Protein 9FJ2 (pdb70)

Structure (mmCIF, N/CA/C/O backbone):
data_9FJ2
#
_entry.id   9FJ2
#
_cell.length_a   62.767
_cell.length_b   67.674
_cell.length_c   95.325
_cell.angle_alpha   93.290
_cell.angle_beta   98.337
_cell.angle_gamma   106.878
#
_symmetry.space_group_name_H-M   'P 1'
#
loop_
_entity.id
_entity.type
_entity.pdbx_description
1 polymer Rubrerythrin
2 non-polymer 'FE (III) ION'
3 non-polymer 'OXYGEN ATOM'
4 water water
#
loop_
_atom_site.group_PDB
_atom_site.id
_atom_site.type_symbol
_atom_site.label_atom_id
_atom_site.label_alt_id
_atom_site.label_comp_id
_atom_site.label_asym_id
_atom_site.label_entity_id
_atom_site.label_seq_id
_atom_site.pdbx_PDB_ins_code
_atom_site.Cartn_x
_atom_site.Cartn_y
_atom_site.Cartn_z
_atom_site.occupancy
_atom_site.B_iso_or_equiv
_atom_site.auth_seq_id
_atom_site.auth_comp_id
_atom_site.auth_asym_id
_atom_site.auth_atom_id
_atom_site.pdbx_PDB_model_num
ATOM 1 N N . LYS A 1 4 ? -19.02963 -10.66839 17.40830 1.000 55.70468 4 LYS A N 1
ATOM 2 C CA . LYS A 1 4 ? -18.46045 -11.80714 16.69732 1.000 47.37965 4 LYS A CA 1
ATOM 3 C C . LYS A 1 4 ? -19.44848 -12.97002 16.66839 1.000 43.51175 4 LYS A C 1
ATOM 4 O O . LYS A 1 4 ? -20.17843 -13.19902 17.63292 1.000 44.71734 4 LYS A O 1
ATOM 10 N N . GLY A 1 5 ? -19.46773 -13.70140 15.55546 1.000 44.25171 5 GLY A N 1
ATOM 11 C CA . GLY A 1 5 ? -20.38654 -14.80455 15.37926 1.000 38.16711 5 GLY A CA 1
ATOM 12 C C . GLY A 1 5 ? -21.78403 -14.41090 14.95913 1.000 49.25754 5 GLY A C 1
ATOM 13 O O . GLY A 1 5 ? -22.64250 -15.29210 14.82194 1.000 53.63436 5 GLY A O 1
ATOM 14 N N . THR A 1 6 ? -22.04049 -13.12500 14.74872 1.000 52.51000 6 THR A N 1
ATOM 15 C CA . THR A 1 6 ? -23.35168 -12.62585 14.36766 1.000 44.92722 6 THR A CA 1
ATOM 16 C C . THR A 1 6 ? -23.43418 -12.43500 12.85778 1.000 48.04062 6 THR A C 1
ATOM 17 O O . THR A 1 6 ? -22.42319 -12.41167 12.15160 1.000 53.36098 6 THR A O 1
ATOM 21 N N . LYS A 1 7 ? -24.66872 -12.29805 12.36831 1.000 52.78550 7 LYS A N 1
ATOM 22 C CA . LYS A 1 7 ? -24.87665 -12.05023 10.94576 1.000 54.82116 7 LYS A CA 1
ATOM 23 C C . LYS A 1 7 ? -24.33354 -10.68856 10.53008 1.000 55.48793 7 LYS A C 1
ATOM 24 O O . LYS A 1 7 ? -23.90856 -10.51587 9.38132 1.000 50.74407 7 LYS A O 1
ATOM 30 N N . THR A 1 8 ? -24.33178 -9.71725 11.44793 1.000 63.78288 8 THR A N 1
ATOM 31 C CA . THR A 1 8 ? -23.78917 -8.39869 11.13627 1.000 61.24293 8 THR A CA 1
ATOM 32 C C . THR A 1 8 ? -22.29796 -8.46715 10.82926 1.000 52.05481 8 THR A C 1
ATOM 33 O O . THR A 1 8 ? -21.80221 -7.70957 9.98602 1.000 46.00532 8 THR A O 1
ATOM 37 N N . GLU A 1 9 ? -21.57095 -9.36935 11.49370 1.000 55.15012 9 GLU A N 1
ATOM 38 C CA . GLU A 1 9 ? -20.16425 -9.57902 11.16482 1.000 47.73419 9 GLU A CA 1
ATOM 39 C C . GLU A 1 9 ? -20.00319 -9.97897 9.70363 1.000 48.37521 9 GLU A C 1
ATOM 40 O O . GLU A 1 9 ? -19.15457 -9.43642 8.98679 1.000 51.09749 9 GLU A O 1
ATOM 46 N N . LYS A 1 10 ? -20.82185 -10.92667 9.24216 1.000 43.60331 10 LYS A N 1
ATOM 47 C CA . LYS A 1 10 ? -20.77713 -11.32750 7.84119 1.000 37.22775 10 LYS A CA 1
ATOM 48 C C . LYS A 1 10 ? -21.33281 -10.23750 6.93135 1.000 36.65488 10 LYS A C 1
ATOM 49 O O . LYS A 1 10 ? -20.86189 -10.07624 5.79933 1.000 24.49303 10 LYS A O 1
ATOM 55 N N . ASN A 1 11 ? -22.31284 -9.46747 7.41144 1.000 42.55619 11 ASN A N 1
ATOM 56 C CA . ASN A 1 11 ? -22.90810 -8.42331 6.58185 1.000 41.29577 11 ASN A CA 1
ATOM 57 C C . ASN A 1 11 ? -21.94065 -7.26184 6.37425 1.000 40.76475 11 ASN A C 1
ATOM 58 O O . ASN A 1 11 ? -21.71705 -6.82438 5.23786 1.000 30.32495 11 ASN A O 1
ATOM 63 N N . LEU A 1 12 ? -21.36338 -6.74242 7.46344 1.000 40.77742 12 LEU A N 1
ATOM 64 C CA . LEU A 1 12 ? -20.37920 -5.67377 7.34003 1.000 33.83995 12 LEU A CA 1
ATOM 65 C C . LEU A 1 12 ? -19.21885 -6.09765 6.44868 1.000 36.79218 12 LEU A C 1
ATOM 66 O O . LEU A 1 12 ? -18.69950 -5.28382 5.67650 1.000 33.85710 12 LEU A O 1
ATOM 71 N N . ASN A 1 13 ? -18.80466 -7.36776 6.54505 1.000 50.35072 13 ASN A N 1
ATOM 72 C CA . ASN A 1 13 ? -17.73342 -7.94611 5.74551 1.000 44.41714 13 ASN A CA 1
ATOM 73 C C . ASN A 1 13 ? -18.15257 -8.20272 4.31028 1.000 43.86806 13 ASN A C 1
ATOM 74 O O . ASN A 1 13 ? -17.29047 -8.21428 3.42596 1.000 43.08006 13 ASN A O 1
ATOM 79 N N . GLU A 1 14 ? -19.44895 -8.39038 4.05801 1.000 44.40993 14 GLU A N 1
ATOM 80 C CA . GLU A 1 14 ? -19.93373 -8.36608 2.68711 1.000 40.30811 14 GLU A CA 1
ATOM 81 C C . GLU A 1 14 ? -20.15343 -6.94201 2.20028 1.000 44.30235 14 GLU A C 1
ATOM 82 O O . GLU A 1 14 ? -20.10155 -6.68512 0.98920 1.000 37.61723 14 GLU A O 1
ATOM 88 N N . ALA A 1 15 ? -20.37210 -6.01319 3.13011 1.000 45.39992 15 ALA A N 1
ATOM 89 C CA . ALA A 1 15 ? -20.50303 -4.60497 2.78897 1.000 42.94128 15 ALA A CA 1
ATOM 90 C C . ALA A 1 15 ? -19.15186 -3.95380 2.52714 1.000 41.60609 15 ALA A C 1
ATOM 91 O O . ALA A 1 15 ? -19.06887 -3.02053 1.72189 1.000 34.46354 15 ALA A O 1
ATOM 93 N N . PHE A 1 16 ? -18.09045 -4.41759 3.19349 1.000 42.26544 16 PHE A N 1
ATOM 94 C CA . PHE A 1 16 ? -16.75693 -3.91922 2.87305 1.000 33.65738 16 PHE A CA 1
ATOM 95 C C . PHE A 1 16 ? -16.39362 -4.24607 1.43109 1.000 36.55868 16 PHE A C 1
ATOM 96 O O . PHE A 1 16 ? -15.86166 -3.39578 0.70760 1.000 29.63859 16 PHE A O 1
ATOM 104 N N . ALA A 1 17 ? -16.67660 -5.47114 0.99584 1.000 34.52615 17 ALA A N 1
ATOM 105 C CA . ALA A 1 17 ? -16.63906 -5.78395 -0.42198 1.000 28.62071 17 ALA A CA 1
ATOM 106 C C . ALA A 1 17 ? -17.84313 -5.15777 -1.12007 1.000 38.69114 17 ALA A C 1
ATOM 107 O O . ALA A 1 17 ? -18.81811 -4.74554 -0.48640 1.000 40.94212 17 ALA A O 1
ATOM 109 N N . GLY A 1 18 ? -17.76872 -5.08392 -2.44445 1.000 36.00733 18 GLY A N 1
ATOM 110 C CA . GLY A 1 18 ? -18.80627 -4.40738 -3.19797 1.000 31.52682 18 GLY A CA 1
ATOM 111 C C . GLY A 1 18 ? -18.63399 -2.90641 -3.12097 1.000 32.86024 18 GLY A C 1
ATOM 112 O O . GLY A 1 18 ? -18.47181 -2.23777 -4.14574 1.000 39.28454 18 GLY A O 1
ATOM 113 N N . GLU A 1 19 ? -18.67580 -2.36747 -1.89965 1.000 31.96630 19 GLU A N 1
ATOM 114 C CA . GLU A 1 19 ? -18.25983 -0.98662 -1.68352 1.000 32.26858 19 GLU A CA 1
ATOM 115 C C . GLU A 1 19 ? -16.82449 -0.77512 -2.14948 1.000 31.82932 19 GLU A C 1
ATOM 116 O O . GLU A 1 19 ? -16.51644 0.22504 -2.80932 1.000 31.34369 19 GLU A O 1
ATOM 122 N N . SER A 1 20 ? -15.93255 -1.71444 -1.82151 1.000 30.97866 20 SER A N 1
ATOM 123 C CA . SER A 1 20 ? -14.57602 -1.66539 -2.35464 1.000 27.93947 20 SER A CA 1
ATOM 124 C C . SER A 1 20 ? -14.55565 -1.96999 -3.84580 1.000 25.25449 20 SER A C 1
ATOM 125 O O . SER A 1 20 ? -13.73539 -1.40918 -4.58107 1.000 22.26343 20 SER A O 1
ATOM 128 N N . MET A 1 21 ? -15.44885 -2.84911 -4.30821 1.000 27.68483 21 MET A N 1
ATOM 129 C CA . MET A 1 21 ? -15.52669 -3.14885 -5.73355 1.000 27.60585 21 MET A CA 1
ATOM 130 C C . MET A 1 21 ? -16.11152 -1.98400 -6.52320 1.000 31.35348 21 MET A C 1
ATOM 131 O O . MET A 1 21 ? -15.74052 -1.77657 -7.68468 1.000 27.81601 21 MET A O 1
ATOM 136 N N . ALA A 1 22 ? -17.01952 -1.21397 -5.91760 1.000 23.06344 22 ALA A N 1
ATOM 137 C CA . ALA A 1 22 ? -17.57298 -0.05483 -6.60967 1.000 36.37267 22 ALA A CA 1
ATOM 138 C C . ALA A 1 22 ? -16.53703 1.05038 -6.78254 1.000 27.22856 22 ALA A C 1
ATOM 139 O O . ALA A 1 22 ? -16.55161 1.75338 -7.79918 1.000 25.45615 22 ALA A O 1
ATOM 141 N N . ARG A 1 23 ? -15.63800 1.22675 -5.81078 1.000 25.42387 23 ARG A N 1
ATOM 142 C CA . ARG A 1 23 ? -14.59949 2.24337 -5.95306 1.000 25.14291 23 ARG A CA 1
ATOM 143 C C . ARG A 1 23 ? -13.66021 1.91988 -7.10925 1.000 25.81710 23 ARG A C 1
ATOM 144 O O . ARG A 1 23 ? -13.28460 2.81046 -7.88230 1.000 24.22674 23 ARG A O 1
ATOM 152 N N . ASN A 1 24 ? -13.26870 0.65087 -7.24631 1.000 29.07378 24 ASN A N 1
ATOM 153 C CA . ASN A 1 24 ? -12.44026 0.26643 -8.38359 1.000 27.40547 24 ASN A CA 1
ATOM 154 C C . ASN A 1 24 ? -13.20720 0.40302 -9.69170 1.000 28.59563 24 ASN A C 1
ATOM 155 O O . ASN A 1 24 ? -12.64901 0.85350 -10.69899 1.000 29.80805 24 ASN A O 1
ATOM 160 N N . LYS A 1 25 ? -14.49039 0.02974 -9.69185 1.000 30.00143 25 LYS A N 1
ATOM 161 C CA . LYS A 1 25 ? -15.30084 0.15288 -10.89989 1.000 28.42744 25 LYS A CA 1
ATOM 162 C C . LYS A 1 25 ? -15.45498 1.61020 -11.31512 1.000 25.42713 25 LYS A C 1
ATOM 163 O O . LYS A 1 25 ? -15.33312 1.94278 -12.49982 1.000 27.62346 25 LYS A O 1
ATOM 169 N N . TYR A 1 26 ? -15.72323 2.49621 -10.35366 1.000 30.45632 26 TYR A N 1
ATOM 170 C CA . TYR A 1 26 ? -15.87631 3.91021 -10.67380 1.000 30.94594 26 TYR A CA 1
ATOM 171 C C . TYR A 1 26 ? -14.54991 4.56862 -11.02366 1.000 27.90534 26 TYR A C 1
ATOM 172 O O . TYR A 1 26 ? -14.54432 5.59331 -11.71371 1.000 29.67737 26 TYR A O 1
ATOM 181 N N . THR A 1 27 ? -13.42958 4.00850 -10.56390 1.000 29.60586 27 THR A N 1
ATOM 182 C CA . THR A 1 27 ? -12.13051 4.51714 -10.98810 1.000 26.03009 27 THR A CA 1
ATOM 183 C C . THR A 1 27 ? -11.86485 4.17736 -12.44961 1.000 32.73442 27 THR A C 1
ATOM 184 O O . THR A 1 27 ? -11.34348 5.00935 -13.20189 1.000 28.21967 27 THR A O 1
ATOM 188 N N . TYR A 1 28 ? -12.23055 2.96459 -12.87447 1.000 28.31529 28 TYR A N 1
ATOM 189 C CA . TYR A 1 28 ? -12.07773 2.60408 -14.28014 1.000 26.36463 28 TYR A CA 1
ATOM 190 C C . TYR A 1 28 ? -13.04096 3.39656 -15.15385 1.000 30.38860 28 TYR A C 1
ATOM 191 O O . TYR A 1 28 ? -12.67063 3.85245 -16.24239 1.000 24.90723 28 TYR A O 1
ATOM 200 N N . TYR A 1 29 ? -14.28124 3.57488 -14.68944 1.000 35.17773 29 TYR A N 1
ATOM 201 C CA . TYR A 1 29 ? -15.26103 4.33375 -15.45948 1.000 28.08645 29 TYR A CA 1
ATOM 202 C C . TYR A 1 29 ? -14.83201 5.78411 -15.63428 1.000 27.53182 29 TYR A C 1
ATOM 203 O O . TYR A 1 29 ? -15.16533 6.41187 -16.64534 1.000 20.55472 29 TYR A O 1
ATOM 212 N N . ALA A 1 30 ? -14.08886 6.33007 -14.66858 1.000 32.97326 30 ALA A N 1
ATOM 213 C CA . ALA A 1 30 ? -13.61874 7.70651 -14.78725 1.000 30.27134 30 ALA A CA 1
ATOM 214 C C . ALA A 1 30 ? -12.54085 7.83487 -15.85709 1.000 29.01810 30 ALA A C 1
ATOM 215 O O . ALA A 1 30 ? -12.51558 8.82001 -16.60403 1.000 34.68004 30 ALA A O 1
ATOM 217 N N . SER A 1 31 ? -11.64230 6.85131 -15.94916 1.000 25.60591 31 SER A N 1
ATOM 218 C CA . SER A 1 31 ? -10.59984 6.90351 -16.97007 1.000 23.28317 31 SER A CA 1
ATOM 219 C C . SER A 1 31 ? -11.18601 6.74436 -18.36760 1.000 26.16946 31 SER A C 1
ATOM 220 O O . SER A 1 31 ? -10.74616 7.41192 -19.31124 1.000 27.85666 31 SER A O 1
ATOM 223 N N . LYS A 1 32 ? -12.17723 5.86310 -18.52081 1.000 21.01298 32 LYS A N 1
ATOM 224 C CA . LYS A 1 32 ? -12.82366 5.69674 -19.81818 1.000 28.47342 32 LYS A CA 1
ATOM 225 C C . LYS A 1 32 ? -13.66502 6.91330 -20.18744 1.000 23.23658 32 LYS A C 1
ATOM 226 O O . LYS A 1 32 ? -13.75104 7.27053 -21.36782 1.000 24.29445 32 LYS A O 1
ATOM 232 N N . ALA A 1 33 ? -14.28492 7.56293 -19.19920 1.000 20.63903 33 ALA A N 1
ATOM 233 C CA . ALA A 1 33 ? -15.11734 8.72618 -19.48903 1.000 27.27126 33 ALA A CA 1
ATOM 234 C C . ALA A 1 33 ? -14.28135 9.88777 -20.01138 1.000 28.92695 33 ALA A C 1
ATOM 235 O O . ALA A 1 33 ? -14.73403 10.64544 -20.87752 1.000 31.28522 33 ALA A O 1
ATOM 237 N N . LYS A 1 34 ? -13.05842 10.04333 -19.49876 1.000 41.97693 34 LYS A N 1
ATOM 238 C CA . LYS A 1 34 ? -12.17241 11.08347 -20.01085 1.000 39.91273 34 LY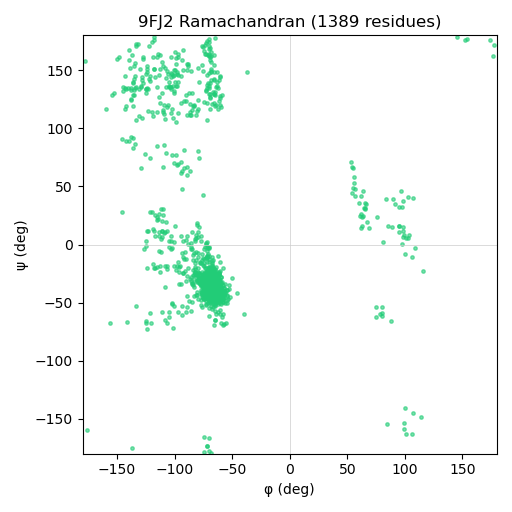S A CA 1
ATOM 239 C C . LYS A 1 34 ? -11.73836 10.78110 -21.43986 1.000 34.38536 34 LYS A C 1
ATOM 240 O O . LYS A 1 34 ? -11.62553 11.69394 -22.26665 1.000 27.75451 34 LYS A O 1
ATOM 246 N N . LYS A 1 35 ? -11.48975 9.50553 -21.74990 1.000 31.69845 35 LYS A N 1
ATOM 247 C CA . LYS A 1 35 ? -11.16847 9.13311 -23.12339 1.000 31.99370 35 LYS A CA 1
ATOM 248 C C . LYS A 1 35 ? -12.37560 9.28234 -24.03902 1.000 31.61207 35 LYS A C 1
ATOM 249 O O . LYS A 1 35 ? -12.22072 9.62993 -25.21529 1.000 35.82799 35 LYS A O 1
ATOM 255 N N . ASP A 1 36 ? -13.57851 9.02754 -23.52239 1.000 32.03303 36 ASP A N 1
ATOM 256 C CA . ASP A 1 36 ? -14.79481 9.13996 -24.31612 1.000 33.98842 36 ASP A CA 1
ATOM 257 C C . ASP A 1 36 ? -15.22570 10.58229 -24.54753 1.000 31.71270 36 ASP A C 1
ATOM 258 O O . ASP A 1 36 ? -16.15208 10.81437 -25.33199 1.000 34.05033 36 ASP A O 1
ATOM 263 N N . GLY A 1 37 ? -14.58907 11.54773 -23.88976 1.000 21.84212 37 GLY A N 1
ATOM 264 C CA . GLY A 1 37 ? -14.91831 12.94162 -24.09887 1.000 26.61602 37 GLY A CA 1
ATOM 265 C C . GLY A 1 37 ? -15.90556 13.52762 -23.11752 1.000 29.69493 37 GLY A C 1
ATOM 266 O O . GLY A 1 37 ? -16.68676 14.40907 -23.49352 1.000 25.12630 37 GLY A O 1
ATOM 267 N N . TYR A 1 38 ? -15.89783 13.07141 -21.86558 1.000 27.20475 38 TYR A N 1
ATOM 268 C CA . TYR A 1 38 ? -16.81012 13.56123 -20.83174 1.000 19.54155 38 TYR A CA 1
ATOM 269 C C . TYR A 1 38 ? -15.98671 13.81612 -19.57313 1.000 21.92791 38 TYR A C 1
ATOM 270 O O . TYR A 1 38 ? -15.88037 12.94604 -18.70513 1.000 30.08938 38 TYR A O 1
ATOM 279 N N . VAL A 1 39 ? -15.40781 15.01528 -19.47753 1.000 15.46778 39 VAL A N 1
ATOM 280 C CA . VAL A 1 39 ? -14.53568 15.33067 -18.35020 1.000 25.00809 39 VAL A CA 1
ATOM 281 C C . VAL A 1 39 ? -15.34354 15.46559 -17.06584 1.000 23.93380 39 VAL A C 1
ATOM 282 O O . VAL A 1 39 ? -14.92338 14.99585 -16.00116 1.000 30.42241 39 VAL A O 1
ATOM 286 N N . GLN A 1 40 ? -16.51557 16.10006 -17.13964 1.000 27.48104 40 GLN A N 1
ATOM 287 C CA . GLN A 1 40 ? -17.34424 16.23303 -15.94582 1.000 30.38658 40 GLN A CA 1
ATOM 288 C C . GLN A 1 40 ? -17.84921 14.87723 -15.46961 1.000 31.21976 40 GLN A C 1
ATOM 289 O O . GLN A 1 40 ? -17.82849 14.58989 -14.26676 1.000 27.07902 40 GLN A O 1
ATOM 295 N N . ILE A 1 41 ? -18.30996 14.03293 -16.39587 1.000 23.95601 41 ILE A N 1
ATOM 296 C CA . ILE A 1 41 ? -18.73918 12.68812 -16.02231 1.000 27.28287 41 ILE A CA 1
ATOM 297 C C . ILE A 1 41 ? -17.57308 11.90962 -15.42708 1.000 29.46065 41 ILE A C 1
ATOM 298 O O . ILE A 1 41 ? -17.73336 11.17309 -14.44540 1.000 28.20441 41 ILE A O 1
ATOM 303 N N . SER A 1 42 ? -16.37746 12.07437 -16.00018 1.000 29.31079 42 SER A N 1
ATOM 304 C CA . SER A 1 42 ? -15.18445 11.47495 -15.41186 1.000 24.97408 42 SER A CA 1
ATOM 305 C C . SER A 1 42 ? -14.92695 12.02545 -14.01509 1.000 30.62057 42 SER A C 1
ATOM 306 O O . SER A 1 42 ? -14.49577 11.29031 -13.11886 1.000 33.56226 42 SER A O 1
ATOM 309 N N . ASN A 1 43 ? -15.18749 13.31891 -13.81006 1.000 26.01121 43 ASN A N 1
ATOM 310 C CA . ASN A 1 43 ? -15.03962 13.89926 -12.47952 1.000 27.77417 43 ASN A CA 1
ATOM 311 C C . ASN A 1 43 ? -16.10469 13.37160 -11.52663 1.000 29.25730 43 ASN A C 1
ATOM 312 O O . ASN A 1 43 ? -15.82493 13.12512 -10.34695 1.000 19.69678 43 ASN A O 1
ATOM 317 N N . ILE A 1 44 ? -17.33141 13.19150 -12.02030 1.000 28.13059 44 ILE A N 1
ATOM 318 C CA . ILE A 1 44 ? -18.40999 12.70286 -11.16832 1.000 25.15773 44 ILE A CA 1
ATOM 319 C C . ILE A 1 44 ? -18.19079 11.23588 -10.81819 1.000 30.70726 44 ILE A C 1
ATOM 320 O O . ILE A 1 44 ? -18.43839 10.81142 -9.68232 1.000 30.69081 44 ILE A O 1
ATOM 325 N N . PHE A 1 45 ? -17.71828 10.43925 -11.78152 1.000 28.27177 45 PHE A N 1
ATOM 326 C CA . PHE A 1 45 ? -17.32935 9.06617 -11.47552 1.000 24.50680 45 PHE A CA 1
ATOM 327 C C . PHE A 1 45 ? -16.23424 9.03358 -10.41774 1.000 24.19328 45 PHE A C 1
ATOM 328 O O . PHE A 1 45 ? -16.28546 8.22621 -9.48233 1.000 25.07878 45 PHE A O 1
ATOM 336 N N . GLU A 1 46 ? -15.23741 9.91271 -10.54810 1.000 26.66125 46 GLU A N 1
ATOM 337 C CA . GLU A 1 46 ? -14.15630 9.96922 -9.56990 1.000 28.73713 46 GLU A CA 1
ATOM 338 C C . GLU A 1 46 ? -14.65589 10.47578 -8.22244 1.000 27.14381 46 GLU A C 1
ATOM 339 O O . GLU A 1 46 ? -14.22458 9.98868 -7.17022 1.000 28.63786 46 GLU A O 1
ATOM 345 N N . GLN A 1 47 ? -15.56555 11.45275 -8.23443 1.000 23.22816 47 GLN A N 1
ATOM 346 C CA . GLN A 1 47 ? -16.11076 11.97292 -6.98484 1.000 25.79964 47 GLN A CA 1
ATOM 347 C C . GLN A 1 47 ? -16.92738 10.91336 -6.25662 1.000 31.43218 47 GLN A C 1
ATOM 348 O O . GLN A 1 47 ? -16.87329 10.81760 -5.02504 1.000 29.34992 47 GLN A O 1
ATOM 354 N N . THR A 1 48 ? -17.69104 10.10932 -7.00059 1.000 29.91972 48 THR A N 1
ATOM 355 C CA . THR A 1 48 ? -18.45425 9.03230 -6.37982 1.000 28.25562 48 THR A CA 1
ATOM 356 C C . THR A 1 48 ? -17.54229 7.92790 -5.86002 1.000 30.45356 48 THR A C 1
ATOM 357 O O . THR A 1 48 ? -17.85090 7.30009 -4.84003 1.000 27.18995 48 THR A O 1
ATOM 361 N N . ALA A 1 49 ? -16.41905 7.68079 -6.54001 1.000 29.21852 49 ALA A N 1
ATOM 362 C CA . ALA A 1 49 ? -15.48906 6.65214 -6.08477 1.000 26.21184 49 ALA A CA 1
ATOM 363 C C . ALA A 1 49 ? -14.91221 6.99629 -4.71744 1.000 26.51321 49 ALA A C 1
ATOM 364 O O . ALA A 1 49 ? -14.73746 6.11350 -3.86953 1.000 32.78832 49 ALA A O 1
ATOM 366 N N . ASN A 1 50 ? -14.61500 8.27687 -4.48119 1.000 29.45789 50 ASN A N 1
ATOM 367 C CA . ASN A 1 50 ? -14.13212 8.68790 -3.16693 1.000 28.87326 50 ASN A CA 1
ATOM 368 C C . ASN A 1 50 ? -15.21447 8.55745 -2.10450 1.000 30.42328 50 ASN A C 1
ATOM 369 O O . ASN A 1 50 ? -14.90300 8.31572 -0.93278 1.000 34.44091 50 ASN A O 1
ATOM 374 N N . ASN A 1 51 ? -16.48317 8.72244 -2.48719 1.000 31.52333 51 ASN A N 1
ATOM 375 C CA . ASN A 1 51 ? -17.57019 8.51099 -1.53806 1.000 29.34336 51 ASN A CA 1
ATOM 376 C C . ASN A 1 51 ? -17.63565 7.05552 -1.09816 1.000 25.51097 51 ASN A C 1
ATOM 377 O O . ASN A 1 51 ? -17.80981 6.76580 0.09198 1.000 28.18069 51 ASN A O 1
ATOM 382 N N . GLU A 1 52 ? -17.49318 6.12600 -2.04439 1.000 24.49905 52 GLU A N 1
ATOM 383 C CA . GLU A 1 52 ? -17.53625 4.71176 -1.69581 1.000 31.52099 52 GLU A CA 1
ATOM 384 C C . GLU A 1 52 ? -16.36622 4.31791 -0.80544 1.000 25.66403 52 GLU A C 1
ATOM 385 O O . GLU A 1 52 ? -16.51133 3.43405 0.04707 1.000 25.75982 52 GLU A O 1
ATOM 391 N N . LYS A 1 53 ? -15.20926 4.96468 -0.97858 1.000 23.75686 53 LYS A N 1
ATOM 392 C CA . LYS A 1 53 ? -14.05516 4.65838 -0.13811 1.000 23.52044 53 LYS A CA 1
ATOM 393 C C . LYS A 1 53 ? -14.34166 4.96071 1.32765 1.000 28.43042 53 LYS A C 1
ATOM 394 O O . LYS A 1 53 ? -13.94462 4.19716 2.21603 1.000 27.52256 53 LYS A O 1
ATOM 400 N N . GLU A 1 54 ? -15.03304 6.06965 1.60093 1.000 29.82564 54 GLU A N 1
ATOM 401 C CA . GLU A 1 54 ? -15.35967 6.42387 2.97774 1.000 23.23650 54 GLU A CA 1
ATOM 402 C C . GLU A 1 54 ? -16.48598 5.56601 3.53971 1.000 25.21731 54 GLU A C 1
ATOM 403 O O . GLU A 1 54 ? -16.56665 5.38319 4.75957 1.000 25.28014 54 GLU A O 1
ATOM 409 N N . HIS A 1 55 ? -17.36440 5.04258 2.67969 1.000 26.55575 55 HIS A N 1
ATOM 410 C CA . HIS A 1 55 ? -18.37729 4.10257 3.15002 1.000 25.03649 55 HIS A CA 1
ATOM 411 C C . HIS A 1 55 ? -17.74268 2.78520 3.57620 1.000 31.20894 55 HIS A C 1
ATOM 412 O O . HIS A 1 55 ? -18.09637 2.22722 4.62195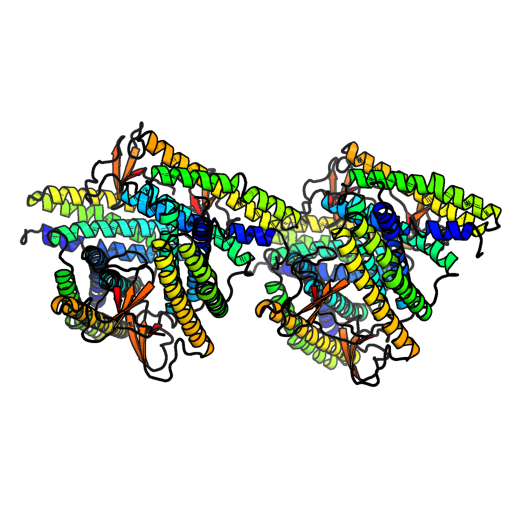 1.000 27.59228 55 HIS A O 1
ATOM 419 N N . ALA A 1 56 ? -16.80900 2.26870 2.77256 1.000 31.04109 56 ALA A N 1
ATOM 420 C CA . ALA A 1 56 ? -16.10975 1.04509 3.14491 1.000 28.46698 56 ALA A CA 1
ATOM 421 C C . ALA A 1 56 ? -15.22323 1.26173 4.36121 1.000 28.56152 56 ALA A C 1
ATOM 422 O O . ALA A 1 56 ? -15.01125 0.32988 5.14510 1.000 26.08938 56 ALA A O 1
ATOM 424 N N . LYS A 1 57 ? -14.69814 2.47745 4.53314 1.000 29.29434 57 LYS A N 1
ATOM 425 C CA . LYS A 1 57 ? -13.91255 2.78000 5.72384 1.000 25.60172 57 LYS A CA 1
ATOM 426 C C . LYS A 1 57 ? -14.74939 2.61632 6.98545 1.000 28.88349 57 LYS A C 1
ATOM 427 O O . LYS A 1 57 ? -14.24662 2.15709 8.01621 1.000 28.64372 57 LYS A O 1
ATOM 433 N N . LEU A 1 58 ? -16.03413 2.97450 6.91961 1.000 23.57146 58 LEU A N 1
ATOM 434 C CA . LEU A 1 58 ? -16.90771 2.80181 8.07549 1.000 30.49198 58 LEU A CA 1
ATOM 435 C C . LEU A 1 58 ? -17.02873 1.33290 8.46423 1.000 30.83641 58 LEU A C 1
ATOM 436 O O . LEU A 1 58 ? -16.94715 0.98780 9.64936 1.000 21.40262 58 LEU A O 1
ATOM 441 N N . TRP A 1 59 ? -17.21814 0.45014 7.47997 1.000 26.99028 59 TRP A N 1
ATOM 442 C CA . TRP A 1 59 ? -17.35552 -0.96802 7.79186 1.000 30.90958 59 TRP A CA 1
ATOM 443 C C . TRP A 1 59 ? -16.02990 -1.58045 8.22565 1.000 28.43401 59 TRP A C 1
ATOM 444 O O . TRP A 1 59 ? -16.01768 -2.51085 9.03994 1.000 37.60399 59 TRP A O 1
ATOM 455 N N . PHE A 1 60 ? -14.91074 -1.07712 7.70024 1.000 32.52344 60 PHE A N 1
ATOM 456 C CA . PHE A 1 60 ? -13.60471 -1.59214 8.10178 1.000 32.44723 60 PHE A CA 1
ATOM 457 C C . PHE A 1 60 ? -13.33175 -1.30135 9.57312 1.000 30.99269 60 PHE A C 1
ATOM 458 O O . PHE A 1 60 ? -12.98804 -2.20466 10.34462 1.000 27.07522 60 PHE A O 1
ATOM 466 N N . LYS A 1 61 ? -13.47673 -0.03806 9.98038 1.000 26.15394 61 LYS A N 1
ATOM 467 C CA . LYS A 1 61 ? -13.18640 0.33857 11.35931 1.000 32.90764 61 LYS A CA 1
ATOM 468 C C . LYS A 1 61 ? -14.17730 -0.25991 12.34934 1.000 38.87402 61 LYS A C 1
ATOM 469 O O . LYS A 1 61 ? -13.84997 -0.37964 13.53479 1.000 44.75941 61 LYS A O 1
ATOM 475 N N . LEU A 1 62 ? -15.37422 -0.64095 11.89610 1.000 32.02500 62 LEU A N 1
ATOM 476 C CA . LEU A 1 62 ? -16.29388 -1.35594 12.77476 1.000 33.19290 62 LEU A CA 1
ATOM 477 C C . LEU A 1 62 ? -15.80957 -2.77692 13.03387 1.000 37.38943 62 LEU A C 1
ATOM 478 O O . LEU A 1 62 ? -15.86025 -3.25949 14.17121 1.000 38.21955 62 LEU A O 1
ATOM 483 N N . LEU A 1 63 ? -15.33128 -3.45924 11.99038 1.000 28.03408 63 LEU A N 1
ATOM 484 C CA . LEU A 1 63 ? -14.85598 -4.82885 12.15118 1.000 41.92718 63 LEU A CA 1
ATOM 485 C C . LEU A 1 63 ? -13.51747 -4.88305 12.87781 1.000 40.19608 63 LEU A C 1
ATOM 486 O O . LEU A 1 63 ? -13.26660 -5.82277 13.64065 1.000 46.04986 63 LEU A O 1
ATOM 491 N N . HIS A 1 64 ? -12.65178 -3.89494 12.65982 1.000 37.05265 64 HIS A N 1
ATOM 492 C CA . HIS A 1 64 ? -11.33199 -3.85986 13.27300 1.000 33.84258 64 HIS A CA 1
ATOM 493 C C . HIS A 1 64 ? -11.29929 -3.04175 14.55716 1.000 39.65246 64 HIS A C 1
ATOM 494 O O . HIS A 1 64 ? -10.21518 -2.81850 15.10639 1.000 37.82415 64 HIS A O 1
ATOM 501 N N . ASP A 1 65 ? -12.45673 -2.59606 15.04463 1.000 36.53539 65 ASP A N 1
ATOM 502 C CA . ASP A 1 65 ? -12.56394 -1.78653 16.25820 1.000 38.49845 65 ASP A CA 1
ATOM 503 C C . ASP A 1 65 ? -11.66683 -0.54833 16.16384 1.000 44.87002 65 ASP A C 1
ATOM 504 O O . ASP A 1 65 ? -10.68101 -0.39124 16.88347 1.000 43.80932 65 ASP A O 1
ATOM 509 N N . GLY A 1 66 ? -12.04350 0.33064 15.23892 1.000 39.02546 66 GLY A N 1
ATOM 510 C CA . GLY A 1 66 ? -11.27845 1.53455 14.98586 1.000 39.27607 66 GLY A CA 1
ATOM 511 C C . GLY A 1 66 ? -10.12868 1.31481 14.02475 1.000 35.57998 66 GLY A C 1
ATOM 512 O O . GLY A 1 66 ? -10.17045 0.39931 13.19673 1.000 28.04409 66 GLY A O 1
ATOM 513 N N . MET A 1 67 ? -9.09562 2.14900 14.12194 1.000 38.22581 67 MET A N 1
ATOM 514 C CA . MET A 1 67 ? -7.92326 2.02995 13.26153 1.000 37.93311 67 MET A CA 1
ATOM 515 C C . MET A 1 67 ? -6.73094 1.56613 14.08442 1.000 39.80450 67 MET A C 1
ATOM 516 O O . MET A 1 67 ? -6.28108 2.30080 14.97851 1.000 41.65207 67 MET A O 1
ATOM 521 N N . PRO A 1 68 ? -6.18191 0.37700 13.82574 1.000 42.43320 68 PRO A N 1
ATOM 522 C CA . PRO A 1 68 ? -5.04399 -0.10140 14.62396 1.000 31.12645 68 PRO A CA 1
ATOM 523 C C . PRO A 1 68 ? -3.75523 0.65084 14.32936 1.000 34.81079 68 PRO A C 1
ATOM 524 O O . PRO A 1 68 ? -3.70860 1.50329 13.43685 1.000 41.58553 68 PRO A O 1
ATOM 528 N N . ASP A 1 69 ? -2.70269 0.33544 15.08050 1.000 40.08811 69 ASP A N 1
ATOM 529 C CA . ASP A 1 69 ? -1.40675 0.96771 14.89392 1.000 47.33392 69 ASP A CA 1
ATOM 530 C C . ASP A 1 69 ? -0.72328 0.42141 13.63973 1.000 40.96294 69 ASP A C 1
ATOM 531 O O . ASP A 1 69 ? -1.13041 -0.59226 13.06489 1.000 37.09551 69 ASP A O 1
ATOM 536 N N . THR A 1 70 ? 0.33605 1.11808 13.21500 1.000 38.76743 70 THR A N 1
ATOM 537 C CA . THR A 1 70 ? 1.08944 0.69131 12.03990 1.000 36.34768 70 THR A CA 1
ATOM 538 C C . THR A 1 70 ? 1.70546 -0.68829 12.23843 1.000 40.45030 70 THR A C 1
ATOM 539 O O . THR A 1 70 ? 1.83568 -1.45335 11.27507 1.000 45.24718 70 THR A O 1
ATOM 543 N N . VAL A 1 71 ? 2.08148 -1.02631 13.47480 1.000 38.69799 71 VAL A N 1
ATOM 544 C CA . VAL A 1 71 ? 2.60915 -2.35962 13.75860 1.000 40.88587 71 VAL A CA 1
ATOM 545 C C . VAL A 1 71 ? 1.57521 -3.42186 13.40690 1.000 40.93715 71 VAL A C 1
ATOM 546 O O . VAL A 1 71 ? 1.86595 -4.38545 12.68700 1.000 31.46369 71 VAL A O 1
ATOM 550 N N . THR A 1 72 ? 0.34834 -3.25756 13.90973 1.000 39.07284 72 THR A N 1
ATOM 551 C CA . THR A 1 72 ? -0.72205 -4.18973 13.57291 1.000 29.66437 72 THR A CA 1
ATOM 552 C C . THR A 1 72 ? -1.06249 -4.11791 12.08970 1.000 30.67265 72 THR A C 1
ATOM 553 O O . THR A 1 72 ? -1.34968 -5.14352 11.46118 1.000 32.51243 72 THR A O 1
ATOM 557 N N . ASN A 1 73 ? -1.01866 -2.91538 11.51083 1.000 33.33706 73 ASN A N 1
ATOM 558 C CA . ASN A 1 73 ? -1.35071 -2.75983 10.09899 1.000 34.63286 73 ASN A CA 1
ATOM 559 C C . ASN A 1 73 ? -0.35940 -3.50196 9.21299 1.000 29.82742 73 ASN A C 1
ATOM 560 O O . ASN A 1 73 ? -0.74401 -4.08690 8.19391 1.000 38.69529 73 ASN A O 1
ATOM 565 N N . LEU A 1 74 ? 0.92184 -3.49312 9.58539 1.000 29.63129 74 LEU A N 1
ATOM 566 C CA . LEU A 1 74 ? 1.91260 -4.24527 8.82260 1.000 36.67754 74 LEU A CA 1
ATOM 567 C C . LEU A 1 74 ? 1.74718 -5.74586 9.03189 1.000 31.58430 74 LEU A C 1
ATOM 568 O O . LEU A 1 74 ? 1.93360 -6.53246 8.09584 1.000 30.06443 74 LEU A O 1
ATOM 573 N N . LYS A 1 75 ? 1.39938 -6.16149 10.25309 1.000 26.92647 75 LYS A N 1
ATOM 574 C CA . LYS A 1 75 ? 1.16409 -7.57853 10.51395 1.000 32.37351 75 LYS A CA 1
ATOM 575 C C . LYS A 1 75 ? -0.07089 -8.07757 9.77568 1.000 37.75574 75 LYS A C 1
ATOM 576 O O . LYS A 1 75 ? -0.06439 -9.18071 9.21688 1.000 37.36461 75 LYS A O 1
ATOM 582 N N . ASP A 1 76 ? -1.14189 -7.28127 9.76766 1.000 35.15771 76 ASP A N 1
ATOM 583 C CA . ASP A 1 76 ? -2.35875 -7.68575 9.07216 1.000 41.85865 76 ASP A CA 1
ATOM 584 C C . ASP A 1 76 ? -2.14886 -7.71074 7.56382 1.000 36.43702 76 ASP A C 1
ATOM 585 O O . ASP A 1 76 ? -2.64566 -8.61094 6.87700 1.000 32.46363 76 ASP A O 1
ATOM 590 N N . ALA A 1 77 ? -1.41117 -6.73396 7.03181 1.000 35.30672 77 ALA A N 1
ATOM 591 C CA . ALA A 1 77 ? -1.20109 -6.66877 5.58963 1.000 41.00600 77 ALA A CA 1
ATOM 592 C C . ALA A 1 77 ? -0.30841 -7.80474 5.10619 1.000 40.72968 77 ALA A C 1
ATOM 593 O O . ALA A 1 77 ? -0.56827 -8.39963 4.05371 1.000 39.97456 77 ALA A O 1
ATOM 595 N N . ALA A 1 78 ? 0.74965 -8.11821 5.85795 1.000 35.29098 78 ALA A N 1
ATOM 596 C CA . ALA A 1 78 ? 1.62691 -9.21919 5.47290 1.000 40.45800 78 ALA A CA 1
ATOM 597 C C . ALA A 1 78 ? 0.89854 -10.55532 5.54275 1.000 41.70188 78 ALA A C 1
ATOM 598 O O . ALA A 1 78 ? 1.12999 -11.43932 4.70953 1.000 42.34268 78 ALA A O 1
ATOM 600 N N . ALA A 1 79 ? 0.01288 -10.72029 6.52842 1.000 41.21079 79 ALA A N 1
ATOM 601 C CA . ALA A 1 79 ? -0.78042 -11.93939 6.62505 1.000 37.73862 79 ALA A CA 1
ATOM 602 C C . ALA A 1 79 ? -1.82007 -12.04191 5.51682 1.000 43.17217 79 ALA A C 1
ATOM 603 O O . ALA A 1 79 ? -2.31073 -13.14252 5.24380 1.000 43.11706 79 ALA A O 1
ATOM 605 N N . GLY A 1 80 ? -2.16644 -10.92747 4.87765 1.000 39.95561 80 GLY A N 1
ATOM 606 C CA . GLY A 1 80 ? -3.11193 -10.94705 3.78073 1.000 31.90247 80 GLY A CA 1
ATOM 607 C C . GLY A 1 80 ? -2.47059 -11.31260 2.45850 1.000 38.11056 80 GLY A C 1
ATOM 608 O O . GLY A 1 80 ? -3.01916 -12.11621 1.69812 1.000 29.57623 80 GLY A O 1
ATOM 609 N N . GLU A 1 81 ? -1.30426 -10.72679 2.17072 1.000 36.79926 81 GLU A N 1
ATOM 610 C CA . GLU A 1 81 ? -0.61665 -11.03739 0.92161 1.000 37.94459 81 GLU A CA 1
ATOM 611 C C . GLU A 1 81 ? -0.11450 -12.47585 0.89988 1.000 33.43672 81 GLU A C 1
ATOM 612 O O . GLU A 1 81 ? -0.05417 -13.08990 -0.17122 1.000 40.69365 81 GLU A O 1
ATOM 618 N N . ASN A 1 82 ? 0.25221 -13.02775 2.06115 1.000 37.30751 82 ASN A N 1
ATOM 619 C CA . ASN A 1 82 ? 0.65988 -14.42952 2.11392 1.000 32.00893 82 ASN A CA 1
ATOM 620 C C . ASN A 1 82 ? -0.48605 -15.34476 1.70414 1.000 32.31972 82 ASN A C 1
ATOM 621 O O . ASN A 1 82 ? -0.28783 -16.29896 0.94437 1.000 28.49988 82 ASN A O 1
ATOM 626 N N . PHE A 1 83 ? -1.69529 -15.06357 2.19662 1.000 36.60612 83 PHE A N 1
ATOM 627 C CA . PHE A 1 83 ? -2.87656 -15.79994 1.75727 1.000 33.03262 83 PHE A CA 1
ATOM 628 C C . PHE A 1 83 ? -3.05017 -15.69810 0.24526 1.000 33.75951 83 PHE A C 1
ATOM 629 O O . PHE A 1 83 ? -3.43862 -16.67184 -0.41098 1.000 33.40533 83 PHE A O 1
ATOM 637 N N . GLU A 1 84 ? -2.74460 -14.53127 -0.32706 1.000 34.46956 84 GLU A N 1
ATOM 638 C CA . GLU A 1 84 ? -2.96363 -14.31992 -1.75487 1.000 34.52665 84 GLU A CA 1
ATOM 639 C C . GLU A 1 84 ? -2.16377 -15.30922 -2.59495 1.000 36.59139 84 GLU A C 1
ATOM 640 O O . GLU A 1 84 ? -2.70032 -15.92727 -3.52151 1.000 34.00320 84 GLU A O 1
ATOM 646 N N . TRP A 1 85 ? -0.87812 -15.48344 -2.28041 1.000 39.77432 85 TRP A N 1
ATOM 647 C CA . TRP A 1 85 ? -0.00081 -16.28071 -3.12857 1.000 34.96476 85 TRP A CA 1
ATOM 648 C C . TRP A 1 85 ? 0.19980 -17.71188 -2.64572 1.000 34.22935 85 TRP A C 1
ATOM 649 O O . TRP A 1 85 ? 0.61375 -18.55951 -3.44417 1.000 39.69250 85 TRP A O 1
ATOM 660 N N . THR A 1 86 ? -0.07997 -18.01059 -1.37749 1.000 33.84988 86 THR A N 1
ATOM 661 C CA . THR A 1 86 ? 0.05496 -19.37871 -0.89256 1.000 34.57960 86 THR A CA 1
ATOM 662 C C . THR A 1 86 ? -1.22297 -20.19120 -1.03291 1.000 39.90375 86 THR A C 1
ATOM 663 O O . THR A 1 86 ? -1.15129 -21.42486 -1.07330 1.000 31.29445 86 THR A O 1
ATOM 667 N N . ASP A 1 87 ? -2.38346 -19.53846 -1.11246 1.000 50.21675 87 ASP A N 1
ATOM 668 C CA . ASP A 1 87 ? -3.64601 -20.26576 -1.14998 1.000 46.96173 87 ASP A CA 1
ATOM 669 C C . ASP A 1 87 ? -4.58939 -19.74944 -2.23145 1.000 44.62819 87 ASP A C 1
ATOM 670 O O . ASP A 1 87 ? -5.08021 -20.53507 -3.04811 1.000 44.15506 87 ASP A O 1
ATOM 675 N N . MET A 1 88 ? -4.85561 -18.44329 -2.25157 1.000 43.67751 88 MET A N 1
ATOM 676 C CA . MET A 1 88 ? -5.89088 -17.90971 -3.12933 1.000 43.27801 88 MET A CA 1
ATOM 677 C C . MET A 1 88 ? -5.51074 -18.08145 -4.59414 1.000 35.69924 88 MET A C 1
ATOM 678 O O . MET A 1 88 ? -6.11287 -18.88522 -5.30938 1.000 39.12799 88 MET A O 1
ATOM 683 N N . TYR A 1 89 ? -4.49711 -17.34381 -5.03927 1.000 40.41259 89 TYR A N 1
ATOM 684 C CA . TYR A 1 89 ? -4.07230 -17.40015 -6.43053 1.000 39.22026 89 TYR A CA 1
ATOM 685 C C . TYR A 1 89 ? -3.43455 -18.73405 -6.79010 1.000 38.67465 89 TYR A C 1
ATOM 686 O O . TYR A 1 89 ? -3.42996 -19.10561 -7.96826 1.000 38.90264 89 TYR A O 1
ATOM 695 N N . ALA A 1 90 ? -2.88098 -19.45311 -5.81199 1.000 38.26280 90 ALA A N 1
ATOM 696 C CA . ALA A 1 90 ? -2.34257 -20.77625 -6.10153 1.000 46.99423 90 ALA A CA 1
ATOM 697 C C . ALA A 1 90 ? -3.44203 -21.73787 -6.52601 1.000 44.27301 90 ALA A C 1
ATOM 698 O O . ALA A 1 90 ? -3.19592 -22.65418 -7.31873 1.000 41.96786 90 ALA A O 1
ATOM 700 N N . ARG A 1 91 ? -4.66062 -21.53733 -6.02242 1.000 42.79574 91 ARG A N 1
ATOM 701 C CA . ARG A 1 91 ? -5.76951 -22.40838 -6.38859 1.000 40.35868 91 ARG A CA 1
ATOM 702 C C . ARG A 1 91 ? -6.35420 -22.02966 -7.74450 1.000 45.22403 91 ARG A C 1
ATOM 703 O O . ARG A 1 91 ? -6.63064 -22.90947 -8.56722 1.000 47.09040 91 ARG A O 1
ATOM 711 N N . MET A 1 92 ? -6.53819 -20.73041 -8.00245 1.000 43.78668 92 MET A N 1
ATOM 712 C CA . MET A 1 92 ? -7.10093 -20.30933 -9.28266 1.000 45.17099 92 MET A CA 1
ATOM 713 C C . MET A 1 92 ? -6.15828 -20.59478 -10.43673 1.000 37.72763 92 MET A C 1
ATOM 714 O O . MET A 1 92 ? -6.61372 -20.85509 -11.55592 1.000 35.55499 92 MET A O 1
ATOM 719 N N . ALA A 1 93 ? -4.84941 -20.51366 -10.19660 1.000 45.15603 93 ALA A N 1
ATOM 720 C CA . ALA A 1 93 ? -3.89316 -20.77500 -11.26526 1.000 41.87404 93 ALA A CA 1
ATOM 721 C C . ALA A 1 93 ? -4.01466 -22.20216 -11.79242 1.000 42.46033 93 ALA A C 1
ATOM 722 O O . ALA A 1 93 ? -3.93106 -22.42354 -13.00505 1.000 42.85353 93 ALA A O 1
ATOM 724 N N . LYS A 1 94 ? -4.20699 -23.18850 -10.90645 1.000 42.21883 94 LYS A N 1
ATOM 725 C CA . LYS A 1 94 ? -4.34344 -24.55934 -11.39262 1.000 39.84688 94 LYS A CA 1
ATOM 726 C C . LYS A 1 94 ? -5.76913 -24.85133 -11.84552 1.000 49.73894 94 LYS A C 1
ATOM 727 O O . LYS A 1 94 ? -5.97708 -25.70764 -12.71207 1.000 53.38302 94 LYS A O 1
ATOM 733 N N . GLU A 1 95 ? -6.75634 -24.14172 -11.29194 1.000 46.12991 95 GLU A N 1
ATOM 734 C CA . GLU A 1 95 ? -8.13129 -24.31527 -11.74895 1.000 51.65407 95 GLU A CA 1
ATOM 735 C C . GLU A 1 95 ? -8.33197 -23.75778 -13.15277 1.000 45.23971 95 GLU A C 1
ATOM 736 O O . GLU A 1 95 ? -9.13713 -24.29424 -13.92129 1.000 47.31706 95 GLU A O 1
ATOM 742 N N . ALA A 1 96 ? -7.60978 -22.69341 -13.50817 1.000 44.76055 96 ALA A N 1
ATOM 743 C CA . ALA A 1 96 ? -7.74870 -22.12528 -14.84366 1.000 40.29568 96 ALA A CA 1
ATOM 744 C C . ALA A 1 96 ? -7.05901 -22.98345 -15.89412 1.000 41.46034 96 ALA A C 1
ATOM 745 O O . ALA A 1 96 ? -7.44488 -22.94991 -17.06731 1.000 43.14810 96 ALA A O 1
ATOM 747 N N . ARG A 1 97 ? -6.04663 -23.75763 -15.49852 1.000 43.01571 97 ARG A N 1
ATOM 748 C CA . ARG A 1 97 ? -5.34160 -24.60135 -16.45620 1.000 49.48416 97 ARG A CA 1
ATOM 749 C C . ARG A 1 97 ? -6.09452 -25.89316 -16.74598 1.000 57.67197 97 ARG A C 1
ATOM 750 O O . ARG A 1 97 ? -5.98763 -26.42974 -17.85436 1.000 70.74540 97 ARG A O 1
ATOM 758 N N . GLU A 1 98 ? -6.85515 -26.40586 -15.77529 1.000 59.08222 98 GLU A N 1
ATOM 759 C CA . GLU A 1 98 ? -7.64226 -27.61081 -16.00960 1.000 57.83233 98 GLU A CA 1
ATOM 760 C C . GLU A 1 98 ? -8.80034 -27.36753 -16.96662 1.000 56.94742 98 GLU A C 1
ATOM 761 O O . GLU A 1 98 ? -9.31720 -28.32646 -17.54982 1.000 61.87599 98 GLU A O 1
ATOM 767 N N . GLU A 1 99 ? -9.21491 -26.11478 -17.14239 1.000 59.16325 99 GLU A N 1
ATOM 768 C CA . GLU A 1 99 ? -10.33842 -25.77241 -18.00223 1.000 57.72570 99 GLU A CA 1
ATOM 769 C C . GLU A 1 99 ? -9.90970 -25.19468 -19.34473 1.000 48.88905 99 GLU A C 1
ATOM 770 O O . GLU A 1 99 ? -10.77194 -24.80972 -20.14055 1.000 52.82238 99 GLU A O 1
ATOM 776 N N . GLY A 1 100 ? -8.60951 -25.12122 -19.61439 1.000 43.47341 100 GLY A N 1
ATOM 777 C CA . GLY A 1 100 ? -8.12784 -24.66359 -20.90222 1.000 48.52208 100 GLY A CA 1
ATOM 778 C C . GLY A 1 100 ? -7.91461 -23.17354 -21.03318 1.000 51.56181 100 GLY A C 1
ATOM 779 O O . GLY A 1 100 ? -7.78439 -22.68039 -22.15968 1.000 50.02300 100 GLY A O 1
ATOM 780 N N . PHE A 1 101 ? -7.87314 -22.43775 -19.92488 1.000 49.61120 101 PHE A N 1
ATOM 781 C CA . PHE A 1 101 ? -7.65719 -20.99207 -19.96210 1.000 46.19360 101 PHE A CA 1
ATOM 782 C C . PHE A 1 101 ? -6.19648 -20.68407 -19.63702 1.000 45.45419 101 PHE A C 1
ATOM 783 O O . PHE A 1 101 ? -5.85475 -20.14374 -18.58560 1.000 46.67642 101 PHE A O 1
ATOM 791 N N . ASP A 1 102 ? -5.32724 -21.03937 -20.58520 1.000 45.94733 102 ASP A N 1
ATOM 792 C CA . ASP A 1 102 ? -3.89202 -20.87652 -20.38320 1.000 49.77280 102 ASP A CA 1
ATOM 793 C C . ASP A 1 102 ? -3.44809 -19.42576 -20.52163 1.000 52.97354 102 ASP A C 1
ATOM 794 O O . ASP A 1 102 ? -2.43684 -19.03488 -19.92762 1.000 52.04322 102 ASP A O 1
ATOM 799 N N . ASP A 1 103 ? -4.17928 -18.62029 -21.29632 1.000 55.43758 103 ASP A N 1
ATOM 800 C CA . ASP A 1 103 ? -3.80021 -17.22223 -21.47625 1.000 43.12590 103 ASP A CA 1
ATOM 801 C C . ASP A 1 103 ? -3.90344 -16.44897 -20.16773 1.000 44.57713 103 ASP A C 1
ATOM 802 O O . ASP A 1 103 ? -3.00424 -15.67282 -19.82303 1.000 43.14576 103 ASP A O 1
ATOM 807 N N . ILE A 1 104 ? -4.99471 -16.64870 -19.42210 1.000 45.80592 104 ILE A N 1
ATOM 808 C CA . ILE A 1 104 ? -5.18942 -15.93868 -18.16092 1.000 48.34496 104 ILE A CA 1
ATOM 809 C C . ILE A 1 104 ? -4.68648 -16.72445 -16.95928 1.000 44.30586 104 ILE A C 1
ATOM 810 O O . ILE A 1 104 ? -4.66868 -16.18313 -15.84228 1.000 41.05412 104 ILE A O 1
ATOM 815 N N . ALA A 1 105 ? -4.28205 -17.98384 -17.14469 1.000 42.92814 105 ALA A N 1
ATOM 816 C CA . ALA A 1 105 ? -3.62946 -18.70669 -16.05930 1.000 41.74686 105 ALA A CA 1
ATOM 817 C C . ALA A 1 105 ? -2.20600 -18.21302 -15.84337 1.000 40.89193 105 ALA A C 1
ATOM 818 O O . ALA A 1 105 ? -1.72930 -18.18069 -14.70383 1.000 37.16978 105 ALA A O 1
ATOM 820 N N . ASP A 1 106 ? -1.51555 -17.82612 -16.91952 1.000 37.08453 106 ASP A N 1
ATOM 821 C CA . ASP A 1 106 ? -0.17912 -17.26008 -16.77706 1.000 45.85531 106 ASP A CA 1
ATOM 822 C C . ASP A 1 106 ? -0.21552 -15.91913 -16.05680 1.000 46.13512 106 ASP A C 1
ATOM 823 O O . ASP A 1 106 ? 0.73152 -15.57545 -15.33969 1.000 42.05627 106 ASP A O 1
ATOM 828 N N . THR A 1 107 ? -1.29345 -15.15156 -16.23570 1.000 46.18433 107 THR A N 1
ATOM 829 C CA . THR A 1 107 ? -1.42234 -13.88016 -15.53205 1.000 38.39396 107 THR A CA 1
ATOM 830 C C . THR A 1 107 ? -1.63936 -14.09937 -14.03993 1.000 33.64402 107 THR A C 1
ATOM 831 O O . THR A 1 107 ? -1.06299 -13.38554 -13.21100 1.000 32.35046 107 THR A O 1
ATOM 835 N N . MET A 1 108 ? -2.46018 -15.08845 -13.67863 1.000 41.77119 108 MET A N 1
ATOM 836 C CA . MET A 1 108 ? -2.68175 -15.38357 -12.26663 1.000 41.13658 108 MET A CA 1
ATOM 837 C C . MET A 1 108 ? -1.39094 -15.82793 -11.58990 1.000 31.63732 108 MET A C 1
ATOM 838 O O . MET A 1 108 ? -1.15371 -15.50935 -10.41848 1.000 26.50914 108 MET A O 1
ATOM 843 N N . GLU A 1 109 ? -0.53939 -16.55964 -12.31360 1.000 37.77428 109 GLU A N 1
ATOM 844 C CA . GLU A 1 109 ? 0.76308 -16.92629 -11.76579 1.000 32.89093 109 GLU A CA 1
ATOM 845 C C . GLU A 1 109 ? 1.68075 -15.71405 -11.66914 1.000 30.99264 109 GLU A C 1
ATOM 846 O O . GLU A 1 109 ? 2.46146 -15.59390 -10.71738 1.000 33.15038 109 GLU A O 1
ATOM 852 N N . GLY A 1 110 ? 1.60658 -14.80924 -12.64725 1.000 29.19720 110 GLY A N 1
ATOM 853 C CA . GLY A 1 110 ? 2.41088 -13.60036 -12.58211 1.000 35.25777 110 GLY A CA 1
ATOM 854 C C . GLY A 1 110 ? 2.00113 -12.69254 -11.43898 1.000 35.23341 110 GLY A C 1
ATOM 855 O O . GLY A 1 110 ? 2.85275 -12.12440 -10.74979 1.000 34.60974 110 GLY A O 1
ATOM 856 N N . VAL A 1 111 ? 0.69247 -12.54173 -11.22233 1.000 29.67469 111 VAL A N 1
ATOM 857 C CA . VAL A 1 111 ? 0.21165 -11.77266 -10.07839 1.000 31.70978 111 VAL A CA 1
ATOM 858 C C . VAL A 1 111 ? 0.60843 -12.46018 -8.77941 1.000 34.93674 111 VAL A C 1
ATOM 859 O O . VAL A 1 111 ? 0.94093 -11.80219 -7.78525 1.000 32.31513 111 VAL A O 1
ATOM 863 N N . LEU A 1 112 ? 0.58973 -13.79622 -8.77303 1.000 33.43878 112 LEU A N 1
ATOM 864 C CA . LEU A 1 112 ? 0.97745 -14.55225 -7.58587 1.000 36.43584 112 LEU A CA 1
ATOM 865 C C . LEU A 1 112 ? 2.38451 -14.18708 -7.13001 1.000 29.85611 112 LEU A C 1
ATOM 866 O O . LEU A 1 112 ? 2.63662 -14.03585 -5.92868 1.000 31.68186 112 LEU A O 1
ATOM 871 N N . ALA A 1 113 ? 3.31555 -14.04118 -8.07517 1.000 32.54629 113 ALA A N 1
ATOM 872 C CA . ALA A 1 113 ? 4.68246 -13.68686 -7.71142 1.000 34.78009 113 ALA A CA 1
ATOM 873 C C . ALA A 1 113 ? 4.76847 -12.26837 -7.16358 1.000 37.19467 113 ALA A C 1
ATOM 874 O O . ALA A 1 113 ? 5.64783 -11.97440 -6.34553 1.000 31.39170 113 ALA A O 1
ATOM 876 N N . ILE A 1 114 ? 3.86538 -11.38318 -7.59190 1.000 34.72208 114 ILE A N 1
ATOM 877 C CA . ILE A 1 114 ? 3.88789 -10.00500 -7.11196 1.000 28.34205 114 ILE A CA 1
ATOM 878 C C . ILE A 1 114 ? 3.42265 -9.93397 -5.66264 1.000 30.45305 114 ILE A C 1
ATOM 879 O O . ILE A 1 114 ? 4.02334 -9.23318 -4.83882 1.000 25.21275 114 ILE A O 1
ATOM 884 N N . GLU A 1 115 ? 2.35042 -10.65767 -5.32465 1.000 30.22496 115 GLU A N 1
ATOM 885 C CA . GLU A 1 115 ? 1.87295 -10.66449 -3.94510 1.000 28.05966 115 GLU A CA 1
ATOM 886 C C . GLU A 1 115 ? 2.91920 -11.22971 -2.99465 1.000 35.40784 115 GLU A C 1
ATOM 887 O O . GLU A 1 115 ? 2.94239 -10.86950 -1.81192 1.000 39.97283 115 GLU A O 1
ATOM 893 N N . LYS A 1 116 ? 3.78957 -12.11308 -3.48716 1.000 39.58418 116 LYS A N 1
ATOM 894 C CA . LYS A 1 116 ? 4.89102 -12.59650 -2.66297 1.000 32.84778 116 LYS A CA 1
ATOM 895 C C . LYS A 1 116 ? 5.85380 -11.46454 -2.32789 1.000 32.87254 116 LYS A C 1
ATOM 896 O O . LYS A 1 116 ? 6.25388 -11.29939 -1.16955 1.000 30.46358 116 LYS A O 1
ATOM 902 N N . THR A 1 117 ? 6.23001 -10.66554 -3.33141 1.000 29.55573 117 THR A N 1
ATOM 903 C CA . THR A 1 117 ? 7.10758 -9.52836 -3.07456 1.000 28.94575 117 THR A CA 1
ATOM 904 C C . THR A 1 117 ? 6.43320 -8.49752 -2.18021 1.000 35.05719 117 THR A C 1
ATOM 905 O O . THR A 1 117 ? 7.10954 -7.81676 -1.40118 1.000 36.03978 117 THR A O 1
ATOM 909 N N . HIS A 1 118 ? 5.10665 -8.36766 -2.27685 1.000 29.11731 118 HIS A N 1
ATOM 910 C CA . HIS A 1 118 ? 4.38474 -7.46624 -1.38489 1.000 37.71457 118 HIS A CA 1
ATOM 911 C C . HIS A 1 118 ? 4.47209 -7.93765 0.06114 1.000 37.61513 118 HIS A C 1
ATOM 912 O O . HIS A 1 118 ? 4.58967 -7.12005 0.98150 1.000 37.27070 118 HIS A O 1
ATOM 919 N N . GLU A 1 119 ? 4.42037 -9.25270 0.28017 1.000 33.94795 119 GLU A N 1
ATOM 920 C CA . GLU A 1 119 ? 4.45210 -9.77805 1.64078 1.000 37.83195 119 GLU A CA 1
ATOM 921 C C . GLU A 1 119 ? 5.81121 -9.54944 2.29030 1.000 39.39999 119 GLU A C 1
ATOM 922 O O . GLU A 1 119 ? 5.89755 -8.98615 3.38798 1.000 39.98917 119 GLU A O 1
ATOM 928 N N . GLN A 1 120 ? 6.88912 -9.97917 1.62926 1.000 36.12810 120 GLN A N 1
ATOM 929 C CA . GLN A 1 120 ? 8.20496 -9.84957 2.24199 1.000 41.82671 120 GLN A CA 1
ATOM 930 C C . GLN A 1 120 ? 8.72411 -8.41881 2.22932 1.000 35.32387 120 GLN A C 1
ATOM 931 O O . GLN A 1 120 ? 9.70852 -8.13226 2.91866 1.000 40.29693 120 GLN A O 1
ATOM 937 N N . ARG A 1 121 ? 8.09404 -7.51667 1.47633 1.000 37.47440 121 ARG A N 1
ATOM 938 C CA . ARG A 1 121 ? 8.40801 -6.10196 1.63434 1.000 37.04145 121 ARG A CA 1
ATOM 939 C C . ARG A 1 121 ? 7.74133 -5.53514 2.87977 1.000 34.25726 121 ARG A C 1
ATOM 940 O O . ARG A 1 121 ? 8.31251 -4.67449 3.55801 1.000 25.19011 121 ARG A O 1
ATOM 948 N N . TYR A 1 122 ? 6.53850 -6.01791 3.19876 1.000 35.56689 122 TYR A N 1
ATOM 949 C CA . TYR A 1 122 ? 5.85096 -5.56197 4.40113 1.000 36.91510 122 TYR A CA 1
ATOM 950 C C . TYR A 1 122 ? 6.56244 -6.03949 5.66158 1.000 29.64641 122 TYR A C 1
ATOM 951 O O . TYR A 1 122 ? 6.65554 -5.29667 6.64592 1.000 33.26315 122 TYR A O 1
ATOM 960 N N . VAL A 1 123 ? 7.07301 -7.27398 5.65493 1.000 36.01621 123 VAL A N 1
ATOM 961 C CA . VAL A 1 123 ? 7.76949 -7.77110 6.83757 1.000 33.20201 123 VAL A CA 1
ATOM 962 C C . VAL A 1 123 ? 9.11396 -7.07404 6.99908 1.000 28.35299 123 VAL A C 1
ATOM 963 O O . VAL A 1 123 ? 9.63240 -6.96354 8.11715 1.000 28.88489 123 VAL A O 1
ATOM 967 N N . ALA A 1 124 ? 9.69826 -6.58710 5.90099 1.000 25.73258 124 ALA A N 1
ATOM 968 C CA . ALA A 1 124 ? 10.94211 -5.83222 6.00680 1.000 28.62695 124 ALA A CA 1
ATOM 969 C C . ALA A 1 124 ? 10.71284 -4.49665 6.70052 1.000 32.82812 124 ALA A C 1
ATOM 970 O O . ALA A 1 124 ? 11.54956 -4.05209 7.49499 1.000 33.86737 124 ALA A O 1
ATOM 972 N N . LEU A 1 125 ? 9.58526 -3.84103 6.41062 1.000 35.78707 125 LEU A N 1
ATOM 973 C CA . LEU A 1 125 ? 9.23304 -2.62342 7.13353 1.000 35.47695 125 LEU A CA 1
ATOM 974 C C . LEU A 1 125 ? 8.87822 -2.93247 8.58151 1.000 31.61768 125 LEU A C 1
ATOM 975 O O . LEU A 1 125 ? 9.21384 -2.16119 9.48850 1.000 25.69705 125 LEU A O 1
ATOM 980 N N . LEU A 1 126 ? 8.19276 -4.05523 8.81339 1.000 30.22475 126 LEU A N 1
ATOM 981 C CA . LEU A 1 126 ? 7.85459 -4.45501 10.17507 1.000 35.33413 126 LEU A CA 1
ATOM 982 C C . LEU A 1 126 ? 9.10735 -4.74991 10.98859 1.000 32.44910 126 LEU A C 1
ATOM 983 O O . LEU A 1 126 ? 9.20141 -4.36262 12.15942 1.000 30.31961 126 LEU A O 1
ATOM 988 N N . ASN A 1 127 ? 10.08194 -5.43578 10.38319 1.000 34.90169 127 ASN A N 1
ATOM 989 C CA . ASN A 1 127 ? 11.34171 -5.69968 11.07064 1.000 37.76614 127 ASN A CA 1
ATOM 990 C C . ASN A 1 127 ? 12.07505 -4.41023 11.40968 1.000 30.40868 127 ASN A C 1
ATOM 991 O O . ASN A 1 127 ? 12.78051 -4.34561 12.42249 1.000 33.92932 127 ASN A O 1
ATOM 996 N N . ASN A 1 128 ? 11.92310 -3.37653 10.57907 1.000 34.70565 128 ASN A N 1
ATOM 997 C CA . ASN A 1 128 ? 12.56923 -2.10018 10.86341 1.000 39.16152 128 ASN A CA 1
ATOM 998 C C . ASN A 1 128 ? 11.94542 -1.41081 12.07048 1.000 34.69595 128 ASN A C 1
ATOM 999 O O . ASN A 1 128 ? 12.63375 -0.67383 12.78551 1.000 35.88267 128 ASN A O 1
ATOM 1004 N N . ILE A 1 129 ? 10.65457 -1.63922 12.31632 1.000 38.84696 129 ILE A N 1
ATOM 1005 C CA . ILE A 1 129 ? 9.99880 -1.03969 13.47389 1.000 39.60745 129 ILE A CA 1
ATOM 1006 C C . ILE A 1 129 ? 10.30973 -1.83062 14.73924 1.000 34.17903 129 ILE A C 1
ATOM 1007 O O . ILE A 1 129 ? 10.56009 -1.24952 15.80150 1.000 39.23472 129 ILE A O 1
ATOM 1012 N N . GLU A 1 130 ? 10.31066 -3.16340 14.64680 1.000 35.67387 130 GLU A N 1
ATOM 1013 C CA . GLU A 1 130 ? 10.59025 -3.98705 15.81984 1.000 42.02778 130 GLU A CA 1
ATOM 1014 C C . GLU A 1 130 ? 12.03397 -3.82744 16.28193 1.000 35.59684 130 GLU A C 1
ATOM 1015 O O . GLU A 1 130 ? 12.30716 -3.81101 17.48793 1.000 38.29363 130 GLU A O 1
ATOM 1021 N N . ASP A 1 131 ? 12.96969 -3.71254 15.34355 1.000 34.89246 131 ASP A N 1
ATOM 1022 C CA . ASP A 1 131 ? 14.37811 -3.53513 15.66946 1.000 36.30865 131 ASP A CA 1
ATOM 1023 C C . ASP A 1 131 ? 14.75539 -2.07875 15.90411 1.000 36.37764 131 ASP A C 1
ATOM 1024 O O . ASP A 1 131 ? 15.90481 -1.80331 16.26339 1.000 34.96623 131 ASP A O 1
ATOM 1029 N N . GLY A 1 132 ? 13.82442 -1.14681 15.71583 1.000 41.35660 132 GLY A N 1
ATOM 1030 C CA . GLY A 1 132 ? 14.14180 0.26135 15.85760 1.000 35.30403 132 GLY A CA 1
ATOM 1031 C C . GLY A 1 132 ? 15.11502 0.78095 14.82433 1.000 37.61174 132 GLY A C 1
ATOM 1032 O O . GLY A 1 132 ? 15.89522 1.69236 15.11914 1.000 35.18774 132 GLY A O 1
ATOM 1033 N N . THR A 1 133 ? 15.09206 0.22311 13.61379 1.000 39.56836 133 THR A N 1
ATOM 1034 C CA . THR A 1 133 ? 16.02106 0.59725 12.55536 1.000 41.12243 133 THR A CA 1
ATOM 1035 C C . THR A 1 133 ? 15.32454 1.32854 11.41092 1.000 38.28377 133 THR A C 1
ATOM 1036 O O . THR A 1 133 ? 15.75183 1.23698 10.25765 1.000 40.93676 133 THR A O 1
ATOM 1040 N N . VAL A 1 134 ? 14.25169 2.05876 11.71507 1.000 39.92535 134 VAL A N 1
ATOM 1041 C CA . VAL A 1 134 ? 13.56262 2.83088 10.68654 1.000 30.56387 134 VAL A CA 1
ATOM 1042 C C . VAL A 1 134 ? 14.33655 4.10256 10.36446 1.000 30.00244 134 VAL A C 1
ATOM 1043 O O . VAL A 1 134 ? 14.64160 4.38490 9.19994 1.000 29.57878 134 VAL A O 1
ATOM 1047 N N . PHE A 1 135 ? 14.66861 4.88554 11.39042 1.000 29.15662 135 PHE A N 1
ATOM 1048 C CA . PHE A 1 135 ? 15.40588 6.13084 11.22628 1.000 30.89049 135 PHE A CA 1
ATOM 1049 C C . PHE A 1 135 ? 16.81985 6.05119 11.78546 1.000 43.83807 135 PHE A C 1
ATOM 1050 O O . PHE A 1 135 ? 17.51915 7.06892 11.82102 1.000 41.00606 135 PHE A O 1
ATOM 1058 N N . GLU A 1 136 ? 17.25785 4.87341 12.22565 1.000 35.40223 136 GLU A N 1
ATOM 1059 C CA . GLU A 1 136 ? 18.54691 4.72552 12.89142 1.000 35.61096 136 GLU A CA 1
ATOM 1060 C C . GLU A 1 136 ? 19.22944 3.47139 12.37017 1.000 43.25536 136 GLU A C 1
ATOM 1061 O O . GLU A 1 136 ? 18.65578 2.38039 12.43128 1.000 42.29082 136 GLU A O 1
ATOM 1067 N N . LYS A 1 137 ? 20.44847 3.62604 11.86072 1.000 40.25912 137 LYS A N 1
ATOM 1068 C CA . LYS A 1 137 ? 21.21190 2.52226 11.30120 1.000 30.94090 137 LYS A CA 1
ATOM 1069 C C . LYS A 1 137 ? 22.55954 2.41153 11.99987 1.000 34.93178 137 LYS A C 1
ATOM 1070 O O . LYS A 1 137 ? 23.13412 3.41191 12.44116 1.000 34.61820 137 LYS A O 1
ATOM 1076 N N . ALA A 1 138 ? 23.05951 1.17906 12.09755 1.000 36.63834 138 ALA A N 1
ATOM 1077 C CA . ALA A 1 138 ? 24.39179 0.93976 12.63557 1.000 34.21786 138 ALA A CA 1
ATOM 1078 C C . ALA A 1 138 ? 25.49372 1.30823 11.65328 1.000 37.16039 138 ALA A C 1
ATOM 1079 O O . ALA A 1 138 ? 26.66403 1.35504 12.04797 1.000 39.99635 138 ALA A O 1
ATOM 1081 N N . GLU A 1 139 ? 25.14967 1.56601 10.39595 1.000 34.37005 139 GLU A N 1
ATOM 1082 C CA . GLU A 1 139 ? 26.09626 1.97695 9.37323 1.000 41.41993 139 GLU A CA 1
ATOM 1083 C C . GLU A 1 139 ? 25.84687 3.42819 8.98512 1.000 41.73698 139 GLU A C 1
ATOM 1084 O O . GLU A 1 139 ? 24.75230 3.96656 9.17090 1.000 38.70104 139 GLU A O 1
ATOM 1090 N N . GLU A 1 140 ? 26.88380 4.05911 8.44067 1.000 39.97407 140 GLU A N 1
ATOM 1091 C CA . GLU A 1 140 ? 26.76865 5.42547 7.94335 1.000 41.96014 140 GLU A CA 1
ATOM 1092 C C . GLU A 1 140 ? 25.93590 5.41960 6.66773 1.000 31.76627 140 GLU A C 1
ATOM 1093 O O . GLU A 1 140 ? 26.39750 4.96348 5.61675 1.000 36.48356 140 GLU A O 1
ATOM 1099 N N . THR A 1 141 ? 24.70659 5.91488 6.75731 1.000 35.74584 141 THR A N 1
ATOM 1100 C CA . THR A 1 141 ? 23.77250 5.90342 5.64367 1.000 42.22994 141 THR A CA 1
ATOM 1101 C C . THR A 1 141 ? 23.45674 7.32401 5.19304 1.000 34.92658 141 THR A C 1
ATOM 1102 O O . THR A 1 141 ? 23.71008 8.30084 5.90393 1.000 29.20859 141 THR A O 1
ATOM 1106 N N . LEU A 1 142 ? 22.89477 7.42139 3.99114 1.000 38.95092 142 LEU A N 1
ATOM 1107 C CA . LEU A 1 142 ? 22.50287 8.68834 3.38620 1.000 34.28007 142 LEU A CA 1
ATOM 1108 C C . LEU A 1 142 ? 20.98476 8.80666 3.44104 1.000 32.91059 142 LEU A C 1
ATOM 1109 O O . LEU A 1 142 ? 20.27324 7.96629 2.88004 1.000 42.76884 142 LEU A O 1
ATOM 1114 N N . TRP A 1 143 ? 20.49464 9.84190 4.11660 1.000 26.90416 143 TRP A N 1
ATOM 1115 C CA . TRP A 1 143 ? 19.06857 10.06349 4.29932 1.000 33.51675 143 TRP A CA 1
ATOM 1116 C C . TRP A 1 143 ? 18.58756 11.20352 3.41020 1.000 32.75030 143 TRP A C 1
ATOM 1117 O O . TRP A 1 143 ? 19.31761 12.16454 3.15159 1.000 31.31987 143 TRP A O 1
ATOM 1128 N N . GLU A 1 144 ? 17.34451 11.08953 2.94920 1.000 32.49503 144 GLU A N 1
ATOM 1129 C CA . GLU A 1 144 ? 16.71991 12.09351 2.09850 1.000 35.96850 144 GLU A CA 1
ATOM 1130 C C . GLU A 1 144 ? 15.41576 12.55332 2.73252 1.000 31.52924 144 GLU A C 1
ATOM 1131 O O . GLU A 1 144 ? 14.61519 11.72663 3.18230 1.000 35.08879 144 GLU A O 1
ATOM 1137 N N . CYS A 1 145 ? 15.20798 13.86862 2.76746 1.000 38.39272 145 CYS A N 1
ATOM 1138 C CA . CYS A 1 145 ? 13.96463 14.44633 3.26839 1.000 28.41450 145 CYS A CA 1
ATOM 1139 C C . CYS A 1 145 ? 12.91605 14.37974 2.16422 1.000 30.93252 145 CYS A C 1
ATOM 1140 O O . CYS A 1 145 ? 13.05318 15.03711 1.12727 1.000 33.97433 145 CYS A O 1
ATOM 1143 N N . LEU A 1 146 ? 11.86282 13.59083 2.38465 1.000 24.26194 146 LEU A N 1
ATOM 1144 C CA . LEU A 1 146 ? 10.84139 13.38015 1.36410 1.000 26.43194 146 LEU A CA 1
ATOM 1145 C C . LEU A 1 146 ? 9.94542 14.59491 1.14846 1.000 35.15466 146 LEU A C 1
ATOM 1146 O O . LEU A 1 146 ? 9.02451 14.52028 0.32666 1.000 30.22694 146 LEU A O 1
ATOM 1151 N N . ASN A 1 147 ? 10.18190 15.70182 1.85065 1.000 30.66475 147 ASN A N 1
ATOM 1152 C CA . ASN A 1 147 ? 9.39136 16.91366 1.67768 1.000 36.03682 147 ASN A CA 1
ATOM 1153 C C . ASN A 1 147 ? 10.11497 17.97032 0.85168 1.000 36.67504 147 ASN A C 1
ATOM 1154 O O . ASN A 1 147 ? 9.54637 18.50448 -0.10490 1.000 35.01121 147 ASN A O 1
ATOM 1159 N N . CYS A 1 148 ? 11.36710 18.27849 1.19700 1.000 28.97613 148 CYS A N 1
ATOM 1160 C CA . CYS A 1 148 ? 12.12176 19.31994 0.51573 1.000 32.81187 148 CYS A CA 1
ATOM 1161 C C . CYS A 1 148 ? 13.29978 18.80208 -0.29447 1.000 33.59748 148 CYS A C 1
ATOM 1162 O O . CYS A 1 148 ? 13.78937 19.52610 -1.16720 1.000 30.78009 148 CYS A O 1
ATOM 1165 N N . GLY A 1 149 ? 13.76623 17.58770 -0.03098 1.000 28.65318 149 GLY A N 1
ATOM 1166 C CA . GLY A 1 149 ? 14.90300 17.03705 -0.73418 1.000 27.34934 149 GLY A CA 1
ATOM 1167 C C . GLY A 1 149 ? 16.24118 17.20799 -0.05001 1.000 34.35714 149 GLY A C 1
ATOM 1168 O O . GLY A 1 149 ? 17.27424 17.03818 -0.70822 1.000 39.81379 149 GLY A O 1
ATOM 1169 N N . HIS A 1 150 ? 16.25855 17.53028 1.24050 1.000 35.00351 150 HIS A N 1
ATOM 1170 C CA . HIS A 1 150 ? 17.51526 17.70662 1.95378 1.000 37.92005 150 HIS A CA 1
ATOM 1171 C C . HIS A 1 150 ? 18.22257 16.36967 2.13279 1.000 30.04695 150 HIS A C 1
ATOM 1172 O O . HIS A 1 150 ? 17.59981 15.35687 2.46616 1.000 29.27709 150 HIS A O 1
ATOM 1179 N N . LEU A 1 151 ? 19.53230 16.37189 1.90502 1.000 37.66006 151 LEU A N 1
ATOM 1180 C CA . LEU A 1 151 ? 20.36281 15.18989 2.07982 1.000 26.07938 151 LEU A CA 1
ATOM 1181 C C . LEU A 1 151 ? 21.16999 15.30683 3.36328 1.000 32.62983 151 LEU A C 1
ATOM 1182 O O . LEU A 1 151 ? 21.74957 16.35802 3.65177 1.000 40.61062 151 LEU A O 1
ATOM 1187 N N . HIS A 1 152 ? 21.20989 14.21859 4.12771 1.000 29.82343 152 HIS A N 1
ATOM 1188 C CA . HIS A 1 152 ? 21.95638 14.17663 5.37884 1.000 33.25077 152 HIS A CA 1
ATOM 1189 C C . HIS A 1 152 ? 22.58837 12.80333 5.52337 1.000 41.01621 152 HIS A C 1
ATOM 1190 O O . HIS A 1 152 ? 21.87814 11.79411 5.56450 1.000 36.52832 152 HIS A O 1
ATOM 1197 N N . THR A 1 153 ? 23.91628 12.76585 5.59076 1.000 41.11821 153 THR A N 1
ATOM 1198 C CA . THR A 1 153 ? 24.63933 11.53470 5.87185 1.000 30.58610 153 THR A CA 1
ATOM 1199 C C . THR A 1 153 ? 24.82006 11.39878 7.37917 1.000 34.13773 153 THR A C 1
ATOM 1200 O O . THR A 1 153 ? 25.26974 12.33572 8.04747 1.000 40.37429 153 THR A O 1
ATOM 1204 N N . GLY A 1 154 ? 24.43941 10.24749 7.91332 1.000 36.01137 154 GLY A N 1
ATOM 1205 C CA . GLY A 1 154 ? 24.50678 10.04119 9.34562 1.000 35.28772 154 GLY A CA 1
ATOM 1206 C C . GLY A 1 154 ? 23.94384 8.68695 9.71451 1.000 35.33666 154 GLY A C 1
ATOM 1207 O O . GLY A 1 154 ? 23.21785 8.05565 8.93861 1.000 42.45868 154 GLY A O 1
ATOM 1208 N N . LYS A 1 155 ? 24.29929 8.24945 10.92443 1.000 33.82402 155 LYS A N 1
ATOM 1209 C CA . LYS A 1 155 ? 23.78776 6.97958 11.42683 1.000 40.49079 155 LYS A CA 1
ATOM 1210 C C . LYS A 1 155 ? 22.31757 7.08092 11.80991 1.000 38.10564 155 LYS A C 1
ATOM 1211 O O . LYS A 1 155 ? 21.58547 6.08867 11.72188 1.000 40.82147 155 LYS A O 1
ATOM 1217 N N . THR A 1 156 ? 21.87146 8.25941 12.23794 1.000 40.08265 156 THR A N 1
ATOM 1218 C CA . THR A 1 156 ? 20.48054 8.50258 12.58549 1.000 40.06682 156 THR A CA 1
ATOM 1219 C C . THR A 1 156 ? 19.95092 9.68429 11.78432 1.000 36.80667 156 THR A C 1
ATOM 1220 O O . THR A 1 156 ? 20.68505 10.62991 11.48156 1.000 29.45467 156 THR A O 1
ATOM 1224 N N . ALA A 1 157 ? 18.66725 9.62095 11.44252 1.000 33.49191 157 ALA A N 1
ATOM 1225 C CA . ALA A 1 157 ? 18.04159 10.70491 10.70610 1.000 36.74757 157 ALA A CA 1
ATOM 1226 C C . ALA A 1 157 ? 17.94217 11.95421 11.58351 1.000 39.14839 157 ALA A C 1
ATOM 1227 O O . ALA A 1 157 ? 17.81254 11.85431 12.80667 1.000 35.52666 157 ALA A O 1
ATOM 1229 N N . PRO A 1 158 ? 18.01242 13.14450 10.98316 1.000 26.02380 158 PRO A N 1
ATOM 1230 C CA . PRO A 1 158 ? 17.98102 14.37863 11.78308 1.000 35.14860 158 PRO A CA 1
ATOM 1231 C C . PRO A 1 158 ? 16.60873 14.59198 12.40258 1.000 42.54413 158 PRO A C 1
ATOM 1232 O O . PRO A 1 158 ? 15.59833 14.61594 11.69777 1.000 46.64481 158 PRO A O 1
ATOM 1236 N N . GLU A 1 159 ? 16.59403 14.78058 13.72847 1.000 48.71653 159 GLU A N 1
ATOM 1237 C CA . GLU A 1 159 ? 15.34648 14.88226 14.48630 1.000 45.09601 159 GLU A CA 1
ATOM 1238 C C . GLU A 1 159 ? 14.34308 15.80596 13.80882 1.000 41.16900 159 GLU A C 1
ATOM 1239 O O . GLU A 1 159 ? 13.14511 15.50471 13.75590 1.000 47.03410 159 GLU A O 1
ATOM 1245 N N . VAL A 1 160 ? 14.81295 16.93408 13.28564 1.000 43.26393 160 VAL A N 1
ATOM 1246 C CA . VAL A 1 160 ? 14.00785 17.81127 12.44483 1.000 35.87171 160 VAL A CA 1
ATOM 1247 C C . VAL A 1 160 ? 14.87183 18.23593 11.26541 1.000 31.65474 160 VAL A C 1
ATOM 1248 O O . VAL A 1 160 ? 16.06810 18.49867 11.42581 1.000 34.79671 160 VAL A O 1
ATOM 1252 N N . CYS A 1 161 ? 14.27375 18.28073 10.08030 1.000 33.42969 161 CYS A N 1
ATOM 1253 C CA . CYS A 1 161 ? 15.01362 18.67251 8.88896 1.000 33.51525 161 CYS A CA 1
ATOM 1254 C C . CYS A 1 161 ? 15.54347 20.09297 9.04871 1.000 33.20154 161 CYS A C 1
ATOM 1255 O O . CYS A 1 161 ? 14.77412 21.00789 9.37111 1.000 32.60421 161 CYS A O 1
ATOM 1258 N N . PRO A 1 162 ? 16.84401 20.32493 8.84116 1.000 27.50049 162 PRO A N 1
ATOM 1259 C CA . PRO A 1 162 ? 17.40963 21.66255 9.03449 1.000 30.32315 162 PRO A CA 1
ATOM 1260 C C . PRO A 1 162 ? 17.20931 22.61248 7.86476 1.000 31.74854 162 PRO A C 1
ATOM 1261 O O . PRO A 1 162 ? 17.77857 23.70737 7.88113 1.000 39.49980 162 PRO A O 1
ATOM 1265 N N . VAL A 1 163 ? 16.42603 22.23293 6.85734 1.000 23.96458 163 VAL A N 1
ATOM 1266 C CA . VAL A 1 163 ? 16.14221 23.08624 5.70621 1.000 26.51812 163 VAL A CA 1
ATOM 1267 C C . VAL A 1 163 ? 14.68651 23.55062 5.71046 1.000 32.74713 163 VAL A C 1
ATOM 1268 O O . VAL A 1 163 ? 14.40967 24.75086 5.73094 1.000 24.45056 163 VAL A O 1
ATOM 1272 N N . CYS A 1 164 ? 13.74365 22.60993 5.69829 1.000 27.93733 164 CYS A N 1
ATOM 1273 C CA . CYS A 1 164 ? 12.32168 22.92206 5.65411 1.000 27.23376 164 CYS A CA 1
ATOM 1274 C C . CYS A 1 164 ? 11.63184 22.76569 7.00311 1.000 31.10560 164 CYS A C 1
ATOM 1275 O O . CYS A 1 164 ? 10.43761 23.06542 7.10851 1.000 33.26497 164 CYS A O 1
ATOM 1278 N N . ASN A 1 165 ? 12.34898 22.29371 8.02537 1.000 32.05460 165 ASN A N 1
ATOM 1279 C CA . ASN A 1 165 ? 11.82231 22.16067 9.38624 1.000 29.20681 165 ASN A CA 1
ATOM 1280 C C . ASN A 1 165 ? 10.66542 21.16051 9.44193 1.000 32.46700 165 ASN A C 1
ATOM 1281 O O . ASN A 1 165 ? 9.61981 21.41265 10.04443 1.000 32.19794 165 ASN A O 1
ATOM 1286 N N . HIS A 1 166 ? 10.86311 20.00760 8.80133 1.000 30.97335 166 HIS A N 1
ATOM 1287 C CA . HIS A 1 166 ? 9.90839 18.91237 8.86843 1.000 32.62980 166 HIS A CA 1
ATOM 1288 C C . HIS A 1 166 ? 10.45176 17.78995 9.75315 1.000 37.98354 166 HIS A C 1
ATOM 1289 O O . HIS A 1 166 ? 11.66863 17.59711 9.83915 1.000 40.23969 166 HIS A O 1
ATOM 1296 N N . PRO A 1 167 ? 9.57825 17.03447 10.43557 1.000 34.20776 167 PRO A N 1
ATOM 1297 C CA . PRO A 1 167 ? 10.06639 16.00642 11.36957 1.000 30.73342 167 PRO A CA 1
ATOM 1298 C C . PRO A 1 167 ? 10.75494 14.83473 10.68475 1.000 32.57602 167 PRO A C 1
ATOM 1299 O O . PRO A 1 167 ? 10.87719 14.80165 9.45589 1.000 29.43871 167 PRO A O 1
ATOM 1303 N N . ARG A 1 168 ? 11.20956 13.86361 11.48438 1.000 38.02128 168 ARG A N 1
ATOM 1304 C CA . ARG A 1 168 ? 11.92697 12.71117 10.94803 1.000 37.11033 168 ARG A CA 1
ATOM 1305 C C . ARG A 1 168 ? 11.05009 11.80647 10.10018 1.000 39.36354 168 ARG A C 1
ATOM 1306 O O . ARG A 1 168 ? 11.58565 10.99699 9.33491 1.000 36.82827 168 ARG A O 1
ATOM 1314 N N . SER A 1 169 ? 9.72569 11.91000 10.23377 1.000 44.05633 169 SER A N 1
ATOM 1315 C CA . SER A 1 169 ? 8.83017 11.06481 9.45248 1.000 38.05211 169 SER A CA 1
ATOM 1316 C C . SER A 1 169 ? 9.14130 11.15310 7.96443 1.000 33.64754 169 SER A C 1
ATOM 1317 O O . SER A 1 169 ? 9.10560 10.14200 7.25451 1.000 32.31749 169 SER A O 1
ATOM 1320 N N . TYR A 1 170 ? 9.48465 12.34734 7.48277 1.000 35.27260 170 TYR A N 1
ATOM 1321 C CA . TYR A 1 170 ? 9.75424 12.58258 6.06957 1.000 29.88290 170 TYR A CA 1
ATOM 1322 C C . TYR A 1 170 ? 11.14942 12.14187 5.63858 1.000 34.07869 170 TYR A C 1
ATOM 1323 O O . TYR A 1 170 ? 11.56138 12.46715 4.52004 1.000 39.34685 170 TYR A O 1
ATOM 1332 N N . PHE A 1 171 ? 11.88296 11.41930 6.47937 1.000 30.38506 171 PHE A N 1
ATOM 1333 C CA . PHE A 1 171 ? 13.23507 10.98776 6.15445 1.000 35.39894 171 PHE A CA 1
ATOM 1334 C C . PHE A 1 171 ? 13.24970 9.50802 5.79574 1.000 31.06426 171 PHE A C 1
ATOM 1335 O O . PHE A 1 171 ? 12.56009 8.69791 6.42182 1.000 31.55573 171 PHE A O 1
ATOM 1343 N N . GLU A 1 172 ? 14.04296 9.16428 4.78302 1.000 34.25750 172 GLU A N 1
ATOM 1344 C CA . GLU A 1 172 ? 14.11875 7.79855 4.28721 1.000 26.84339 172 GLU A CA 1
ATOM 1345 C C . GLU A 1 172 ? 15.52360 7.52930 3.77082 1.000 31.89547 172 GLU A C 1
ATOM 1346 O O . GLU A 1 172 ? 16.28966 8.45228 3.48028 1.000 31.70568 172 GLU A O 1
ATOM 1352 N N . VAL A 1 173 ? 15.85104 6.24207 3.65864 1.000 28.79623 173 VAL A N 1
ATOM 1353 C CA . VAL A 1 173 ? 17.10164 5.83562 3.03210 1.000 27.34391 173 VAL A CA 1
ATOM 1354 C C . VAL A 1 173 ? 17.02439 6.11345 1.53746 1.000 33.63579 173 VAL A C 1
ATOM 1355 O O . VAL A 1 173 ? 16.06195 5.72204 0.86515 1.000 35.98416 173 VAL A O 1
ATOM 1359 N N . ARG A 1 174 ? 18.03630 6.79597 1.00974 1.000 38.78625 174 ARG A N 1
ATOM 1360 C CA . ARG A 1 174 ? 18.06921 7.16568 -0.39892 1.000 41.77429 174 ARG A CA 1
ATOM 1361 C C . ARG A 1 174 ? 18.79206 6.08197 -1.19207 1.000 50.90939 174 ARG A C 1
ATOM 1362 O O . ARG A 1 174 ? 19.93523 5.73451 -0.88149 1.000 58.55907 174 ARG A O 1
ATOM 1370 N N . LYS A 1 175 ? 18.11838 5.53957 -2.20134 1.000 57.57097 175 LYS A N 1
ATOM 1371 C CA . LYS A 1 175 ? 18.71513 4.62102 -3.16292 1.000 70.41277 175 LYS A CA 1
ATOM 1372 C C . LYS A 1 175 ? 18.49128 5.20329 -4.54723 1.000 58.79253 175 LYS A C 1
ATOM 1373 O O . LYS A 1 175 ? 17.38815 5.66170 -4.85547 1.000 53.14206 175 LYS A O 1
ATOM 1379 N N . GLU A 1 176 ? 19.52592 5.20892 -5.37503 1.000 63.29376 176 GLU A N 1
ATOM 1380 C CA . GLU A 1 176 ? 19.49488 6.03516 -6.57471 1.000 46.76010 176 GLU A CA 1
ATOM 1381 C C . GLU A 1 176 ? 19.52636 5.07475 -7.76863 1.000 33.13532 176 GLU A C 1
ATOM 1382 O O . GLU A 1 176 ? 20.58002 4.75712 -8.32928 1.000 38.21760 176 GLU A O 1
ATOM 1388 N N . ASN A 1 177 ? 18.33609 4.60268 -8.13304 1.000 31.34073 177 ASN A N 1
ATOM 1389 C CA . ASN A 1 177 ? 18.15009 3.46554 -9.03149 1.000 28.32794 177 ASN A CA 1
ATOM 1390 C C . ASN A 1 177 ? 18.02444 3.94502 -10.47841 1.000 24.98075 177 ASN A C 1
ATOM 1391 O O . ASN A 1 177 ? 16.98748 3.81560 -11.13201 1.000 34.92279 177 ASN A O 1
ATOM 1396 N N . TYR A 1 178 ? 19.12286 4.49901 -10.97938 1.000 27.13877 178 TYR A N 1
ATOM 1397 C CA . TYR A 1 178 ? 19.18760 4.94025 -12.36794 1.000 30.52039 178 TYR A CA 1
ATOM 1398 C C . TYR A 1 178 ? 20.63485 5.04987 -12.83929 1.000 34.04822 178 TYR A C 1
ATOM 1399 O O . TYR A 1 178 ? 21.56306 4.67722 -12.12117 1.000 35.06159 178 TYR A O 1
ATOM 1408 N N . LYS B 1 4 ? -19.22008 -18.42958 -18.72010 1.000 46.82483 4 LYS B N 1
ATOM 1409 C CA . LYS B 1 4 ? -20.60743 -18.23010 -18.31730 1.000 50.40057 4 LYS B CA 1
ATOM 1410 C C . LYS B 1 4 ? -20.92177 -19.00109 -17.03716 1.000 41.92765 4 LYS B C 1
ATOM 1411 O O . LYS B 1 4 ? -21.70079 -18.54282 -16.20043 1.000 46.43498 4 LYS B O 1
ATOM 1417 N N . GLY B 1 5 ? -20.30817 -20.17192 -16.88658 1.000 41.64649 5 GLY B N 1
ATOM 1418 C CA . GLY B 1 5 ? -20.53614 -20.99218 -15.71273 1.000 39.59361 5 GLY B CA 1
ATOM 1419 C C . GLY B 1 5 ? -19.30749 -21.75674 -15.26657 1.000 57.34527 5 GLY B C 1
ATOM 1420 O O . GLY B 1 5 ? -19.41697 -22.82567 -14.65790 1.000 63.32769 5 GLY B O 1
ATOM 1421 N N . THR B 1 6 ? -18.13134 -21.21718 -15.56319 1.000 57.54066 6 THR B N 1
ATOM 1422 C CA . THR B 1 6 ? -16.87548 -21.85373 -15.20426 1.000 44.64396 6 THR B CA 1
ATOM 1423 C C . THR B 1 6 ? -16.44127 -21.43312 -13.80460 1.000 45.33147 6 THR B C 1
ATOM 1424 O O . THR B 1 6 ? -16.81822 -20.37321 -13.30000 1.000 45.97909 6 THR B O 1
ATOM 1428 N N . LYS B 1 7 ? -15.63528 -22.29003 -13.17436 1.000 47.91878 7 LYS B N 1
ATOM 1429 C CA . LYS B 1 7 ? -15.02761 -21.92563 -11.90102 1.000 41.80353 7 LYS B CA 1
ATOM 1430 C C . LYS B 1 7 ? -14.06500 -20.75557 -12.05769 1.000 42.90705 7 LYS B C 1
ATOM 1431 O O . LYS B 1 7 ? -13.83746 -20.01773 -11.09267 1.000 41.57480 7 LYS B O 1
ATOM 1437 N N . THR B 1 8 ? -13.51198 -20.56265 -13.25861 1.000 39.18213 8 THR B N 1
ATOM 1438 C CA . THR B 1 8 ? -12.67250 -19.39752 -13.51732 1.000 42.80610 8 THR B CA 1
ATOM 1439 C C . THR B 1 8 ? -13.47790 -18.10565 -13.42651 1.000 41.28245 8 THR B C 1
ATOM 1440 O O . THR B 1 8 ? -12.99757 -17.10854 -12.87415 1.000 37.97082 8 THR B O 1
ATOM 1444 N N . GLU B 1 9 ? -14.70682 -18.10603 -13.95336 1.000 38.00147 9 GLU B N 1
ATOM 1445 C CA . GLU B 1 9 ? -15.54857 -16.91434 -13.87539 1.000 43.17421 9 GLU B CA 1
ATOM 1446 C C . GLU B 1 9 ? -15.77768 -16.50127 -12.42691 1.000 37.51038 9 GLU B C 1
ATOM 1447 O O . GLU B 1 9 ? -15.64705 -15.32219 -12.07792 1.000 36.58487 9 GLU B O 1
ATOM 1453 N N . LYS B 1 10 ? -16.12267 -17.46234 -11.56625 1.000 33.91867 10 LYS B N 1
ATOM 1454 C CA . LYS B 1 10 ? -16.21231 -17.17119 -10.13934 1.000 33.28809 10 LYS B CA 1
ATOM 1455 C C . LYS B 1 10 ? -14.86004 -16.74697 -9.58779 1.000 37.07722 10 LYS B C 1
ATOM 1456 O O . LYS B 1 10 ? -14.76085 -15.77046 -8.83645 1.000 37.78183 10 LYS B O 1
ATOM 1462 N N . ASN B 1 11 ? -13.80619 -17.48827 -9.94075 1.000 40.45465 11 ASN B N 1
ATOM 1463 C CA . ASN B 1 11 ? -12.46078 -17.13614 -9.49849 1.000 36.81380 11 ASN B CA 1
ATOM 1464 C C . ASN B 1 11 ? -12.10672 -15.72383 -9.93542 1.000 32.30354 11 ASN B C 1
ATOM 1465 O O . ASN B 1 11 ? -11.58555 -14.92444 -9.14784 1.000 24.52156 11 ASN B O 1
ATOM 1470 N N . LEU B 1 12 ? -12.38975 -15.39926 -11.19644 1.000 36.38521 12 LEU B N 1
ATOM 1471 C CA . LEU B 1 12 ? -12.20752 -14.03187 -11.65318 1.000 33.71699 12 LEU B CA 1
ATOM 1472 C C . LEU B 1 12 ? -13.12378 -13.08752 -10.89378 1.000 39.57916 12 LEU B C 1
ATOM 1473 O O . LEU B 1 12 ? -12.70662 -11.99823 -10.49937 1.000 46.61270 12 LEU B O 1
ATOM 1478 N N . ASN B 1 13 ? -14.36934 -13.48899 -10.64536 1.000 41.07374 13 ASN B N 1
ATOM 1479 C CA . ASN B 1 13 ? -15.24879 -12.55362 -9.95404 1.000 40.94139 13 ASN B CA 1
ATOM 1480 C C . ASN B 1 13 ? -14.78175 -12.32556 -8.54066 1.000 36.16476 13 ASN B C 1
ATOM 1481 O O . ASN B 1 13 ? -14.84571 -11.19772 -8.04438 1.000 35.67914 13 ASN B O 1
ATOM 1486 N N . GLU B 1 14 ? -14.27171 -13.38203 -7.92252 1.000 36.32029 14 GLU B N 1
ATOM 1487 C CA . GLU B 1 14 ? -13.81729 -13.35643 -6.54400 1.000 38.71735 14 GLU B CA 1
ATOM 1488 C C . GLU B 1 14 ? -12.47020 -12.66567 -6.40335 1.000 41.45919 14 GLU B C 1
ATOM 1489 O O . GLU B 1 14 ? -12.21878 -11.98902 -5.39437 1.000 37.71600 14 GLU B O 1
ATOM 1495 N N . ALA B 1 15 ? -11.60631 -12.80413 -7.41061 1.000 39.21498 15 ALA B N 1
ATOM 1496 C CA . ALA B 1 15 ? -10.33420 -12.09336 -7.38735 1.000 34.40657 15 ALA B CA 1
ATOM 1497 C C . ALA B 1 15 ? -10.53579 -10.58585 -7.47956 1.000 32.79619 15 ALA B C 1
ATOM 1498 O O . ALA B 1 15 ? -9.77315 -9.82037 -6.87602 1.000 23.18588 15 ALA B O 1
ATOM 1500 N N . PHE B 1 16 ? -11.55688 -10.14137 -8.21725 1.000 34.67478 16 PHE B N 1
ATOM 1501 C CA . PHE B 1 16 ? -11.83873 -8.71223 -8.28811 1.000 27.08354 16 PHE B CA 1
ATOM 1502 C C . PHE B 1 16 ? -12.25821 -8.16200 -6.93227 1.000 34.29633 16 PHE B C 1
ATOM 1503 O O . PHE B 1 16 ? -11.92453 -7.01949 -6.59984 1.000 31.76006 16 PHE B O 1
ATOM 1511 N N . ALA B 1 17 ? -12.97090 -8.96087 -6.13447 1.000 32.85310 17 ALA B N 1
ATOM 1512 C CA . ALA B 1 17 ? -13.38940 -8.51317 -4.81009 1.000 31.97902 17 ALA B CA 1
ATOM 1513 C C . ALA B 1 17 ? -12.20044 -8.39980 -3.86502 1.000 29.34084 17 ALA B C 1
ATOM 1514 O O . ALA B 1 17 ? -12.05108 -7.39749 -3.15609 1.000 27.45275 17 ALA B O 1
ATOM 1516 N N . GLY B 1 18 ? -11.34419 -9.42313 -3.84001 1.000 27.32043 18 GLY B N 1
ATOM 1517 C CA . GLY B 1 18 ? -10.22594 -9.41805 -2.91100 1.000 23.80850 18 GLY B CA 1
ATOM 1518 C C . GLY B 1 18 ? -9.21537 -8.32630 -3.20541 1.000 24.90052 18 GLY B C 1
ATOM 1519 O O . GLY B 1 18 ? -8.71998 -7.66487 -2.28869 1.000 25.74252 18 GLY B O 1
ATOM 1520 N N . GLU B 1 19 ? -8.89180 -8.12333 -4.48459 1.000 19.75366 19 GLU B N 1
ATOM 1521 C CA . GLU B 1 19 ? -7.96322 -7.05847 -4.84472 1.000 22.51336 19 GLU B CA 1
ATOM 1522 C C . GLU B 1 19 ? -8.54575 -5.68298 -4.54665 1.000 29.72812 19 GLU B C 1
ATOM 1523 O O . GLU B 1 19 ? -7.80207 -4.76355 -4.18458 1.000 21.31473 19 GLU B O 1
ATOM 1529 N N . SER B 1 20 ? -9.86580 -5.52482 -4.68689 1.000 30.15114 20 SER B N 1
ATOM 1530 C CA . SER B 1 20 ? -10.50184 -4.25527 -4.34854 1.000 28.23941 20 SER B CA 1
ATOM 1531 C C . SER B 1 20 ? -10.45402 -3.99484 -2.84862 1.000 26.53119 20 SER B C 1
ATOM 1532 O O . SER B 1 20 ? -10.25001 -2.85338 -2.41873 1.000 29.27899 20 SER B O 1
ATOM 1535 N N . MET B 1 21 ? -10.64792 -5.03772 -2.03645 1.000 22.74136 21 MET B N 1
ATOM 1536 C CA . MET B 1 21 ? -10.55616 -4.86992 -0.58985 1.000 24.40577 21 MET B CA 1
ATOM 1537 C C . MET B 1 21 ? -9.14028 -4.49658 -0.16972 1.000 31.85656 21 MET B C 1
ATOM 1538 O O . MET B 1 21 ? -8.95106 -3.64930 0.71096 1.000 25.07349 21 MET B O 1
ATOM 1543 N N . ALA B 1 22 ? -8.13254 -5.11587 -0.79122 1.000 31.13910 22 ALA B N 1
ATOM 1544 C CA . ALA B 1 22 ? -6.75006 -4.78531 -0.46449 1.000 30.15390 22 ALA B CA 1
ATOM 1545 C C . ALA B 1 22 ? -6.39831 -3.36581 -0.88835 1.000 36.50832 22 ALA B C 1
ATOM 1546 O O . ALA B 1 22 ? -5.59797 -2.70230 -0.21852 1.000 42.95560 22 ALA B O 1
ATOM 1548 N N . ARG B 1 23 ? -6.97968 -2.88400 -1.99061 1.000 29.96603 23 ARG B N 1
ATOM 1549 C CA . ARG B 1 23 ? -6.76192 -1.49696 -2.38830 1.000 34.99030 23 ARG B CA 1
ATOM 1550 C C . ARG B 1 23 ? -7.31330 -0.53578 -1.34382 1.000 38.79073 23 ARG B C 1
ATOM 1551 O O . ARG B 1 23 ? -6.70623 0.50438 -1.06282 1.000 41.15438 23 ARG B O 1
ATOM 1559 N N . ASN B 1 24 ? -8.46546 -0.86625 -0.75750 1.000 30.54662 24 ASN B N 1
ATOM 1560 C CA . ASN B 1 24 ? -9.00382 -0.03958 0.31621 1.000 36.42377 24 ASN B CA 1
ATOM 1561 C C . ASN B 1 24 ? -8.20880 -0.22625 1.60149 1.000 34.08150 24 ASN B C 1
ATOM 1562 O O . ASN B 1 24 ? -7.99638 0.73426 2.35078 1.000 31.84512 24 ASN B O 1
ATOM 1567 N N . LYS B 1 25 ? -7.75551 -1.45522 1.86622 1.000 31.07935 25 LYS B N 1
ATOM 1568 C CA . LYS B 1 25 ? -6.98380 -1.72558 3.07559 1.000 35.29728 25 LYS B CA 1
ATOM 1569 C C . LYS B 1 25 ? -5.71092 -0.88980 3.12215 1.000 28.36919 25 LYS B C 1
ATOM 1570 O O . LYS B 1 25 ? -5.37073 -0.31880 4.16479 1.000 28.75337 25 LYS B O 1
ATOM 1576 N N . TYR B 1 26 ? -4.99996 -0.79686 1.99876 1.000 23.61967 26 TYR B N 1
ATOM 1577 C CA . TYR B 1 26 ? -3.70534 -0.13020 1.98288 1.000 27.67794 26 TYR B CA 1
ATOM 1578 C C . TYR B 1 26 ? -3.81668 1.38246 1.85390 1.000 29.96997 26 TYR B C 1
ATOM 1579 O O . TYR B 1 26 ? -2.83439 2.08509 2.11742 1.000 20.36917 26 TYR B O 1
ATOM 1588 N N . THR B 1 27 ? -4.98165 1.90089 1.46001 1.000 34.81845 27 THR B N 1
ATOM 1589 C CA . THR B 1 27 ? -5.17670 3.34528 1.46848 1.000 27.96954 27 THR B CA 1
ATOM 1590 C C . THR B 1 27 ? -5.44835 3.86391 2.87402 1.000 31.43924 27 THR B C 1
ATOM 1591 O O . THR B 1 27 ? -5.04668 4.98543 3.20478 1.000 36.87065 27 THR B O 1
ATOM 1595 N N . TYR B 1 28 ? -6.12007 3.06884 3.71061 1.000 29.77883 28 TYR B N 1
ATOM 1596 C CA . TYR B 1 28 ? -6.27111 3.44213 5.11252 1.000 26.98396 28 TYR B CA 1
ATOM 1597 C C . TYR B 1 28 ? -4.96560 3.24222 5.87011 1.000 27.62783 28 TYR B C 1
ATOM 1598 O O . TYR B 1 28 ? -4.62943 4.03343 6.75871 1.000 27.83947 28 TYR B O 1
ATOM 1607 N N . TYR B 1 29 ? -4.22148 2.18287 5.53651 1.000 27.95244 29 TYR B N 1
ATOM 1608 C CA . TYR B 1 29 ? -2.93316 1.94860 6.18093 1.000 32.26567 29 TYR B CA 1
ATOM 1609 C C . TYR B 1 29 ? -1.94662 3.06173 5.85492 1.000 27.70032 29 TYR B C 1
ATOM 1610 O O . TYR B 1 29 ? -1.13761 3.45404 6.70430 1.000 27.63522 29 TYR B O 1
ATOM 1619 N N . ALA B 1 30 ? -1.99802 3.58147 4.62587 1.000 27.32142 30 ALA B N 1
ATOM 1620 C CA . ALA B 1 30 ? -1.12195 4.68641 4.25131 1.000 29.27504 30 ALA B CA 1
ATOM 1621 C C . ALA B 1 30 ? -1.42504 5.93320 5.07216 1.000 30.77225 30 ALA B C 1
ATOM 1622 O O . ALA B 1 30 ? -0.50657 6.62993 5.51989 1.000 40.80560 30 ALA B O 1
ATOM 1624 N N . SER B 1 31 ? -2.70885 6.23062 5.28287 1.000 28.35984 31 SER B N 1
ATOM 1625 C CA . SER B 1 31 ? -3.07033 7.39255 6.08800 1.000 31.62827 31 SER B CA 1
ATOM 1626 C C . SER B 1 31 ? -2.68782 7.19246 7.54909 1.000 36.03296 31 SER B C 1
ATOM 1627 O O . SER B 1 31 ? -2.23553 8.13306 8.21266 1.000 31.13275 31 SER B O 1
ATOM 1630 N N . LYS B 1 32 ? -2.86197 5.97387 8.06686 1.000 33.37268 32 LYS B N 1
ATOM 1631 C CA . LYS B 1 32 ? -2.49737 5.69792 9.45271 1.000 30.20093 32 LYS B CA 1
ATOM 1632 C C . LYS B 1 32 ? -0.98847 5.77072 9.65191 1.000 30.60791 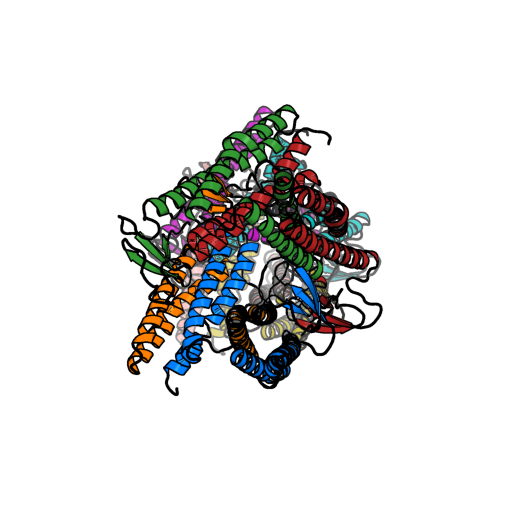32 LYS B C 1
ATOM 1633 O O . LYS B 1 32 ? -0.51592 6.23007 10.69849 1.000 33.52287 32 LYS B O 1
ATOM 1639 N N . ALA B 1 33 ? -0.21578 5.32358 8.65910 1.000 26.32778 33 ALA B N 1
ATOM 1640 C CA . ALA B 1 33 ? 1.23693 5.40420 8.76584 1.000 32.42056 33 ALA B CA 1
ATOM 1641 C C . ALA B 1 33 ? 1.71605 6.84628 8.67321 1.000 36.75890 33 ALA B C 1
ATOM 1642 O O . ALA B 1 33 ? 2.65443 7.24113 9.37419 1.000 33.62540 33 ALA B O 1
ATOM 1644 N N . LYS B 1 34 ? 1.08886 7.65110 7.81379 1.000 37.39226 34 LYS B N 1
ATOM 1645 C CA . LYS B 1 34 ? 1.51331 9.04120 7.69079 1.000 39.07332 34 LYS B CA 1
ATOM 1646 C C . LYS B 1 34 ? 1.22955 9.80556 8.97864 1.000 36.80735 34 LYS B C 1
ATOM 1647 O O . LYS B 1 34 ? 1.93400 10.76921 9.30219 1.000 44.28169 34 LYS B O 1
ATOM 1653 N N . LYS B 1 35 ? 0.20676 9.38063 9.72525 1.000 33.76473 35 LYS B N 1
ATOM 1654 C CA . LYS B 1 35 ? -0.09579 9.96629 11.02593 1.000 35.95248 35 LYS B CA 1
ATOM 1655 C C . LYS B 1 35 ? 0.78820 9.39716 12.12790 1.000 40.87228 35 LYS B C 1
ATOM 1656 O O . LYS B 1 35 ? 1.00872 10.06541 13.14408 1.000 36.20471 35 LYS B O 1
ATOM 1662 N N . ASP B 1 36 ? 1.29002 8.17159 11.95649 1.000 39.78274 36 ASP B N 1
ATOM 1663 C CA . ASP B 1 36 ? 2.13783 7.54267 12.96273 1.000 34.19871 36 ASP B CA 1
ATOM 1664 C C . ASP B 1 36 ? 3.59062 7.99294 12.88366 1.000 38.42046 36 ASP B C 1
ATOM 1665 O O . ASP B 1 36 ? 4.38532 7.62500 13.75702 1.000 30.14360 36 ASP B O 1
ATOM 1670 N N . GLY B 1 37 ? 3.95527 8.76483 11.86813 1.000 34.72386 37 GLY B N 1
ATOM 1671 C CA . GLY B 1 37 ? 5.31000 9.23284 11.70402 1.000 32.58437 37 GLY B CA 1
ATOM 1672 C C . GLY B 1 37 ? 6.16781 8.43045 10.75221 1.000 32.10432 37 GLY B C 1
ATOM 1673 O O . GLY B 1 37 ? 7.38052 8.33741 10.97216 1.000 36.46308 37 GLY B O 1
ATOM 1674 N N . TYR B 1 38 ? 5.58396 7.85397 9.69982 1.000 34.57163 38 TYR B N 1
ATOM 1675 C CA . TYR B 1 38 ? 6.31966 7.03230 8.73344 1.000 26.53322 38 TYR B CA 1
ATOM 1676 C C . TYR B 1 38 ? 5.85257 7.43209 7.33522 1.000 27.96763 38 TYR B C 1
ATOM 1677 O O . TYR B 1 38 ? 4.88459 6.87379 6.81252 1.000 32.91245 38 TYR B O 1
ATOM 1686 N N . VAL B 1 39 ? 6.55150 8.39494 6.73085 1.000 33.41399 39 VAL B N 1
ATOM 1687 C CA . VAL B 1 39 ? 6.16553 8.85991 5.40164 1.000 24.97265 39 VAL B CA 1
ATOM 1688 C C . VAL B 1 39 ? 6.52449 7.82283 4.34524 1.000 22.14307 39 VAL B C 1
ATOM 1689 O O . VAL B 1 39 ? 5.75195 7.57839 3.41111 1.000 19.61087 39 VAL B O 1
ATOM 1693 N N . GLN B 1 40 ? 7.69825 7.19578 4.47182 1.000 24.46412 40 GLN B N 1
ATOM 1694 C CA . GLN B 1 40 ? 8.09235 6.17652 3.50375 1.000 21.39815 40 GLN B CA 1
ATOM 1695 C C . GLN B 1 40 ? 7.18508 4.95574 3.58351 1.000 26.90570 40 GLN B C 1
ATOM 1696 O O . GLN B 1 40 ? 6.76302 4.42206 2.55057 1.000 29.30264 40 GLN B O 1
ATOM 1702 N N . ILE B 1 41 ? 6.88107 4.49456 4.79929 1.000 26.54083 41 ILE B N 1
ATOM 1703 C CA . ILE B 1 41 ? 5.97098 3.36350 4.95613 1.000 32.05004 41 ILE B CA 1
ATOM 1704 C C . ILE B 1 41 ? 4.58597 3.72380 4.43406 1.000 27.74951 41 ILE B C 1
ATOM 1705 O O . ILE B 1 41 ? 3.90099 2.89535 3.82134 1.000 27.49126 41 ILE B O 1
ATOM 1710 N N . SER B 1 42 ? 4.15897 4.97063 4.65194 1.000 27.96952 42 SER B N 1
ATOM 1711 C CA . SER B 1 42 ? 2.89213 5.42622 4.08806 1.000 31.50853 42 SER B CA 1
ATOM 1712 C C . SER B 1 42 ? 2.93946 5.43656 2.56571 1.000 26.40533 42 SER B C 1
ATOM 1713 O O . SER B 1 42 ? 1.93950 5.13459 1.90421 1.000 25.79367 42 SER B O 1
ATOM 1716 N N . ASN B 1 43 ? 4.09402 5.78345 1.99092 1.000 22.42203 43 ASN B N 1
ATOM 1717 C CA . ASN B 1 43 ? 4.22188 5.77909 0.53754 1.000 26.34188 43 ASN B CA 1
ATOM 1718 C C . ASN B 1 43 ? 4.23224 4.35750 -0.00915 1.000 31.09979 43 ASN B C 1
ATOM 1719 O O . ASN B 1 43 ? 3.69749 4.09922 -1.09385 1.000 29.49395 43 ASN B O 1
ATOM 1724 N N . ILE B 1 44 ? 4.83881 3.42341 0.72596 1.000 30.86282 44 ILE B N 1
ATOM 1725 C CA . ILE B 1 44 ? 4.85781 2.03194 0.28760 1.000 26.36230 44 ILE B CA 1
ATOM 1726 C C . ILE B 1 44 ? 3.44920 1.45151 0.30652 1.000 27.52245 44 ILE B C 1
ATOM 1727 O O . ILE B 1 44 ? 3.05666 0.70572 -0.59947 1.000 36.54896 44 ILE B O 1
ATOM 1732 N N . PHE B 1 45 ? 2.66124 1.79538 1.32804 1.000 25.02009 45 PHE B N 1
ATOM 1733 C CA . PHE B 1 45 ? 1.26473 1.37469 1.35800 1.000 26.29449 45 PHE B CA 1
ATOM 1734 C C . PHE B 1 45 ? 0.48422 1.93244 0.17496 1.000 33.74206 45 PHE B C 1
ATOM 1735 O O . PHE B 1 45 ? -0.42711 1.26982 -0.33360 1.000 34.05034 45 PHE B O 1
ATOM 1743 N N . GLU B 1 46 ? 0.83051 3.13810 -0.28383 1.000 26.96043 46 GLU B N 1
ATOM 1744 C CA . GLU B 1 46 ? 0.05453 3.77863 -1.34125 1.000 32.31011 46 GLU B CA 1
ATOM 1745 C C . GLU B 1 46 ? 0.28289 3.10384 -2.68988 1.000 32.25846 46 GLU B C 1
ATOM 1746 O O . GLU B 1 46 ? -0.67642 2.72379 -3.37174 1.000 32.69185 46 GLU B O 1
ATOM 1752 N N . GLN B 1 47 ? 1.54507 2.94631 -3.09944 1.000 29.16431 47 GLN B N 1
ATOM 1753 C CA . GLN B 1 47 ? 1.79890 2.34030 -4.40205 1.000 38.50124 47 GLN B CA 1
ATOM 1754 C C . GLN B 1 47 ? 1.42664 0.86399 -4.43094 1.000 31.03692 47 GLN B C 1
ATOM 1755 O O . GLN B 1 47 ? 1.13133 0.33448 -5.50778 1.000 33.06136 47 GLN B O 1
ATOM 1761 N N . THR B 1 48 ? 1.43076 0.18961 -3.27831 1.000 37.40841 48 THR B N 1
ATOM 1762 C CA . THR B 1 48 ? 0.92985 -1.17961 -3.23191 1.000 31.78421 48 THR B CA 1
ATOM 1763 C C . THR B 1 48 ? -0.56291 -1.22142 -3.53130 1.000 33.98851 48 THR B C 1
ATOM 1764 O O . THR B 1 48 ? -1.03106 -2.10288 -4.26099 1.000 29.86440 48 THR B O 1
ATOM 1768 N N . ALA B 1 49 ? -1.32399 -0.27037 -2.98332 1.000 28.81115 49 ALA B N 1
ATOM 1769 C CA . ALA B 1 49 ? -2.74651 -0.19168 -3.29732 1.000 29.24950 49 ALA B CA 1
ATOM 1770 C C . ALA B 1 49 ? -2.96412 0.07609 -4.77978 1.000 28.33512 49 ALA B C 1
ATOM 1771 O O . ALA B 1 49 ? -3.91063 -0.44560 -5.38062 1.000 32.70522 49 ALA B O 1
ATOM 1773 N N . ASN B 1 50 ? -2.09057 0.88193 -5.38954 1.000 29.84977 50 ASN B N 1
ATOM 1774 C CA . ASN B 1 50 ? -2.18073 1.11362 -6.82641 1.000 30.64713 50 ASN B CA 1
ATOM 1775 C C . ASN B 1 50 ? -1.86775 -0.15016 -7.61697 1.000 37.58506 50 ASN B C 1
ATOM 1776 O O . ASN B 1 50 ? -2.45983 -0.37641 -8.67863 1.000 38.65438 50 ASN B O 1
ATOM 1781 N N . ASN B 1 51 ? -0.94639 -0.98098 -7.12090 1.000 28.60395 51 ASN B N 1
ATOM 1782 C CA . ASN B 1 51 ? -0.69652 -2.27005 -7.75810 1.000 27.97492 51 ASN B CA 1
ATOM 1783 C C . ASN B 1 51 ? -1.92354 -3.16801 -7.67420 1.000 31.48373 51 ASN B C 1
ATOM 1784 O O . ASN B 1 51 ? -2.28608 -3.83231 -8.65296 1.000 28.68871 51 ASN B O 1
ATOM 1789 N N . GLU B 1 52 ? -2.57448 -3.20523 -6.50814 1.000 31.83095 52 GLU B N 1
ATOM 1790 C CA . GLU B 1 52 ? -3.79608 -3.98982 -6.37672 1.000 27.92571 52 GLU B CA 1
ATOM 1791 C C . GLU B 1 52 ? -4.92632 -3.39657 -7.20764 1.000 31.25979 52 GLU B C 1
ATOM 1792 O O . GLU B 1 52 ? -5.81155 -4.13019 -7.66205 1.000 32.12281 52 GLU B O 1
ATOM 1798 N N . LYS B 1 53 ? -4.91557 -2.07744 -7.41557 1.000 29.32590 53 LYS B N 1
ATOM 1799 C CA . LYS B 1 53 ? -5.89531 -1.46500 -8.30645 1.000 32.34439 53 LYS B CA 1
ATOM 1800 C C . LYS B 1 53 ? -5.69065 -1.92935 -9.74318 1.000 30.46136 53 LYS B C 1
ATOM 1801 O O . LYS B 1 53 ? -6.66164 -2.14493 -10.47781 1.000 25.46933 53 LYS B O 1
ATOM 1807 N N . GLU B 1 54 ? -4.43331 -2.10028 -10.15743 1.000 29.52982 54 GLU B N 1
ATOM 1808 C CA . GLU B 1 54 ? -4.15098 -2.59278 -11.49998 1.000 30.44385 54 GLU B CA 1
ATOM 1809 C C . GLU B 1 54 ? -4.39035 -4.09200 -11.62191 1.000 25.75091 54 GLU B C 1
ATOM 1810 O O . GLU B 1 54 ? -4.75872 -4.56768 -12.70164 1.000 23.68773 54 GLU B O 1
ATOM 1816 N N . HIS B 1 55 ? -4.17834 -4.84783 -10.54038 1.000 28.70560 55 HIS B N 1
ATOM 1817 C CA . HIS B 1 55 ? -4.50322 -6.27046 -10.55700 1.000 23.60848 55 HIS B CA 1
ATOM 1818 C C . HIS B 1 55 ? -6.00127 -6.48500 -10.71821 1.000 29.75443 55 HIS B C 1
ATOM 1819 O O . HIS B 1 55 ? -6.43329 -7.35538 -11.48325 1.000 28.48633 55 HIS B O 1
ATOM 1826 N N . ALA B 1 56 ? -6.80831 -5.70487 -9.99660 1.000 22.72299 56 ALA B N 1
ATOM 1827 C CA . ALA B 1 56 ? -8.25456 -5.78997 -10.15568 1.000 33.32953 56 ALA B CA 1
ATOM 1828 C C . ALA B 1 56 ? -8.68879 -5.35329 -11.54800 1.000 31.80369 56 ALA B C 1
ATOM 1829 O O . ALA B 1 56 ? -9.69540 -5.84996 -12.06556 1.000 36.56936 56 ALA B O 1
ATOM 1831 N N . LYS B 1 57 ? -7.94328 -4.43565 -12.16978 1.000 28.26101 57 LYS B N 1
ATOM 1832 C CA . LYS B 1 57 ? -8.26863 -4.01355 -13.52760 1.000 26.68415 57 LYS B CA 1
ATOM 1833 C C . LYS B 1 57 ? -8.08657 -5.14876 -14.52682 1.000 30.70696 57 LYS B C 1
ATOM 1834 O O . LYS B 1 57 ? -8.83063 -5.23114 -15.51051 1.000 25.71293 57 LYS B O 1
ATOM 1840 N N . LEU B 1 58 ? -7.11180 -6.03059 -14.29324 1.000 33.00900 58 LEU B N 1
ATOM 1841 C CA . LEU B 1 58 ? -6.90645 -7.16297 -15.19038 1.000 33.93988 58 LEU B CA 1
ATOM 1842 C C . LEU B 1 58 ? -8.09446 -8.11697 -15.14881 1.000 31.98896 58 LEU B C 1
ATOM 1843 O O . LEU B 1 58 ? -8.59017 -8.55280 -16.19483 1.000 23.42770 58 LEU B O 1
ATOM 1848 N N . TRP B 1 59 ? -8.56741 -8.45294 -13.94489 1.000 25.59004 59 TRP B N 1
ATOM 1849 C CA . TRP B 1 59 ? -9.71504 -9.34700 -13.83449 1.000 27.18158 59 TRP B CA 1
ATOM 1850 C C . TRP B 1 59 ? -11.00309 -8.66874 -14.28405 1.000 33.29044 59 TRP B C 1
ATOM 1851 O O . TRP B 1 59 ? -11.90704 -9.33987 -14.79596 1.000 37.60400 59 TRP B O 1
ATOM 1862 N N . PHE B 1 60 ? -11.10779 -7.34956 -14.10137 1.000 29.08332 60 PHE B N 1
ATOM 1863 C CA . PHE B 1 60 ? -12.30985 -6.63418 -14.51902 1.000 29.31266 60 PHE B CA 1
ATOM 1864 C C . PHE B 1 60 ? -12.45790 -6.64732 -16.03515 1.000 28.42407 60 PHE B C 1
ATOM 1865 O O . PHE B 1 60 ? -13.55143 -6.88795 -16.55975 1.000 33.05879 60 PHE B O 1
ATOM 1873 N N . LYS B 1 61 ? -11.36652 -6.38432 -16.75834 1.000 28.73190 61 LYS B N 1
ATOM 1874 C CA . LYS B 1 61 ? -11.43219 -6.36407 -18.21458 1.000 30.84087 61 LYS B CA 1
ATOM 1875 C C . LYS B 1 61 ? -11.69421 -7.74396 -18.80063 1.000 29.56440 61 LYS B C 1
ATOM 1876 O O . LYS B 1 61 ? -12.16188 -7.84030 -19.93979 1.000 42.25998 61 LYS B O 1
ATOM 1882 N N . LEU B 1 62 ? -11.40753 -8.80972 -18.05195 1.000 30.64434 62 LEU B N 1
ATOM 1883 C CA . LEU B 1 62 ? -11.71901 -10.15276 -18.52570 1.000 28.07957 62 LEU B CA 1
ATOM 1884 C C . LEU B 1 62 ? -13.20319 -10.46366 -18.37822 1.000 31.16797 62 LEU B C 1
ATOM 1885 O O . LEU B 1 62 ? -13.80447 -11.07302 -19.26981 1.000 33.05009 62 LEU B O 1
ATOM 1890 N N . LEU B 1 63 ? -13.80863 -10.05163 -17.26314 1.000 24.95580 63 LEU B N 1
ATOM 1891 C CA . LEU B 1 63 ? -15.22128 -10.31794 -17.02784 1.000 41.55904 63 LEU B CA 1
ATOM 1892 C C . LEU B 1 63 ? -16.13614 -9.42875 -17.85654 1.000 32.77371 63 LEU B C 1
ATOM 1893 O O . LEU B 1 63 ? -17.32058 -9.74828 -18.00338 1.000 39.81317 63 LEU B O 1
ATOM 1898 N N . HIS B 1 64 ? -15.62072 -8.32617 -18.39522 1.000 33.95326 64 HIS B N 1
ATOM 1899 C CA . HIS B 1 64 ? -16.41611 -7.39563 -19.18328 1.000 39.85899 64 HIS B CA 1
ATOM 1900 C C . HIS B 1 64 ? -15.98935 -7.35762 -20.64453 1.000 48.45662 64 HIS B C 1
ATOM 1901 O O . HIS B 1 64 ? -16.48428 -6.51531 -21.40214 1.000 41.54027 64 HIS B O 1
ATOM 1908 N N . ASP B 1 65 ? -15.08888 -8.25295 -21.05568 1.000 40.29028 65 ASP B N 1
ATOM 1909 C CA . ASP B 1 65 ? -14.61423 -8.33995 -22.43630 1.000 47.32606 65 ASP B CA 1
ATOM 1910 C C . ASP B 1 65 ? -14.05216 -6.99541 -22.90344 1.000 48.05289 65 ASP B C 1
ATOM 1911 O O . ASP B 1 65 ? -14.50791 -6.39892 -23.88093 1.000 50.79396 65 ASP B O 1
ATOM 1916 N N . GLY B 1 66 ? -13.04457 -6.52509 -22.17387 1.000 49.40150 66 GLY B N 1
ATOM 1917 C CA . GLY B 1 66 ? -12.44769 -5.23518 -22.45296 1.000 44.34712 66 GLY B CA 1
ATOM 1918 C C . GLY B 1 66 ? -12.95860 -4.15125 -21.52748 1.000 44.05429 66 GLY B C 1
ATOM 1919 O O . GLY B 1 66 ? -13.15318 -4.38832 -20.33157 1.000 45.09904 66 GLY B O 1
ATOM 1920 N N . MET B 1 67 ? -13.18403 -2.95959 -22.06737 1.000 47.27412 67 MET B N 1
ATOM 1921 C CA . MET B 1 67 ? -13.67987 -1.82537 -21.29016 1.000 41.63555 67 MET B CA 1
ATOM 1922 C C . MET B 1 67 ? -14.88951 -1.23047 -21.99509 1.000 36.60943 67 MET B C 1
ATOM 1923 O O . MET B 1 67 ? -14.73081 -0.60420 -23.06482 1.000 47.71317 67 MET B O 1
ATOM 1928 N N . PRO B 1 68 ? -16.09521 -1.39825 -21.45672 1.000 37.77604 68 PRO B N 1
ATOM 1929 C CA . PRO B 1 68 ? -17.28055 -0.82879 -22.10678 1.000 33.28501 68 PRO B CA 1
ATOM 1930 C C . PRO B 1 68 ? -17.25179 0.69106 -22.09221 1.000 34.69523 68 PRO B C 1
ATOM 1931 O O . PRO B 1 68 ? -16.62966 1.31674 -21.23077 1.000 27.84074 68 PRO B O 1
ATOM 1935 N N . ASP B 1 69 ? -17.94779 1.28292 -23.06169 1.000 39.48418 69 ASP B N 1
ATOM 1936 C CA . ASP B 1 69 ? -17.97541 2.73164 -23.19172 1.000 37.10732 69 ASP B CA 1
ATOM 1937 C C . ASP B 1 69 ? -18.77443 3.36134 -22.04956 1.000 31.36376 69 ASP B C 1
ATOM 1938 O O . ASP B 1 69 ? -19.39128 2.67688 -21.22850 1.000 34.44145 69 ASP B O 1
ATOM 1943 N N . THR B 1 70 ? -18.75958 4.69664 -22.01358 1.000 31.62956 70 THR B N 1
ATOM 1944 C CA . THR B 1 70 ? -19.36536 5.42164 -20.89962 1.000 36.33626 70 THR B CA 1
ATOM 1945 C C . THR B 1 70 ? -20.86554 5.16259 -20.81226 1.000 30.07386 70 THR B C 1
ATOM 1946 O O . THR B 1 70 ? -21.42356 5.07611 -19.71142 1.000 32.03066 70 THR B O 1
ATOM 1950 N N . VAL B 1 71 ? -21.53387 5.02139 -21.95996 1.000 30.88116 71 VAL B N 1
ATOM 1951 C CA . VAL B 1 71 ? -22.97038 4.75195 -21.95224 1.000 40.41742 71 VAL B CA 1
ATOM 1952 C C . VAL B 1 71 ? -23.25721 3.41136 -21.28686 1.000 30.53167 71 VAL B C 1
ATOM 1953 O O . VAL B 1 71 ? -24.18946 3.28674 -20.48284 1.000 37.66821 71 VAL B O 1
ATOM 1957 N N . THR B 1 72 ? -22.45690 2.38985 -21.60042 1.000 35.06475 72 THR B N 1
ATOM 1958 C CA . THR B 1 72 ? -22.62181 1.10243 -20.93397 1.000 30.99973 72 THR B CA 1
ATOM 1959 C C . THR B 1 72 ? -22.17510 1.16721 -19.47945 1.000 23.32002 72 THR B C 1
ATOM 1960 O O . THR B 1 72 ? -22.76598 0.50460 -18.62006 1.000 30.52990 72 THR B O 1
ATOM 1964 N N . ASN B 1 73 ? -21.14421 1.96189 -19.18412 1.000 30.99471 73 ASN B N 1
ATOM 1965 C CA . ASN B 1 73 ? -20.67043 2.08067 -17.81015 1.000 26.46414 73 ASN B CA 1
ATOM 1966 C C . ASN B 1 73 ? -21.66953 2.82084 -16.92999 1.000 26.40147 73 ASN B C 1
ATOM 1967 O O . ASN B 1 73 ? -21.77306 2.52796 -15.73383 1.000 21.78362 73 ASN B O 1
ATOM 1972 N N . LEU B 1 74 ? -22.40766 3.77853 -17.49660 1.000 28.73821 74 LEU B N 1
ATOM 1973 C CA . LEU B 1 74 ? -23.39836 4.50910 -16.71193 1.000 29.62761 74 LEU B CA 1
ATOM 1974 C C . LEU B 1 74 ? -24.60603 3.63593 -16.39232 1.000 23.78898 74 LEU B C 1
ATOM 1975 O O . LEU B 1 74 ? -25.12983 3.67801 -15.27280 1.000 15.72618 74 LEU B O 1
ATOM 1980 N N . LYS B 1 75 ? -25.06516 2.84282 -17.36400 1.000 28.91459 75 LYS B N 1
ATOM 1981 C CA . LYS B 1 75 ? -26.16088 1.91390 -17.10460 1.000 26.02472 75 LYS B CA 1
ATOM 1982 C C . LYS B 1 75 ? -25.76592 0.87883 -16.06012 1.000 29.16848 75 LYS B C 1
ATOM 1983 O O . LYS B 1 75 ? -26.58448 0.48780 -15.21933 1.000 30.06870 75 LYS B O 1
ATOM 1989 N N . ASP B 1 76 ? -24.51367 0.41871 -16.10227 1.000 29.79016 76 ASP B N 1
ATOM 1990 C CA . ASP B 1 76 ? -24.04317 -0.53975 -15.10891 1.000 25.16489 76 ASP B CA 1
ATOM 1991 C C . ASP B 1 76 ? -23.86434 0.12188 -13.74885 1.000 29.47684 76 ASP B C 1
ATOM 1992 O O . ASP B 1 76 ? -24.14370 -0.49142 -12.71215 1.000 36.76189 76 ASP B O 1
ATOM 1997 N N . ALA B 1 77 ? -23.40065 1.37398 -13.73279 1.000 24.15517 77 ALA B N 1
ATOM 1998 C CA . ALA B 1 77 ? -23.21640 2.07755 -12.46808 1.000 26.39656 77 ALA B CA 1
ATOM 1999 C C . ALA B 1 77 ? -24.55263 2.36951 -11.79689 1.000 32.16014 77 ALA B C 1
ATOM 2000 O O . ALA B 1 77 ? -24.67183 2.26960 -10.57071 1.000 31.07937 77 ALA B O 1
ATOM 2002 N N . ALA B 1 78 ? -25.57024 2.73130 -12.58158 1.000 33.91225 78 ALA B N 1
ATOM 2003 C CA . ALA B 1 78 ? -26.88829 2.97526 -12.00621 1.000 34.63846 78 ALA B CA 1
ATOM 2004 C C . ALA B 1 78 ? -27.55312 1.68109 -11.55697 1.000 36.61411 78 ALA B C 1
ATOM 2005 O O . ALA B 1 78 ? -28.33146 1.68752 -10.59630 1.000 42.83897 78 ALA B O 1
ATOM 2007 N N . ALA B 1 79 ? -27.25872 0.56754 -12.23248 1.000 34.77646 79 ALA B N 1
ATOM 2008 C CA . ALA B 1 79 ? -27.87564 -0.70654 -11.87773 1.000 36.89991 79 ALA B CA 1
ATOM 2009 C C . ALA B 1 79 ? -27.39809 -1.18840 -10.51402 1.000 34.23143 79 ALA B C 1
ATOM 2010 O O . ALA B 1 79 ? -28.20970 -1.45292 -9.61894 1.000 33.87866 79 ALA B O 1
ATOM 2012 N N . GLY B 1 80 ? -26.07953 -1.31222 -10.33903 1.000 32.56756 80 GLY B N 1
ATOM 2013 C CA . GLY B 1 80 ? -25.54758 -1.73968 -9.05651 1.000 38.28385 80 GLY B CA 1
ATOM 2014 C C . GLY B 1 80 ? -25.88231 -0.78400 -7.93055 1.000 42.03107 80 GLY B C 1
ATOM 2015 O O . GLY B 1 80 ? -25.94164 -1.18501 -6.76519 1.000 37.04255 80 GLY B O 1
ATOM 2016 N N . GLU B 1 81 ? -26.10954 0.48731 -8.25878 1.000 39.62937 81 GLU B N 1
ATOM 2017 C CA . GLU B 1 81 ? -26.50867 1.45860 -7.24933 1.000 38.00134 81 GLU B CA 1
ATOM 2018 C C . GLU B 1 81 ? -27.96158 1.26397 -6.83257 1.000 47.07441 81 GLU B C 1
ATOM 2019 O O . GLU B 1 81 ? -28.29875 1.42868 -5.65468 1.000 42.64699 81 GLU B O 1
ATOM 2025 N N . ASN B 1 82 ? -28.83251 0.91217 -7.78197 1.000 43.06132 82 ASN B N 1
ATOM 2026 C CA . ASN B 1 82 ? -30.21381 0.59599 -7.43456 1.000 33.17395 82 ASN B CA 1
ATOM 2027 C C . ASN B 1 82 ? -30.28850 -0.65674 -6.57152 1.000 40.13778 82 ASN B C 1
ATOM 2028 O O . ASN B 1 82 ? -31.11919 -0.74076 -5.66016 1.000 40.54775 82 ASN B O 1
ATOM 2033 N N . PHE B 1 83 ? -29.42518 -1.63960 -6.84263 1.000 38.29095 83 PHE B N 1
ATOM 2034 C CA . PHE B 1 83 ? -29.39142 -2.84928 -6.02732 1.000 36.85474 83 PHE B CA 1
ATOM 2035 C C . PHE B 1 83 ? -28.90867 -2.55722 -4.61199 1.000 38.72615 83 PHE B C 1
ATOM 2036 O O . PHE B 1 83 ? -29.27901 -3.27021 -3.67139 1.000 29.94464 83 PHE B O 1
ATOM 2044 N N . GLU B 1 84 ? -28.08739 -1.51950 -4.44305 1.000 33.26453 84 GLU B N 1
ATOM 2045 C CA . GLU B 1 84 ? -27.55028 -1.19029 -3.12705 1.000 28.73982 84 GLU B CA 1
ATOM 2046 C C . GLU B 1 84 ? -28.65631 -0.76543 -2.16684 1.000 26.72411 84 GLU B C 1
ATOM 2047 O O . GLU B 1 84 ? -28.82535 -1.35556 -1.09356 1.000 25.54904 84 GLU B O 1
ATOM 2053 N N . TRP B 1 85 ? -29.42145 0.26309 -2.53790 1.000 34.26017 85 TRP B N 1
ATOM 2054 C CA . TRP B 1 85 ? -30.35685 0.90353 -1.62084 1.000 33.91555 85 TRP B CA 1
ATOM 2055 C C . TRP B 1 85 ? -31.75138 0.28984 -1.63524 1.000 22.58891 85 TRP B C 1
ATOM 2056 O O . TRP B 1 85 ? -32.54800 0.59413 -0.74163 1.000 29.97213 85 TRP B O 1
ATOM 2067 N N . THR B 1 86 ? -32.06919 -0.56241 -2.60964 1.000 21.84975 86 THR B N 1
ATOM 2068 C CA . THR B 1 86 ? -33.35818 -1.24127 -2.63224 1.000 26.66998 86 THR B CA 1
ATOM 2069 C C . THR B 1 86 ? -33.30095 -2.66333 -2.09152 1.000 30.59794 86 THR B C 1
ATOM 2070 O O . THR B 1 86 ? -34.33871 -3.19333 -1.68030 1.000 28.74820 86 THR B O 1
ATOM 2074 N N . ASP B 1 87 ? -32.12150 -3.29015 -2.07812 1.000 31.60046 87 ASP B N 1
ATOM 2075 C CA . ASP B 1 87 ? -31.98886 -4.68484 -1.66880 1.000 30.40019 87 ASP B CA 1
ATOM 2076 C C . ASP B 1 87 ? -30.98655 -4.82029 -0.52720 1.000 35.97747 87 ASP B C 1
ATOM 2077 O O . ASP B 1 87 ? -31.39550 -5.06770 0.60865 1.000 34.91319 87 ASP B O 1
ATOM 2082 N N . MET B 1 88 ? -29.68989 -4.66307 -0.79649 1.000 38.97628 88 MET B N 1
ATOM 2083 C CA . MET B 1 88 ? -28.63598 -4.99095 0.15665 1.000 26.65382 88 MET B CA 1
ATOM 2084 C C . MET B 1 88 ? -28.74401 -4.19021 1.44807 1.000 27.62382 88 MET B C 1
ATOM 2085 O O . MET B 1 88 ? -29.03492 -4.75379 2.50830 1.000 32.59627 88 MET B O 1
ATOM 2090 N N . TYR B 1 89 ? -28.51505 -2.87713 1.37095 1.000 27.51630 89 TYR B N 1
ATOM 2091 C CA . TYR B 1 89 ? -28.48709 -2.05657 2.57679 1.000 22.68004 89 TYR B CA 1
ATOM 2092 C C . TYR B 1 89 ? -29.82439 -2.04697 3.30743 1.000 32.75555 89 TYR B C 1
ATOM 2093 O O . TYR B 1 89 ? -29.85080 -1.81999 4.52189 1.000 32.80393 89 TYR B O 1
ATOM 2102 N N . ALA B 1 90 ? -30.93202 -2.29181 2.60311 1.000 29.14100 90 ALA B N 1
ATOM 2103 C CA . ALA B 1 90 ? -32.21710 -2.41891 3.28268 1.000 27.08067 90 ALA B CA 1
ATOM 2104 C C . ALA B 1 90 ? -32.30212 -3.73092 4.05274 1.000 24.12769 90 ALA B C 1
ATOM 2105 O O . ALA B 1 90 ? -32.76545 -3.75724 5.19887 1.000 27.49613 90 ALA B O 1
ATOM 2107 N N . ARG B 1 91 ? -31.85632 -4.82974 3.44036 1.000 33.52610 91 ARG B N 1
ATOM 2108 C CA . ARG B 1 91 ? -31.84534 -6.11249 4.13564 1.000 29.99697 91 ARG B CA 1
ATOM 2109 C C . ARG B 1 91 ? -30.81127 -6.12320 5.25531 1.000 29.25348 91 ARG B C 1
ATOM 2110 O O . ARG B 1 91 ? -31.06065 -6.67412 6.33427 1.000 38.70564 91 ARG B O 1
ATOM 2118 N N . MET B 1 92 ? -29.64838 -5.50986 5.02042 1.000 28.84632 92 MET B N 1
ATOM 2119 C CA . MET B 1 92 ? -28.60533 -5.47130 6.04016 1.000 31.62745 92 MET B CA 1
ATOM 2120 C C . MET B 1 92 ? -29.02402 -4.64777 7.25098 1.000 34.42138 92 MET B C 1
ATOM 2121 O O . MET B 1 92 ? -28.58049 -4.92588 8.37082 1.000 34.43691 92 MET B O 1
ATOM 2126 N N . ALA B 1 93 ? -29.87043 -3.63626 7.05178 1.000 34.56024 93 ALA B N 1
ATOM 2127 C CA . ALA B 1 93 ? -30.27068 -2.78352 8.16552 1.000 36.29601 93 ALA B CA 1
ATOM 2128 C C . ALA B 1 93 ? -31.24870 -3.49759 9.09109 1.000 39.53238 93 ALA B C 1
ATOM 2129 O O . ALA B 1 93 ? -31.12919 -3.40405 10.31860 1.000 32.47762 93 ALA B O 1
ATOM 2131 N N . LYS B 1 94 ? -32.22235 -4.21698 8.52569 1.000 28.40006 94 LYS B N 1
ATOM 2132 C CA . LYS B 1 94 ? -33.21769 -4.87833 9.36275 1.000 38.30296 94 LYS B CA 1
ATOM 2133 C C . LYS B 1 94 ? -32.62147 -6.05383 10.12694 1.000 43.13472 94 LYS B C 1
ATOM 2134 O O . LYS B 1 94 ? -33.11294 -6.39922 11.20708 1.000 48.57119 94 LYS B O 1
ATOM 2140 N N . GLU B 1 95 ? -31.56643 -6.67465 9.59470 1.000 43.32374 95 GLU B N 1
ATOM 2141 C CA . GLU B 1 95 ? -30.90457 -7.75410 10.31810 1.000 34.31826 95 GLU B CA 1
ATOM 2142 C C . GLU B 1 95 ? -30.02120 -7.22664 11.44035 1.000 36.62510 95 GLU B C 1
ATOM 2143 O O . GLU B 1 95 ? -29.83284 -7.91502 12.44965 1.000 29.26434 95 GLU B O 1
ATOM 2149 N N . ALA B 1 96 ? -29.47380 -6.01828 11.28675 1.000 28.52919 96 ALA B N 1
ATOM 2150 C CA . ALA B 1 96 ? -28.71224 -5.41473 12.37436 1.000 28.92168 96 ALA B CA 1
ATOM 2151 C C . ALA B 1 96 ? -29.61695 -5.00933 13.53015 1.000 40.31136 96 ALA B C 1
ATOM 2152 O O . ALA B 1 96 ? -29.19950 -5.06607 14.69249 1.000 34.92747 96 ALA B O 1
ATOM 2154 N N . ARG B 1 97 ? -30.85351 -4.60061 13.23500 1.000 37.32938 97 ARG B N 1
ATOM 2155 C CA . ARG B 1 97 ? -31.78500 -4.25072 14.30044 1.000 38.73634 97 ARG B CA 1
ATOM 2156 C C . ARG B 1 97 ? -32.28694 -5.48720 15.03258 1.000 38.21793 97 ARG B C 1
ATOM 2157 O O . ARG B 1 97 ? -32.64011 -5.40490 16.21419 1.000 45.15730 97 ARG B O 1
ATOM 2165 N N . GLU B 1 98 ? -32.32277 -6.63654 14.35573 1.000 43.67895 98 GLU B N 1
ATOM 2166 C CA . GLU B 1 98 ? -32.73891 -7.87635 14.99808 1.000 51.56383 98 GLU B CA 1
ATOM 2167 C C . GLU B 1 98 ? -31.70354 -8.40637 15.98141 1.000 45.78665 98 GLU B C 1
ATOM 2168 O O . GLU B 1 98 ? -32.01198 -9.33644 16.73431 1.000 53.22889 98 GLU B O 1
ATOM 2174 N N . GLU B 1 99 ? -30.49301 -7.84507 15.99480 1.000 46.60451 99 GLU B N 1
ATOM 2175 C CA . GLU B 1 99 ? -29.46386 -8.22096 16.95519 1.000 42.40199 99 GLU B CA 1
ATOM 2176 C C . GLU B 1 99 ? -29.09628 -7.07746 17.89304 1.000 36.29868 99 GLU B C 1
ATOM 2177 O O . GLU B 1 99 ? -27.99764 -7.07166 18.45716 1.000 38.28087 99 GLU B O 1
ATOM 2183 N N . GLY B 1 100 ? -29.99566 -6.11470 18.07804 1.000 42.52582 100 GLY B N 1
ATOM 2184 C CA . GLY B 1 100 ? -29.73007 -5.00887 18.97371 1.000 39.57650 100 GLY B CA 1
ATOM 2185 C C . GLY B 1 100 ? -28.66652 -4.04383 18.50862 1.000 30.90675 100 GLY B C 1
ATOM 2186 O O . GLY B 1 100 ? -28.19290 -3.23500 19.31191 1.000 36.11487 100 GLY B O 1
ATOM 2187 N N . PHE B 1 101 ? -28.26823 -4.10481 17.23859 1.000 33.30519 101 PHE B N 1
ATOM 2188 C CA . PHE B 1 101 ? -27.29032 -3.16687 16.68707 1.000 36.92704 101 PHE B CA 1
ATOM 2189 C C . PHE B 1 101 ? -28.02738 -2.00414 16.02296 1.000 40.11713 101 PHE B C 1
ATOM 2190 O O . PHE B 1 101 ? -28.05956 -1.85052 14.80083 1.000 39.98099 101 PHE B O 1
ATOM 2198 N N . ASP B 1 102 ? -28.63490 -1.17302 16.86997 1.000 45.13397 102 ASP B N 1
ATOM 2199 C CA . ASP B 1 102 ? -29.37416 -0.01773 16.37985 1.000 44.45008 102 ASP B CA 1
ATOM 2200 C C . ASP B 1 102 ? -28.46684 1.15204 16.02800 1.000 40.46021 102 ASP B C 1
ATOM 2201 O O . ASP B 1 102 ? -28.85765 1.99780 15.21659 1.000 40.13595 102 ASP B O 1
ATOM 2206 N N . ASP B 1 103 ? -27.26845 1.21690 16.61287 1.000 45.08618 103 ASP B N 1
ATOM 2207 C CA . ASP B 1 103 ? -26.35884 2.31666 16.31028 1.000 39.69607 103 ASP B CA 1
ATOM 2208 C C . ASP B 1 103 ? -25.81870 2.21452 14.88884 1.000 41.30591 103 ASP B C 1
ATOM 2209 O O . ASP B 1 103 ? -25.72479 3.22431 14.18067 1.000 42.58214 103 ASP B O 1
ATOM 2214 N N . ILE B 1 104 ? -25.46241 1.00642 14.45032 1.000 35.66719 104 ILE B N 1
ATOM 2215 C CA . ILE B 1 104 ? -24.91552 0.83435 13.10922 1.000 38.68779 104 ILE B CA 1
ATOM 2216 C C . ILE B 1 104 ? -25.99604 0.59351 12.06092 1.000 30.23849 104 ILE B C 1
ATOM 2217 O O . ILE B 1 104 ? -25.74092 0.80109 10.86573 1.000 26.42924 104 ILE B O 1
ATOM 2222 N N . ALA B 1 105 ? -27.19224 0.15989 12.46845 1.000 26.00682 105 ALA B N 1
ATOM 2223 C CA . ALA B 1 105 ? -28.29820 0.07257 11.52129 1.000 35.72646 105 ALA B CA 1
ATOM 2224 C C . ALA B 1 105 ? -28.68090 1.44816 10.99606 1.000 33.68997 105 ALA B C 1
ATOM 2225 O O . ALA B 1 105 ? -29.07211 1.58305 9.83063 1.000 33.44933 105 ALA B O 1
ATOM 2227 N N . ASP B 1 106 ? -28.57124 2.47884 11.83800 1.000 27.10465 106 ASP B N 1
ATOM 2228 C CA . ASP B 1 106 ? -28.80949 3.84039 11.37574 1.000 32.30516 106 ASP B CA 1
ATOM 2229 C C . ASP B 1 106 ? -27.72956 4.29618 10.40365 1.000 26.17406 106 ASP B C 1
ATOM 2230 O O . ASP B 1 106 ? -28.01251 5.07717 9.48794 1.000 30.45463 106 ASP B O 1
ATOM 2235 N N . THR B 1 107 ? -26.49355 3.82075 10.58220 1.000 32.73296 107 THR B N 1
ATOM 2236 C CA . THR B 1 107 ? -25.42954 4.15355 9.64013 1.000 25.21433 107 THR B CA 1
ATOM 2237 C C . THR B 1 107 ? -25.65795 3.47965 8.29266 1.000 21.81421 107 THR B C 1
ATOM 2238 O O . THR B 1 107 ? -25.44586 4.09470 7.24086 1.000 21.64077 107 THR B O 1
ATOM 2242 N N . MET B 1 108 ? -26.08875 2.21500 8.30448 1.000 25.80491 108 MET B N 1
ATOM 2243 C CA . MET B 1 108 ? -26.36609 1.51581 7.05353 1.000 22.66035 108 MET B CA 1
ATOM 2244 C C . MET B 1 108 ? -27.48610 2.19934 6.27995 1.000 26.61696 108 MET B C 1
ATOM 2245 O O . MET B 1 108 ? -27.44377 2.27619 5.04655 1.000 31.37670 108 MET B O 1
ATOM 2250 N N . GLU B 1 109 ? -28.49659 2.70704 6.98712 1.000 19.61492 109 GLU B N 1
ATOM 2251 C CA . GLU B 1 109 ? -29.55827 3.44542 6.31382 1.000 31.88158 109 GLU B CA 1
ATOM 2252 C C . GLU B 1 109 ? -29.09015 4.83051 5.88782 1.000 35.50855 109 GLU B C 1
ATOM 2253 O O . GLU B 1 109 ? -29.57644 5.36543 4.88444 1.000 30.63281 109 GLU B O 1
ATOM 2259 N N . GLY B 1 110 ? -28.15303 5.42373 6.63082 1.000 29.89025 110 GLY B N 1
ATOM 2260 C CA . GLY B 1 110 ? -27.56631 6.67921 6.19317 1.000 28.36795 110 GLY B CA 1
ATOM 2261 C C . GLY B 1 110 ? -26.77607 6.52576 4.90835 1.000 27.51270 110 GLY B C 1
ATOM 2262 O O . GLY B 1 110 ? -26.83476 7.38605 4.02517 1.000 23.13226 110 GLY B O 1
ATOM 2263 N N . VAL B 1 111 ? -26.02744 5.42700 4.78474 1.000 26.53277 111 VAL B N 1
ATOM 2264 C CA . VAL B 1 111 ? -25.34222 5.13389 3.53103 1.000 27.66350 111 VAL B CA 1
ATOM 2265 C C . VAL B 1 111 ? -26.34729 4.72834 2.45899 1.000 28.95334 111 VAL B C 1
ATOM 2266 O O . VAL B 1 111 ? -26.14003 4.99832 1.26833 1.000 29.74672 111 VAL B O 1
ATOM 2270 N N . LEU B 1 112 ? -27.45607 4.09575 2.85927 1.000 30.91033 112 LEU B N 1
ATOM 2271 C CA . LEU B 1 112 ? -28.49156 3.71555 1.90072 1.000 30.31253 112 LEU B CA 1
ATOM 2272 C C . LEU B 1 112 ? -29.03971 4.93243 1.16545 1.000 27.97174 112 LEU B C 1
ATOM 2273 O O . LEU B 1 112 ? -29.24888 4.88939 -0.05333 1.000 17.90186 112 LEU B O 1
ATOM 2278 N N . ALA B 1 113 ? -29.27955 6.02808 1.89079 1.000 26.26226 113 ALA B N 1
ATOM 2279 C CA . ALA B 1 113 ? -29.79196 7.23738 1.25611 1.000 25.61068 113 ALA B CA 1
ATOM 2280 C C . ALA B 1 113 ? -28.76345 7.86493 0.32567 1.000 27.66151 113 ALA B C 1
ATOM 2281 O O . ALA B 1 113 ? -29.13652 8.49436 -0.67081 1.000 22.30687 113 ALA B O 1
ATOM 2283 N N . ILE B 1 114 ? -27.47302 7.70877 0.63015 1.000 31.23292 114 ILE B N 1
ATOM 2284 C CA . ILE B 1 114 ? -26.43488 8.25916 -0.23658 1.000 28.74309 114 ILE B CA 1
ATOM 2285 C C . ILE B 1 114 ? -26.39221 7.50193 -1.55680 1.000 27.12082 114 ILE B C 1
ATOM 2286 O O . ILE B 1 114 ? -26.31748 8.10381 -2.63512 1.000 27.78757 114 ILE B O 1
ATOM 2291 N N . GLU B 1 115 ? -26.44096 6.16845 -1.49403 1.000 32.10923 115 GLU B N 1
ATOM 2292 C CA . GLU B 1 115 ? -26.46708 5.38057 -2.72124 1.000 29.73502 115 GLU B CA 1
ATOM 2293 C C . GLU B 1 115 ? -27.70179 5.68901 -3.55864 1.000 30.98451 115 GLU B C 1
ATOM 2294 O O . GLU B 1 115 ? -27.65472 5.59242 -4.79003 1.000 26.84163 115 GLU B O 1
ATOM 2300 N N . LYS B 1 116 ? -28.81198 6.06067 -2.91466 1.000 25.89701 116 LYS B N 1
ATOM 2301 C CA . LYS B 1 116 ? -29.98880 6.48969 -3.66359 1.000 17.42251 116 LYS B CA 1
ATOM 2302 C C . LYS B 1 116 ? -29.69874 7.75713 -4.45920 1.000 22.92498 116 LYS B C 1
ATOM 2303 O O . LYS B 1 116 ? -30.07675 7.86542 -5.63185 1.000 22.34052 116 LYS B O 1
ATOM 2309 N N . THR B 1 117 ? -29.01556 8.72362 -3.84181 1.000 17.32617 117 THR B N 1
ATOM 2310 C CA . THR B 1 117 ? -28.64922 9.93962 -4.55973 1.000 17.22039 117 THR B CA 1
ATOM 2311 C C . THR B 1 117 ? -27.65696 9.64554 -5.67864 1.000 24.48537 117 THR B C 1
ATOM 2312 O O . THR B 1 117 ? -27.70935 10.27749 -6.74122 1.000 22.76093 117 THR B O 1
ATOM 2316 N N . HIS B 1 118 ? -26.74204 8.69316 -5.45878 1.000 19.86756 118 HIS B N 1
ATOM 2317 C CA . HIS B 1 118 ? -25.78058 8.33582 -6.49849 1.000 21.71412 118 HIS B CA 1
ATOM 2318 C C . HIS B 1 118 ? -26.46669 7.73584 -7.71802 1.000 18.63278 118 HIS B C 1
ATOM 2319 O O . HIS B 1 118 ? -26.00727 7.93883 -8.84773 1.000 20.68423 118 HIS B O 1
ATOM 2326 N N . GLU B 1 119 ? -27.55707 6.99474 -7.51514 1.000 21.60315 119 GLU B N 1
ATOM 2327 C CA . GLU B 1 119 ? -28.32708 6.49623 -8.64909 1.000 29.54467 119 GLU B CA 1
ATOM 2328 C C . GLU B 1 119 ? -28.92640 7.64817 -9.44662 1.000 26.12995 119 GLU B C 1
ATOM 2329 O O . GLU B 1 119 ? -28.84066 7.67631 -10.67972 1.000 24.08976 119 GLU B O 1
ATOM 2335 N N . GLN B 1 120 ? -29.53059 8.61786 -8.75362 1.000 22.13358 120 GLN B N 1
ATOM 2336 C CA . GLN B 1 120 ? -30.14235 9.74889 -9.44476 1.000 31.88874 120 GLN B CA 1
ATOM 2337 C C . GLN B 1 120 ? -29.10976 10.56198 -10.21257 1.000 27.67435 120 GLN B C 1
ATOM 2338 O O . GLN B 1 120 ? -29.40787 11.07932 -11.29536 1.000 28.71840 120 GLN B O 1
ATOM 2344 N N . ARG B 1 121 ? -27.89476 10.68368 -9.67342 1.000 27.43573 121 ARG B N 1
ATOM 2345 C CA . ARG B 1 121 ? -26.83285 11.37351 -10.39673 1.000 31.88541 121 ARG B CA 1
ATOM 2346 C C . ARG B 1 121 ? -26.44248 10.60874 -11.65497 1.000 24.80822 121 ARG B C 1
ATOM 2347 O O . ARG B 1 121 ? -26.19294 11.21299 -12.70419 1.000 23.54024 121 ARG B O 1
ATOM 2355 N N . TYR B 1 122 ? -26.40338 9.27735 -11.57281 1.000 24.82139 122 TYR B N 1
ATOM 2356 C CA . TYR B 1 122 ? -25.97155 8.46497 -12.70495 1.000 28.58897 122 TYR B CA 1
ATOM 2357 C C . TYR B 1 122 ? -27.03355 8.40135 -13.79801 1.000 22.78431 122 TYR B C 1
ATOM 2358 O O . TYR B 1 122 ? -26.69954 8.40864 -14.98808 1.000 22.87849 122 TYR B O 1
ATOM 2367 N N . VAL B 1 123 ? -28.31257 8.33317 -13.42040 1.000 22.97767 123 VAL B N 1
ATOM 2368 C CA . VAL B 1 123 ? -29.37492 8.33721 -14.42262 1.000 24.58452 123 VAL B CA 1
ATOM 2369 C C . VAL B 1 123 ? -29.46593 9.69960 -15.09987 1.000 24.94568 123 VAL B C 1
ATOM 2370 O O . VAL B 1 123 ? -29.73497 9.79299 -16.30427 1.000 24.21331 123 VAL B O 1
ATOM 2374 N N . ALA B 1 124 ? -29.23725 10.77637 -14.34392 1.000 21.30427 124 ALA B N 1
ATOM 2375 C CA . ALA B 1 124 ? -29.30223 12.11302 -14.92624 1.000 22.41857 124 ALA B CA 1
ATOM 2376 C C . ALA B 1 124 ? -28.20462 12.32092 -15.96244 1.000 27.05367 124 ALA B C 1
ATOM 2377 O O . ALA B 1 124 ? -28.43240 12.96066 -16.99600 1.000 26.79835 124 ALA B O 1
ATOM 2379 N N . LEU B 1 125 ? -27.00791 11.78648 -15.70723 1.000 26.86032 125 LEU B N 1
ATOM 2380 C CA . LEU B 1 125 ? -25.92607 11.91544 -16.67801 1.000 24.89883 125 LEU B CA 1
ATOM 2381 C C . LEU B 1 125 ? -26.18650 11.05726 -17.91054 1.000 32.06589 125 LEU B C 1
ATOM 2382 O O . LEU B 1 125 ? -25.95142 11.49915 -19.04163 1.000 33.03267 125 LEU B O 1
ATOM 2387 N N . LEU B 1 126 ? -26.67107 9.82782 -17.71159 1.000 26.08390 126 LEU B N 1
ATOM 2388 C CA . LEU B 1 126 ? -26.99996 8.96672 -18.84413 1.000 31.03605 126 LEU B CA 1
ATOM 2389 C C . LEU B 1 126 ? -28.14948 9.54620 -19.65945 1.000 30.80775 126 LEU B C 1
ATOM 2390 O O . LEU B 1 126 ? -28.16905 9.42936 -20.89072 1.000 34.65487 126 LEU B O 1
ATOM 2395 N N . ASN B 1 127 ? -29.12200 10.17005 -18.98959 1.000 26.35011 127 ASN B N 1
ATOM 2396 C CA . ASN B 1 127 ? -30.18013 10.86499 -19.71395 1.000 39.36902 127 ASN B CA 1
ATOM 2397 C C . ASN B 1 127 ? -29.62177 12.01707 -20.53735 1.000 41.24367 127 ASN B C 1
ATOM 2398 O O . ASN B 1 127 ? -30.13737 12.31304 -21.62137 1.000 38.40804 127 ASN B O 1
ATOM 2403 N N . ASN B 1 128 ? -28.56664 12.67213 -20.04541 1.000 39.12741 128 ASN B N 1
ATOM 2404 C CA . ASN B 1 128 ? -27.96161 13.76551 -20.79633 1.000 31.97636 128 ASN B CA 1
ATOM 2405 C C . ASN B 1 128 ? -27.29897 13.27078 -22.07656 1.000 40.77322 128 ASN B C 1
ATOM 2406 O O . ASN B 1 128 ? -27.31936 13.97463 -23.09329 1.000 32.94208 128 ASN B O 1
ATOM 2411 N N . ILE B 1 129 ? -26.71683 12.07126 -22.05440 1.000 37.75412 129 ILE B N 1
ATOM 2412 C CA . ILE B 1 129 ? -26.10067 11.52898 -23.26095 1.000 39.48058 129 ILE B CA 1
ATOM 2413 C C . ILE B 1 129 ? -27.16391 11.04496 -24.23987 1.000 37.88800 129 ILE B C 1
ATOM 2414 O O . ILE B 1 129 ? -27.04932 11.25830 -25.45238 1.000 34.08524 129 ILE B O 1
ATOM 2419 N N . GLU B 1 130 ? -28.21409 10.39509 -23.73240 1.000 41.54017 130 GLU B N 1
ATOM 2420 C CA . GLU B 1 130 ? -29.25737 9.85687 -24.60050 1.000 48.37136 130 GLU B CA 1
ATOM 2421 C C . GLU B 1 130 ? -29.98489 10.97080 -25.34464 1.000 45.73300 130 GLU B C 1
ATOM 2422 O O . GLU B 1 130 ? -29.99009 11.01293 -26.58035 1.000 32.01800 130 GLU B O 1
ATOM 2428 N N . ASP B 1 131 ? -30.60797 11.88855 -24.60126 1.000 48.02143 131 ASP B N 1
ATOM 2429 C CA . ASP B 1 131 ? -31.38511 12.95346 -25.22462 1.000 44.83646 131 ASP B CA 1
ATOM 2430 C C . ASP B 1 131 ? -30.50719 13.96470 -25.95338 1.000 46.24836 131 ASP B C 1
ATOM 2431 O O . ASP B 1 131 ? -31.02553 14.75829 -26.74629 1.000 47.80057 131 ASP B O 1
ATOM 2436 N N . GLY B 1 132 ? -29.20208 13.96058 -25.69944 1.000 46.56404 132 GLY B N 1
ATOM 2437 C CA . GLY B 1 132 ? -28.29834 14.86734 -26.38268 1.000 50.40730 132 GLY B CA 1
ATOM 2438 C C . GLY B 1 132 ? -28.20229 16.25032 -25.77747 1.000 42.68706 132 GLY B C 1
ATOM 2439 O O . GLY B 1 132 ? -28.11576 17.24015 -26.51557 1.000 45.74023 132 GLY B O 1
ATOM 2440 N N . THR B 1 133 ? -28.20819 16.35098 -24.44745 1.000 38.27286 133 THR B N 1
ATOM 2441 C CA . THR B 1 133 ? -28.15292 17.63526 -23.75872 1.000 38.31595 133 THR B CA 1
ATOM 2442 C C . THR B 1 133 ? -26.94072 17.73496 -22.83774 1.000 37.19602 133 THR B C 1
ATOM 2443 O O . THR B 1 133 ? -26.97755 18.44497 -21.83035 1.000 36.10878 133 THR B O 1
ATOM 2447 N N . VAL B 1 134 ? -25.85842 17.02708 -23.16712 1.000 37.85084 134 VAL B N 1
ATOM 2448 C CA . VAL B 1 134 ? -24.63495 17.14269 -22.37888 1.000 29.05671 134 VAL B CA 1
ATOM 2449 C C . VAL B 1 134 ? -23.99592 18.50798 -22.59760 1.000 33.25829 134 VAL B C 1
ATOM 2450 O O . VAL B 1 134 ? -23.72976 19.24873 -21.64382 1.000 29.75201 134 VAL B O 1
ATOM 2454 N N . PHE B 1 135 ? -23.74656 18.86285 -23.85804 1.000 32.97791 135 PHE B N 1
ATOM 2455 C CA . PHE B 1 135 ? -23.16861 20.15201 -24.21245 1.000 29.12865 135 PHE B CA 1
ATOM 2456 C C . PHE B 1 135 ? -24.16075 21.05981 -24.92928 1.000 34.86143 135 PHE B C 1
ATOM 2457 O O . PHE B 1 135 ? -23.75885 22.08887 -25.48312 1.000 25.06587 135 PHE B O 1
ATOM 2465 N N . GLU B 1 136 ? -25.44346 20.70366 -24.93601 1.000 32.55817 136 GLU B N 1
ATOM 2466 C CA . GLU B 1 136 ? -26.49483 21.54428 -25.48980 1.000 37.37478 136 GLU B CA 1
ATOM 2467 C C . GLU B 1 136 ? -27.60219 21.70159 -24.45977 1.000 36.35844 136 GLU B C 1
ATOM 2468 O O . GLU B 1 136 ? -27.93425 20.75220 -23.74572 1.000 37.29908 136 GLU B O 1
ATOM 2474 N N . LYS B 1 137 ? -28.17022 22.90123 -24.38394 1.000 40.89878 137 LYS B N 1
ATOM 2475 C CA . LYS B 1 137 ? -29.28197 23.17776 -23.48888 1.000 41.03735 137 LYS B CA 1
ATOM 2476 C C . LYS B 1 137 ? -30.34730 23.96851 -24.23547 1.000 37.28721 137 LYS B C 1
ATOM 2477 O O . LYS B 1 137 ? -30.06956 24.64086 -25.23262 1.000 35.63969 137 LYS B O 1
ATOM 2483 N N . ALA B 1 138 ? -31.58281 23.87410 -23.73644 1.000 39.69628 138 ALA B N 1
ATOM 2484 C CA . ALA B 1 138 ? -32.68918 24.58683 -24.36470 1.000 37.69781 138 ALA B CA 1
ATOM 2485 C C . ALA B 1 138 ? -32.61933 26.08657 -24.09172 1.000 40.38428 138 ALA B C 1
ATOM 2486 O O . ALA B 1 138 ? -33.06284 26.88502 -24.92748 1.000 31.74584 138 ALA B O 1
ATOM 2488 N N . GLU B 1 139 ? -32.06053 26.48807 -22.94824 1.000 41.44103 139 GLU B N 1
ATOM 2489 C CA . GLU B 1 139 ? -31.83427 27.88847 -22.61961 1.000 42.47866 139 GLU B CA 1
ATOM 2490 C C . GLU B 1 139 ? -30.36354 28.23954 -22.81527 1.000 47.59915 139 GLU B C 1
ATOM 2491 O O . GLU B 1 139 ? -29.48974 27.36804 -22.83812 1.000 48.75281 139 GLU B O 1
ATOM 2497 N N . GLU B 1 140 ? -30.10151 29.54015 -22.93011 1.000 47.86583 140 GLU B N 1
ATOM 2498 C CA . GLU B 1 140 ? -28.75097 30.07123 -22.80935 1.000 48.92324 140 GLU B CA 1
ATOM 2499 C C . GLU B 1 140 ? -28.21981 29.81919 -21.40069 1.000 45.17217 140 GLU B C 1
ATOM 2500 O O . GLU B 1 140 ? -28.80338 30.28546 -20.41622 1.000 43.44535 140 GLU B O 1
ATOM 2506 N N . THR B 1 141 ? -27.11960 29.07591 -21.30352 1.000 49.48504 141 THR B N 1
ATOM 2507 C CA . THR B 1 141 ? -26.49188 28.73671 -20.03342 1.000 47.84927 141 THR B CA 1
ATOM 2508 C C . THR B 1 141 ? -25.06741 29.27513 -19.98596 1.000 46.36694 141 THR B C 1
ATOM 2509 O O . THR B 1 141 ? -24.53845 29.80373 -20.96784 1.000 44.09419 141 THR B O 1
ATOM 2513 N N . LEU B 1 142 ? -24.45050 29.12600 -18.81739 1.000 36.93716 142 LEU B N 1
ATOM 2514 C CA . LEU B 1 142 ? -23.08035 29.55497 -18.57076 1.000 35.97454 142 LEU B CA 1
ATOM 2515 C C . LEU B 1 142 ? -22.18886 28.32175 -18.50989 1.000 27.60652 142 LEU B C 1
ATOM 2516 O O . LEU B 1 142 ? -22.37327 27.46217 -17.64183 1.000 35.63286 142 LEU B O 1
ATOM 2521 N N . TRP B 1 143 ? -21.23221 28.23524 -19.42919 1.000 25.02163 143 TRP B N 1
ATOM 2522 C CA . TRP B 1 143 ? -20.32601 27.09909 -19.51269 1.000 26.55055 143 TRP B CA 1
ATOM 2523 C C . TRP B 1 143 ? -18.97651 27.45857 -18.90631 1.000 28.54708 143 TRP B C 1
ATOM 2524 O O . TRP B 1 143 ? -18.51479 28.59761 -19.02104 1.000 31.98415 143 TRP B O 1
ATOM 2535 N N . GLU B 1 144 ? -18.34729 26.47921 -18.26301 1.000 28.19943 144 GLU B N 1
ATOM 2536 C CA . GLU B 1 144 ? -17.04331 26.65046 -17.63788 1.000 31.28921 144 GLU B CA 1
ATOM 2537 C C . GLU B 1 144 ? -16.07295 25.63167 -18.21614 1.000 26.63333 144 GLU B C 1
ATOM 2538 O O . GLU B 1 144 ? -16.41094 24.45071 -18.34479 1.000 23.47435 144 GLU B O 1
ATOM 2544 N N . CYS B 1 145 ? -14.87520 26.09021 -18.56934 1.000 29.27305 145 CYS B N 1
ATOM 2545 C CA . CYS B 1 145 ? -13.82007 25.21170 -19.06318 1.000 28.74502 145 CYS B CA 1
ATOM 2546 C C . CYS B 1 145 ? -13.05592 24.66444 -17.86416 1.000 25.59200 145 CYS B C 1
ATOM 2547 O O . CYS B 1 145 ? -12.39540 25.41818 -17.14330 1.000 26.58099 145 CYS B O 1
ATOM 2550 N N . LEU B 1 146 ? -13.14367 23.35216 -17.65106 1.000 23.58836 146 LEU B N 1
ATOM 2551 C CA . LEU B 1 146 ? -12.51709 22.73283 -16.48989 1.000 30.20046 146 LEU B CA 1
ATOM 2552 C C . LEU B 1 146 ? -10.99675 22.71377 -16.56686 1.000 27.59643 146 LEU B C 1
ATOM 2553 O O . LEU B 1 146 ? -10.35824 22.25133 -15.61517 1.000 25.78515 146 LEU B O 1
ATOM 2558 N N . ASN B 1 147 ? -10.40207 23.20021 -17.65672 1.000 26.62406 147 ASN B N 1
ATOM 2559 C CA . ASN B 1 147 ? -8.95074 23.24068 -17.80132 1.000 26.72345 147 ASN B CA 1
ATOM 2560 C C . ASN B 1 147 ? -8.38031 24.60761 -17.43743 1.000 37.13140 147 ASN B C 1
ATOM 2561 O O . ASN B 1 147 ? -7.52978 24.71248 -16.54865 1.000 40.65232 147 ASN B O 1
ATOM 2566 N N . CYS B 1 148 ? -8.83793 25.66442 -18.11388 1.000 29.02435 148 CYS B N 1
ATOM 2567 C CA . CYS B 1 148 ? -8.32733 27.00893 -17.89023 1.000 23.40111 148 CYS B CA 1
ATOM 2568 C C . CYS B 1 148 ? -9.28864 27.91816 -17.13940 1.000 28.20694 148 CYS B C 1
ATOM 2569 O O . CYS B 1 148 ? -8.84175 28.91389 -16.56129 1.000 29.43230 148 CYS B O 1
ATOM 2572 N N . GLY B 1 149 ? -10.58194 27.61256 -17.13703 1.000 26.56358 149 GLY B N 1
ATOM 2573 C CA . GLY B 1 149 ? -11.56065 28.41718 -16.43719 1.000 24.39465 149 GLY B CA 1
ATOM 2574 C C . GLY B 1 149 ? -12.34286 29.38937 -17.29143 1.000 31.17166 149 GLY B C 1
ATOM 2575 O O . GLY B 1 149 ? -13.08423 30.21038 -16.73773 1.000 27.83881 149 GLY B O 1
ATOM 2576 N N . HIS B 1 150 ? -12.20629 29.32420 -18.61466 1.000 25.46584 150 HIS B N 1
ATOM 2577 C CA . HIS B 1 150 ? -12.90908 30.25276 -19.48874 1.000 21.29945 150 HIS B CA 1
ATOM 2578 C C . HIS B 1 150 ? -14.41734 30.06834 -19.37375 1.000 28.28268 150 HIS B C 1
ATOM 2579 O O . HIS B 1 150 ? -14.92538 28.94345 -19.36363 1.000 24.81202 150 HIS B O 1
ATOM 2586 N N . LEU B 1 151 ? -15.13467 31.18539 -19.29086 1.000 24.36633 151 LEU B N 1
ATOM 2587 C CA . LEU B 1 151 ? -16.58616 31.17792 -19.17276 1.000 22.07828 151 LEU B CA 1
ATOM 2588 C C . LEU B 1 151 ? -17.20993 31.53960 -20.51379 1.000 26.17317 151 LEU B C 1
ATOM 2589 O O . LEU B 1 151 ? -16.78095 32.49680 -21.16622 1.000 29.13589 151 LEU B O 1
ATOM 2594 N N . HIS B 1 152 ? -18.21881 30.77205 -20.91983 1.000 25.06789 152 HIS B N 1
ATOM 2595 C CA . HIS B 1 152 ? -18.90244 30.97315 -22.18961 1.000 25.87045 152 HIS B CA 1
ATOM 2596 C C . HIS B 1 152 ? -20.40421 30.97217 -21.95367 1.000 28.95471 152 HIS B C 1
ATOM 2597 O O . HIS B 1 152 ? -20.92232 30.10876 -21.23857 1.000 31.70035 152 HIS B O 1
ATOM 2604 N N . THR B 1 153 ? -21.09697 31.93744 -22.55042 1.000 32.49692 153 THR B N 1
ATOM 2605 C CA . THR B 1 153 ? -22.54521 32.04227 -22.45441 1.000 35.56732 153 THR B CA 1
ATOM 2606 C C . THR B 1 153 ? -23.17997 31.64095 -23.77960 1.000 42.82942 153 THR B C 1
ATOM 2607 O O . THR B 1 153 ? -22.63409 31.91953 -24.85259 1.000 36.78571 153 THR B O 1
ATOM 2611 N N . GLY B 1 154 ? -24.32003 30.97967 -23.69992 1.000 41.06098 154 GLY B N 1
ATOM 2612 C CA . GLY B 1 154 ? -25.01590 30.52913 -24.88848 1.000 39.00122 154 GLY B CA 1
ATOM 2613 C C . GLY B 1 154 ? -25.70899 29.20718 -24.63244 1.000 41.86747 154 GLY B C 1
ATOM 2614 O O . GLY B 1 154 ? -25.63237 28.63304 -23.54927 1.000 42.45118 154 GLY B O 1
ATOM 2615 N N . LYS B 1 155 ? -26.39554 28.73267 -25.67358 1.000 37.84440 155 LYS B N 1
ATOM 2616 C CA . LYS B 1 155 ? -27.14120 27.48376 -25.56035 1.000 43.76924 155 LYS B CA 1
ATOM 2617 C C . LYS B 1 155 ? -26.20989 26.27793 -25.56968 1.000 37.06425 155 LYS B C 1
ATOM 2618 O O . LYS B 1 155 ? -26.43957 25.30325 -24.84395 1.000 28.94838 155 LYS B O 1
ATOM 2624 N N . THR B 1 156 ? -25.15615 26.32460 -26.38025 1.000 31.92996 156 THR B N 1
ATOM 2625 C CA . THR B 1 156 ? -24.24032 25.20733 -26.54443 1.000 33.28795 156 THR B CA 1
ATOM 2626 C C . THR B 1 156 ? -22.84107 25.59683 -26.08596 1.000 31.02597 156 THR B C 1
ATOM 2627 O O . THR B 1 156 ? -22.44950 26.76602 -26.14951 1.000 30.67822 156 THR B O 1
ATOM 2631 N N . ALA B 1 157 ? -22.09016 24.59902 -25.62521 1.000 31.52058 157 ALA B N 1
ATOM 2632 C CA . ALA B 1 157 ? -20.69894 24.80236 -25.26611 1.000 27.87101 157 ALA B CA 1
ATOM 2633 C C . ALA B 1 157 ? -19.86882 25.06767 -26.52034 1.000 28.37658 157 ALA B C 1
ATOM 2634 O O . ALA B 1 157 ? -20.28201 24.72889 -27.63061 1.000 38.31129 157 ALA B O 1
ATOM 2636 N N . PRO B 1 158 ? -18.69957 25.69015 -26.37483 1.000 24.32175 158 PRO B N 1
ATOM 2637 C CA . PRO B 1 158 ? -17.84085 25.90032 -27.54643 1.000 25.97574 158 PRO B CA 1
ATOM 2638 C C . PRO B 1 158 ? -17.27948 24.58317 -28.05713 1.000 36.47527 158 PRO B C 1
ATOM 2639 O O . PRO B 1 158 ? -16.93831 23.69022 -27.27822 1.000 29.54861 158 PRO B O 1
ATOM 2643 N N . GLU B 1 159 ? -17.19750 24.46492 -29.38565 1.000 39.47228 159 GLU B N 1
ATOM 2644 C CA . GLU B 1 159 ? -16.58400 23.28180 -29.98215 1.000 38.34906 159 GLU B CA 1
ATOM 2645 C C . GLU B 1 159 ? -15.14307 23.12284 -29.51484 1.000 36.62125 159 GLU B C 1
ATOM 2646 O O . GLU B 1 159 ? -14.70126 22.01256 -29.19565 1.000 33.32793 159 GLU B O 1
ATOM 2652 N N . VAL B 1 160 ? -14.39877 24.22396 -29.46528 1.000 31.59805 160 VAL B N 1
ATOM 2653 C CA . VAL B 1 160 ? -13.04366 24.25318 -28.93176 1.000 38.24455 160 VAL B CA 1
ATOM 2654 C C . VAL B 1 160 ? -12.92894 25.47326 -28.03184 1.000 31.91480 160 VAL B C 1
ATOM 2655 O O . VAL B 1 160 ? -13.36919 26.56566 -28.40644 1.000 36.87161 160 VAL B O 1
ATOM 2659 N N . CYS B 1 161 ? -12.36358 25.28506 -26.84555 1.000 29.53758 161 CYS B N 1
ATOM 2660 C CA . CYS B 1 161 ? -12.12504 26.41057 -25.95573 1.000 37.05101 161 CYS B CA 1
ATOM 2661 C C . CYS B 1 161 ? -11.21861 27.42350 -26.64964 1.000 30.04811 161 CYS B C 1
ATOM 2662 O O . CYS B 1 161 ? -10.15868 27.04655 -27.16527 1.000 39.04512 161 CYS B O 1
ATOM 2665 N N . PRO B 1 162 ? -11.59585 28.70067 -26.69927 1.000 33.50306 162 PRO B N 1
ATOM 2666 C CA . PRO B 1 162 ? -10.77766 29.69761 -27.39686 1.000 39.34007 162 PRO B CA 1
ATOM 2667 C C . PRO B 1 162 ? -9.61480 30.24196 -26.58315 1.000 32.52583 162 PRO B C 1
ATOM 2668 O O . PRO B 1 162 ? -8.92646 31.14896 -27.05855 1.000 33.23452 162 PRO B O 1
ATOM 2672 N N . VAL B 1 163 ? -9.37326 29.71644 -25.38366 1.000 34.75518 163 VAL B N 1
ATOM 2673 C CA . VAL B 1 163 ? -8.27761 30.18692 -24.54491 1.000 31.32198 163 VAL B CA 1
ATOM 2674 C C . VAL B 1 163 ? -7.17876 29.13241 -24.50517 1.000 35.66320 163 VAL B C 1
ATOM 2675 O O . VAL B 1 163 ? -6.06503 29.36370 -24.98877 1.000 31.74116 163 VAL B O 1
ATOM 2679 N N . CYS B 1 164 ? -7.48134 27.96748 -23.93365 1.000 39.13097 164 CYS B N 1
ATOM 2680 C CA . CYS B 1 164 ? -6.50131 26.89470 -23.82405 1.000 33.74312 164 CYS B CA 1
ATOM 2681 C C . CYS B 1 164 ? -6.52880 25.93375 -25.00628 1.000 29.84009 164 CYS B C 1
ATOM 2682 O O . CYS B 1 164 ? -5.66810 25.05038 -25.08257 1.000 37.95285 164 CYS B O 1
ATOM 2685 N N . ASN B 1 165 ? -7.49140 26.08366 -25.91801 1.000 37.66782 165 ASN B N 1
ATOM 2686 C CA . ASN B 1 165 ? -7.58545 25.26446 -27.12966 1.000 34.13760 165 ASN B CA 1
ATOM 2687 C C . ASN B 1 165 ? -7.77938 23.78553 -26.79733 1.000 33.14654 165 ASN B C 1
ATOM 2688 O O . ASN B 1 165 ? -7.18914 22.90439 -27.42511 1.000 31.40557 165 ASN B O 1
ATOM 2693 N N . HIS B 1 166 ? -8.62439 23.51045 -25.80076 1.000 32.41109 166 HIS B N 1
ATOM 2694 C CA . HIS B 1 166 ? -9.03268 22.16182 -25.44563 1.000 28.64333 166 HIS B CA 1
ATOM 2695 C C . HIS B 1 166 ? -10.43673 21.88031 -25.97207 1.000 34.12539 166 HIS B C 1
ATOM 2696 O O . HIS B 1 166 ? -11.27557 22.78429 -26.03284 1.000 31.47173 166 HIS B O 1
ATOM 2703 N N . PRO B 1 167 ? -10.72744 20.63306 -26.36318 1.000 33.50158 167 PRO B N 1
ATOM 2704 C CA . PRO B 1 167 ? -12.01512 20.34301 -27.01415 1.000 34.44747 167 PRO B CA 1
ATOM 2705 C C . PRO B 1 167 ? -13.22953 20.54374 -26.11765 1.000 32.62056 167 PRO B C 1
ATOM 2706 O O . PRO B 1 167 ? -13.10467 20.86312 -24.93034 1.000 27.20701 167 PRO B O 1
ATOM 2710 N N . ARG B 1 168 ? -14.41770 20.34258 -26.69718 1.000 30.13921 168 ARG B N 1
ATOM 2711 C CA . ARG B 1 168 ? -15.67551 20.54983 -25.98512 1.000 29.40784 168 ARG B CA 1
ATOM 2712 C C . ARG B 1 168 ? -15.82139 19.64566 -24.76698 1.000 33.50972 168 ARG B C 1
ATOM 2713 O O . ARG B 1 168 ? -16.67839 19.90634 -23.91535 1.000 28.30085 168 ARG B O 1
ATOM 2721 N N . SER B 1 169 ? -15.00081 18.59821 -24.65961 1.000 27.84470 169 SER B N 1
ATOM 2722 C CA . SER B 1 169 ? -15.13692 17.63697 -23.57103 1.000 27.50050 169 SER B CA 1
ATOM 2723 C C . SER B 1 169 ? -14.86555 18.24830 -22.20253 1.000 25.88785 169 SER B C 1
ATOM 2724 O O . SER B 1 169 ? -15.31312 17.69503 -21.19193 1.000 27.62009 169 SER B O 1
ATOM 2727 N N . TYR B 1 170 ? -14.14886 19.36825 -22.14350 1.000 27.97814 170 TYR B N 1
ATOM 2728 C CA . TYR B 1 170 ? -13.74859 19.98190 -20.88429 1.000 21.13136 170 TYR B CA 1
ATOM 2729 C C . TYR B 1 170 ? -14.76800 20.98232 -20.35002 1.000 23.83189 170 TYR B C 1
ATOM 2730 O O . TYR B 1 170 ? -14.48264 21.66474 -19.36132 1.000 29.88536 170 TYR B O 1
ATOM 2739 N N . PHE B 1 171 ? -15.94072 21.08662 -20.96774 1.000 30.06169 171 PHE B N 1
ATOM 2740 C CA . PHE B 1 171 ? -16.90602 22.12163 -20.62393 1.000 29.47082 171 PHE B CA 1
ATOM 2741 C C . PHE B 1 171 ? -18.04219 21.55787 -19.77954 1.000 26.79608 171 PHE B C 1
ATOM 2742 O O . PHE B 1 171 ? -18.48003 20.42123 -19.97955 1.000 25.59961 171 PHE B O 1
ATOM 2750 N N . GLU B 1 172 ? -18.51341 22.36789 -18.83358 1.000 30.54947 172 GLU B N 1
ATOM 2751 C CA . GLU B 1 172 ? -19.59668 21.98720 -17.94034 1.000 32.31742 172 GLU B CA 1
ATOM 2752 C C . GLU B 1 172 ? -20.36775 23.23887 -17.54923 1.000 21.85947 172 GLU B C 1
ATOM 2753 O O . GLU B 1 172 ? -19.86294 24.35907 -17.65538 1.000 29.62826 172 GLU B O 1
ATOM 2759 N N . VAL B 1 173 ? -21.60351 23.03610 -17.09248 1.000 22.57406 173 VAL B N 1
ATOM 2760 C CA . VAL B 1 173 ? -22.41112 24.14747 -16.60361 1.000 29.16009 173 VAL B CA 1
ATOM 2761 C C . VAL B 1 173 ? -21.81255 24.66232 -15.30189 1.000 28.66507 173 VAL B C 1
ATOM 2762 O O . VAL B 1 173 ? -21.52805 23.88571 -14.38075 1.000 33.75854 173 VAL B O 1
ATOM 2766 N N . ARG B 1 174 ? -21.60526 25.97452 -15.22322 1.000 23.57245 174 ARG B N 1
ATOM 2767 C CA . ARG B 1 174 ? -21.01149 26.56392 -14.03014 1.000 35.22533 174 ARG B CA 1
ATOM 2768 C C . ARG B 1 174 ? -22.01329 26.54647 -12.88136 1.000 34.57760 174 ARG B C 1
ATOM 2769 O O . ARG B 1 174 ? -23.17239 26.93831 -13.04821 1.000 26.47262 174 ARG B O 1
ATOM 2777 N N . LYS B 1 175 ? -21.56421 26.09424 -11.70995 1.000 32.86982 175 LYS B N 1
ATOM 2778 C CA . LYS B 1 175 ? -22.46489 25.91667 -10.57605 1.000 44.72845 175 LYS B CA 1
ATOM 2779 C C . LYS B 1 175 ? -22.49926 27.13201 -9.65060 1.000 44.34385 175 LYS B C 1
ATOM 2780 O O . LYS B 1 175 ? -23.58081 27.65094 -9.35651 1.000 51.78661 175 LYS B O 1
ATOM 2786 N N . GLU B 1 176 ? -21.33659 27.59371 -9.18908 1.000 40.58060 176 GLU B N 1
ATOM 2787 C CA . GLU B 1 176 ? -21.22715 28.69295 -8.22662 1.000 43.27844 176 GLU B CA 1
ATOM 2788 C C . GLU B 1 176 ? -22.05572 28.40185 -6.97130 1.000 40.43310 176 GLU B C 1
ATOM 2789 O O . GLU B 1 176 ? -23.03454 29.07874 -6.65709 1.000 35.66610 176 GLU B O 1
ATOM 2795 N N . ASN B 1 177 ? -21.62336 27.36673 -6.25351 1.000 33.81648 177 ASN B N 1
ATOM 2796 C CA . ASN B 1 177 ? -22.36117 26.87151 -5.09194 1.000 31.01516 177 ASN B CA 1
ATOM 2797 C C . ASN B 1 177 ? -21.75957 27.43661 -3.80470 1.000 36.98300 177 ASN B C 1
ATOM 2798 O O . ASN B 1 177 ? -21.17232 26.73192 -2.98174 1.000 33.20406 177 ASN B O 1
ATOM 2803 N N . TYR B 1 178 ? -21.93326 28.74445 -3.63907 1.000 36.69042 178 TYR B N 1
ATOM 2804 C CA . TYR B 1 178 ? -21.49479 29.43075 -2.42723 1.000 35.37437 178 TYR B CA 1
ATOM 2805 C C . TYR B 1 178 ? -22.22251 30.76246 -2.26358 1.000 35.21474 178 TYR B C 1
ATOM 2806 O O . TYR B 1 178 ? -21.80456 31.61826 -1.48326 1.000 34.96305 178 TYR B O 1
ATOM 2815 N N . LEU C 1 3 ? 13.38749 44.13187 8.03601 1.000 42.28291 3 LEU C N 1
ATOM 2816 C CA . LEU C 1 3 ? 13.46164 43.27160 6.86757 1.000 42.22606 3 LEU C CA 1
ATOM 2817 C C . LEU C 1 3 ? 13.17003 44.02780 5.57655 1.000 43.21695 3 LEU C C 1
ATOM 2818 O O . LEU C 1 3 ? 13.88106 43.89154 4.59703 1.000 41.21122 3 LEU C O 1
ATOM 2823 N N . LYS C 1 4 ? 12.11638 44.82918 5.59729 1.000 49.21408 4 LYS C N 1
ATOM 2824 C CA . LYS C 1 4 ? 11.59986 45.44980 4.39066 1.000 41.61197 4 LYS C CA 1
ATOM 2825 C C . LYS C 1 4 ? 12.42117 46.66363 3.97982 1.000 37.81251 4 LYS C C 1
ATOM 2826 O O . LYS C 1 4 ? 12.87630 47.44622 4.81823 1.000 40.64965 4 LYS C O 1
ATOM 2832 N N . GLY C 1 5 ? 12.63502 46.78855 2.67106 1.000 30.71125 5 GLY C N 1
ATOM 2833 C CA . GLY C 1 5 ? 13.50932 47.79705 2.11603 1.000 39.09003 5 GLY C CA 1
ATOM 2834 C C . GLY C 1 5 ? 14.91032 47.32282 1.80410 1.000 42.50780 5 GLY C C 1
ATOM 2835 O O . GLY C 1 5 ? 15.71665 48.12446 1.32451 1.000 31.54871 5 GLY C O 1
ATOM 2836 N N . THR C 1 6 ? 15.22239 46.05235 2.04601 1.000 38.21082 6 THR C N 1
ATOM 2837 C CA . THR C 1 6 ? 16.56439 45.52291 1.85882 1.000 41.89005 6 THR C CA 1
ATOM 2838 C C . THR C 1 6 ? 16.66845 44.77442 0.53358 1.000 42.70925 6 THR C C 1
ATOM 2839 O O . THR C 1 6 ? 15.66916 44.44353 -0.10841 1.000 47.68298 6 THR C O 1
ATOM 2843 N N . LYS C 1 7 ? 17.91266 44.51598 0.12359 1.000 40.17177 7 LYS C N 1
ATOM 2844 C CA . LYS C 1 7 ? 18.14296 43.69189 -1.05663 1.000 46.52203 7 LYS C CA 1
ATOM 2845 C C . LYS C 1 7 ? 17.75433 42.24203 -0.80164 1.000 44.57989 7 LYS C C 1
ATOM 2846 O O . LYS C 1 7 ? 17.40333 41.52055 -1.74308 1.000 33.99193 7 LYS C O 1
ATOM 2852 N N . THR C 1 8 ? 17.80544 41.80077 0.45900 1.000 40.23453 8 THR C N 1
ATOM 2853 C CA . THR C 1 8 ? 17.34798 40.45458 0.78586 1.000 46.91391 8 THR C CA 1
ATOM 2854 C C . THR C 1 8 ? 15.89112 40.25954 0.38030 1.000 45.10570 8 THR C C 1
ATOM 2855 O O . THR C 1 8 ? 15.52887 39.20129 -0.14291 1.000 37.67587 8 THR C O 1
ATOM 2859 N N . GLU C 1 9 ? 15.04527 41.27656 0.59169 1.000 41.50329 9 GLU C N 1
ATOM 2860 C CA . GLU C 1 9 ? 13.68101 41.22610 0.06452 1.000 41.35859 9 GLU C CA 1
ATOM 2861 C C . GLU C 1 9 ? 13.66315 41.05441 -1.44742 1.000 39.43101 9 GLU C C 1
ATOM 2862 O O . GLU C 1 9 ? 12.91250 40.22587 -1.97529 1.000 34.90920 9 GLU C O 1
ATOM 2868 N N . LYS C 1 10 ? 14.43686 41.87208 -2.16738 1.000 41.01913 10 LYS C N 1
ATOM 2869 C CA . LYS C 1 10 ? 14.56412 41.67967 -3.60852 1.000 34.11223 10 LYS C CA 1
ATOM 2870 C C . LYS C 1 10 ? 14.94236 40.23942 -3.91813 1.000 39.22413 10 LYS C C 1
ATOM 2871 O O . LYS C 1 10 ? 14.35597 39.59740 -4.79660 1.000 35.30059 10 LYS C O 1
ATOM 2877 N N . ASN C 1 11 ? 15.91273 39.70972 -3.17541 1.000 43.51312 11 ASN C N 1
ATOM 2878 C CA . ASN C 1 11 ? 16.36488 38.34134 -3.39003 1.000 34.87890 11 ASN C CA 1
ATOM 2879 C C . ASN C 1 11 ? 15.35390 37.34201 -2.84105 1.000 37.39760 11 ASN C C 1
ATOM 2880 O O . ASN C 1 11 ? 15.00926 36.35999 -3.50965 1.000 20.56796 11 ASN C O 1
ATOM 2885 N N . LEU C 1 12 ? 14.85243 37.58375 -1.62646 1.000 37.20327 12 LEU C N 1
ATOM 2886 C CA . LEU C 1 12 ? 13.80764 36.71892 -1.09214 1.000 35.74436 12 LEU C CA 1
ATOM 2887 C C . LEU C 1 12 ? 12.55993 36.75949 -1.95526 1.000 34.17501 12 LEU C C 1
ATOM 2888 O O . LEU C 1 12 ? 11.78876 35.80598 -1.96754 1.000 36.36240 12 LEU C O 1
ATOM 2893 N N . ASN C 1 13 ? 12.32333 37.83298 -2.68853 1.000 39.87528 13 ASN C N 1
ATOM 2894 C CA . ASN C 1 13 ? 11.09733 37.80217 -3.46622 1.000 38.45489 13 ASN C CA 1
ATOM 2895 C C . ASN C 1 13 ? 11.37106 37.10006 -4.78029 1.000 35.03904 13 ASN C C 1
ATOM 2896 O O . ASN C 1 13 ? 10.47886 36.46821 -5.34678 1.000 37.99217 13 ASN C O 1
ATOM 2901 N N . GLU C 1 14 ? 12.62483 37.16932 -5.23263 1.000 29.69666 14 GLU C N 1
ATOM 2902 C CA . GLU C 1 14 ? 13.01757 36.69716 -6.55456 1.000 29.80933 14 GLU C CA 1
ATOM 2903 C C . GLU C 1 14 ? 13.01375 35.18050 -6.59248 1.000 36.15981 14 GLU C C 1
ATOM 2904 O O . GLU C 1 14 ? 12.44843 34.58390 -7.51051 1.000 34.38060 14 GLU C O 1
ATOM 2910 N N . ALA C 1 15 ? 13.68418 34.55448 -5.61282 1.000 29.37199 15 ALA C N 1
ATOM 2911 C CA . ALA C 1 15 ? 13.77212 33.10376 -5.50409 1.000 33.11073 15 ALA C CA 1
ATOM 2912 C C . ALA C 1 15 ? 12.41141 32.45842 -5.31273 1.000 28.17807 15 ALA C C 1
ATOM 2913 O O . ALA C 1 15 ? 12.25275 31.27188 -5.61585 1.000 30.52189 15 ALA C O 1
ATOM 2915 N N . PHE C 1 16 ? 11.43730 33.20332 -4.79036 1.000 27.44116 16 PHE C N 1
ATOM 2916 C CA . PHE C 1 16 ? 10.06022 32.73287 -4.83094 1.000 28.36383 16 PHE C CA 1
ATOM 2917 C C . PHE C 1 16 ? 9.63719 32.47140 -6.27166 1.000 32.79525 16 PHE C C 1
ATOM 2918 O O . PHE C 1 16 ? 9.11392 31.39856 -6.59519 1.000 28.92504 16 PHE C O 1
ATOM 2926 N N . ALA C 1 17 ? 9.87662 33.43695 -7.15672 1.000 23.46760 17 ALA C N 1
ATOM 2927 C CA . ALA C 1 17 ? 9.80920 33.16200 -8.58092 1.000 27.51519 17 ALA C CA 1
ATOM 2928 C C . ALA C 1 17 ? 10.98617 32.27455 -8.98540 1.000 39.45398 17 ALA C C 1
ATOM 2929 O O . ALA C 1 17 ? 11.90938 32.02196 -8.20778 1.000 37.16785 17 ALA C O 1
ATOM 2931 N N . GLY C 1 18 ? 10.95152 31.78522 -10.21656 1.000 43.62816 18 GLY C N 1
ATOM 2932 C CA . GLY C 1 18 ? 11.96065 30.82569 -10.61787 1.000 33.04557 18 GLY C CA 1
ATOM 2933 C C . GLY C 1 18 ? 11.70066 29.46345 -10.00809 1.000 23.57715 18 GLY C C 1
ATOM 2934 O O . GLY C 1 18 ? 11.47212 28.49225 -10.73354 1.000 24.81046 18 GLY C O 1
ATOM 2935 N N . GLU C 1 19 ? 11.73043 29.37663 -8.67396 1.000 26.18090 19 GLU C N 1
ATOM 2936 C CA . GLU C 1 19 ? 11.34212 28.13550 -8.00999 1.000 29.00350 19 GLU C CA 1
ATOM 2937 C C . GLU C 1 19 ? 9.88460 27.80092 -8.29841 1.000 35.23337 19 GLU C C 1
ATOM 2938 O O . GLU C 1 19 ? 9.54717 26.64338 -8.57595 1.000 33.33795 19 GLU C O 1
ATOM 2944 N N . SER C 1 20 ? 9.00407 28.80388 -8.23441 1.000 27.47137 20 SER C N 1
ATOM 2945 C CA . SER C 1 20 ? 7.63489 28.61259 -8.69978 1.000 29.79072 20 SER C CA 1
ATOM 2946 C C . SER C 1 20 ? 7.60609 28.34134 -10.19821 1.000 37.68066 20 SER C C 1
ATOM 2947 O O . SER C 1 20 ? 6.78218 27.55520 -10.68161 1.000 31.36268 20 SER C O 1
ATOM 2950 N N . MET C 1 21 ? 8.50237 28.98640 -10.94942 1.000 34.56519 21 MET C N 1
ATOM 2951 C CA . MET C 1 21 ? 8.60934 28.71472 -12.37846 1.000 31.77262 21 MET C CA 1
ATOM 2952 C C . MET C 1 21 ? 9.16972 27.32189 -12.63466 1.000 30.89877 21 MET C C 1
ATOM 2953 O O . MET C 1 21 ? 8.76450 26.65145 -13.59176 1.000 31.87557 21 MET C O 1
ATOM 2958 N N . ALA C 1 22 ? 10.10202 26.86936 -11.79035 1.000 22.27256 22 ALA C N 1
ATOM 2959 C CA . ALA C 1 22 ? 10.66177 25.53144 -11.95543 1.000 38.30703 22 ALA C CA 1
ATOM 2960 C C . ALA C 1 22 ? 9.62941 24.44924 -11.66998 1.000 29.93928 22 ALA C C 1
ATOM 2961 O O . ALA C 1 22 ? 9.68593 23.36985 -12.26960 1.000 36.59171 22 ALA C O 1
ATOM 2963 N N . ARG C 1 23 ? 8.68268 24.71622 -10.76740 1.000 28.45018 23 ARG C N 1
ATOM 2964 C CA . ARG C 1 23 ? 7.66541 23.71963 -10.44723 1.000 34.81453 23 ARG C CA 1
ATOM 2965 C C . ARG C 1 23 ? 6.78014 23.41846 -11.65043 1.000 30.06068 23 ARG C C 1
ATOM 2966 O O . ARG C 1 23 ? 6.39034 22.26501 -11.86632 1.000 30.17478 23 ARG C O 1
ATOM 2974 N N . ASN C 1 24 ? 6.45124 24.43818 -12.44553 1.000 31.41998 24 ASN C N 1
ATOM 2975 C CA . ASN C 1 24 ? 5.57745 24.21852 -13.59282 1.000 30.09445 24 ASN C CA 1
ATOM 2976 C C . ASN C 1 24 ? 6.30696 23.51921 -14.73218 1.000 26.29499 24 ASN C C 1
ATOM 2977 O O . ASN C 1 24 ? 5.74083 22.62685 -15.37353 1.000 24.64244 24 ASN C O 1
ATOM 2982 N N . LYS C 1 25 ? 7.55436 23.91512 -15.00175 1.000 31.59979 25 LYS C N 1
ATOM 2983 C CA . LYS C 1 25 ? 8.35131 23.23582 -16.01924 1.000 30.54094 25 LYS C CA 1
ATOM 2984 C C . LYS C 1 25 ? 8.43382 21.74281 -15.74111 1.000 34.90210 25 LYS C C 1
ATOM 2985 O O . LYS C 1 25 ? 8.17460 20.91607 -16.62278 1.000 44.54932 25 LYS C O 1
ATOM 2991 N N . TYR C 1 26 ? 8.78796 21.38169 -14.50604 1.000 27.28407 26 TYR C N 1
ATOM 2992 C CA . TYR C 1 26 ? 8.92655 19.97367 -14.15759 1.000 24.99050 26 TYR C CA 1
ATOM 2993 C C . TYR C 1 26 ? 7.58929 19.24920 -14.21447 1.000 24.65101 26 TYR C C 1
ATOM 2994 O O . TYR C 1 26 ? 7.55698 18.03615 -14.44094 1.000 22.73101 26 TYR C O 1
ATOM 3003 N N . THR C 1 27 ? 6.48086 19.96845 -14.01884 1.000 22.17142 27 THR C N 1
ATOM 3004 C CA . THR C 1 27 ? 5.16980 19.37283 -14.25576 1.000 24.72800 27 THR C CA 1
ATOM 3005 C C . THR C 1 27 ? 4.92670 19.16448 -15.74574 1.000 26.67423 27 THR C C 1
ATOM 3006 O O . THR C 1 27 ? 4.41234 18.11727 -16.15617 1.000 29.43439 27 THR C O 1
ATOM 3010 N N . TYR C 1 28 ? 5.29380 20.14798 -16.57243 1.000 22.08937 28 TYR C N 1
ATOM 3011 C CA . TYR C 1 28 ? 5.20097 19.96143 -18.01716 1.000 31.80282 28 TYR C CA 1
ATOM 3012 C C . TYR C 1 28 ? 6.24334 18.96338 -18.50465 1.000 29.83778 28 TYR C C 1
ATOM 3013 O O . TYR C 1 28 ? 5.98340 18.18713 -19.43156 1.000 32.93418 28 TYR C O 1
ATOM 3022 N N . TYR C 1 29 ? 7.43014 18.97022 -17.89263 1.000 20.39493 29 TYR C N 1
ATOM 3023 C CA . TYR C 1 29 ? 8.46523 18.01694 -18.28042 1.000 34.99834 29 TYR C CA 1
ATOM 3024 C C . TYR C 1 29 ? 8.08155 16.59712 -17.88130 1.000 27.52916 29 TYR C C 1
ATOM 3025 O O . TYR C 1 29 ? 8.35228 15.64453 -18.62186 1.000 28.13810 29 TYR C O 1
ATOM 3034 N N . ALA C 1 30 ? 7.45119 16.43510 -16.71411 1.000 27.26715 30 ALA C N 1
ATOM 3035 C CA . ALA C 1 30 ? 6.97049 15.11627 -16.31403 1.000 25.86110 30 ALA C CA 1
ATOM 3036 C C . ALA C 1 30 ? 5.87788 14.62401 -17.25105 1.000 24.32455 30 ALA C C 1
ATOM 3037 O O . ALA C 1 30 ? 5.82051 13.43191 -17.57536 1.000 25.82405 30 ALA C O 1
ATOM 3039 N N . SER C 1 31 ? 4.99703 15.52493 -17.68923 1.000 41.62053 31 SER C N 1
ATOM 3040 C CA . SER C 1 31 ? 3.97613 15.15122 -18.66075 1.000 36.71042 31 SER C CA 1
ATOM 3041 C C . SER C 1 31 ? 4.61808 14.66317 -19.95297 1.000 32.27137 31 SER C C 1
ATOM 3042 O O . SER C 1 31 ? 4.38473 13.53194 -20.38822 1.000 34.55045 31 SER C O 1
ATOM 3045 N N . LYS C 1 32 ? 5.46773 15.49729 -20.55889 1.000 29.34845 32 LYS C N 1
ATOM 3046 C CA . LYS C 1 32 ? 6.13956 15.13257 -21.80301 1.000 33.09344 32 LYS C CA 1
ATOM 3047 C C . LYS C 1 32 ? 6.96715 13.85693 -21.67808 1.000 26.95442 32 LYS C C 1
ATOM 3048 O O . LYS C 1 32 ? 7.26575 13.22472 -22.69728 1.000 24.97089 32 LYS C O 1
ATOM 3054 N N . ALA C 1 33 ? 7.33533 13.45734 -20.45860 1.000 27.34817 33 ALA C N 1
ATOM 3055 C CA . ALA C 1 33 ? 8.17294 12.27464 -20.28541 1.000 34.13939 33 ALA C CA 1
ATOM 3056 C C . ALA C 1 33 ? 7.38384 10.98326 -20.47584 1.000 37.19727 33 ALA C C 1
ATOM 3057 O O . ALA C 1 33 ? 7.89062 10.03281 -21.08274 1.000 32.73444 33 ALA C O 1
ATOM 3059 N N . LYS C 1 34 ? 6.15218 10.92322 -19.95728 1.000 36.07384 34 LYS C N 1
ATOM 3060 C CA . LYS C 1 34 ? 5.31494 9.74614 -20.17780 1.000 34.80858 34 LYS C CA 1
ATOM 3061 C C . LYS C 1 34 ? 5.01794 9.55200 -21.65817 1.000 34.02139 34 LYS C C 1
ATOM 3062 O O . LYS C 1 34 ? 5.03264 8.42261 -22.16136 1.000 39.77320 34 LYS C O 1
ATOM 3068 N N . LYS C 1 35 ? 4.74476 10.64546 -22.37122 1.000 37.48824 35 LYS C N 1
ATOM 3069 C CA . LYS C 1 35 ? 4.42610 10.54873 -23.79069 1.000 31.06154 35 LYS C CA 1
ATOM 3070 C C . LYS C 1 35 ? 5.64834 10.14644 -24.60439 1.000 31.92616 35 LYS C C 1
ATOM 3071 O O . LYS C 1 35 ? 5.51220 9.50024 -25.64945 1.000 33.95969 35 LYS C O 1
ATOM 3077 N N . ASP C 1 36 ? 6.84378 10.51661 -24.14419 1.000 29.58460 36 ASP C N 1
ATOM 3078 C CA . ASP C 1 36 ? 8.07971 10.08847 -24.78496 1.000 36.96700 36 ASP C CA 1
ATOM 3079 C C . ASP C 1 36 ? 8.45636 8.65603 -24.43483 1.000 32.73446 36 ASP C C 1
ATOM 3080 O O . ASP C 1 36 ? 9.31528 8.07671 -25.10739 1.000 38.33927 36 ASP C O 1
ATOM 3085 N N . GLY C 1 37 ? 7.84087 8.07646 -23.40733 1.000 36.41527 37 GLY C N 1
ATOM 3086 C CA . GLY C 1 37 ? 8.13054 6.71138 -23.01896 1.000 32.95185 37 GLY C CA 1
ATOM 3087 C C . GLY C 1 37 ? 9.14079 6.60523 -21.89622 1.000 35.99101 37 GLY C C 1
ATOM 3088 O O . GLY C 1 37 ? 10.07056 5.79681 -21.96835 1.000 43.01858 37 GLY C O 1
ATOM 3089 N N . TYR C 1 38 ? 8.96413 7.40865 -20.84453 1.000 38.25714 38 TYR C N 1
ATOM 3090 C CA . TYR C 1 38 ? 9.88850 7.41151 -19.70662 1.000 29.44969 38 TYR C CA 1
ATOM 3091 C C . TYR C 1 38 ? 9.06628 7.68109 -18.44449 1.000 28.47606 38 TYR C C 1
ATOM 3092 O O . TYR C 1 38 ? 8.87316 8.83337 -18.05174 1.000 42.18040 38 TYR C O 1
ATOM 3101 N N . VAL C 1 39 ? 8.59618 6.60517 -17.81211 1.000 33.21688 39 VAL C N 1
ATOM 3102 C CA . VAL C 1 39 ? 7.74931 6.75890 -16.63290 1.000 33.26453 39 VAL C CA 1
ATOM 3103 C C . VAL C 1 39 ? 8.57415 7.15336 -15.41225 1.000 29.42307 39 VAL C C 1
ATOM 3104 O O . VAL C 1 39 ? 8.14039 7.97879 -14.60130 1.000 28.12441 39 VAL C O 1
ATOM 3108 N N . GLN C 1 40 ? 9.76977 6.57847 -15.25333 1.000 28.78669 40 GLN C N 1
ATOM 3109 C CA . GLN C 1 40 ? 10.59748 6.93958 -14.10575 1.000 35.93219 40 GLN C CA 1
ATOM 3110 C C . GLN C 1 40 ? 11.08856 8.37761 -14.20955 1.000 30.13215 40 GLN C C 1
ATOM 3111 O O . GLN C 1 40 ? 11.06336 9.11970 -13.22078 1.000 29.94473 40 GLN C O 1
ATOM 3117 N N . ILE C 1 41 ? 11.54396 8.78814 -15.39596 1.000 31.39964 41 ILE C N 1
ATOM 3118 C CA . ILE C 1 41 ? 11.93973 10.17908 -15.59166 1.000 30.44754 41 ILE C CA 1
ATOM 3119 C C . ILE C 1 41 ? 10.74748 11.10327 -15.38597 1.000 30.37665 41 ILE C C 1
ATOM 3120 O O . ILE C 1 41 ? 10.89889 12.22770 -14.89215 1.000 28.28577 41 ILE C O 1
ATOM 3125 N N . SER C 1 42 ? 9.54435 10.64209 -15.73648 1.000 33.93049 42 SER C N 1
ATOM 3126 C CA . SER C 1 42 ? 8.33752 11.40801 -15.43995 1.000 30.89198 42 SER C CA 1
ATOM 3127 C C . SER C 1 42 ? 8.14009 11.55038 -13.93569 1.000 36.35549 42 SER C C 1
ATOM 3128 O O . SER C 1 42 ? 7.88341 12.64996 -13.43074 1.000 32.36284 42 SER C O 1
ATOM 3131 N N . ASN C 1 43 ? 8.26735 10.44191 -13.20085 1.000 26.50712 43 ASN C N 1
ATOM 3132 C CA . ASN C 1 43 ? 8.09882 10.48368 -11.75244 1.000 25.63152 43 ASN C CA 1
ATOM 3133 C C . ASN C 1 43 ? 9.20922 11.27694 -11.07596 1.000 30.79654 43 ASN C C 1
ATOM 3134 O O . ASN C 1 43 ? 8.98108 11.88190 -10.02226 1.000 26.18037 43 ASN C O 1
ATOM 3139 N N . ILE C 1 44 ? 10.41176 11.28448 -11.65558 1.000 30.80355 44 ILE C N 1
ATOM 3140 C CA . ILE C 1 44 ? 11.50701 12.04773 -11.06604 1.000 30.47934 44 ILE C CA 1
ATOM 3141 C C . ILE C 1 44 ? 11.29508 13.54045 -11.29043 1.000 26.42853 44 ILE C C 1
ATOM 3142 O O . ILE C 1 44 ? 11.54034 14.35713 -10.39344 1.000 25.71015 44 ILE C O 1
ATOM 3147 N N . PHE C 1 45 ? 10.82984 13.92010 -12.48450 1.000 24.51607 45 PHE C N 1
ATOM 3148 C CA . PHE C 1 45 ? 10.50480 15.31972 -12.74784 1.000 24.78602 45 PHE C CA 1
ATOM 3149 C C . PHE C 1 45 ? 9.43935 15.82314 -11.78232 1.000 26.40812 45 PHE C C 1
ATOM 3150 O O . PHE C 1 45 ? 9.56848 16.91025 -11.20757 1.000 24.14324 45 PHE C O 1
ATOM 3158 N N . GLU C 1 46 ? 8.37472 15.03810 -11.59057 1.000 28.55366 46 GLU C N 1
ATOM 3159 C CA . GLU C 1 46 ? 7.32700 15.42352 -10.65006 1.000 26.95517 46 GLU C CA 1
ATOM 3160 C C . GLU C 1 46 ? 7.84610 15.42981 -9.21766 1.000 32.78764 46 GLU C C 1
ATOM 3161 O O . GLU C 1 46 ? 7.43433 16.26824 -8.40610 1.000 29.10349 46 GLU C O 1
ATOM 3167 N N . GLN C 1 47 ? 8.74518 14.49854 -8.88660 1.000 28.38164 47 GLN C N 1
ATOM 3168 C CA . GLN C 1 47 ? 9.35427 14.49946 -7.56010 1.000 32.10402 47 GLN C CA 1
ATOM 3169 C C . GLN C 1 47 ? 10.14892 15.77736 -7.32633 1.000 25.62069 47 GLN C C 1
ATOM 3170 O O . GLN C 1 47 ? 10.08164 16.37346 -6.24471 1.000 21.22845 47 GLN C O 1
ATOM 3176 N N . THR C 1 48 ? 10.90266 16.21789 -8.33503 1.000 33.35138 48 THR C N 1
ATOM 3177 C CA . THR C 1 48 ? 11.65880 17.45751 -8.20511 1.000 28.55508 48 THR C CA 1
ATOM 3178 C C . THR C 1 48 ? 10.73848 18.66763 -8.13228 1.000 24.45319 48 THR C C 1
ATOM 3179 O O . THR C 1 48 ? 11.04788 19.63625 -7.42994 1.000 19.50832 48 THR C O 1
ATOM 3183 N N . ALA C 1 49 ? 9.60648 18.62759 -8.83914 1.000 27.44927 49 ALA C N 1
ATOM 3184 C CA . ALA C 1 49 ? 8.67519 19.75212 -8.82059 1.000 25.38143 49 ALA C CA 1
ATOM 3185 C C . ALA C 1 49 ? 8.15359 20.00935 -7.41291 1.000 22.31268 49 ALA C C 1
ATOM 3186 O O . ALA C 1 49 ? 8.12928 21.15377 -6.94577 1.000 23.91285 49 ALA C O 1
ATOM 3188 N N . ASN C 1 50 ? 7.73794 18.94975 -6.71585 1.000 25.46899 50 ASN C N 1
ATOM 3189 C CA . ASN C 1 50 ? 7.25360 19.11235 -5.34958 1.000 23.95315 50 ASN C CA 1
ATOM 3190 C C . ASN C 1 50 ? 8.36839 19.54409 -4.40631 1.000 28.45833 50 ASN C C 1
ATOM 3191 O O . ASN C 1 50 ? 8.09971 20.19623 -3.39093 1.000 32.27792 50 ASN C O 1
ATOM 3196 N N . ASN C 1 51 ? 9.61797 19.19276 -4.71868 1.000 29.28834 51 ASN C N 1
ATOM 3197 C CA . ASN C 1 51 ? 10.74447 19.71345 -3.95092 1.000 17.76776 51 ASN C CA 1
ATOM 3198 C C . ASN C 1 51 ? 10.85785 21.22447 -4.11343 1.000 27.35244 51 ASN C C 1
ATOM 3199 O O . ASN C 1 51 ? 11.03435 21.95412 -3.13075 1.000 29.32226 51 ASN C O 1
ATOM 3204 N N . GLU C 1 52 ? 10.75509 21.71407 -5.35315 1.000 24.02345 52 GLU C N 1
ATOM 3205 C CA . GLU C 1 52 ? 10.77601 23.15528 -5.58136 1.000 29.20390 52 GLU C CA 1
ATOM 3206 C C . GLU C 1 52 ? 9.52922 23.82959 -5.02189 1.000 33.47036 52 GLU C C 1
ATOM 3207 O O . GLU C 1 52 ? 9.56480 25.02182 -4.69418 1.000 29.64791 52 GLU C O 1
ATOM 3213 N N . LYS C 1 53 ? 8.42284 23.08951 -4.90881 1.000 26.63148 53 LYS C N 1
ATOM 3214 C CA . LYS C 1 53 ? 7.21373 23.64947 -4.31340 1.000 28.63109 53 LYS C CA 1
ATOM 3215 C C . LYS C 1 53 ? 7.42899 23.98754 -2.84339 1.000 34.55661 53 LYS C C 1
ATOM 3216 O O . LYS C 1 53 ? 6.91261 24.99771 -2.35025 1.000 36.67191 53 LYS C O 1
ATOM 3222 N N . GLU C 1 54 ? 8.19571 23.16007 -2.12954 1.000 27.68646 54 GLU C N 1
ATOM 3223 C CA . GLU C 1 54 ? 8.46228 23.42357 -0.72040 1.000 32.29604 54 GLU C CA 1
ATOM 3224 C C . GLU C 1 54 ? 9.55119 24.47153 -0.52755 1.000 26.37469 54 GLU C C 1
ATOM 3225 O O . GLU C 1 54 ? 9.53946 25.18801 0.47967 1.000 29.43783 54 GLU C O 1
ATOM 3231 N N . HIS C 1 55 ? 10.49861 24.57119 -1.46497 1.000 25.75825 55 HIS C N 1
ATOM 3232 C CA . HIS C 1 55 ? 11.51060 25.61940 -1.37799 1.000 27.38966 55 HIS C CA 1
ATOM 3233 C C . HIS C 1 55 ? 10.87799 26.99945 -1.49720 1.000 31.00979 55 HIS C C 1
ATOM 3234 O O . HIS C 1 55 ? 11.27819 27.93862 -0.79909 1.000 28.06250 55 HIS C O 1
ATOM 3241 N N . ALA C 1 56 ? 9.89034 27.14198 -2.38365 1.000 26.39315 56 ALA C N 1
ATOM 3242 C CA . ALA C 1 56 ? 9.20258 28.41983 -2.52455 1.000 36.64063 56 ALA C CA 1
ATOM 3243 C C . ALA C 1 56 ? 8.35085 28.73620 -1.30293 1.000 37.24280 56 ALA C C 1
ATOM 3244 O O . ALA C 1 56 ? 8.14528 29.91234 -0.98237 1.000 33.41900 56 ALA C O 1
ATOM 3246 N N . LYS C 1 57 ? 7.84829 27.70774 -0.61345 1.000 29.56666 57 LYS C N 1
ATOM 3247 C CA . LYS C 1 57 ? 7.08690 27.93831 0.60944 1.000 26.92304 57 LYS C CA 1
ATOM 3248 C C . LYS C 1 57 ? 7.95591 28.54989 1.70021 1.000 29.06797 57 LYS C C 1
ATOM 3249 O O . LYS C 1 57 ? 7.46880 29.35902 2.49775 1.000 33.29392 57 LYS C O 1
ATOM 3255 N N . LEU C 1 58 ? 9.23798 28.18128 1.74862 1.000 27.28563 58 LEU C N 1
ATOM 3256 C CA . LEU C 1 58 ? 10.14550 28.77241 2.72653 1.000 30.23889 58 LEU C CA 1
ATOM 3257 C C . LEU C 1 58 ? 10.29234 30.27114 2.49685 1.000 31.75205 58 LEU C C 1
ATOM 3258 O O . LEU C 1 58 ? 10.16605 31.07118 3.43114 1.000 31.12548 58 LEU C O 1
ATOM 3263 N N . TRP C 1 59 ? 10.55727 30.67169 1.25131 1.000 20.86034 59 TRP C N 1
ATOM 3264 C CA . TRP C 1 59 ? 10.70103 32.09175 0.95816 1.000 31.08896 59 TRP C CA 1
ATOM 3265 C C . TRP C 1 59 ? 9.36811 32.82333 1.05317 1.000 31.08796 59 TRP C C 1
ATOM 3266 O O . TRP C 1 59 ? 9.33974 34.00884 1.40273 1.000 26.34004 59 TRP C O 1
ATOM 3277 N N . PHE C 1 60 ? 8.26080 32.13977 0.74703 1.000 30.41138 60 PHE C N 1
ATOM 3278 C CA . PHE C 1 60 ? 6.94618 32.76817 0.84585 1.000 24.80481 60 PHE C CA 1
ATOM 3279 C C . PHE C 1 60 ? 6.58527 33.06773 2.29453 1.000 28.62727 60 PHE C C 1
ATOM 3280 O O . PHE C 1 60 ? 6.01351 34.12299 2.59142 1.000 33.27406 60 PHE C O 1
ATOM 3288 N N . LYS C 1 61 ? 6.90543 32.14910 3.21021 1.000 31.95225 61 LYS C N 1
ATOM 3289 C CA . LYS C 1 61 ? 6.60000 32.37667 4.61815 1.000 29.42505 61 LYS C CA 1
ATOM 3290 C C . LYS C 1 61 ? 7.49752 33.44978 5.22055 1.000 33.43870 61 LYS C C 1
ATOM 3291 O O . LYS C 1 61 ? 7.08589 34.14573 6.15569 1.000 37.56883 61 LYS C O 1
ATOM 3297 N N . LEU C 1 62 ? 8.71895 33.60060 4.70258 1.000 31.93793 62 LEU C N 1
ATOM 3298 C CA . LEU C 1 62 ? 9.59424 34.66668 5.17854 1.000 30.10396 62 LEU C CA 1
ATOM 3299 C C . LEU C 1 62 ? 9.07064 36.03379 4.75808 1.000 38.86059 62 LEU C C 1
ATOM 3300 O O . LEU C 1 62 ? 9.16508 37.00394 5.51925 1.000 39.56906 62 LEU C O 1
ATOM 3305 N N . LEU C 1 63 ? 8.51449 36.12831 3.54952 1.000 35.09579 63 LEU C N 1
ATOM 3306 C CA . LEU C 1 63 ? 7.96730 37.38477 3.05593 1.000 36.07785 63 LEU C CA 1
ATOM 3307 C C . LEU C 1 63 ? 6.60071 37.70175 3.64506 1.000 37.70783 63 LEU C C 1
ATOM 3308 O O . LEU C 1 63 ? 6.14884 38.84754 3.54689 1.000 47.63693 63 LEU C O 1
ATOM 3313 N N . HIS C 1 64 ? 5.93461 36.71761 4.24783 1.000 36.93524 64 HIS C N 1
ATOM 3314 C CA . HIS C 1 64 ? 4.61723 36.91200 4.83886 1.000 40.39891 64 HIS C CA 1
ATOM 3315 C C . HIS C 1 64 ? 4.61041 36.64377 6.33826 1.000 43.75693 64 HIS C C 1
ATOM 3316 O O . HIS C 1 64 ? 3.53026 36.52905 6.92994 1.000 47.76709 64 HIS C O 1
ATOM 3323 N N . ASP C 1 65 ? 5.78600 36.54183 6.96391 1.000 43.21076 65 ASP C N 1
ATOM 3324 C CA . ASP C 1 65 ? 5.90997 36.26275 8.39628 1.000 50.18973 65 ASP C CA 1
ATOM 3325 C C . ASP C 1 65 ? 5.16594 34.98166 8.77261 1.000 51.97926 65 ASP C C 1
ATOM 3326 O O . ASP C 1 65 ? 4.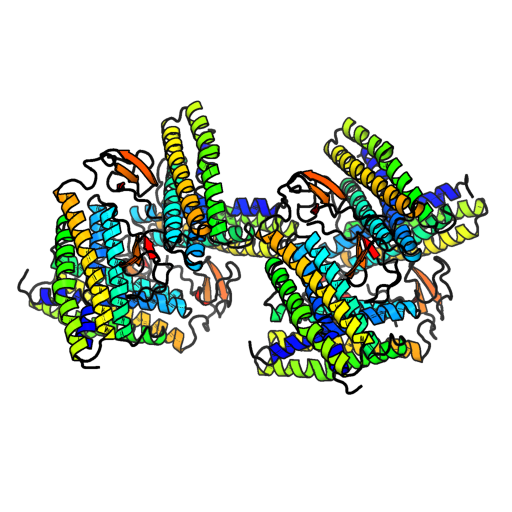39673 34.93799 9.73516 1.000 57.09493 65 ASP C O 1
ATOM 3331 N N . GLY C 1 66 ? 5.40375 33.92792 7.99565 1.000 47.77263 66 GLY C N 1
ATOM 3332 C CA . GLY C 1 66 ? 4.73655 32.65996 8.21478 1.000 47.00342 66 GLY C CA 1
ATOM 3333 C C . GLY C 1 66 ? 3.56245 32.44820 7.28144 1.000 44.66675 66 GLY C C 1
ATOM 3334 O O . GLY C 1 66 ? 3.53358 33.00090 6.17772 1.000 43.68888 66 GLY C O 1
ATOM 3335 N N . MET C 1 67 ? 2.58475 31.64988 7.71226 1.000 38.28704 67 MET C N 1
ATOM 3336 C CA . MET C 1 67 ? 1.40690 31.37632 6.90352 1.000 40.97949 67 MET C CA 1
ATOM 3337 C C . MET C 1 67 ? 0.23572 32.18667 7.43466 1.000 38.24088 67 MET C C 1
ATOM 3338 O O . MET C 1 67 ? -0.21697 31.93379 8.56234 1.000 41.52165 67 MET C O 1
ATOM 3343 N N . PRO C 1 68 ? -0.27924 33.15922 6.68748 1.000 20.01706 68 PRO C N 1
ATOM 3344 C CA . PRO C 1 68 ? -1.40489 33.95461 7.18749 1.000 32.33824 68 PRO C CA 1
ATOM 3345 C C . PRO C 1 68 ? -2.67621 33.12576 7.29226 1.000 34.19610 68 PRO C C 1
ATOM 3346 O O . PRO C 1 68 ? -2.81029 32.05614 6.69586 1.000 36.84748 68 PRO C O 1
ATOM 3350 N N . ASP C 1 69 ? -3.62385 33.64238 8.07064 1.000 43.60477 69 ASP C N 1
ATOM 3351 C CA . ASP C 1 69 ? -4.90477 32.96984 8.22187 1.000 39.03487 69 ASP C CA 1
ATOM 3352 C C . ASP C 1 69 ? -5.72589 33.08616 6.94027 1.000 34.53734 69 ASP C C 1
ATOM 3353 O O . ASP C 1 69 ? -5.46013 33.91998 6.06825 1.000 26.72312 69 ASP C O 1
ATOM 3358 N N . THR C 1 70 ? -6.74105 32.22453 6.83771 1.000 33.02429 70 THR C N 1
ATOM 3359 C CA . THR C 1 70 ? -7.52848 32.13769 5.61076 1.000 33.78760 70 THR C CA 1
ATOM 3360 C C . THR C 1 70 ? -8.22723 33.45574 5.29765 1.000 29.75282 70 THR C C 1
ATOM 3361 O O . THR C 1 70 ? -8.36366 33.83223 4.12639 1.000 27.05480 70 THR C O 1
ATOM 3365 N N . VAL C 1 71 ? -8.64906 34.18520 6.33138 1.000 25.71259 71 VAL C N 1
ATOM 3366 C CA . VAL C 1 71 ? -9.41535 35.40799 6.11153 1.000 32.61504 71 VAL C CA 1
ATOM 3367 C C . VAL C 1 71 ? -8.55160 36.44535 5.40035 1.000 35.31176 71 VAL C C 1
ATOM 3368 O O . VAL C 1 71 ? -9.03796 37.22848 4.57357 1.000 36.50021 71 VAL C O 1
ATOM 3372 N N . THR C 1 72 ? -7.25170 36.46400 5.71328 1.000 41.43312 72 THR C N 1
ATOM 3373 C CA . THR C 1 72 ? -6.29628 37.31542 5.01215 1.000 31.74060 72 THR C CA 1
ATOM 3374 C C . THR C 1 72 ? -5.86621 36.70990 3.68167 1.000 33.45629 72 THR C C 1
ATOM 3375 O O . THR C 1 72 ? -5.56298 37.44734 2.73577 1.000 28.77429 72 THR C O 1
ATOM 3379 N N . ASN C 1 73 ? -5.81938 35.37762 3.59680 1.000 32.08700 73 ASN C N 1
ATOM 3380 C CA . ASN C 1 73 ? -5.42104 34.72699 2.35313 1.000 33.47030 73 ASN C CA 1
ATOM 3381 C C . ASN C 1 73 ? -6.40417 35.03240 1.23116 1.000 28.02645 73 ASN C C 1
ATOM 3382 O O . ASN C 1 73 ? -6.00066 35.23006 0.07915 1.000 26.85376 73 ASN C O 1
ATOM 3387 N N . LEU C 1 74 ? -7.70071 35.07531 1.54762 1.000 33.46496 74 LEU C N 1
ATOM 3388 C CA . LEU C 1 74 ? -8.69434 35.41060 0.53384 1.000 30.56048 74 LEU C CA 1
ATOM 3389 C C . LEU C 1 74 ? -8.60127 36.87345 0.11930 1.000 31.87984 74 LEU C C 1
ATOM 3390 O O . LEU C 1 74 ? -8.89822 37.20874 -1.03306 1.000 29.74558 74 LEU C O 1
ATOM 3395 N N . LYS C 1 75 ? -8.19283 37.75334 1.03696 1.000 36.95123 75 LYS C N 1
ATOM 3396 C CA . LYS C 1 75 ? -8.04837 39.16635 0.69996 1.000 33.72577 75 LYS C CA 1
ATOM 3397 C C . LYS C 1 75 ? -6.86350 39.38857 -0.23165 1.000 28.55162 75 LYS C C 1
ATOM 3398 O O . LYS C 1 75 ? -6.97530 40.10150 -1.23617 1.000 29.82501 75 LYS C O 1
ATOM 3404 N N . ASP C 1 76 ? -5.71632 38.78306 0.08582 1.000 29.71297 76 ASP C N 1
ATOM 3405 C CA . ASP C 1 76 ? -4.53851 38.94914 -0.75969 1.000 36.41906 76 ASP C CA 1
ATOM 3406 C C . ASP C 1 76 ? -4.74177 38.29982 -2.12233 1.000 34.89780 76 ASP C C 1
ATOM 3407 O O . ASP C 1 76 ? -4.26282 38.81489 -3.13979 1.000 28.61158 76 ASP C O 1
ATOM 3412 N N . ALA C 1 77 ? -5.44995 37.16865 -2.16306 1.000 30.71880 77 ALA C N 1
ATOM 3413 C CA . ALA C 1 77 ? -5.73397 36.52613 -3.44082 1.000 31.96763 77 ALA C CA 1
ATOM 3414 C C . ALA C 1 77 ? -6.68384 37.36197 -4.28852 1.000 24.41202 77 ALA C C 1
ATOM 3415 O O . ALA C 1 77 ? -6.56986 37.36971 -5.51954 1.000 23.25692 77 ALA C O 1
ATOM 3417 N N . ALA C 1 78 ? -7.62101 38.07040 -3.65463 1.000 28.73398 78 ALA C N 1
ATOM 3418 C CA . ALA C 1 78 ? -8.52360 38.93347 -4.40825 1.000 22.02950 78 ALA C CA 1
ATOM 3419 C C . ALA C 1 78 ? -7.77973 40.12754 -4.99231 1.000 25.32279 78 ALA C C 1
ATOM 3420 O O . ALA C 1 78 ? -8.01906 40.51384 -6.14223 1.000 30.70514 78 ALA C O 1
ATOM 3422 N N . ALA C 1 79 ? -6.86936 40.72193 -4.21715 1.000 25.31553 79 ALA C N 1
ATOM 3423 C CA . ALA C 1 79 ? -6.06564 41.82285 -4.73622 1.000 27.28473 79 ALA C CA 1
ATOM 3424 C C . ALA C 1 79 ? -5.08554 41.34939 -5.80136 1.000 34.55320 79 ALA C C 1
ATOM 3425 O O . ALA C 1 79 ? -4.81293 42.08206 -6.75946 1.000 36.20956 79 ALA C O 1
ATOM 3427 N N . GLY C 1 80 ? -4.54971 40.13598 -5.65432 1.000 21.10753 80 GLY C N 1
ATOM 3428 C CA . GLY C 1 80 ? -3.62904 39.61978 -6.65356 1.000 30.92137 80 GLY C CA 1
ATOM 3429 C C . GLY C 1 80 ? -4.28122 39.42450 -8.00888 1.000 31.02176 80 GLY C C 1
ATOM 3430 O O . GLY C 1 80 ? -3.68330 39.72527 -9.04487 1.000 34.77419 80 GLY C O 1
ATOM 3431 N N . GLU C 1 81 ? -5.51476 38.91504 -8.02372 1.000 27.75675 81 GLU C N 1
ATOM 3432 C CA . GLU C 1 81 ? -6.22877 38.75050 -9.28303 1.000 35.26439 81 GLU C CA 1
ATOM 3433 C C . GLU C 1 81 ? -6.82683 40.05749 -9.78583 1.000 32.90287 81 GLU C C 1
ATOM 3434 O O . GLU C 1 81 ? -7.05070 40.19532 -10.99318 1.000 33.41772 81 GLU C O 1
ATOM 3440 N N . ASN C 1 82 ? -7.08409 41.01616 -8.89186 1.000 33.70848 82 ASN C N 1
ATOM 3441 C CA . ASN C 1 82 ? -7.51132 42.34215 -9.32750 1.000 34.40593 82 ASN C CA 1
ATOM 3442 C C . ASN C 1 82 ? -6.41132 43.03945 -10.11721 1.000 39.40658 82 ASN C C 1
ATOM 3443 O O . ASN C 1 82 ? -6.67909 43.66569 -11.14964 1.000 35.69894 82 ASN C O 1
ATOM 3448 N N . PHE C 1 83 ? -5.16685 42.94190 -9.64175 1.000 34.02725 83 PHE C N 1
ATOM 3449 C CA . PHE C 1 83 ? -4.03698 43.51571 -10.36501 1.000 34.51107 83 PHE C CA 1
ATOM 3450 C C . PHE C 1 83 ? -3.84213 42.84260 -11.71782 1.000 47.67157 83 PHE C C 1
ATOM 3451 O O . PHE C 1 83 ? -3.31410 43.46013 -12.65048 1.000 43.04633 83 PHE C O 1
ATOM 3459 N N . GLU C 1 84 ? -4.27763 41.58744 -11.84872 1.000 47.19483 84 GLU C N 1
ATOM 3460 C CA . GLU C 1 84 ? -4.06687 40.84780 -13.08926 1.000 47.59483 84 GLU C CA 1
ATOM 3461 C C . GLU C 1 84 ? -4.92410 41.40099 -14.22429 1.000 46.87222 84 GLU C C 1
ATOM 3462 O O . GLU C 1 84 ? -4.42290 41.64817 -15.32769 1.000 46.00655 84 GLU C O 1
ATOM 3468 N N . TRP C 1 85 ? -6.21957 41.60822 -13.97617 1.000 36.89580 85 TRP C N 1
ATOM 3469 C CA . TRP C 1 85 ? -7.13220 41.95465 -15.05887 1.000 34.88777 85 TRP C CA 1
ATOM 3470 C C . TRP C 1 85 ? -7.35300 43.45407 -15.22395 1.000 32.61716 85 TRP C C 1
ATOM 3471 O O . TRP C 1 85 ? -7.79936 43.87933 -16.29541 1.000 31.97442 85 TRP C O 1
ATOM 3482 N N . THR C 1 86 ? -7.05131 44.26682 -14.21191 1.000 34.98446 86 THR C N 1
ATOM 3483 C CA . THR C 1 86 ? -7.16333 45.71342 -14.36098 1.000 37.93766 86 THR C CA 1
ATOM 3484 C C . THR C 1 86 ? -5.86713 46.37151 -14.81248 1.000 30.84347 86 THR C C 1
ATOM 3485 O O . THR C 1 86 ? -5.89159 47.54435 -15.19917 1.000 39.82177 86 THR C O 1
ATOM 3489 N N . ASP C 1 87 ? -4.74410 45.65556 -14.77898 1.000 39.71893 87 ASP C N 1
ATOM 3490 C CA . ASP C 1 87 ? -3.45806 46.26980 -15.08282 1.000 39.75169 87 ASP C CA 1
ATOM 3491 C C . ASP C 1 87 ? -2.55832 45.33103 -15.87722 1.000 41.04873 87 ASP C C 1
ATOM 3492 O O . ASP C 1 87 ? -2.25693 45.59925 -17.04513 1.000 39.38046 87 ASP C O 1
ATOM 3497 N N . MET C 1 88 ? -2.12865 44.23372 -15.25019 1.000 36.23258 88 MET C N 1
ATOM 3498 C CA . MET C 1 88 ? -1.08679 43.36966 -15.79655 1.000 38.37235 88 MET C CA 1
ATOM 3499 C C . MET C 1 88 ? -1.41042 42.86863 -17.19966 1.000 39.84588 88 MET C C 1
ATOM 3500 O O . MET C 1 88 ? -0.73962 43.24528 -18.16646 1.000 37.41350 88 MET C O 1
ATOM 3505 N N . TYR C 1 89 ? -2.43172 42.02057 -17.32626 1.000 47.75952 89 TYR C N 1
ATOM 3506 C CA . TYR C 1 89 ? -2.76894 41.46094 -18.62965 1.000 39.33628 89 TYR C CA 1
ATOM 3507 C C . TYR C 1 89 ? -3.40873 42.47947 -19.56443 1.000 38.41807 89 TYR C C 1
ATOM 3508 O O . TYR C 1 89 ? -3.48045 42.22428 -20.77152 1.000 30.40340 89 TYR C O 1
ATOM 3517 N N . ALA C 1 90 ? -3.86756 43.62081 -19.04500 1.000 39.42481 90 ALA C N 1
ATOM 3518 C CA . ALA C 1 90 ? -4.43259 44.64897 -19.91184 1.000 43.39191 90 ALA C CA 1
ATOM 3519 C C . ALA C 1 90 ? -3.35133 45.37942 -20.69793 1.000 44.05277 90 ALA C C 1
ATOM 3520 O O . ALA C 1 90 ? -3.58835 45.78982 -21.83979 1.000 40.54479 90 ALA C O 1
ATOM 3522 N N . ARG C 1 91 ? -2.16353 45.54869 -20.11164 1.000 43.94682 91 ARG C N 1
ATOM 3523 C CA . ARG C 1 91 ? -1.09479 46.25819 -20.80715 1.000 39.49702 91 ARG C CA 1
ATOM 3524 C C . ARG C 1 91 ? -0.48580 45.40116 -21.91049 1.000 37.81960 91 ARG C C 1
ATOM 3525 O O . ARG C 1 91 ? -0.17202 45.90701 -22.99413 1.000 42.98975 91 ARG C O 1
ATOM 3533 N N . MET C 1 92 ? -0.31181 44.10181 -21.65969 1.000 41.60704 92 MET C N 1
ATOM 3534 C CA . MET C 1 92 ? 0.24511 43.22746 -22.68508 1.000 41.22104 92 MET C CA 1
ATOM 3535 C C . MET C 1 92 ? -0.74986 42.91737 -23.79226 1.000 36.94685 92 MET C C 1
ATOM 3536 O O . MET C 1 92 ? -0.33598 42.48148 -24.87177 1.000 37.83387 92 MET C O 1
ATOM 3541 N N . ALA C 1 93 ? -2.04629 43.11376 -23.54836 1.000 39.86815 93 ALA C N 1
ATOM 3542 C CA . ALA C 1 93 ? -3.02559 42.94536 -24.61505 1.000 34.73968 93 ALA C CA 1
ATOM 3543 C C . ALA C 1 93 ? -2.78731 43.95664 -25.72873 1.000 32.94026 93 ALA C C 1
ATOM 3544 O O . ALA C 1 93 ? -2.73872 43.59879 -26.91103 1.000 39.57443 93 ALA C O 1
ATOM 3546 N N . LYS C 1 94 ? -2.61882 45.22939 -25.36607 1.000 34.62370 94 LYS C N 1
ATOM 3547 C CA . LYS C 1 94 ? -2.34613 46.25339 -26.36688 1.000 44.29892 94 LYS C CA 1
ATOM 3548 C C . LYS C 1 94 ? -0.88953 46.24197 -26.81399 1.000 41.06197 94 LYS C C 1
ATOM 3549 O O . LYS C 1 94 ? -0.59651 46.61296 -27.95617 1.000 47.26840 94 LYS C O 1
ATOM 3555 N N . GLU C 1 95 ? 0.03080 45.82144 -25.94092 1.000 35.04421 95 GLU C N 1
ATOM 3556 C CA . GLU C 1 95 ? 1.43635 45.75089 -26.32920 1.000 38.05369 95 GLU C CA 1
ATOM 3557 C C . GLU C 1 95 ? 1.67340 44.68130 -27.38751 1.000 40.74338 95 GLU C C 1
ATOM 3558 O O . GLU C 1 95 ? 2.54904 44.84316 -28.24567 1.000 33.10151 95 GLU C O 1
ATOM 3564 N N . ALA C 1 96 ? 0.90831 43.58891 -27.34549 1.000 40.04321 96 ALA C N 1
ATOM 3565 C CA . ALA C 1 96 ? 1.02178 42.54677 -28.35647 1.000 34.02474 96 ALA C CA 1
ATOM 3566 C C . ALA C 1 96 ? 0.23980 42.86936 -29.62191 1.000 38.46057 96 ALA C C 1
ATOM 3567 O O . ALA C 1 96 ? 0.58811 42.36259 -30.69403 1.000 36.91860 96 ALA C O 1
ATOM 3569 N N . ARG C 1 97 ? -0.80484 43.69557 -29.52431 1.000 38.05001 97 ARG C N 1
ATOM 3570 C CA . ARG C 1 97 ? -1.58867 44.04521 -30.70316 1.000 37.98634 97 ARG C CA 1
ATOM 3571 C C . ARG C 1 97 ? -0.89681 45.09365 -31.56245 1.000 36.27751 97 ARG C C 1
ATOM 3572 O O . ARG C 1 97 ? -1.03009 45.06459 -32.79088 1.000 38.96413 97 ARG C O 1
ATOM 3580 N N . GLU C 1 98 ? -0.15769 46.01538 -30.94740 1.000 39.31230 98 GLU C N 1
ATOM 3581 C CA . GLU C 1 98 ? 0.57557 47.03695 -31.68421 1.000 45.90935 98 GLU C CA 1
ATOM 3582 C C . GLU C 1 98 ? 1.84987 46.50146 -32.32627 1.000 44.14037 98 GLU C C 1
ATOM 3583 O O . GLU C 1 98 ? 2.63672 47.28982 -32.86194 1.000 55.20115 98 GLU C O 1
ATOM 3589 N N . GLU C 1 99 ? 2.06861 45.18624 -32.28761 1.000 44.97644 99 GLU C N 1
ATOM 3590 C CA . GLU C 1 99 ? 3.24907 44.58139 -32.88188 1.000 42.38340 99 GLU C CA 1
ATOM 3591 C C . GLU C 1 99 ? 2.92738 43.46379 -33.86491 1.000 35.68285 99 GLU C C 1
ATOM 3592 O O . GLU C 1 99 ? 3.85212 42.92600 -34.48361 1.000 31.91992 99 GLU C O 1
ATOM 3598 N N . GLY C 1 100 ? 1.65730 43.09680 -34.02599 1.000 36.19970 100 GLY C N 1
ATOM 3599 C CA . GLY C 1 100 ? 1.23425 42.12909 -35.02209 1.000 30.56305 100 GLY C CA 1
ATOM 3600 C C . GLY C 1 100 ? 0.63446 40.85488 -34.46424 1.000 36.28607 100 GLY C C 1
ATOM 3601 O O . GLY C 1 100 ? -0.12219 40.17873 -35.17655 1.000 43.90182 100 GLY C O 1
ATOM 3602 N N . PHE C 1 101 ? 0.94019 40.49584 -33.21718 1.000 38.69811 101 PHE C N 1
ATOM 3603 C CA . PHE C 1 101 ? 0.46368 39.24006 -32.63486 1.000 41.92411 101 PHE C CA 1
ATOM 3604 C C . PHE C 1 101 ? -0.98070 39.42272 -32.17714 1.000 38.65461 101 PHE C C 1
ATOM 3605 O O . PHE C 1 101 ? -1.27889 39.63857 -30.99951 1.000 37.35763 101 PHE C O 1
ATOM 3613 N N . ASP C 1 102 ? -1.89780 39.32101 -33.14262 1.000 40.43821 102 ASP C N 1
ATOM 3614 C CA . ASP C 1 102 ? -3.31569 39.48289 -32.83925 1.000 40.62496 102 ASP C CA 1
ATOM 3615 C C . ASP C 1 102 ? -3.86650 38.29719 -32.05743 1.000 38.08043 102 ASP C C 1
ATOM 3616 O O . ASP C 1 102 ? -4.74467 38.47369 -31.20487 1.000 32.58791 102 ASP C O 1
ATOM 3621 N N . ASP C 1 103 ? -3.36891 37.08872 -32.32854 1.000 40.75051 103 ASP C N 1
ATOM 3622 C CA . ASP C 1 103 ? -3.86384 35.90793 -31.63034 1.000 38.20277 103 ASP C CA 1
ATOM 3623 C C . ASP C 1 103 ? -3.24728 35.75642 -30.24551 1.000 35.73581 103 ASP C C 1
ATOM 3624 O O . ASP C 1 103 ? -3.85100 35.12447 -29.37106 1.000 30.81392 103 ASP C O 1
ATOM 3629 N N . ILE C 1 104 ? -2.05605 36.31645 -30.02584 1.000 29.16675 104 ILE C N 1
ATOM 3630 C CA . ILE C 1 104 ? -1.46052 36.27592 -28.69410 1.000 34.02889 104 ILE C CA 1
ATOM 3631 C C . ILE C 1 104 ? -2.21413 37.20559 -27.75166 1.000 27.11943 104 ILE C C 1
ATOM 3632 O O . ILE C 1 104 ? -2.46021 36.86908 -26.58678 1.000 30.94006 104 ILE C O 1
ATOM 3637 N N . ALA C 1 105 ? -2.60512 38.38304 -28.24239 1.000 32.10933 105 ALA C N 1
ATOM 3638 C CA . ALA C 1 105 ? -3.38394 39.30264 -27.42178 1.000 31.70317 105 ALA C CA 1
ATOM 3639 C C . ALA C 1 105 ? -4.79795 38.78909 -27.18829 1.000 24.37155 105 ALA C C 1
ATOM 3640 O O . ALA C 1 105 ? -5.37419 39.03383 -26.12239 1.000 31.06153 105 ALA C O 1
ATOM 3642 N N . ASP C 1 106 ? -5.37157 38.08014 -28.16470 1.000 24.83826 106 ASP C N 1
ATOM 3643 C CA . ASP C 1 106 ? -6.69529 37.49677 -27.97117 1.000 26.82563 106 ASP C CA 1
ATOM 3644 C C . ASP C 1 106 ? -6.67216 36.43826 -26.87610 1.000 35.33401 106 ASP C C 1
ATOM 3645 O O . ASP C 1 106 ? -7.63098 36.30907 -26.10520 1.000 28.13349 106 ASP C O 1
ATOM 3650 N N . THR C 1 107 ? -5.58461 35.66722 -26.79509 1.000 25.72025 107 THR C N 1
ATOM 3651 C CA . THR C 1 107 ? -5.43432 34.71650 -25.69913 1.000 25.64248 107 THR C CA 1
ATOM 3652 C C . THR C 1 107 ? -5.25590 35.44035 -24.37151 1.000 25.37943 107 THR C C 1
ATOM 3653 O O . THR C 1 107 ? -5.83230 35.03766 -23.35474 1.000 25.10753 107 THR C O 1
ATOM 3657 N N . MET C 1 108 ? -4.46276 36.51475 -24.36509 1.000 29.15208 108 MET C N 1
ATOM 3658 C CA . MET C 1 108 ? -4.26909 37.29279 -23.14693 1.000 27.45923 108 MET C CA 1
ATOM 3659 C C . MET C 1 108 ? -5.55551 37.97903 -22.70856 1.000 28.36452 108 MET C C 1
ATOM 3660 O O . MET C 1 108 ? -5.78837 38.14557 -21.50563 1.000 23.80602 108 MET C O 1
ATOM 3665 N N . GLU C 1 109 ? -6.39728 38.38410 -23.66295 1.000 34.35164 109 GLU C N 1
ATOM 3666 C CA . GLU C 1 109 ? -7.68284 38.97721 -23.30983 1.000 34.06083 109 GLU C CA 1
ATOM 3667 C C . GLU C 1 109 ? -8.63472 37.92893 -22.74791 1.000 23.17508 109 GLU C C 1
ATOM 3668 O O . GLU C 1 109 ? -9.41165 38.21618 -21.83052 1.000 26.73885 109 GLU C O 1
ATOM 3674 N N . GLY C 1 110 ? -8.58909 36.70820 -23.28420 1.000 30.99239 110 GLY C N 1
ATOM 3675 C CA . GLY C 1 110 ? -9.40892 35.64196 -22.73353 1.000 26.26812 110 GLY C CA 1
ATOM 3676 C C . GLY C 1 110 ? -8.97628 35.24100 -21.33607 1.000 28.87992 110 GLY C C 1
ATOM 3677 O O . GLY C 1 110 ? -9.81368 34.97412 -20.46938 1.000 27.37403 110 GLY C O 1
ATOM 3678 N N . VAL C 1 111 ? -7.66351 35.19299 -21.09737 1.000 26.93673 111 VAL C N 1
ATOM 3679 C CA . VAL C 1 111 ? -7.15946 34.90139 -19.75940 1.000 30.41055 111 VAL C CA 1
ATOM 3680 C C . VAL C 1 111 ? -7.48511 36.04257 -18.80528 1.000 28.44844 111 VAL C C 1
ATOM 3681 O O . VAL C 1 111 ? -7.76366 35.81222 -17.62109 1.000 28.21656 111 VAL C O 1
ATOM 3685 N N . LEU C 1 112 ? -7.46543 37.28378 -19.30010 1.000 28.02775 112 LEU C N 1
ATOM 3686 C CA . LEU C 1 112 ? -7.81744 38.42770 -18.46487 1.000 23.85074 112 LEU C CA 1
ATOM 3687 C C . LEU C 1 112 ? -9.22404 38.28414 -17.89768 1.000 25.82352 112 LEU C C 1
ATOM 3688 O O . LEU C 1 112 ? -9.45908 38.57346 -16.71849 1.000 24.63570 112 LEU C O 1
ATOM 3693 N N . ALA C 1 113 ? -10.17238 37.83145 -18.72156 1.000 24.52464 113 ALA C N 1
ATOM 3694 C CA . ALA C 1 113 ? -11.53565 37.63316 -18.24154 1.000 26.58245 113 ALA C CA 1
ATOM 3695 C C . ALA C 1 113 ? -11.61285 36.51961 -17.20449 1.000 26.86158 113 ALA C C 1
ATOM 3696 O O . ALA C 1 113 ? -12.48472 36.55036 -16.32893 1.000 22.48147 113 ALA C O 1
ATOM 3698 N N . ILE C 1 114 ? -10.71565 35.53448 -17.28142 1.000 24.66405 114 ILE C N 1
ATOM 3699 C CA . ILE C 1 114 ? -10.72658 34.45019 -16.30477 1.000 20.72527 114 ILE C CA 1
ATOM 3700 C C . ILE C 1 114 ? -10.27879 34.95531 -14.93933 1.000 21.30222 114 ILE C C 1
ATOM 3701 O O . ILE C 1 114 ? -10.87246 34.61064 -13.91026 1.000 25.41915 114 ILE C O 1
ATOM 3706 N N . GLU C 1 115 ? -9.22963 35.78169 -14.90393 1.000 18.42074 115 GLU C N 1
ATOM 3707 C CA . GLU C 1 115 ? -8.76913 36.32140 -13.62976 1.000 23.80180 115 GLU C CA 1
ATOM 3708 C C . GLU C 1 115 ? -9.81849 37.22353 -12.99367 1.000 23.48231 115 GLU C C 1
ATOM 3709 O O . GLU C 1 115 ? -9.85225 37.36425 -11.76580 1.000 30.35527 115 GLU C O 1
ATOM 3715 N N . LYS C 1 116 ? -10.68477 37.83630 -13.80524 1.000 27.79919 116 LYS C N 1
ATOM 3716 C CA . LYS C 1 116 ? -11.76840 38.64017 -13.24950 1.000 21.86870 116 LYS C CA 1
ATOM 3717 C C . LYS C 1 116 ? -12.75564 37.77251 -12.47794 1.000 23.34721 116 LYS C C 1
ATOM 3718 O O . LYS C 1 116 ? -13.21730 38.15937 -11.39843 1.000 25.49228 116 LYS C O 1
ATOM 3724 N N . THR C 1 117 ? -13.08766 36.59328 -13.01152 1.000 21.69784 117 THR C N 1
ATOM 3725 C CA . THR C 1 117 ? -13.94690 35.66527 -12.28517 1.000 26.03173 117 THR C CA 1
ATOM 3726 C C . THR C 1 117 ? -13.23776 35.04967 -11.08688 1.000 27.69078 117 THR C C 1
ATOM 3727 O O . THR C 1 117 ? -13.90601 34.55863 -10.17172 1.000 26.83329 117 THR C O 1
ATOM 3731 N N . HIS C 1 118 ? -11.90291 35.06166 -11.07385 1.000 27.53178 118 HIS C N 1
ATOM 3732 C CA . HIS C 1 118 ? -11.17160 34.55992 -9.91549 1.000 28.47102 118 HIS C CA 1
ATOM 3733 C C . HIS C 1 118 ? -11.32392 35.49424 -8.72148 1.000 28.38506 118 HIS C C 1
ATOM 3734 O O . HIS C 1 118 ? -11.45450 35.03522 -7.58096 1.000 28.43765 118 HIS C O 1
ATOM 3741 N N . GLU C 1 119 ? -11.30870 36.80857 -8.95991 1.000 31.12753 119 GLU C N 1
ATOM 3742 C CA . GLU C 1 119 ? -11.49683 37.75034 -7.86077 1.000 31.96059 119 GLU C CA 1
ATOM 3743 C C . GLU C 1 119 ? -12.94011 37.75077 -7.37582 1.000 30.90305 119 GLU C C 1
ATOM 3744 O O . GLU C 1 119 ? -13.19243 37.76144 -6.16512 1.000 30.76153 119 GLU C O 1
ATOM 3750 N N . GLN C 1 120 ? -13.90007 37.74212 -8.30548 1.000 35.24236 120 GLN C N 1
ATOM 3751 C CA . GLN C 1 120 ? -15.30689 37.71222 -7.91782 1.000 36.31514 120 GLN C CA 1
ATOM 3752 C C . GLN C 1 120 ? -15.63539 36.46638 -7.10778 1.000 31.97687 120 GLN C C 1
ATOM 3753 O O . GLN C 1 120 ? -16.46815 36.51999 -6.19597 1.000 32.80315 120 GLN C O 1
ATOM 3759 N N . ARG C 1 121 ? -14.99013 35.34063 -7.41904 1.000 35.46134 121 ARG C N 1
ATOM 3760 C CA . ARG C 1 121 ? -15.18164 34.13572 -6.61986 1.000 28.86378 121 ARG C CA 1
ATOM 3761 C C . ARG C 1 121 ? -14.52735 34.27551 -5.25141 1.000 26.43483 121 ARG C C 1
ATOM 3762 O O . ARG C 1 121 ? -15.05934 33.78649 -4.24814 1.000 29.39289 121 ARG C O 1
ATOM 3770 N N . TYR C 1 122 ? -13.37920 34.95303 -5.19041 1.000 29.29340 122 TYR C N 1
ATOM 3771 C CA . TYR C 1 122 ? -12.65422 35.07922 -3.93043 1.000 28.53617 122 TYR C CA 1
ATOM 3772 C C . TYR C 1 122 ? -13.34680 36.04796 -2.97811 1.000 30.58840 122 TYR C C 1
ATOM 3773 O O . TYR C 1 122 ? -13.39839 35.80270 -1.76681 1.000 25.61612 122 TYR C O 1
ATOM 3782 N N . VAL C 1 123 ? -13.88023 37.15585 -3.50019 1.000 25.42727 123 VAL C N 1
ATOM 3783 C CA . VAL C 1 123 ? -14.53562 38.12478 -2.62597 1.000 31.11651 123 VAL C CA 1
ATOM 3784 C C . VAL C 1 123 ? -15.85338 37.57175 -2.09916 1.000 26.35555 123 VAL C C 1
ATOM 3785 O O . VAL C 1 123 ? -16.29633 37.94393 -1.00578 1.000 36.70222 123 VAL C O 1
ATOM 3789 N N . ALA C 1 124 ? -16.49943 36.67806 -2.85275 1.000 27.03170 124 ALA C N 1
ATOM 3790 C CA . ALA C 1 124 ? -17.72670 36.05644 -2.36634 1.000 25.97957 124 ALA C CA 1
ATOM 3791 C C . ALA C 1 124 ? -17.43577 35.07347 -1.23931 1.000 29.74220 124 ALA C C 1
ATOM 3792 O O . ALA C 1 124 ? -18.22208 34.95533 -0.29190 1.000 24.48709 124 ALA C O 1
ATOM 3794 N N . LEU C 1 125 ? -16.31202 34.35659 -1.32652 1.000 26.15767 125 LEU C N 1
ATOM 3795 C CA . LEU C 1 125 ? -15.92929 33.44780 -0.25146 1.000 23.15023 125 LEU C CA 1
ATOM 3796 C C . LEU C 1 125 ? -15.51357 34.21838 0.99488 1.000 28.42850 125 LEU C C 1
ATOM 3797 O O . LEU C 1 125 ? -15.85953 33.83000 2.11702 1.000 27.63694 125 LEU C O 1
ATOM 3802 N N . LEU C 1 126 ? -14.76658 35.31110 0.81720 1.000 22.21796 126 LEU C N 1
ATOM 3803 C CA . LEU C 1 126 ? -14.41538 36.16168 1.94915 1.000 25.80970 126 LEU C CA 1
ATOM 3804 C C . LEU C 1 126 ? -15.64988 36.81598 2.55467 1.000 32.63343 126 LEU C C 1
ATOM 3805 O O . LEU C 1 126 ? -15.70349 37.03985 3.76979 1.000 35.72159 126 LEU C O 1
ATOM 3810 N N . ASN C 1 127 ? -16.65171 37.12521 1.72823 1.000 27.55740 127 ASN C N 1
ATOM 3811 C CA . ASN C 1 127 ? -17.89409 37.67577 2.25513 1.000 32.10655 127 ASN C CA 1
ATOM 3812 C C . ASN C 1 127 ? -18.63045 36.66428 3.12204 1.000 35.29416 127 ASN C C 1
ATOM 3813 O O . ASN C 1 127 ? -19.26070 37.04602 4.11398 1.000 40.04022 127 ASN C O 1
ATOM 3818 N N . ASN C 1 128 ? -18.56023 35.37687 2.77096 1.000 26.34913 128 ASN C N 1
ATOM 3819 C CA . ASN C 1 128 ? -19.25457 34.35913 3.55376 1.000 39.35855 128 ASN C CA 1
ATOM 3820 C C . ASN C 1 128 ? -18.63432 34.18500 4.93418 1.000 29.26252 128 ASN C C 1
ATOM 3821 O O . ASN C 1 128 ? -19.33908 33.84034 5.88948 1.000 26.47171 128 ASN C O 1
ATOM 3826 N N . ILE C 1 129 ? -17.32718 34.40980 5.05960 1.000 36.10848 129 ILE C N 1
ATOM 3827 C CA . ILE C 1 129 ? -16.67266 34.29685 6.35858 1.000 31.40109 129 ILE C CA 1
ATOM 3828 C C . ILE C 1 129 ? -16.99472 35.50530 7.22820 1.000 34.45095 129 ILE C C 1
ATOM 3829 O O . ILE C 1 129 ? -17.34854 35.36734 8.40498 1.000 37.04784 129 ILE C O 1
ATOM 3834 N N . GLU C 1 130 ? -16.89040 36.70825 6.65774 1.000 37.52787 130 GLU C N 1
ATOM 3835 C CA . GLU C 1 130 ? -17.12838 37.91987 7.43479 1.000 42.08204 130 GLU C CA 1
ATOM 3836 C C . GLU C 1 130 ? -18.59964 38.08487 7.79452 1.000 37.63816 130 GLU C C 1
ATOM 3837 O O . GLU C 1 130 ? -18.92071 38.74762 8.78754 1.000 38.64540 130 GLU C O 1
ATOM 3843 N N . ASP C 1 131 ? -19.50239 37.49866 7.00941 1.000 40.33483 131 ASP C N 1
ATOM 3844 C CA . ASP C 1 131 ? -20.92697 37.54131 7.31133 1.000 39.64171 131 ASP C CA 1
ATOM 3845 C C . ASP C 1 131 ? -21.39970 36.34341 8.12329 1.000 40.39588 131 ASP C C 1
ATOM 3846 O O . ASP C 1 131 ? -22.53218 36.35993 8.61746 1.000 29.52286 131 ASP C O 1
ATOM 3851 N N . GLY C 1 132 ? -20.56784 35.31456 8.27430 1.000 36.22246 132 GLY C N 1
ATOM 3852 C CA . GLY C 1 132 ? -20.97354 34.11923 8.98458 1.000 28.56470 132 GLY C CA 1
ATOM 3853 C C . GLY C 1 132 ? -21.89700 33.20828 8.21258 1.000 30.17515 132 GLY C C 1
ATOM 3854 O O . GLY C 1 132 ? -22.62914 32.42391 8.82409 1.000 30.41540 132 GLY C O 1
ATOM 3855 N N . THR C 1 133 ? -21.88462 33.28152 6.88161 1.000 24.17987 133 THR C N 1
ATOM 3856 C CA . THR C 1 133 ? -22.78968 32.50784 6.04183 1.000 33.17202 133 THR C CA 1
ATOM 3857 C C . THR C 1 133 ? -22.06572 31.40679 5.27301 1.000 33.03408 133 THR C C 1
ATOM 3858 O O . THR C 1 133 ? -22.47825 31.03943 4.17004 1.000 40.90670 133 THR C O 1
ATOM 3862 N N . VAL C 1 134 ? -20.98605 30.87106 5.84175 1.000 34.37959 134 VAL C N 1
ATOM 3863 C CA . VAL C 1 134 ? -20.27274 29.78331 5.18181 1.000 36.08953 134 VAL C CA 1
ATOM 3864 C C . VAL C 1 134 ? -20.94145 28.44331 5.47497 1.000 31.15668 134 VAL C C 1
ATOM 3865 O O . VAL C 1 134 ? -21.01104 27.56794 4.60427 1.000 32.07299 134 VAL C O 1
ATOM 3869 N N . PHE C 1 135 ? -21.46453 28.26743 6.69006 1.000 25.78762 135 PHE C N 1
ATOM 3870 C CA . PHE C 1 135 ? -22.14150 27.03679 7.07860 1.000 25.59371 135 PHE C CA 1
ATOM 3871 C C . PHE C 1 135 ? -23.56728 27.28358 7.55455 1.000 33.30356 135 PHE C C 1
ATOM 3872 O O . PHE C 1 135 ? -24.19096 26.37202 8.11180 1.000 26.72493 135 PHE C O 1
ATOM 3880 N N . GLU C 1 136 ? -24.09822 28.48829 7.35381 1.000 29.37080 136 GLU C N 1
ATOM 3881 C CA . GLU C 1 136 ? -25.48234 28.79238 7.68737 1.000 34.01126 136 GLU C CA 1
ATOM 3882 C C . GLU C 1 136 ? -26.04097 29.77448 6.67322 1.000 35.65832 136 GLU C C 1
ATOM 3883 O O . GLU C 1 136 ? -25.37878 30.75458 6.32229 1.000 37.02173 136 GLU C O 1
ATOM 3889 N N . LYS C 1 137 ? -27.25610 29.51017 6.20998 1.000 35.43737 137 LYS C N 1
ATOM 3890 C CA . LYS C 1 137 ? -27.99243 30.43467 5.36680 1.000 30.79304 137 LYS C CA 1
ATOM 3891 C C . LYS C 1 137 ? -29.26372 30.85583 6.08737 1.000 42.27310 137 LYS C C 1
ATOM 3892 O O . LYS C 1 137 ? -29.80668 30.10767 6.90538 1.000 46.65770 137 LYS C O 1
ATOM 3898 N N . ALA C 1 138 ? -29.73130 32.06779 5.78945 1.000 28.98509 138 ALA C N 1
ATOM 3899 C CA . ALA C 1 138 ? -31.06856 32.45159 6.22417 1.000 39.04829 138 ALA C CA 1
ATOM 3900 C C . ALA C 1 138 ? -32.15165 31.75897 5.41302 1.000 38.01954 138 ALA C C 1
ATOM 3901 O O . ALA C 1 138 ? -33.33950 31.95025 5.69150 1.000 37.40501 138 ALA C O 1
ATOM 3903 N N . GLU C 1 139 ? -31.75168 30.95813 4.42989 1.000 35.80794 139 GLU C N 1
ATOM 3904 C CA . GLU C 1 139 ? -32.63208 30.24904 3.51784 1.000 43.38473 139 GLU C CA 1
ATOM 3905 C C . GLU C 1 139 ? -32.44681 28.74960 3.71095 1.000 42.25689 139 GLU C C 1
ATOM 3906 O O . GLU C 1 139 ? -31.33848 28.28126 3.98636 1.000 42.90200 139 GLU C O 1
ATOM 3912 N N . GLU C 1 140 ? -33.53635 27.99397 3.58305 1.000 40.43575 140 GLU C N 1
ATOM 3913 C CA . GLU C 1 140 ? -33.43146 26.54161 3.65643 1.000 36.81505 140 GLU C CA 1
ATOM 3914 C C . GLU C 1 140 ? -32.69798 26.02019 2.42722 1.000 29.32629 140 GLU C C 1
ATOM 3915 O O . GLU C 1 140 ? -33.17817 26.16314 1.29802 1.000 40.44118 140 GLU C O 1
ATOM 3921 N N . THR C 1 141 ? -31.53640 25.41772 2.64751 1.000 39.54269 141 THR C N 1
ATOM 3922 C CA . THR C 1 141 ? -30.67468 24.94694 1.57659 1.000 42.47256 141 THR C CA 1
ATOM 3923 C C . THR C 1 141 ? -30.42877 23.45122 1.72439 1.000 23.62019 141 THR C C 1
ATOM 3924 O O . THR C 1 141 ? -30.78622 22.83021 2.72879 1.000 28.14719 141 THR C O 1
ATOM 3928 N N . LEU C 1 142 ? -29.80564 22.87777 0.70024 1.000 24.48998 142 LEU C N 1
ATOM 3929 C CA . LEU C 1 142 ? -29.47529 21.45751 0.65659 1.000 32.84383 142 LEU C CA 1
ATOM 3930 C C . LEU C 1 142 ? -27.96279 21.31557 0.79012 1.000 23.15246 142 LEU C C 1
ATOM 3931 O O . LEU C 1 142 ? -27.21549 21.70719 -0.11237 1.000 22.99174 142 LEU C O 1
ATOM 3936 N N . TRP C 1 143 ? -27.51583 20.75874 1.91152 1.000 18.70650 143 TRP C N 1
ATOM 3937 C CA . TRP C 1 143 ? -26.09825 20.60623 2.20157 1.000 27.15747 143 TRP C CA 1
ATOM 3938 C C . TRP C 1 143 ? -25.62618 19.19807 1.85868 1.000 28.81023 143 TRP C C 1
ATOM 3939 O O . TRP C 1 143 ? -26.38116 18.22775 1.95876 1.000 29.19819 143 TRP C O 1
ATOM 3950 N N . GLU C 1 144 ? -24.35978 19.09579 1.45773 1.000 25.72984 144 GLU C N 1
ATOM 3951 C CA . GLU C 1 144 ? -23.74602 17.82180 1.11287 1.000 28.94885 144 GLU C CA 1
ATOM 3952 C C . GLU C 1 144 ? -22.42361 17.67071 1.84998 1.000 27.33898 144 GLU C C 1
ATOM 3953 O O . GLU C 1 144 ? -21.63690 18.61869 1.93123 1.000 30.63880 144 GLU C O 1
ATOM 3959 N N . CYS C 1 145 ? -22.18559 16.47655 2.38977 1.000 23.75484 145 CYS C N 1
ATOM 3960 C CA . CYS C 1 145 ? -20.90799 16.16364 3.02005 1.000 30.80079 145 CYS C CA 1
ATOM 3961 C C . CYS C 1 145 ? -19.91650 15.72151 1.95005 1.000 17.72207 145 CYS C C 1
ATOM 3962 O O . CYS C 1 145 ? -20.14822 14.72871 1.25208 1.000 17.57456 145 CYS C O 1
ATOM 3965 N N . LEU C 1 146 ? -18.81274 16.45713 1.81901 1.000 17.70500 146 LEU C N 1
ATOM 3966 C CA . LEU C 1 146 ? -17.83544 16.15954 0.77837 1.000 29.98888 146 LEU C CA 1
ATOM 3967 C C . LEU C 1 146 ? -17.03404 14.89303 1.05440 1.000 19.22063 146 LEU C C 1
ATOM 3968 O O . LEU C 1 146 ? -16.31785 14.43123 0.16038 1.000 21.54402 146 LEU C O 1
ATOM 3973 N N . ASN C 1 147 ? -17.13868 14.31890 2.25184 1.000 17.53720 147 ASN C N 1
ATOM 3974 C CA . ASN C 1 147 ? -16.42187 13.09131 2.57506 1.000 25.09318 147 ASN C CA 1
ATOM 3975 C C . ASN C 1 147 ? -17.18487 11.84487 2.13192 1.000 34.16063 147 ASN C C 1
ATOM 3976 O O . ASN C 1 147 ? -16.61657 10.96884 1.47203 1.000 25.88952 147 ASN C O 1
ATOM 3981 N N . CYS C 1 148 ? -18.47108 11.75153 2.48109 1.000 27.14684 148 CYS C N 1
ATOM 3982 C CA . CYS C 1 148 ? -19.27055 10.57133 2.18405 1.000 32.99865 148 CYS C CA 1
ATOM 3983 C C . CYS C 1 148 ? -20.45309 10.82570 1.26084 1.000 32.69417 148 CYS C C 1
ATOM 3984 O O . CYS C 1 148 ? -20.95096 9.86920 0.65687 1.000 34.12285 148 CYS C O 1
ATOM 3987 N N . GLY C 1 149 ? -20.91905 12.06448 1.13546 1.000 30.97726 149 GLY C N 1
ATOM 3988 C CA . GLY C 1 149 ? -22.05126 12.37263 0.28833 1.000 20.97106 149 GLY C CA 1
ATOM 3989 C C . GLY C 1 149 ? -23.38134 12.50136 0.99608 1.000 23.90877 149 GLY C C 1
ATOM 3990 O O . GLY C 1 149 ? -24.41669 12.54661 0.32160 1.000 28.45687 149 GLY C O 1
ATOM 3991 N N . HIS C 1 150 ? -23.38908 12.56591 2.32556 1.000 29.25148 150 HIS C N 1
ATOM 3992 C CA . HIS C 1 150 ? -24.63640 12.68371 3.06879 1.000 26.32246 150 HIS C CA 1
ATOM 3993 C C . HIS C 1 150 ? -25.31846 14.01069 2.75863 1.000 30.46940 150 HIS C C 1
ATOM 3994 O O . HIS C 1 150 ? -24.68718 15.07171 2.79928 1.000 18.95403 150 HIS C O 1
ATOM 4001 N N . LEU C 1 151 ? -26.60969 13.94614 2.44597 1.000 24.59501 151 LEU C N 1
ATOM 4002 C CA . LEU C 1 151 ? -27.40657 15.12263 2.13518 1.000 24.40019 151 LEU C CA 1
ATOM 4003 C C . LEU C 1 151 ? -28.18989 15.55900 3.36457 1.000 28.18717 151 LEU C C 1
ATOM 4004 O O . LEU C 1 151 ? -28.76950 14.73051 4.07261 1.000 36.30754 151 LEU C O 1
ATOM 4009 N N . HIS C 1 152 ? -28.20720 16.86643 3.61033 1.000 32.70770 152 HIS C N 1
ATOM 4010 C CA . HIS C 1 152 ? -28.90534 17.43317 4.75754 1.000 28.03600 152 HIS C CA 1
ATOM 4011 C C . HIS C 1 152 ? -29.62956 18.69196 4.31137 1.000 23.97423 152 HIS C C 1
ATOM 4012 O O . HIS C 1 152 ? -29.00865 19.60003 3.75113 1.000 27.90084 152 HIS C O 1
ATOM 4019 N N . THR C 1 153 ? -30.93497 18.74269 4.55398 1.000 29.65708 153 THR C N 1
ATOM 4020 C CA . THR C 1 153 ? -31.74668 19.90545 4.22762 1.000 27.08316 153 THR C CA 1
ATOM 4021 C C . THR C 1 153 ? -31.95880 20.75473 5.47470 1.000 30.85245 153 THR C C 1
ATOM 4022 O O . THR C 1 153 ? -32.22953 20.23282 6.56069 1.000 29.53143 153 THR C O 1
ATOM 4026 N N . GLY C 1 154 ? -31.82083 22.05714 5.31527 1.000 39.71822 154 GLY C N 1
ATOM 4027 C CA . GLY C 1 154 ? -31.95267 22.97240 6.43043 1.000 39.58648 154 GLY C CA 1
ATOM 4028 C C . GLY C 1 154 ? -31.15532 24.23417 6.17718 1.000 40.37519 154 GLY C C 1
ATOM 4029 O O . GLY C 1 154 ? -30.46647 24.37555 5.16973 1.000 36.24280 154 GLY C O 1
ATOM 4030 N N . LYS C 1 155 ? -31.26840 25.15716 7.13030 1.000 34.69923 155 LYS C N 1
ATOM 4031 C CA . LYS C 1 155 ? -30.59549 26.44476 7.03548 1.000 37.64461 155 LYS C CA 1
ATOM 4032 C C . LYS C 1 155 ? -29.15014 26.39101 7.50780 1.000 39.53925 155 LYS C C 1
ATOM 4033 O O . LYS C 1 155 ? -28.31977 27.16762 7.02307 1.000 36.64727 155 LYS C O 1
ATOM 4039 N N . THR C 1 156 ? -28.83307 25.49980 8.44165 1.000 40.33343 156 THR C N 1
ATOM 4040 C CA . THR C 1 156 ? -27.48711 25.35215 8.97001 1.000 40.06403 156 THR C CA 1
ATOM 4041 C C . THR C 1 156 ? -26.91285 24.00237 8.56193 1.000 32.95370 156 THR C C 1
ATOM 4042 O O . THR C 1 156 ? -27.63536 23.00724 8.46133 1.000 25.26655 156 THR C O 1
ATOM 4046 N N . ALA C 1 157 ? -25.60380 23.97953 8.32758 1.000 27.41756 157 ALA C N 1
ATOM 4047 C CA . ALA C 1 157 ? -24.92086 22.72155 8.08535 1.000 29.05490 157 ALA C CA 1
ATOM 4048 C C . ALA C 1 157 ? -24.85535 21.90987 9.37891 1.000 29.71489 157 ALA C C 1
ATOM 4049 O O . ALA C 1 157 ? -24.77403 22.47773 10.47237 1.000 23.73817 157 ALA C O 1
ATOM 4051 N N . PRO C 1 158 ? -24.90101 20.58004 9.28423 1.000 27.82274 158 PRO C N 1
ATOM 4052 C CA . PRO C 1 158 ? -24.85472 19.75990 10.49980 1.000 28.73039 158 PRO C CA 1
ATOM 4053 C C . PRO C 1 158 ? -23.56964 19.99432 11.27717 1.000 33.27289 158 PRO C C 1
ATOM 4054 O O . PRO C 1 158 ? -22.50648 20.24580 10.70521 1.000 22.85932 158 PRO C O 1
ATOM 4058 N N . GLU C 1 159 ? -23.68694 19.93114 12.60470 1.000 35.73789 159 GLU C N 1
ATOM 4059 C CA . GLU C 1 159 ? -22.51194 20.07200 13.45797 1.000 37.96713 159 GLU C CA 1
ATOM 4060 C C . GLU C 1 159 ? -21.51222 18.95511 13.18541 1.000 35.04067 159 GLU C C 1
ATOM 4061 O O . GLU C 1 159 ? -20.30687 19.19787 13.05397 1.000 32.21594 159 GLU C O 1
ATOM 4067 N N . VAL C 1 160 ? -22.00041 17.72092 13.09729 1.000 32.96440 160 VAL C N 1
ATOM 4068 C CA . VAL C 1 160 ? -21.19441 16.56285 12.73011 1.000 35.18244 160 VAL C CA 1
ATOM 4069 C C . VAL C 1 160 ? -21.99568 15.74303 11.72861 1.000 25.98662 160 VAL C C 1
ATOM 4070 O O . VAL C 1 160 ? -23.21341 15.59053 11.87360 1.000 24.12174 160 VAL C O 1
ATOM 4074 N N . CYS C 1 161 ? -21.32183 15.23225 10.70415 1.000 26.34443 161 CYS C N 1
ATOM 4075 C CA . CYS C 1 161 ? -21.99005 14.37826 9.73181 1.000 23.20598 161 CYS C CA 1
ATOM 4076 C C . CYS C 1 161 ? -22.45259 13.09508 10.41248 1.000 26.62975 161 CYS C C 1
ATOM 4077 O O . CYS C 1 161 ? -21.61520 12.34396 10.93410 1.000 28.18361 161 CYS C O 1
ATOM 4080 N N . PRO C 1 162 ? -23.75646 12.80203 10.43246 1.000 29.65570 162 PRO C N 1
ATOM 4081 C CA . PRO C 1 162 ? -24.23828 11.61064 11.14661 1.000 27.10114 162 PRO C CA 1
ATOM 4082 C C . PRO C 1 162 ? -23.88529 10.29345 10.47441 1.000 32.55035 162 PRO C C 1
ATOM 4083 O O . PRO C 1 162 ? -24.19348 9.23488 11.03340 1.000 38.34109 162 PRO C O 1
ATOM 4087 N N . VAL C 1 163 ? -23.24882 10.31325 9.30917 1.000 35.48259 163 VAL C N 1
ATOM 4088 C CA . VAL C 1 163 ? -22.90883 9.09540 8.58231 1.000 29.92719 163 VAL C CA 1
ATOM 4089 C C . VAL C 1 163 ? -21.44895 8.71145 8.78507 1.000 33.17513 163 VAL C C 1
ATOM 4090 O O . VAL C 1 163 ? -21.14419 7.58147 9.16597 1.000 45.14308 163 VAL C O 1
ATOM 4094 N N . CYS C 1 164 ? -20.52968 9.64350 8.53814 1.000 31.96551 164 CYS C N 1
ATOM 4095 C CA . CYS C 1 164 ? -19.10208 9.37087 8.62031 1.000 29.57961 164 CYS C CA 1
ATOM 4096 C C . CYS C 1 164 ? -18.41802 10.09788 9.76822 1.000 29.02027 164 CYS C C 1
ATOM 4097 O O . CYS C 1 164 ? -17.18962 10.02648 9.87931 1.000 35.97251 164 CYS C O 1
ATOM 4100 N N . ASN C 1 165 ? -19.17533 10.79923 10.61429 1.000 28.64251 165 ASN C N 1
ATOM 4101 C CA . ASN C 1 165 ? -18.63915 11.45417 11.80998 1.000 35.99059 165 ASN C CA 1
ATOM 4102 C C . ASN C 1 165 ? -17.57402 12.49101 11.45764 1.000 36.04938 165 ASN C C 1
ATOM 4103 O O . ASN C 1 165 ? -16.59848 12.67768 12.18723 1.000 37.32754 165 ASN C O 1
ATOM 4108 N N . HIS C 1 166 ? -17.76271 13.17867 10.32393 1.000 37.18252 166 HIS C N 1
ATOM 4109 C CA . HIS C 1 166 ? -16.81319 14.22793 9.99277 1.000 30.01347 166 HIS C CA 1
ATOM 4110 C C . HIS C 1 166 ? -17.38123 15.59609 10.35901 1.000 29.48434 166 HIS C C 1
ATOM 4111 O O . HIS C 1 166 ? -18.60030 15.79252 10.34793 1.000 25.47707 166 HIS C O 1
ATOM 4118 N N . PRO C 1 167 ? -16.52121 16.56596 10.69961 1.000 28.10244 167 PRO C N 1
ATOM 4119 C CA . PRO C 1 167 ? -17.02154 17.84490 11.22563 1.000 27.04056 167 PRO C CA 1
ATOM 4120 C C . PRO C 1 167 ? -17.69448 18.72919 10.18489 1.000 26.99985 167 PRO C C 1
ATOM 4121 O O . PRO C 1 167 ? -17.89867 18.32661 9.03496 1.000 24.42052 167 PRO C O 1
ATOM 4125 N N . ARG C 1 168 ? -18.03045 19.95558 10.59556 1.000 26.32809 168 ARG C N 1
ATOM 4126 C CA . ARG C 1 168 ? -18.79280 20.87326 9.75496 1.000 28.24758 168 ARG C CA 1
ATOM 4127 C C . ARG C 1 168 ? -18.02510 21.32317 8.51660 1.000 29.36107 168 ARG C C 1
ATOM 4128 O O . ARG C 1 168 ? -18.65115 21.74320 7.53788 1.000 29.99078 168 ARG C O 1
ATOM 4136 N N . SER C 1 169 ? -16.69120 21.24037 8.53209 1.000 31.48166 169 SER C N 1
ATOM 4137 C CA . SER C 1 169 ? -15.90020 21.74384 7.41206 1.000 27.58878 169 SER C CA 1
ATOM 4138 C C . SER C 1 169 ? -16.19276 20.99073 6.12262 1.000 31.52986 169 SER C C 1
ATOM 4139 O O . SER C 1 169 ? -16.14530 21.57986 5.03639 1.000 27.60930 169 SER C O 1
ATOM 4142 N N . TYR C 1 170 ? -16.49453 19.69843 6.21681 1.000 33.36663 170 TYR C N 1
ATOM 4143 C CA . TYR C 1 170 ? -16.74321 18.87341 5.04254 1.000 33.94041 170 TYR C CA 1
ATOM 4144 C C . TYR C 1 170 ? -18.13431 19.07377 4.45636 1.000 26.16988 170 TYR C C 1
ATOM 4145 O O . TYR C 1 170 ? -18.56676 18.25414 3.64089 1.000 35.54185 170 TYR C O 1
ATOM 4154 N N . PHE C 1 171 ? -18.83642 20.13519 4.84053 1.000 31.65465 171 PHE C N 1
ATOM 4155 C CA . PHE C 1 171 ? -20.17995 20.41484 4.35399 1.000 34.29772 171 PHE C CA 1
ATOM 4156 C C . PHE C 1 171 ? -20.15489 21.64882 3.46264 1.000 37.06585 171 PHE C C 1
ATOM 4157 O O . PHE C 1 171 ? -19.59683 22.68431 3.84163 1.000 33.92692 171 PHE C O 1
ATOM 4165 N N . GLU C 1 172 ? -20.75591 21.53234 2.28155 1.000 33.11462 172 GLU C N 1
ATOM 4166 C CA . GLU C 1 172 ? -20.89272 22.63712 1.34615 1.000 29.24557 172 GLU C CA 1
ATOM 4167 C C . GLU C 1 172 ? -22.32650 22.68061 0.83596 1.000 33.11357 172 GLU C C 1
ATOM 4168 O O . GLU C 1 172 ? -23.12697 21.77547 1.08362 1.000 30.67609 172 GLU C O 1
ATOM 4174 N N . VAL C 1 173 ? -22.64724 23.75149 0.11881 1.000 33.87816 173 VAL C N 1
ATOM 4175 C CA . VAL C 1 173 ? -23.97927 23.94498 -0.44312 1.000 36.19855 173 VAL C CA 1
ATOM 4176 C C . VAL C 1 173 ? -24.05618 23.18310 -1.76000 1.000 38.67322 173 VAL C C 1
ATOM 4177 O O . VAL C 1 173 ? -23.30181 23.46725 -2.69460 1.000 43.14421 173 VAL C O 1
ATOM 4181 N N . ARG C 1 174 ? -24.96823 22.21647 -1.83492 1.000 34.73840 174 ARG C N 1
ATOM 4182 C CA . ARG C 1 174 ? -24.99799 21.29563 -2.96350 1.000 34.13959 174 ARG C CA 1
ATOM 4183 C C . ARG C 1 174 ? -25.78254 21.87589 -4.13419 1.000 38.31248 174 ARG C C 1
ATOM 4184 O O . ARG C 1 174 ? -26.90900 22.35460 -3.96782 1.000 39.41490 174 ARG C O 1
ATOM 4192 N N . LYS C 1 175 ? -25.17764 21.82629 -5.31963 1.000 35.95979 175 LYS C N 1
ATOM 4193 C CA . LYS C 1 175 ? -25.84437 22.12762 -6.57639 1.000 38.15034 175 LYS C CA 1
ATOM 4194 C C . LYS C 1 175 ? -25.47536 21.05650 -7.59228 1.000 36.65897 175 LYS C C 1
ATOM 4195 O O . LYS C 1 175 ? -24.35687 20.53523 -7.58719 1.000 41.64636 175 LYS C O 1
ATOM 4201 N N . GLU C 1 176 ? -26.42712 20.72443 -8.45961 1.000 34.75016 176 GLU C N 1
ATOM 4202 C CA . GLU C 1 176 ? -26.20703 19.78520 -9.55489 1.000 36.91289 176 GLU C CA 1
ATOM 4203 C C . GLU C 1 176 ? -26.22703 20.57495 -10.85811 1.000 38.38336 176 GLU C C 1
ATOM 4204 O O . GLU C 1 176 ? -27.26591 21.12169 -11.24460 1.000 33.28788 176 GLU C O 1
ATOM 4210 N N . ASN C 1 177 ? -25.08229 20.62970 -11.53131 1.000 37.45438 177 ASN C N 1
ATOM 4211 C CA . ASN C 1 177 ? -24.88276 21.50161 -12.68373 1.000 23.55600 177 ASN C CA 1
ATOM 4212 C C . ASN C 1 177 ? -24.78996 20.66805 -13.95912 1.000 27.42901 177 ASN C C 1
ATOM 4213 O O . ASN C 1 177 ? -23.74532 20.59709 -14.61194 1.000 25.37636 177 ASN C O 1
ATOM 4218 N N . TYR C 1 178 ? -25.90562 20.03575 -14.31431 1.000 32.35036 178 TYR C N 1
ATOM 4219 C CA . TYR C 1 178 ? -26.02749 19.32353 -15.58605 1.000 36.55919 178 TYR C CA 1
ATOM 4220 C C . TYR C 1 178 ? -27.48261 18.95977 -15.85889 1.000 30.14290 178 TYR C C 1
ATOM 4221 O O . TYR C 1 178 ? -28.31399 18.97353 -14.95173 1.000 35.85269 178 TYR C O 1
ATOM 4230 N N . LYS D 1 4 ? 13.13195 36.57759 -29.85887 1.000 45.94702 4 LYS D N 1
ATOM 4231 C CA . LYS D 1 4 ? 12.41460 37.37445 -30.84708 1.000 51.69629 4 LYS D CA 1
ATOM 4232 C C . LYS D 1 4 ? 12.78237 38.85020 -30.74123 1.000 55.44263 4 LYS D C 1
ATOM 4233 O O . LYS D 1 4 ? 12.56219 39.62080 -31.67659 1.000 45.54469 4 LYS D O 1
ATOM 4239 N N . GLY D 1 5 ? 13.34554 39.23718 -29.59789 1.000 56.01767 5 GLY D N 1
ATOM 4240 C CA . GLY D 1 5 ? 13.65738 40.63384 -29.35965 1.000 47.53673 5 GLY D CA 1
ATOM 4241 C C . GLY D 1 5 ? 12.44822 41.53715 -29.32574 1.000 48.72817 5 GLY D C 1
ATOM 4242 O O . GLY D 1 5 ? 12.57130 42.73875 -29.57566 1.000 60.86962 5 GLY D O 1
ATOM 4243 N N . THR D 1 6 ? 11.27758 40.98908 -29.01797 1.000 55.83114 6 THR D N 1
ATOM 4244 C CA . THR D 1 6 ? 10.01929 41.71519 -29.04870 1.000 43.30132 6 THR D CA 1
ATOM 4245 C C . THR D 1 6 ? 9.53423 41.96686 -27.62564 1.000 42.24096 6 THR D C 1
ATOM 4246 O O . THR D 1 6 ? 9.84971 41.20956 -26.70339 1.000 38.06526 6 THR D O 1
ATOM 4250 N N . LYS D 1 7 ? 8.77078 43.05059 -27.45170 1.000 35.64031 7 LYS D N 1
ATOM 4251 C CA . LYS D 1 7 ? 8.23258 43.37234 -26.13334 1.000 41.94940 7 LYS D CA 1
ATOM 4252 C C . LYS D 1 7 ? 7.30574 42.27766 -25.61978 1.000 36.93661 7 LYS D C 1
ATOM 4253 O O . LYS D 1 7 ? 7.18988 42.08389 -24.40416 1.000 31.50931 7 LYS D O 1
ATOM 4259 N N . THR D 1 8 ? 6.63642 41.55629 -26.52316 1.000 32.43096 8 THR D N 1
ATOM 4260 C CA . THR D 1 8 ? 5.79196 40.44519 -26.09821 1.000 34.64983 8 THR D CA 1
ATOM 4261 C C . THR D 1 8 ? 6.62028 39.30017 -25.52846 1.000 34.88847 8 THR D C 1
ATOM 4262 O O . THR D 1 8 ? 6.14815 38.57486 -24.64525 1.000 30.37455 8 THR D O 1
ATOM 4266 N N . GLU D 1 9 ? 7.85322 39.12730 -26.01262 1.000 35.86795 9 GLU D N 1
ATOM 4267 C CA . GLU D 1 9 ? 8.71987 38.08298 -25.47603 1.000 34.22291 9 GLU D CA 1
ATOM 4268 C C . GLU D 1 9 ? 9.03483 38.33166 -24.00671 1.000 41.33495 9 GLU D C 1
ATOM 4269 O O . GLU D 1 9 ? 8.98663 37.40559 -23.18836 1.000 37.80294 9 GLU D O 1
ATOM 4275 N N . LYS D 1 10 ? 9.35968 39.57786 -23.65157 1.000 37.08804 10 LYS D N 1
ATOM 4276 C CA . LYS D 1 10 ? 9.56700 39.90639 -22.24596 1.000 34.21849 10 LYS D CA 1
ATOM 4277 C C . LYS D 1 10 ? 8.25552 39.88760 -21.47249 1.000 35.58281 10 LYS D C 1
ATOM 4278 O O . LYS D 1 10 ? 8.24683 39.57243 -20.27729 1.000 35.88876 10 LYS D O 1
ATOM 4284 N N . ASN D 1 11 ? 7.14242 40.21561 -22.13336 1.000 34.85046 11 ASN D N 1
ATOM 4285 C CA . ASN D 1 11 ? 5.84466 40.15339 -21.46997 1.000 36.10716 11 ASN D CA 1
ATOM 4286 C C . ASN D 1 11 ? 5.45626 38.71445 -21.15418 1.000 37.08996 11 ASN D C 1
ATOM 4287 O O . ASN D 1 11 ? 4.91263 38.43456 -20.07949 1.000 31.11398 11 ASN D O 1
ATOM 4292 N N . LEU D 1 12 ? 5.72542 37.78880 -22.07904 1.000 39.09468 12 LEU D N 1
ATOM 4293 C CA . LEU D 1 12 ? 5.42375 36.38282 -21.82852 1.000 32.26945 12 LEU D CA 1
ATOM 4294 C C . LEU D 1 12 ? 6.27634 35.83067 -20.69340 1.000 32.58969 12 LEU D C 1
ATOM 4295 O O . LEU D 1 12 ? 5.81100 34.99276 -19.91236 1.000 32.93969 12 LEU D O 1
ATOM 4300 N N . ASN D 1 13 ? 7.52991 36.28277 -20.59150 1.000 33.64764 13 ASN D N 1
ATOM 4301 C CA . ASN D 1 13 ? 8.37035 35.88909 -19.46526 1.000 23.72428 13 ASN D CA 1
ATOM 4302 C C . ASN D 1 13 ? 7.80989 36.42295 -18.15427 1.000 36.78923 13 ASN D C 1
ATOM 4303 O O . ASN D 1 13 ? 7.76385 35.70370 -17.14899 1.000 27.85541 13 ASN D O 1
ATOM 4308 N N . GLU D 1 14 ? 7.38152 37.68753 -18.14514 1.000 35.94915 14 GLU D N 1
ATOM 4309 C CA . GLU D 1 14 ? 6.72820 38.23739 -16.96311 1.000 41.34433 14 GLU D CA 1
ATOM 4310 C C . GLU D 1 14 ? 5.36488 37.59862 -16.73265 1.000 37.69842 14 GLU D C 1
ATOM 4311 O O . GLU D 1 14 ? 4.91634 37.49757 -15.58566 1.000 38.86346 14 GLU D O 1
ATOM 4317 N N . ALA D 1 15 ? 4.69576 37.15912 -17.80146 1.000 30.25259 15 ALA D N 1
ATOM 4318 C CA . ALA D 1 15 ? 3.41058 36.48710 -17.64516 1.000 38.51761 15 ALA D CA 1
ATOM 4319 C C . ALA D 1 15 ? 3.58619 35.04653 -17.18138 1.000 37.69972 15 ALA D C 1
ATOM 4320 O O . ALA D 1 15 ? 2.76482 34.53882 -16.40936 1.000 29.60221 15 ALA D O 1
ATOM 4322 N N . PHE D 1 16 ? 4.64313 34.37246 -17.64597 1.000 30.48820 16 PHE D N 1
ATOM 4323 C CA . PHE D 1 16 ? 4.92305 33.01989 -17.17149 1.000 32.05332 16 PHE D CA 1
ATOM 4324 C C . PHE D 1 16 ? 5.22684 33.01962 -15.67834 1.000 41.23823 16 PHE D C 1
ATOM 4325 O O . PHE D 1 16 ? 4.73023 32.16445 -14.93492 1.000 40.50511 16 PHE D O 1
ATOM 4333 N N . ALA D 1 17 ? 6.04030 33.96869 -15.22114 1.000 45.26366 17 ALA D N 1
ATOM 4334 C CA . ALA D 1 17 ? 6.16924 34.20430 -13.79310 1.000 33.01558 17 ALA D CA 1
ATOM 4335 C C . ALA D 1 17 ? 4.90308 34.87573 -13.26795 1.000 42.32785 17 ALA D C 1
ATOM 4336 O O . ALA D 1 17 ? 4.08134 35.39496 -14.02838 1.000 46.87375 17 ALA D O 1
ATOM 4338 N N . GLY D 1 18 ? 4.73956 34.85219 -11.95511 1.000 42.11512 18 GLY D N 1
ATOM 4339 C CA . GLY D 1 18 ? 3.47724 35.33407 -11.39290 1.000 44.35411 18 GLY D CA 1
ATOM 4340 C C . GLY D 1 18 ? 2.33337 34.36288 -11.58669 1.000 33.98583 18 GLY D C 1
ATOM 4341 O O . GLY D 1 18 ? 1.66084 33.99662 -10.61982 1.000 34.15763 18 GLY D O 1
ATOM 4342 N N . GLU D 1 19 ? 2.08869 33.94085 -12.83132 1.000 31.04902 19 GLU D N 1
ATOM 4343 C CA . GLU D 1 19 ? 1.16413 32.83771 -13.07050 1.000 31.78945 19 GLU D CA 1
ATOM 4344 C C . GLU D 1 19 ? 1.63661 31.57394 -12.36144 1.000 26.66946 19 GLU D C 1
ATOM 4345 O O . GLU D 1 19 ? 0.83058 30.83779 -11.77993 1.000 29.12562 19 GLU D O 1
ATOM 4351 N N . SER D 1 20 ? 2.94607 31.31194 -12.39171 1.000 32.74980 20 SER D N 1
ATOM 4352 C CA . SER D 1 20 ? 3.50290 30.21923 -11.60205 1.000 29.94311 20 SER D CA 1
ATOM 4353 C C . SER D 1 20 ? 3.53122 30.56416 -10.11997 1.000 32.87546 20 SER D C 1
ATOM 4354 O O . SER D 1 20 ? 3.38140 29.67474 -9.27454 1.000 29.27704 20 SER D O 1
ATOM 4357 N N . MET D 1 21 ? 3.73070 31.84229 -9.78791 1.000 31.56714 21 MET D N 1
ATOM 4358 C CA . MET D 1 21 ? 3.65020 32.26686 -8.39483 1.000 33.03784 21 MET D CA 1
ATOM 4359 C C . MET D 1 21 ? 2.22517 32.15223 -7.87018 1.000 31.94767 21 MET D C 1
ATOM 4360 O O . MET D 1 21 ? 2.01347 31.82225 -6.69731 1.000 31.52806 21 MET D O 1
ATOM 4365 N N . ALA D 1 22 ? 1.23486 32.42571 -8.72324 1.000 32.21094 22 ALA D N 1
ATOM 4366 C CA . ALA D 1 22 ? -0.15547 32.26146 -8.31374 1.000 38.63420 22 ALA D CA 1
ATOM 4367 C C . ALA D 1 22 ? -0.47430 30.80050 -8.02588 1.000 28.67724 22 ALA D C 1
ATOM 4368 O O . ALA D 1 22 ? -1.22717 30.49715 -7.09343 1.000 25.73405 22 ALA D O 1
ATOM 4370 N N . ARG D 1 23 ? 0.09095 29.88167 -8.81387 1.000 26.43297 23 ARG D N 1
ATOM 4371 C CA . ARG D 1 23 ? -0.13044 28.46140 -8.56338 1.000 37.05830 23 ARG D CA 1
ATOM 4372 C C . ARG D 1 23 ? 0.37380 28.06211 -7.18445 1.000 24.97635 23 ARG D C 1
ATOM 4373 O O . ARG D 1 23 ? -0.31303 27.34541 -6.44812 1.000 24.89980 23 ARG D O 1
ATOM 4381 N N . ASN D 1 24 ? 1.56911 28.52381 -6.81490 1.000 25.65656 24 ASN D N 1
ATOM 4382 C CA . ASN D 1 24 ? 2.12437 28.18256 -5.51024 1.000 32.31511 24 ASN D CA 1
ATOM 4383 C C . ASN D 1 24 ? 1.31149 28.81081 -4.38670 1.000 28.71398 24 ASN D C 1
ATOM 4384 O O . ASN D 1 24 ? 0.96938 28.13858 -3.40572 1.000 23.62273 24 ASN D O 1
ATOM 4389 N N . LYS D 1 25 ? 0.98382 30.09985 -4.52304 1.000 26.74347 25 LYS D N 1
ATOM 4390 C CA . LYS D 1 25 ? 0.23573 30.80305 -3.48461 1.000 27.96599 25 LYS D CA 1
ATOM 4391 C C . LYS D 1 25 ? -1.10138 30.12976 -3.20772 1.000 25.53716 25 LYS D C 1
ATOM 4392 O O . LYS D 1 25 ? -1.52498 30.02683 -2.05073 1.000 25.89868 25 LYS D O 1
ATOM 4398 N N . TYR D 1 26 ? -1.78140 29.66293 -4.25498 1.000 27.06288 26 TYR D N 1
ATOM 4399 C CA . TYR D 1 26 ? -3.08377 29.03805 -4.06954 1.000 28.83623 26 TYR D CA 1
ATOM 4400 C C . TYR D 1 26 ? -2.97662 27.59572 -3.59770 1.000 24.43416 26 TYR D C 1
ATOM 4401 O O . TYR D 1 26 ? -3.94453 27.06863 -3.03817 1.000 26.77391 26 TYR D O 1
ATOM 4410 N N . THR D 1 27 ? -1.82826 26.94748 -3.80420 1.000 22.57157 27 THR D N 1
ATOM 4411 C CA . THR D 1 27 ? -1.62685 25.62589 -3.22066 1.000 22.29982 27 THR D CA 1
ATOM 4412 C C . THR D 1 27 ? -1.41171 25.72153 -1.71537 1.000 27.34209 27 THR D C 1
ATOM 4413 O O . THR D 1 27 ? -1.92902 24.89420 -0.95649 1.000 27.63642 27 THR D O 1
ATOM 4417 N N . TYR D 1 28 ? -0.65681 26.72649 -1.25991 1.000 25.80731 28 TYR D N 1
ATOM 4418 C CA . TYR D 1 28 ? -0.49558 26.91339 0.17847 1.000 25.63106 28 TYR D CA 1
ATOM 4419 C C . TYR D 1 28 ? -1.80278 27.35663 0.82345 1.000 27.77809 28 TYR D C 1
ATOM 4420 O O . TYR D 1 28 ? -2.13168 26.92215 1.93354 1.000 28.93023 28 TYR D O 1
ATOM 4429 N N . TYR D 1 29 ? -2.55776 28.22722 0.14618 1.000 26.04702 29 TYR D N 1
ATOM 4430 C CA . TYR D 1 29 ? -3.83177 28.68457 0.69295 1.000 26.27753 29 TYR D CA 1
ATOM 4431 C C . TYR D 1 29 ? -4.83589 27.54481 0.80490 1.000 23.37750 29 TYR D C 1
ATOM 4432 O O . TYR D 1 29 ? -5.68278 27.55371 1.70486 1.000 28.26154 29 TYR D O 1
ATOM 4441 N N . ALA D 1 30 ? -4.76052 26.56175 -0.09526 1.000 24.51237 30 ALA D N 1
ATOM 4442 C CA . ALA D 1 30 ? -5.65513 25.41179 -0.01251 1.000 28.07288 30 ALA D CA 1
ATOM 4443 C C . ALA D 1 30 ? -5.35394 24.56227 1.21680 1.000 30.08822 30 ALA D C 1
ATOM 4444 O O . ALA D 1 30 ? -6.27513 24.06050 1.87184 1.000 30.79461 30 ALA D O 1
ATOM 4446 N N . SER D 1 31 ? -4.07096 24.38818 1.54478 1.000 27.30881 31 SER D N 1
ATOM 4447 C CA . SER D 1 31 ? -3.70933 23.61376 2.72804 1.000 29.99463 31 SER D CA 1
ATOM 4448 C C . SER D 1 31 ? -4.08329 24.35138 4.00705 1.000 34.56141 31 SER D C 1
ATOM 4449 O O . SER D 1 31 ? -4.53668 23.73318 4.97730 1.000 35.47338 31 SER D O 1
ATOM 4452 N N . LYS D 1 32 ? -3.89963 25.67317 4.02857 1.000 36.74578 32 LYS D N 1
ATOM 4453 C CA . LYS D 1 32 ? -4.24666 26.44539 5.21654 1.000 35.39515 32 LYS D CA 1
ATOM 4454 C C . LYS D 1 32 ? -5.75704 26.51551 5.40687 1.000 34.47768 32 LYS D C 1
ATOM 4455 O O . LYS D 1 32 ? -6.24791 26.47058 6.54117 1.000 31.66082 32 LYS D O 1
ATOM 4461 N N . ALA D 1 33 ? -6.51079 26.62135 4.30876 1.000 36.87076 33 ALA D N 1
ATOM 4462 C CA . ALA D 1 33 ? -7.96632 26.64681 4.41162 1.000 37.75897 33 ALA D CA 1
ATOM 4463 C C . ALA D 1 33 ? -8.51742 25.31989 4.91680 1.000 35.04170 33 ALA D C 1
ATOM 4464 O O . ALA D 1 33 ? -9.55279 25.29819 5.59343 1.000 25.61967 33 ALA D O 1
ATOM 4466 N N . LYS D 1 34 ? -7.84708 24.20891 4.59891 1.000 30.40161 34 LYS D N 1
ATOM 4467 C CA . LYS D 1 34 ? -8.27637 22.91466 5.11798 1.000 34.78506 34 LYS D CA 1
ATOM 4468 C C . LYS D 1 34 ? -7.99254 22.80145 6.61045 1.000 30.85631 34 LYS D C 1
ATOM 4469 O O . LYS D 1 34 ? -8.82039 22.28343 7.36915 1.000 34.32124 34 LYS D O 1
ATOM 4475 N N . LYS D 1 35 ? -6.82686 23.28135 7.04980 1.000 37.86809 35 LYS D N 1
ATOM 4476 C CA . LYS D 1 35 ? -6.51346 23.27217 8.47412 1.000 39.11115 35 LYS D CA 1
ATOM 4477 C C . LYS D 1 35 ? -7.41074 24.22605 9.25087 1.000 35.34047 35 LYS D C 1
ATOM 4478 O O . LYS D 1 35 ? -7.68552 23.99246 10.43333 1.000 47.79575 35 LYS D O 1
ATOM 4484 N N . ASP D 1 36 ? -7.87515 25.29782 8.60927 1.000 27.42276 36 ASP D N 1
ATOM 4485 C CA . ASP D 1 36 ? -8.74055 26.26849 9.26470 1.000 34.13887 36 ASP D CA 1
ATOM 4486 C C . ASP D 1 36 ? -10.18920 25.80785 9.35223 1.000 34.76110 36 ASP D C 1
ATOM 4487 O O . ASP D 1 36 ? -10.98198 26.44533 10.05406 1.000 27.19704 36 ASP D O 1
ATOM 4492 N N . GLY D 1 37 ? -10.55199 24.72913 8.66273 1.000 31.55914 37 GLY D N 1
ATOM 4493 C CA . GLY D 1 37 ? -11.90117 24.20495 8.72983 1.000 29.18932 37 GLY D CA 1
ATOM 4494 C C . GLY D 1 37 ? -12.78690 24.62508 7.57487 1.000 26.40437 37 GLY D C 1
ATOM 4495 O O . GLY D 1 37 ? -13.98202 24.86753 7.76416 1.000 22.47851 37 GLY D O 1
ATOM 4496 N N . TYR D 1 38 ? -12.21781 24.70551 6.36927 1.000 29.98024 38 TYR D N 1
ATOM 4497 C CA . TYR D 1 38 ? -12.95856 25.09991 5.16591 1.000 25.19860 38 TYR D CA 1
ATOM 4498 C C . TYR D 1 38 ? -12.51766 24.17787 4.02944 1.000 30.25514 38 TYR D C 1
ATOM 4499 O O . TYR D 1 38 ? -11.53469 24.45475 3.33607 1.000 35.58487 38 TYR D O 1
ATOM 4508 N N . VAL D 1 39 ? -13.25655 23.08379 3.83989 1.000 27.20415 39 VAL D N 1
ATOM 4509 C CA . VAL D 1 39 ? -12.88423 22.10596 2.82212 1.000 26.13130 39 VAL D CA 1
ATOM 4510 C C . VAL D 1 39 ? -13.25196 22.59961 1.42732 1.000 23.75872 39 VAL D C 1
ATOM 4511 O O . VAL D 1 39 ? -12.47414 22.44251 0.47960 1.000 25.81735 39 VAL D O 1
ATOM 4515 N N . GLN D 1 40 ? -14.43736 23.19608 1.27076 1.000 28.86816 40 GLN D N 1
ATOM 4516 C CA . GLN D 1 40 ? -14.83082 23.70211 -0.04136 1.000 21.98514 40 GLN D CA 1
ATOM 4517 C C . GLN D 1 40 ? -13.94795 24.86638 -0.47155 1.000 25.00943 40 GLN D C 1
ATOM 4518 O O . GLN D 1 40 ? -13.53979 24.94409 -1.63637 1.000 29.20357 40 GLN D O 1
ATOM 4524 N N . ILE D 1 41 ? -13.64913 25.78363 0.45260 1.000 24.10571 41 ILE D N 1
ATOM 4525 C CA . ILE D 1 41 ? -12.72027 26.87072 0.15408 1.000 23.39763 41 ILE D CA 1
ATOM 4526 C C . ILE D 1 41 ? -11.35878 26.30930 -0.23704 1.000 24.80892 41 ILE D C 1
ATOM 4527 O O . ILE D 1 41 ? -10.68304 26.83823 -1.12875 1.000 21.87047 41 ILE D O 1
ATOM 4532 N N . SER D 1 42 ? -10.94446 25.21728 0.41097 1.000 27.55473 42 SER D N 1
ATOM 4533 C CA . SER D 1 42 ? -9.69313 24.56203 0.04419 1.000 21.42499 42 SER D CA 1
ATOM 4534 C C . SER D 1 42 ? -9.73934 24.04684 -1.38900 1.000 17.62818 42 SER D C 1
ATOM 4535 O O . SER D 1 42 ? -8.78394 24.22889 -2.15271 1.000 25.58508 42 SER D O 1
ATOM 4538 N N . ASN D 1 43 ? -10.84609 23.40234 -1.77266 1.000 26.03951 43 ASN D N 1
ATOM 4539 C CA . ASN D 1 43 ? -10.96575 22.86606 -3.12524 1.000 27.89815 43 ASN D CA 1
ATOM 4540 C C . ASN D 1 43 ? -10.98574 23.97201 -4.17041 1.000 30.02118 43 ASN D C 1
ATOM 4541 O O . ASN D 1 43 ? -10.45934 23.79007 -5.27393 1.000 33.66012 43 ASN D O 1
ATOM 4546 N N . ILE D 1 44 ? -11.59620 25.11286 -3.84421 1.000 22.39055 44 ILE D N 1
ATOM 4547 C CA . ILE D 1 44 ? -11.63513 26.24015 -4.76937 1.000 26.54228 44 ILE D CA 1
ATOM 4548 C C . ILE D 1 44 ? -10.24916 26.84008 -4.95503 1.000 33.37442 44 ILE D C 1
ATOM 4549 O O . ILE D 1 44 ? -9.85518 27.17589 -6.07994 1.000 25.80534 44 ILE D O 1
ATOM 4554 N N . PHE D 1 45 ? -9.48232 26.96534 -3.87069 1.000 27.99494 45 PHE D N 1
ATOM 4555 C CA . PHE D 1 45 ? -8.09760 27.40465 -4.00026 1.000 26.33349 45 PHE D CA 1
ATOM 4556 C C . PHE D 1 45 ? -7.31014 26.48763 -4.92594 1.000 30.42304 45 PHE D C 1
ATOM 4557 O O . PHE D 1 45 ? -6.50908 26.95632 -5.74328 1.000 30.57928 45 PHE D O 1
ATOM 4565 N N . GLU D 1 46 ? -7.54427 25.18024 -4.82891 1.000 26.30138 46 GLU D N 1
ATOM 4566 C CA . GLU D 1 46 ? -6.77718 24.21681 -5.60420 1.000 30.25143 46 GLU D CA 1
ATOM 4567 C C . GLU D 1 46 ? -7.27808 24.08423 -7.03763 1.000 31.73411 46 GLU D C 1
ATOM 4568 O O . GLU D 1 46 ? -6.47646 23.82820 -7.94565 1.000 32.96478 46 GLU D O 1
ATOM 4574 N N . GLN D 1 47 ? -8.58031 24.25525 -7.27178 1.000 23.12235 47 GLN D N 1
ATOM 4575 C CA . GLN D 1 47 ? -9.05908 24.31918 -8.64836 1.000 30.11552 47 GLN D CA 1
ATOM 4576 C C . GLN D 1 47 ? -8.56008 25.58718 -9.33105 1.000 29.78889 47 GLN D C 1
ATOM 4577 O O . GLN D 1 47 ? -8.23103 25.57419 -10.52412 1.000 28.24973 47 GLN D O 1
ATOM 4583 N N . THR D 1 48 ? -8.49085 26.69123 -8.58221 1.000 27.97829 48 THR D N 1
ATOM 4584 C CA . THR D 1 48 ? -7.91763 27.92171 -9.11682 1.000 32.35785 48 THR D CA 1
ATOM 4585 C C . THR D 1 48 ? -6.41644 27.77334 -9.33605 1.000 26.83257 48 THR D C 1
ATOM 4586 O O . THR D 1 48 ? -5.87235 28.28324 -10.32312 1.000 21.23269 48 THR D O 1
ATOM 4590 N N . ALA D 1 49 ? -5.73230 27.07009 -8.42916 1.000 26.98367 49 ALA D N 1
ATOM 4591 C CA . ALA D 1 49 ? -4.30936 26.80569 -8.61703 1.000 26.97123 49 ALA D CA 1
ATOM 4592 C C . ALA D 1 49 ? -4.05411 25.99280 -9.87844 1.000 24.83967 49 ALA D C 1
ATOM 4593 O O . ALA D 1 49 ? -3.02888 26.18284 -10.54220 1.000 23.72656 49 ALA D O 1
ATOM 4595 N N . ASN D 1 50 ? -4.97221 25.09000 -10.22935 1.000 25.02410 50 ASN D N 1
ATOM 4596 C CA . ASN D 1 50 ? -4.83114 24.33756 -11.46964 1.000 25.14709 50 ASN D CA 1
ATOM 4597 C C . ASN D 1 50 ? -5.17067 25.18485 -12.68880 1.000 26.25635 50 ASN D C 1
ATOM 4598 O O . ASN D 1 50 ? -4.60792 24.96235 -13.76683 1.000 27.66620 50 ASN D O 1
ATOM 4603 N N . ASN D 1 51 ? -6.08061 26.15202 -12.54182 1.000 25.92165 51 ASN D N 1
ATOM 4604 C CA . ASN D 1 51 ? -6.35937 27.07568 -13.63728 1.000 28.99175 51 ASN D CA 1
ATOM 4605 C C . ASN D 1 51 ? -5.12622 27.89931 -13.98253 1.000 23.80768 51 ASN D C 1
ATOM 4606 O O . ASN D 1 51 ? -4.77630 28.04690 -15.15976 1.000 18.04818 51 ASN D O 1
ATOM 4611 N N . GLU D 1 52 ? -4.45299 28.44261 -12.96532 1.000 23.20652 52 GLU D N 1
ATOM 4612 C CA . GLU D 1 52 ? -3.24823 29.22626 -13.20944 1.000 24.67584 52 GLU D CA 1
ATOM 4613 C C . GLU D 1 52 ? -2.11360 28.35551 -13.73595 1.000 31.20124 52 GLU D C 1
ATOM 4614 O O . GLU D 1 52 ? -1.23047 28.84987 -14.44651 1.000 22.66675 52 GLU D O 1
ATOM 4620 N N . LYS D 1 53 ? -2.11788 27.06535 -13.39422 1.000 26.57402 53 LYS D N 1
ATOM 4621 C CA . LYS D 1 53 ? -1.14300 26.13997 -13.96150 1.000 33.50657 53 LYS D CA 1
ATOM 4622 C C . LYS D 1 53 ? -1.30193 26.03100 -15.47359 1.000 30.74042 53 LYS D C 1
ATOM 4623 O O . LYS D 1 53 ? -0.30889 25.92880 -16.20512 1.000 25.01539 53 LYS D O 1
ATOM 4629 N N . GLU D 1 54 ? -2.54472 26.06185 -15.96110 1.000 22.30952 54 GLU D N 1
ATOM 4630 C CA . GLU D 1 54 ? -2.79220 25.94279 -17.39357 1.000 24.39826 54 GLU D CA 1
ATOM 4631 C C . GLU D 1 54 ? -2.57847 27.26018 -18.12983 1.000 18.89902 54 GLU D C 1
ATOM 4632 O O . GLU D 1 54 ? -2.28310 27.24926 -19.33012 1.000 25.41249 54 GLU D O 1
ATOM 4638 N N . HIS D 1 55 ? -2.73042 28.39660 -17.44418 1.000 19.46892 55 HIS D N 1
ATOM 4639 C CA . HIS D 1 55 ? -2.44765 29.67888 -18.08287 1.000 26.28649 55 HIS D CA 1
ATOM 4640 C C . HIS D 1 55 ? -0.95897 29.83272 -18.36332 1.000 30.23541 55 HIS D C 1
ATOM 4641 O O . HIS D 1 55 ? -0.56839 30.32354 -19.42928 1.000 23.70583 55 HIS D O 1
ATOM 4648 N N . ALA D 1 56 ? -0.11427 29.42420 -17.41332 1.000 22.89518 56 ALA D N 1
ATOM 4649 C CA . ALA D 1 56 ? 1.32674 29.49813 -17.62004 1.000 27.55490 56 ALA D CA 1
ATOM 4650 C C . ALA D 1 56 ? 1.78072 28.56819 -18.73521 1.000 28.87758 56 ALA D C 1
ATOM 4651 O O . ALA D 1 56 ? 2.76546 28.86283 -19.42220 1.000 33.68063 56 ALA D O 1
ATOM 4653 N N . LYS D 1 57 ? 1.08212 27.44642 -18.92911 1.000 27.56628 57 LYS D N 1
ATOM 4654 C CA . LYS D 1 57 ? 1.43631 26.53608 -20.01219 1.000 28.08256 57 LYS D CA 1
ATOM 4655 C C . LYS D 1 57 ? 1.26232 27.19635 -21.37267 1.000 29.07061 57 LYS D C 1
ATOM 4656 O O . LYS D 1 57 ? 2.04131 26.93098 -22.29559 1.000 27.14108 57 LYS D O 1
ATOM 4662 N N . LEU D 1 58 ? 0.25383 28.05967 -21.51471 1.000 31.65132 58 LEU D N 1
ATOM 4663 C CA . LEU D 1 58 ? 0.06262 28.77705 -22.77062 1.000 31.86601 58 LEU D CA 1
ATOM 4664 C C . LEU D 1 58 ? 1.25903 29.66870 -23.07730 1.000 28.46293 58 LEU D C 1
ATOM 4665 O O . LEU D 1 58 ? 1.77217 29.67385 -24.20203 1.000 26.86361 58 LEU D O 1
ATOM 4670 N N . TRP D 1 59 ? 1.72199 30.43077 -22.08217 1.000 25.77664 59 TRP D N 1
ATOM 4671 C CA . TRP D 1 59 ? 2.87478 31.29649 -22.30129 1.000 24.43603 59 TRP D CA 1
ATOM 4672 C C . TRP D 1 59 ? 4.15754 30.49177 -22.45441 1.000 29.61161 59 TRP D C 1
ATOM 4673 O O . TRP D 1 59 ? 5.04600 30.88716 -23.21686 1.000 35.65970 59 TRP D O 1
ATOM 4684 N N . PHE D 1 60 ? 4.27094 29.36407 -21.74856 1.000 27.33013 60 PHE D N 1
ATOM 4685 C CA . PHE D 1 60 ? 5.46734 28.53731 -21.86569 1.000 23.57701 60 PHE D CA 1
ATOM 4686 C C . PHE D 1 60 ? 5.55715 27.88719 -23.24036 1.000 24.94945 60 PHE D C 1
ATOM 4687 O O . PHE D 1 60 ? 6.63935 27.82855 -23.83561 1.000 29.22851 60 PHE D O 1
ATOM 4695 N N . LYS D 1 61 ? 4.43272 27.38856 -23.75911 1.000 26.62160 61 LYS D N 1
ATOM 4696 C CA . LYS D 1 61 ? 4.43743 26.75365 -25.07120 1.000 29.74265 61 LYS D CA 1
ATOM 4697 C C . LYS D 1 61 ? 4.66931 27.75410 -26.19642 1.000 38.66558 61 LYS D C 1
ATOM 4698 O O . LYS D 1 61 ? 5.12300 27.35943 -27.27585 1.000 36.64804 61 LYS D O 1
ATOM 4704 N N . LEU D 1 62 ? 4.37224 29.03592 -25.97097 1.000 40.16780 62 LEU D N 1
ATOM 4705 C CA . LEU D 1 62 ? 4.65996 30.05232 -26.97606 1.000 38.92229 62 LEU D CA 1
ATOM 4706 C C . LEU D 1 62 ? 6.12911 30.45491 -26.97270 1.000 35.51272 62 LEU D C 1
ATOM 4707 O O . LEU D 1 62 ? 6.68296 30.77235 -28.03121 1.000 41.07080 62 LEU D O 1
ATOM 4712 N N . LEU D 1 63 ? 6.77277 30.44630 -25.80513 1.000 34.60769 63 LEU D N 1
ATOM 4713 C CA . LEU D 1 63 ? 8.17854 30.81473 -25.70023 1.000 35.98834 63 LEU D CA 1
ATOM 4714 C C . LEU D 1 63 ? 9.12346 29.72177 -26.18124 1.000 43.39775 63 LEU D C 1
ATOM 4715 O O . LEU D 1 63 ? 10.31278 29.99782 -26.37367 1.000 32.69838 63 LEU D O 1
ATOM 4720 N N . HIS D 1 64 ? 8.63288 28.49801 -26.37958 1.000 36.53373 64 HIS D N 1
ATOM 4721 C CA . HIS D 1 64 ? 9.46986 27.38768 -26.81630 1.000 37.61272 64 HIS D CA 1
ATOM 4722 C C . HIS D 1 64 ? 8.96059 26.73709 -28.09619 1.000 38.93269 64 HIS D C 1
ATOM 4723 O O . HIS D 1 64 ? 9.44601 25.66008 -28.46354 1.000 46.36431 64 HIS D O 1
ATOM 4730 N N . ASP D 1 65 ? 8.00205 27.36230 -28.78364 1.000 41.60930 65 ASP D N 1
ATOM 4731 C CA . ASP D 1 65 ? 7.41929 26.82044 -30.01286 1.000 41.74416 65 ASP D CA 1
ATOM 4732 C C . ASP D 1 65 ? 6.86293 25.41525 -29.78244 1.000 46.56921 65 ASP D C 1
ATOM 4733 O O . ASP D 1 65 ? 7.18483 24.46542 -30.49936 1.000 47.87987 65 ASP D O 1
ATOM 4738 N N . GLY D 1 66 ? 6.01649 25.29070 -28.76308 1.000 42.76526 66 GLY D N 1
ATOM 4739 C CA . GLY D 1 66 ? 5.43813 24.01041 -28.40678 1.000 37.08153 66 GLY D CA 1
ATOM 4740 C C . GLY D 1 66 ? 6.02934 23.43955 -27.13505 1.000 36.00209 66 GLY D C 1
ATOM 4741 O O . GLY D 1 66 ? 6.35848 24.18538 -26.20796 1.000 40.31429 66 GLY D O 1
ATOM 4742 N N . MET D 1 67 ? 6.16898 22.12083 -27.07881 1.000 37.80253 67 MET D N 1
ATOM 4743 C CA . MET D 1 67 ? 6.76876 21.44249 -25.93000 1.000 33.46350 67 MET D CA 1
ATOM 4744 C C . MET D 1 67 ? 7.95196 20.60898 -26.39908 1.000 32.56777 67 MET D C 1
ATOM 4745 O O . MET D 1 67 ? 7.76036 19.64026 -27.15886 1.000 26.61797 67 MET D O 1
ATOM 4750 N N . PRO D 1 68 ? 9.17654 20.93585 -25.99332 1.000 29.57451 68 PRO D N 1
ATOM 4751 C CA . PRO D 1 68 ? 10.34287 20.17668 -26.45979 1.000 32.33652 68 PRO D CA 1
ATOM 4752 C C . PRO D 1 68 ? 10.35138 18.76377 -25.89394 1.000 31.07836 68 PRO D C 1
ATOM 4753 O O . PRO D 1 68 ? 9.63331 18.42732 -24.95036 1.000 34.11232 68 PRO D O 1
ATOM 4757 N N . ASP D 1 69 ? 11.19563 17.92779 -26.49413 1.000 27.30582 69 ASP D N 1
ATOM 4758 C CA . ASP D 1 69 ? 11.28453 16.53185 -26.09623 1.000 44.23562 69 ASP D CA 1
ATOM 4759 C C . ASP D 1 69 ? 12.04011 16.39432 -24.77391 1.000 35.42634 69 ASP D C 1
ATOM 4760 O O . ASP D 1 69 ? 12.64683 17.34173 -24.26587 1.000 33.21784 69 ASP D O 1
ATOM 4765 N N . THR D 1 70 ? 12.00194 15.17749 -24.22120 1.000 33.47900 70 THR D N 1
ATOM 4766 C CA . THR D 1 70 ? 12.60185 14.92670 -22.91341 1.000 31.78033 70 THR D CA 1
ATOM 4767 C C . THR D 1 70 ? 14.10707 15.17076 -22.92016 1.000 36.32674 70 THR D C 1
ATOM 4768 O O . THR D 1 70 ? 14.67066 15.59499 -21.90377 1.000 36.17818 70 THR D O 1
ATOM 4772 N N . VAL D 1 71 ? 14.77338 14.91832 -24.04919 1.000 34.79415 71 VAL D N 1
ATOM 4773 C CA . VAL D 1 71 ? 16.21074 15.16626 -24.13085 1.000 37.82622 71 VAL D CA 1
ATOM 4774 C C . VAL D 1 71 ? 16.50447 16.65366 -23.98024 1.000 29.62242 71 VAL D C 1
ATOM 4775 O O . VAL D 1 71 ? 17.41814 17.05011 -23.24647 1.000 34.72326 71 VAL D O 1
ATOM 4779 N N . THR D 1 72 ? 15.73666 17.50031 -24.67028 1.000 37.60510 72 THR D N 1
ATOM 4780 C CA . THR D 1 72 ? 15.90197 18.94226 -24.51216 1.000 30.56333 72 THR D CA 1
ATOM 4781 C C . THR D 1 72 ? 15.44518 19.39905 -23.13257 1.000 30.27292 72 THR D C 1
ATOM 4782 O O . THR D 1 72 ? 16.07874 20.26523 -22.51751 1.000 31.74567 72 THR D O 1
ATOM 4786 N N . ASN D 1 73 ? 14.34842 18.82406 -22.63104 1.000 34.32164 73 ASN D N 1
ATOM 4787 C CA . ASN D 1 73 ? 13.84691 19.19723 -21.31225 1.000 30.66528 73 ASN D CA 1
ATOM 4788 C C . ASN D 1 73 ? 14.86906 18.88971 -20.22493 1.000 30.51212 73 ASN D C 1
ATOM 4789 O O . ASN D 1 73 ? 15.08753 19.70350 -19.31957 1.000 31.13144 73 ASN D O 1
ATOM 4794 N N . LEU D 1 74 ? 15.50827 17.71965 -20.29781 1.000 26.80349 74 LEU D N 1
ATOM 4795 C CA . LEU D 1 74 ? 16.54534 17.38686 -19.32702 1.000 32.06426 74 LEU D CA 1
ATOM 4796 C C . LEU D 1 74 ? 17.74186 18.32278 -19.44288 1.000 29.91032 74 LEU D C 1
ATOM 4797 O O . LEU D 1 74 ? 18.36675 18.65608 -18.42961 1.000 26.76685 74 LEU D O 1
ATOM 4802 N N . LYS D 1 75 ? 18.07066 18.76032 -20.66044 1.000 28.28017 75 LYS D N 1
ATOM 4803 C CA . LYS D 1 75 ? 19.19921 19.66740 -20.83886 1.000 26.82272 75 LYS D CA 1
ATOM 4804 C C . LYS D 1 75 ? 18.89238 21.05071 -20.27902 1.000 29.02258 75 LYS D C 1
ATOM 4805 O O . LYS D 1 75 ? 19.77152 21.69988 -19.70040 1.000 25.29102 75 LYS D O 1
ATOM 4811 N N . ASP D 1 76 ? 17.65118 21.51843 -20.43800 1.000 34.28847 76 ASP D N 1
ATOM 4812 C CA . ASP D 1 76 ? 17.27784 22.81642 -19.88397 1.000 30.91669 76 ASP D CA 1
ATOM 4813 C C . ASP D 1 76 ? 17.18451 22.76156 -18.36439 1.000 29.21519 76 ASP D C 1
ATOM 4814 O O . ASP D 1 76 ? 17.60679 23.69854 -17.67646 1.000 29.37929 76 ASP D O 1
ATOM 4819 N N . ALA D 1 77 ? 16.63584 21.67173 -17.82268 1.000 26.51064 77 ALA D N 1
ATOM 4820 C CA . ALA D 1 77 ? 16.52120 21.54583 -16.37364 1.000 26.43495 77 ALA D CA 1
ATOM 4821 C C . ALA D 1 77 ? 17.89153 21.44407 -15.71437 1.000 27.67926 77 ALA D C 1
ATOM 4822 O O . ALA D 1 77 ? 18.11836 22.03071 -14.64960 1.000 27.88126 77 ALA D O 1
ATOM 4824 N N . ALA D 1 78 ? 18.81834 20.70487 -16.33001 1.000 33.71225 78 ALA D N 1
ATOM 4825 C CA . ALA D 1 78 ? 20.15926 20.58568 -15.76565 1.000 23.95269 78 ALA D CA 1
ATOM 4826 C C . ALA D 1 78 ? 20.87791 21.92925 -15.76230 1.000 29.75762 78 ALA D C 1
ATOM 4827 O O . ALA D 1 78 ? 21.61611 22.24319 -14.82071 1.000 26.45692 78 ALA D O 1
ATOM 4829 N N . ALA D 1 79 ? 20.67008 22.73856 -16.80381 1.000 26.85409 79 ALA D N 1
ATOM 4830 C CA . ALA D 1 79 ? 21.28394 24.06114 -16.84314 1.000 30.35753 79 ALA D CA 1
ATOM 4831 C C . ALA D 1 79 ? 20.60547 25.02571 -15.87911 1.000 25.28898 79 ALA D C 1
ATOM 4832 O O . ALA D 1 79 ? 21.26605 25.91030 -15.32214 1.000 32.80536 79 ALA D O 1
ATOM 4834 N N . GLY D 1 80 ? 19.29621 24.87739 -15.67173 1.000 30.94049 80 GLY D N 1
ATOM 4835 C CA . GLY D 1 80 ? 18.60676 25.74828 -14.73508 1.000 29.94590 80 GLY D CA 1
ATOM 4836 C C . GLY D 1 80 ? 18.95353 25.43822 -13.29220 1.000 32.67171 80 GLY D C 1
ATOM 4837 O O . GLY D 1 80 ? 19.11695 26.34769 -12.47331 1.000 32.55763 80 GLY D O 1
ATOM 4838 N N . GLU D 1 81 ? 19.07108 24.15109 -12.96000 1.000 26.41545 81 GLU D N 1
ATOM 4839 C CA . GLU D 1 81 ? 19.46276 23.77119 -11.60771 1.000 35.05373 81 GLU D CA 1
ATOM 4840 C C . GLU D 1 81 ? 20.91540 24.12868 -11.32225 1.000 33.47914 81 GLU D C 1
ATOM 4841 O O . GLU D 1 81 ? 21.25557 24.46493 -10.18236 1.000 35.05909 81 GLU D O 1
ATOM 4847 N N . ASN D 1 82 ? 21.78268 24.06026 -12.33574 1.000 28.70577 82 ASN D N 1
ATOM 4848 C CA . ASN D 1 82 ? 23.16460 24.49194 -12.15246 1.000 34.38137 82 ASN D CA 1
ATOM 4849 C C . ASN D 1 82 ? 23.23392 25.98532 -11.86260 1.000 32.40319 82 ASN D C 1
ATOM 4850 O O . ASN D 1 82 ? 24.01857 26.42657 -11.01487 1.000 25.07385 82 ASN D O 1
ATOM 4855 N N . PHE D 1 83 ? 22.41529 26.77936 -12.55742 1.000 39.38221 83 PHE D N 1
ATOM 4856 C CA . PHE D 1 83 ? 22.33163 28.20653 -12.27103 1.000 32.83046 83 PHE D CA 1
ATOM 4857 C C . PHE D 1 83 ? 21.79960 28.47521 -10.86968 1.000 35.01680 83 PHE D C 1
ATOM 4858 O O . PHE D 1 83 ? 22.08770 29.53345 -10.29929 1.000 36.23213 83 PHE D O 1
ATOM 4866 N N . GLU D 1 84 ? 21.03944 27.53761 -10.30033 1.000 34.12026 84 GLU D N 1
ATOM 4867 C CA . GLU D 1 84 ? 20.46875 27.74700 -8.97434 1.000 40.46545 84 GLU D CA 1
ATOM 4868 C C . GLU D 1 84 ? 21.55449 27.77697 -7.90378 1.000 32.86302 84 GLU D C 1
ATOM 4869 O O . GLU D 1 84 ? 21.57043 28.67010 -7.04921 1.000 36.34821 84 GLU D O 1
ATOM 4875 N N . TRP D 1 85 ? 22.48085 26.81773 -7.93958 1.000 31.62674 85 TRP D N 1
ATOM 4876 C CA . TRP D 1 85 ? 23.46285 26.66877 -6.87242 1.000 37.49233 85 TRP D CA 1
ATOM 4877 C C . TRP D 1 85 ? 24.80924 27.31616 -7.17512 1.000 30.99823 85 TRP D C 1
ATOM 4878 O O . TRP D 1 85 ? 25.60691 27.49711 -6.24901 1.000 36.96665 85 TRP D O 1
ATOM 4889 N N . THR D 1 86 ? 25.08580 27.67296 -8.43016 1.000 28.74580 86 THR D N 1
ATOM 4890 C CA . THR D 1 86 ? 26.34559 28.32404 -8.76792 1.000 32.43078 86 THR D CA 1
ATOM 4891 C C . THR D 1 86 ? 26.24861 29.84133 -8.81930 1.000 32.46164 86 THR D C 1
ATOM 4892 O O . THR D 1 86 ? 27.27015 30.51555 -8.65067 1.000 33.09853 86 THR D O 1
ATOM 4896 N N . ASP D 1 87 ? 25.05644 30.39154 -9.03995 1.000 39.22576 87 ASP D N 1
ATOM 4897 C CA . ASP D 1 87 ? 24.90505 31.82881 -9.22505 1.000 31.81458 87 ASP D CA 1
ATOM 4898 C C . ASP D 1 87 ? 23.89100 32.40184 -8.24417 1.000 34.93435 87 ASP D C 1
ATOM 4899 O O . ASP D 1 87 ? 24.25166 33.16724 -7.34370 1.000 34.16517 87 ASP D O 1
ATOM 4904 N N . MET D 1 88 ? 22.62211 32.02419 -8.41060 1.000 34.32021 88 MET D N 1
ATOM 4905 C CA . MET D 1 88 ? 21.53519 32.69407 -7.70263 1.000 30.12583 88 MET D CA 1
ATOM 4906 C C . MET D 1 88 ? 21.63088 32.48466 -6.19563 1.000 29.17716 88 MET D C 1
ATOM 4907 O O . MET D 1 88 ? 21.82451 33.44055 -5.43564 1.000 28.95915 88 MET D O 1
ATOM 4912 N N . TYR D 1 89 ? 21.49045 31.23625 -5.74103 1.000 35.97982 89 TYR D N 1
ATOM 4913 C CA . TYR D 1 89 ? 21.46698 30.98062 -4.30358 1.000 32.99784 89 TYR D CA 1
ATOM 4914 C C . TYR D 1 89 ? 22.80210 31.30567 -3.64967 1.000 34.82148 89 TYR D C 1
ATOM 4915 O O . TYR D 1 89 ? 22.84486 31.60494 -2.45091 1.000 38.67754 89 TYR D O 1
ATOM 4924 N N . ALA D 1 90 ? 23.89572 31.25694 -4.41122 1.000 33.12449 90 ALA D N 1
ATOM 4925 C CA . ALA D 1 90 ? 25.17771 31.71264 -3.88761 1.000 36.53955 90 ALA D CA 1
ATOM 4926 C C . ALA D 1 90 ? 25.13632 33.20771 -3.59691 1.000 36.11706 90 ALA D C 1
ATOM 4927 O O . ALA D 1 90 ? 25.22631 33.63127 -2.43896 1.000 34.35015 90 ALA D O 1
ATOM 4929 N N . ARG D 1 91 ? 24.97320 34.02265 -4.64605 1.000 28.61435 91 ARG D N 1
ATOM 4930 C CA . ARG D 1 91 ? 24.89599 35.47194 -4.47973 1.000 35.49732 91 ARG D CA 1
ATOM 4931 C C . ARG D 1 91 ? 23.84087 35.87353 -3.45698 1.000 35.16908 91 ARG D C 1
ATOM 4932 O O . ARG D 1 91 ? 24.03028 36.84519 -2.71585 1.000 38.05296 91 ARG D O 1
ATOM 4940 N N . MET D 1 92 ? 22.73304 35.13081 -3.39142 1.000 35.98690 92 MET D N 1
ATOM 4941 C CA . MET D 1 92 ? 21.68938 35.42954 -2.41647 1.000 34.64814 92 MET D CA 1
ATOM 4942 C C . MET D 1 92 ? 22.18643 35.28810 -0.98623 1.000 32.83843 92 MET D C 1
ATOM 4943 O O . MET D 1 92 ? 21.76048 36.04373 -0.10516 1.000 27.55446 92 MET D O 1
ATOM 4948 N N . ALA D 1 93 ? 23.07630 34.32661 -0.73326 1.000 39.99575 93 ALA D N 1
ATOM 4949 C CA . ALA D 1 93 ? 23.54714 34.09588 0.62759 1.000 35.71713 93 ALA D CA 1
ATOM 4950 C C . ALA D 1 93 ? 24.50173 35.19377 1.08122 1.000 31.99112 93 ALA D C 1
ATOM 4951 O O . ALA D 1 93 ? 24.48174 35.59423 2.25122 1.000 32.71465 93 ALA D O 1
ATOM 4953 N N . LYS D 1 94 ? 25.34589 35.69188 0.17282 1.000 40.23632 94 LYS D N 1
ATOM 4954 C CA . LYS D 1 94 ? 26.29623 36.73805 0.54323 1.000 39.08143 94 LYS D CA 1
ATOM 4955 C C . LYS D 1 94 ? 25.58101 38.03907 0.88155 1.000 36.70923 94 LYS D C 1
ATOM 4956 O O . LYS D 1 94 ? 25.93462 38.71501 1.85504 1.000 36.24821 94 LYS D O 1
ATOM 4962 N N . GLU D 1 95 ? 24.57419 38.40732 0.08708 1.000 44.63637 95 GLU D N 1
ATOM 4963 C CA . GLU D 1 95 ? 23.84356 39.64198 0.34621 1.000 33.16798 95 GLU D CA 1
ATOM 4964 C C . GLU D 1 95 ? 23.06106 39.56838 1.65042 1.000 38.06174 95 GLU D C 1
ATOM 4965 O O . GLU D 1 95 ? 22.87899 40.59163 2.31970 1.000 44.57750 95 GLU D O 1
ATOM 4971 N N . ALA D 1 96 ? 22.60133 38.37515 2.03308 1.000 31.43119 96 ALA D N 1
ATOM 4972 C CA . ALA D 1 96 ? 21.88893 38.23509 3.29873 1.000 34.56346 96 ALA D CA 1
ATOM 4973 C C . ALA D 1 96 ? 22.84064 38.35076 4.48308 1.000 39.74335 96 ALA D C 1
ATOM 4974 O O . ALA D 1 96 ? 22.48143 38.91634 5.52279 1.000 35.91891 96 ALA D O 1
ATOM 4976 N N . ARG D 1 97 ? 24.05957 37.82219 4.34518 1.000 41.82745 97 ARG D N 1
ATOM 4977 C CA . ARG D 1 97 ? 25.03425 37.92226 5.42612 1.000 36.82440 97 ARG D CA 1
ATOM 4978 C C . ARG D 1 97 ? 25.56169 39.34254 5.57708 1.000 48.00598 97 ARG D C 1
ATOM 4979 O O . ARG D 1 97 ? 25.87885 39.76938 6.69341 1.000 46.25909 97 ARG D O 1
ATOM 4987 N N . GLU D 1 98 ? 25.66091 40.08730 4.47449 1.000 41.55337 98 GLU D N 1
ATOM 4988 C CA . GLU D 1 98 ? 26.10752 41.47261 4.54058 1.000 51.06259 98 GLU D CA 1
ATOM 4989 C C . GLU D 1 98 ? 25.08296 42.39052 5.19348 1.000 50.47053 98 GLU D C 1
ATOM 4990 O O . GLU D 1 98 ? 25.42068 43.53407 5.51712 1.000 62.74726 98 GLU D O 1
ATOM 4996 N N . GLU D 1 99 ? 23.85061 41.92237 5.39604 1.000 45.71421 99 GLU D N 1
ATOM 4997 C CA . GLU D 1 99 ? 22.80232 42.72376 6.00830 1.000 47.35233 99 GLU D CA 1
ATOM 4998 C C . GLU D 1 99 ? 22.39636 42.23811 7.39221 1.000 40.74071 99 GLU D C 1
ATOM 4999 O O . GLU D 1 99 ? 21.59663 42.91028 8.05300 1.000 43.09029 99 GLU D O 1
ATOM 5005 N N . GLY D 1 100 ? 22.91385 41.09554 7.84344 1.000 38.28835 100 GLY D N 1
ATOM 5006 C CA . GLY D 1 100 ? 22.61009 40.56329 9.15885 1.000 31.09872 100 GLY D CA 1
ATOM 5007 C C . GLY D 1 100 ? 21.74016 39.32857 9.16967 1.000 42.37793 100 GLY D C 1
ATOM 5008 O O . GLY D 1 100 ? 21.48266 38.78260 10.24896 1.000 45.01718 100 GLY D O 1
ATOM 5009 N N . PHE D 1 101 ? 21.27870 38.86036 8.01415 1.000 39.16765 101 PHE D N 1
ATOM 5010 C CA . PHE D 1 101 ? 20.38667 37.70300 7.98407 1.000 43.22421 101 PHE D CA 1
ATOM 5011 C C . PHE D 1 101 ? 21.22737 36.44134 7.77583 1.000 38.21701 101 PHE D C 1
ATOM 5012 O O . PHE D 1 101 ? 21.15857 35.72444 6.78486 1.000 38.90784 101 PHE D O 1
ATOM 5020 N N . ASP D 1 102 ? 22.06843 36.20025 8.75119 1.000 33.23384 102 ASP D N 1
ATOM 5021 C CA . ASP D 1 102 ? 22.64183 34.90363 9.05843 1.000 46.63236 102 ASP D CA 1
ATOM 5022 C C . ASP D 1 102 ? 21.65488 33.74873 8.91907 1.000 43.84867 102 ASP D C 1
ATOM 5023 O O . ASP D 1 102 ? 21.88353 32.78729 8.16853 1.000 41.54770 102 ASP D O 1
ATOM 5028 N N . ASP D 1 103 ? 20.57269 33.79004 9.68667 1.000 38.22547 103 ASP D N 1
ATOM 5029 C CA . ASP D 1 103 ? 19.70774 32.61761 9.71214 1.000 37.40871 103 ASP D CA 1
ATOM 5030 C C . ASP D 1 103 ? 19.14104 32.33732 8.32852 1.000 30.06577 103 ASP D C 1
ATOM 5031 O O . ASP D 1 103 ? 19.11673 31.18615 7.88811 1.000 32.49571 103 ASP D O 1
ATOM 5036 N N . ILE D 1 104 ? 18.64796 33.37771 7.64677 1.000 33.30290 104 ILE D N 1
ATOM 5037 C CA . ILE D 1 104 ? 18.09919 33.22037 6.29537 1.000 25.83299 104 ILE D CA 1
ATOM 5038 C C . ILE D 1 104 ? 19.18307 32.75218 5.32735 1.000 31.81330 104 ILE D C 1
ATOM 5039 O O . ILE D 1 104 ? 18.93607 31.93295 4.42866 1.000 32.85952 104 ILE D O 1
ATOM 5044 N N . ALA D 1 105 ? 20.40090 33.26738 5.49811 1.000 24.78217 105 ALA D N 1
ATOM 5045 C CA . ALA D 1 105 ? 21.50746 32.88036 4.63127 1.000 32.31079 105 ALA D CA 1
ATOM 5046 C C . ALA D 1 105 ? 21.81780 31.39498 4.75417 1.000 34.35198 105 ALA D C 1
ATOM 5047 O O . ALA D 1 105 ? 22.09850 30.72920 3.75091 1.000 33.95422 105 ALA D O 1
ATOM 5049 N N . ASP D 1 106 ? 21.78169 30.85764 5.97706 1.000 30.52660 106 ASP D N 1
ATOM 5050 C CA . ASP D 1 106 ? 21.99911 29.42577 6.15558 1.000 25.39202 106 ASP D CA 1
ATOM 5051 C C . ASP D 1 106 ? 20.91531 28.60745 5.46553 1.000 35.04178 106 ASP D C 1
ATOM 5052 O O . ASP D 1 106 ? 21.18875 27.50846 4.96882 1.000 33.89910 106 ASP D O 1
ATOM 5057 N N . THR D 1 107 ? 19.68501 29.12628 5.41609 1.000 31.20455 107 THR D N 1
ATOM 5058 C CA . THR D 1 107 ? 18.60815 28.40572 4.74452 1.000 24.46260 107 THR D CA 1
ATOM 5059 C C . THR D 1 107 ? 18.78974 28.42735 3.23160 1.000 26.74313 107 THR D C 1
ATOM 5060 O O . THR D 1 107 ? 18.54319 27.42062 2.55696 1.000 21.47062 107 THR D O 1
ATOM 5064 N N . MET D 1 108 ? 19.22187 29.56439 2.67882 1.000 23.27381 108 MET D N 1
ATOM 5065 C CA . MET D 1 108 ? 19.46776 29.63415 1.24127 1.000 30.67976 108 MET D CA 1
ATOM 5066 C C . MET D 1 108 ? 20.54535 28.64869 0.80797 1.000 35.36080 108 MET D C 1
ATOM 5067 O O . MET D 1 108 ? 20.55387 28.20535 -0.34626 1.000 34.62408 108 MET D O 1
ATOM 5072 N N . GLU D 1 109 ? 21.45185 28.28865 1.71565 1.000 30.58025 109 GLU D N 1
ATOM 5073 C CA . GLU D 1 109 ? 22.54758 27.38499 1.39061 1.000 42.92794 109 GLU D CA 1
ATOM 5074 C C . GLU D 1 109 ? 22.16418 25.91837 1.52972 1.000 33.53669 109 GLU D C 1
ATOM 5075 O O . GLU D 1 109 ? 22.69306 25.07756 0.79328 1.000 34.82099 109 GLU D O 1
ATOM 5081 N N . GLY D 1 110 ? 21.26214 25.58809 2.45619 1.000 42.22077 110 GLY D N 1
ATOM 5082 C CA . GLY D 1 110 ? 20.70900 24.24387 2.47840 1.000 40.86929 110 GLY D CA 1
ATOM 5083 C C . GLY D 1 110 ? 19.89030 23.94736 1.23736 1.000 29.29434 110 GLY D C 1
ATOM 5084 O O . GLY D 1 110 ? 19.91167 22.82922 0.71734 1.000 33.32148 110 GLY D O 1
ATOM 5085 N N . VAL D 1 111 ? 19.15880 24.94947 0.74465 1.000 31.15066 111 VAL D N 1
ATOM 5086 C CA . VAL D 1 111 ? 18.46318 24.80970 -0.52882 1.000 33.79901 111 VAL D CA 1
ATOM 5087 C C . VAL D 1 111 ? 19.45856 24.80666 -1.68073 1.000 32.29423 111 VAL D C 1
ATOM 5088 O O . VAL D 1 111 ? 19.25558 24.11213 -2.68410 1.000 32.59294 111 VAL D O 1
ATOM 5092 N N . LEU D 1 112 ? 20.54627 25.57303 -1.55866 1.000 33.14833 112 LEU D N 1
ATOM 5093 C CA . LEU D 1 112 ? 21.59511 25.54610 -2.57361 1.000 33.04113 112 LEU D CA 1
ATOM 5094 C C . LEU D 1 112 ? 22.16300 24.14236 -2.73705 1.000 26.67309 112 LEU D C 1
ATOM 5095 O O . LEU D 1 112 ? 22.38781 23.68228 -3.86265 1.000 21.94503 112 LEU D O 1
ATOM 5100 N N . ALA D 1 113 ? 22.39920 23.44553 -1.62276 1.000 25.59654 113 ALA D N 1
ATOM 5101 C CA . ALA D 1 113 ? 22.94722 22.09605 -1.69569 1.000 26.54357 113 ALA D CA 1
ATOM 5102 C C . ALA D 1 113 ? 21.97968 21.12848 -2.36366 1.000 31.93577 113 ALA D C 1
ATOM 5103 O O . ALA D 1 113 ? 22.41400 20.14266 -2.97018 1.000 34.11914 113 ALA D O 1
ATOM 5105 N N . ILE D 1 114 ? 20.67405 21.39183 -2.26863 1.000 19.49395 114 ILE D N 1
ATOM 5106 C CA . ILE D 1 114 ? 19.68879 20.49370 -2.86234 1.000 26.00937 114 ILE D CA 1
ATOM 5107 C C . ILE D 1 114 ? 19.67650 20.63485 -4.37990 1.000 33.98775 114 ILE D C 1
ATOM 5108 O O . ILE D 1 114 ? 19.60972 19.63639 -5.10697 1.000 37.85883 114 ILE D O 1
ATOM 5113 N N . GLU D 1 115 ? 19.74186 21.87168 -4.88427 1.000 22.52639 115 GLU D N 1
ATOM 5114 C CA . GLU D 1 115 ? 19.68747 22.08322 -6.32785 1.000 24.82250 115 GLU D CA 1
ATOM 5115 C C . GLU D 1 115 ? 20.86219 21.42166 -7.03982 1.000 36.52184 115 GLU D C 1
ATOM 5116 O O . GLU D 1 115 ? 20.73999 21.03718 -8.20852 1.000 31.38626 115 GLU D O 1
ATOM 5122 N N . LYS D 1 116 ? 22.00486 21.28150 -6.36094 1.000 38.13038 116 LYS D N 1
ATOM 5123 C CA . LYS D 1 116 ? 23.13149 20.57430 -6.96288 1.000 37.52227 116 LYS D CA 1
ATOM 5124 C C . LYS D 1 116 ? 22.83104 19.08771 -7.10885 1.000 34.74183 116 LYS D C 1
ATOM 5125 O O . LYS D 1 116 ? 23.20387 18.46830 -8.11219 1.000 33.65621 116 LYS D O 1
ATOM 5131 N N . THR D 1 117 ? 22.15701 18.49710 -6.11914 1.000 38.60700 117 THR D N 1
ATOM 5132 C CA . THR D 1 117 ? 21.73657 17.10692 -6.24942 1.000 39.73504 117 THR D CA 1
ATOM 5133 C C . THR D 1 117 ? 20.69494 16.94312 -7.34810 1.000 32.02679 117 THR D C 1
ATOM 5134 O O . THR D 1 117 ? 20.57708 15.85966 -7.93142 1.000 33.31843 117 THR D O 1
ATOM 5138 N N . HIS D 1 118 ? 19.93700 18.00269 -7.64513 1.000 35.84358 118 HIS D N 1
ATOM 5139 C CA . HIS D 1 118 ? 18.97531 17.94251 -8.74053 1.000 24.56880 118 HIS D CA 1
ATOM 5140 C C . HIS D 1 118 ? 19.67933 17.89813 -10.09019 1.000 26.34643 118 HIS D C 1
ATOM 5141 O O . HIS D 1 118 ? 19.23176 17.19944 -11.00672 1.000 24.07303 118 HIS D O 1
ATOM 5148 N N . GLU D 1 119 ? 20.77577 18.64647 -10.23670 1.000 26.67756 119 GLU D N 1
ATOM 5149 C CA . GLU D 1 119 ? 21.52395 18.61248 -11.48868 1.000 28.11098 119 GLU D CA 1
ATOM 5150 C C . GLU D 1 119 ? 22.22947 17.27482 -11.67249 1.000 27.15115 119 GLU D C 1
ATOM 5151 O O . GLU D 1 119 ? 22.22381 16.71145 -12.77328 1.000 27.29396 119 GLU D O 1
ATOM 5157 N N . GLN D 1 120 ? 22.84315 16.75203 -10.60677 1.000 28.78754 120 GLN D N 1
ATOM 5158 C CA . GLN D 1 120 ? 23.49781 15.45001 -10.69513 1.000 27.64989 120 GLN D CA 1
ATOM 5159 C C . GLN D 1 120 ? 22.50918 14.36627 -11.10263 1.000 25.19131 120 GLN D C 1
ATOM 5160 O O . GLN D 1 120 ? 22.83848 13.48153 -11.90104 1.000 26.89972 120 GLN D O 1
ATOM 5166 N N . ARG D 1 121 ? 21.28700 14.42492 -10.57123 1.000 26.02524 121 ARG D N 1
ATOM 5167 C CA . ARG D 1 121 ? 20.26418 13.46470 -10.96862 1.000 20.14735 121 ARG D CA 1
ATOM 5168 C C . ARG D 1 121 ? 19.83661 13.68353 -12.41445 1.000 30.38577 121 ARG D C 1
ATOM 5169 O O . ARG D 1 121 ? 19.65776 12.71947 -13.16817 1.000 23.73587 121 ARG D O 1
ATOM 5177 N N . TYR D 1 122 ? 19.67774 14.94595 -12.82048 1.000 28.01120 122 TYR D N 1
ATOM 5178 C CA . TYR D 1 122 ? 19.22675 15.24430 -14.17635 1.000 18.69605 122 TYR D CA 1
ATOM 5179 C C . TYR D 1 122 ? 20.27484 14.85607 -15.21223 1.000 25.10963 122 TYR D C 1
ATOM 5180 O O . TYR D 1 122 ? 19.93502 14.33755 -16.28218 1.000 34.79818 122 TYR D O 1
ATOM 5189 N N . VAL D 1 123 ? 21.55271 15.10273 -14.91602 1.000 22.35699 123 VAL D N 1
ATOM 5190 C CA . VAL D 1 123 ? 22.61459 14.71969 -15.83986 1.000 30.52300 123 VAL D CA 1
ATOM 5191 C C . VAL D 1 123 ? 22.71548 13.20309 -15.94322 1.000 28.19502 123 VAL D C 1
ATOM 5192 O O . VAL D 1 123 ? 23.00048 12.66402 -17.02005 1.000 35.74800 123 VAL D O 1
ATOM 5196 N N . ALA D 1 124 ? 22.46905 12.48995 -14.84117 1.000 23.49817 124 ALA D N 1
ATOM 5197 C CA . ALA D 1 124 ? 22.53362 11.03212 -14.87121 1.000 35.29064 124 ALA D CA 1
ATOM 5198 C C . ALA D 1 124 ? 21.43688 10.44584 -15.75091 1.000 34.07970 124 ALA D C 1
ATOM 5199 O O . ALA D 1 124 ? 21.67166 9.47465 -16.47976 1.000 37.22698 124 ALA D O 1
ATOM 5201 N N . LEU D 1 125 ? 20.23205 11.01912 -15.69542 1.000 31.30538 125 LEU D N 1
ATOM 5202 C CA . LEU D 1 125 ? 19.14919 10.53800 -16.54635 1.000 24.88951 125 LEU D CA 1
ATOM 5203 C C . LEU D 1 125 ? 19.40592 10.87952 -18.00918 1.000 30.41551 125 LEU D C 1
ATOM 5204 O O . LEU D 1 125 ? 19.09497 10.08303 -18.90240 1.000 35.08167 125 LEU D O 1
ATOM 5209 N N . LEU D 1 126 ? 19.97098 12.06028 -18.27289 1.000 23.45207 126 LEU D N 1
ATOM 5210 C CA . LEU D 1 126 ? 20.28860 12.44075 -19.64524 1.000 28.17783 126 LEU D CA 1
ATOM 5211 C C . LEU D 1 126 ? 21.37449 11.54438 -20.22674 1.000 36.09167 126 LEU D C 1
ATOM 5212 O O . LEU D 1 126 ? 21.33380 11.19815 -21.41341 1.000 35.01501 126 LEU D O 1
ATOM 5217 N N . ASN D 1 127 ? 22.35304 11.15689 -19.40596 1.000 31.62695 127 ASN D N 1
ATOM 5218 C CA . ASN D 1 127 ? 23.39177 10.24921 -19.87868 1.000 37.20849 127 ASN D CA 1
ATOM 5219 C C . ASN D 1 127 ? 22.81878 8.88564 -20.23812 1.000 32.72484 127 ASN D C 1
ATOM 5220 O O . ASN D 1 127 ? 23.33861 8.21283 -21.13469 1.000 29.88017 127 ASN D O 1
ATOM 5225 N N . ASN D 1 128 ? 21.74610 8.46601 -19.56139 1.000 35.01301 128 ASN D N 1
ATOM 5226 C CA . ASN D 1 128 ? 21.13608 7.17610 -19.87076 1.000 42.51946 128 ASN D CA 1
ATOM 5227 C C . ASN D 1 128 ? 20.46468 7.19424 -21.23852 1.000 40.25883 128 ASN D C 1
ATOM 5228 O O . ASN D 1 128 ? 20.49421 6.19343 -21.96429 1.000 42.96085 128 ASN D O 1
ATOM 5233 N N . ILE D 1 129 ? 19.85178 8.32004 -21.60697 1.000 29.98959 129 ILE D N 1
ATOM 5234 C CA . ILE D 1 129 ? 19.21698 8.41753 -22.91684 1.000 37.66003 129 ILE D CA 1
ATOM 5235 C C . ILE D 1 129 ? 20.26843 8.46773 -24.01924 1.000 36.94469 129 ILE D C 1
ATOM 5236 O O . ILE D 1 129 ? 20.12511 7.81864 -25.06255 1.000 37.44481 129 ILE D O 1
ATOM 5241 N N . GLU D 1 130 ? 21.34607 9.22691 -23.80430 1.000 42.25606 130 GLU D N 1
ATOM 5242 C CA . GLU D 1 130 ? 22.36908 9.36767 -24.83617 1.000 45.45806 130 GLU D CA 1
ATOM 5243 C C . GLU D 1 130 ? 23.19734 8.09798 -24.99679 1.000 35.75824 130 GLU D C 1
ATOM 5244 O O . GLU D 1 130 ? 23.61088 7.77076 -26.11520 1.000 34.63041 130 GLU D O 1
ATOM 5250 N N . ASP D 1 131 ? 23.45150 7.37557 -23.90678 1.000 28.24705 131 ASP D N 1
ATOM 5251 C CA . ASP D 1 131 ? 24.22611 6.14213 -23.95840 1.000 36.36520 131 ASP D CA 1
ATOM 5252 C C . ASP D 1 131 ? 23.37245 4.91185 -24.23514 1.000 40.91312 131 ASP D C 1
ATOM 5253 O O . ASP D 1 131 ? 23.91407 3.80348 -24.29933 1.000 39.30408 131 ASP D O 1
ATOM 5258 N N . GLY D 1 132 ? 22.06139 5.07369 -24.39649 1.000 44.73099 132 GLY D N 1
ATOM 5259 C CA . GLY D 1 132 ? 21.19738 3.92942 -24.60265 1.000 42.83465 132 GLY D CA 1
ATOM 5260 C C . GLY D 1 132 ? 21.08343 3.00593 -23.41374 1.000 46.93907 132 GLY D C 1
ATOM 5261 O O . GLY D 1 132 ? 20.69416 1.84665 -23.57643 1.000 56.44784 132 GLY D O 1
ATOM 5262 N N . THR D 1 133 ? 21.41854 3.48581 -22.21611 1.000 50.66907 133 THR D N 1
ATOM 5263 C CA . THR D 1 133 ? 21.35243 2.68887 -21.00027 1.000 46.97860 133 THR D CA 1
ATOM 5264 C C . THR D 1 133 ? 20.09576 2.97621 -20.18663 1.000 43.18208 133 THR D C 1
ATOM 5265 O O . THR D 1 133 ? 20.03029 2.61510 -19.00640 1.000 57.76479 133 THR D O 1
ATOM 5269 N N . VAL D 1 134 ? 19.09972 3.62027 -20.79804 1.000 45.69055 134 VAL D N 1
ATOM 5270 C CA . VAL D 1 134 ? 17.83849 3.88767 -20.11074 1.000 38.80227 134 VAL D CA 1
ATOM 5271 C C . VAL D 1 134 ? 17.13966 2.58601 -19.72973 1.000 35.37254 134 VAL D C 1
ATOM 5272 O O . VAL D 1 134 ? 16.72226 2.40096 -18.58016 1.000 28.37838 134 VAL D O 1
ATOM 5276 N N . PHE D 1 135 ? 17.01444 1.66077 -20.67747 1.000 37.17622 135 PHE D N 1
ATOM 5277 C CA . PHE D 1 135 ? 16.33951 0.39046 -20.44643 1.000 33.08497 135 PHE D CA 1
ATOM 5278 C C . PHE D 1 135 ? 17.28704 -0.78223 -20.66890 1.000 37.02155 135 PHE D C 1
ATOM 5279 O O . PHE D 1 135 ? 16.85756 -1.88205 -21.02216 1.000 37.96457 135 PHE D O 1
ATOM 5287 N N . GLU D 1 136 ? 18.58220 -0.55644 -20.46492 1.000 45.40879 136 GLU D N 1
ATOM 5288 C CA . GLU D 1 136 ? 19.58682 -1.58522 -20.69327 1.000 46.15715 136 GLU D CA 1
ATOM 5289 C C . GLU D 1 136 ? 20.78335 -1.31869 -19.79515 1.000 45.51072 136 GLU D C 1
ATOM 5290 O O . GLU D 1 136 ? 21.29415 -0.19658 -19.75637 1.000 38.87552 136 GLU D O 1
ATOM 5296 N N . LYS D 1 137 ? 21.22218 -2.34700 -19.07920 1.000 47.95220 137 LYS D N 1
ATOM 5297 C CA . LYS D 1 137 ? 22.37964 -2.26255 -18.20428 1.000 43.57878 137 LYS D CA 1
ATOM 5298 C C . LYS D 1 137 ? 23.51061 -3.12591 -18.74760 1.000 47.36412 137 LYS D C 1
ATOM 5299 O O . LYS D 1 137 ? 23.27725 -4.13090 -19.42472 1.000 45.09539 137 LYS D O 1
ATOM 5305 N N . ALA D 1 138 ? 24.74611 -2.71921 -18.44764 1.000 56.95795 138 ALA D N 1
ATOM 5306 C CA . ALA D 1 138 ? 25.90824 -3.52286 -18.80638 1.000 55.01194 138 ALA D CA 1
ATOM 5307 C C . ALA D 1 138 ? 26.02723 -4.78294 -17.96108 1.000 52.05178 138 ALA D C 1
ATOM 5308 O O . ALA D 1 138 ? 26.86043 -5.64153 -18.26960 1.000 53.70053 138 ALA D O 1
ATOM 5310 N N . GLU D 1 139 ? 25.22184 -4.90794 -16.90964 1.000 48.94905 139 GLU D N 1
ATOM 5311 C CA . GLU D 1 139 ? 25.18942 -6.08612 -16.05796 1.000 49.24597 139 GLU D CA 1
ATOM 5312 C C . GLU D 1 139 ? 23.74551 -6.33265 -15.65021 1.000 50.36165 139 GLU D C 1
ATOM 5313 O O . GLU D 1 139 ? 22.97884 -5.38318 -15.46773 1.000 49.42350 139 GLU D O 1
ATOM 5319 N N . GLU D 1 140 ? 23.37250 -7.60450 -15.52328 1.000 48.21704 140 GLU D N 1
ATOM 5320 C CA . GLU D 1 140 ? 21.97728 -7.93571 -15.26772 1.000 42.15283 140 GLU D CA 1
ATOM 5321 C C . GLU D 1 140 ? 21.52664 -7.36365 -13.92793 1.000 42.08576 140 GLU D C 1
ATOM 5322 O O . GLU D 1 140 ? 22.27717 -7.35333 -12.94794 1.000 41.93492 140 GLU D O 1
ATOM 5328 N N . THR D 1 141 ? 20.29924 -6.85105 -13.90352 1.000 45.82789 141 THR D N 1
ATOM 5329 C CA . THR D 1 141 ? 19.75900 -6.16777 -12.73698 1.000 38.28985 141 THR D CA 1
ATOM 5330 C C . THR D 1 141 ? 18.32486 -6.64013 -12.52520 1.000 38.03421 141 THR D C 1
ATOM 5331 O O . THR D 1 141 ? 17.83128 -7.53257 -13.22177 1.000 38.43158 141 THR D O 1
ATOM 5335 N N . LEU D 1 142 ? 17.65150 -6.02912 -11.55565 1.000 40.68766 142 LEU D N 1
ATOM 5336 C CA . LEU D 1 142 ? 16.26467 -6.33434 -11.23055 1.000 32.99908 142 LEU D CA 1
ATOM 5337 C C . LEU D 1 142 ? 15.39265 -5.16414 -11.66660 1.000 37.31907 142 LEU D C 1
ATOM 5338 O O . LEU D 1 142 ? 15.58403 -4.03591 -11.19999 1.000 34.58314 142 LEU D O 1
ATOM 5343 N N . TRP D 1 143 ? 14.44654 -5.43198 -12.56074 1.000 36.19301 143 TRP D N 1
ATOM 5344 C CA . TRP D 1 143 ? 13.53102 -4.41949 -13.06326 1.000 36.49435 143 TRP D CA 1
ATOM 5345 C C . TRP D 1 143 ? 12.16612 -4.56814 -12.40204 1.000 38.56735 143 TRP D C 1
ATOM 5346 O O . TRP D 1 143 ? 11.73399 -5.67458 -12.07000 1.000 40.71961 143 TRP D O 1
ATOM 5357 N N . GLU D 1 144 ? 11.48836 -3.43725 -12.21316 1.000 37.11015 144 GLU D N 1
ATOM 5358 C CA . GLU D 1 144 ? 10.17721 -3.40666 -11.58067 1.000 35.23101 144 GLU D CA 1
ATOM 5359 C C . GLU D 1 144 ? 9.20448 -2.63636 -12.46094 1.000 34.50177 144 GLU D C 1
ATOM 5360 O O . GLU D 1 144 ? 9.58219 -1.65118 -13.10109 1.000 34.95833 144 GLU D O 1
ATOM 5366 N N . CYS D 1 145 ? 7.95029 -3.08754 -12.48621 1.000 37.76141 145 CYS D N 1
ATOM 5367 C CA . CYS D 1 145 ? 6.90127 -2.47585 -13.29695 1.000 42.29511 145 CYS D CA 1
ATOM 5368 C C . CYS D 1 145 ? 6.09754 -1.51278 -12.42641 1.000 35.38930 145 CYS D C 1
ATOM 5369 O O . CYS D 1 145 ? 5.38770 -1.94029 -11.50991 1.000 34.38523 145 CYS D O 1
ATOM 5372 N N . LEU D 1 146 ? 6.19543 -0.21485 -12.72713 1.000 37.12900 146 LEU D N 1
ATOM 5373 C CA . LEU D 1 146 ? 5.49387 0.81842 -11.96847 1.000 35.80742 146 LEU D CA 1
ATOM 5374 C C . LEU D 1 146 ? 3.97812 0.68896 -12.03945 1.000 33.62266 146 LEU D C 1
ATOM 5375 O O . LEU D 1 146 ? 3.26040 1.37494 -11.30466 1.000 33.84568 146 LEU D O 1
ATOM 5380 N N . ASN D 1 147 ? 3.47531 -0.17749 -12.91379 1.000 34.82781 147 ASN D N 1
ATOM 5381 C CA . ASN D 1 147 ? 2.03374 -0.35921 -13.00692 1.000 38.84654 147 ASN D CA 1
ATOM 5382 C C . ASN D 1 147 ? 1.52812 -1.43926 -12.05634 1.000 38.98186 147 ASN D C 1
ATOM 5383 O O . ASN D 1 147 ? 0.61835 -1.18971 -11.26000 1.000 33.95742 147 ASN D O 1
ATOM 5388 N N . CYS D 1 148 ? 2.10326 -2.64173 -12.12790 1.000 36.57499 148 CYS D N 1
ATOM 5389 C CA . CYS D 1 148 ? 1.63396 -3.76927 -11.33747 1.000 32.06214 148 CYS D CA 1
ATOM 5390 C C . CYS D 1 148 ? 2.63808 -4.27717 -10.31493 1.000 34.54727 148 CYS D C 1
ATOM 5391 O O . CYS D 1 148 ? 2.23071 -4.96569 -9.37267 1.000 30.36852 148 CYS D O 1
ATOM 5394 N N . GLY D 1 149 ? 3.92179 -3.96538 -10.46577 1.000 39.04635 149 GLY D N 1
ATOM 5395 C CA . GLY D 1 149 ? 4.93760 -4.46217 -9.56260 1.000 32.78803 149 GLY D CA 1
ATOM 5396 C C . GLY D 1 149 ? 5.64116 -5.72064 -10.01453 1.000 29.75153 149 GLY D C 1
ATOM 5397 O O . GLY D 1 149 ? 6.37041 -6.32149 -9.21570 1.000 31.23912 149 GLY D O 1
ATOM 5398 N N . HIS D 1 150 ? 5.45017 -6.13834 -11.26425 1.000 27.84122 150 HIS D N 1
ATOM 5399 C CA . HIS D 1 150 ? 6.07317 -7.35993 -11.75532 1.000 24.14065 150 HIS D CA 1
ATOM 5400 C C . HIS D 1 150 ? 7.58657 -7.19674 -11.81559 1.000 28.18999 150 HIS D C 1
ATOM 5401 O O . HIS D 1 150 ? 8.09660 -6.20339 -12.34314 1.000 29.91478 150 HIS D O 1
ATOM 5408 N N . LEU D 1 151 ? 8.30348 -8.17632 -11.27504 1.000 29.90180 151 LEU D N 1
ATOM 5409 C CA . LEU D 1 151 ? 9.75727 -8.14330 -11.21550 1.000 33.51915 151 LEU D CA 1
ATOM 5410 C C . LEU D 1 151 ? 10.33601 -9.00268 -12.32992 1.000 41.17435 151 LEU D C 1
ATOM 5411 O O . LEU D 1 151 ? 9.92591 -10.15412 -12.51125 1.000 34.10020 151 LEU D O 1
ATOM 5416 N N . HIS D 1 152 ? 11.28604 -8.43928 -13.07260 1.000 40.18267 152 HIS D N 1
ATOM 5417 C CA . HIS D 1 152 ? 11.94222 -9.13404 -14.17473 1.000 38.34739 152 HIS D CA 1
ATOM 5418 C C . HIS D 1 152 ? 13.44693 -8.97410 -14.01667 1.000 43.17515 152 HIS D C 1
ATOM 5419 O O . HIS D 1 152 ? 13.97717 -7.87043 -14.18011 1.000 39.60928 152 HIS D O 1
ATOM 5426 N N . THR D 1 153 ? 14.12869 -10.06964 -13.69141 1.000 45.66791 153 THR D N 1
ATOM 5427 C CA . THR D 1 153 ? 15.58454 -10.08099 -13.64205 1.000 39.65609 153 THR D CA 1
ATOM 5428 C C . THR D 1 153 ? 16.12211 -10.22484 -15.05963 1.000 44.21259 153 THR D C 1
ATOM 5429 O O . THR D 1 153 ? 15.76590 -11.17195 -15.76876 1.000 49.79085 153 THR D O 1
ATOM 5433 N N . GLY D 1 154 ? 16.96659 -9.29393 -15.47822 1.000 44.84073 154 GLY D N 1
ATOM 5434 C CA . GLY D 1 154 ? 17.50459 -9.35465 -16.82125 1.000 43.76736 154 GLY D CA 1
ATOM 5435 C C . GLY D 1 154 ? 18.49038 -8.23526 -17.06955 1.000 40.17674 154 GLY D C 1
ATOM 5436 O O . GLY D 1 154 ? 18.47439 -7.19662 -16.39957 1.000 44.57067 154 GLY D O 1
ATOM 5437 N N . LYS D 1 155 ? 19.35670 -8.47366 -18.05514 1.000 46.47906 155 LYS D N 1
ATOM 5438 C CA . LYS D 1 155 ? 20.29652 -7.45550 -18.50220 1.000 50.49579 155 LYS D CA 1
ATOM 5439 C C . LYS D 1 155 ? 19.60086 -6.36022 -19.30135 1.000 44.36980 155 LYS D C 1
ATOM 5440 O O . LYS D 1 155 ? 20.14094 -5.25528 -19.42570 1.000 41.34647 155 LYS D O 1
ATOM 5446 N N . THR D 1 156 ? 18.41537 -6.64230 -19.83791 1.000 40.31025 156 THR D N 1
ATOM 5447 C CA . THR D 1 156 ? 17.59860 -5.65699 -20.52845 1.000 44.30969 156 THR D CA 1
ATOM 5448 C C . THR D 1 156 ? 16.19543 -5.66794 -19.93659 1.000 37.85639 156 THR D C 1
ATOM 5449 O O . THR D 1 156 ? 15.77475 -6.63666 -19.29910 1.000 38.71968 156 THR D O 1
ATOM 5453 N N . ALA D 1 157 ? 15.47121 -4.57020 -20.15328 1.000 33.95884 157 ALA D N 1
ATOM 5454 C CA . ALA D 1 157 ? 14.09973 -4.49584 -19.67329 1.000 40.27886 157 ALA D CA 1
ATOM 5455 C C . ALA D 1 157 ? 13.14367 -5.11747 -20.68759 1.000 28.58044 157 ALA D C 1
ATOM 5456 O O . ALA D 1 157 ? 13.40323 -5.08450 -21.89487 1.000 40.40214 157 ALA D O 1
ATOM 5458 N N . PRO D 1 158 ? 12.03398 -5.69477 -20.22879 1.000 38.11902 158 PRO D N 1
ATOM 5459 C CA . PRO D 1 158 ? 11.10031 -6.33538 -21.16225 1.000 29.59718 158 PRO D CA 1
ATOM 5460 C C . PRO D 1 158 ? 10.44599 -5.32691 -22.09276 1.000 29.95441 158 PRO D C 1
ATOM 5461 O O . PRO D 1 158 ? 10.21804 -4.16883 -21.73567 1.000 34.14156 158 PRO D O 1
ATOM 5465 N N . GLU D 1 159 ? 10.14652 -5.78846 -23.30963 1.000 31.65735 159 GLU D N 1
ATOM 5466 C CA . GLU D 1 159 ? 9.43108 -4.94802 -24.26407 1.000 45.54331 159 GLU D CA 1
ATOM 5467 C C . GLU D 1 159 ? 8.00633 -4.67936 -23.79676 1.000 37.54304 159 GLU D C 1
ATOM 5468 O O . GLU D 1 159 ? 7.49612 -3.56357 -23.94817 1.000 42.83371 159 GLU D O 1
ATOM 5474 N N . VAL D 1 160 ? 7.35179 -5.68953 -23.22903 1.000 39.93656 160 VAL D N 1
ATOM 5475 C CA . VAL D 1 160 ? 6.00308 -5.56655 -22.68719 1.000 38.22210 160 VAL D CA 1
ATOM 5476 C C . VAL D 1 160 ? 5.94712 -6.36796 -21.39417 1.000 37.87185 160 VAL D C 1
ATOM 5477 O O . VAL D 1 160 ? 6.45387 -7.49314 -21.33567 1.000 29.33770 160 VAL D O 1
ATOM 5481 N N . CYS D 1 161 ? 5.35573 -5.78512 -20.35659 1.000 38.21136 161 CYS D N 1
ATOM 5482 C CA . CYS D 1 161 ? 5.22319 -6.48824 -19.08955 1.000 36.82211 161 CYS D CA 1
ATOM 5483 C C . CYS D 1 161 ? 4.31705 -7.70357 -19.26570 1.000 37.43327 161 CYS D C 1
ATOM 5484 O O . CYS D 1 161 ? 3.20664 -7.57095 -19.79819 1.000 33.82962 161 CYS D O 1
ATOM 5487 N N . PRO D 1 162 ? 4.74360 -8.89528 -18.83719 1.000 35.98478 162 PRO D N 1
ATOM 5488 C CA . PRO D 1 162 ? 3.92386 -10.09574 -19.06539 1.000 37.74113 162 PRO D CA 1
ATOM 5489 C C . PRO D 1 162 ? 2.67454 -10.17144 -18.20081 1.000 40.28621 162 PRO D C 1
ATOM 5490 O O . PRO D 1 162 ? 1.86424 -11.08448 -18.40635 1.000 40.43233 162 PRO D O 1
ATOM 5494 N N . VAL D 1 163 ? 2.48328 -9.25262 -17.25506 1.000 34.88755 163 VAL D N 1
ATOM 5495 C CA . VAL D 1 163 ? 1.32222 -9.29926 -16.37251 1.000 42.19828 163 VAL D CA 1
ATOM 5496 C C . VAL D 1 163 ? 0.27501 -8.29237 -16.83019 1.000 42.82967 163 VAL D C 1
ATOM 5497 O O . VAL D 1 163 ? -0.77608 -8.67101 -17.36031 1.000 33.37773 163 VAL D O 1
ATOM 5501 N N . CYS D 1 164 ? 0.55039 -7.00616 -16.62601 1.000 35.07989 164 CYS D N 1
ATOM 5502 C CA . CYS D 1 164 ? -0.40431 -5.95159 -16.94233 1.000 29.47443 164 CYS D CA 1
ATOM 5503 C C . CYS D 1 164 ? -0.33611 -5.49665 -18.39460 1.000 29.86138 164 CYS D C 1
ATOM 5504 O O . CYS D 1 164 ? -1.07889 -4.58559 -18.77532 1.000 39.13288 164 CYS D O 1
ATOM 5507 N N . ASN D 1 165 ? 0.53669 -6.09832 -19.20417 1.000 30.63549 165 ASN D N 1
ATOM 5508 C CA . ASN D 1 165 ? 0.64194 -5.83328 -20.63917 1.000 31.30188 165 ASN D CA 1
ATOM 5509 C C . ASN D 1 165 ? 1.03450 -4.39095 -20.94532 1.000 37.78151 165 ASN D C 1
ATOM 5510 O O . ASN D 1 165 ? 0.87852 -3.93157 -22.08112 1.000 38.86399 165 ASN D O 1
ATOM 5515 N N . HIS D 1 166 ? 1.54804 -3.66338 -19.95761 1.000 33.55153 166 HIS D N 1
ATOM 5516 C CA . HIS D 1 166 ? 1.93570 -2.28130 -20.18318 1.000 34.10405 166 HIS D CA 1
ATOM 5517 C C . HIS D 1 166 ? 3.25979 -2.21656 -20.94510 1.000 41.21461 166 HIS D C 1
ATOM 5518 O O . HIS D 1 166 ? 4.06729 -3.14780 -20.88082 1.000 40.46030 166 HIS D O 1
ATOM 5525 N N . PRO D 1 167 ? 3.50277 -1.12578 -21.68502 1.000 38.45028 167 PRO D N 1
ATOM 5526 C CA . PRO D 1 167 ? 4.68975 -1.07282 -22.55170 1.000 40.26425 167 PRO D CA 1
ATOM 5527 C C . PRO D 1 167 ? 6.01291 -0.97386 -21.80549 1.000 41.98328 167 PRO D C 1
ATOM 5528 O O . PRO D 1 167 ? 6.08741 -1.17826 -20.58949 1.000 35.49088 167 PRO D O 1
ATOM 5532 N N . ARG D 1 168 ? 7.06717 -0.63917 -22.55301 1.000 38.93497 168 ARG D N 1
ATOM 5533 C CA . ARG D 1 168 ? 8.42860 -0.70332 -22.03153 1.000 36.98159 168 ARG D CA 1
ATOM 5534 C C . ARG D 1 168 ? 8.71299 0.40060 -21.02008 1.000 33.78199 168 ARG D C 1
ATOM 5535 O O . ARG D 1 168 ? 9.55141 0.22167 -20.12866 1.000 35.42771 168 ARG D O 1
ATOM 5543 N N . SER D 1 169 ? 8.02377 1.53662 -21.13290 1.000 34.09662 169 SER D N 1
ATOM 5544 C CA . SER D 1 169 ? 8.36179 2.71197 -20.33867 1.000 30.04763 169 SER D CA 1
ATOM 5545 C C . SER D 1 169 ? 8.13918 2.51245 -18.84603 1.000 27.38737 169 SER D C 1
ATOM 5546 O O . SER D 1 169 ? 8.72710 3.24692 -18.04509 1.000 24.40820 169 SER D O 1
ATOM 5549 N N . TYR D 1 170 ? 7.30848 1.54967 -18.45284 1.000 24.93304 170 TYR D N 1
ATOM 5550 C CA . TYR D 1 170 ? 6.91551 1.40935 -17.05643 1.000 27.71615 170 TYR D CA 1
ATOM 5551 C C . TYR D 1 170 ? 7.93403 0.65551 -16.21172 1.000 33.46795 170 TYR D C 1
ATOM 5552 O O . TYR D 1 170 ? 7.68203 0.43971 -15.02141 1.000 38.72722 170 TYR D O 1
ATOM 5561 N N . PHE D 1 171 ? 9.07028 0.26186 -16.77837 1.000 29.45872 171 PHE D N 1
ATOM 5562 C CA . PHE D 1 171 ? 10.06008 -0.53413 -16.06576 1.000 34.19204 171 PHE D CA 1
ATOM 5563 C C . PHE D 1 171 ? 11.20280 0.35164 -15.58726 1.000 32.51599 171 PHE D C 1
ATOM 5564 O O . PHE D 1 171 ? 11.73651 1.15842 -16.35570 1.000 34.23841 171 PHE D O 1
ATOM 5572 N N . GLU D 1 172 ? 11.57075 0.19623 -14.31762 1.000 31.34833 172 GLU D N 1
ATOM 5573 C CA . GLU D 1 172 ? 12.68637 0.91855 -13.72686 1.000 36.46094 172 GLU D CA 1
ATOM 5574 C C . GLU D 1 172 ? 13.49398 -0.04267 -12.86638 1.000 34.15307 172 GLU D C 1
ATOM 5575 O O . GLU D 1 172 ? 13.02725 -1.12659 -12.50603 1.000 32.39768 172 GLU D O 1
ATOM 5581 N N . VAL D 1 173 ? 14.71999 0.36524 -12.54304 1.000 29.65147 173 VAL D N 1
ATOM 5582 C CA . VAL D 1 173 ? 15.56588 -0.42794 -11.65712 1.000 33.80616 173 VAL D CA 1
ATOM 5583 C C . VAL D 1 173 ? 14.93064 -0.45525 -10.27306 1.000 39.55638 173 VAL D C 1
ATOM 5584 O O . VAL D 1 173 ? 14.69052 0.59405 -9.66414 1.000 40.09785 173 VAL D O 1
ATOM 5588 N N . ARG D 1 174 ? 14.64547 -1.65560 -9.77366 1.000 35.15422 174 ARG D N 1
ATOM 5589 C CA . ARG D 1 174 ? 14.01249 -1.77994 -8.46780 1.000 38.20854 174 ARG D CA 1
ATOM 5590 C C . ARG D 1 174 ? 15.00474 -1.43758 -7.36637 1.000 42.64316 174 ARG D C 1
ATOM 5591 O O . ARG D 1 174 ? 16.15730 -1.87956 -7.39190 1.000 48.67809 174 ARG D O 1
ATOM 5599 N N . LYS D 1 175 ? 14.55412 -0.64550 -6.39990 1.000 47.86686 175 LYS D N 1
ATOM 5600 C CA . LYS D 1 175 ? 15.34950 -0.28889 -5.23693 1.000 47.95966 175 LYS D CA 1
ATOM 5601 C C . LYS D 1 175 ? 14.61107 -0.70646 -3.97407 1.000 43.57084 175 LYS D C 1
ATOM 5602 O O . LYS D 1 175 ? 13.38101 -0.61321 -3.90103 1.000 47.67024 175 LYS D O 1
ATOM 5608 N N . GLU D 1 176 ? 15.36780 -1.18103 -2.98341 1.000 43.87065 176 GLU D N 1
ATOM 5609 C CA . GLU D 1 176 ? 14.81663 -1.62964 -1.70268 1.000 39.83207 176 GLU D CA 1
ATOM 5610 C C . GLU D 1 176 ? 15.55419 -0.87474 -0.59784 1.000 35.15477 176 GLU D C 1
ATOM 5611 O O . GLU D 1 176 ? 16.44868 -1.41492 0.05594 1.000 42.16750 176 GLU D O 1
ATOM 5617 N N . ASN D 1 177 ? 15.16875 0.38330 -0.39255 1.000 31.17602 177 ASN D N 1
ATOM 5618 C CA . ASN D 1 177 ? 15.84998 1.25977 0.55833 1.000 32.48833 177 ASN D CA 1
ATOM 5619 C C . ASN D 1 177 ? 15.10320 1.26637 1.89222 1.000 34.44768 177 ASN D C 1
ATOM 5620 O O . ASN D 1 177 ? 14.49355 2.25464 2.30574 1.000 26.04464 177 ASN D O 1
ATOM 5625 N N . TYR D 1 178 ? 15.17220 0.12593 2.57165 1.000 34.58431 178 TYR D N 1
ATOM 5626 C CA . TYR D 1 178 ? 14.56828 -0.01921 3.89215 1.000 36.20058 178 TYR D CA 1
ATOM 5627 C C . TYR D 1 178 ? 15.18364 -1.19841 4.63756 1.000 40.67374 178 TYR D C 1
ATOM 5628 O O . TYR D 1 178 ? 16.40524 -1.34831 4.67903 1.000 39.96515 178 TYR D O 1
ATOM 5637 N N . MET E 1 1 ? -19.00071 8.08881 -28.04012 1.000 38.96666 1 MET E N 1
ATOM 5638 C CA . MET E 1 1 ? -18.05132 9.02414 -27.44908 1.000 38.91189 1 MET E CA 1
ATOM 5639 C C . MET E 1 1 ? -18.19504 10.41512 -28.06368 1.000 40.01769 1 MET E C 1
ATOM 5640 O O . MET E 1 1 ? -19.02864 10.63221 -28.94333 1.000 40.42278 1 MET E O 1
ATOM 5645 N N . ASN E 1 2 ? -17.37712 11.35250 -27.59290 1.000 44.11885 2 ASN E N 1
ATOM 5646 C CA . ASN E 1 2 ? -17.43588 12.74775 -28.01177 1.000 31.04616 2 ASN E CA 1
ATOM 5647 C C . ASN E 1 2 ? -16.17918 13.09717 -28.79812 1.000 36.07305 2 ASN E C 1
ATOM 5648 O O . ASN E 1 2 ? -15.06390 12.96029 -28.28376 1.000 39.86204 2 ASN E O 1
ATOM 5653 N N . LEU E 1 3 ? -16.36286 13.54973 -30.03999 1.000 36.31425 3 LEU E N 1
ATOM 5654 C CA . LEU E 1 3 ? -15.26564 14.03468 -30.86894 1.000 32.64820 3 LEU E CA 1
ATOM 5655 C C . LEU E 1 3 ? -15.41341 15.50556 -31.22781 1.000 36.66615 3 LEU E C 1
ATOM 5656 O O . LEU E 1 3 ? -14.63237 16.01216 -32.04195 1.000 37.09429 3 LEU E O 1
ATOM 5661 N N . LYS E 1 4 ? -16.39316 16.19890 -30.65370 1.000 31.26192 4 LYS E N 1
ATOM 5662 C CA . LYS E 1 4 ? -16.63208 17.59289 -31.00005 1.000 32.21415 4 LYS E CA 1
ATOM 5663 C C . LYS E 1 4 ? -15.41673 18.44098 -30.64930 1.000 32.45898 4 LYS E C 1
ATOM 5664 O O . LYS E 1 4 ? -15.03788 18.54924 -29.47891 1.000 26.88306 4 LYS E O 1
ATOM 5670 N N . GLY E 1 5 ? -14.79722 19.02709 -31.67040 1.000 31.18145 5 GLY E N 1
ATOM 5671 C CA . GLY E 1 5 ? -13.65674 19.90253 -31.49582 1.000 35.46559 5 GLY E CA 1
ATOM 5672 C C . GLY E 1 5 ? -12.32852 19.30949 -31.90856 1.000 34.35962 5 GLY E C 1
ATOM 5673 O O . GLY E 1 5 ? -11.33985 20.05012 -31.98825 1.000 42.70846 5 GLY E O 1
ATOM 5674 N N . THR E 1 6 ? -12.26508 18.01122 -32.17610 1.000 30.92321 6 THR E N 1
ATOM 5675 C CA . THR E 1 6 ? -11.01508 17.35250 -32.52020 1.000 37.44137 6 THR E CA 1
ATOM 5676 C C . THR E 1 6 ? -10.86329 17.23403 -34.03302 1.000 39.11774 6 THR E C 1
ATOM 5677 O O . THR E 1 6 ? -11.82782 17.34586 -34.79360 1.000 28.53032 6 THR E O 1
ATOM 5681 N N . LYS E 1 7 ? -9.61908 17.01017 -34.46174 1.000 39.91694 7 LYS E N 1
ATOM 5682 C CA . LYS E 1 7 ? -9.34390 16.83151 -35.88301 1.000 41.53140 7 LYS E CA 1
ATOM 5683 C C . LYS E 1 7 ? -9.88114 15.49932 -36.39268 1.000 31.94539 7 LYS E C 1
ATOM 5684 O O . LYS E 1 7 ? -10.27299 15.39537 -37.56152 1.000 29.59578 7 LYS E O 1
ATOM 5690 N N . THR E 1 8 ? -9.92226 14.47846 -35.53188 1.000 29.84475 8 THR E N 1
ATOM 5691 C CA . THR E 1 8 ? -10.42026 13.17331 -35.95436 1.000 34.21675 8 THR E CA 1
ATOM 5692 C C . THR E 1 8 ? -11.89117 13.24319 -36.34872 1.000 29.40311 8 THR E C 1
ATOM 5693 O O . THR E 1 8 ? -12.33171 12.50494 -37.23793 1.000 19.96799 8 THR E O 1
ATOM 5697 N N . GLU E 1 9 ? -12.65743 14.13957 -35.72101 1.000 36.40096 9 GLU E N 1
ATOM 5698 C CA . GLU E 1 9 ? -14.05464 14.32126 -36.10358 1.000 33.99577 9 GLU E CA 1
ATOM 5699 C C . GLU E 1 9 ? -14.17020 14.78423 -37.55012 1.000 28.31992 9 GLU E C 1
ATOM 5700 O O . GLU E 1 9 ? -14.97176 14.24738 -38.32314 1.000 30.29358 9 GLU E O 1
ATOM 5706 N N . LYS E 1 10 ? -13.37539 15.78717 -37.93499 1.000 24.00750 10 LYS E N 1
ATOM 5707 C CA . LYS E 1 10 ? -13.39239 16.24500 -39.32051 1.000 28.13955 10 LYS E CA 1
ATOM 5708 C C . LYS E 1 10 ? -12.87338 15.17311 -40.26811 1.000 29.24461 10 LYS E C 1
ATOM 5709 O O . LYS E 1 10 ? -13.31444 15.09995 -41.42139 1.000 24.79726 10 LYS E O 1
ATOM 5715 N N . ASN E 1 11 ? -11.94136 14.33778 -39.80213 1.000 27.54443 11 ASN E N 1
ATOM 5716 C CA . ASN E 1 11 ? -11.42916 13.25774 -40.63751 1.000 22.58104 11 ASN E CA 1
ATOM 5717 C C . ASN E 1 11 ? -12.47584 12.16826 -40.83040 1.000 21.87003 11 ASN E C 1
ATOM 5718 O O . ASN E 1 11 ? -12.63467 11.64257 -41.93781 1.000 20.93998 11 ASN E O 1
ATOM 5723 N N . LEU E 1 12 ? -13.19461 11.81253 -39.76237 1.000 26.29371 12 LEU E N 1
ATOM 5724 C CA . LEU E 1 12 ? -14.25358 10.81515 -39.88026 1.000 27.37941 12 LEU E CA 1
ATOM 5725 C C . LEU E 1 12 ? -15.34723 11.28580 -40.82981 1.000 24.82841 12 LEU E C 1
ATOM 5726 O O . LEU E 1 12 ? -15.85455 10.50237 -41.64079 1.000 28.44889 12 LEU E O 1
ATOM 5731 N N . ASN E 1 13 ? -15.72468 12.56408 -40.74165 1.000 27.53670 13 ASN E N 1
ATOM 5732 C CA . ASN E 1 13 ? -16.67104 13.12553 -41.70016 1.000 22.90644 13 ASN E CA 1
ATOM 5733 C C . ASN E 1 13 ? -16.11937 13.05416 -43.11707 1.000 26.34673 13 ASN E C 1
ATOM 5734 O O . ASN E 1 13 ? -16.84592 12.71832 -44.06005 1.000 24.99015 13 ASN E O 1
ATOM 5739 N N . GLU E 1 14 ? -14.83325 13.36888 -43.28695 1.000 26.85308 14 GLU E N 1
ATOM 5740 C CA . GLU E 1 14 ? -14.19949 13.21973 -44.58939 1.000 25.48968 14 GLU E CA 1
ATOM 5741 C C . GLU E 1 14 ? -14.02016 11.75702 -44.97203 1.000 27.85624 14 GLU E C 1
ATOM 5742 O O . GLU E 1 14 ? -13.92942 11.45018 -46.16458 1.000 25.59305 14 GLU E O 1
ATOM 5748 N N . ALA E 1 15 ? -13.97125 10.85144 -43.99031 1.000 31.86530 15 ALA E N 1
ATOM 5749 C CA . ALA E 1 15 ? -13.85511 9.42760 -44.28532 1.000 27.83054 15 ALA E CA 1
ATOM 5750 C C . ALA E 1 15 ? -15.20933 8.79158 -44.56765 1.000 28.15672 15 ALA E C 1
ATOM 5751 O O . ALA E 1 15 ? -15.29628 7.87368 -45.39124 1.000 24.75257 15 ALA E O 1
ATOM 5753 N N . PHE E 1 16 ? -16.26629 9.24788 -43.89105 1.000 25.45898 16 PHE E N 1
ATOM 5754 C CA . PHE E 1 16 ? -17.60931 8.79028 -44.23092 1.000 27.37936 16 PHE E CA 1
ATOM 5755 C C . PHE E 1 16 ? -17.93504 9.12262 -45.68030 1.000 32.86231 16 PHE E C 1
ATOM 5756 O O . PHE E 1 16 ? -18.41611 8.26920 -46.43466 1.000 33.21726 16 PHE E O 1
ATOM 5764 N N . ALA E 1 17 ? -17.67915 10.36344 -46.08584 1.000 31.20629 17 ALA E N 1
ATOM 5765 C CA . ALA E 1 17 ? -17.64937 10.68778 -47.50029 1.000 23.63019 17 ALA E CA 1
ATOM 5766 C C . ALA E 1 17 ? -16.45071 10.01040 -48.15667 1.000 28.45659 17 ALA E C 1
ATOM 5767 O O . ALA E 1 17 ? -15.46005 9.67192 -47.50593 1.000 36.73397 17 ALA E O 1
ATOM 5769 N N . GLY E 1 18 ? -16.54686 9.80860 -49.46344 1.000 35.22563 18 GLY E N 1
ATOM 5770 C CA . GLY E 1 18 ? -15.50539 9.07646 -50.15302 1.000 32.26686 18 GLY E CA 1
ATOM 5771 C C . GLY E 1 18 ? -15.78337 7.58987 -50.13622 1.000 30.77107 18 GLY E C 1
ATOM 5772 O O . GLY E 1 18 ? -16.02820 6.99448 -51.18868 1.000 37.12333 18 GLY E O 1
ATOM 5773 N N . GLU E 1 19 ? -15.74924 6.97813 -48.94682 1.000 35.51391 19 GLU E N 1
ATOM 5774 C CA . GLU E 1 19 ? -16.19772 5.59438 -48.81990 1.000 32.55570 19 GLU E CA 1
ATOM 5775 C C . GLU E 1 19 ? -17.65324 5.45886 -49.24774 1.000 29.34247 19 GLU E C 1
ATOM 5776 O O . GLU E 1 19 ? -18.03475 4.46726 -49.88052 1.000 31.97331 19 GLU E O 1
ATOM 5782 N N . SER E 1 20 ? -18.48200 6.45036 -48.91004 1.000 31.62428 20 SER E N 1
ATOM 5783 C CA . SER E 1 20 ? -19.84601 6.48059 -49.42525 1.000 33.43827 20 SER E CA 1
ATOM 5784 C C . SER E 1 20 ? -19.86009 6.83614 -50.90564 1.000 30.72643 20 SER E C 1
ATOM 5785 O O . SER E 1 20 ? -20.69344 6.32916 -51.66575 1.000 33.73052 20 SER E O 1
ATOM 5788 N N . MET E 1 21 ? -18.94623 7.70980 -51.33196 1.000 23.87752 21 MET E N 1
ATOM 5789 C CA . MET E 1 21 ? -18.83569 8.02332 -52.75130 1.000 30.19521 21 MET E CA 1
ATOM 5790 C C . MET E 1 21 ? -18.31076 6.82892 -53.53739 1.000 30.06503 21 MET E C 1
ATOM 5791 O O . MET E 1 21 ? -18.80411 6.53766 -54.63273 1.000 21.78507 21 MET E O 1
ATOM 5796 N N . ALA E 1 22 ? -17.31480 6.12180 -52.99226 1.000 26.33410 22 ALA E N 1
ATOM 5797 C CA . ALA E 1 22 ? -16.79339 4.93721 -53.66727 1.000 26.75966 22 ALA E CA 1
ATOM 5798 C C . ALA E 1 22 ? -17.84691 3.84397 -53.77735 1.000 24.67951 22 ALA E C 1
ATOM 5799 O O . ALA E 1 22 ? -17.86794 3.10257 -54.76622 1.000 18.75715 22 ALA E O 1
ATOM 5801 N N . ARG E 1 23 ? -18.72369 3.72415 -52.77875 1.000 27.12276 23 ARG E N 1
ATOM 5802 C CA . ARG E 1 23 ? -19.81241 2.75640 -52.86130 1.000 28.09861 23 ARG E CA 1
ATOM 5803 C C . ARG E 1 23 ? -20.68097 3.01999 -54.08647 1.000 25.45182 23 ARG E C 1
ATOM 5804 O O . ARG E 1 23 ? -20.81354 2.16277 -54.96646 1.000 21.98741 23 ARG E O 1
ATOM 5812 N N . ASN E 1 24 ? -21.26968 4.21658 -54.16637 1.000 32.25925 24 ASN E N 1
ATOM 5813 C CA . ASN E 1 24 ? -22.09898 4.56042 -55.31817 1.000 30.55798 24 ASN E CA 1
ATOM 5814 C C . ASN E 1 24 ? -21.30240 4.49629 -56.61490 1.000 32.20855 24 ASN E C 1
ATOM 5815 O O . ASN E 1 24 ? -21.80988 4.03001 -57.64188 1.000 32.17640 24 ASN E O 1
ATOM 5820 N N . LYS E 1 25 ? -20.04940 4.95721 -56.58323 1.000 26.43518 25 LYS E N 1
ATOM 5821 C CA . LYS E 1 25 ? -19.20979 4.94326 -57.77685 1.000 29.16884 25 LYS E CA 1
ATOM 5822 C C . LYS E 1 25 ? -18.98502 3.52843 -58.29230 1.000 30.55201 25 LYS E C 1
ATOM 5823 O O . LYS E 1 25 ? -18.87898 3.32013 -59.50672 1.000 29.47053 25 LYS E O 1
ATOM 5829 N N . TYR E 1 26 ? -18.91840 2.54518 -57.39204 1.000 30.07914 26 TYR E N 1
ATOM 5830 C CA . TYR E 1 26 ? -18.67775 1.16717 -57.79957 1.000 30.30389 26 TYR E CA 1
ATOM 5831 C C . TYR E 1 26 ? -19.95042 0.44138 -58.21982 1.000 26.75419 26 TYR E C 1
ATOM 5832 O O . TYR E 1 26 ? -19.86273 -0.54908 -58.95368 1.000 23.35409 26 TYR E O 1
ATOM 5841 N N . THR E 1 27 ? -21.12600 0.90014 -57.77681 1.000 34.72547 27 THR E N 1
ATOM 5842 C CA . THR E 1 27 ? -22.36559 0.33146 -58.29911 1.000 29.03897 27 THR E CA 1
ATOM 5843 C C . THR E 1 27 ? -22.56530 0.70600 -59.76083 1.000 29.92840 27 THR E C 1
ATOM 5844 O O . THR E 1 27 ? -22.96268 -0.13768 -60.57256 1.000 38.41524 27 THR E O 1
ATOM 5848 N N . TYR E 1 28 ? -22.30148 1.96623 -60.11382 1.000 33.68863 28 TYR E N 1
ATOM 5849 C CA . TYR E 1 28 ? -22.38421 2.36319 -61.51505 1.000 40.01583 28 TYR E CA 1
ATOM 5850 C C . TYR E 1 28 ? -21.34810 1.62101 -62.34681 1.000 33.40538 28 TYR E C 1
ATOM 5851 O O . TYR E 1 28 ? -21.61444 1.23886 -63.49270 1.000 35.70524 28 TYR E O 1
ATOM 5860 N N . TYR E 1 29 ? -20.15901 1.40412 -61.78080 1.000 34.81008 29 TYR E N 1
ATOM 5861 C CA . TYR E 1 29 ? -19.11357 0.68428 -62.49752 1.000 31.11873 29 TYR E CA 1
ATOM 5862 C C . TYR E 1 29 ? -19.48798 -0.77571 -62.71238 1.000 29.45894 29 TYR E C 1
ATOM 5863 O O . TYR E 1 29 ? -19.11962 -1.36381 -63.73503 1.000 30.81317 29 TYR E O 1
ATOM 5872 N N . ALA E 1 30 ? -20.22047 -1.37236 -61.76899 1.000 28.11147 30 ALA E N 1
ATOM 5873 C CA . ALA E 1 30 ? -20.65948 -2.75323 -61.93715 1.000 25.40822 30 ALA E CA 1
ATOM 5874 C C . ALA E 1 30 ? -21.70713 -2.87055 -63.03660 1.000 30.07291 30 ALA E C 1
ATOM 5875 O O . ALA E 1 30 ? -21.70285 -3.83988 -63.80434 1.000 29.51394 30 ALA E O 1
ATOM 5877 N N . SER E 1 31 ? -22.61633 -1.89639 -63.12597 1.000 33.33583 31 SER E N 1
ATOM 5878 C CA . SER E 1 31 ? -23.62007 -1.92083 -64.18524 1.000 33.16860 31 SER E CA 1
ATOM 5879 C C . SER E 1 31 ? -22.98051 -1.73646 -65.55558 1.000 28.36715 31 SER E C 1
ATOM 5880 O O . SER E 1 31 ? -23.36144 -2.41027 -66.51989 1.000 28.86377 31 SER E O 1
ATOM 5883 N N . LYS E 1 32 ? -22.00556 -0.82990 -65.66102 1.000 29.59427 32 LYS E N 1
ATOM 5884 C CA . LYS E 1 32 ? -21.31031 -0.63658 -66.92953 1.000 32.26823 32 LYS E CA 1
ATOM 5885 C C . LYS E 1 32 ? -20.47948 -1.86165 -67.29572 1.000 30.31625 32 LYS E C 1
ATOM 5886 O O . LYS E 1 32 ? -20.40256 -2.23651 -68.47205 1.000 27.90868 32 LYS E O 1
ATOM 5892 N N . ALA E 1 33 ? -19.86176 -2.50623 -66.30094 1.000 26.98997 33 ALA E N 1
ATOM 5893 C CA . ALA E 1 33 ? -19.06278 -3.69748 -66.57279 1.000 32.66046 33 ALA E CA 1
ATOM 5894 C C . ALA E 1 33 ? -19.92049 -4.84908 -67.08054 1.000 33.51777 33 ALA E C 1
ATOM 5895 O O . ALA E 1 33 ? -19.45483 -5.65367 -67.89611 1.000 29.36928 33 ALA E O 1
ATOM 5897 N N . LYS E 1 34 ? -21.16734 -4.94615 -66.61322 1.000 29.63537 34 LYS E N 1
ATOM 5898 C CA . LYS E 1 34 ? -22.06144 -5.98684 -67.10828 1.000 27.93390 34 LYS E CA 1
ATOM 5899 C C . LYS E 1 34 ? -22.52027 -5.68587 -68.52991 1.000 30.59786 34 LYS E C 1
ATOM 5900 O O . LYS E 1 34 ? -22.64480 -6.59952 -69.35369 1.000 31.92763 34 LYS E O 1
ATOM 5906 N N . LYS E 1 35 ? -22.77399 -4.41003 -68.83690 1.000 32.99815 35 LYS E N 1
ATOM 5907 C CA . LYS E 1 35 ? -23.15401 -4.03563 -70.19583 1.000 20.05700 35 LYS E CA 1
ATOM 5908 C C . LYS E 1 35 ? -22.01238 -4.27401 -71.17570 1.000 29.27599 35 LYS E C 1
ATOM 5909 O O . LYS E 1 35 ? -22.23575 -4.75066 -72.29452 1.000 33.75353 35 LYS E O 1
ATOM 5915 N N . ASP E 1 36 ? -20.78252 -3.94308 -70.77478 1.000 32.03852 36 ASP E N 1
ATOM 5916 C CA . ASP E 1 36 ? -19.63992 -4.06429 -71.67196 1.000 33.89393 36 ASP E CA 1
ATOM 5917 C C . ASP E 1 36 ? -19.29226 -5.51363 -71.98169 1.000 31.19229 36 ASP E C 1
ATOM 5918 O O . ASP E 1 36 ? -18.61914 -5.77455 -72.98438 1.000 28.91095 36 ASP E O 1
ATOM 5923 N N . GLY E 1 37 ? -19.73334 -6.45584 -71.15327 1.000 32.14122 37 GLY E N 1
ATOM 5924 C CA . GLY E 1 37 ? -19.44551 -7.85641 -71.38522 1.000 26.43399 37 GLY E CA 1
ATOM 5925 C C . GLY E 1 37 ? -18.42146 -8.41942 -70.42247 1.000 32.68971 37 GLY E C 1
ATOM 5926 O O . GLY E 1 37 ? -17.55567 -9.20601 -70.81677 1.000 28.68116 37 GLY E O 1
ATOM 5927 N N . TYR E 1 38 ? -18.51367 -8.02764 -69.15036 1.000 27.93866 38 TYR E N 1
ATOM 5928 C CA . TYR E 1 38 ? -17.57204 -8.46602 -68.11579 1.000 27.45870 38 TYR E CA 1
ATOM 5929 C C . TYR E 1 38 ? -18.37797 -8.75214 -66.84967 1.000 26.08387 38 TYR E C 1
ATOM 5930 O O . TYR E 1 38 ? -18.56614 -7.86959 -66.00792 1.000 31.63279 38 TYR E O 1
ATOM 5939 N N . VAL E 1 39 ? -18.84836 -9.99348 -66.72040 1.000 26.07858 39 VAL E N 1
ATOM 5940 C CA . VAL E 1 39 ? -19.70276 -10.34638 -65.59097 1.000 29.88832 39 VAL E CA 1
ATOM 5941 C C . VAL E 1 39 ? -18.88014 -10.52381 -64.32063 1.000 23.90707 39 VAL E C 1
ATOM 5942 O O . VAL E 1 39 ? -19.30308 -10.11319 -63.23378 1.000 18.15604 39 VAL E O 1
ATOM 5946 N N . GLN E 1 40 ? -17.69493 -11.13035 -64.42956 1.000 28.34536 40 GLN E N 1
ATOM 5947 C CA . GLN E 1 40 ? -16.84841 -11.28735 -63.25112 1.000 25.50346 40 GLN E CA 1
ATOM 5948 C C . GLN E 1 40 ? -16.36468 -9.93777 -62.73656 1.000 23.14385 40 GLN E C 1
ATOM 5949 O O . GLN E 1 40 ? -16.27004 -9.72947 -61.52120 1.000 24.43047 40 GLN E O 1
ATOM 5955 N N . ILE E 1 41 ? -16.05060 -9.01091 -63.64504 1.000 18.61305 41 ILE E N 1
ATOM 5956 C CA . ILE E 1 41 ? -15.66558 -7.66470 -63.22895 1.000 23.04985 41 ILE E CA 1
ATOM 5957 C C . ILE E 1 41 ? -16.82579 -6.97953 -62.52001 1.000 24.39323 41 ILE E C 1
ATOM 5958 O O . ILE E 1 41 ? -16.63538 -6.27760 -61.51896 1.000 20.27169 41 ILE E O 1
ATOM 5963 N N . SER E 1 42 ? -18.04736 -7.17720 -63.02511 1.000 24.26880 42 SER E N 1
ATOM 5964 C CA . SER E 1 42 ? -19.22224 -6.58477 -62.39370 1.000 26.59981 42 SER E CA 1
ATOM 5965 C C . SER E 1 42 ? -19.44923 -7.14142 -60.99465 1.000 31.09792 42 SER E C 1
ATOM 5966 O O . SER E 1 42 ? -19.89418 -6.41146 -60.10095 1.000 25.56086 42 SER E O 1
ATOM 5969 N N . ASN E 1 43 ? -19.15324 -8.42693 -60.78552 1.000 27.79112 43 ASN E N 1
ATOM 5970 C CA . ASN E 1 43 ? -19.31843 -9.01926 -59.46249 1.000 24.47566 43 ASN E CA 1
ATOM 5971 C C . ASN E 1 43 ? -18.32767 -8.44195 -58.46119 1.000 28.04210 43 ASN E C 1
ATOM 5972 O O . ASN E 1 43 ? -18.66111 -8.28284 -57.28066 1.000 20.06090 43 ASN E O 1
ATOM 5977 N N . ILE E 1 44 ? -17.11552 -8.11776 -58.91219 1.000 24.90231 44 ILE E N 1
ATOM 5978 C CA . ILE E 1 44 ? -16.08691 -7.62185 -58.00565 1.000 26.64261 44 ILE E CA 1
ATOM 5979 C C . ILE E 1 44 ? -16.35432 -6.17108 -57.62006 1.000 28.38455 44 ILE E C 1
ATOM 5980 O O . ILE E 1 44 ? -16.13023 -5.77515 -56.47025 1.000 29.00707 44 ILE E O 1
ATOM 5985 N N . PHE E 1 45 ? -16.84109 -5.35864 -58.56403 1.000 25.27413 45 PHE E N 1
ATOM 5986 C CA . PHE E 1 45 ? -17.22438 -3.98682 -58.23731 1.000 24.77425 45 PHE E CA 1
ATOM 5987 C C . PHE E 1 45 ? -18.28833 -3.96267 -57.14675 1.000 27.93046 45 PHE E C 1
ATOM 5988 O O . PHE E 1 45 ? -18.18670 -3.19855 -56.17973 1.000 26.24717 45 PHE E O 1
ATOM 5996 N N . GLU E 1 46 ? -19.32238 -4.79692 -57.28860 1.000 25.02625 46 GLU E N 1
ATOM 5997 C CA . GLU E 1 46 ? -20.34434 -4.88845 -56.25063 1.000 32.79463 46 GLU E CA 1
ATOM 5998 C C . GLU E 1 46 ? -19.75712 -5.40645 -54.94541 1.000 31.27931 46 GLU E C 1
ATOM 5999 O O . GLU E 1 46 ? -20.11302 -4.92731 -53.86218 1.000 28.11736 46 GLU E O 1
ATOM 6005 N N . GLN E 1 47 ? -18.85942 -6.39146 -55.02770 1.000 27.99429 47 GLN E N 1
ATOM 6006 C CA . GLN E 1 47 ? -18.22075 -6.90757 -53.82213 1.000 32.12586 47 GLN E CA 1
ATOM 6007 C C . GLN E 1 47 ? -17.34162 -5.84657 -53.17278 1.000 27.65471 47 GLN E C 1
ATOM 6008 O O . GLN E 1 47 ? -17.31388 -5.72161 -51.94260 1.000 23.46374 47 GLN E O 1
ATOM 6014 N N . THR E 1 48 ? -16.62002 -5.06904 -53.98243 1.000 26.97296 48 THR E N 1
ATOM 6015 C CA . THR E 1 48 ? -15.83291 -3.97238 -53.43039 1.000 26.87629 48 THR E CA 1
ATOM 6016 C C . THR E 1 48 ? -16.73663 -2.87804 -52.87554 1.000 30.33145 48 THR E C 1
ATOM 6017 O O . THR E 1 48 ? -16.44706 -2.30287 -51.81970 1.000 24.39346 48 THR E O 1
ATOM 6021 N N . ALA E 1 49 ? -17.84172 -2.58428 -53.56808 1.000 25.80365 49 ALA E N 1
ATOM 6022 C CA . ALA E 1 49 ? -18.77244 -1.57225 -53.07835 1.000 28.22076 49 ALA E CA 1
ATOM 6023 C C . ALA E 1 49 ? -19.35867 -1.97170 -51.73163 1.000 23.30445 49 ALA E C 1
ATOM 6024 O O . ALA E 1 49 ? -19.51285 -1.13011 -50.83860 1.000 21.82095 49 ALA E O 1
ATOM 6026 N N . ASN E 1 50 ? -19.68511 -3.25544 -51.56381 1.000 28.50783 50 ASN E N 1
ATOM 6027 C CA . ASN E 1 50 ? -20.19865 -3.72278 -50.28127 1.000 27.60179 50 ASN E CA 1
ATOM 6028 C C . ASN E 1 50 ? -19.14601 -3.62130 -49.18629 1.000 21.90608 50 ASN E C 1
ATOM 6029 O O . ASN E 1 50 ? -19.49117 -3.44846 -48.01168 1.000 20.96858 50 ASN E O 1
ATOM 6034 N N . ASN E 1 51 ? -17.86471 -3.72711 -49.54679 1.000 26.86988 51 ASN E N 1
ATOM 6035 C CA . ASN E 1 51 ? -16.80551 -3.51982 -48.56597 1.000 27.81758 51 ASN E CA 1
ATOM 6036 C C . ASN E 1 51 ? -16.73754 -2.06103 -48.13361 1.000 22.39398 51 ASN E C 1
ATOM 6037 O O . ASN E 1 51 ? -16.63088 -1.76684 -46.93719 1.000 19.09846 51 ASN E O 1
ATOM 6042 N N . GLU E 1 52 ? -16.80007 -1.13391 -49.09374 1.000 21.38106 52 GLU E N 1
ATOM 6043 C CA . GLU E 1 52 ? -16.77015 0.28455 -48.75451 1.000 24.52310 52 GLU E CA 1
ATOM 6044 C C . GLU E 1 52 ? -17.97962 0.68774 -47.92249 1.000 23.96461 52 GLU E C 1
ATOM 6045 O O . GLU E 1 52 ? -17.88572 1.60315 -47.09664 1.000 23.19303 52 GLU E O 1
ATOM 6051 N N . LYS E 1 53 ? -19.12006 0.02160 -48.12277 1.000 24.54581 53 LYS E N 1
ATOM 6052 C CA . LYS E 1 53 ? -20.29639 0.31559 -47.31064 1.000 22.72644 53 LYS E CA 1
ATOM 6053 C C . LYS E 1 53 ? -20.04513 -0.01253 -45.84494 1.000 23.14336 53 LYS E C 1
ATOM 6054 O O . LYS E 1 53 ? -20.38378 0.77866 -44.95656 1.000 18.34535 53 LYS E O 1
ATOM 6060 N N . GLU E 1 54 ? -19.44211 -1.17357 -45.57345 1.000 20.68141 54 GLU E N 1
ATOM 6061 C CA . GLU E 1 54 ? -19.13483 -1.54662 -44.19688 1.000 20.49300 54 GLU E CA 1
ATOM 6062 C C . GLU E 1 54 ? -18.01143 -0.69458 -43.61884 1.000 21.59202 54 GLU E C 1
ATOM 6063 O O . GLU E 1 54 ? -17.92697 -0.53267 -42.39640 1.000 23.25622 54 GLU E O 1
ATOM 6069 N N . HIS E 1 55 ? -17.13804 -0.15213 -44.47034 1.000 22.82998 55 HIS E N 1
ATOM 6070 C CA . HIS E 1 55 ? -16.13751 0.79545 -43.98984 1.000 28.35538 55 HIS E CA 1
ATOM 6071 C C . HIS E 1 55 ? -16.80004 2.07274 -43.49112 1.000 25.85573 55 HIS E C 1
ATOM 6072 O O . HIS E 1 55 ? -16.50448 2.55054 -42.38952 1.000 29.79016 55 HIS E O 1
ATOM 6079 N N . ALA E 1 56 ? -17.70265 2.64076 -44.29579 1.000 26.97852 56 ALA E N 1
ATOM 6080 C CA . ALA E 1 56 ? -18.36508 3.88134 -43.91037 1.000 28.25366 56 ALA E CA 1
ATOM 6081 C C . ALA E 1 56 ? -19.21665 3.69747 -42.66364 1.000 20.33947 56 ALA E C 1
ATOM 6082 O O . ALA E 1 56 ? -19.36555 4.63485 -41.87169 1.000 27.38145 56 ALA E O 1
ATOM 6084 N N . LYS E 1 57 ? -19.77632 2.50092 -42.46968 1.000 19.92522 57 LYS E N 1
ATOM 6085 C CA . LYS E 1 57 ? -20.55139 2.22914 -41.26354 1.000 27.23144 57 LYS E CA 1
ATOM 6086 C C . LYS E 1 57 ? -19.70527 2.36913 -40.00498 1.000 23.75278 57 LYS E C 1
ATOM 6087 O O . LYS E 1 57 ? -20.21659 2.78261 -38.95744 1.000 23.09098 57 LYS E O 1
ATOM 6093 N N . LEU E 1 58 ? -18.41721 2.02684 -40.08357 1.000 18.92750 58 LEU E N 1
ATOM 6094 C CA . LEU E 1 58 ? -17.54730 2.15106 -38.91866 1.000 26.74907 58 LEU E CA 1
ATOM 6095 C C . LEU E 1 58 ? -17.41044 3.60657 -38.49211 1.000 25.69618 58 LEU E C 1
ATOM 6096 O O . LEU E 1 58 ? -17.53591 3.93331 -37.30675 1.000 15.36686 58 LEU E O 1
ATOM 6101 N N . TRP E 1 59 ? -17.15785 4.50013 -39.44999 1.000 25.23918 59 TRP E N 1
ATOM 6102 C CA . TRP E 1 59 ? -17.04951 5.91520 -39.12335 1.000 29.50052 59 TRP E CA 1
ATOM 6103 C C . TRP E 1 59 ? -18.40185 6.54115 -38.82261 1.000 21.90002 59 TRP E C 1
ATOM 6104 O O . TRP E 1 59 ? -18.45345 7.59298 -38.17999 1.000 24.54291 59 TRP E O 1
ATOM 6115 N N . PHE E 1 60 ? -19.49563 5.92394 -39.27422 1.000 29.05785 60 PHE E N 1
ATOM 6116 C CA . PHE E 1 60 ? -20.82526 6.48963 -39.03897 1.000 26.51686 60 PHE E CA 1
ATOM 6117 C C . PHE E 1 60 ? -21.24428 6.33478 -37.58389 1.000 28.27675 60 PHE E C 1
ATOM 6118 O O . PHE E 1 60 ? -21.80240 7.26264 -36.96834 1.000 31.32387 60 PHE E O 1
ATOM 6126 N N . LYS E 1 61 ? -20.98946 5.14865 -37.02749 1.000 29.68895 61 LYS E N 1
ATOM 6127 C CA . LYS E 1 61 ? -21.43501 4.81527 -35.67978 1.000 33.86440 61 LYS E CA 1
ATOM 6128 C C . LYS E 1 61 ? -20.58232 5.47595 -34.60363 1.000 29.88356 61 LYS E C 1
ATOM 6129 O O . LYS E 1 61 ? -21.06209 5.74576 -33.49236 1.000 33.30461 61 LYS E O 1
ATOM 6135 N N . LEU E 1 62 ? -19.31203 5.72230 -34.91491 1.000 29.08847 62 LEU E N 1
ATOM 6136 C CA . LEU E 1 62 ? -18.45442 6.50700 -34.03237 1.000 35.83308 62 LEU E CA 1
ATOM 6137 C C . LEU E 1 62 ? -18.91807 7.95833 -33.95460 1.000 37.29876 62 LEU E C 1
ATOM 6138 O O . LEU E 1 62 ? -18.84809 8.58491 -32.88980 1.000 35.95579 62 LEU E O 1
ATOM 6143 N N . LEU E 1 63 ? -19.38379 8.51297 -35.07487 1.000 36.82028 63 LEU E N 1
ATOM 6144 C CA . LEU E 1 63 ? -19.89540 9.87626 -35.07264 1.000 37.83480 63 LEU E CA 1
ATOM 6145 C C . LEU E 1 63 ? -21.26694 9.96285 -34.42315 1.000 39.42915 63 LEU E C 1
ATOM 6146 O O . LEU E 1 63 ? -21.62580 11.01575 -33.88697 1.000 47.76770 63 LEU E O 1
ATOM 6151 N N . HIS E 1 64 ? -22.03850 8.87703 -34.45790 1.000 39.96867 64 HIS E N 1
ATOM 6152 C CA . HIS E 1 64 ? -23.38073 8.84626 -33.89315 1.000 40.73092 64 HIS E CA 1
ATOM 6153 C C . HIS E 1 64 ? -23.45274 8.04955 -32.59726 1.000 40.97688 64 HIS E C 1
ATOM 6154 O O . HIS E 1 64 ? -24.55630 7.74929 -32.12927 1.000 32.82592 64 HIS E O 1
ATOM 6161 N N . ASP E 1 65 ? -22.30497 7.69993 -32.01089 1.000 41.21034 65 ASP E N 1
ATOM 6162 C CA . ASP E 1 65 ? -22.25004 6.91064 -30.77792 1.000 45.79304 65 ASP E CA 1
ATOM 6163 C C . ASP E 1 65 ? -22.99646 5.58643 -30.93510 1.000 43.13767 65 ASP E C 1
ATOM 6164 O O . ASP E 1 65 ? -23.72250 5.15054 -30.03959 1.000 46.80771 65 ASP E O 1
ATOM 6169 N N . GLY E 1 66 ? -22.81538 4.94381 -32.08156 1.000 38.64849 66 GLY E N 1
ATOM 6170 C CA . GLY E 1 66 ? -23.50197 3.70678 -32.39355 1.000 41.72234 66 GLY E CA 1
ATOM 6171 C C . GLY E 1 66 ? -24.68791 3.91073 -33.31602 1.000 44.66795 66 GLY E C 1
ATOM 6172 O O . GLY E 1 66 ? -24.84046 4.94096 -33.97671 1.000 37.69666 66 GLY E O 1
ATOM 6173 N N . MET E 1 67 ? -25.55005 2.89119 -33.35147 1.000 36.06600 67 MET E N 1
ATOM 6174 C CA . MET E 1 67 ? -26.75893 2.92356 -34.16199 1.000 34.61394 67 MET E CA 1
ATOM 6175 C C . MET E 1 67 ? -27.94012 3.31034 -33.27872 1.000 34.16521 67 MET E C 1
ATOM 6176 O O . MET E 1 67 ? -28.40808 2.47624 -32.48768 1.000 25.08788 67 MET E O 1
ATOM 6181 N N . PRO E 1 68 ? -28.46085 4.55082 -33.37543 1.000 38.93262 68 PRO E N 1
ATOM 6182 C CA . PRO E 1 68 ? -29.50396 5.01814 -32.43976 1.000 32.11663 68 PRO E CA 1
ATOM 6183 C C . PRO E 1 68 ? -30.85340 4.35282 -32.70162 1.000 36.12220 68 PRO E C 1
ATOM 6184 O O . PRO E 1 68 ? -30.91739 3.42604 -33.51332 1.000 27.47570 68 PRO E O 1
ATOM 6188 N N . ASP E 1 69 ? -31.93484 4.76876 -32.03043 1.000 40.50385 69 ASP E N 1
ATOM 6189 C CA . ASP E 1 69 ? -33.20135 4.08540 -32.28779 1.000 39.08582 69 ASP E CA 1
ATOM 6190 C C . ASP E 1 69 ? -33.75448 4.48156 -33.64415 1.000 37.15789 69 ASP E C 1
ATOM 6191 O O . ASP E 1 69 ? -33.26239 5.39328 -34.30968 1.000 37.14274 69 ASP E O 1
ATOM 6196 N N . THR E 1 70 ? -34.81493 3.77390 -34.04067 1.000 38.41580 70 THR E N 1
ATOM 6197 C CA . THR E 1 70 ? -35.55340 4.12900 -35.24752 1.000 40.89278 70 THR E CA 1
ATOM 6198 C C . THR E 1 70 ? -36.21941 5.49520 -35.11701 1.000 36.68433 70 THR E C 1
ATOM 6199 O O . THR E 1 70 ? -36.31148 6.23777 -36.10207 1.000 37.59424 70 THR E O 1
ATOM 6203 N N . VAL E 1 71 ? -36.69740 5.84161 -33.91775 1.000 31.99690 71 VAL E N 1
ATOM 6204 C CA . VAL E 1 71 ? -37.27462 7.16767 -33.70662 1.000 33.09302 71 VAL E CA 1
ATOM 6205 C C . VAL E 1 71 ? -36.21766 8.24257 -33.92115 1.000 34.41815 71 VAL E C 1
ATOM 6206 O O . VAL E 1 71 ? -36.47166 9.26677 -34.56766 1.000 37.75509 71 VAL E O 1
ATOM 6210 N N . THR E 1 72 ? -35.01320 8.02353 -33.38811 1.000 36.33441 72 THR E N 1
ATOM 6211 C CA . THR E 1 72 ? -33.92155 8.96620 -33.60925 1.000 36.60114 72 THR E CA 1
ATOM 6212 C C . THR E 1 72 ? -33.51809 9.00258 -35.07788 1.000 37.41709 72 THR E C 1
ATOM 6213 O O . THR E 1 72 ? -33.22771 10.07454 -35.62320 1.000 39.65313 72 THR E O 1
ATOM 6217 N N . ASN E 1 73 ? -33.50965 7.84189 -35.73753 1.000 32.94510 73 ASN E N 1
ATOM 6218 C CA . ASN E 1 73 ? -33.10905 7.78943 -37.13959 1.000 36.26150 73 ASN E CA 1
ATOM 6219 C C . ASN E 1 73 ? -34.12593 8.48641 -38.03387 1.000 33.15260 73 ASN E C 1
ATOM 6220 O O . ASN E 1 73 ? -33.75105 9.15549 -39.00328 1.000 35.14308 73 ASN E O 1
ATOM 6225 N N . LEU E 1 74 ? -35.41660 8.34141 -37.72994 1.000 33.26370 74 LEU E N 1
ATOM 6226 C CA . LEU E 1 74 ? -36.42917 9.06398 -38.49228 1.000 33.28120 74 LEU E CA 1
ATOM 6227 C C . LEU E 1 74 ? -36.28611 10.57364 -38.31746 1.000 25.30291 74 LEU E C 1
ATOM 6228 O O . LEU E 1 74 ? -36.43161 11.33197 -39.28468 1.000 24.72842 74 LEU E O 1
ATOM 6233 N N . LYS E 1 75 ? -36.01732 11.03574 -37.09035 1.000 24.59192 75 LYS E N 1
ATOM 6234 C CA . LYS E 1 75 ? -35.82471 12.46986 -36.88137 1.000 34.72923 75 LYS E CA 1
ATOM 6235 C C . LYS E 1 75 ? -34.55127 12.95795 -37.55467 1.000 35.03717 75 LYS E C 1
ATOM 6236 O O . LYS E 1 75 ? -34.52119 14.05963 -38.11648 1.000 34.90233 75 LYS E O 1
ATOM 6242 N N . ASP E 1 76 ? -33.48289 12.16175 -37.48819 1.000 32.94995 76 ASP E N 1
ATOM 6243 C CA . ASP E 1 76 ? -32.24013 12.56267 -38.13620 1.000 30.97613 76 ASP E CA 1
ATOM 6244 C C . ASP E 1 76 ? -32.40063 12.58679 -39.64879 1.000 33.27074 76 ASP E C 1
ATOM 6245 O O . ASP E 1 76 ? -31.89566 13.49593 -40.31724 1.000 30.91715 76 ASP E O 1
ATOM 6250 N N . ALA E 1 77 ? -33.11853 11.60750 -40.20418 1.000 33.97290 77 ALA E N 1
ATOM 6251 C CA . ALA E 1 77 ? -33.34852 11.58980 -41.64469 1.000 32.87540 77 ALA E CA 1
ATOM 6252 C C . ALA E 1 77 ? -34.26197 12.73047 -42.07352 1.000 30.74744 77 ALA E C 1
ATOM 6253 O O . ALA E 1 77 ? -34.06922 13.31552 -43.14547 1.000 28.50354 77 ALA E O 1
ATOM 6255 N N . ALA E 1 78 ? -35.26321 13.05982 -41.25345 1.000 27.48275 78 ALA E N 1
ATOM 6256 C CA . ALA E 1 78 ? -36.16334 14.15609 -41.59738 1.000 30.70139 78 ALA E CA 1
ATOM 6257 C C . ALA E 1 78 ? -35.43804 15.49483 -41.56944 1.000 35.44402 78 ALA E C 1
ATOM 6258 O O . ALA E 1 78 ? -35.69060 16.36186 -42.41449 1.000 32.85481 78 ALA E O 1
ATOM 6260 N N . ALA E 1 79 ? -34.53238 15.68216 -40.60611 1.000 33.17369 79 ALA E N 1
ATOM 6261 C CA . ALA E 1 79 ? -33.76421 16.92082 -40.55046 1.000 33.99466 79 ALA E CA 1
ATOM 6262 C C . ALA E 1 79 ? -32.74304 16.99958 -41.67760 1.000 35.95954 79 ALA E C 1
ATOM 6263 O O . ALA E 1 79 ? -32.46766 18.09189 -42.18641 1.000 40.04322 79 ALA E O 1
ATOM 6265 N N . GLY E 1 80 ? -32.17333 15.86233 -42.07963 1.000 34.57440 80 GLY E N 1
ATOM 6266 C CA . GLY E 1 80 ? -31.23278 15.87250 -43.18776 1.000 33.87794 80 GLY E CA 1
ATOM 6267 C C . GLY E 1 80 ? -31.90239 16.15657 -44.51886 1.000 43.39652 80 GLY E C 1
ATOM 6268 O O . GLY E 1 80 ? -31.35494 16.87727 -45.35830 1.000 44.55894 80 GLY E O 1
ATOM 6269 N N . GLU E 1 81 ? -33.09536 15.59586 -44.73219 1.000 38.32150 81 GLU E N 1
ATOM 6270 C CA . GLU E 1 81 ? -33.82468 15.86712 -45.96590 1.000 39.62942 81 GLU E CA 1
ATOM 6271 C C . GLU E 1 81 ? -34.37643 17.28689 -45.98949 1.000 41.73798 81 GLU E C 1
ATOM 6272 O O . GLU E 1 81 ? -34.47402 17.89374 -47.06238 1.000 39.17379 81 GLU E O 1
ATOM 6278 N N . ASN E 1 82 ? -34.74165 17.82951 -44.82458 1.000 46.21464 82 ASN E N 1
ATOM 6279 C CA . ASN E 1 82 ? -35.20332 19.21293 -44.76333 1.000 42.97816 82 ASN E CA 1
ATOM 6280 C C . ASN E 1 82 ? -34.09826 20.17651 -45.17567 1.000 37.17658 82 ASN E C 1
ATOM 6281 O O . ASN E 1 82 ? -34.35253 21.16591 -45.87240 1.000 33.23774 82 ASN E O 1
ATOM 6286 N N . PHE E 1 83 ? -32.86186 19.90059 -44.75466 1.000 37.98910 83 PHE E N 1
ATOM 6287 C CA . PHE E 1 83 ? -31.73195 20.72295 -45.17062 1.000 31.68983 83 PHE E CA 1
ATOM 6288 C C . PHE E 1 83 ? -31.48072 20.60753 -46.66933 1.000 28.53660 83 PHE E C 1
ATOM 6289 O O . PHE E 1 83 ? -30.94515 21.53949 -47.28121 1.000 28.36858 83 PHE E O 1
ATOM 6297 N N . GLU E 1 84 ? -31.87128 19.48374 -47.27617 1.000 35.18661 84 GLU E N 1
ATOM 6298 C CA . GLU E 1 84 ? -31.60447 19.26813 -48.69505 1.000 35.30477 84 GLU E CA 1
ATOM 6299 C C . GLU E 1 84 ? -32.41751 20.22116 -49.56625 1.000 36.60638 84 GLU E C 1
ATOM 6300 O O . GLU E 1 84 ? -31.88077 20.83758 -50.49426 1.000 37.11080 84 GLU E O 1
ATOM 6306 N N . TRP E 1 85 ? -33.71406 20.36440 -49.27964 1.000 35.75385 85 TRP E N 1
ATOM 6307 C CA . TRP E 1 85 ? -34.60826 21.09034 -50.17343 1.000 34.08842 85 TRP E CA 1
ATOM 6308 C C . TRP E 1 85 ? -34.83441 22.54620 -49.78418 1.000 33.10230 85 TRP E C 1
ATOM 6309 O O . TRP E 1 85 ? -35.26279 23.33250 -50.63585 1.000 29.37270 85 TRP E O 1
ATOM 6320 N N . THR E 1 86 ? -34.56117 22.93153 -48.53808 1.000 39.37741 86 THR E N 1
ATOM 6321 C CA . THR E 1 86 ? -34.70974 24.32922 -48.14687 1.000 34.59183 86 THR E CA 1
ATOM 6322 C C . THR E 1 86 ? -33.43919 25.13885 -48.35475 1.000 47.96562 86 THR E C 1
ATOM 6323 O O . THR E 1 86 ? -33.51866 26.33963 -48.63962 1.000 35.09133 86 THR E O 1
ATOM 6327 N N . ASP E 1 87 ? -32.27093 24.51106 -48.22475 1.000 52.01005 87 ASP E N 1
ATOM 6328 C CA . ASP E 1 87 ? -31.00305 25.23165 -48.21441 1.000 49.74303 87 ASP E CA 1
ATOM 6329 C C . ASP E 1 87 ? -30.06508 24.77373 -49.32272 1.000 43.80090 87 ASP E C 1
ATOM 6330 O O . ASP E 1 87 ? -29.67160 25.58896 -50.16297 1.000 46.38711 87 ASP E O 1
ATOM 6335 N N . MET E 1 88 ? -29.70043 23.49104 -49.35726 1.000 50.63764 88 MET E N 1
ATOM 6336 C CA . MET E 1 88 ? -28.61304 23.04665 -50.22447 1.000 40.13063 88 MET E CA 1
ATOM 6337 C C . MET E 1 88 ? -29.00512 23.10625 -51.69734 1.000 30.84010 88 MET E C 1
ATOM 6338 O O . MET E 1 88 ? -28.37934 23.82047 -52.48892 1.000 32.28403 88 MET E O 1
ATOM 6343 N N . TYR E 1 89 ? -30.03609 22.35013 -52.08800 1.000 35.31444 89 TYR E N 1
ATOM 6344 C CA . TYR E 1 89 ? -30.40435 22.27549 -53.49961 1.000 33.71617 89 TYR E CA 1
ATOM 6345 C C . TYR E 1 89 ? -30.96660 23.59519 -54.01247 1.000 39.91049 89 TYR E C 1
ATOM 6346 O O . TYR E 1 89 ? -30.84572 23.89546 -55.20644 1.000 28.09470 89 TYR E O 1
ATOM 6355 N N . ALA E 1 90 ? -31.58755 24.38903 -53.13813 1.000 31.01759 90 ALA E N 1
ATOM 6356 C CA . ALA E 1 90 ? -32.05577 25.70650 -53.55310 1.000 31.76830 90 ALA E CA 1
ATOM 6357 C C . ALA E 1 90 ? -30.88474 26.62616 -53.87102 1.000 33.60679 90 ALA E C 1
ATOM 6358 O O . ALA E 1 90 ? -30.90685 27.34584 -54.87620 1.000 22.51033 90 ALA E O 1
ATOM 6360 N N . ARG E 1 91 ? -29.84905 26.60744 -53.02824 1.000 41.63703 91 ARG E N 1
ATOM 6361 C CA . ARG E 1 91 ? -28.65490 27.40248 -53.29253 1.000 34.47427 91 ARG E CA 1
ATOM 6362 C C . ARG E 1 91 ? -27.95334 26.95363 -54.56804 1.000 33.75705 91 ARG E C 1
ATOM 6363 O O . ARG E 1 91 ? -27.37735 27.78015 -55.28478 1.000 37.39483 91 ARG E O 1
ATOM 6371 N N . MET E 1 92 ? -28.00508 25.65628 -54.87517 1.000 36.23975 92 MET E N 1
ATOM 6372 C CA . MET E 1 92 ? -27.28471 25.13164 -56.03103 1.000 42.81194 92 MET E CA 1
ATOM 6373 C C . MET E 1 92 ? -27.97328 25.51183 -57.33652 1.000 33.97378 92 MET E C 1
ATOM 6374 O O . MET E 1 92 ? -27.32054 25.95883 -58.28691 1.000 38.90877 92 MET E O 1
ATOM 6379 N N . ALA E 1 93 ? -29.29422 25.32797 -57.40635 1.000 39.24402 93 ALA E N 1
ATOM 6380 C CA . ALA E 1 93 ? -30.02511 25.66215 -58.62436 1.000 35.91665 93 ALA E CA 1
ATOM 6381 C C . ALA E 1 93 ? -30.00623 27.15995 -58.90006 1.000 44.69841 93 ALA E C 1
ATOM 6382 O O . ALA E 1 93 ? -30.10234 27.57703 -60.05985 1.000 46.69863 93 ALA E O 1
ATOM 6384 N N . LYS E 1 94 ? -29.88779 27.97971 -57.85460 1.000 42.89110 94 LYS E N 1
ATOM 6385 C CA . LYS E 1 94 ? -29.78274 29.42103 -58.05043 1.000 45.64764 94 LYS E CA 1
ATOM 6386 C C . LYS E 1 94 ? -28.46689 29.78375 -58.72916 1.000 50.03564 94 LYS E C 1
ATOM 6387 O O . LYS E 1 94 ? -28.44617 30.55162 -59.69841 1.000 42.87715 94 LYS E O 1
ATOM 6393 N N . GLU E 1 95 ? -27.35509 29.23017 -58.23751 1.000 53.85454 95 GLU E N 1
ATOM 6394 C CA . GLU E 1 95 ? -26.05435 29.50012 -58.83886 1.000 49.42126 95 GLU E CA 1
ATOM 6395 C C . GLU E 1 95 ? -25.91934 28.89550 -60.23004 1.000 46.11763 95 GLU E C 1
ATOM 6396 O O . GLU E 1 95 ? -25.11075 29.38302 -61.02720 1.000 39.30973 95 GLU E O 1
ATOM 6402 N N . ALA E 1 96 ? -26.68553 27.84589 -60.53727 1.000 46.19717 96 ALA E N 1
ATOM 6403 C CA . ALA E 1 96 ? -26.60087 27.23118 -61.85709 1.000 45.55167 96 ALA E CA 1
ATOM 6404 C C . ALA E 1 96 ? -27.26700 28.09097 -62.92264 1.000 46.22800 96 ALA E C 1
ATOM 6405 O O . ALA E 1 96 ? -26.84327 28.07289 -64.08394 1.000 46.72474 96 ALA E O 1
ATOM 6407 N N . ARG E 1 97 ? -28.30427 28.84596 -62.55324 1.000 45.96233 97 ARG E N 1
ATOM 6408 C CA . ARG E 1 97 ? -28.97405 29.71147 -63.51700 1.000 51.50257 97 ARG E CA 1
ATOM 6409 C C . ARG E 1 97 ? -28.19247 30.99173 -63.77687 1.000 52.77936 97 ARG E C 1
ATOM 6410 O O . ARG E 1 97 ? -28.20610 31.50183 -64.90275 1.000 50.37783 97 ARG E O 1
ATOM 6418 N N . GLU E 1 98 ? -27.50701 31.51995 -62.76213 1.000 50.75009 98 GLU E N 1
ATOM 6419 C CA . GLU E 1 98 ? -26.69867 32.72110 -62.93426 1.000 54.06900 98 GLU E CA 1
ATOM 6420 C C . GLU E 1 98 ? -25.45430 32.48252 -63.77701 1.000 60.82578 98 GLU E C 1
ATOM 6421 O O . GLU E 1 98 ? -24.71448 33.43858 -64.03678 1.000 55.74757 98 GLU E O 1
ATOM 6427 N N . GLU E 1 99 ? -25.20553 31.24477 -64.20938 1.000 57.69781 99 GLU E N 1
ATOM 6428 C CA . GLU E 1 99 ? -24.01416 30.92093 -64.97583 1.000 54.82804 99 GLU E CA 1
ATOM 6429 C C . GLU E 1 99 ? -24.31198 30.24985 -66.31054 1.000 42.96255 99 GLU E C 1
ATOM 6430 O O . GLU E 1 99 ? -23.37139 29.95756 -67.05699 1.000 40.57078 99 GLU E O 1
ATOM 6436 N N . GLY E 1 100 ? -25.57799 29.99719 -66.63235 1.000 42.34448 100 GLY E N 1
ATOM 6437 C CA . GLY E 1 100 ? -25.95542 29.50318 -67.94054 1.000 45.48199 100 GLY E CA 1
ATOM 6438 C C . GLY E 1 100 ? -26.29785 28.03199 -68.03568 1.000 45.43665 100 GLY E C 1
ATOM 6439 O O . GLY E 1 100 ? -26.47517 27.53134 -69.15264 1.000 34.31510 100 GLY E O 1
ATOM 6440 N N . PHE E 1 101 ? -26.40011 27.32312 -66.91106 1.000 42.37040 101 PHE E N 1
ATOM 6441 C CA . PHE E 1 101 ? -26.70794 25.89286 -66.91795 1.000 41.99151 101 PHE E CA 1
ATOM 6442 C C . PHE E 1 101 ? -28.17952 25.71163 -66.55778 1.000 44.26036 101 PHE E C 1
ATOM 6443 O O . PHE E 1 101 ? -28.53939 25.34433 -65.43924 1.000 53.14836 101 PHE E O 1
ATOM 6451 N N . ASP E 1 102 ? -29.04350 25.97211 -67.54138 1.000 46.52329 102 ASP E N 1
ATOM 6452 C CA . ASP E 1 102 ? -30.47907 25.85083 -67.31200 1.000 43.39965 102 ASP E CA 1
ATOM 6453 C C . ASP E 1 102 ? -30.92191 24.39404 -67.26276 1.000 44.56976 102 ASP E C 1
ATOM 6454 O O . ASP E 1 102 ? -31.86664 24.06118 -66.53858 1.000 43.84722 102 ASP E O 1
ATOM 6459 N N . ASP E 1 103 ? -30.26026 23.51511 -68.01989 1.000 37.99301 103 ASP E N 1
ATOM 6460 C CA . ASP E 1 103 ? -30.60143 22.09722 -67.96758 1.000 39.11842 103 ASP E CA 1
ATOM 6461 C C . ASP E 1 103 ? -30.25977 21.49907 -66.60823 1.000 42.71384 103 ASP E C 1
ATOM 6462 O O . ASP E 1 103 ? -31.04474 20.72452 -66.04851 1.000 41.60185 103 ASP E O 1
ATOM 6467 N N . ILE E 1 104 ? -29.09332 21.84762 -66.06216 1.000 45.14648 104 ILE E N 1
ATOM 6468 C CA . ILE E 1 104 ? -28.71122 21.34912 -64.74527 1.000 47.36844 104 ILE E CA 1
ATOM 6469 C C . ILE E 1 104 ? -29.57807 21.98179 -63.66385 1.000 41.80423 104 ILE E C 1
ATOM 6470 O O . ILE E 1 104 ? -29.94254 21.32783 -62.67869 1.000 34.91108 104 ILE E O 1
ATOM 6475 N N . ALA E 1 105 ? -29.92914 23.25922 -63.83227 1.000 35.77486 105 ALA E N 1
ATOM 6476 C CA . ALA E 1 105 ? -30.76970 23.93153 -62.84705 1.000 41.96491 105 ALA E CA 1
ATOM 6477 C C . ALA E 1 105 ? -32.17053 23.33398 -62.81200 1.000 36.72196 105 ALA E C 1
ATOM 6478 O O . ALA E 1 105 ? -32.76593 23.20124 -61.73683 1.000 40.54080 105 ALA E O 1
ATOM 6480 N N . ASP E 1 106 ? -32.71440 22.96921 -63.97648 1.000 35.19100 106 ASP E N 1
ATOM 6481 C CA . ASP E 1 106 ? -34.03898 22.35679 -64.01168 1.000 42.62679 106 ASP E CA 1
ATOM 6482 C C . ASP E 1 106 ? -34.04834 21.00474 -63.31245 1.000 44.16424 106 ASP E C 1
ATOM 6483 O O . ASP E 1 106 ? -35.06003 20.62171 -62.71333 1.000 44.97040 106 ASP E O 1
ATOM 6488 N N . THR E 1 107 ? -32.93680 20.26941 -63.37784 1.000 43.87479 107 THR E N 1
ATOM 6489 C CA . THR E 1 107 ? -32.86129 18.98178 -62.69660 1.000 41.60532 107 THR E CA 1
ATOM 6490 C C . THR E 1 107 ? -32.73309 19.16475 -61.18968 1.000 41.00115 107 THR E C 1
ATOM 6491 O O . THR E 1 107 ? -33.36368 18.43735 -60.41350 1.000 39.71655 107 THR E O 1
ATOM 6495 N N . MET E 1 108 ? -31.92149 20.13397 -60.75982 1.000 39.83707 108 MET E N 1
ATOM 6496 C CA . MET E 1 108 ? -31.76424 20.39888 -59.33370 1.000 29.21604 108 MET E CA 1
ATOM 6497 C C . MET E 1 108 ? -33.08512 20.81607 -58.70103 1.000 36.30893 108 MET E C 1
ATOM 6498 O O . MET E 1 108 ? -33.41235 20.38707 -57.58807 1.000 36.32279 108 MET E O 1
ATOM 6503 N N . GLU E 1 109 ? -33.85889 21.65219 -59.39720 1.000 36.38833 109 GLU E N 1
ATOM 6504 C CA . GLU E 1 109 ? -35.16679 22.04824 -58.88599 1.000 31.76022 109 GLU E CA 1
ATOM 6505 C C . GLU E 1 109 ? -36.11915 20.86065 -58.83116 1.000 35.78204 109 GLU E C 1
ATOM 6506 O O . GLU E 1 109 ? -36.94048 20.75822 -57.91227 1.000 34.92133 109 GLU E O 1
ATOM 6512 N N . GLY E 1 110 ? -36.02652 19.95460 -59.80616 1.000 32.98781 110 GLY E N 1
ATOM 6513 C CA . GLY E 1 110 ? -36.84535 18.75513 -59.76190 1.000 31.44657 110 GLY E CA 1
ATOM 6514 C C . GLY E 1 110 ? -36.44893 17.82656 -58.63025 1.000 33.80020 110 GLY E C 1
ATOM 6515 O O . GLY E 1 110 ? -37.30862 17.28703 -57.92831 1.000 30.67844 110 GLY E O 1
ATOM 6516 N N . VAL E 1 111 ? -35.14270 17.62871 -58.43609 1.000 24.31366 111 VAL E N 1
ATOM 6517 C CA . VAL E 1 111 ? -34.66973 16.80955 -57.32377 1.000 28.53994 111 VAL E CA 1
ATOM 6518 C C . VAL E 1 111 ? -35.04532 17.45411 -55.99625 1.000 25.78749 111 VAL E C 1
ATOM 6519 O O . VAL E 1 111 ? -35.37037 16.76314 -55.02311 1.000 25.53695 111 VAL E O 1
ATOM 6523 N N . LEU E 1 112 ? -35.01688 18.78875 -55.94000 1.000 31.62144 112 LEU E N 1
ATOM 6524 C CA . LEU E 1 112 ? -35.41471 19.49895 -54.72778 1.000 33.99520 112 LEU E CA 1
ATOM 6525 C C . LEU E 1 112 ? -36.81276 19.09314 -54.27906 1.000 31.20712 112 LEU E C 1
ATOM 6526 O O . LEU E 1 112 ? -37.05249 18.87480 -53.08561 1.000 27.76520 112 LEU E O 1
ATOM 6531 N N . ALA E 1 113 ? -37.74938 18.98463 -55.22480 1.000 29.93199 113 ALA E N 1
ATOM 6532 C CA . ALA E 1 113 ? -39.10820 18.58463 -54.87685 1.000 32.58839 113 ALA E CA 1
ATOM 6533 C C . ALA E 1 113 ? -39.15569 17.16065 -54.33920 1.000 32.18239 113 ALA E C 1
ATOM 6534 O O . ALA E 1 113 ? -39.98563 16.85476 -53.47497 1.000 20.55284 113 ALA E O 1
ATOM 6536 N N . ILE E 1 114 ? -38.27492 16.28400 -54.82840 1.000 29.13653 114 ILE E N 1
ATOM 6537 C CA . ILE E 1 114 ? -38.25967 14.90210 -54.35842 1.000 31.12902 114 ILE E CA 1
ATOM 6538 C C . ILE E 1 114 ? -37.76976 14.83099 -52.91734 1.000 28.57940 114 ILE E C 1
ATOM 6539 O O . ILE E 1 114 ? -38.30727 14.07080 -52.10308 1.000 28.38865 114 ILE E O 1
ATOM 6544 N N . GLU E 1 115 ? -36.74574 15.61961 -52.57627 1.000 29.07290 115 GLU E N 1
ATOM 6545 C CA . GLU E 1 115 ? -36.25960 15.63778 -51.20000 1.000 31.46971 115 GLU E CA 1
ATOM 6546 C C . GLU E 1 115 ? -37.31010 16.18706 -50.24316 1.000 27.23746 115 GLU E C 1
ATOM 6547 O O . GLU E 1 115 ? -37.31064 15.83799 -49.05714 1.000 25.40540 115 GLU E O 1
ATOM 6553 N N . LYS E 1 116 ? -38.20661 17.04480 -50.73362 1.000 32.82271 116 LYS E N 1
ATOM 6554 C CA . LYS E 1 116 ? -39.28076 17.55340 -49.88811 1.000 27.70643 116 LYS E CA 1
ATOM 6555 C C . LYS E 1 116 ? -40.27238 16.44891 -49.54074 1.000 26.36268 116 LYS E C 1
ATOM 6556 O O . LYS E 1 116 ? -40.67638 16.30645 -48.38075 1.000 22.61883 116 LYS E O 1
ATOM 6562 N N . THR E 1 117 ? -40.67503 15.65230 -50.53598 1.000 20.74577 117 THR E N 1
ATOM 6563 C CA . THR E 1 117 ? -41.60217 14.55660 -50.27102 1.000 21.54177 117 THR E CA 1
ATOM 6564 C C . THR E 1 117 ? -40.97122 13.48768 -49.38921 1.000 30.95365 117 THR E C 1
ATOM 6565 O O . THR E 1 117 ? -41.68308 12.79806 -48.64973 1.000 29.89558 117 THR E O 1
ATOM 6569 N N . HIS E 1 118 ? -39.64577 13.33535 -49.45207 1.000 27.95173 118 HIS E N 1
ATOM 6570 C CA . HIS E 1 118 ? -38.97272 12.36676 -48.59398 1.000 26.44403 118 HIS E CA 1
ATOM 6571 C C . HIS E 1 118 ? -39.07300 12.76765 -47.12759 1.000 33.71636 118 HIS E C 1
ATOM 6572 O O . HIS E 1 118 ? -39.21046 11.90588 -46.25147 1.000 31.59776 118 HIS E O 1
ATOM 6579 N N . GLU E 1 119 ? -39.00850 14.07038 -46.83939 1.000 29.65627 119 GLU E N 1
ATOM 6580 C CA . GLU E 1 119 ? -39.15763 14.52138 -45.45970 1.000 33.60801 119 GLU E CA 1
ATOM 6581 C C . GLU E 1 119 ? -40.59323 14.35495 -44.98077 1.000 31.66576 119 GLU E C 1
ATOM 6582 O O . GLU E 1 119 ? -40.82772 13.89240 -43.85852 1.000 37.63400 119 GLU E O 1
ATOM 6588 N N . GLN E 1 120 ? -41.56677 14.72293 -45.81857 1.000 33.65055 120 GLN E N 1
ATOM 6589 C CA . GLN E 1 120 ? -42.96742 14.54321 -45.44962 1.000 33.88392 120 GLN E CA 1
ATOM 6590 C C . GLN E 1 120 ? -43.29761 13.07620 -45.21434 1.000 33.99662 120 GLN E C 1
ATOM 6591 O O . GLN E 1 120 ? -44.16586 12.75860 -44.39399 1.000 39.16372 120 GLN E O 1
ATOM 6597 N N . ARG E 1 121 ? -42.61505 12.16989 -45.91648 1.000 32.05744 121 ARG E N 1
ATOM 6598 C CA . ARG E 1 121 ? -42.80402 10.74674 -45.66109 1.000 27.70073 121 ARG E CA 1
ATOM 6599 C C . ARG E 1 121 ? -42.17207 10.34109 -44.33588 1.000 27.32566 121 ARG E C 1
ATOM 6600 O O . ARG E 1 121 ? -42.71227 9.49343 -43.61553 1.000 27.96542 121 ARG E O 1
ATOM 6608 N N . TYR E 1 122 ? -41.03507 10.94754 -43.99105 1.000 31.89059 122 TYR E N 1
ATOM 6609 C CA . TYR E 1 122 ? -40.32603 10.56263 -42.77544 1.000 29.44133 122 TYR E CA 1
ATOM 6610 C C . TYR E 1 122 ? -41.06995 11.02749 -41.52846 1.000 31.20068 122 TYR E C 1
ATOM 6611 O O . TYR E 1 122 ? -41.25227 10.25457 -40.57998 1.000 31.21619 122 TYR E O 1
ATOM 6620 N N . VAL E 1 123 ? -41.50758 12.28989 -41.50688 1.000 24.54845 123 VAL E N 1
ATOM 6621 C CA . VAL E 1 123 ? -42.21972 12.78515 -40.33247 1.000 21.72643 123 VAL E CA 1
ATOM 6622 C C . VAL E 1 123 ? -43.57577 12.10638 -40.20168 1.000 23.07039 123 VAL E C 1
ATOM 6623 O O . VAL E 1 123 ? -44.10992 11.98184 -39.09229 1.000 25.57995 123 VAL E O 1
ATOM 6627 N N . ALA E 1 124 ? -44.15402 11.65552 -41.31817 1.000 23.57571 124 ALA E N 1
ATOM 6628 C CA . ALA E 1 124 ? -45.40387 10.90618 -41.24943 1.000 23.30677 124 ALA E CA 1
ATOM 6629 C C . ALA E 1 124 ? -45.20901 9.58764 -40.51386 1.000 27.14132 124 ALA E C 1
ATOM 6630 O O . ALA E 1 124 ? -46.02042 9.21974 -39.65608 1.000 20.21095 124 ALA E O 1
ATOM 6632 N N . LEU E 1 125 ? -44.13241 8.86470 -40.83231 1.000 25.73984 125 LEU E N 1
ATOM 6633 C CA . LEU E 1 125 ? -43.83251 7.63271 -40.11094 1.000 26.62538 125 LEU E CA 1
ATOM 6634 C C . LEU E 1 125 ? -43.41382 7.92528 -38.67645 1.000 28.53805 125 LEU E C 1
ATOM 6635 O O . LEU E 1 125 ? -43.74432 7.16288 -37.75974 1.000 29.87172 125 LEU E O 1
ATOM 6640 N N . LEU E 1 126 ? -42.68296 9.02402 -38.46449 1.000 21.10099 126 LEU E N 1
ATOM 6641 C CA . LEU E 1 126 ? -42.27759 9.39598 -37.11264 1.000 23.30171 126 LEU E CA 1
ATOM 6642 C C . LEU E 1 126 ? -43.48715 9.72407 -36.24807 1.000 25.32768 126 LEU E C 1
ATOM 6643 O O . LEU E 1 126 ? -43.53292 9.36246 -35.06606 1.000 29.88270 126 LEU E O 1
ATOM 6648 N N . ASN E 1 127 ? -44.47936 10.40858 -36.82169 1.000 28.47050 127 ASN E N 1
ATOM 6649 C CA . ASN E 1 127 ? -45.70785 10.68095 -36.08604 1.000 32.33375 127 ASN E CA 1
ATOM 6650 C C . ASN E 1 127 ? -46.46424 9.39921 -35.76362 1.000 31.36261 127 ASN E C 1
ATOM 6651 O O . ASN E 1 127 ? -47.13003 9.32102 -34.72548 1.000 30.87570 127 ASN E O 1
ATOM 6656 N N . ASN E 1 128 ? -46.37399 8.38927 -36.63362 1.000 32.44957 128 ASN E N 1
ATOM 6657 C CA . ASN E 1 128 ? -47.05916 7.12617 -36.37655 1.000 32.92482 128 ASN E CA 1
ATOM 6658 C C . ASN E 1 128 ? -46.47428 6.41668 -35.16221 1.000 30.63327 128 ASN E C 1
ATOM 6659 O O . ASN E 1 128 ? -47.21002 5.80474 -34.37917 1.000 30.02881 128 ASN E O 1
ATOM 6664 N N . ILE E 1 129 ? -45.15322 6.48571 -34.98921 1.000 33.58253 129 ILE E N 1
ATOM 6665 C CA . ILE E 1 129 ? -44.52632 5.85860 -33.83090 1.000 30.55426 129 ILE E CA 1
ATOM 6666 C C . ILE E 1 129 ? -44.86780 6.62499 -32.55915 1.000 28.57090 129 ILE E C 1
ATOM 6667 O O . ILE E 1 129 ? -45.19159 6.02719 -31.52555 1.000 26.50030 129 ILE E O 1
ATOM 6672 N N . GLU E 1 130 ? -44.81418 7.95813 -32.61524 1.000 29.46945 130 GLU E N 1
ATOM 6673 C CA . GLU E 1 130 ? -45.09989 8.75968 -31.42988 1.000 38.95308 130 GLU E CA 1
ATOM 6674 C C . GLU E 1 130 ? -46.56320 8.66026 -31.01827 1.000 31.43983 130 GLU E C 1
ATOM 6675 O O . GLU E 1 130 ? -46.87039 8.68339 -29.82105 1.000 29.64780 130 GLU E O 1
ATOM 6681 N N . ASP E 1 131 ? -47.47342 8.54812 -31.98208 1.000 31.81494 131 ASP E N 1
ATOM 6682 C CA . ASP E 1 131 ? -48.89600 8.42646 -31.69273 1.000 33.30318 131 ASP E CA 1
ATOM 6683 C C . ASP E 1 131 ? -49.32749 6.99091 -31.42868 1.000 35.68454 131 ASP E C 1
ATOM 6684 O O . ASP E 1 131 ? -50.50473 6.75897 -31.13503 1.000 44.67381 131 ASP E O 1
ATOM 6689 N N . GLY E 1 132 ? -48.41281 6.02888 -31.52142 1.000 29.39656 132 GLY E N 1
ATOM 6690 C CA . GLY E 1 132 ? -48.78609 4.63486 -31.35824 1.000 28.80194 132 GLY E CA 1
ATOM 6691 C C . GLY E 1 132 ? -49.72575 4.12986 -32.42812 1.000 28.40338 132 GLY E C 1
ATOM 6692 O O . GLY E 1 132 ? -50.55614 3.25585 -32.15619 1.000 26.08814 132 GLY E O 1
ATOM 6693 N N . THR E 1 133 ? -49.61785 4.65945 -33.64664 1.000 33.02451 133 THR E N 1
ATOM 6694 C CA . THR E 1 133 ? -50.51858 4.31571 -34.73875 1.000 34.73947 133 THR E CA 1
ATOM 6695 C C . THR E 1 133 ? -49.80613 3.56480 -35.85955 1.000 29.98636 133 THR E C 1
ATOM 6696 O O . THR E 1 133 ? -50.22965 3.61758 -37.01654 1.000 33.02395 133 THR E O 1
ATOM 6700 N N . VAL E 1 134 ? -48.72367 2.86174 -35.53294 1.000 29.20378 134 VAL E N 1
ATOM 6701 C CA . VAL E 1 134 ? -48.02734 2.06911 -36.53993 1.000 30.32783 134 VAL E CA 1
ATOM 6702 C C . VAL E 1 134 ? -48.79574 0.78857 -36.83723 1.000 24.61751 134 VAL E C 1
ATOM 6703 O O . VAL E 1 134 ? -49.11179 0.48984 -37.99482 1.000 23.52085 134 VAL E O 1
ATOM 6707 N N . PHE E 1 135 ? -49.11322 0.01839 -35.79669 1.000 26.28141 135 PHE E N 1
ATOM 6708 C CA . PHE E 1 135 ? -49.83302 -1.24048 -35.93541 1.000 23.21601 135 PHE E CA 1
ATOM 6709 C C . PHE E 1 135 ? -51.24688 -1.17243 -35.37230 1.000 31.75025 135 PHE E C 1
ATOM 6710 O O . PHE E 1 135 ? -51.89523 -2.21450 -35.22309 1.000 21.38501 135 PHE E O 1
ATOM 6718 N N . GLU E 1 136 ? -51.74044 0.02411 -35.05782 1.000 29.94775 136 GLU E N 1
ATOM 6719 C CA . GLU E 1 136 ? -53.07013 0.19459 -34.48715 1.000 36.09790 136 GLU E CA 1
ATOM 6720 C C . GLU E 1 136 ? -53.69528 1.46230 -35.04595 1.000 37.24156 136 GLU E C 1
ATOM 6721 O O . GLU E 1 136 ? -53.03703 2.50339 -35.11056 1.000 39.39556 136 GLU E O 1
ATOM 6727 N N . LYS E 1 137 ? -54.95973 1.37328 -35.44886 1.000 31.80805 137 LYS E N 1
ATOM 6728 C CA . LYS E 1 137 ? -55.69619 2.51855 -35.95878 1.000 36.96493 137 LYS E CA 1
ATOM 6729 C C . LYS E 1 137 ? -57.00613 2.65826 -35.19679 1.000 33.77986 137 LYS E C 1
ATOM 6730 O O . LYS E 1 137 ? -57.47665 1.71971 -34.54890 1.000 36.46826 137 LYS E O 1
ATOM 6736 N N . ALA E 1 138 ? -57.58980 3.85530 -35.27407 1.000 38.13914 138 ALA E N 1
ATOM 6737 C CA . ALA E 1 138 ? -58.90574 4.07115 -34.68590 1.000 30.74457 138 ALA E CA 1
ATOM 6738 C C . ALA E 1 138 ? -60.00674 3.45188 -35.53343 1.000 30.45268 138 ALA E C 1
ATOM 6739 O O . ALA E 1 138 ? -61.04908 3.05906 -34.99919 1.000 33.82357 138 ALA E O 1
ATOM 6741 N N . GLU E 1 139 ? -59.79422 3.35872 -36.84017 1.000 34.17782 139 GLU E N 1
ATOM 6742 C CA . GLU E 1 139 ? -60.72103 2.72305 -37.76153 1.000 35.97814 139 GLU E CA 1
ATOM 6743 C C . GLU E 1 139 ? -60.26087 1.30585 -38.07407 1.000 35.20856 139 GLU E C 1
ATOM 6744 O O . GLU E 1 139 ? -59.09621 0.94776 -37.88097 1.000 35.23543 139 GLU E O 1
ATOM 6750 N N . GLU E 1 140 ? -61.19600 0.49455 -38.56047 1.000 31.95134 140 GLU E N 1
ATOM 6751 C CA . GLU E 1 140 ? -60.83649 -0.82408 -39.06528 1.000 33.40638 140 GLU E CA 1
ATOM 6752 C C . GLU E 1 140 ? -60.15806 -0.68325 -40.42227 1.000 29.45981 140 GLU E C 1
ATOM 6753 O O . GLU E 1 140 ? -60.73186 -0.11393 -41.35679 1.000 34.70033 140 GLU E O 1
ATOM 6759 N N . THR E 1 141 ? -58.94229 -1.19824 -40.53216 1.000 28.23697 141 THR E N 1
ATOM 6760 C CA . THR E 1 141 ? -58.15782 -1.11032 -41.75356 1.000 31.39824 141 THR E CA 1
ATOM 6761 C C . THR E 1 141 ? -57.89011 -2.51289 -42.29278 1.000 34.28221 141 THR E C 1
ATOM 6762 O O . THR E 1 141 ? -58.25828 -3.52193 -41.68465 1.000 28.71623 141 THR E O 1
ATOM 6766 N N . LEU E 1 142 ? -57.24872 -2.56506 -43.45699 1.000 31.89228 142 LEU E N 1
ATOM 6767 C CA . LEU E 1 142 ? -56.89324 -3.81621 -44.11784 1.000 32.73109 142 LEU E CA 1
ATOM 6768 C C . LEU E 1 142 ? -55.38429 -4.00130 -44.01020 1.000 35.53854 142 LEU E C 1
ATOM 6769 O O . LEU E 1 142 ? -54.61752 -3.30092 -44.68009 1.000 31.99887 142 LEU E O 1
ATOM 6774 N N . TRP E 1 143 ? -54.96288 -4.94130 -43.17071 1.000 28.16709 143 TRP E N 1
ATOM 6775 C CA . TRP E 1 143 ? -53.54972 -5.21006 -42.95847 1.000 32.69132 143 TRP E CA 1
ATOM 6776 C C . TRP E 1 143 ? -53.07597 -6.34383 -43.86123 1.000 34.60244 143 TRP E C 1
ATOM 6777 O O . TRP E 1 143 ? -53.81409 -7.29150 -44.14236 1.000 36.07013 143 TRP E O 1
ATOM 6788 N N . GLU E 1 144 ? -51.82771 -6.23601 -44.31451 1.000 30.40397 144 GLU E N 1
ATOM 6789 C CA . GLU E 1 144 ? -51.21972 -7.22721 -45.19270 1.000 31.02637 144 GLU E CA 1
ATOM 6790 C C . GLU E 1 144 ? -49.91911 -7.71882 -44.57809 1.000 32.89660 144 GLU E C 1
ATOM 6791 O O . GLU E 1 144 ? -49.10527 -6.91363 -44.11464 1.000 30.48320 144 GLU E O 1
ATOM 6797 N N . CYS E 1 145 ? -49.72593 -9.03612 -44.57729 1.000 32.76276 145 CYS E N 1
ATOM 6798 C CA . CYS E 1 145 ? -48.48790 -9.63303 -44.08687 1.000 34.31556 145 CYS E CA 1
ATOM 6799 C C . CYS E 1 145 ? -47.43764 -9.55258 -45.18840 1.000 30.51245 145 CYS E C 1
ATOM 6800 O O . CYS E 1 145 ? -47.55121 -10.22779 -46.21619 1.000 34.73528 145 CYS E O 1
ATOM 6803 N N . LEU E 1 146 ? -46.40917 -8.73038 -44.97430 1.000 25.69334 146 LEU E N 1
ATOM 6804 C CA . LEU E 1 146 ? -45.38133 -8.51893 -45.98652 1.000 22.78663 146 LEU E CA 1
ATOM 6805 C C . LEU E 1 146 ? -44.54623 -9.76342 -46.26104 1.000 23.64381 146 LEU E C 1
ATOM 6806 O O . LEU E 1 146 ? -43.81776 -9.78889 -47.25841 1.000 22.14760 146 LEU E O 1
ATOM 6811 N N . ASN E 1 147 ? -44.63358 -10.78995 -45.41695 1.000 25.74666 147 ASN E N 1
ATOM 6812 C CA . ASN E 1 147 ? -43.85986 -12.00703 -45.62545 1.000 23.57785 147 ASN E CA 1
ATOM 6813 C C . ASN E 1 147 ? -44.58120 -13.00307 -46.52950 1.000 29.54936 147 ASN E C 1
ATOM 6814 O O . ASN E 1 147 ? -43.98593 -13.52667 -47.47670 1.000 38.67917 147 ASN E O 1
ATOM 6819 N N . CYS E 1 148 ? -45.86008 -13.27355 -46.25595 1.000 22.62635 148 CYS E N 1
ATOM 6820 C CA . CYS E 1 148 ? -46.60948 -14.28242 -46.99138 1.000 29.91753 148 CYS E CA 1
ATOM 6821 C C . CYS E 1 148 ? -47.82299 -13.74863 -47.73810 1.000 31.33961 148 CYS E C 1
ATOM 6822 O O . CYS E 1 148 ? -48.33445 -14.44975 -48.61829 1.000 23.41280 148 CYS E O 1
ATOM 6825 N N . GLY E 1 149 ? -48.29866 -12.54922 -47.42038 1.000 27.94858 149 GLY E N 1
ATOM 6826 C CA . GLY E 1 149 ? -49.44854 -11.98076 -48.08983 1.000 27.74972 149 GLY E CA 1
ATOM 6827 C C . GLY E 1 149 ? -50.76774 -12.12587 -47.36509 1.000 31.62980 149 GLY E C 1
ATOM 6828 O O . GLY E 1 149 ? -51.80440 -11.76099 -47.93179 1.000 25.47639 149 GLY E O 1
ATOM 6829 N N . HIS E 1 150 ? -50.76465 -12.64029 -46.13631 1.000 36.84677 150 HIS E N 1
ATOM 6830 C CA . HIS E 1 150 ? -52.00598 -12.82363 -45.39681 1.000 29.95348 150 HIS E CA 1
ATOM 6831 C C . HIS E 1 150 ? -52.67711 -11.48267 -45.13242 1.000 29.71120 150 HIS E C 1
ATOM 6832 O O . HIS E 1 150 ? -52.02431 -10.50225 -44.76372 1.000 31.72429 150 HIS E O 1
ATOM 6839 N N . LEU E 1 151 ? -53.99228 -11.44665 -45.32305 1.000 37.27479 151 LEU E N 1
ATOM 6840 C CA . LEU E 1 151 ? -54.78785 -10.24340 -45.13222 1.000 31.99650 151 LEU E CA 1
ATOM 6841 C C . LEU E 1 151 ? -55.58339 -10.34760 -43.83943 1.000 30.09926 151 LEU E C 1
ATOM 6842 O O . LEU E 1 151 ? -56.16794 -11.39347 -43.54073 1.000 33.29851 151 LEU E O 1
ATOM 6847 N N . HIS E 1 152 ? -55.60317 -9.25742 -43.07667 1.000 30.33166 152 HIS E N 1
ATOM 6848 C CA . HIS E 1 152 ? -56.32447 -9.20569 -41.81106 1.000 28.37603 152 HIS E CA 1
ATOM 6849 C C . HIS E 1 152 ? -57.07486 -7.88813 -41.72976 1.000 30.43651 152 HIS E C 1
ATOM 6850 O O . HIS E 1 152 ? -56.45737 -6.81912 -41.76614 1.000 29.75796 152 HIS E O 1
ATOM 6857 N N . THR E 1 153 ? -58.39853 -7.96400 -41.62104 1.000 31.90006 153 THR E N 1
ATOM 6858 C CA . THR E 1 153 ? -59.22762 -6.78139 -41.43333 1.000 27.21635 153 THR E CA 1
ATOM 6859 C C . THR E 1 153 ? -59.46941 -6.57939 -39.93996 1.000 23.39475 153 THR E C 1
ATOM 6860 O O . THR E 1 153 ? -59.97449 -7.47676 -39.25589 1.000 26.27350 153 THR E O 1
ATOM 6864 N N . GLY E 1 154 ? -59.07898 -5.41679 -39.43384 1.000 25.39022 154 GLY E N 1
ATOM 6865 C CA . GLY E 1 154 ? -59.21900 -5.12870 -38.01784 1.000 23.14303 154 GLY E CA 1
ATOM 6866 C C . GLY E 1 154 ? -58.64672 -3.76434 -37.70656 1.000 28.62539 154 GLY E C 1
ATOM 6867 O O . GLY E 1 154 ? -58.02166 -3.11562 -38.55269 1.000 30.51884 154 GLY E O 1
ATOM 6868 N N . LYS E 1 155 ? -58.87556 -3.33346 -36.46424 1.000 25.33965 155 LYS E N 1
ATOM 6869 C CA . LYS E 1 155 ? -58.35278 -2.04790 -36.01697 1.000 26.30980 155 LYS E CA 1
ATOM 6870 C C . LYS E 1 155 ? -56.87877 -2.12982 -35.64239 1.000 32.53858 155 LYS E C 1
ATOM 6871 O O . LYS E 1 155 ? -56.16689 -1.12263 -35.72390 1.000 36.88419 155 LYS E O 1
ATOM 6877 N N . THR E 1 156 ? -56.40760 -3.30302 -35.22828 1.000 25.12430 156 THR E N 1
ATOM 6878 C CA . THR E 1 156 ? -55.01330 -3.51277 -34.87204 1.000 33.85609 156 THR E CA 1
ATOM 6879 C C . THR E 1 156 ? -54.43568 -4.65885 -35.69035 1.000 30.59921 156 THR E C 1
ATOM 6880 O O . THR E 1 156 ? -55.15224 -5.58143 -36.09106 1.000 29.30517 156 THR E O 1
ATOM 6884 N N . ALA E 1 157 ? -53.13042 -4.59072 -35.93570 1.000 27.34394 157 ALA E N 1
ATOM 6885 C CA . ALA E 1 157 ? -52.45116 -5.67335 -36.62354 1.000 30.32495 157 ALA E CA 1
ATOM 6886 C C . ALA E 1 157 ? -52.32802 -6.88512 -35.69992 1.000 32.95512 157 ALA E C 1
ATOM 6887 O O . ALA E 1 157 ? -52.17253 -6.73592 -34.48468 1.000 27.41612 157 ALA E O 1
ATOM 6889 N N . PRO E 1 158 ? -52.40427 -8.09685 -36.25024 1.000 30.41963 158 PRO E N 1
ATOM 6890 C CA . PRO E 1 158 ? -52.28941 -9.29227 -35.40750 1.000 36.31305 158 PRO E CA 1
ATOM 6891 C C . PRO E 1 158 ? -50.92462 -9.37204 -34.74200 1.000 34.58643 158 PRO E C 1
ATOM 6892 O O . PRO E 1 158 ? -49.91628 -8.91175 -35.28255 1.000 22.22468 158 PRO E O 1
ATOM 6896 N N . GLU E 1 159 ? -50.90754 -9.95945 -33.54318 1.000 33.31278 159 GLU E N 1
ATOM 6897 C CA . GLU E 1 159 ? -49.64811 -10.16091 -32.83446 1.000 36.20846 159 GLU E CA 1
ATOM 6898 C C . GLU E 1 159 ? -48.71823 -11.06791 -33.62939 1.000 24.23557 159 GLU E C 1
ATOM 6899 O O . GLU E 1 159 ? -47.52603 -10.77949 -33.78092 1.000 34.92881 159 GLU E O 1
ATOM 6905 N N . VAL E 1 160 ? -49.24954 -12.17421 -34.14165 1.000 25.51476 160 VAL E N 1
ATOM 6906 C CA . VAL E 1 160 ? -48.50830 -13.10481 -34.98224 1.000 28.46990 160 VAL E CA 1
ATOM 6907 C C . VAL E 1 160 ? -49.38437 -13.45540 -36.17497 1.000 23.39232 160 VAL E C 1
ATOM 6908 O O . VAL E 1 160 ? -50.58142 -13.71954 -36.01712 1.000 27.83139 160 VAL E O 1
ATOM 6912 N N . CYS E 1 161 ? -48.79564 -13.44558 -37.36431 1.000 23.01895 161 CYS E N 1
ATOM 6913 C CA . CYS E 1 161 ? -49.52954 -13.81203 -38.56753 1.000 26.43042 161 CYS E CA 1
ATOM 6914 C C . CYS E 1 161 ? -50.01400 -15.25302 -38.45648 1.000 27.66242 161 CYS E C 1
ATOM 6915 O O . CYS E 1 161 ? -49.19346 -16.15898 -38.24611 1.000 28.46821 161 CYS E O 1
ATOM 6918 N N . PRO E 1 162 ? -51.31854 -15.51327 -38.58700 1.000 25.41468 162 PRO E N 1
ATOM 6919 C CA . PRO E 1 162 ? -51.82296 -16.88476 -38.42261 1.000 31.42758 162 PRO E CA 1
ATOM 6920 C C . PRO E 1 162 ? -51.47605 -17.81883 -39.56980 1.000 27.14255 162 PRO E C 1
ATOM 6921 O O . PRO E 1 162 ? -51.86219 -18.99208 -39.52327 1.000 34.47654 162 PRO E O 1
ATOM 6925 N N . VAL E 1 163 ? -50.76783 -17.34940 -40.59430 1.000 24.01843 163 VAL E N 1
ATOM 6926 C CA . VAL E 1 163 ? -50.42689 -18.19043 -41.73562 1.000 31.65443 163 VAL E CA 1
ATOM 6927 C C . VAL E 1 163 ? -48.96016 -18.59570 -41.66117 1.000 30.12913 163 VAL E C 1
ATOM 6928 O O . VAL E 1 163 ? -48.63609 -19.78381 -41.54979 1.000 26.69733 163 VAL E O 1
ATOM 6932 N N . CYS E 1 164 ? -48.06536 -17.61223 -41.71946 1.000 29.09717 164 CYS E N 1
ATOM 6933 C CA . CYS E 1 164 ? -46.63256 -17.86114 -41.77702 1.000 25.71633 164 CYS E CA 1
ATOM 6934 C C . CYS E 1 164 ? -45.93731 -17.68543 -40.43389 1.000 27.82092 164 CYS E C 1
ATOM 6935 O O . CYS E 1 164 ? -44.71183 -17.82244 -40.36702 1.000 31.41341 164 CYS E O 1
ATOM 6938 N N . ASN E 1 165 ? -46.68397 -17.37941 -39.37282 1.000 24.05257 165 ASN E N 1
ATOM 6939 C CA . ASN E 1 165 ? -46.15544 -17.23022 -38.01755 1.000 26.42325 165 ASN E CA 1
ATOM 6940 C C . ASN E 1 165 ? -45.14844 -16.08848 -37.89874 1.000 23.84727 165 ASN E C 1
ATOM 6941 O O . ASN E 1 165 ? -44.31058 -16.08871 -36.99180 1.000 25.19483 165 ASN E O 1
ATOM 6946 N N . HIS E 1 166 ? -45.21409 -15.09448 -38.79991 1.000 24.69730 166 HIS E N 1
ATOM 6947 C CA . HIS E 1 166 ? -44.30251 -13.97381 -38.62915 1.000 22.86045 166 HIS E CA 1
ATOM 6948 C C . HIS E 1 166 ? -44.93329 -12.90167 -37.74200 1.000 27.53940 166 HIS E C 1
ATOM 6949 O O . HIS E 1 166 ? -46.15915 -12.75230 -37.71522 1.000 23.51117 166 HIS E O 1
ATOM 6956 N N . PRO E 1 167 ? -44.11443 -12.13687 -36.99857 1.000 27.08745 167 PRO E N 1
ATOM 6957 C CA . PRO E 1 167 ? -44.66866 -11.22734 -35.98245 1.000 30.90129 167 PRO E CA 1
ATOM 6958 C C . PRO E 1 167 ? -45.32389 -9.97167 -36.54486 1.000 25.06965 167 PRO E C 1
ATOM 6959 O O . PRO E 1 167 ? -45.60603 -9.88054 -37.74367 1.000 23.40483 167 PRO E O 1
ATOM 6963 N N . ARG E 1 168 ? -45.56384 -8.99210 -35.66626 1.000 28.92216 168 ARG E N 1
ATOM 6964 C CA . ARG E 1 168 ? -46.29524 -7.78765 -36.05201 1.000 36.35935 168 ARG E CA 1
ATOM 6965 C C . ARG E 1 168 ? -45.54626 -6.96310 -37.08823 1.000 34.05343 168 ARG E C 1
ATOM 6966 O O . ARG E 1 168 ? -46.17841 -6.30392 -37.92134 1.000 27.74476 168 ARG E O 1
ATOM 6974 N N . SER E 1 169 ? -44.21021 -6.97865 -37.04328 1.000 37.23776 169 SER E N 1
ATOM 6975 C CA . SER E 1 169 ? -43.41355 -6.07518 -37.86896 1.000 26.78865 169 SER E CA 1
ATOM 6976 C C . SER E 1 169 ? -43.73431 -6.21459 -39.35172 1.000 29.89310 169 SER E C 1
ATOM 6977 O O . SER E 1 169 ? -43.69974 -5.22131 -40.08709 1.000 28.04447 169 SER E O 1
ATOM 6980 N N . TYR E 1 170 ? -44.06739 -7.42422 -39.80416 1.000 28.54373 170 TYR E N 1
ATOM 6981 C CA . TYR E 1 170 ? -44.32951 -7.69995 -41.21137 1.000 25.69106 170 TYR E CA 1
ATOM 6982 C C . TYR E 1 170 ? -45.73134 -7.29579 -41.65771 1.000 32.37494 170 TYR E C 1
ATOM 6983 O O . TYR E 1 170 ? -46.17867 -7.75705 -42.71141 1.000 39.41847 170 TYR E O 1
ATOM 6992 N N . PHE E 1 171 ? -46.43404 -6.45701 -40.90383 1.000 25.32043 171 PHE E N 1
ATOM 6993 C CA . PHE E 1 171 ? -47.80502 -6.07447 -41.21978 1.000 33.58933 171 PHE E CA 1
ATOM 6994 C C . PHE E 1 171 ? -47.86424 -4.59437 -41.57524 1.000 30.14645 171 PHE E C 1
ATOM 6995 O O . PHE E 1 171 ? -47.38807 -3.75170 -40.80517 1.000 35.56601 171 PHE E O 1
ATOM 7003 N N . GLU E 1 172 ? -48.44239 -4.27455 -42.73526 1.000 23.42593 172 GLU E N 1
ATOM 7004 C CA . GLU E 1 172 ? -48.66370 -2.87894 -43.08653 1.000 30.58228 172 GLU E CA 1
ATOM 7005 C C . GLU E 1 172 ? -50.10026 -2.71564 -43.55905 1.000 33.80866 172 GLU E C 1
ATOM 7006 O O . GLU E 1 172 ? -50.83001 -3.69277 -43.76356 1.000 29.74563 172 GLU E O 1
ATOM 7012 N N . VAL E 1 173 ? -50.48718 -1.45716 -43.76379 1.000 30.01017 173 VAL E N 1
ATOM 7013 C CA . VAL E 1 173 ? -51.76299 -1.14475 -44.39392 1.000 27.58375 173 VAL E CA 1
ATOM 7014 C C . VAL E 1 173 ? -51.67025 -1.49124 -45.87482 1.000 33.20006 173 VAL E C 1
ATOM 7015 O O . VAL E 1 173 ? -50.81222 -0.96909 -46.59656 1.000 34.87743 173 VAL E O 1
ATOM 7019 N N . ARG E 1 174 ? -52.55044 -2.37959 -46.33080 1.000 31.77514 174 ARG E N 1
ATOM 7020 C CA . ARG E 1 174 ? -52.51224 -2.83778 -47.71314 1.000 38.20044 174 ARG E CA 1
ATOM 7021 C C . ARG E 1 174 ? -52.94727 -1.72416 -48.65825 1.000 35.93380 174 ARG E C 1
ATOM 7022 O O . ARG E 1 174 ? -53.94445 -1.03946 -48.41103 1.000 32.45545 174 ARG E O 1
ATOM 7030 N N . LYS E 1 175 ? -52.19548 -1.54283 -49.74213 1.000 39.78944 175 LYS E N 1
ATOM 7031 C CA . LYS E 1 175 ? -52.51255 -0.55901 -50.76697 1.000 48.34007 175 LYS E CA 1
ATOM 7032 C C . LYS E 1 175 ? -52.67690 -1.25254 -52.11210 1.000 51.90501 175 LYS E C 1
ATOM 7033 O O . LYS E 1 175 ? -51.93936 -2.18967 -52.43451 1.000 56.46658 175 LYS E O 1
ATOM 7039 N N . GLU E 1 176 ? -53.65384 -0.79471 -52.88624 1.000 41.85062 176 GLU E N 1
ATOM 7040 C CA . GLU E 1 176 ? -53.92106 -1.30375 -54.22922 1.000 48.03613 176 GLU E CA 1
ATOM 7041 C C . GLU E 1 176 ? -53.80304 -0.14211 -55.21301 1.000 40.70382 176 GLU E C 1
ATOM 7042 O O . GLU E 1 176 ? -54.80733 0.36890 -55.71534 1.000 34.86158 176 GLU E O 1
ATOM 7048 N N . ASN E 1 177 ? -52.56697 0.27099 -55.48713 1.000 36.62830 177 ASN E N 1
ATOM 7049 C CA . ASN E 1 177 ? -52.30156 1.43018 -56.33930 1.000 27.36350 177 ASN E CA 1
ATOM 7050 C C . ASN E 1 177 ? -52.19914 1.01405 -57.80907 1.000 29.50706 177 ASN E C 1
ATOM 7051 O O . ASN E 1 177 ? -51.18678 1.21013 -58.48151 1.000 29.79950 177 ASN E O 1
ATOM 7056 N N . TYR E 1 178 ? -53.28492 0.43257 -58.30689 1.000 28.25278 178 TYR E N 1
ATOM 7057 C CA . TYR E 1 178 ? -53.35617 0.03252 -59.70827 1.000 33.06815 178 TYR E CA 1
ATOM 7058 C C . TYR E 1 178 ? -54.79586 0.06557 -60.20904 1.000 35.96579 178 TYR E C 1
ATOM 7059 O O . TYR E 1 178 ? -55.68059 0.60199 -59.54176 1.000 36.54631 178 TYR E O 1
ATOM 7068 N N . LYS F 1 4 ? -13.46777 22.80993 -66.22675 1.000 40.57837 4 LYS F N 1
ATOM 7069 C CA . LYS F 1 4 ? -14.43125 23.79873 -65.75931 1.000 48.73633 4 LYS F CA 1
ATOM 7070 C C . LYS F 1 4 ? -14.06859 24.33613 -64.37741 1.000 46.80958 4 LYS F C 1
ATOM 7071 O O . LYS F 1 4 ? -14.01889 23.58964 -63.40316 1.000 50.24526 4 LYS F O 1
ATOM 7077 N N . GLY F 1 5 ? -13.80971 25.63877 -64.30092 1.000 49.82482 5 GLY F N 1
ATOM 7078 C CA . GLY F 1 5 ? -13.62111 26.29663 -63.02214 1.000 61.10014 5 GLY F CA 1
ATOM 7079 C C . GLY F 1 5 ? -14.92672 26.88577 -62.53246 1.000 55.05668 5 GLY F C 1
ATOM 7080 O O . GLY F 1 5 ? -14.98476 28.04130 -62.10102 1.000 58.94128 5 GLY F O 1
ATOM 7081 N N . THR F 1 6 ? -15.98154 26.08162 -62.58978 1.000 58.16250 6 THR F N 1
ATOM 7082 C CA . THR F 1 6 ? -17.34866 26.54584 -62.42627 1.000 49.77702 6 THR F CA 1
ATOM 7083 C C . THR F 1 6 ? -17.84199 26.32755 -61.00170 1.000 47.82944 6 THR F C 1
ATOM 7084 O O . THR F 1 6 ? -17.47533 25.35578 -60.33629 1.000 47.05109 6 THR F O 1
ATOM 7088 N N . LYS F 1 7 ? -18.68832 27.25104 -60.53993 1.000 55.15402 7 LYS F N 1
ATOM 7089 C CA . LYS F 1 7 ? -19.33651 27.06973 -59.24729 1.000 54.13458 7 LYS F CA 1
ATOM 7090 C C . LYS F 1 7 ? -20.27806 25.87042 -59.25731 1.000 41.99989 7 LYS F C 1
ATOM 7091 O O . LYS F 1 7 ? -20.50865 25.25867 -58.20851 1.000 44.14328 7 LYS F O 1
ATOM 7097 N N . THR F 1 8 ? -20.82066 25.51256 -60.42488 1.000 41.63134 8 THR F N 1
ATOM 7098 C CA . THR F 1 8 ? -21.72202 24.36648 -60.50193 1.000 37.44421 8 THR F CA 1
ATOM 7099 C C . THR F 1 8 ? -20.96092 23.04937 -60.39021 1.000 37.34095 8 THR F C 1
ATOM 7100 O O . THR F 1 8 ? -21.45693 22.10514 -59.76842 1.000 36.86197 8 THR F O 1
ATOM 7104 N N . GLU F 1 9 ? -19.75922 22.97467 -60.97641 1.000 38.51400 9 GLU F N 1
ATOM 7105 C CA . GLU F 1 9 ? -18.84216 21.86681 -60.70524 1.000 41.82852 9 GLU F CA 1
ATOM 7106 C C . GLU F 1 9 ? -18.55560 21.67861 -59.22829 1.000 36.91516 9 GLU F C 1
ATOM 7107 O O . GLU F 1 9 ? -18.57938 20.54361 -58.74732 1.000 38.29346 9 GLU F O 1
ATOM 7113 N N . LYS F 1 10 ? -18.23966 22.74559 -58.49532 1.000 41.08812 10 LYS F N 1
ATOM 7114 C CA . LYS F 1 10 ? -18.05624 22.56241 -57.05874 1.000 30.40263 10 LYS F CA 1
ATOM 7115 C C . LYS F 1 10 ? -19.34102 22.06076 -56.41571 1.000 30.78777 10 LYS F C 1
ATOM 7116 O O . LYS F 1 10 ? -19.30602 21.25226 -55.48087 1.000 31.49172 10 LYS F O 1
ATOM 7122 N N . ASN F 1 11 ? -20.48628 22.50172 -56.93665 1.000 38.32167 11 ASN F N 1
ATOM 7123 C CA . ASN F 1 11 ? -21.77322 22.07262 -56.40650 1.000 27.60194 11 ASN F CA 1
ATOM 7124 C C . ASN F 1 11 ? -22.11433 20.65683 -56.84997 1.000 26.04292 11 ASN F C 1
ATOM 7125 O O . ASN F 1 11 ? -22.73764 19.90203 -56.09721 1.000 18.00304 11 ASN F O 1
ATOM 7130 N N . LEU F 1 12 ? -21.72940 20.28242 -58.07284 1.000 26.74538 12 LEU F N 1
ATOM 7131 C CA . LEU F 1 12 ? -21.97522 18.91993 -58.53565 1.000 24.99422 12 LEU F CA 1
ATOM 7132 C C . LEU F 1 12 ? -21.15847 17.91277 -57.73374 1.000 36.20879 12 LEU F C 1
ATOM 7133 O O . LEU F 1 12 ? -21.65459 16.83168 -57.39418 1.000 33.82497 12 LEU F O 1
ATOM 7138 N N . ASN F 1 13 ? -19.90417 18.25118 -57.42021 1.000 39.22567 13 ASN F N 1
ATOM 7139 C CA . ASN F 1 13 ? -19.09952 17.39250 -56.55658 1.000 34.33569 13 ASN F CA 1
ATOM 7140 C C . ASN F 1 13 ? -19.66630 17.35410 -55.14349 1.000 28.29451 13 ASN F C 1
ATOM 7141 O O . ASN F 1 13 ? -19.68903 16.29613 -54.50441 1.000 30.44539 13 ASN F O 1
ATOM 7146 N N . GLU F 1 14 ? -20.12691 18.50029 -54.63962 1.000 34.60318 14 GLU F N 1
ATOM 7147 C CA . GLU F 1 14 ? -20.78489 18.54048 -53.34017 1.000 33.00332 14 GLU F CA 1
ATOM 7148 C C . GLU F 1 14 ? -22.13880 17.84376 -53.36158 1.000 34.23639 14 GLU F C 1
ATOM 7149 O O . GLU F 1 14 ? -22.63785 17.45299 -52.30137 1.000 37.76091 14 GLU F O 1
ATOM 7155 N N . ALA F 1 15 ? -22.74233 17.68083 -54.54128 1.000 32.25578 15 ALA F N 1
ATOM 7156 C CA . ALA F 1 15 ? -24.01107 16.96991 -54.64048 1.000 35.00127 15 ALA F CA 1
ATOM 7157 C C . ALA F 1 15 ? -23.81467 15.46315 -54.73894 1.000 30.14775 15 ALA F C 1
ATOM 7158 O O . ALA F 1 15 ? -24.65959 14.70175 -54.25324 1.000 22.44953 15 ALA F O 1
ATOM 7160 N N . PHE F 1 16 ? -22.72433 15.01660 -55.36852 1.000 28.50219 16 PHE F N 1
ATOM 7161 C CA . PHE F 1 16 ? -22.41670 13.59008 -55.39216 1.000 23.34043 16 PHE F CA 1
ATOM 7162 C C . PHE F 1 16 ? -22.21404 13.06160 -53.97853 1.000 23.77881 16 PHE F C 1
ATOM 7163 O O . PHE F 1 16 ? -22.81072 12.05200 -53.58820 1.000 18.20649 16 PHE F O 1
ATOM 7171 N N . ALA F 1 17 ? -21.37137 13.73200 -53.19723 1.000 31.15555 17 ALA F N 1
ATOM 7172 C CA . ALA F 1 17 ? -21.31778 13.46972 -51.76989 1.000 26.68693 17 ALA F CA 1
ATOM 7173 C C . ALA F 1 17 ? -22.58905 13.98844 -51.10555 1.000 33.10370 17 ALA F C 1
ATOM 7174 O O . ALA F 1 17 ? -23.32603 14.80429 -51.66533 1.000 49.06801 17 ALA F O 1
ATOM 7176 N N . GLY F 1 18 ? -22.84771 13.50523 -49.90146 1.000 33.72831 18 GLY F N 1
ATOM 7177 C CA . GLY F 1 18 ? -24.11358 13.85210 -49.25696 1.000 30.36162 18 GLY F CA 1
ATOM 7178 C C . GLY F 1 18 ? -25.27547 13.02593 -49.75656 1.000 27.48855 18 GLY F C 1
ATOM 7179 O O . GLY F 1 18 ? -25.99144 12.41702 -48.95687 1.000 32.63088 18 GLY F O 1
ATOM 7180 N N . GLU F 1 19 ? -25.48811 12.99097 -51.07464 1.000 17.79592 19 GLU F N 1
ATOM 7181 C CA . GLU F 1 19 ? -26.43557 12.03284 -51.63271 1.000 25.67155 19 GLU F CA 1
ATOM 7182 C C . GLU F 1 19 ? -25.91217 10.61009 -51.48384 1.000 31.36191 19 GLU F C 1
ATOM 7183 O O . GLU F 1 19 ? -26.68490 9.68112 -51.21920 1.000 17.36352 19 GLU F O 1
ATOM 7189 N N . SER F 1 20 ? -24.59846 10.42283 -51.64756 1.000 23.25414 20 SER F N 1
ATOM 7190 C CA . SER F 1 20 ? -23.99027 9.12835 -51.36288 1.000 24.02280 20 SER F CA 1
ATOM 7191 C C . SER F 1 20 ? -23.96426 8.84644 -49.86728 1.000 29.65517 20 SER F C 1
ATOM 7192 O O . SER F 1 20 ? -24.10295 7.68989 -49.45190 1.000 22.41549 20 SER F O 1
ATOM 7195 N N . MET F 1 21 ? -23.78051 9.88548 -49.04857 1.000 28.93826 21 MET F N 1
ATOM 7196 C CA . MET F 1 21 ? -23.85413 9.71266 -47.60251 1.000 25.36190 21 MET F CA 1
ATOM 7197 C C . MET F 1 21 ? -25.26873 9.35435 -47.16728 1.000 30.50397 21 MET F C 1
ATOM 7198 O O . MET F 1 21 ? -25.45942 8.48071 -46.31271 1.000 28.61698 21 MET F O 1
ATOM 7203 N N . ALA F 1 22 ? -26.27314 10.02265 -47.74333 1.000 36.84010 22 ALA F N 1
ATOM 7204 C CA . ALA F 1 22 ? -27.65885 9.71590 -47.40641 1.000 29.67503 22 ALA F CA 1
ATOM 7205 C C . ALA F 1 22 ? -28.02999 8.29543 -47.80623 1.000 29.30694 22 ALA F C 1
ATOM 7206 O O . ALA F 1 22 ? -28.81915 7.64371 -47.11295 1.000 34.05607 22 ALA F O 1
ATOM 7208 N N . ARG F 1 23 ? -27.47835 7.79981 -48.91746 1.000 29.22684 23 ARG F N 1
ATOM 7209 C CA . ARG F 1 23 ? -27.72386 6.41491 -49.30515 1.000 26.24392 23 ARG F CA 1
ATOM 7210 C C . ARG F 1 23 ? -27.20364 5.45115 -48.24734 1.000 25.96537 23 ARG F C 1
ATOM 7211 O O . ARG F 1 23 ? -27.88366 4.48340 -47.88939 1.000 31.89120 23 ARG F O 1
ATOM 7219 N N . ASN F 1 24 ? -26.00092 5.70563 -47.72956 1.000 29.97495 24 ASN F N 1
ATOM 7220 C CA . ASN F 1 24 ? -25.45193 4.85336 -46.68179 1.000 27.82704 24 ASN F CA 1
ATOM 7221 C C . ASN F 1 24 ? -26.26001 4.96777 -45.39557 1.000 26.57411 24 ASN F C 1
ATOM 7222 O O . ASN F 1 24 ? -26.51236 3.96006 -44.72490 1.000 25.71027 24 ASN F O 1
ATOM 7227 N N . LYS F 1 25 ? -26.67771 6.18595 -45.03934 1.000 30.42116 25 LYS F N 1
ATOM 7228 C CA . LYS F 1 25 ? -27.46674 6.37834 -43.82586 1.000 32.57620 25 LYS F CA 1
ATOM 7229 C C . LYS F 1 25 ? -28.77750 5.60596 -43.88735 1.000 30.40641 25 LYS F C 1
ATOM 7230 O O . LYS F 1 25 ? -29.21458 5.02817 -42.88542 1.000 33.59520 25 LYS F O 1
ATOM 7236 N N . TYR F 1 26 ? -29.41748 5.57971 -45.05597 1.000 27.45469 26 TYR F N 1
ATOM 7237 C CA . TYR F 1 26 ? -30.73316 4.96483 -45.17117 1.000 28.93152 26 TYR F CA 1
ATOM 7238 C C . TYR F 1 26 ? -30.67361 3.44432 -45.23765 1.000 24.30578 26 TYR F C 1
ATOM 7239 O O . TYR F 1 26 ? -31.65197 2.78623 -44.86857 1.000 26.69595 26 TYR F O 1
ATOM 7248 N N . THR F 1 27 ? -29.55878 2.86926 -45.69611 1.000 30.85150 27 THR F N 1
ATOM 7249 C CA . THR F 1 27 ? -29.40014 1.42126 -45.60174 1.000 28.08102 27 THR F CA 1
ATOM 7250 C C . THR F 1 27 ? -29.19307 0.99152 -44.15611 1.000 26.05072 27 THR F C 1
ATOM 7251 O O . THR F 1 27 ? -29.75001 -0.02191 -43.71701 1.000 26.03625 27 THR F O 1
ATOM 7255 N N . TYR F 1 28 ? -28.39671 1.75222 -43.40062 1.000 23.85543 28 TYR F N 1
ATOM 7256 C CA . TYR F 1 28 ? -28.20060 1.43793 -41.98958 1.000 27.09248 28 TYR F CA 1
ATOM 7257 C C . TYR F 1 28 ? -29.48738 1.65227 -41.20597 1.000 23.08451 28 TYR F C 1
ATOM 7258 O O . TYR F 1 28 ? -29.80619 0.87747 -40.29661 1.000 28.66171 28 TYR F O 1
ATOM 7267 N N . TYR F 1 29 ? -30.23714 2.70393 -41.54500 1.000 30.96090 29 TYR F N 1
ATOM 7268 C CA . TYR F 1 29 ? -31.51325 2.95128 -40.88447 1.000 30.00673 29 TYR F CA 1
ATOM 7269 C C . TYR F 1 29 ? -32.53358 1.87327 -41.22577 1.000 22.81304 29 TYR F C 1
ATOM 7270 O O . TYR F 1 29 ? -33.36483 1.51991 -40.38266 1.000 27.74406 29 TYR F O 1
ATOM 7279 N N . ALA F 1 30 ? -32.48502 1.34077 -42.44932 1.000 18.57656 30 ALA F N 1
ATOM 7280 C CA . ALA F 1 30 ? -33.39842 0.26807 -42.82878 1.000 25.65692 30 ALA F CA 1
ATOM 7281 C C . ALA F 1 30 ? -33.11030 -1.00628 -42.04625 1.000 28.25572 30 ALA F C 1
ATOM 7282 O O . ALA F 1 30 ? -34.03825 -1.71778 -41.64412 1.000 25.70411 30 ALA F O 1
ATOM 7284 N N . SER F 1 31 ? -31.83103 -1.31377 -41.82502 1.000 22.81023 31 SER F N 1
ATOM 7285 C CA . SER F 1 31 ? -31.47943 -2.48792 -41.03383 1.000 31.74335 31 SER F CA 1
ATOM 7286 C C . SER F 1 31 ? -31.93944 -2.32898 -39.59061 1.000 28.18848 31 SER F C 1
ATOM 7287 O O . SER F 1 31 ? -32.58734 -3.22189 -39.03326 1.000 25.92199 31 SER F O 1
ATOM 7290 N N . LYS F 1 32 ? -31.62219 -1.18789 -38.97320 1.000 22.12976 32 LYS F N 1
ATOM 7291 C CA . LYS F 1 32 ? -32.02676 -0.95540 -37.59131 1.000 19.26648 32 LYS F CA 1
ATOM 7292 C C . LYS F 1 32 ? -33.54296 -0.92934 -37.44577 1.000 33.34656 32 LYS F C 1
ATOM 7293 O O . LYS F 1 32 ? -34.07409 -1.37021 -36.41990 1.000 31.43494 32 LYS F O 1
ATOM 7299 N N . ALA F 1 33 ? -34.25641 -0.42541 -38.45696 1.000 28.76485 33 ALA F N 1
ATOM 7300 C CA . ALA F 1 33 ? -35.71438 -0.42230 -38.39561 1.000 28.35594 33 ALA F CA 1
ATOM 7301 C C . ALA F 1 33 ? -36.28263 -1.83558 -38.42661 1.000 32.04359 33 ALA F C 1
ATOM 7302 O O . ALA F 1 33 ? -37.30613 -2.10337 -37.78696 1.000 27.69275 33 ALA F O 1
ATOM 7304 N N . LYS F 1 34 ? -35.63805 -2.75039 -39.15525 1.000 22.34718 34 LYS F N 1
ATOM 7305 C CA . LYS F 1 34 ? -36.13131 -4.12212 -39.20911 1.000 31.60838 34 LYS F CA 1
ATOM 7306 C C . LYS F 1 34 ? -35.87093 -4.85400 -37.89816 1.000 26.92602 34 LYS F C 1
ATOM 7307 O O . LYS F 1 34 ? -36.69235 -5.66864 -37.46265 1.000 30.03530 34 LYS F O 1
ATOM 7313 N N . LYS F 1 35 ? -34.73603 -4.57690 -37.25332 1.000 25.40253 35 LYS F N 1
ATOM 7314 C CA . LYS F 1 35 ? -34.46169 -5.17057 -35.95084 1.000 35.66558 35 LYS F CA 1
ATOM 7315 C C . LYS F 1 35 ? -35.30473 -4.54624 -34.84807 1.000 31.49967 35 LYS F C 1
ATOM 7316 O O . LYS F 1 35 ? -35.53188 -5.19054 -33.81835 1.000 34.09758 35 LYS F O 1
ATOM 7322 N N . ASP F 1 36 ? -35.76988 -3.31121 -35.03866 1.000 30.30058 36 ASP F N 1
ATOM 7323 C CA . ASP F 1 36 ? -36.62255 -2.65236 -34.05880 1.000 30.80042 36 ASP F CA 1
ATOM 7324 C C . ASP F 1 36 ? -38.08222 -3.07174 -34.16657 1.000 32.37781 36 ASP F C 1
ATOM 7325 O O . ASP F 1 36 ? -38.85955 -2.78325 -33.24981 1.000 26.96825 36 ASP F O 1
ATOM 7330 N N . GLY F 1 37 ? -38.47126 -3.73199 -35.25607 1.000 34.09472 37 GLY F N 1
ATOM 7331 C CA . GLY F 1 37 ? -39.83550 -4.19492 -35.42395 1.000 28.85992 37 GLY F CA 1
ATOM 7332 C C . GLY F 1 37 ? -40.66062 -3.34082 -36.36483 1.000 28.16322 37 GLY F C 1
ATOM 7333 O O . GLY F 1 37 ? -41.83835 -3.08041 -36.10135 1.000 34.69882 37 GLY F O 1
ATOM 7334 N N . TYR F 1 38 ? -40.05682 -2.90259 -37.47188 1.000 25.44532 38 TYR F N 1
ATOM 7335 C CA . TYR F 1 38 ? -40.72144 -2.03617 -38.45210 1.000 19.40129 38 TYR F CA 1
ATOM 7336 C C . TYR F 1 38 ? -40.25993 -2.45710 -39.84651 1.000 19.77282 38 TYR F C 1
ATOM 7337 O O . TYR F 1 38 ? -39.28427 -1.91558 -40.37346 1.000 16.32425 38 TYR F O 1
ATOM 7346 N N . VAL F 1 39 ? -40.97464 -3.41140 -40.44643 1.000 16.54191 39 VAL F N 1
ATOM 7347 C CA . VAL F 1 39 ? -40.58055 -3.90085 -41.76479 1.000 16.73310 39 VAL F CA 1
ATOM 7348 C C . VAL F 1 39 ? -40.96258 -2.90373 -42.85209 1.000 18.49024 39 VAL F C 1
ATOM 7349 O O . VAL F 1 39 ? -40.17989 -2.64708 -43.77364 1.000 24.98120 39 VAL F O 1
ATOM 7353 N N . GLN F 1 40 ? -42.16202 -2.32172 -42.76590 1.000 24.24365 40 GLN F N 1
ATOM 7354 C CA . GLN F 1 40 ? -42.57196 -1.33592 -43.76217 1.000 21.91517 40 GLN F CA 1
ATOM 7355 C C . GLN F 1 40 ? -41.69595 -0.09137 -43.70192 1.000 23.24566 40 GLN F C 1
ATOM 7356 O O . GLN F 1 40 ? -41.29340 0.44399 -44.74186 1.000 20.83475 40 GLN F O 1
ATOM 7362 N N . ILE F 1 41 ? -41.39900 0.38982 -42.49221 1.000 20.01585 41 ILE F N 1
ATOM 7363 C CA . ILE F 1 41 ? -40.48023 1.51540 -42.34450 1.000 23.24529 41 ILE F CA 1
ATOM 7364 C C . ILE F 1 41 ? -39.10951 1.15355 -42.90128 1.000 23.71336 41 ILE F C 1
ATOM 7365 O O . ILE F 1 41 ? -38.44304 1.97818 -43.53977 1.000 26.38881 41 ILE F O 1
ATOM 7370 N N . SER F 1 42 ? -38.67688 -0.09200 -42.68513 1.000 19.82750 42 SER F N 1
ATOM 7371 C CA . SER F 1 42 ? -37.42215 -0.55747 -43.26795 1.000 25.91834 42 SER F CA 1
ATOM 7372 C C . SER F 1 42 ? -37.48730 -0.55789 -44.78992 1.000 22.63022 42 SER F C 1
ATOM 7373 O O . SER F 1 42 ? -36.49147 -0.26400 -45.46178 1.000 28.93942 42 SER F O 1
ATOM 7376 N N . ASN F 1 43 ? -38.65070 -0.89474 -45.35294 1.000 21.63051 43 ASN F N 1
ATOM 7377 C CA . ASN F 1 43 ? -38.80247 -0.87367 -46.80369 1.000 23.68785 43 ASN F CA 1
ATOM 7378 C C . ASN F 1 43 ? -38.79958 0.54931 -47.34613 1.000 29.62929 43 ASN F C 1
ATOM 7379 O O . ASN F 1 43 ? -38.34612 0.78194 -48.47237 1.000 27.16324 43 ASN F O 1
ATOM 7384 N N . ILE F 1 44 ? -39.29691 1.50887 -46.56376 1.000 24.21825 44 ILE F N 1
ATOM 7385 C CA . ILE F 1 44 ? -39.32978 2.89529 -47.01560 1.000 24.90223 44 ILE F CA 1
ATOM 7386 C C . ILE F 1 44 ? -37.92978 3.50015 -46.98573 1.000 28.57353 44 ILE F C 1
ATOM 7387 O O . ILE F 1 44 ? -37.55840 4.28409 -47.86843 1.000 28.77969 44 ILE F O 1
ATOM 7392 N N . PHE F 1 45 ? -37.12547 3.13618 -45.98240 1.000 22.56509 45 PHE F N 1
ATOM 7393 C CA . PHE F 1 45 ? -35.74839 3.61873 -45.92720 1.000 25.41433 45 PHE F CA 1
ATOM 7394 C C . PHE F 1 45 ? -34.94268 3.13201 -47.12566 1.000 27.08759 45 PHE F C 1
ATOM 7395 O O . PHE F 1 45 ? -34.19944 3.90747 -47.73918 1.000 24.92713 45 PHE F O 1
ATOM 7403 N N . GLU F 1 46 ? -35.07721 1.84897 -47.47514 1.000 25.53952 46 GLU F N 1
ATOM 7404 C CA . GLU F 1 46 ? -34.31275 1.30370 -48.59332 1.000 27.38862 46 GLU F CA 1
ATOM 7405 C C . GLU F 1 46 ? -34.82459 1.83325 -49.92717 1.000 24.13844 46 GLU F C 1
ATOM 7406 O O . GLU F 1 46 ? -34.03730 2.06001 -50.85338 1.000 27.53422 46 GLU F O 1
ATOM 7412 N N . GLN F 1 47 ? -36.13921 2.02927 -50.04947 1.000 27.59733 47 GLN F N 1
ATOM 7413 C CA . GLN F 1 47 ? -36.67462 2.65532 -51.25360 1.000 26.00884 47 GLN F CA 1
ATOM 7414 C C . GLN F 1 47 ? -36.14892 4.07725 -51.40231 1.000 26.19511 47 GLN F C 1
ATOM 7415 O O . GLN F 1 47 ? -35.79379 4.50602 -52.50697 1.000 23.10506 47 GLN F O 1
ATOM 7421 N N . THR F 1 48 ? -36.07775 4.81808 -50.29313 1.000 25.79396 48 THR F N 1
ATOM 7422 C CA . THR F 1 48 ? -35.49592 6.15494 -50.32393 1.000 22.48851 48 THR F CA 1
ATOM 7423 C C . THR F 1 48 ? -34.00306 6.10904 -50.62240 1.000 30.74424 48 THR F C 1
ATOM 7424 O O . THR F 1 48 ? -33.47616 7.01142 -51.28435 1.000 30.56162 48 THR F O 1
ATOM 7428 N N . ALA F 1 49 ? -33.30917 5.07128 -50.14751 1.000 26.43773 49 ALA F N 1
ATOM 7429 C CA . ALA F 1 49 ? -31.87742 4.95762 -50.40550 1.000 24.96858 49 ALA F CA 1
ATOM 7430 C C . ALA F 1 49 ? -31.59718 4.76376 -51.88939 1.000 22.63146 49 ALA F C 1
ATOM 7431 O O . ALA F 1 49 ? -30.63114 5.32130 -52.42233 1.000 28.00713 49 ALA F O 1
ATOM 7433 N N . ASN F 1 50 ? -32.43077 3.97881 -52.57427 1.000 19.39320 50 ASN F N 1
ATOM 7434 C CA . ASN F 1 50 ? -32.24914 3.79493 -54.00860 1.000 19.99972 50 ASN F CA 1
ATOM 7435 C C . ASN F 1 50 ? -32.62627 5.04998 -54.78353 1.000 30.55046 50 ASN F C 1
ATOM 7436 O O . ASN F 1 50 ? -32.10865 5.27551 -55.88342 1.000 33.67853 50 ASN F O 1
ATOM 7441 N N . ASN F 1 51 ? -33.52289 5.87320 -54.23356 1.000 25.53322 51 ASN F N 1
ATOM 7442 C CA . ASN F 1 51 ? -33.80975 7.16368 -54.85039 1.000 28.33169 51 ASN F CA 1
ATOM 7443 C C . ASN F 1 51 ? -32.59000 8.07308 -54.79853 1.000 30.36813 51 ASN F C 1
ATOM 7444 O O . ASN F 1 51 ? -32.24793 8.72170 -55.79494 1.000 26.36773 51 ASN F O 1
ATOM 7449 N N . GLU F 1 52 ? -31.92169 8.13128 -53.64256 1.000 32.72297 52 GLU F N 1
ATOM 7450 C CA . GLU F 1 52 ? -30.70492 8.92684 -53.52976 1.000 26.59659 52 GLU F CA 1
ATOM 7451 C C . GLU F 1 52 ? -29.59801 8.38056 -54.42306 1.000 35.58576 52 GLU F C 1
ATOM 7452 O O . GLU F 1 52 ? -28.76619 9.14857 -54.92247 1.000 28.95744 52 GLU F O 1
ATOM 7458 N N . LYS F 1 53 ? -29.56245 7.05990 -54.62478 1.000 32.03399 53 LYS F N 1
ATOM 7459 C CA . LYS F 1 53 ? -28.55789 6.47097 -55.50494 1.000 32.72157 53 LYS F CA 1
ATOM 7460 C C . LYS F 1 53 ? -28.75521 6.92788 -56.94416 1.000 33.35918 53 LYS F C 1
ATOM 7461 O O . LYS F 1 53 ? -27.78104 7.15837 -57.67119 1.000 27.61437 53 LYS F O 1
ATOM 7467 N N . GLU F 1 54 ? -30.01178 7.06526 -57.37376 1.000 30.68336 54 GLU F N 1
ATOM 7468 C CA . GLU F 1 54 ? -30.27895 7.58192 -58.71045 1.000 26.09449 54 GLU F CA 1
ATOM 7469 C C . GLU F 1 54 ? -30.00788 9.07730 -58.79404 1.000 30.49959 54 GLU F C 1
ATOM 7470 O O . GLU F 1 54 ? -29.59241 9.57209 -59.84843 1.000 34.97085 54 GLU F O 1
ATOM 7476 N N . HIS F 1 55 ? -30.23841 9.81061 -57.70178 1.000 33.81675 55 HIS F N 1
ATOM 7477 C CA . HIS F 1 55 ? -29.91533 11.23363 -57.68790 1.000 30.58370 55 HIS F CA 1
ATOM 7478 C C . HIS F 1 55 ? -28.41194 11.45351 -57.79935 1.000 25.23006 55 HIS F C 1
ATOM 7479 O O . HIS F 1 55 ? -27.96024 12.33317 -58.54146 1.000 30.23600 55 HIS F O 1
ATOM 7486 N N . ALA F 1 56 ? -27.62182 10.66083 -57.07068 1.000 32.75708 56 ALA F N 1
ATOM 7487 C CA . ALA F 1 56 ? -26.17023 10.76072 -57.17594 1.000 32.27728 56 ALA F CA 1
ATOM 7488 C C . ALA F 1 56 ? -25.67652 10.32311 -58.54779 1.000 27.88433 56 ALA F C 1
ATOM 7489 O O . ALA F 1 56 ? -24.66058 10.83528 -59.03134 1.000 26.98413 56 ALA F O 1
ATOM 7491 N N . LYS F 1 57 ? -26.37600 9.38035 -59.18477 1.000 23.80171 57 LYS F N 1
ATOM 7492 C CA . LYS F 1 57 ? -26.00583 8.96301 -60.53206 1.000 17.66991 57 LYS F CA 1
ATOM 7493 C C . LYS F 1 57 ? -26.16605 10.09995 -61.53225 1.000 26.32980 57 LYS F C 1
ATOM 7494 O O . LYS F 1 57 ? -25.41843 10.17234 -62.51474 1.000 19.70455 57 LYS F O 1
ATOM 7500 N N . LEU F 1 58 ? -27.12909 10.99597 -61.29993 1.000 32.60592 58 LEU F N 1
ATOM 7501 C CA . LEU F 1 58 ? -27.32791 12.12539 -62.20276 1.000 23.48756 58 LEU F CA 1
ATOM 7502 C C . LEU F 1 58 ? -26.12392 13.05867 -62.18573 1.000 29.68314 58 LEU F C 1
ATOM 7503 O O . LEU F 1 58 ? -25.56272 13.38217 -63.23887 1.000 31.82188 58 LEU F O 1
ATOM 7508 N N . TRP F 1 59 ? -25.70883 13.50006 -60.99482 1.000 27.13205 59 TRP F N 1
ATOM 7509 C CA . TRP F 1 59 ? -24.56993 14.40832 -60.90452 1.000 28.79254 59 TRP F CA 1
ATOM 7510 C C . TRP F 1 59 ? -23.26514 13.71783 -61.27990 1.000 28.00962 59 TRP F C 1
ATOM 7511 O O . TRP F 1 59 ? -22.31811 14.38248 -61.71539 1.000 29.31661 59 TRP F O 1
ATOM 7522 N N . PHE F 1 60 ? -23.19140 12.39515 -61.11849 1.000 31.30968 60 PHE F N 1
ATOM 7523 C CA . PHE F 1 60 ? -21.98684 11.67496 -61.51903 1.000 32.59912 60 PHE F CA 1
ATOM 7524 C C . PHE F 1 60 ? -21.83144 11.66473 -63.03406 1.000 33.11063 60 PHE F C 1
ATOM 7525 O O . PHE F 1 60 ? -20.70994 11.73921 -63.54926 1.000 32.52865 60 PHE F O 1
ATOM 7533 N N . LYS F 1 61 ? -22.94501 11.57540 -63.76492 1.000 28.93319 61 LYS F N 1
ATOM 7534 C CA . LYS F 1 61 ? -22.86532 11.55208 -65.22062 1.000 34.41535 61 LYS F CA 1
ATOM 7535 C C . LYS F 1 61 ? -22.56083 12.93153 -65.78883 1.000 34.46810 61 LYS F C 1
ATOM 7536 O O . LYS F 1 61 ? -21.99553 13.03656 -66.88279 1.000 34.52174 61 LYS F O 1
ATOM 7542 N N . LEU F 1 62 ? -22.92588 13.99639 -65.07102 1.000 33.03901 62 LEU F N 1
ATOM 7543 C CA . LEU F 1 62 ? -22.56696 15.33691 -65.52155 1.000 31.01946 62 LEU F CA 1
ATOM 7544 C C . LEU F 1 62 ? -21.08290 15.60706 -65.31126 1.000 27.85457 62 LEU F C 1
ATOM 7545 O O . LEU F 1 62 ? -20.43171 16.22445 -66.16233 1.000 30.64690 62 LEU F O 1
ATOM 7550 N N . LEU F 1 63 ? -20.52992 15.14630 -64.18692 1.000 24.74914 63 LEU F N 1
ATOM 7551 C CA . LEU F 1 63 ? -19.12308 15.37068 -63.87816 1.000 31.89193 63 LEU F CA 1
ATOM 7552 C C . LEU F 1 63 ? -18.18504 14.52942 -64.73322 1.000 37.62517 63 LEU F C 1
ATOM 7553 O O . LEU F 1 63 ? -16.97339 14.77273 -64.71379 1.000 38.47896 63 LEU F O 1
ATOM 7558 N N . HIS F 1 64 ? -18.70625 13.55028 -65.47099 1.000 33.64189 64 HIS F N 1
ATOM 7559 C CA . HIS F 1 64 ? -17.90108 12.74550 -66.37656 1.000 34.77956 64 HIS F CA 1
ATOM 7560 C C . HIS F 1 64 ? -18.43167 12.75483 -67.80207 1.000 42.15642 64 HIS F C 1
ATOM 7561 O O . HIS F 1 64 ? -17.86802 12.06368 -68.65970 1.000 43.28644 64 HIS F O 1
ATOM 7568 N N . ASP F 1 65 ? -19.48894 13.51793 -68.07719 1.000 38.00834 65 ASP F N 1
ATOM 7569 C CA . ASP F 1 65 ? -20.11133 13.60072 -69.39799 1.000 43.50100 65 ASP F CA 1
ATOM 7570 C C . ASP F 1 65 ? -20.45981 12.20422 -69.92192 1.000 44.59611 65 ASP F C 1
ATOM 7571 O O . ASP F 1 65 ? -19.85262 11.67530 -70.85258 1.000 57.94698 65 ASP F O 1
ATOM 7576 N N . GLY F 1 66 ? -21.46403 11.62188 -69.28239 1.000 39.46577 66 GLY F N 1
ATOM 7577 C CA . GLY F 1 66 ? -21.90167 10.28161 -69.59959 1.000 30.58361 66 GLY F CA 1
ATOM 7578 C C . GLY F 1 66 ? -21.35455 9.25212 -68.63255 1.000 41.04899 66 GLY F C 1
ATOM 7579 O O . GLY F 1 66 ? -20.95280 9.55154 -67.50545 1.000 38.00536 66 GLY F O 1
ATOM 7580 N N . MET F 1 67 ? -21.34113 8.00887 -69.09464 1.000 44.96610 67 MET F N 1
ATOM 7581 C CA . MET F 1 67 ? -20.81721 6.89455 -68.30621 1.000 40.11863 67 MET F CA 1
ATOM 7582 C C . MET F 1 67 ? -19.64498 6.25827 -69.03761 1.000 31.32887 67 MET F C 1
ATOM 7583 O O . MET F 1 67 ? -19.84690 5.62516 -70.09148 1.000 35.45599 67 MET F O 1
ATOM 7588 N N . PRO F 1 68 ? -18.42006 6.39041 -68.53478 1.000 26.23132 68 PRO F N 1
ATOM 7589 C CA . PRO F 1 68 ? -17.25494 5.87594 -69.26416 1.000 36.18750 68 PRO F CA 1
ATOM 7590 C C . PRO F 1 68 ? -17.22202 4.35439 -69.27901 1.000 43.48986 68 PRO F C 1
ATOM 7591 O O . PRO F 1 68 ? -17.94501 3.66835 -68.55400 1.000 41.15354 68 PRO F O 1
ATOM 7595 N N . ASP F 1 69 ? -16.33908 3.83154 -70.12610 1.000 38.92999 69 ASP F N 1
ATOM 7596 C CA . ASP F 1 69 ? -16.21657 2.39746 -70.32413 1.000 38.21990 69 ASP F CA 1
ATOM 7597 C C . ASP F 1 69 ? -15.55626 1.73565 -69.11378 1.000 39.32102 69 ASP F C 1
ATOM 7598 O O . ASP F 1 69 ? -15.06986 2.39552 -68.19128 1.000 39.04113 69 ASP F O 1
ATOM 7603 N N . THR F 1 70 ? -15.53135 0.39993 -69.14060 1.000 38.73189 70 THR F N 1
ATOM 7604 C CA . THR F 1 70 ? -14.98925 -0.36106 -68.01881 1.000 31.06072 70 THR F CA 1
ATOM 7605 C C . THR F 1 70 ? -13.49737 -0.10442 -67.84130 1.000 31.01022 70 THR F C 1
ATOM 7606 O O . THR F 1 70 ? -13.01360 0.02679 -66.71035 1.000 35.01536 70 THR F O 1
ATOM 7610 N N . VAL F 1 71 ? -12.75242 -0.02663 -68.94628 1.000 29.94622 71 VAL F N 1
ATOM 7611 C CA . VAL F 1 71 ? -11.31712 0.23610 -68.86086 1.000 36.78785 71 VAL F CA 1
ATOM 7612 C C . VAL F 1 71 ? -11.06278 1.56728 -68.16291 1.000 35.36386 71 VAL F C 1
ATOM 7613 O O . VAL F 1 71 ? -10.21131 1.66873 -67.27199 1.000 32.83214 71 VAL F O 1
ATOM 7617 N N . THR F 1 72 ? -11.80681 2.60686 -68.55100 1.000 37.23041 72 THR F N 1
ATOM 7618 C CA . THR F 1 72 ? -11.68495 3.89282 -67.87087 1.000 37.03010 72 THR F CA 1
ATOM 7619 C C . THR F 1 72 ? -12.14674 3.79383 -66.42199 1.000 27.66658 72 THR F C 1
ATOM 7620 O O . THR F 1 72 ? -11.56865 4.43134 -65.53454 1.000 34.53027 72 THR F O 1
ATOM 7624 N N . ASN F 1 73 ? -13.18580 2.99833 -66.16211 1.000 33.00481 73 ASN F N 1
ATOM 7625 C CA . ASN F 1 73 ? -13.64203 2.81295 -64.78946 1.000 38.89092 73 ASN F CA 1
ATOM 7626 C C . ASN F 1 73 ? -12.59258 2.10595 -63.94326 1.000 32.55821 73 ASN F C 1
ATOM 7627 O O . ASN F 1 73 ? -12.48924 2.36892 -62.73994 1.000 32.35956 73 ASN F O 1
ATOM 7632 N N . LEU F 1 74 ? -11.80600 1.21374 -64.55017 1.000 38.12413 74 LEU F N 1
ATOM 7633 C CA . LEU F 1 74 ? -10.71055 0.58222 -63.82368 1.000 27.81363 74 LEU F CA 1
ATOM 7634 C C . LEU F 1 74 ? -9.54350 1.54213 -63.63039 1.000 31.41097 74 LEU F C 1
ATOM 7635 O O . LEU F 1 74 ? -8.76659 1.38500 -62.68175 1.000 32.98827 74 LEU F O 1
ATOM 7640 N N . LYS F 1 75 ? -9.40157 2.53381 -64.51491 1.000 32.93878 75 LYS F N 1
ATOM 7641 C CA . LYS F 1 75 ? -8.39021 3.56801 -64.31585 1.000 31.59509 75 LYS F CA 1
ATOM 7642 C C . LYS F 1 75 ? -8.66073 4.35160 -63.03769 1.000 28.31390 75 LYS F C 1
ATOM 7643 O O . LYS F 1 75 ? -7.77251 4.51688 -62.19386 1.000 26.26897 75 LYS F O 1
ATOM 7649 N N . ASP F 1 76 ? -9.89293 4.84239 -62.87978 1.000 35.20907 76 ASP F N 1
ATOM 7650 C CA . ASP F 1 76 ? -10.22838 5.69875 -61.74843 1.000 30.43882 76 ASP F CA 1
ATOM 7651 C C . ASP F 1 76 ? -10.40147 4.91302 -60.45541 1.000 22.73588 76 ASP F C 1
ATOM 7652 O O . ASP F 1 76 ? -10.13786 5.44860 -59.37267 1.000 25.88644 76 ASP F O 1
ATOM 7657 N N . ALA F 1 77 ? -10.84648 3.65809 -60.53927 1.000 22.18085 77 ALA F N 1
ATOM 7658 C CA . ALA F 1 77 ? -10.99043 2.85180 -59.33098 1.000 29.73177 77 ALA F CA 1
ATOM 7659 C C . ALA F 1 77 ? -9.63354 2.54100 -58.71022 1.000 27.09977 77 ALA F C 1
ATOM 7660 O O . ALA F 1 77 ? -9.45913 2.66298 -57.49220 1.000 31.94807 77 ALA F O 1
ATOM 7662 N N . ALA F 1 78 ? -8.65847 2.14419 -59.53135 1.000 18.69894 78 ALA F N 1
ATOM 7663 C CA . ALA F 1 78 ? -7.31969 1.88397 -59.01410 1.000 29.52921 78 ALA F CA 1
ATOM 7664 C C . ALA F 1 78 ? -6.64386 3.16224 -58.53509 1.000 38.76044 78 ALA F C 1
ATOM 7665 O O . ALA F 1 78 ? -5.78230 3.11142 -57.64916 1.000 34.93403 78 ALA F O 1
ATOM 7667 N N . ALA F 1 79 ? -7.01634 4.31086 -59.10527 1.000 30.99416 79 ALA F N 1
ATOM 7668 C CA . ALA F 1 79 ? -6.43794 5.57971 -58.67813 1.000 27.15764 79 ALA F CA 1
ATOM 7669 C C . ALA F 1 79 ? -7.01840 6.03890 -57.34732 1.000 27.24520 79 ALA F C 1
ATOM 7670 O O . ALA F 1 79 ? -6.27454 6.47181 -56.45950 1.000 23.26088 79 ALA F O 1
ATOM 7672 N N . GLY F 1 80 ? -8.34155 5.95473 -57.19442 1.000 30.45096 80 GLY F N 1
ATOM 7673 C CA . GLY F 1 80 ? -8.95951 6.37179 -55.94716 1.000 27.25901 80 GLY F CA 1
ATOM 7674 C C . GLY F 1 80 ? -8.54328 5.50787 -54.77310 1.000 28.48155 80 GLY F C 1
ATOM 7675 O O . GLY F 1 80 ? -8.32907 6.01005 -53.66651 1.000 29.89402 80 GLY F O 1
ATOM 7676 N N . GLU F 1 81 ? -8.41931 4.19789 -54.99576 1.000 34.27259 81 GLU F N 1
ATOM 7677 C CA . GLU F 1 81 ? -7.96128 3.31511 -53.92926 1.000 34.10846 81 GLU F CA 1
ATOM 7678 C C . GLU F 1 81 ? -6.50245 3.57586 -53.57440 1.000 34.19340 81 GLU F C 1
ATOM 7679 O O . GLU F 1 81 ? -6.11859 3.44321 -52.40686 1.000 29.08807 81 GLU F O 1
ATOM 7685 N N . ASN F 1 82 ? -5.68096 3.95396 -54.55769 1.000 30.23148 82 ASN F N 1
ATOM 7686 C CA . ASN F 1 82 ? -4.29575 4.31123 -54.26649 1.000 31.46669 82 ASN F CA 1
ATOM 7687 C C . ASN F 1 82 ? -4.22212 5.55245 -53.38493 1.000 30.41037 82 ASN F C 1
ATOM 7688 O O . ASN F 1 82 ? -3.38410 5.63290 -52.47942 1.000 28.76525 82 ASN F O 1
ATOM 7693 N N . PHE F 1 83 ? -5.09617 6.53076 -53.63520 1.000 32.84549 83 PHE F N 1
ATOM 7694 C CA . PHE F 1 83 ? -5.12776 7.73645 -52.81344 1.000 27.78169 83 PHE F CA 1
ATOM 7695 C C . PHE F 1 83 ? -5.52671 7.42577 -51.37639 1.000 30.75641 83 PHE F C 1
ATOM 7696 O O . PHE F 1 83 ? -5.12759 8.14415 -50.45292 1.000 28.08897 83 PHE F O 1
ATOM 7704 N N . GLU F 1 84 ? -6.30227 6.35981 -51.16698 1.000 23.11648 84 GLU F N 1
ATOM 7705 C CA . GLU F 1 84 ? -6.79968 6.04942 -49.83039 1.000 32.18605 84 GLU F CA 1
ATOM 7706 C C . GLU F 1 84 ? -5.67629 5.58802 -48.90572 1.000 29.33582 84 GLU F C 1
ATOM 7707 O O . GLU F 1 84 ? -5.53103 6.10083 -47.78943 1.000 24.53316 84 GLU F O 1
ATOM 7713 N N . TRP F 1 85 ? -4.86879 4.62053 -49.35118 1.000 33.53968 85 TRP F N 1
ATOM 7714 C CA . TRP F 1 85 ? -3.89454 3.97951 -48.47300 1.000 28.61203 85 TRP F CA 1
ATOM 7715 C C . TRP F 1 85 ? -2.51629 4.62657 -48.50681 1.000 27.28854 85 TRP F C 1
ATOM 7716 O O . TRP F 1 85 ? -1.76436 4.49090 -47.53510 1.000 29.97800 85 TRP F O 1
ATOM 7727 N N . THR F 1 86 ? -2.16039 5.31899 -49.58834 1.000 34.40489 86 THR F N 1
ATOM 7728 C CA . THR F 1 86 ? -0.89481 6.04182 -49.62489 1.000 29.92067 86 THR F CA 1
ATOM 7729 C C . THR F 1 86 ? -0.97517 7.41296 -48.96977 1.000 33.60389 86 THR F C 1
ATOM 7730 O O . THR F 1 86 ? 0.06087 8.06794 -48.81223 1.000 38.83086 86 THR F O 1
ATOM 7734 N N . ASP F 1 87 ? -2.16652 7.85980 -48.58379 1.000 34.90101 87 ASP F N 1
ATOM 7735 C CA . ASP F 1 87 ? -2.34592 9.23597 -48.14930 1.000 31.82881 87 ASP F CA 1
ATOM 7736 C C . ASP F 1 87 ? -3.55443 9.36584 -47.24298 1.000 34.96236 87 ASP F C 1
ATOM 7737 O O . ASP F 1 87 ? -3.43086 9.63428 -46.04780 1.000 36.58468 87 ASP F O 1
ATOM 7742 N N . MET F 1 88 ? -4.73078 9.16485 -47.82151 1.000 42.15993 88 MET F N 1
ATOM 7743 C CA . MET F 1 88 ? -5.94866 9.70220 -47.23481 1.000 26.69383 88 MET F CA 1
ATOM 7744 C C . MET F 1 88 ? -6.22570 9.09484 -45.85947 1.000 38.17545 88 MET F C 1
ATOM 7745 O O . MET F 1 88 ? -6.64198 9.80237 -44.93600 1.000 28.16672 88 MET F O 1
ATOM 7750 N N . TYR F 1 89 ? -5.99527 7.78889 -45.70044 1.000 28.50839 89 TYR F N 1
ATOM 7751 C CA . TYR F 1 89 ? -6.11324 7.14220 -44.39653 1.000 33.04767 89 TYR F CA 1
ATOM 7752 C C . TYR F 1 89 ? -4.83078 7.21568 -43.58176 1.000 32.79641 89 TYR F C 1
ATOM 7753 O O . TYR F 1 89 ? -4.89437 7.21928 -42.34803 1.000 31.79078 89 TYR F O 1
ATOM 7762 N N . ALA F 1 90 ? -3.66824 7.26261 -44.23965 1.000 37.50585 90 ALA F N 1
ATOM 7763 C CA . ALA F 1 90 ? -2.40355 7.27401 -43.51069 1.000 30.97370 90 ALA F CA 1
ATOM 7764 C C . ALA F 1 90 ? -2.20625 8.56557 -42.72659 1.000 30.18949 90 ALA F C 1
ATOM 7765 O O . ALA F 1 90 ? -1.49474 8.56916 -41.71617 1.000 34.86635 90 ALA F O 1
ATOM 7767 N N . ARG F 1 91 ? -2.81498 9.66781 -43.16890 1.000 36.87227 91 ARG F N 1
ATOM 7768 C CA . ARG F 1 91 ? -2.72079 10.90765 -42.40540 1.000 32.54451 91 ARG F CA 1
ATOM 7769 C C . ARG F 1 91 ? -3.76531 10.97111 -41.30002 1.000 29.37017 91 ARG F C 1
ATOM 7770 O O . ARG F 1 91 ? -3.50375 11.55263 -40.24090 1.000 33.33396 91 ARG F O 1
ATOM 7778 N N . MET F 1 92 ? -4.94632 10.38799 -41.52463 1.000 26.09373 92 MET F N 1
ATOM 7779 C CA . MET F 1 92 ? -5.95897 10.35125 -40.47495 1.000 37.73581 92 MET F CA 1
ATOM 7780 C C . MET F 1 92 ? -5.53009 9.45936 -39.31820 1.000 36.63417 92 MET F C 1
ATOM 7781 O O . MET F 1 92 ? -5.86769 9.74077 -38.16269 1.000 34.60179 92 MET F O 1
ATOM 7786 N N . ALA F 1 93 ? -4.78911 8.38620 -39.60485 1.000 32.31923 93 ALA F N 1
ATOM 7787 C CA . ALA F 1 93 ? -4.27505 7.54185 -38.53266 1.000 35.92524 93 ALA F CA 1
ATOM 7788 C C . ALA F 1 93 ? -3.22032 8.27557 -37.71434 1.000 35.21613 93 ALA F C 1
ATOM 7789 O O . ALA F 1 93 ? -3.19888 8.17031 -36.48237 1.000 31.53391 93 ALA F O 1
ATOM 7791 N N . LYS F 1 94 ? -2.33988 9.02752 -38.38019 1.000 25.77692 94 LYS F N 1
ATOM 7792 C CA . LYS F 1 94 ? -1.31551 9.77375 -37.65709 1.000 32.71615 94 LYS F CA 1
ATOM 7793 C C . LYS F 1 94 ? -1.93668 10.85979 -36.78831 1.000 35.97778 94 LYS F C 1
ATOM 7794 O O . LYS F 1 94 ? -1.55122 11.02923 -35.62560 1.000 38.32146 94 LYS F O 1
ATOM 7800 N N . GLU F 1 95 ? -2.90742 11.59882 -37.33061 1.000 47.17310 95 GLU F N 1
ATOM 7801 C CA . GLU F 1 95 ? -3.55225 12.65081 -36.55277 1.000 39.97227 95 GLU F CA 1
ATOM 7802 C C . GLU F 1 95 ? -4.44284 12.07672 -35.45815 1.000 39.02450 95 GLU F C 1
ATOM 7803 O O . GLU F 1 95 ? -4.67623 12.74112 -34.44199 1.000 36.51858 95 GLU F O 1
ATOM 7809 N N . ALA F 1 96 ? -4.94740 10.85311 -35.64175 1.000 34.07252 96 ALA F N 1
ATOM 7810 C CA . ALA F 1 96 ? -5.71004 10.20819 -34.57750 1.000 36.20056 96 ALA F CA 1
ATOM 7811 C C . ALA F 1 96 ? -4.81958 9.88745 -33.38436 1.000 40.43632 96 ALA F C 1
ATOM 7812 O O . ALA F 1 96 ? -5.24372 10.02581 -32.23064 1.000 36.20476 96 ALA F O 1
ATOM 7814 N N . ARG F 1 97 ? -3.58124 9.45648 -33.64249 1.000 33.75364 97 ARG F N 1
ATOM 7815 C CA . ARG F 1 97 ? -2.62157 9.25481 -32.56455 1.000 34.31091 97 ARG F CA 1
ATOM 7816 C C . ARG F 1 97 ? -2.16142 10.57205 -31.95506 1.000 34.00498 97 ARG F C 1
ATOM 7817 O O . ARG F 1 97 ? -1.74764 10.59056 -30.79105 1.000 41.89574 97 ARG F O 1
ATOM 7825 N N . GLU F 1 98 ? -2.22796 11.67071 -32.71287 1.000 34.94713 98 GLU F N 1
ATOM 7826 C CA . GLU F 1 98 ? -1.85139 12.97311 -32.17273 1.000 48.42389 98 GLU F CA 1
ATOM 7827 C C . GLU F 1 98 ? -2.78678 13.41168 -31.05362 1.000 43.31922 98 GLU F C 1
ATOM 7828 O O . GLU F 1 98 ? -2.37925 14.17441 -30.17003 1.000 38.89866 98 GLU F O 1
ATOM 7834 N N . GLU F 1 99 ? -4.03515 12.94745 -31.07283 1.000 39.13194 99 GLU F N 1
ATOM 7835 C CA . GLU F 1 99 ? -5.02974 13.33360 -30.08181 1.000 42.04432 99 GLU F CA 1
ATOM 7836 C C . GLU F 1 99 ? -5.36529 12.20466 -29.11532 1.000 41.39153 99 GLU F C 1
ATOM 7837 O O . GLU F 1 99 ? -6.33566 12.31749 -28.35907 1.000 52.12216 99 GLU F O 1
ATOM 7843 N N . GLY F 1 100 ? -4.59161 11.12127 -29.12220 1.000 43.17845 100 GLY F N 1
ATOM 7844 C CA . GLY F 1 100 ? -4.78806 10.05353 -28.16287 1.000 35.20447 100 GLY F CA 1
ATOM 7845 C C . GLY F 1 100 ? -5.82743 9.02415 -28.53598 1.000 39.24867 100 GLY F C 1
ATOM 7846 O O . GLY F 1 100 ? -6.26458 8.26428 -27.66672 1.000 32.20379 100 GLY F O 1
ATOM 7847 N N . PHE F 1 101 ? -6.23975 8.96928 -29.80333 1.000 38.16115 101 PHE F N 1
ATOM 7848 C CA . PHE F 1 101 ? -7.23358 7.99778 -30.26125 1.000 33.74776 101 PHE F CA 1
ATOM 7849 C C . PHE F 1 101 ? -6.49935 6.83246 -30.91920 1.000 36.76600 101 PHE F C 1
ATOM 7850 O O . PHE F 1 101 ? -6.45164 6.69477 -32.14181 1.000 35.03390 101 PHE F O 1
ATOM 7858 N N . ASP F 1 102 ? -5.92254 5.97353 -30.07656 1.000 35.67569 102 ASP F N 1
ATOM 7859 C CA . ASP F 1 102 ? -5.12951 4.85702 -30.57955 1.000 34.88969 102 ASP F CA 1
ATOM 7860 C C . ASP F 1 102 ? -6.00788 3.74791 -31.14863 1.000 35.15664 102 ASP F C 1
ATOM 7861 O O . ASP F 1 102 ? -5.64314 3.11729 -32.14721 1.000 33.12296 102 ASP F O 1
ATOM 7866 N N . ASP F 1 103 ? -7.16456 3.49475 -30.53184 1.000 39.26165 103 ASP F N 1
ATOM 7867 C CA . ASP F 1 103 ? -8.05176 2.45119 -31.03622 1.000 35.75047 103 ASP F CA 1
ATOM 7868 C C . ASP F 1 103 ? -8.64265 2.83383 -32.38732 1.000 32.33043 103 ASP F C 1
ATOM 7869 O O . ASP F 1 103 ? -8.77424 1.98491 -33.27679 1.000 34.40891 103 ASP F O 1
ATOM 7874 N N . ILE F 1 104 ? -9.00155 4.10684 -32.56127 1.000 31.23643 104 ILE F N 1
ATOM 7875 C CA . ILE F 1 104 ? -9.53385 4.55722 -33.84299 1.000 28.96445 104 ILE F CA 1
ATOM 7876 C C . ILE F 1 104 ? -8.43284 4.58348 -34.89718 1.000 27.23558 104 ILE F C 1
ATOM 7877 O O . ILE F 1 104 ? -8.66529 4.25355 -36.06675 1.000 28.27304 104 ILE F O 1
ATOM 7882 N N . ALA F 1 105 ? -7.21484 4.96153 -34.49998 1.000 31.22907 105 ALA F N 1
ATOM 7883 C CA . ALA F 1 105 ? -6.09739 4.96411 -35.43912 1.000 31.89417 105 ALA F CA 1
ATOM 7884 C C . ALA F 1 105 ? -5.76784 3.55320 -35.91158 1.000 33.45628 105 ALA F C 1
ATOM 7885 O O . ALA F 1 105 ? -5.42993 3.34674 -37.08362 1.000 27.11149 105 ALA F O 1
ATOM 7887 N N . ASP F 1 106 ? -5.85342 2.56900 -35.01167 1.000 29.34704 106 ASP F N 1
ATOM 7888 C CA . ASP F 1 106 ? -5.64776 1.18095 -35.41573 1.000 36.54071 106 ASP F CA 1
ATOM 7889 C C . ASP F 1 106 ? -6.71314 0.74021 -36.41018 1.000 38.27086 106 ASP F C 1
ATOM 7890 O O . ASP F 1 106 ? -6.42670 -0.01280 -37.34880 1.000 32.70532 106 ASP F O 1
ATOM 7895 N N . THR F 1 107 ? -7.95279 1.19827 -36.21741 1.000 35.72749 107 THR F N 1
ATOM 7896 C CA . THR F 1 107 ? -9.00815 0.90069 -37.17854 1.000 31.95033 107 THR F CA 1
ATOM 7897 C C . THR F 1 107 ? -8.84262 1.71638 -38.45366 1.000 36.58408 107 THR F C 1
ATOM 7898 O O . THR F 1 107 ? -9.30240 1.29469 -39.52030 1.000 35.05246 107 THR F O 1
ATOM 7902 N N . MET F 1 108 ? -8.18946 2.87580 -38.36792 1.000 34.21935 108 MET F N 1
ATOM 7903 C CA . MET F 1 108 ? -7.84669 3.66395 -39.54585 1.000 32.26312 108 MET F CA 1
ATOM 7904 C C . MET F 1 108 ? -6.64493 3.10848 -40.29879 1.000 33.42243 108 MET F C 1
ATOM 7905 O O . MET F 1 108 ? -6.22347 3.70997 -41.29301 1.000 37.76584 108 MET F O 1
ATOM 7910 N N . GLU F 1 109 ? -6.09120 1.97794 -39.85504 1.000 27.96723 109 GLU F N 1
ATOM 7911 C CA . GLU F 1 109 ? -5.02646 1.29410 -40.57160 1.000 35.21385 109 GLU F CA 1
ATOM 7912 C C . GLU F 1 109 ? -5.40938 -0.10057 -41.04518 1.000 23.99686 109 GLU F C 1
ATOM 7913 O O . GLU F 1 109 ? -4.76283 -0.61813 -41.96222 1.000 22.96078 109 GLU F O 1
ATOM 7919 N N . GLY F 1 110 ? -6.43930 -0.71604 -40.46133 1.000 24.31420 110 GLY F N 1
ATOM 7920 C CA . GLY F 1 110 ? -6.90130 -2.00002 -40.96596 1.000 29.11512 110 GLY F CA 1
ATOM 7921 C C . GLY F 1 110 ? -7.62214 -1.87041 -42.29526 1.000 26.54533 110 GLY F C 1
ATOM 7922 O O . GLY F 1 110 ? -7.38874 -2.65165 -43.22210 1.000 31.94825 110 GLY F O 1
ATOM 7923 N N . VAL F 1 111 ? -8.51935 -0.88597 -42.40130 1.000 25.29395 111 VAL F N 1
ATOM 7924 C CA . VAL F 1 111 ? -9.15577 -0.58165 -43.68031 1.000 30.76713 111 VAL F CA 1
ATOM 7925 C C . VAL F 1 111 ? -8.12054 -0.09140 -44.68041 1.000 23.84258 111 VAL F C 1
ATOM 7926 O O . VAL F 1 111 ? -8.23632 -0.35032 -45.88472 1.000 22.85664 111 VAL F O 1
ATOM 7930 N N . LEU F 1 112 ? -7.09526 0.62171 -44.20090 1.000 28.09989 112 LEU F N 1
ATOM 7931 C CA . LEU F 1 112 ? -5.99867 1.04940 -45.06556 1.000 21.13323 112 LEU F CA 1
ATOM 7932 C C . LEU F 1 112 ? -5.37578 -0.13518 -45.79187 1.000 22.06894 112 LEU F C 1
ATOM 7933 O O . LEU F 1 112 ? -5.00875 -0.03220 -46.96794 1.000 23.33424 112 LEU F O 1
ATOM 7938 N N . ALA F 1 113 ? -5.24258 -1.26997 -45.10279 1.000 22.39673 113 ALA F N 1
ATOM 7939 C CA . ALA F 1 113 ? -4.75848 -2.47632 -45.76066 1.000 16.94437 113 ALA F CA 1
ATOM 7940 C C . ALA F 1 113 ? -5.79081 -3.03444 -46.72922 1.000 26.03923 113 ALA F C 1
ATOM 7941 O O . ALA F 1 113 ? -5.42349 -3.63014 -47.74810 1.000 17.62656 113 ALA F O 1
ATOM 7943 N N . ILE F 1 114 ? -7.07931 -2.84916 -46.43350 1.000 32.62760 114 ILE F N 1
ATOM 7944 C CA . ILE F 1 114 ? -8.12738 -3.33732 -47.32482 1.000 29.84675 114 ILE F CA 1
ATOM 7945 C C . ILE F 1 114 ? -8.12644 -2.54849 -48.62751 1.000 31.44921 114 ILE F C 1
ATOM 7946 O O . ILE F 1 114 ? -8.15545 -3.12529 -49.72124 1.000 30.42510 114 ILE F O 1
ATOM 7951 N N . GLU F 1 115 ? -8.09051 -1.21624 -48.53239 1.000 33.89272 115 GLU F N 1
ATOM 7952 C CA . GLU F 1 115 ? -8.04962 -0.39500 -49.73695 1.000 36.74224 115 GLU F CA 1
ATOM 7953 C C . GLU F 1 115 ? -6.77312 -0.62439 -50.53861 1.000 33.81433 115 GLU F C 1
ATOM 7954 O O . GLU F 1 115 ? -6.73675 -0.29982 -51.73080 1.000 34.67190 115 GLU F O 1
ATOM 7960 N N . LYS F 1 116 ? -5.73145 -1.18480 -49.91596 1.000 30.99789 116 LYS F N 1
ATOM 7961 C CA . LYS F 1 116 ? -4.54963 -1.59894 -50.66695 1.000 23.05929 116 LYS F CA 1
ATOM 7962 C C . LYS F 1 116 ? -4.82764 -2.87120 -51.46044 1.000 30.94954 116 LYS F C 1
ATOM 7963 O O . LYS F 1 116 ? -4.49090 -2.96124 -52.64707 1.000 28.06987 116 LYS F O 1
ATOM 7969 N N . THR F 1 117 ? -5.44079 -3.87171 -50.81984 1.000 25.27519 117 THR F N 1
ATOM 7970 C CA . THR F 1 117 ? -5.87970 -5.04961 -51.56168 1.000 31.75680 117 THR F CA 1
ATOM 7971 C C . THR F 1 117 ? -6.95832 -4.68993 -52.57147 1.000 34.67221 117 THR F C 1
ATOM 7972 O O . THR F 1 117 ? -7.06253 -5.32979 -53.62464 1.000 31.19164 117 THR F O 1
ATOM 7976 N N . HIS F 1 118 ? -7.76910 -3.67215 -52.26741 1.000 36.63833 118 HIS F N 1
ATOM 7977 C CA . HIS F 1 118 ? -8.68964 -3.12576 -53.25483 1.000 28.45020 118 HIS F CA 1
ATOM 7978 C C . HIS F 1 118 ? -7.95865 -2.44258 -54.40015 1.000 29.74070 118 HIS F C 1
ATOM 7979 O O . HIS F 1 118 ? -8.55308 -2.24213 -55.46332 1.000 41.23571 118 HIS F O 1
ATOM 7986 N N . GLU F 1 119 ? -6.69418 -2.06793 -54.20566 1.000 30.98129 119 GLU F N 1
ATOM 7987 C CA . GLU F 1 119 ? -5.90352 -1.45698 -55.26695 1.000 34.11761 119 GLU F CA 1
ATOM 7988 C C . GLU F 1 119 ? -5.16192 -2.48518 -56.10883 1.000 39.76308 119 GLU F C 1
ATOM 7989 O O . GLU F 1 119 ? -4.88826 -2.22775 -57.28677 1.000 43.29422 119 GLU F O 1
ATOM 7995 N N . GLN F 1 120 ? -4.83928 -3.64669 -55.53699 1.000 41.15848 120 GLN F N 1
ATOM 7996 C CA . GLN F 1 120 ? -4.13258 -4.68889 -56.27054 1.000 39.09139 120 GLN F CA 1
ATOM 7997 C C . GLN F 1 120 ? -5.05846 -5.57635 -57.09323 1.000 40.29001 120 GLN F C 1
ATOM 7998 O O . GLN F 1 120 ? -4.56580 -6.38295 -57.88970 1.000 37.46006 120 GLN F O 1
ATOM 8004 N N . ARG F 1 121 ? -6.37509 -5.44826 -56.92838 1.000 32.73511 121 ARG F N 1
ATOM 8005 C CA . ARG F 1 121 ? -7.32660 -6.28639 -57.64876 1.000 23.27490 121 ARG F CA 1
ATOM 8006 C C . ARG F 1 121 ? -7.73183 -5.68625 -58.99152 1.000 23.51512 121 ARG F C 1
ATOM 8007 O O . ARG F 1 121 ? -7.78972 -6.40538 -59.99445 1.000 19.72008 121 ARG F O 1
ATOM 8015 N N . TYR F 1 122 ? -8.01056 -4.37979 -59.03135 1.000 27.39001 122 TYR F N 1
ATOM 8016 C CA . TYR F 1 122 ? -8.39982 -3.73323 -60.28232 1.000 29.10974 122 TYR F CA 1
ATOM 8017 C C . TYR F 1 122 ? -7.24842 -3.72911 -61.28037 1.000 26.75147 122 TYR F C 1
ATOM 8018 O O . TYR F 1 122 ? -7.43997 -4.03126 -62.46410 1.000 31.97595 122 TYR F O 1
ATOM 8027 N N . VAL F 1 123 ? -6.04531 -3.36979 -60.82229 1.000 26.69731 123 VAL F N 1
ATOM 8028 C CA . VAL F 1 123 ? -4.85713 -3.48860 -61.66549 1.000 32.12717 123 VAL F CA 1
ATOM 8029 C C . VAL F 1 123 ? -4.72021 -4.90620 -62.20274 1.000 29.07242 123 VAL F C 1
ATOM 8030 O O . VAL F 1 123 ? -4.35338 -5.11193 -63.36593 1.000 32.12984 123 VAL F O 1
ATOM 8034 N N . ALA F 1 124 ? -5.03101 -5.90501 -61.37508 1.000 29.14098 124 ALA F N 1
ATOM 8035 C CA . ALA F 1 124 ? -5.01500 -7.27827 -61.85927 1.000 32.84907 124 ALA F CA 1
ATOM 8036 C C . ALA F 1 124 ? -6.09049 -7.50233 -62.91311 1.000 28.41744 124 ALA F C 1
ATOM 8037 O O . ALA F 1 124 ? -5.87980 -8.26561 -63.86250 1.000 36.90723 124 ALA F O 1
ATOM 8039 N N . LEU F 1 125 ? -7.23788 -6.83770 -62.77198 1.000 23.29050 125 LEU F N 1
ATOM 8040 C CA . LEU F 1 125 ? -8.29912 -6.95611 -63.76303 1.000 31.87249 125 LEU F CA 1
ATOM 8041 C C . LEU F 1 125 ? -8.02584 -6.10260 -64.99547 1.000 34.53144 125 LEU F C 1
ATOM 8042 O O . LEU F 1 125 ? -8.43553 -6.47244 -66.10152 1.000 34.43275 125 LEU F O 1
ATOM 8047 N N . LEU F 1 126 ? -7.34157 -4.96808 -64.82875 1.000 28.45613 126 LEU F N 1
ATOM 8048 C CA . LEU F 1 126 ? -7.01216 -4.12393 -65.97317 1.000 33.51031 126 LEU F CA 1
ATOM 8049 C C . LEU F 1 126 ? -5.94733 -4.77230 -66.84923 1.000 35.30668 126 LEU F C 1
ATOM 8050 O O . LEU F 1 126 ? -6.05567 -4.76483 -68.08104 1.000 36.37912 126 LEU F O 1
ATOM 8055 N N . ASN F 1 127 ? -4.90250 -5.33052 -66.22905 1.000 34.83450 127 ASN F N 1
ATOM 8056 C CA . ASN F 1 127 ? -3.83098 -5.95859 -66.99693 1.000 35.64307 127 ASN F CA 1
ATOM 8057 C C . ASN F 1 127 ? -4.35154 -7.09710 -67.86262 1.000 34.63901 127 ASN F C 1
ATOM 8058 O O . ASN F 1 127 ? -3.82446 -7.33729 -68.95471 1.000 37.86603 127 ASN F O 1
ATOM 8063 N N . ASN F 1 128 ? -5.38095 -7.80693 -67.39686 1.000 41.35257 128 ASN F N 1
ATOM 8064 C CA . ASN F 1 128 ? -5.95932 -8.87581 -68.20186 1.000 35.36675 128 ASN F CA 1
ATOM 8065 C C . ASN F 1 128 ? -6.70786 -8.32616 -69.40935 1.000 38.26892 128 ASN F C 1
ATOM 8066 O O . ASN F 1 128 ? -6.70010 -8.94998 -70.47643 1.000 37.79088 128 ASN F O 1
ATOM 8071 N N . ILE F 1 129 ? -7.34984 -7.16476 -69.26507 1.000 36.58004 129 ILE F N 1
ATOM 8072 C CA . ILE F 1 129 ? -8.09036 -6.57581 -70.37754 1.000 37.19845 129 ILE F CA 1
ATOM 8073 C C . ILE F 1 129 ? -7.13169 -6.05392 -71.44098 1.000 39.07747 129 ILE F C 1
ATOM 8074 O O . ILE F 1 129 ? -7.32034 -6.29007 -72.64021 1.000 38.94029 129 ILE F O 1
ATOM 8079 N N . GLU F 1 130 ? -6.09149 -5.33063 -71.01730 1.000 36.56148 130 GLU F N 1
ATOM 8080 C CA . GLU F 1 130 ? -5.15082 -4.75381 -71.97293 1.000 43.77114 130 GLU F CA 1
ATOM 8081 C C . GLU F 1 130 ? -4.41393 -5.83811 -72.74906 1.000 43.94150 130 GLU F C 1
ATOM 8082 O O . GLU F 1 130 ? -4.16513 -5.69126 -73.95144 1.000 41.70290 130 GLU F O 1
ATOM 8088 N N . ASP F 1 131 ? -4.05669 -6.93284 -72.08095 1.000 41.02533 131 ASP F N 1
ATOM 8089 C CA . ASP F 1 131 ? -3.43769 -8.07005 -72.74876 1.000 42.50348 131 ASP F CA 1
ATOM 8090 C C . ASP F 1 131 ? -4.45938 -9.01641 -73.36514 1.000 45.46307 131 ASP F C 1
ATOM 8091 O O . ASP F 1 131 ? -4.06493 -9.98082 -74.02951 1.000 59.61867 131 ASP F O 1
ATOM 8096 N N . GLY F 1 132 ? -5.74940 -8.76679 -73.16595 1.000 43.17756 132 GLY F N 1
ATOM 8097 C CA . GLY F 1 132 ? -6.77982 -9.64159 -73.69799 1.000 48.77043 132 GLY F CA 1
ATOM 8098 C C . GLY F 1 132 ? -6.78226 -11.02882 -73.09344 1.000 44.80312 132 GLY F C 1
ATOM 8099 O O . GLY F 1 132 ? -7.06029 -12.00700 -73.79915 1.000 36.06903 132 GLY F O 1
ATOM 8100 N N . THR F 1 133 ? -6.47704 -11.14122 -71.79949 1.000 46.02248 133 THR F N 1
ATOM 8101 C CA . THR F 1 133 ? -6.40859 -12.42993 -71.12220 1.000 37.53418 133 THR F CA 1
ATOM 8102 C C . THR F 1 133 ? -7.53172 -12.61522 -70.10582 1.000 37.02230 133 THR F C 1
ATOM 8103 O O . THR F 1 133 ? -7.41066 -13.44417 -69.19813 1.000 30.76919 133 THR F O 1
ATOM 8107 N N . VAL F 1 134 ? -8.62255 -11.85769 -70.23768 1.000 31.32801 134 VAL F N 1
ATOM 8108 C CA . VAL F 1 134 ? -9.77767 -12.07108 -69.37178 1.000 27.51314 134 VAL F CA 1
ATOM 8109 C C . VAL F 1 134 ? -10.45457 -13.39315 -69.70967 1.000 32.10564 134 VAL F C 1
ATOM 8110 O O . VAL F 1 134 ? -10.83430 -14.15966 -68.81590 1.000 31.99540 134 VAL F O 1
ATOM 8114 N N . PHE F 1 135 ? -10.60433 -13.68827 -71.00051 1.000 31.17855 135 PHE F N 1
ATOM 8115 C CA . PHE F 1 135 ? -11.23179 -14.92046 -71.45870 1.000 29.95691 135 PHE F CA 1
ATOM 8116 C C . PHE F 1 135 ? -10.25409 -15.83720 -72.18351 1.000 35.60874 135 PHE F C 1
ATOM 8117 O O . PHE F 1 135 ? -10.67757 -16.82421 -72.79453 1.000 31.12602 135 PHE F O 1
ATOM 8125 N N . GLU F 1 136 ? -8.95921 -15.53575 -72.12984 1.000 39.04947 136 GLU F N 1
ATOM 8126 C CA . GLU F 1 136 ? -7.93297 -16.35758 -72.75187 1.000 41.59152 136 GLU F CA 1
ATOM 8127 C C . GLU F 1 136 ? -6.77732 -16.51721 -71.77703 1.000 46.65817 136 GLU F C 1
ATOM 8128 O O . GLU F 1 136 ? -6.43860 -15.58052 -71.04903 1.000 42.83435 136 GLU F O 1
ATOM 8134 N N . LYS F 1 137 ? -6.18054 -17.70703 -71.75881 1.000 40.79095 137 LYS F N 1
ATOM 8135 C CA . LYS F 1 137 ? -5.08159 -18.00342 -70.85259 1.000 44.42149 137 LYS F CA 1
ATOM 8136 C C . LYS F 1 137 ? -4.01656 -18.80260 -71.58859 1.000 50.72780 137 LYS F C 1
ATOM 8137 O O . LYS F 1 137 ? -4.31110 -19.53172 -72.53953 1.000 47.38469 137 LYS F O 1
ATOM 8143 N N . ALA F 1 138 ? -2.76848 -18.65605 -71.13609 1.000 49.43055 138 ALA F N 1
ATOM 8144 C CA . ALA F 1 138 ? -1.67465 -19.41826 -71.73017 1.000 48.82306 138 ALA F CA 1
ATOM 8145 C C . ALA F 1 138 ? -1.78330 -20.89737 -71.38324 1.000 47.71565 138 ALA F C 1
ATOM 8146 O O . ALA F 1 138 ? -1.53828 -21.76093 -72.23349 1.000 48.68534 138 ALA F O 1
ATOM 8148 N N . GLU F 1 139 ? -2.14106 -21.20654 -70.14257 1.000 46.35727 139 GLU F N 1
ATOM 8149 C CA . GLU F 1 139 ? -2.38736 -22.57448 -69.71883 1.000 45.01146 139 GLU F CA 1
ATOM 8150 C C . GLU F 1 139 ? -3.85282 -22.93151 -69.94102 1.000 49.39831 139 GLU F C 1
ATOM 8151 O O . GLU F 1 139 ? -4.72913 -22.06432 -69.97649 1.000 50.16371 139 GLU F O 1
ATOM 8157 N N . GLU F 1 140 ? -4.11574 -24.22680 -70.09451 1.000 41.04755 140 GLU F N 1
ATOM 8158 C CA . GLU F 1 140 ? -5.49741 -24.68026 -70.16309 1.000 41.86369 140 GLU F CA 1
ATOM 8159 C C . GLU F 1 140 ? -6.11801 -24.59805 -68.77227 1.000 49.18835 140 GLU F C 1
ATOM 8160 O O . GLU F 1 140 ? -5.50706 -25.00696 -67.77895 1.000 43.71795 140 GLU F O 1
ATOM 8166 N N . THR F 1 141 ? -7.31765 -24.02532 -68.69605 1.000 44.81518 141 THR F N 1
ATOM 8167 C CA . THR F 1 141 ? -7.90989 -23.65469 -67.42049 1.000 33.52885 141 THR F CA 1
ATOM 8168 C C . THR F 1 141 ? -9.37211 -24.07298 -67.39234 1.000 31.90800 141 THR F C 1
ATOM 8169 O O . THR F 1 141 ? -10.02332 -24.18263 -68.43405 1.000 38.68427 141 THR F O 1
ATOM 8173 N N . LEU F 1 142 ? -9.87882 -24.30749 -66.18331 1.000 31.21140 142 LEU F N 1
ATOM 8174 C CA . LEU F 1 142 ? -11.27029 -24.69052 -65.97113 1.000 28.28107 142 LEU F CA 1
ATOM 8175 C C . LEU F 1 142 ? -12.11758 -23.42663 -65.87920 1.000 28.30978 142 LEU F C 1
ATOM 8176 O O . LEU F 1 142 ? -12.00409 -22.66370 -64.91456 1.000 26.82628 142 LEU F O 1
ATOM 8181 N N . TRP F 1 143 ? -12.96517 -23.20711 -66.87873 1.000 32.32364 143 TRP F N 1
ATOM 8182 C CA . TRP F 1 143 ? -13.85170 -22.05443 -66.92029 1.000 39.10364 143 TRP F CA 1
ATOM 8183 C C . TRP F 1 143 ? -15.23669 -22.43146 -66.40933 1.000 30.87037 143 TRP F C 1
ATOM 8184 O O . TRP F 1 143 ? -15.70940 -23.55224 -66.61162 1.000 34.57271 143 TRP F O 1
ATOM 8195 N N . GLU F 1 144 ? -15.88788 -21.47655 -65.74832 1.000 32.20547 144 GLU F N 1
ATOM 8196 C CA . GLU F 1 144 ? -17.20327 -21.68791 -65.15916 1.000 36.74351 144 GLU F CA 1
ATOM 8197 C C . GLU F 1 144 ? -18.17088 -20.63712 -65.68168 1.000 32.15284 144 GLU F C 1
ATOM 8198 O O . GLU F 1 144 ? -17.86334 -19.44093 -65.66444 1.000 29.53347 144 GLU F O 1
ATOM 8204 N N . CYS F 1 145 ? -19.33344 -21.08812 -66.14741 1.000 35.09982 145 CYS F N 1
ATOM 8205 C CA . CYS F 1 145 ? -20.39276 -20.18802 -66.58541 1.000 29.24645 145 CYS F CA 1
ATOM 8206 C C . CYS F 1 145 ? -21.13189 -19.66372 -65.36014 1.000 27.71632 145 CYS F C 1
ATOM 8207 O O . CYS F 1 145 ? -21.73801 -20.44110 -64.61569 1.000 28.56997 145 CYS F O 1
ATOM 8210 N N . LEU F 1 146 ? -21.07562 -18.34789 -65.14399 1.000 27.80635 146 LEU F N 1
ATOM 8211 C CA . LEU F 1 146 ? -21.65844 -17.75741 -63.94399 1.000 30.95235 146 LEU F CA 1
ATOM 8212 C C . LEU F 1 146 ? -23.18029 -17.78309 -63.94193 1.000 31.53937 146 LEU F C 1
ATOM 8213 O O . LEU F 1 146 ? -23.78342 -17.45777 -62.91357 1.000 26.68628 146 LEU F O 1
ATOM 8218 N N . ASN F 1 147 ? -23.81119 -18.15945 -65.05310 1.000 34.16340 147 ASN F N 1
ATOM 8219 C CA . ASN F 1 147 ? -25.26734 -18.17385 -65.14437 1.000 30.47004 147 ASN F CA 1
ATOM 8220 C C . ASN F 1 147 ? -25.84799 -19.51894 -64.71542 1.000 34.45089 147 ASN F C 1
ATOM 8221 O O . ASN F 1 147 ? -26.66584 -19.58475 -63.79246 1.000 36.43069 147 ASN F O 1
ATOM 8226 N N . CYS F 1 148 ? -25.43534 -20.59846 -65.38227 1.000 33.10765 148 CYS F N 1
ATOM 8227 C CA . CYS F 1 148 ? -25.96896 -21.92545 -65.11660 1.000 29.77581 148 CYS F CA 1
ATOM 8228 C C . CYS F 1 148 ? -25.00459 -22.84233 -64.38013 1.000 31.79413 148 CYS F C 1
ATOM 8229 O O . CYS F 1 148 ? -25.44941 -23.84238 -63.80876 1.000 28.79400 148 CYS F O 1
ATOM 8232 N N . GLY F 1 149 ? -23.71256 -22.53710 -64.38184 1.000 29.28281 149 GLY F N 1
ATOM 8233 C CA . GLY F 1 149 ? -22.72960 -23.35992 -63.71168 1.000 22.14667 149 GLY F CA 1
ATOM 8234 C C . GLY F 1 149 ? -21.97414 -24.32977 -64.59313 1.000 24.34789 149 GLY F C 1
ATOM 8235 O O . GLY F 1 149 ? -21.32816 -25.23920 -64.06135 1.000 31.38608 149 GLY F O 1
ATOM 8236 N N . HIS F 1 150 ? -22.02936 -24.16678 -65.91259 1.000 25.92392 150 HIS F N 1
ATOM 8237 C CA . HIS F 1 150 ? -21.34666 -25.08649 -66.81134 1.000 32.61840 150 HIS F CA 1
ATOM 8238 C C . HIS F 1 150 ? -19.83553 -24.93076 -66.69714 1.000 34.58795 150 HIS F C 1
ATOM 8239 O O . HIS F 1 150 ? -19.31282 -23.81657 -66.60428 1.000 27.74216 150 HIS F O 1
ATOM 8246 N N . LEU F 1 151 ? -19.13457 -26.06043 -66.70387 1.000 32.45014 151 LEU F N 1
ATOM 8247 C CA . LEU F 1 151 ? -17.68213 -26.08612 -66.61457 1.000 29.81447 151 LEU F CA 1
ATOM 8248 C C . LEU F 1 151 ? -17.08317 -26.39899 -67.97897 1.000 30.18890 151 LEU F C 1
ATOM 8249 O O . LEU F 1 151 ? -17.55547 -27.29382 -68.68623 1.000 36.71872 151 LEU F O 1
ATOM 8254 N N . HIS F 1 152 ? -16.03959 -25.65807 -68.34408 1.000 27.22430 152 HIS F N 1
ATOM 8255 C CA . HIS F 1 152 ? -15.39453 -25.82466 -69.63891 1.000 27.52728 152 HIS F CA 1
ATOM 8256 C C . HIS F 1 152 ? -13.88539 -25.81836 -69.46236 1.000 31.21774 152 HIS F C 1
ATOM 8257 O O . HIS F 1 152 ? -13.33382 -24.90938 -68.83508 1.000 29.41392 152 HIS F O 1
ATOM 8264 N N . THR F 1 153 ? -13.22610 -26.82927 -70.01907 1.000 34.37712 153 THR F N 1
ATOM 8265 C CA . THR F 1 153 ? -11.77601 -26.94170 -69.97952 1.000 36.17816 153 THR F CA 1
ATOM 8266 C C . THR F 1 153 ? -11.18883 -26.46472 -71.30092 1.000 41.83838 153 THR F C 1
ATOM 8267 O O . THR F 1 153 ? -11.73719 -26.74088 -72.37228 1.000 39.87575 153 THR F O 1
ATOM 8271 N N . GLY F 1 154 ? -10.08183 -25.74999 -71.21892 1.000 32.72812 154 GLY F N 1
ATOM 8272 C CA . GLY F 1 154 ? -9.42684 -25.23112 -72.40281 1.000 22.05440 154 GLY F CA 1
ATOM 8273 C C . GLY F 1 154 ? -8.67036 -23.96159 -72.07325 1.000 32.55535 154 GLY F C 1
ATOM 8274 O O . GLY F 1 154 ? -8.71904 -23.44879 -70.95837 1.000 36.72421 154 GLY F O 1
ATOM 8275 N N . LYS F 1 155 ? -7.95910 -23.46260 -73.08415 1.000 33.57731 155 LYS F N 1
ATOM 8276 C CA . LYS F 1 155 ? -7.19291 -22.23389 -72.92614 1.000 46.64697 155 LYS F CA 1
ATOM 8277 C C . LYS F 1 155 ? -8.04518 -20.98465 -73.10529 1.000 45.47869 155 LYS F C 1
ATOM 8278 O O . LYS F 1 155 ? -7.67821 -19.92104 -72.59295 1.000 39.67499 155 LYS F O 1
ATOM 8284 N N . THR F 1 156 ? -9.16694 -21.08696 -73.81296 1.000 39.25031 156 THR F N 1
ATOM 8285 C CA . THR F 1 156 ? -10.06364 -19.96411 -74.03490 1.000 38.57866 156 THR F CA 1
ATOM 8286 C C . THR F 1 156 ? -11.44778 -20.29240 -73.49280 1.000 36.32467 156 THR F C 1
ATOM 8287 O O . THR F 1 156 ? -11.89789 -21.44095 -73.54585 1.000 44.58452 156 THR F O 1
ATOM 8291 N N . ALA F 1 157 ? -12.11761 -19.27134 -72.96769 1.000 35.88248 157 ALA F N 1
ATOM 8292 C CA . ALA F 1 157 ? -13.48812 -19.43687 -72.51866 1.000 37.37386 157 ALA F CA 1
ATOM 8293 C C . ALA F 1 157 ? -14.40515 -19.67546 -73.71822 1.000 39.26031 157 ALA F C 1
ATOM 8294 O O . ALA F 1 157 ? -14.11644 -19.22014 -74.82875 1.000 44.18087 157 ALA F O 1
ATOM 8296 N N . PRO F 1 158 ? -15.50974 -20.39692 -73.52494 1.000 32.67330 158 PRO F N 1
ATOM 8297 C CA . PRO F 1 158 ? -16.41580 -20.66288 -74.64911 1.000 38.90245 158 PRO F CA 1
ATOM 8298 C C . PRO F 1 158 ? -16.98705 -19.37502 -75.22037 1.000 36.79988 158 PRO F C 1
ATOM 8299 O O . PRO F 1 158 ? -17.30885 -18.43653 -74.48868 1.000 30.38671 158 PRO F O 1
ATOM 8303 N N . GLU F 1 159 ? -17.10394 -19.34011 -76.54951 1.000 32.10399 159 GLU F N 1
ATOM 8304 C CA . GLU F 1 159 ? -17.69167 -18.18103 -77.21209 1.000 33.72529 159 GLU F CA 1
ATOM 8305 C C . GLU F 1 159 ? -19.14110 -17.98464 -76.78474 1.000 35.88175 159 GLU F C 1
ATOM 8306 O O . GLU F 1 159 ? -19.56793 -16.85903 -76.50286 1.000 34.85505 159 GLU F O 1
ATOM 8312 N N . VAL F 1 160 ? -19.90913 -19.06954 -76.72696 1.000 38.96104 160 VAL F N 1
ATOM 8313 C CA . VAL F 1 160 ? -21.26097 -19.06730 -76.17851 1.000 37.24515 160 VAL F CA 1
ATOM 8314 C C . VAL F 1 160 ? -21.41598 -20.32832 -75.34062 1.000 34.39739 160 VAL F C 1
ATOM 8315 O O . VAL F 1 160 ? -21.02889 -21.41694 -75.77821 1.000 43.34943 160 VAL F O 1
ATOM 8319 N N . CYS F 1 161 ? -21.95555 -20.18188 -74.13428 1.000 35.91788 161 CYS F N 1
ATOM 8320 C CA . CYS F 1 161 ? -22.16071 -21.33645 -73.26992 1.000 34.04205 161 CYS F CA 1
ATOM 8321 C C . CYS F 1 161 ? -23.10147 -22.32455 -73.94941 1.000 27.89629 161 CYS F C 1
ATOM 8322 O O . CYS F 1 161 ? -24.20325 -21.94479 -74.36388 1.000 37.31745 161 CYS F O 1
ATOM 8325 N N . PRO F 1 162 ? -22.71052 -23.59696 -74.08896 1.000 31.12062 162 PRO F N 1
ATOM 8326 C CA . PRO F 1 162 ? -23.55584 -24.56727 -74.78964 1.000 28.16664 162 PRO F CA 1
ATOM 8327 C C . PRO F 1 162 ? -24.70625 -25.11972 -73.96304 1.000 24.93597 162 PRO F C 1
ATOM 8328 O O . PRO F 1 162 ? -25.39811 -26.02589 -74.43397 1.000 31.68720 162 PRO F O 1
ATOM 8332 N N . VAL F 1 163 ? -24.93231 -24.60366 -72.75613 1.000 30.65689 163 VAL F N 1
ATOM 8333 C CA . VAL F 1 163 ? -26.02539 -25.06890 -71.91093 1.000 26.20357 163 VAL F CA 1
ATOM 8334 C C . VAL F 1 163 ? -27.12585 -24.01586 -71.88112 1.000 22.91288 163 VAL F C 1
ATOM 8335 O O . VAL F 1 163 ? -28.22655 -24.23836 -72.39790 1.000 22.95838 163 VAL F O 1
ATOM 8339 N N . CYS F 1 164 ? -26.83893 -22.86251 -71.28151 1.000 23.90164 164 CYS F N 1
ATOM 8340 C CA . CYS F 1 164 ? -27.82794 -21.80049 -71.14299 1.000 29.39488 164 CYS F CA 1
ATOM 8341 C C . CYS F 1 164 ? -27.78292 -20.78441 -72.27839 1.000 28.69171 164 CYS F C 1
ATOM 8342 O O . CYS F 1 164 ? -28.53232 -19.80250 -72.23684 1.000 44.75303 164 CYS F O 1
ATOM 8345 N N . ASN F 1 165 ? -26.92442 -20.99081 -73.27847 1.000 27.98328 165 ASN F N 1
ATOM 8346 C CA . ASN F 1 165 ? -26.84275 -20.15076 -74.47462 1.000 32.47723 165 ASN F CA 1
ATOM 8347 C C . ASN F 1 165 ? -26.47803 -18.70262 -74.15632 1.000 35.60062 165 ASN F C 1
ATOM 8348 O O . ASN F 1 165 ? -26.78403 -17.79716 -74.93735 1.000 38.68865 165 ASN F O 1
ATOM 8353 N N . HIS F 1 166 ? -25.81746 -18.46274 -73.02205 1.000 33.07371 166 HIS F N 1
ATOM 8354 C CA . HIS F 1 166 ? -25.39148 -17.12532 -72.64022 1.000 32.03730 166 HIS F CA 1
ATOM 8355 C C . HIS F 1 166 ? -24.01187 -16.81721 -73.22094 1.000 34.32971 166 HIS F C 1
ATOM 8356 O O . HIS F 1 166 ? -23.21700 -17.73065 -73.46583 1.000 34.81431 166 HIS F O 1
ATOM 8363 N N . PRO F 1 167 ? -23.68514 -15.53604 -73.45600 1.000 31.82557 167 PRO F N 1
ATOM 8364 C CA . PRO F 1 167 ? -22.44055 -15.22244 -74.17393 1.000 39.09566 167 PRO F CA 1
ATOM 8365 C C . PRO F 1 167 ? -21.18447 -15.40058 -73.33441 1.000 32.67754 167 PRO F C 1
ATOM 8366 O O . PRO F 1 167 ? -21.24512 -15.79906 -72.16704 1.000 27.30586 167 PRO F O 1
ATOM 8370 N N . ARG F 1 168 ? -20.03522 -15.09322 -73.94223 1.000 29.92669 168 ARG F N 1
ATOM 8371 C CA . ARG F 1 168 ? -18.73850 -15.29851 -73.30587 1.000 27.07624 168 ARG F CA 1
ATOM 8372 C C . ARG F 1 168 ? -18.57874 -14.50097 -72.01787 1.000 34.81812 168 ARG F C 1
ATOM 8373 O O . ARG F 1 168 ? -17.76304 -14.87642 -71.16797 1.000 32.72746 168 ARG F O 1
ATOM 8381 N N . SER F 1 169 ? -19.34392 -13.41931 -71.85182 1.000 33.97117 169 SER F N 1
ATOM 8382 C CA . SER F 1 169 ? -19.16129 -12.53411 -70.70565 1.000 26.26189 169 SER F CA 1
ATOM 8383 C C . SER F 1 169 ? -19.38842 -13.24927 -69.37917 1.000 32.59010 169 SER F C 1
ATOM 8384 O O . SER F 1 169 ? -18.77359 -12.88789 -68.36931 1.000 34.56315 169 SER F O 1
ATOM 8387 N N . TYR F 1 170 ? -20.26039 -14.25759 -69.35672 1.000 29.56094 170 TYR F N 1
ATOM 8388 C CA . TYR F 1 170 ? -20.63305 -14.94975 -68.12895 1.000 28.52449 170 TYR F CA 1
ATOM 8389 C C . TYR F 1 170 ? -19.61893 -16.00462 -67.69622 1.000 33.44461 170 TYR F C 1
ATOM 8390 O O . TYR F 1 170 ? -19.96977 -16.87821 -66.89421 1.000 41.04346 170 TYR F O 1
ATOM 8399 N N . PHE F 1 171 ? -18.38379 -15.95630 -68.18710 1.000 28.97923 171 PHE F N 1
ATOM 8400 C CA . PHE F 1 171 ? -17.40255 -16.99724 -67.91763 1.000 35.62508 171 PHE F CA 1
ATOM 8401 C C . PHE F 1 171 ? -16.23672 -16.44351 -67.11006 1.000 32.52389 171 PHE F C 1
ATOM 8402 O O . PHE F 1 171 ? -15.71957 -15.36046 -67.40220 1.000 28.25997 171 PHE F O 1
ATOM 8410 N N . GLU F 1 172 ? -15.83009 -17.20035 -66.09266 1.000 25.26084 172 GLU F N 1
ATOM 8411 C CA . GLU F 1 172 ? -14.71041 -16.84393 -65.23642 1.000 29.02286 172 GLU F CA 1
ATOM 8412 C C . GLU F 1 172 ? -13.90755 -18.10068 -64.93199 1.000 30.88385 172 GLU F C 1
ATOM 8413 O O . GLU F 1 172 ? -14.35113 -19.22448 -65.18557 1.000 34.41867 172 GLU F O 1
ATOM 8419 N N . VAL F 1 173 ? -12.70703 -17.90177 -64.38704 1.000 24.53611 173 VAL F N 1
ATOM 8420 C CA . VAL F 1 173 ? -11.90642 -19.02588 -63.91798 1.000 29.07938 173 VAL F CA 1
ATOM 8421 C C . VAL F 1 173 ? -12.57083 -19.62653 -62.68758 1.000 33.42362 173 VAL F C 1
ATOM 8422 O O . VAL F 1 173 ? -12.86784 -18.91924 -61.71528 1.000 30.05652 173 VAL F O 1
ATOM 8426 N N . ARG F 1 174 ? -12.81585 -20.93474 -62.72887 1.000 36.36642 174 ARG F N 1
ATOM 8427 C CA . ARG F 1 174 ? -13.52079 -21.60541 -61.64384 1.000 39.35011 174 ARG F CA 1
ATOM 8428 C C . ARG F 1 174 ? -12.69228 -21.57257 -60.36613 1.000 32.90298 174 ARG F C 1
ATOM 8429 O O . ARG F 1 174 ? -11.50873 -21.92416 -60.36951 1.000 40.00468 174 ARG F O 1
ATOM 8437 N N . LYS F 1 175 ? -13.31806 -21.14846 -59.27241 1.000 42.42809 175 LYS F N 1
ATOM 8438 C CA . LYS F 1 175 ? -12.67036 -21.07055 -57.97203 1.000 49.11759 175 LYS F CA 1
ATOM 8439 C C . LYS F 1 175 ? -13.20210 -22.16701 -57.05833 1.000 50.36413 175 LYS F C 1
ATOM 8440 O O . LYS F 1 175 ? -14.41148 -22.41367 -57.00362 1.000 56.22210 175 LYS F O 1
ATOM 8446 N N . GLU F 1 176 ? -12.28774 -22.82943 -56.34604 1.000 49.26179 176 GLU F N 1
ATOM 8447 C CA . GLU F 1 176 ? -12.62600 -23.90852 -55.41878 1.000 47.77714 176 GLU F CA 1
ATOM 8448 C C . GLU F 1 176 ? -11.95229 -23.61347 -54.07686 1.000 34.85741 176 GLU F C 1
ATOM 8449 O O . GLU F 1 176 ? -11.06341 -24.34196 -53.63271 1.000 44.69901 176 GLU F O 1
ATOM 8455 N N . ASN F 1 177 ? -12.38615 -22.53641 -53.43113 1.000 34.23878 177 ASN F N 1
ATOM 8456 C CA . ASN F 1 177 ? -11.77032 -22.07485 -52.18749 1.000 35.07581 177 ASN F CA 1
ATOM 8457 C C . ASN F 1 177 ? -12.51830 -22.62590 -50.97413 1.000 29.38252 177 ASN F C 1
ATOM 8458 O O . ASN F 1 177 ? -13.06926 -21.88955 -50.15520 1.000 30.56239 177 ASN F O 1
ATOM 8463 N N . TYR F 1 178 ? -12.52300 -23.95141 -50.86635 1.000 30.19357 178 TYR F N 1
ATOM 8464 C CA . TYR F 1 178 ? -13.13506 -24.62815 -49.72645 1.000 34.69029 178 TYR F CA 1
ATOM 8465 C C . TYR F 1 178 ? -12.58584 -26.04327 -49.57124 1.000 36.47189 178 TYR F C 1
ATOM 8466 O O . TYR F 1 178 ? -11.49246 -26.35106 -50.04742 1.000 30.18809 178 TYR F O 1
ATOM 8475 N N . LYS G 1 4 ? -47.27322 -40.60861 -41.89648 1.000 52.94579 4 LYS G N 1
ATOM 8476 C CA . LYS G 1 4 ? -46.27322 -40.76667 -42.94609 1.000 54.34718 4 LYS G CA 1
ATOM 8477 C C . LYS G 1 4 ? -46.92660 -40.99872 -44.30449 1.000 54.03323 4 LYS G C 1
ATOM 8478 O O . LYS G 1 4 ? -47.17038 -40.05380 -45.05507 1.000 56.55074 4 LYS G O 1
ATOM 8484 N N . GLY G 1 5 ? -47.21957 -42.26132 -44.60949 1.000 50.14068 5 GLY G N 1
ATOM 8485 C CA . GLY G 1 5 ? -47.76657 -42.62840 -45.90183 1.000 37.38175 5 GLY G CA 1
ATOM 8486 C C . GLY G 1 5 ? -49.22884 -42.27877 -46.08746 1.000 45.39177 5 GLY G C 1
ATOM 8487 O O . GLY G 1 5 ? -50.00141 -43.07666 -46.62691 1.000 45.42031 5 GLY G O 1
ATOM 8488 N N . THR G 1 6 ? -49.62048 -41.08767 -45.65097 1.000 41.72740 6 THR G N 1
ATOM 8489 C CA . THR G 1 6 ? -50.98795 -40.62233 -45.80293 1.000 37.59096 6 THR G CA 1
ATOM 8490 C C . THR G 1 6 ? -51.13404 -39.82050 -47.09402 1.000 37.21345 6 THR G C 1
ATOM 8491 O O . THR G 1 6 ? -50.15396 -39.44786 -47.74179 1.000 39.87173 6 THR G O 1
ATOM 8495 N N . LYS G 1 7 ? -52.38731 -39.56333 -47.47387 1.000 42.23739 7 LYS G N 1
ATOM 8496 C CA . LYS G 1 7 ? -52.64586 -38.71797 -48.63269 1.000 36.90864 7 LYS G CA 1
ATOM 8497 C C . LYS G 1 7 ? -52.22122 -37.27618 -48.38918 1.000 36.88197 7 LYS G C 1
ATOM 8498 O O . LYS G 1 7 ? -51.90257 -36.56369 -49.34723 1.000 34.14988 7 LYS G O 1
ATOM 8504 N N . THR G 1 8 ? -52.19479 -36.83921 -47.12800 1.000 37.16470 8 THR G N 1
ATOM 8505 C CA . THR G 1 8 ? -51.75427 -35.48440 -46.81673 1.000 32.99975 8 THR G CA 1
ATOM 8506 C C . THR G 1 8 ? -50.28471 -35.27171 -47.17084 1.000 41.08209 8 THR G C 1
ATOM 8507 O O . THR G 1 8 ? -49.89917 -34.15971 -47.54932 1.000 36.19285 8 THR G O 1
ATOM 8511 N N . GLU G 1 9 ? -49.45617 -36.31533 -47.06541 1.000 39.78384 9 GLU G N 1
ATOM 8512 C CA . GLU G 1 9 ? -48.04210 -36.18683 -47.40488 1.000 36.58430 9 GLU G CA 1
ATOM 8513 C C . GLU G 1 9 ? -47.89194 -35.78006 -48.86230 1.000 33.94338 9 GLU G C 1
ATOM 8514 O O . GLU G 1 9 ? -47.30461 -34.74145 -49.18707 1.000 43.84352 9 GLU G O 1
ATOM 8520 N N . LYS G 1 10 ? -48.40821 -36.63112 -49.75278 1.000 36.36301 10 LYS G N 1
ATOM 8521 C CA . LYS G 1 10 ? -48.38572 -36.37068 -51.18405 1.000 34.33833 10 LYS G CA 1
ATOM 8522 C C . LYS G 1 10 ? -49.01198 -35.02345 -51.49687 1.000 32.15317 10 LYS G C 1
ATOM 8523 O O . LYS G 1 10 ? -48.47654 -34.25157 -52.29688 1.000 31.11576 10 LYS G O 1
ATOM 8529 N N . ASN G 1 11 ? -50.15485 -34.72693 -50.87125 1.000 39.24141 11 ASN G N 1
ATOM 8530 C CA . ASN G 1 11 ? -50.75623 -33.40340 -51.00436 1.000 35.65797 11 ASN G CA 1
ATOM 8531 C C . ASN G 1 11 ? -49.77571 -32.32236 -50.58168 1.000 35.02907 11 ASN G C 1
ATOM 8532 O O . ASN G 1 11 ? -49.55335 -31.34489 -51.30678 1.000 27.87157 11 ASN G O 1
ATOM 8537 N N . LEU G 1 12 ? -49.17325 -32.48751 -49.40575 1.000 31.65438 12 LEU G N 1
ATOM 8538 C CA . LEU G 1 12 ? -48.15925 -31.54201 -48.97727 1.000 35.78134 12 LEU G CA 1
ATOM 8539 C C . LEU G 1 12 ? -46.95818 -31.59848 -49.89981 1.000 28.77808 12 LEU G C 1
ATOM 8540 O O . LEU G 1 12 ? -46.35267 -30.56750 -50.19666 1.000 27.69413 12 LEU G O 1
ATOM 8545 N N . ASN G 1 13 ? -46.60307 -32.78093 -50.39729 1.000 33.14007 13 ASN G N 1
ATOM 8546 C CA . ASN G 1 13 ? -45.40320 -32.75476 -51.22286 1.000 33.26735 13 ASN G CA 1
ATOM 8547 C C . ASN G 1 13 ? -45.67939 -32.03089 -52.51154 1.000 34.27802 13 ASN G C 1
ATOM 8548 O O . ASN G 1 13 ? -44.86725 -31.22056 -52.94834 1.000 30.46892 13 ASN G O 1
ATOM 8553 N N . GLU G 1 14 ? -46.83862 -32.31673 -53.08183 1.000 25.01266 14 GLU G N 1
ATOM 8554 C CA . GLU G 1 14 ? -47.30343 -31.77132 -54.33332 1.000 32.08183 14 GLU G CA 1
ATOM 8555 C C . GLU G 1 14 ? -47.66432 -30.30953 -54.20754 1.000 34.93836 14 GLU G C 1
ATOM 8556 O O . GLU G 1 14 ? -47.64668 -29.59754 -55.21639 1.000 33.75004 14 GLU G O 1
ATOM 8562 N N . ALA G 1 15 ? -48.00376 -29.85461 -52.99864 1.000 35.48609 15 ALA G N 1
ATOM 8563 C CA . ALA G 1 15 ? -48.15984 -28.42463 -52.76822 1.000 36.04865 15 ALA G CA 1
ATOM 8564 C C . ALA G 1 15 ? -46.81017 -27.72434 -52.66444 1.000 34.45806 15 ALA G C 1
ATOM 8565 O O . ALA G 1 15 ? -46.69006 -26.55058 -53.04014 1.000 30.54941 15 ALA G O 1
ATOM 8567 N N . PHE G 1 16 ? -45.79015 -28.42464 -52.16277 1.000 33.50424 16 PHE G N 1
ATOM 8568 C CA . PHE G 1 16 ? -44.43859 -27.87583 -52.18178 1.000 33.31723 16 PHE G CA 1
ATOM 8569 C C . PHE G 1 16 ? -43.98618 -27.62375 -53.61400 1.000 31.10689 16 PHE G C 1
ATOM 8570 O O . PHE G 1 16 ? -43.46092 -26.55119 -53.93352 1.000 27.52414 16 PHE G O 1
ATOM 8578 N N . ALA G 1 17 ? -44.18691 -28.60245 -54.49229 1.000 28.65911 17 ALA G N 1
ATOM 8579 C CA . ALA G 1 17 ? -44.07554 -28.34920 -55.91748 1.000 31.42628 17 ALA G CA 1
ATOM 8580 C C . ALA G 1 17 ? -45.24953 -27.48869 -56.37568 1.000 39.00892 17 ALA G C 1
ATOM 8581 O O . ALA G 1 17 ? -46.25552 -27.34010 -55.67772 1.000 51.55839 17 ALA G O 1
ATOM 8583 N N . GLY G 1 18 ? -45.11426 -26.90778 -57.56055 1.000 36.44948 18 GLY G N 1
ATOM 8584 C CA . GLY G 1 18 ? -46.12856 -25.97793 -58.01488 1.000 42.02119 18 GLY G CA 1
ATOM 8585 C C . GLY G 1 18 ? -45.94002 -24.61047 -57.39437 1.000 27.71443 18 GLY G C 1
ATOM 8586 O O . GLY G 1 18 ? -45.72054 -23.62913 -58.10932 1.000 28.77916 18 GLY G O 1
ATOM 8587 N N . GLU G 1 19 ? -46.02457 -24.53220 -56.06204 1.000 22.59759 19 GLU G N 1
ATOM 8588 C CA . GLU G 1 19 ? -45.67062 -23.29349 -55.37544 1.000 26.91073 19 GLU G CA 1
ATOM 8589 C C . GLU G 1 19 ? -44.23708 -22.89073 -55.69294 1.000 31.06766 19 GLU G C 1
ATOM 8590 O O . GLU G 1 19 ? -43.94555 -21.70635 -55.89810 1.000 28.18618 19 GLU G O 1
ATOM 8596 N N . SER G 1 20 ? -43.32726 -23.86713 -55.73817 1.000 31.35928 20 SER G N 1
ATOM 8597 C CA . SER G 1 20 ? -41.97198 -23.59662 -56.20411 1.000 24.61393 20 SER G CA 1
ATOM 8598 C C . SER G 1 20 ? -41.95731 -23.30622 -57.69888 1.000 29.79580 20 SER G C 1
ATOM 8599 O O . SER G 1 20 ? -41.17796 -22.46779 -58.16707 1.000 32.23681 20 SER G O 1
ATOM 8602 N N . MET G 1 21 ? -42.81058 -23.99401 -58.46358 1.000 30.27729 21 MET G N 1
ATOM 8603 C CA . MET G 1 21 ? -42.93258 -23.70097 -59.88754 1.000 29.67060 21 MET G CA 1
ATOM 8604 C C . MET G 1 21 ? -43.54068 -22.32289 -60.11242 1.000 26.99385 21 MET G C 1
ATOM 8605 O O . MET G 1 21 ? -43.16210 -21.61704 -61.05448 1.000 27.62424 21 MET G O 1
ATOM 8610 N N . ALA G 1 22 ? -44.48915 -21.92512 -59.26028 1.000 25.17907 22 ALA G N 1
ATOM 8611 C CA . ALA G 1 22 ? -45.06004 -20.58732 -59.36599 1.000 30.45875 22 ALA G CA 1
ATOM 8612 C C . ALA G 1 22 ? -44.04486 -19.51688 -58.99100 1.000 32.29151 22 ALA G C 1
ATOM 8613 O O . ALA G 1 22 ? -44.08448 -18.40923 -59.53871 1.000 34.73915 22 ALA G O 1
ATOM 8615 N N . ARG G 1 23 ? -43.13182 -19.82424 -58.06606 1.000 30.01300 23 ARG G N 1
ATOM 8616 C CA . ARG G 1 23 ? -42.07952 -18.87108 -57.72941 1.000 31.72722 23 ARG G CA 1
ATOM 8617 C C . ARG G 1 23 ? -41.17287 -18.61143 -58.92457 1.000 27.87417 23 ARG G C 1
ATOM 8618 O O . ARG G 1 23 ? -40.76826 -17.46947 -59.17027 1.000 27.27945 23 ARG G O 1
ATOM 8626 N N . ASN G 1 24 ? -40.84478 -19.65933 -59.68269 1.000 29.47769 24 ASN G N 1
ATOM 8627 C CA . ASN G 1 24 ? -40.03256 -19.47070 -60.87928 1.000 31.06636 24 ASN G CA 1
ATOM 8628 C C . ASN G 1 24 ? -40.83484 -18.80153 -61.98777 1.000 30.04967 24 ASN G C 1
ATOM 8629 O O . ASN G 1 24 ? -40.31249 -17.93983 -62.70446 1.000 28.92287 24 ASN G O 1
ATOM 8634 N N . LYS G 1 25 ? -42.10798 -19.17993 -62.13703 1.000 31.88367 25 LYS G N 1
ATOM 8635 C CA . LYS G 1 25 ? -42.95025 -18.57439 -63.16413 1.000 34.09612 25 LYS G CA 1
ATOM 8636 C C . LYS G 1 25 ? -43.07219 -17.06933 -62.96553 1.000 29.63672 25 LYS G C 1
ATOM 8637 O O . LYS G 1 25 ? -43.08317 -16.30689 -63.93845 1.000 24.41151 25 LYS G O 1
ATOM 8643 N N . TYR G 1 26 ? -43.15315 -16.62016 -61.71208 1.000 31.92616 26 TYR G N 1
ATOM 8644 C CA . TYR G 1 26 ? -43.33728 -15.19728 -61.45171 1.000 29.29329 26 TYR G CA 1
ATOM 8645 C C . TYR G 1 26 ? -42.01896 -14.43144 -61.47066 1.000 29.59251 26 TYR G C 1
ATOM 8646 O O . TYR G 1 26 ? -42.01525 -13.22768 -61.75238 1.000 28.93093 26 TYR G O 1
ATOM 8655 N N . THR G 1 27 ? -40.89667 -15.09531 -61.17843 1.000 31.18593 27 THR G N 1
ATOM 8656 C CA . THR G 1 27 ? -39.60260 -14.44483 -61.36767 1.000 23.91517 27 THR G CA 1
ATOM 8657 C C . THR G 1 27 ? -39.31571 -14.22895 -62.84796 1.000 25.55070 27 THR G C 1
ATOM 8658 O O . THR G 1 27 ? -38.73674 -13.20620 -63.23229 1.000 24.43664 27 THR G O 1
ATOM 8662 N N . TYR G 1 28 ? -39.71289 -15.18346 -63.69364 1.000 23.49242 28 TYR G N 1
ATOM 8663 C CA . TYR G 1 28 ? -39.55922 -15.00439 -65.13354 1.000 21.63573 28 TYR G CA 1
ATOM 8664 C C . TYR G 1 28 ? -40.53372 -13.95942 -65.66132 1.000 27.57805 28 TYR G C 1
ATOM 8665 O O . TYR G 1 28 ? -40.18747 -13.16869 -66.54644 1.000 26.01160 28 TYR G O 1
ATOM 8674 N N . TYR G 1 29 ? -41.76246 -13.94980 -65.13743 1.000 30.80891 29 TYR G N 1
ATOM 8675 C CA . TYR G 1 29 ? -42.75261 -12.97843 -65.58890 1.000 30.96501 29 TYR G CA 1
ATOM 8676 C C . TYR G 1 29 ? -42.37898 -11.56413 -65.16776 1.000 24.57890 29 TYR G C 1
ATOM 8677 O O . TYR G 1 29 ? -42.75159 -10.59927 -65.84394 1.000 32.13805 29 TYR G O 1
ATOM 8686 N N . ALA G 1 30 ? -41.64998 -11.42070 -64.05876 1.000 30.74329 30 ALA G N 1
ATOM 8687 C CA . ALA G 1 30 ? -41.18549 -10.10082 -63.64709 1.000 27.81922 30 ALA G CA 1
ATOM 8688 C C . ALA G 1 30 ? -40.10809 -9.57990 -64.58831 1.000 28.10414 30 ALA G C 1
ATOM 8689 O O . ALA G 1 30 ? -40.07154 -8.38344 -64.89889 1.000 25.72477 30 ALA G O 1
ATOM 8691 N N . SER G 1 31 ? -39.22371 -10.46425 -65.05394 1.000 30.15263 31 SER G N 1
ATOM 8692 C CA . SER G 1 31 ? -38.16855 -10.04281 -65.96841 1.000 30.96360 31 SER G CA 1
ATOM 8693 C C . SER G 1 31 ? -38.74284 -9.62205 -67.31435 1.000 31.47340 31 SER G C 1
ATOM 8694 O O . SER G 1 31 ? -38.30212 -8.62517 -67.89926 1.000 27.33899 31 SER G O 1
ATOM 8697 N N . LYS G 1 32 ? -39.73070 -10.36690 -67.81846 1.000 26.61101 32 LYS G N 1
ATOM 8698 C CA . LYS G 1 32 ? -40.33642 -10.02035 -69.09888 1.000 30.33651 32 LYS G CA 1
ATOM 8699 C C . LYS G 1 32 ? -41.17283 -8.74863 -69.00052 1.000 27.09285 32 LYS G C 1
ATOM 8700 O O . LYS G 1 32 ? -41.21581 -7.96465 -69.95531 1.000 31.97301 32 LYS G O 1
ATOM 8706 N N . ALA G 1 33 ? -41.82150 -8.51565 -67.85552 1.000 30.55922 33 ALA G N 1
ATOM 8707 C CA . ALA G 1 33 ? -42.66935 -7.33583 -67.70757 1.000 37.55035 33 ALA G CA 1
ATOM 8708 C C . ALA G 1 33 ? -41.84698 -6.05339 -67.76560 1.000 41.57230 33 ALA G C 1
ATOM 8709 O O . ALA G 1 33 ? -42.25057 -5.07547 -68.40885 1.000 37.65419 33 ALA G O 1
ATOM 8711 N N . LYS G 1 34 ? -40.67672 -6.05152 -67.12042 1.000 36.45704 34 LYS G N 1
ATOM 8712 C CA . LYS G 1 34 ? -39.78884 -4.89923 -67.15644 1.000 32.55162 34 LYS G CA 1
ATOM 8713 C C . LYS G 1 34 ? -39.13559 -4.73974 -68.52294 1.000 36.71480 34 LYS G C 1
ATOM 8714 O O . LYS G 1 34 ? -38.74216 -3.62691 -68.88905 1.000 47.36284 34 LYS G O 1
ATOM 8720 N N . LYS G 1 35 ? -39.04747 -5.82022 -69.29715 1.000 35.22213 35 LYS G N 1
ATOM 8721 C CA . LYS G 1 35 ? -38.60805 -5.71678 -70.67981 1.000 34.91381 35 LYS G CA 1
ATOM 8722 C C . LYS G 1 35 ? -39.73681 -5.29953 -71.61050 1.000 38.69933 35 LYS G C 1
ATOM 8723 O O . LYS G 1 35 ? -39.46788 -4.78617 -72.70263 1.000 36.38942 35 LYS G O 1
ATOM 8729 N N . ASP G 1 36 ? -40.98548 -5.49225 -71.19484 1.000 29.29995 36 ASP G N 1
ATOM 8730 C CA . ASP G 1 36 ? -42.14656 -5.15003 -72.00152 1.000 38.10481 36 ASP G CA 1
ATOM 8731 C C . ASP G 1 36 ? -42.63230 -3.72540 -71.77259 1.000 37.39043 36 ASP G C 1
ATOM 8732 O O . ASP G 1 36 ? -43.65287 -3.33787 -72.34933 1.000 34.85622 36 ASP G O 1
ATOM 8737 N N . GLY G 1 37 ? -41.93680 -2.94261 -70.95078 1.000 33.60028 37 GLY G N 1
ATOM 8738 C CA . GLY G 1 37 ? -42.32068 -1.56510 -70.71768 1.000 35.49082 37 GLY G CA 1
ATOM 8739 C C . GLY G 1 37 ? -43.24789 -1.37808 -69.53442 1.000 38.56854 37 GLY G C 1
ATOM 8740 O O . GLY G 1 37 ? -44.12669 -0.51082 -69.55748 1.000 39.45186 37 GLY G O 1
ATOM 8741 N N . TYR G 1 38 ? -43.05962 -2.18182 -68.49007 1.000 28.36483 38 TYR G N 1
ATOM 8742 C CA . TYR G 1 38 ? -43.85199 -2.08027 -67.27155 1.000 32.67986 38 TYR G CA 1
ATOM 8743 C C . TYR G 1 38 ? -42.95914 -2.40843 -66.08713 1.000 35.57346 38 TYR G C 1
ATOM 8744 O O . TYR G 1 38 ? -42.26770 -3.42901 -66.10244 1.000 49.58152 38 TYR G O 1
ATOM 8753 N N . VAL G 1 39 ? -42.99256 -1.57375 -65.05198 1.000 30.67546 39 VAL G N 1
ATOM 8754 C CA . VAL G 1 39 ? -42.16232 -1.76693 -63.87262 1.000 30.54650 39 VAL G CA 1
ATOM 8755 C C . VAL G 1 39 ? -42.98331 -2.20782 -62.66505 1.000 30.56886 39 VAL G C 1
ATOM 8756 O O . VAL G 1 39 ? -42.52722 -3.03767 -61.87477 1.000 28.86361 39 VAL G O 1
ATOM 8760 N N . GLN G 1 40 ? -44.20274 -1.68397 -62.51263 1.000 24.61918 40 GLN G N 1
ATOM 8761 C CA . GLN G 1 40 ? -45.00317 -2.01863 -61.33707 1.000 29.68747 40 GLN G CA 1
ATOM 8762 C C . GLN G 1 40 ? -45.45540 -3.47422 -61.36506 1.000 26.70294 40 GLN G C 1
ATOM 8763 O O . GLN G 1 40 ? -45.35889 -4.18160 -60.35499 1.000 32.14914 40 GLN G O 1
ATOM 8769 N N . ILE G 1 41 ? -45.96910 -3.93702 -62.50860 1.000 25.19762 41 ILE G N 1
ATOM 8770 C CA . ILE G 1 41 ? -46.37818 -5.33518 -62.61842 1.000 31.95341 41 ILE G CA 1
ATOM 8771 C C . ILE G 1 41 ? -45.18148 -6.25538 -62.42265 1.000 26.62145 41 ILE G C 1
ATOM 8772 O O . ILE G 1 41 ? -45.30994 -7.34228 -61.84529 1.000 25.69095 41 ILE G O 1
ATOM 8777 N N . SER G 1 42 ? -44.00096 -5.83479 -62.88735 1.000 25.84389 42 SER G N 1
ATOM 8778 C CA . SER G 1 42 ? -42.78292 -6.59768 -62.63130 1.000 32.92752 42 SER G CA 1
ATOM 8779 C C . SER G 1 42 ? -42.48205 -6.66126 -61.14039 1.000 28.68100 42 SER G C 1
ATOM 8780 O O . SER G 1 42 ? -42.07492 -7.70861 -60.62467 1.000 21.95707 42 SER G O 1
ATOM 8783 N N . ASN G 1 43 ? -42.67660 -5.54707 -60.43094 1.000 30.55871 43 ASN G N 1
ATOM 8784 C CA . ASN G 1 43 ? -42.53638 -5.56368 -58.97941 1.000 24.74363 43 ASN G CA 1
ATOM 8785 C C . ASN G 1 43 ? -43.61838 -6.42163 -58.33674 1.000 28.79313 43 ASN G C 1
ATOM 8786 O O . ASN G 1 43 ? -43.36102 -7.12027 -57.34987 1.000 31.61866 43 ASN G O 1
ATOM 8791 N N . ILE G 1 44 ? -44.83382 -6.38535 -58.88707 1.000 28.49025 44 ILE G N 1
ATOM 8792 C CA . ILE G 1 44 ? -45.92380 -7.19016 -58.34549 1.000 22.95014 44 ILE G CA 1
ATOM 8793 C C . ILE G 1 44 ? -45.68706 -8.67022 -58.62683 1.000 25.19695 44 ILE G C 1
ATOM 8794 O O . ILE G 1 44 ? -45.96660 -9.52992 -57.78112 1.000 26.08050 44 ILE G O 1
ATOM 8799 N N . PHE G 1 45 ? -45.16269 -8.99256 -59.81157 1.000 21.83616 45 PHE G N 1
ATOM 8800 C CA . PHE G 1 45 ? -44.78875 -10.37347 -60.10327 1.000 30.73704 45 PHE G CA 1
ATOM 8801 C C . PHE G 1 45 ? -43.72544 -10.86723 -59.12991 1.000 28.97346 45 PHE G C 1
ATOM 8802 O O . PHE G 1 45 ? -43.83859 -11.96401 -58.57014 1.000 28.31669 45 PHE G O 1
ATOM 8810 N N . GLU G 1 46 ? -42.68154 -10.06251 -58.91249 1.000 34.23244 46 GLU G N 1
ATOM 8811 C CA . GLU G 1 46 ? -41.62235 -10.45825 -57.98995 1.000 27.74615 46 GLU G CA 1
ATOM 8812 C C . GLU G 1 46 ? -42.12631 -10.49250 -56.55203 1.000 28.32863 46 GLU G C 1
ATOM 8813 O O . GLU G 1 46 ? -41.71266 -11.35158 -55.76417 1.000 30.15707 46 GLU G O 1
ATOM 8819 N N . GLN G 1 47 ? -43.02178 -9.56973 -56.19154 1.000 24.98745 47 GLN G N 1
ATOM 8820 C CA . GLN G 1 47 ? -43.60364 -9.59352 -54.85299 1.000 23.35522 47 GLN G CA 1
ATOM 8821 C C . GLN G 1 47 ? -44.45241 -10.84186 -54.64404 1.000 25.29359 47 GLN G C 1
ATOM 8822 O O . GLN G 1 47 ? -44.43021 -11.44134 -53.56303 1.000 22.62188 47 GLN G O 1
ATOM 8828 N N . THR G 1 48 ? -45.20743 -11.24946 -55.66710 1.000 28.88320 48 THR G N 1
ATOM 8829 C CA . THR G 1 48 ? -46.00638 -12.46427 -55.55184 1.000 25.56507 48 THR G CA 1
ATOM 8830 C C . THR G 1 48 ? -45.12794 -13.70807 -55.52960 1.000 28.90268 48 THR G C 1
ATOM 8831 O O . THR G 1 48 ? -45.46420 -14.68982 -54.85778 1.000 29.68943 48 THR G O 1
ATOM 8835 N N . ALA G 1 49 ? -44.00008 -13.68272 -56.24543 1.000 29.03855 49 ALA G N 1
ATOM 8836 C CA . ALA G 1 49 ? -43.08576 -14.82040 -56.23047 1.000 23.92553 49 ALA G CA 1
ATOM 8837 C C . ALA G 1 49 ? -42.55025 -15.07940 -54.82861 1.000 32.13934 49 ALA G C 1
ATOM 8838 O O . ALA G 1 49 ? -42.47846 -16.23267 -54.38611 1.000 23.88331 49 ALA G O 1
ATOM 8840 N N . ASN G 1 50 ? -42.17162 -14.01727 -54.11218 1.000 20.66108 50 ASN G N 1
ATOM 8841 C CA . ASN G 1 50 ? -41.68825 -14.18755 -52.74713 1.000 29.31315 50 ASN G CA 1
ATOM 8842 C C . ASN G 1 50 ? -42.79713 -14.65918 -51.81694 1.000 37.74036 50 ASN G C 1
ATOM 8843 O O . ASN G 1 50 ? -42.52288 -15.35970 -50.83527 1.000 30.72191 50 ASN G O 1
ATOM 8848 N N . ASN G 1 51 ? -44.04758 -14.28678 -52.10693 1.000 38.17347 51 ASN G N 1
ATOM 8849 C CA . ASN G 1 51 ? -45.17661 -14.83192 -51.36019 1.000 29.65984 51 ASN G CA 1
ATOM 8850 C C . ASN G 1 51 ? -45.26855 -16.34162 -51.53661 1.000 29.04909 51 ASN G C 1
ATOM 8851 O O . ASN G 1 51 ? -45.46736 -17.07817 -50.56295 1.000 36.76865 51 ASN G O 1
ATOM 8856 N N . GLU G 1 52 ? -45.12456 -16.82265 -52.77466 1.000 22.84393 52 GLU G N 1
ATOM 8857 C CA . GLU G 1 52 ? -45.14853 -18.26203 -53.00744 1.000 32.31211 52 GLU G CA 1
ATOM 8858 C C . GLU G 1 52 ? -43.91999 -18.94421 -52.42016 1.000 27.61351 52 GLU G C 1
ATOM 8859 O O . GLU G 1 52 ? -43.97310 -20.13478 -52.09073 1.000 28.27360 52 GLU G O 1
ATOM 8865 N N . LYS G 1 53 ? -42.81182 -18.21082 -52.28103 1.000 26.39939 53 LYS G N 1
ATOM 8866 C CA . LYS G 1 53 ? -41.62068 -18.77641 -51.65537 1.000 23.83924 53 LYS G CA 1
ATOM 8867 C C . LYS G 1 53 ? -41.87701 -19.11425 -50.19301 1.000 23.42411 53 LYS G C 1
ATOM 8868 O O . LYS G 1 53 ? -41.40423 -20.14164 -49.69265 1.000 23.06288 53 LYS G O 1
ATOM 8874 N N . GLU G 1 54 ? -42.63093 -18.26462 -49.49224 1.000 28.09443 54 GLU G N 1
ATOM 8875 C CA . GLU G 1 54 ? -42.94895 -18.53467 -48.09506 1.000 35.73375 54 GLU G CA 1
ATOM 8876 C C . GLU G 1 54 ? -44.05980 -19.56609 -47.95000 1.000 29.44832 54 GLU G C 1
ATOM 8877 O O . GLU G 1 54 ? -44.10183 -20.28347 -46.94446 1.000 35.19881 54 GLU G O 1
ATOM 8883 N N . HIS G 1 55 ? -44.96468 -19.65220 -48.92868 1.000 34.38053 55 HIS G N 1
ATOM 8884 C CA . HIS G 1 55 ? -45.99241 -20.68750 -48.88962 1.000 31.37695 55 HIS G CA 1
ATOM 8885 C C . HIS G 1 55 ? -45.37037 -22.07420 -48.96493 1.000 29.41289 55 HIS G C 1
ATOM 8886 O O . HIS G 1 55 ? -45.79259 -22.99371 -48.25384 1.000 28.05131 55 HIS G O 1
ATOM 8893 N N . ALA G 1 56 ? -44.36603 -22.24311 -49.82848 1.000 31.70015 56 ALA G N 1
ATOM 8894 C CA . ALA G 1 56 ? -43.69401 -23.53133 -49.94636 1.000 27.71351 56 ALA G CA 1
ATOM 8895 C C . ALA G 1 56 ? -42.84891 -23.83842 -48.71821 1.000 28.71090 56 ALA G C 1
ATOM 8896 O O . ALA G 1 56 ? -42.62085 -25.01179 -48.40343 1.000 26.45063 56 ALA G O 1
ATOM 8898 N N . LYS G 1 57 ? -42.37574 -22.80524 -48.01726 1.000 27.47831 57 LYS G N 1
ATOM 8899 C CA . LYS G 1 57 ? -41.60052 -23.03127 -46.80200 1.000 26.38807 57 LYS G CA 1
ATOM 8900 C C . LYS G 1 57 ? -42.46538 -23.63176 -45.70176 1.000 29.90839 57 LYS G C 1
ATOM 8901 O O . LYS G 1 57 ? -42.00403 -24.49359 -44.94333 1.000 25.47359 57 LYS G O 1
ATOM 8907 N N . LEU G 1 58 ? -43.72066 -23.18521 -45.59692 1.000 27.19518 58 LEU G N 1
ATOM 8908 C CA . LEU G 1 58 ? -44.63293 -23.76667 -44.61832 1.000 22.24545 58 LEU G CA 1
ATOM 8909 C C . LEU G 1 58 ? -44.81680 -25.25685 -44.85848 1.000 22.29639 58 LEU G C 1
ATOM 8910 O O . LEU G 1 58 ? -44.78624 -26.05435 -43.91394 1.000 31.11436 58 LEU G O 1
ATOM 8915 N N . TRP G 1 59 ? -45.01135 -25.65497 -46.11561 1.000 20.55723 59 TRP G N 1
ATOM 8916 C CA . TRP G 1 59 ? -45.12192 -27.07812 -46.40438 1.000 29.52972 59 TRP G CA 1
ATOM 8917 C C . TRP G 1 59 ? -43.79037 -27.78301 -46.17796 1.000 33.30844 59 TRP G C 1
ATOM 8918 O O . TRP G 1 59 ? -43.74894 -28.84475 -45.54720 1.000 29.05272 59 TRP G O 1
ATOM 8929 N N . PHE G 1 60 ? -42.68886 -27.18502 -46.64697 1.000 23.93313 60 PHE G N 1
ATOM 8930 C CA . PHE G 1 60 ? -41.37670 -27.81291 -46.50655 1.000 25.73746 60 PHE G CA 1
ATOM 8931 C C . PHE G 1 60 ? -41.04707 -28.10184 -45.04678 1.000 25.52794 60 PHE G C 1
ATOM 8932 O O . PHE G 1 60 ? -40.53400 -29.17864 -44.72175 1.000 32.26924 60 PHE G O 1
ATOM 8940 N N . LYS G 1 61 ? -41.33696 -27.15515 -44.15060 1.000 31.53578 61 LYS G N 1
ATOM 8941 C CA . LYS G 1 61 ? -41.10346 -27.38421 -42.72915 1.000 26.56504 61 LYS G CA 1
ATOM 8942 C C . LYS G 1 61 ? -42.03367 -28.44443 -42.15836 1.000 29.48911 61 LYS G C 1
ATOM 8943 O O . LYS G 1 61 ? -41.77245 -28.95879 -41.06560 1.000 29.69931 61 LYS G O 1
ATOM 8949 N N . LEU G 1 62 ? -43.11245 -28.77637 -42.86601 1.000 32.72130 62 LEU G N 1
ATOM 8950 C CA . LEU G 1 62 ? -43.97450 -29.87645 -42.45637 1.000 31.76668 62 LEU G CA 1
ATOM 8951 C C . LEU G 1 62 ? -43.46642 -31.22094 -42.96199 1.000 29.31448 62 LEU G C 1
ATOM 8952 O O . LEU G 1 62 ? -43.62949 -32.23861 -42.27906 1.000 21.98177 62 LEU G O 1
ATOM 8957 N N . LEU G 1 63 ? -42.85214 -31.25462 -44.15009 1.000 28.96514 63 LEU G N 1
ATOM 8958 C CA . LEU G 1 63 ? -42.35099 -32.52937 -44.65333 1.000 30.47693 63 LEU G CA 1
ATOM 8959 C C . LEU G 1 63 ? -41.09888 -32.96280 -43.89759 1.000 38.07068 63 LEU G C 1
ATOM 8960 O O . LEU G 1 63 ? -40.83467 -34.16476 -43.77164 1.000 36.67238 63 LEU G O 1
ATOM 8965 N N . HIS G 1 64 ? -40.33341 -32.00373 -43.37449 1.000 32.64327 64 HIS G N 1
ATOM 8966 C CA . HIS G 1 64 ? -39.06198 -32.26520 -42.71277 1.000 36.98147 64 HIS G CA 1
ATOM 8967 C C . HIS G 1 64 ? -39.12262 -32.04254 -41.20612 1.000 37.88450 64 HIS G C 1
ATOM 8968 O O . HIS G 1 64 ? -38.07676 -32.05771 -40.54647 1.000 35.14604 64 HIS G O 1
ATOM 8975 N N . ASP G 1 65 ? -40.31936 -31.83920 -40.65002 1.000 34.68755 65 ASP G N 1
ATOM 8976 C CA . ASP G 1 65 ? -40.50562 -31.59867 -39.21785 1.000 38.22921 65 ASP G CA 1
ATOM 8977 C C . ASP G 1 65 ? -39.69098 -30.39060 -38.75524 1.000 42.19024 65 ASP G C 1
ATOM 8978 O O . ASP G 1 65 ? -38.98015 -30.43585 -37.74900 1.000 37.33767 65 ASP G O 1
ATOM 8983 N N . GLY G 1 66 ? -39.80225 -29.30251 -39.50390 1.000 41.00621 66 GLY G N 1
ATOM 8984 C CA . GLY G 1 66 ? -39.07683 -28.08384 -39.22566 1.000 28.25969 66 GLY G CA 1
ATOM 8985 C C . GLY G 1 66 ? -37.93121 -27.85873 -40.19278 1.000 29.85513 66 GLY G C 1
ATOM 8986 O O . GLY G 1 66 ? -37.85264 -28.45468 -41.27056 1.000 31.39148 66 GLY G O 1
ATOM 8987 N N . MET G 1 67 ? -37.02352 -26.96851 -39.79048 1.000 27.26849 67 MET G N 1
ATOM 8988 C CA . MET G 1 67 ? -35.84835 -26.65560 -40.58938 1.000 34.36390 67 MET G CA 1
ATOM 8989 C C . MET G 1 67 ? -34.64635 -27.38113 -40.00785 1.000 29.14568 67 MET G C 1
ATOM 8990 O O . MET G 1 67 ? -34.18467 -27.01396 -38.91658 1.000 22.77350 67 MET G O 1
ATOM 8995 N N . PRO G 1 68 ? -34.11590 -28.40423 -40.67280 1.000 29.55580 68 PRO G N 1
ATOM 8996 C CA . PRO G 1 68 ? -32.95245 -29.11838 -40.13452 1.000 27.68630 68 PRO G CA 1
ATOM 8997 C C . PRO G 1 68 ? -31.70300 -28.24876 -40.16299 1.000 34.97220 68 PRO G C 1
ATOM 8998 O O . PRO G 1 68 ? -31.65762 -27.17920 -40.77427 1.000 39.37016 68 PRO G O 1
ATOM 9002 N N . ASP G 1 69 ? -30.66888 -28.73610 -39.48125 1.000 39.42782 69 ASP G N 1
ATOM 9003 C CA . ASP G 1 69 ? -29.41171 -28.01404 -39.37663 1.000 41.16888 69 ASP G CA 1
ATOM 9004 C C . ASP G 1 69 ? -28.61583 -28.12256 -40.67690 1.000 30.85513 69 ASP G C 1
ATOM 9005 O O . ASP G 1 69 ? -28.95079 -28.88729 -41.58578 1.000 27.60005 69 ASP G O 1
ATOM 9010 N N . THR G 1 70 ? -27.53307 -27.34292 -40.74745 1.000 31.68353 70 THR G N 1
ATOM 9011 C CA . THR G 1 70 ? -26.73387 -27.27934 -41.96809 1.000 30.28909 70 THR G CA 1
ATOM 9012 C C . THR G 1 70 ? -26.14171 -28.63866 -42.32392 1.000 27.61854 70 THR G C 1
ATOM 9013 O O . THR G 1 70 ? -26.05573 -28.99368 -43.50582 1.000 31.87007 70 THR G O 1
ATOM 9017 N N . VAL G 1 71 ? -25.73195 -29.41515 -41.31711 1.000 29.65480 71 VAL G N 1
ATOM 9018 C CA . VAL G 1 71 ? -25.14877 -30.73005 -41.57933 1.000 28.15468 71 VAL G CA 1
ATOM 9019 C C . VAL G 1 71 ? -26.16659 -31.63423 -42.26461 1.000 31.20648 71 VAL G C 1
ATOM 9020 O O . VAL G 1 71 ? -25.87620 -32.26424 -43.28879 1.000 29.32010 71 VAL G O 1
ATOM 9024 N N . THR G 1 72 ? -27.37887 -31.70833 -41.70990 1.000 35.34317 72 THR G N 1
ATOM 9025 C CA . THR G 1 72 ? -28.43324 -32.49234 -42.34367 1.000 30.27528 72 THR G CA 1
ATOM 9026 C C . THR G 1 72 ? -28.84933 -31.89402 -43.68208 1.000 36.25412 72 THR G C 1
ATOM 9027 O O . THR G 1 72 ? -29.17649 -32.63580 -44.61628 1.000 29.56970 72 THR G O 1
ATOM 9031 N N . ASN G 1 73 ? -28.83849 -30.56301 -43.79642 1.000 24.26737 73 ASN G N 1
ATOM 9032 C CA . ASN G 1 73 ? -29.20867 -29.92647 -45.05621 1.000 24.31503 73 ASN G CA 1
ATOM 9033 C C . ASN G 1 73 ? -28.20018 -30.24194 -46.15354 1.000 26.31627 73 ASN G C 1
ATOM 9034 O O . ASN G 1 73 ? -28.58382 -30.50803 -47.29895 1.000 28.19742 73 ASN G O 1
ATOM 9039 N N . LEU G 1 74 ? -26.90655 -30.22006 -45.82259 1.000 27.70361 74 LEU G N 1
ATOM 9040 C CA . LEU G 1 74 ? -25.88243 -30.52552 -46.81535 1.000 25.41973 74 LEU G CA 1
ATOM 9041 C C . LEU G 1 74 ? -25.93574 -31.98371 -47.25212 1.000 30.06122 74 LEU G C 1
ATOM 9042 O O . LEU G 1 74 ? -25.66749 -32.28835 -48.42003 1.000 31.02474 74 LEU G O 1
ATOM 9047 N N . LYS G 1 75 ? -26.27275 -32.89471 -46.33603 1.000 32.34411 75 LYS G N 1
ATOM 9048 C CA . LYS G 1 75 ? -26.40374 -34.29993 -46.70701 1.000 35.37281 75 LYS G CA 1
ATOM 9049 C C . LYS G 1 75 ? -27.57919 -34.51185 -47.65241 1.000 32.52554 75 LYS G C 1
ATOM 9050 O O . LYS G 1 75 ? -27.45943 -35.23268 -48.64996 1.000 37.17671 75 LYS G O 1
ATOM 9056 N N . ASP G 1 76 ? -28.72250 -33.88956 -47.35716 1.000 30.65355 76 ASP G N 1
ATOM 9057 C CA . ASP G 1 76 ? -29.88893 -34.04207 -48.21945 1.000 32.84508 76 ASP G CA 1
ATOM 9058 C C . ASP G 1 76 ? -29.66058 -33.39097 -49.57819 1.000 39.52283 76 ASP G C 1
ATOM 9059 O O . ASP G 1 76 ? -30.12210 -33.90502 -50.60429 1.000 35.47546 76 ASP G O 1
ATOM 9064 N N . ALA G 1 77 ? -28.94668 -32.26215 -49.60648 1.000 35.31299 77 ALA G N 1
ATOM 9065 C CA . ALA G 1 77 ? -28.66953 -31.59696 -50.87477 1.000 37.51194 77 ALA G CA 1
ATOM 9066 C C . ALA G 1 77 ? -27.74878 -32.42992 -51.75655 1.000 33.33898 77 ALA G C 1
ATOM 9067 O O . ALA G 1 77 ? -27.88964 -32.41547 -52.98500 1.000 30.20488 77 ALA G O 1
ATOM 9069 N N . ALA G 1 78 ? -26.80747 -33.16043 -51.15419 1.000 37.82127 78 ALA G N 1
ATOM 9070 C CA . ALA G 1 78 ? -25.92126 -34.01272 -51.93977 1.000 33.25960 78 ALA G CA 1
ATOM 9071 C C . ALA G 1 78 ? -26.67277 -35.20519 -52.51730 1.000 32.38303 78 ALA G C 1
ATOM 9072 O O . ALA G 1 78 ? -26.46349 -35.57441 -53.67873 1.000 37.34169 78 ALA G O 1
ATOM 9074 N N . ALA G 1 79 ? -27.55220 -35.82032 -51.72263 1.000 31.92668 79 ALA G N 1
ATOM 9075 C CA . ALA G 1 79 ? -28.33817 -36.94287 -52.22266 1.000 36.97340 79 ALA G CA 1
ATOM 9076 C C . ALA G 1 79 ? -29.35451 -36.49693 -53.26479 1.000 33.83438 79 ALA G C 1
ATOM 9077 O O . ALA G 1 79 ? -29.64787 -37.24769 -54.20247 1.000 30.02877 79 ALA G O 1
ATOM 9079 N N . GLY G 1 80 ? -29.90126 -35.28855 -53.11967 1.000 34.64984 80 GLY G N 1
ATOM 9080 C CA . GLY G 1 80 ? -30.83260 -34.78763 -54.11646 1.000 23.28115 80 GLY G CA 1
ATOM 9081 C C . GLY G 1 80 ? -30.17223 -34.54317 -55.45939 1.000 28.58622 80 GLY G C 1
ATOM 9082 O O . GLY G 1 80 ? -30.73124 -34.88027 -56.50664 1.000 27.51208 80 GLY G O 1
ATOM 9083 N N . GLU G 1 81 ? -28.97115 -33.96037 -55.45049 1.000 33.48985 81 GLU G N 1
ATOM 9084 C CA . GLU G 1 81 ? -28.26397 -33.72801 -56.70452 1.000 29.57091 81 GLU G CA 1
ATOM 9085 C C . GLU G 1 81 ? -27.68873 -35.02022 -57.26975 1.000 28.62793 81 GLU G C 1
ATOM 9086 O O . GLU G 1 81 ? -27.50122 -35.13206 -58.48606 1.000 29.16651 81 GLU G O 1
ATOM 9092 N N . ASN G 1 82 ? -27.41033 -36.00451 -56.41148 1.000 34.14583 82 ASN G N 1
ATOM 9093 C CA . ASN G 1 82 ? -26.98804 -37.31259 -56.90168 1.000 32.83201 82 ASN G CA 1
ATOM 9094 C C . ASN G 1 82 ? -28.10268 -37.98701 -57.69079 1.000 35.28431 82 ASN G C 1
ATOM 9095 O O . ASN G 1 82 ? -27.84532 -38.63874 -58.70964 1.000 34.49806 82 ASN G O 1
ATOM 9100 N N . PHE G 1 83 ? -29.34860 -37.83826 -57.23431 1.000 35.83376 83 PHE G N 1
ATOM 9101 C CA . PHE G 1 83 ? -30.48107 -38.41941 -57.94602 1.000 32.12878 83 PHE G CA 1
ATOM 9102 C C . PHE G 1 83 ? -30.69294 -37.75903 -59.30217 1.000 37.07256 83 PHE G C 1
ATOM 9103 O O . PHE G 1 83 ? -31.16343 -38.41286 -60.24020 1.000 31.18811 83 PHE G O 1
ATOM 9111 N N . GLU G 1 84 ? -30.35519 -36.47296 -59.42325 1.000 38.67455 84 GLU G N 1
ATOM 9112 C CA . GLU G 1 84 ? -30.52056 -35.76584 -60.68935 1.000 35.72568 84 GLU G CA 1
ATOM 9113 C C . GLU G 1 84 ? -29.66423 -36.39135 -61.78443 1.000 35.11403 84 GLU G C 1
ATOM 9114 O O . GLU G 1 84 ? -30.17513 -36.82498 -62.82342 1.000 32.39369 84 GLU G O 1
ATOM 9120 N N . TRP G 1 85 ? -28.34948 -36.44886 -61.56357 1.000 36.29721 85 TRP G N 1
ATOM 9121 C CA . TRP G 1 85 ? -27.41620 -36.81686 -62.62023 1.000 33.40323 85 TRP G CA 1
ATOM 9122 C C . TRP G 1 85 ? -27.25091 -38.32113 -62.79057 1.000 34.75678 85 TRP G C 1
ATOM 9123 O O . TRP G 1 85 ? -26.69625 -38.74932 -63.80809 1.000 39.51821 85 TRP G O 1
ATOM 9134 N N . THR G 1 86 ? -27.71598 -39.13157 -61.84074 1.000 37.97349 86 THR G N 1
ATOM 9135 C CA . THR G 1 86 ? -27.61561 -40.57893 -61.98597 1.000 38.32493 86 THR G CA 1
ATOM 9136 C C . THR G 1 86 ? -28.86755 -41.20273 -62.58636 1.000 39.62224 86 THR G C 1
ATOM 9137 O O . THR G 1 86 ? -28.76318 -42.18641 -63.32801 1.000 33.28915 86 THR G O 1
ATOM 9141 N N . ASP G 1 87 ? -30.04913 -40.65459 -62.29243 1.000 39.46596 87 ASP G N 1
ATOM 9142 C CA . ASP G 1 87 ? -31.30394 -41.25970 -62.73053 1.000 37.29740 87 ASP G CA 1
ATOM 9143 C C . ASP G 1 87 ? -32.09438 -40.30353 -63.61892 1.000 36.32144 87 ASP G C 1
ATOM 9144 O O . ASP G 1 87 ? -32.24391 -40.57640 -64.81179 1.000 34.77143 87 ASP G O 1
ATOM 9149 N N . MET G 1 88 ? -32.60392 -39.19705 -63.07566 1.000 39.82161 88 MET G N 1
ATOM 9150 C CA . MET G 1 88 ? -33.54888 -38.33708 -63.78236 1.000 35.28641 88 MET G CA 1
ATOM 9151 C C . MET G 1 88 ? -32.99115 -37.82722 -65.10601 1.000 35.98124 88 MET G C 1
ATOM 9152 O O . MET G 1 88 ? -33.46879 -38.21850 -66.17603 1.000 37.67524 88 MET G O 1
ATOM 9157 N N . TYR G 1 89 ? -31.97887 -36.96061 -65.04839 1.000 37.12407 89 TYR G N 1
ATOM 9158 C CA . TYR G 1 89 ? -31.42791 -36.37794 -66.26582 1.000 39.26158 89 TYR G CA 1
ATOM 9159 C C . TYR G 1 89 ? -30.70632 -37.39593 -67.14048 1.000 38.52442 89 TYR G C 1
ATOM 9160 O O . TYR G 1 89 ? -30.43675 -37.09680 -68.30874 1.000 35.08216 89 TYR G O 1
ATOM 9169 N N . ALA G 1 90 ? -30.39625 -38.58358 -66.61514 1.000 35.94534 90 ALA G N 1
ATOM 9170 C CA . ALA G 1 90 ? -29.73148 -39.60525 -67.41758 1.000 41.13338 90 ALA G CA 1
ATOM 9171 C C . ALA G 1 90 ? -30.72090 -40.33268 -68.32189 1.000 43.47295 90 ALA G C 1
ATOM 9172 O O . ALA G 1 90 ? -30.45771 -40.52381 -69.51467 1.000 40.98423 90 ALA G O 1
ATOM 9174 N N . ARG G 1 91 ? -31.86380 -40.75081 -67.77071 1.000 32.59394 91 ARG G N 1
ATOM 9175 C CA . ARG G 1 91 ? -32.88648 -41.39005 -68.58893 1.000 42.06424 91 ARG G CA 1
ATOM 9176 C C . ARG G 1 91 ? -33.60652 -40.39492 -69.48864 1.000 48.95748 91 ARG G C 1
ATOM 9177 O O . ARG G 1 91 ? -34.15467 -40.79594 -70.52035 1.000 51.99684 91 ARG G O 1
ATOM 9185 N N . MET G 1 92 ? -33.61595 -39.11077 -69.12259 1.000 43.05705 92 MET G N 1
ATOM 9186 C CA . MET G 1 92 ? -34.28983 -38.10900 -69.94202 1.000 43.94387 92 MET G CA 1
ATOM 9187 C C . MET G 1 92 ? -33.50587 -37.81300 -71.21340 1.000 43.05711 92 MET G C 1
ATOM 9188 O O . MET G 1 92 ? -34.08910 -37.71731 -72.29966 1.000 45.13199 92 MET G O 1
ATOM 9193 N N . ALA G 1 93 ? -32.18408 -37.66003 -71.09835 1.000 44.08584 93 ALA G N 1
ATOM 9194 C CA . ALA G 1 93 ? -31.35335 -37.45242 -72.27803 1.000 41.98025 93 ALA G CA 1
ATOM 9195 C C . ALA G 1 93 ? -31.37926 -38.65310 -73.21290 1.000 48.62955 93 ALA G C 1
ATOM 9196 O O . ALA G 1 93 ? -31.13281 -38.49616 -74.41364 1.000 49.61261 93 ALA G O 1
ATOM 9198 N N . LYS G 1 94 ? -31.67228 -39.84636 -72.69012 1.000 54.19129 94 LYS G N 1
ATOM 9199 C CA . LYS G 1 94 ? -31.80807 -41.01850 -73.54773 1.000 51.34066 94 LYS G CA 1
ATOM 9200 C C . LYS G 1 94 ? -33.11064 -40.97372 -74.33687 1.000 46.06116 94 LYS G C 1
ATOM 9201 O O . LYS G 1 94 ? -33.13062 -41.29209 -75.53163 1.000 47.09542 94 LYS G O 1
ATOM 9207 N N . GLU G 1 95 ? -34.20782 -40.57393 -73.68788 1.000 50.88422 95 GLU G N 1
ATOM 9208 C CA . GLU G 1 95 ? -35.49225 -40.50610 -74.37694 1.000 47.14887 95 GLU G CA 1
ATOM 9209 C C . GLU G 1 95 ? -35.50576 -39.42104 -75.44604 1.000 41.59525 95 GLU G C 1
ATOM 9210 O O . GLU G 1 95 ? -36.18665 -39.57084 -76.46648 1.000 38.48955 95 GLU G O 1
ATOM 9216 N N . ALA G 1 96 ? -34.76777 -38.32823 -75.23528 1.000 36.09468 96 ALA G N 1
ATOM 9217 C CA . ALA G 1 96 ? -34.70993 -37.27458 -76.24358 1.000 36.57456 96 ALA G CA 1
ATOM 9218 C C . ALA G 1 96 ? -34.02933 -37.76335 -77.51553 1.000 42.54151 96 ALA G C 1
ATOM 9219 O O . ALA G 1 96 ? -34.46313 -37.43039 -78.62491 1.000 43.79137 96 ALA G O 1
ATOM 9221 N N . ARG G 1 97 ? -32.95894 -38.55054 -77.37661 1.000 39.71649 97 ARG G N 1
ATOM 9222 C CA . ARG G 1 97 ? -32.30168 -39.11073 -78.55217 1.000 42.52515 97 ARG G CA 1
ATOM 9223 C C . ARG G 1 97 ? -33.18337 -40.13677 -79.24922 1.000 40.57411 97 ARG G C 1
ATOM 9224 O O . ARG G 1 97 ? -33.14256 -40.25324 -80.47891 1.000 44.81852 97 ARG G O 1
ATOM 9232 N N . GLU G 1 98 ? -33.98609 -40.88229 -78.48775 1.000 38.92114 98 GLU G N 1
ATOM 9233 C CA . GLU G 1 98 ? -34.86621 -41.88605 -79.07215 1.000 43.16140 98 GLU G CA 1
ATOM 9234 C C . GLU G 1 98 ? -36.03939 -41.27572 -79.82574 1.000 46.90338 98 GLU G C 1
ATOM 9235 O O . GLU G 1 98 ? -36.73009 -42.00046 -80.55017 1.000 53.65256 98 GLU G O 1
ATOM 9241 N N . GLU G 1 99 ? -36.28181 -39.97320 -79.67605 1.000 42.01364 99 GLU G N 1
ATOM 9242 C CA . GLU G 1 99 ? -37.37013 -39.30301 -80.37073 1.000 48.36759 99 GLU G CA 1
ATOM 9243 C C . GLU G 1 99 ? -36.89702 -38.28691 -81.40002 1.000 47.78861 99 GLU G C 1
ATOM 9244 O O . GLU G 1 99 ? -37.73259 -37.72751 -82.11871 1.000 40.63151 99 GLU G O 1
ATOM 9250 N N . GLY G 1 100 ? -35.59501 -38.03144 -81.49005 1.000 47.32722 100 GLY G N 1
ATOM 9251 C CA . GLY G 1 100 ? -35.05372 -37.14407 -82.49652 1.000 46.06183 100 GLY G CA 1
ATOM 9252 C C . GLY G 1 100 ? -34.67242 -35.75752 -82.02789 1.000 47.36574 100 GLY G C 1
ATOM 9253 O O . GLY G 1 100 ? -34.29760 -34.92691 -82.86358 1.000 50.35122 100 GLY G O 1
ATOM 9254 N N . PHE G 1 101 ? -34.75385 -35.47634 -80.72614 1.000 44.13341 101 PHE G N 1
ATOM 9255 C CA . PHE G 1 101 ? -34.39192 -34.16141 -80.19390 1.000 45.40236 101 PHE G CA 1
ATOM 9256 C C . PHE G 1 101 ? -32.92303 -34.18860 -79.78227 1.000 41.03212 101 PHE G C 1
ATOM 9257 O O . PHE G 1 101 ? -32.56930 -34.35355 -78.61309 1.000 50.07259 101 PHE G O 1
ATOM 9265 N N . ASP G 1 102 ? -32.05045 -34.01696 -80.77762 1.000 48.73982 102 ASP G N 1
ATOM 9266 C CA . ASP G 1 102 ? -30.61593 -34.04281 -80.51006 1.000 52.14172 102 ASP G CA 1
ATOM 9267 C C . ASP G 1 102 ? -30.17689 -32.81761 -79.71685 1.000 47.48796 102 ASP G C 1
ATOM 9268 O O . ASP G 1 102 ? -29.33707 -32.92369 -78.81504 1.000 39.16095 102 ASP G O 1
ATOM 9273 N N . ASP G 1 103 ? -30.73371 -31.64674 -80.03608 1.000 43.67874 103 ASP G N 1
ATOM 9274 C CA . ASP G 1 103 ? -30.33273 -30.42602 -79.34362 1.000 41.66372 103 ASP G CA 1
ATOM 9275 C C . ASP G 1 103 ? -30.82574 -30.41721 -77.90189 1.000 39.20043 103 ASP G C 1
ATOM 9276 O O . ASP G 1 103 ? -30.12963 -29.92531 -77.00565 1.000 23.57381 103 ASP G O 1
ATOM 9281 N N . ILE G 1 104 ? -32.02519 -30.94998 -77.65843 1.000 41.31629 104 ILE G N 1
ATOM 9282 C CA . ILE G 1 104 ? -32.53985 -31.01436 -76.29443 1.000 37.89552 104 ILE G CA 1
ATOM 9283 C C . ILE G 1 104 ? -31.71808 -31.99203 -75.46354 1.000 33.80117 104 ILE G C 1
ATOM 9284 O O . ILE G 1 104 ? -31.46553 -31.76022 -74.27509 1.000 32.25827 104 ILE G O 1
ATOM 9289 N N . ALA G 1 105 ? -31.27577 -33.09247 -76.07615 1.000 37.08540 105 ALA G N 1
ATOM 9290 C CA . ALA G 1 105 ? -30.45143 -34.05669 -75.35611 1.000 40.10304 105 ALA G CA 1
ATOM 9291 C C . ALA G 1 105 ? -29.09044 -33.47521 -74.99501 1.000 32.16626 105 ALA G C 1
ATOM 9292 O O . ALA G 1 105 ? -28.54723 -33.79105 -73.93050 1.000 29.63927 105 ALA G O 1
ATOM 9294 N N . ASP G 1 106 ? -28.52879 -32.62550 -75.85927 1.000 29.59471 106 ASP G N 1
ATOM 9295 C CA . ASP G 1 106 ? -27.25413 -31.98589 -75.54887 1.000 34.78135 106 ASP G CA 1
ATOM 9296 C C . ASP G 1 106 ? -27.37041 -31.04570 -74.35715 1.000 31.28449 106 ASP G C 1
ATOM 9297 O O . ASP G 1 106 ? -26.39767 -30.86113 -73.61729 1.000 38.76449 106 ASP G O 1
ATOM 9302 N N . THR G 1 107 ? -28.54321 -30.44407 -74.15731 1.000 35.84101 107 THR G N 1
ATOM 9303 C CA . THR G 1 107 ? -28.72997 -29.52115 -73.04465 1.000 31.36845 107 THR G CA 1
ATOM 9304 C C . THR G 1 107 ? -28.88167 -30.26243 -71.72265 1.000 29.34806 107 THR G C 1
ATOM 9305 O O . THR G 1 107 ? -28.30000 -29.85587 -70.71071 1.000 37.40557 107 THR G O 1
ATOM 9309 N N . MET G 1 108 ? -29.65608 -31.34975 -71.71287 1.000 36.97860 108 MET G N 1
ATOM 9310 C CA . MET G 1 108 ? -29.86042 -32.10059 -70.47803 1.000 39.13639 108 MET G CA 1
ATOM 9311 C C . MET G 1 108 ? -28.56983 -32.76127 -70.01051 1.000 34.79040 108 MET G C 1
ATOM 9312 O O . MET G 1 108 ? -28.28231 -32.78980 -68.80839 1.000 35.04490 108 MET G O 1
ATOM 9317 N N . GLU G 1 109 ? -27.77927 -33.29768 -70.94334 1.000 31.82056 109 GLU G N 1
ATOM 9318 C CA . GLU G 1 109 ? -26.50444 -33.89721 -70.56484 1.000 31.19443 109 GLU G CA 1
ATOM 9319 C C . GLU G 1 109 ? -25.51811 -32.84762 -70.06886 1.000 32.72012 109 GLU G C 1
ATOM 9320 O O . GLU G 1 109 ? -24.68721 -33.14197 -69.20187 1.000 30.47780 109 GLU G O 1
ATOM 9326 N N . GLY G 1 110 ? -25.59077 -31.62606 -70.60122 1.000 26.66877 110 GLY G N 1
ATOM 9327 C CA . GLY G 1 110 ? -24.78705 -30.54690 -70.05265 1.000 21.76675 110 GLY G CA 1
ATOM 9328 C C . GLY G 1 110 ? -25.21384 -30.17356 -68.64613 1.000 30.50389 110 GLY G C 1
ATOM 9329 O O . GLY G 1 110 ? -24.37513 -30.01394 -67.75446 1.000 28.33292 110 GLY G O 1
ATOM 9330 N N . VAL G 1 111 ? -26.52477 -30.02946 -68.42822 1.000 31.25407 111 VAL G N 1
ATOM 9331 C CA . VAL G 1 111 ? -27.04809 -29.82182 -67.08072 1.000 25.77450 111 VAL G CA 1
ATOM 9332 C C . VAL G 1 111 ? -26.73386 -31.02129 -66.19632 1.000 32.03253 111 VAL G C 1
ATOM 9333 O O . VAL G 1 111 ? -26.49649 -30.87182 -64.99066 1.000 30.93931 111 VAL G O 1
ATOM 9337 N N . LEU G 1 112 ? -26.71493 -32.22427 -66.77874 1.000 36.14346 112 LEU G N 1
ATOM 9338 C CA . LEU G 1 112 ? -26.42728 -33.43044 -66.00800 1.000 34.51302 112 LEU G CA 1
ATOM 9339 C C . LEU G 1 112 ? -25.06412 -33.32881 -65.33944 1.000 32.68115 112 LEU G C 1
ATOM 9340 O O . LEU G 1 112 ? -24.90460 -33.69174 -64.16756 1.000 31.50231 112 LEU G O 1
ATOM 9345 N N . ALA G 1 113 ? -24.07052 -32.82317 -66.07489 1.000 28.73831 113 ALA G N 1
ATOM 9346 C CA . ALA G 1 113 ? -22.73559 -32.63835 -65.51893 1.000 21.52255 113 ALA G CA 1
ATOM 9347 C C . ALA G 1 113 ? -22.69626 -31.50448 -64.50074 1.000 26.63303 113 ALA G C 1
ATOM 9348 O O . ALA G 1 113 ? -21.90539 -31.55574 -63.55111 1.000 27.30978 113 ALA G O 1
ATOM 9350 N N . ILE G 1 114 ? -23.53406 -30.47799 -64.67583 1.000 31.09688 114 ILE G N 1
ATOM 9351 C CA . ILE G 1 114 ? -23.55287 -29.36897 -63.72468 1.000 29.06033 114 ILE G CA 1
ATOM 9352 C C . ILE G 1 114 ? -24.00822 -29.85172 -62.35406 1.000 22.92672 114 ILE G C 1
ATOM 9353 O O . ILE G 1 114 ? -23.44980 -29.45789 -61.32210 1.000 25.88942 114 ILE G O 1
ATOM 9358 N N . GLU G 1 115 ? -25.02734 -30.71378 -62.31988 1.000 24.91591 115 GLU G N 1
ATOM 9359 C CA . GLU G 1 115 ? -25.50556 -31.24345 -61.04942 1.000 28.44338 115 GL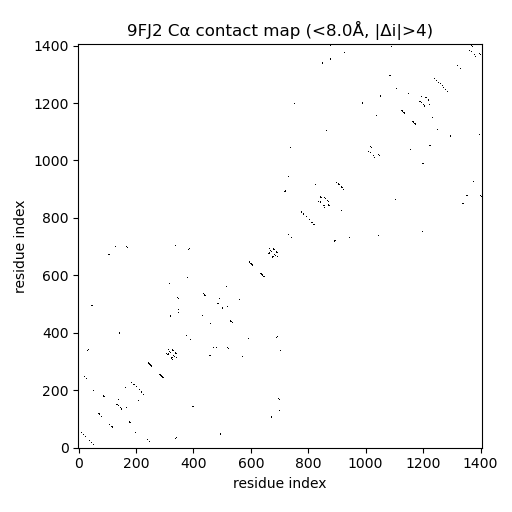U G CA 1
ATOM 9360 C C . GLU G 1 115 ? -24.49942 -32.18358 -60.39992 1.000 27.18143 115 GLU G C 1
ATOM 9361 O O . GLU G 1 115 ? -24.53767 -32.35949 -59.17745 1.000 26.25574 115 GLU G O 1
ATOM 9367 N N . LYS G 1 116 ? -23.60566 -32.79157 -61.18506 1.000 25.22740 116 LYS G N 1
ATOM 9368 C CA . LYS G 1 116 ? -22.54399 -33.60136 -60.59807 1.000 25.63840 116 LYS G CA 1
ATOM 9369 C C . LYS G 1 116 ? -21.55078 -32.73065 -59.83891 1.000 26.85403 116 LYS G C 1
ATOM 9370 O O . LYS G 1 116 ? -21.13880 -33.07433 -58.72500 1.000 30.20883 116 LYS G O 1
ATOM 9376 N N . THR G 1 117 ? -21.15714 -31.59708 -60.42399 1.000 26.52426 117 THR G N 1
ATOM 9377 C CA . THR G 1 117 ? -20.29544 -30.65747 -59.71763 1.000 26.14605 117 THR G CA 1
ATOM 9378 C C . THR G 1 117 ? -20.99536 -30.03392 -58.51838 1.000 24.03015 117 THR G C 1
ATOM 9379 O O . THR G 1 117 ? -20.32042 -29.56563 -57.59621 1.000 23.51344 117 THR G O 1
ATOM 9383 N N . HIS G 1 118 ? -22.33006 -30.01332 -58.51310 1.000 24.36828 118 HIS G N 1
ATOM 9384 C CA . HIS G 1 118 ? -23.05590 -29.57136 -57.32797 1.000 28.06955 118 HIS G CA 1
ATOM 9385 C C . HIS G 1 118 ? -22.91490 -30.57890 -56.19350 1.000 32.92468 118 HIS G C 1
ATOM 9386 O O . HIS G 1 118 ? -22.67166 -30.19631 -55.04337 1.000 33.00851 118 HIS G O 1
ATOM 9393 N N . GLU G 1 119 ? -23.05316 -31.87204 -56.50115 1.000 30.56174 119 GLU G N 1
ATOM 9394 C CA . GLU G 1 119 ? -22.94086 -32.89803 -55.46826 1.000 31.49944 119 GLU G CA 1
ATOM 9395 C C . GLU G 1 119 ? -21.53264 -32.95193 -54.89048 1.000 29.71127 119 GLU G C 1
ATOM 9396 O O . GLU G 1 119 ? -21.35789 -33.04060 -53.66901 1.000 24.73522 119 GLU G O 1
ATOM 9402 N N . GLN G 1 120 ? -20.51439 -32.90548 -55.75406 1.000 30.00903 120 GLN G N 1
ATOM 9403 C CA . GLN G 1 120 ? -19.13705 -32.88878 -55.27328 1.000 22.17328 120 GLN G CA 1
ATOM 9404 C C . GLN G 1 120 ? -18.84914 -31.64129 -54.45149 1.000 30.01575 120 GLN G C 1
ATOM 9405 O O . GLN G 1 120 ? -17.99826 -31.67011 -53.55517 1.000 38.10088 120 GLN G O 1
ATOM 9411 N N . ARG G 1 121 ? -19.54868 -30.54201 -54.73652 1.000 26.66458 121 ARG G N 1
ATOM 9412 C CA . ARG G 1 121 ? -19.34045 -29.30723 -53.99074 1.000 30.30939 121 ARG G CA 1
ATOM 9413 C C . ARG G 1 121 ? -19.94349 -29.38813 -52.59348 1.000 28.99774 121 ARG G C 1
ATOM 9414 O O . ARG G 1 121 ? -19.34822 -28.89254 -51.63028 1.000 30.06440 121 ARG G O 1
ATOM 9422 N N . TYR G 1 122 ? -21.11727 -30.01324 -52.46198 1.000 28.69915 122 TYR G N 1
ATOM 9423 C CA . TYR G 1 122 ? -21.74957 -30.12527 -51.15098 1.000 27.54156 122 TYR G CA 1
ATOM 9424 C C . TYR G 1 122 ? -21.01101 -31.11306 -50.25352 1.000 28.00316 122 TYR G C 1
ATOM 9425 O O . TYR G 1 122 ? -20.81758 -30.84649 -49.06135 1.000 25.85401 122 TYR G O 1
ATOM 9434 N N . VAL G 1 123 ? -20.59961 -32.26298 -50.79820 1.000 24.27923 123 VAL G N 1
ATOM 9435 C CA . VAL G 1 123 ? -19.88377 -33.23952 -49.97790 1.000 37.30203 123 VAL G CA 1
ATOM 9436 C C . VAL G 1 123 ? -18.55171 -32.67361 -49.50578 1.000 19.78715 123 VAL G C 1
ATOM 9437 O O . VAL G 1 123 ? -18.05665 -33.04473 -48.43489 1.000 23.70404 123 VAL G O 1
ATOM 9441 N N . ALA G 1 124 ? -17.95734 -31.76039 -50.27865 1.000 22.94385 124 ALA G N 1
ATOM 9442 C CA . ALA G 1 124 ? -16.72995 -31.10830 -49.83389 1.000 26.35970 124 ALA G CA 1
ATOM 9443 C C . ALA G 1 124 ? -16.99038 -30.20973 -48.63270 1.000 29.81879 124 ALA G C 1
ATOM 9444 O O . ALA G 1 124 ? -16.20527 -30.19736 -47.67699 1.000 26.04815 124 ALA G O 1
ATOM 9446 N N . LEU G 1 125 ? -18.08998 -29.45183 -48.66210 1.000 35.39251 125 LEU G N 1
ATOM 9447 C CA . LEU G 1 125 ? -18.42988 -28.60322 -47.52554 1.000 27.43061 125 LEU G CA 1
ATOM 9448 C C . LEU G 1 125 ? -18.85531 -29.43747 -46.32496 1.000 24.43635 125 LEU G C 1
ATOM 9449 O O . LEU G 1 125 ? -18.53852 -29.09353 -45.18086 1.000 28.05686 125 LEU G O 1
ATOM 9454 N N . LEU G 1 126 ? -19.57507 -30.53594 -46.56558 1.000 26.55590 126 LEU G N 1
ATOM 9455 C CA . LEU G 1 126 ? -19.96063 -31.42239 -45.47266 1.000 29.05523 126 LEU G CA 1
ATOM 9456 C C . LEU G 1 126 ? -18.73597 -32.05089 -44.81849 1.000 28.14101 126 LEU G C 1
ATOM 9457 O O . LEU G 1 126 ? -18.68122 -32.19256 -43.59100 1.000 24.90704 126 LEU G O 1
ATOM 9462 N N . ASN G 1 127 ? -17.73960 -32.43052 -45.62252 1.000 28.93261 127 ASN G N 1
ATOM 9463 C CA . ASN G 1 127 ? -16.50440 -32.96513 -45.06007 1.000 29.90534 127 ASN G CA 1
ATOM 9464 C C . ASN G 1 127 ? -15.75212 -31.91045 -44.25880 1.000 31.83932 127 ASN G C 1
ATOM 9465 O O . ASN G 1 127 ? -15.08330 -32.24404 -43.27464 1.000 37.48836 127 ASN G O 1
ATOM 9470 N N . ASN G 1 128 ? -15.85199 -30.63893 -44.65629 1.000 25.45769 128 ASN G N 1
ATOM 9471 C CA . ASN G 1 128 ? -15.18020 -29.57800 -43.91266 1.000 27.53243 128 ASN G CA 1
ATOM 9472 C C . ASN G 1 128 ? -15.79862 -29.37357 -42.53516 1.000 32.55335 128 ASN G C 1
ATOM 9473 O O . ASN G 1 128 ? -15.09809 -28.97527 -41.59715 1.000 36.09922 128 ASN G O 1
ATOM 9478 N N . ILE G 1 129 ? -17.09964 -29.63133 -42.39216 1.000 23.87303 129 ILE G N 1
ATOM 9479 C CA . ILE G 1 129 ? -17.74985 -29.45632 -41.09739 1.000 28.63599 129 ILE G CA 1
ATOM 9480 C C . ILE G 1 129 ? -17.50253 -30.65870 -40.19785 1.000 29.93668 129 ILE G C 1
ATOM 9481 O O . ILE G 1 129 ? -17.21984 -30.50604 -39.00447 1.000 43.26462 129 ILE G O 1
ATOM 9486 N N . GLU G 1 130 ? -17.60646 -31.86979 -40.74835 1.000 27.71697 130 GLU G N 1
ATOM 9487 C CA . GLU G 1 130 ? -17.42707 -33.07083 -39.94278 1.000 38.34316 130 GLU G CA 1
ATOM 9488 C C . GLU G 1 130 ? -15.96773 -33.32176 -39.58654 1.000 39.63306 130 GLU G C 1
ATOM 9489 O O . GLU G 1 130 ? -15.69334 -34.11654 -38.68098 1.000 44.43087 130 GLU G O 1
ATOM 9495 N N . ASP G 1 131 ? -15.03116 -32.66901 -40.27187 1.000 38.16668 131 ASP G N 1
ATOM 9496 C CA . ASP G 1 131 ? -13.61478 -32.76361 -39.94640 1.000 37.01859 131 ASP G CA 1
ATOM 9497 C C . ASP G 1 131 ? -13.10108 -31.54354 -39.19540 1.000 39.27151 131 ASP G C 1
ATOM 9498 O O . ASP G 1 131 ? -11.92679 -31.51772 -38.81331 1.000 36.73476 131 ASP G O 1
ATOM 9503 N N . GLY G 1 132 ? -13.94453 -30.53948 -38.97781 1.000 32.23389 132 GLY G N 1
ATOM 9504 C CA . GLY G 1 132 ? -13.52754 -29.33987 -38.27300 1.000 30.42309 132 GLY G CA 1
ATOM 9505 C C . GLY G 1 132 ? -12.50044 -28.51118 -39.01345 1.000 35.98042 132 GLY G C 1
ATOM 9506 O O . GLY G 1 132 ? -11.62420 -27.90747 -38.38074 1.000 28.66849 132 GLY G O 1
ATOM 9507 N N . THR G 1 133 ? -12.58802 -28.46100 -40.34265 1.000 31.79285 133 THR G N 1
ATOM 9508 C CA . THR G 1 133 ? -11.62903 -27.73444 -41.16518 1.000 25.66741 133 THR G CA 1
ATOM 9509 C C . THR G 1 133 ? -12.28928 -26.59333 -41.93310 1.000 34.00253 133 THR G C 1
ATOM 9510 O O . THR G 1 133 ? -11.79988 -26.18308 -42.98646 1.000 37.05503 133 THR G O 1
ATOM 9514 N N . VAL G 1 134 ? -13.40474 -26.07150 -41.42129 1.000 31.53520 134 VAL G N 1
ATOM 9515 C CA . VAL G 1 134 ? -14.04647 -24.93103 -42.06869 1.000 35.63416 134 VAL G CA 1
ATOM 9516 C C . VAL G 1 134 ? -13.22579 -23.66585 -41.84569 1.000 25.10635 134 VAL G C 1
ATOM 9517 O O . VAL G 1 134 ? -12.93167 -22.92038 -42.78755 1.000 32.69175 134 VAL G O 1
ATOM 9521 N N . PHE G 1 135 ? -12.83636 -23.40983 -40.59602 1.000 17.38177 135 PHE G N 1
ATOM 9522 C CA . PHE G 1 135 ? -12.09119 -22.20993 -40.23401 1.000 23.20123 135 PHE G CA 1
ATOM 9523 C C . PHE G 1 135 ? -10.68465 -22.52885 -39.73917 1.000 34.48455 135 PHE G C 1
ATOM 9524 O O . PHE G 1 135 ? -10.08130 -21.70988 -39.03828 1.000 30.11224 135 PHE G O 1
ATOM 9532 N N . GLU G 1 136 ? -10.14972 -23.69902 -40.08456 1.000 29.44638 136 GLU G N 1
ATOM 9533 C CA . GLU G 1 136 ? -8.82825 -24.10035 -39.60664 1.000 31.52020 136 GLU G CA 1
ATOM 9534 C C . GLU G 1 136 ? -8.27559 -25.17939 -40.52182 1.000 37.73823 136 GLU G C 1
ATOM 9535 O O . GLU G 1 136 ? -8.84333 -26.27343 -40.59977 1.000 39.02945 136 GLU G O 1
ATOM 9541 N N . LYS G 1 137 ? -7.17309 -24.87945 -41.19994 1.000 34.31769 137 LYS G N 1
ATOM 9542 C CA . LYS G 1 137 ? -6.47237 -25.84024 -42.03624 1.000 34.84892 137 LYS G CA 1
ATOM 9543 C C . LYS G 1 137 ? -5.11123 -26.15657 -41.43073 1.000 29.75270 137 LYS G C 1
ATOM 9544 O O . LYS G 1 137 ? -4.60816 -25.43567 -40.56476 1.000 36.94231 137 LYS G O 1
ATOM 9550 N N . ALA G 1 138 ? -4.51975 -27.25979 -41.89038 1.000 32.90553 138 ALA G N 1
ATOM 9551 C CA . ALA G 1 138 ? -3.13201 -27.54107 -41.54539 1.000 40.30884 138 ALA G CA 1
ATOM 9552 C C . ALA G 1 138 ? -2.18281 -26.63636 -42.31445 1.000 37.42116 138 ALA G C 1
ATOM 9553 O O . ALA G 1 138 ? -1.07621 -26.35274 -41.84211 1.000 37.62159 138 ALA G O 1
ATOM 9555 N N . GLU G 1 139 ? -2.60702 -26.18134 -43.49004 1.000 43.60028 139 GLU G N 1
ATOM 9556 C CA . GLU G 1 139 ? -1.86402 -25.20638 -44.26644 1.000 41.54108 139 GLU G CA 1
ATOM 9557 C C . GLU G 1 139 ? -1.82090 -23.86977 -43.53160 1.000 39.25936 139 GLU G C 1
ATOM 9558 O O . GLU G 1 139 ? -2.60225 -23.60797 -42.61375 1.000 38.62557 139 GLU G O 1
ATOM 9564 N N . GLU G 1 140 ? -0.89395 -23.01282 -43.94975 1.000 42.82794 140 GLU G N 1
ATOM 9565 C CA . GLU G 1 140 ? -0.98794 -21.58519 -43.66652 1.000 36.14273 140 GLU G CA 1
ATOM 9566 C C . GLU G 1 140 ? -1.77140 -20.95922 -44.81225 1.000 32.74513 140 GLU G C 1
ATOM 9567 O O . GLU G 1 140 ? -1.28900 -20.90940 -45.94767 1.000 39.70010 140 GLU G O 1
ATOM 9573 N N . THR G 1 141 ? -2.98417 -20.50261 -44.52439 1.000 36.57880 141 THR G N 1
ATOM 9574 C CA . THR G 1 141 ? -3.88961 -20.02298 -45.55384 1.000 31.46926 141 THR G CA 1
ATOM 9575 C C . THR G 1 141 ? -4.16567 -18.53713 -45.37725 1.000 21.55013 141 THR G C 1
ATOM 9576 O O . THR G 1 141 ? -3.95646 -17.96105 -44.30584 1.000 23.78241 141 THR G O 1
ATOM 9580 N N . LEU G 1 142 ? -4.64722 -17.92827 -46.45566 1.000 24.03686 142 LEU G N 1
ATOM 9581 C CA . LEU G 1 142 ? -5.00479 -16.51752 -46.48414 1.000 27.16636 142 LEU G CA 1
ATOM 9582 C C . LEU G 1 142 ? -6.52165 -16.39288 -46.38486 1.000 35.34435 142 LEU G C 1
ATOM 9583 O O . LEU G 1 142 ? -7.24545 -16.85666 -47.27268 1.000 34.85038 142 LEU G O 1
ATOM 9588 N N . TRP G 1 143 ? -6.99697 -15.77826 -45.30514 1.000 30.95663 143 TRP G N 1
ATOM 9589 C CA . TRP G 1 143 ? -8.42011 -15.66473 -45.02169 1.000 28.60693 143 TRP G CA 1
ATOM 9590 C C . TRP G 1 143 ? -8.93716 -14.28274 -45.40424 1.000 30.97180 143 TRP G C 1
ATOM 9591 O O . TRP G 1 143 ? -8.20728 -13.29006 -45.35192 1.000 30.74765 143 TRP G O 1
ATOM 9602 N N . GLU G 1 144 ? -10.21142 -14.22675 -45.78775 1.000 28.65536 144 GLU G N 1
ATOM 9603 C CA . GLU G 1 144 ? -10.87066 -12.97191 -46.12073 1.000 26.81587 144 GLU G CA 1
ATOM 9604 C C . GLU G 1 144 ? -12.17975 -12.85243 -45.35761 1.000 28.39937 144 GLU G C 1
ATOM 9605 O O . GLU G 1 144 ? -12.95132 -13.81258 -45.27501 1.000 34.73488 144 GLU G O 1
ATOM 9611 N N . CYS G 1 145 ? -12.42267 -11.66736 -44.80258 1.000 28.30139 145 CYS G N 1
ATOM 9612 C CA . CYS G 1 145 ? -13.69761 -11.36244 -44.16549 1.000 32.64160 145 CYS G CA 1
ATOM 9613 C C . CYS G 1 145 ? -14.69839 -10.93122 -45.23131 1.000 24.92900 145 CYS G C 1
ATOM 9614 O O . CYS G 1 145 ? -14.47965 -9.93689 -45.93167 1.000 21.18219 145 CYS G O 1
ATOM 9617 N N . LEU G 1 146 ? -15.79646 -11.67557 -45.35222 1.000 24.04612 146 LEU G N 1
ATOM 9618 C CA . LEU G 1 146 ? -16.79631 -11.40783 -46.37996 1.000 26.35636 146 LEU G CA 1
ATOM 9619 C C . LEU G 1 146 ? -17.62247 -10.15435 -46.10928 1.000 32.32196 146 LEU G C 1
ATOM 9620 O O . LEU G 1 146 ? -18.52901 -9.85669 -46.89617 1.000 21.48748 146 LEU G O 1
ATOM 9625 N N . ASN G 1 147 ? -17.34095 -9.41672 -45.03570 1.000 25.13850 147 ASN G N 1
ATOM 9626 C CA . ASN G 1 147 ? -18.06406 -8.19196 -44.71463 1.000 29.91988 147 ASN G CA 1
ATOM 9627 C C . ASN G 1 147 ? -17.28223 -6.93747 -45.08661 1.000 28.91480 147 ASN G C 1
ATOM 9628 O O . ASN G 1 147 ? -17.81291 -6.05385 -45.76645 1.000 24.21491 147 ASN G O 1
ATOM 9633 N N . CYS G 1 148 ? -16.02112 -6.84408 -44.65978 1.000 25.41117 148 CYS G N 1
ATOM 9634 C CA . CYS G 1 148 ? -15.20767 -5.66212 -44.90472 1.000 30.40852 148 CYS G CA 1
ATOM 9635 C C . CYS G 1 148 ? -14.03919 -5.89884 -45.84963 1.000 34.05749 148 CYS G C 1
ATOM 9636 O O . CYS G 1 148 ? -13.56678 -4.93976 -46.46777 1.000 30.57955 148 CYS G O 1
ATOM 9639 N N . GLY G 1 149 ? -13.56116 -7.13300 -45.97361 1.000 35.53623 149 GLY G N 1
ATOM 9640 C CA . GLY G 1 149 ? -12.44503 -7.44082 -46.84183 1.000 24.14251 149 GLY G CA 1
ATOM 9641 C C . GLY G 1 149 ? -11.10836 -7.60355 -46.15420 1.000 28.79406 149 GLY G C 1
ATOM 9642 O O . GLY G 1 149 ? -10.09424 -7.75913 -46.84474 1.000 23.48296 149 GLY G O 1
ATOM 9643 N N . HIS G 1 150 ? -11.07302 -7.57331 -44.82367 1.000 32.42565 150 HIS G N 1
ATOM 9644 C CA . HIS G 1 150 ? -9.81906 -7.71892 -44.09726 1.000 29.30912 150 HIS G CA 1
ATOM 9645 C C . HIS G 1 150 ? -9.20190 -9.08552 -44.36411 1.000 29.36801 150 HIS G C 1
ATOM 9646 O O . HIS G 1 150 ? -9.88958 -10.11008 -44.33157 1.000 29.58153 150 HIS G O 1
ATOM 9653 N N . LEU G 1 151 ? -7.90183 -9.09576 -44.63626 1.000 31.35426 151 LEU G N 1
ATOM 9654 C CA . LEU G 1 151 ? -7.16330 -10.32669 -44.86470 1.000 26.60138 151 LEU G CA 1
ATOM 9655 C C . LEU G 1 151 ? -6.38852 -10.71793 -43.61455 1.000 28.30900 151 LEU G C 1
ATOM 9656 O O . LEU G 1 151 ? -5.90973 -9.86464 -42.86397 1.000 29.51029 151 LEU G O 1
ATOM 9661 N N . HIS G 1 152 ? -6.26939 -12.02591 -43.40022 1.000 33.17241 152 HIS G N 1
ATOM 9662 C CA . HIS G 1 152 ? -5.56530 -12.56594 -42.24394 1.000 27.90014 152 HIS G CA 1
ATOM 9663 C C . HIS G 1 152 ? -4.82723 -13.82149 -42.67486 1.000 29.86317 152 HIS G C 1
ATOM 9664 O O . HIS G 1 152 ? -5.45687 -14.80272 -43.08177 1.000 21.90835 152 HIS G O 1
ATOM 9671 N N . THR G 1 153 ? -3.49969 -13.78319 -42.59749 1.000 37.13945 153 THR G N 1
ATOM 9672 C CA . THR G 1 153 ? -2.66536 -14.93379 -42.91706 1.000 28.42507 153 THR G CA 1
ATOM 9673 C C . THR G 1 153 ? -2.45235 -15.75230 -41.64998 1.000 31.09705 153 THR G C 1
ATOM 9674 O O . THR G 1 153 ? -1.97178 -15.22690 -40.63991 1.000 28.78467 153 THR G O 1
ATOM 9678 N N . GLY G 1 154 ? -2.81494 -17.02665 -41.70206 1.000 38.19600 154 GLY G N 1
ATOM 9679 C CA . GLY G 1 154 ? -2.64370 -17.89586 -40.55685 1.000 36.24622 154 GLY G CA 1
ATOM 9680 C C . GLY G 1 154 ? -3.25691 -19.25283 -40.81903 1.000 38.57417 154 GLY G C 1
ATOM 9681 O O . GLY G 1 154 ? -3.87550 -19.49632 -41.86088 1.000 26.86514 154 GLY G O 1
ATOM 9682 N N . LYS G 1 155 ? -3.06800 -20.14140 -39.84038 1.000 39.03663 155 LYS G N 1
ATOM 9683 C CA . LYS G 1 155 ? -3.61043 -21.49070 -39.92979 1.000 24.28192 155 LYS G CA 1
ATOM 9684 C C . LYS G 1 155 ? -5.07221 -21.56284 -39.50770 1.000 38.49235 155 LYS G C 1
ATOM 9685 O O . LYS G 1 155 ? -5.78118 -22.48273 -39.93252 1.000 24.81664 155 LYS G O 1
ATOM 9691 N N . THR G 1 156 ? -5.53673 -20.62156 -38.68843 1.000 30.28171 156 THR G N 1
ATOM 9692 C CA . THR G 1 156 ? -6.92156 -20.57265 -38.24671 1.000 31.60460 156 THR G CA 1
ATOM 9693 C C . THR G 1 156 ? -7.52804 -19.21854 -38.59111 1.000 36.24052 156 THR G C 1
ATOM 9694 O O . THR G 1 156 ? -6.82114 -18.21271 -38.70767 1.000 28.02777 156 THR G O 1
ATOM 9698 N N . ALA G 1 157 ? -8.84829 -19.20353 -38.75762 1.000 33.84024 157 ALA G N 1
ATOM 9699 C CA . ALA G 1 157 ? -9.55494 -17.95771 -39.00034 1.000 36.03598 157 ALA G CA 1
ATOM 9700 C C . ALA G 1 157 ? -9.67709 -17.15769 -37.70430 1.000 35.06934 157 ALA G C 1
ATOM 9701 O O . ALA G 1 157 ? -9.74558 -17.73447 -36.61552 1.000 33.23871 157 ALA G O 1
ATOM 9703 N N . PRO G 1 158 ? -9.69513 -15.82804 -37.79284 1.000 37.87264 158 PRO G N 1
ATOM 9704 C CA . PRO G 1 158 ? -9.81436 -15.01682 -36.57529 1.000 36.55130 158 PRO G CA 1
ATOM 9705 C C . PRO G 1 158 ? -11.16320 -15.22268 -35.90481 1.000 37.22378 158 PRO G C 1
ATOM 9706 O O . PRO G 1 158 ? -12.19231 -15.36777 -36.56878 1.000 34.21247 158 PRO G O 1
ATOM 9710 N N . GLU G 1 159 ? -11.14538 -15.24522 -34.57024 1.000 36.39971 159 GLU G N 1
ATOM 9711 C CA . GLU G 1 159 ? -12.38833 -15.37026 -33.81594 1.000 34.57174 159 GLU G CA 1
ATOM 9712 C C . GLU G 1 159 ? -13.30858 -14.18905 -34.09186 1.000 39.09333 159 GLU G C 1
ATOM 9713 O O . GLU G 1 159 ? -14.50102 -14.36297 -34.36910 1.000 33.07052 159 GLU G O 1
ATOM 9719 N N . VAL G 1 160 ? -12.76848 -12.97607 -34.01422 1.000 32.21525 160 VAL G N 1
ATOM 9720 C CA . VAL G 1 160 ? -13.49013 -11.75649 -34.34866 1.000 32.40712 160 VAL G CA 1
ATOM 9721 C C . VAL G 1 160 ? -12.65522 -10.97421 -35.35171 1.000 31.74805 160 VAL G C 1
ATOM 9722 O O . VAL G 1 160 ? -11.42718 -10.90267 -35.22842 1.000 25.38021 160 VAL G O 1
ATOM 9726 N N . CYS G 1 161 ? -13.31585 -10.40421 -36.34876 1.000 26.41086 161 CYS G N 1
ATOM 9727 C CA . CYS G 1 161 ? -12.62376 -9.57493 -37.32583 1.000 23.50673 161 CYS G CA 1
ATOM 9728 C C . CYS G 1 161 ? -12.12689 -8.30609 -36.64556 1.000 29.24903 161 CYS G C 1
ATOM 9729 O O . CYS G 1 161 ? -12.93919 -7.55345 -36.09274 1.000 30.38564 161 CYS G O 1
ATOM 9732 N N . PRO G 1 162 ? -10.82051 -8.02710 -36.65352 1.000 20.09690 162 PRO G N 1
ATOM 9733 C CA . PRO G 1 162 ? -10.31282 -6.84024 -35.95016 1.000 17.10839 162 PRO G CA 1
ATOM 9734 C C . PRO G 1 162 ? -10.65250 -5.52296 -36.62703 1.000 32.62559 162 PRO G C 1
ATOM 9735 O O . PRO G 1 162 ? -10.30044 -4.46790 -36.08937 1.000 30.92540 162 PRO G O 1
ATOM 9739 N N . VAL G 1 163 ? -11.32076 -5.54244 -37.77873 1.000 29.88608 163 VAL G N 1
ATOM 9740 C CA . VAL G 1 163 ? -11.61718 -4.32078 -38.51694 1.000 23.44873 163 VAL G CA 1
ATOM 9741 C C . VAL G 1 163 ? -13.08681 -3.95484 -38.35638 1.000 28.16564 163 VAL G C 1
ATOM 9742 O O . VAL G 1 163 ? -13.41521 -2.85915 -37.88672 1.000 29.95463 163 VAL G O 1
ATOM 9746 N N . CYS G 1 164 ? -13.97980 -4.86477 -38.74375 1.000 27.04325 164 CYS G N 1
ATOM 9747 C CA . CYS G 1 164 ? -15.41341 -4.60625 -38.71742 1.000 26.58409 164 CYS G CA 1
ATOM 9748 C C . CYS G 1 164 ? -16.12897 -5.30447 -37.56860 1.000 32.68452 164 CYS G C 1
ATOM 9749 O O . CYS G 1 164 ? -17.35820 -5.21583 -37.48133 1.000 33.99982 164 CYS G O 1
ATOM 9752 N N . ASN G 1 165 ? -15.39408 -5.99795 -36.69588 1.000 30.18642 165 ASN G N 1
ATOM 9753 C CA . ASN G 1 165 ? -15.95198 -6.62974 -35.49863 1.000 33.24358 165 ASN G CA 1
ATOM 9754 C C . ASN G 1 165 ? -16.99239 -7.69474 -35.83862 1.000 38.85634 165 ASN G C 1
ATOM 9755 O O . ASN G 1 165 ? -17.88545 -7.98092 -35.03770 1.000 46.30577 165 ASN G O 1
ATOM 9760 N N . HIS G 1 166 ? -16.88620 -8.30104 -37.03431 1.000 36.55965 166 HIS G N 1
ATOM 9761 C CA . HIS G 1 166 ? -17.83915 -9.35449 -37.34991 1.000 34.45787 166 HIS G CA 1
ATOM 9762 C C . HIS G 1 166 ? -17.27231 -10.71911 -36.96300 1.000 34.68671 166 HIS G C 1
ATOM 9763 O O . HIS G 1 166 ? -16.05305 -10.91778 -36.97687 1.000 29.86069 166 HIS G O 1
ATOM 9770 N N . PRO G 1 167 ? -18.13333 -11.68560 -36.60764 1.000 28.42462 167 PRO G N 1
ATOM 9771 C CA . PRO G 1 167 ? -17.62638 -12.95005 -36.05105 1.000 31.26835 167 PRO G CA 1
ATOM 9772 C C . PRO G 1 167 ? -16.91227 -13.82460 -37.06987 1.000 29.95523 167 PRO G C 1
ATOM 9773 O O . PRO G 1 167 ? -16.84862 -13.50020 -38.26024 1.000 26.09147 167 PRO G O 1
ATOM 9777 N N . ARG G 1 168 ? -16.37460 -14.94862 -36.58698 1.000 29.93926 168 ARG G N 1
ATOM 9778 C CA . ARG G 1 168 ? -15.57901 -15.85208 -37.41207 1.000 27.88868 168 ARG G CA 1
ATOM 9779 C C . ARG G 1 168 ? -16.36850 -16.42193 -38.58403 1.000 26.50065 168 ARG G C 1
ATOM 9780 O O . ARG G 1 168 ? -15.77081 -16.78639 -39.60310 1.000 33.90829 168 ARG G O 1
ATOM 9788 N N . SER G 1 169 ? -17.69666 -16.48474 -38.46998 1.000 25.45710 169 SER G N 1
ATOM 9789 C CA . SER G 1 169 ? -18.51332 -17.09859 -39.51140 1.000 31.35009 169 SER G CA 1
ATOM 9790 C C . SER G 1 169 ? -18.34923 -16.40491 -40.85829 1.000 30.02314 169 SER G C 1
ATOM 9791 O O . SER G 1 169 ? -18.52443 -17.03916 -41.90533 1.000 24.68781 169 SER G O 1
ATOM 9794 N N . TYR G 1 170 ? -18.01404 -15.11606 -40.85813 1.000 26.30949 170 TYR G N 1
ATOM 9795 C CA . TYR G 1 170 ? -17.92474 -14.33935 -42.08952 1.000 29.86182 170 TYR G CA 1
ATOM 9796 C C . TYR G 1 170 ? -16.61125 -14.54109 -42.83526 1.000 27.73442 170 TYR G C 1
ATOM 9797 O O . TYR G 1 170 ? -16.38148 -13.86251 -43.84240 1.000 23.98087 170 TYR G O 1
ATOM 9806 N N . PHE G 1 171 ? -15.75128 -15.44627 -42.38149 1.000 24.50159 171 PHE G N 1
ATOM 9807 C CA . PHE G 1 171 ? -14.43963 -15.63221 -42.98320 1.000 24.78821 171 PHE G CA 1
ATOM 9808 C C . PHE G 1 171 ? -14.46852 -16.78157 -43.98116 1.000 25.03274 171 PHE G C 1
ATOM 9809 O O . PHE G 1 171 ? -15.11315 -17.80860 -43.74861 1.000 29.93373 171 PHE G O 1
ATOM 9817 N N . GLU G 1 172 ? -13.77510 -16.59278 -45.09933 1.000 25.77503 172 GLU G N 1
ATOM 9818 C CA . GLU G 1 172 ? -13.63556 -17.60973 -46.12741 1.000 29.62578 172 GLU G CA 1
ATOM 9819 C C . GLU G 1 172 ? -12.17488 -17.70019 -46.54189 1.000 31.65983 172 GLU G C 1
ATOM 9820 O O . GLU G 1 172 ? -11.33920 -16.88553 -46.14129 1.000 30.50519 172 GLU G O 1
ATOM 9826 N N . VAL G 1 173 ? -11.87550 -18.69798 -47.36672 1.000 31.28094 173 VAL G N 1
ATOM 9827 C CA . VAL G 1 173 ? -10.53085 -18.87265 -47.90176 1.000 36.18753 173 VAL G CA 1
ATOM 9828 C C . VAL G 1 173 ? -10.43429 -18.01418 -49.15931 1.000 38.94948 173 VAL G C 1
ATOM 9829 O O . VAL G 1 173 ? -11.20592 -18.19968 -50.10664 1.000 30.17069 173 VAL G O 1
ATOM 9833 N N . ARG G 1 174 ? -9.49624 -17.06922 -49.17380 1.000 38.74961 174 ARG G N 1
ATOM 9834 C CA . ARG G 1 174 ? -9.44428 -16.11716 -50.27643 1.000 38.77076 174 ARG G CA 1
ATOM 9835 C C . ARG G 1 174 ? -8.96314 -16.78935 -51.55593 1.000 44.14746 174 ARG G C 1
ATOM 9836 O O . ARG G 1 174 ? -8.03633 -17.60451 -51.54182 1.000 45.92594 174 ARG G O 1
ATOM 9844 N N . LYS G 1 175 ? -9.60592 -16.44015 -52.66905 1.000 40.75857 175 LYS G N 1
ATOM 9845 C CA . LYS G 1 175 ? -9.22345 -16.93924 -53.98229 1.000 48.16966 175 LYS G CA 1
ATOM 9846 C C . LYS G 1 175 ? -9.23791 -15.78891 -54.97519 1.000 42.62389 175 LYS G C 1
ATOM 9847 O O . LYS G 1 175 ? -10.22585 -15.05416 -55.06504 1.000 41.54425 175 LYS G O 1
ATOM 9853 N N . GLU G 1 176 ? -8.14295 -15.63619 -55.71358 1.000 47.76349 176 GLU G N 1
ATOM 9854 C CA . GLU G 1 176 ? -8.01792 -14.62288 -56.75678 1.000 37.02254 176 GLU G CA 1
ATOM 9855 C C . GLU G 1 176 ? -8.06913 -15.34274 -58.10231 1.000 36.93347 176 GLU G C 1
ATOM 9856 O O . GLU G 1 176 ? -7.04666 -15.58134 -58.74631 1.000 36.33694 176 GLU G O 1
ATOM 9862 N N . ASN G 1 177 ? -9.28306 -15.69470 -58.52402 1.000 29.13493 177 ASN G N 1
ATOM 9863 C CA . ASN G 1 177 ? -9.48631 -16.46474 -59.75210 1.000 30.64114 177 ASN G CA 1
ATOM 9864 C C . ASN G 1 177 ? -9.57916 -15.53523 -60.96452 1.000 28.03358 177 ASN G C 1
ATOM 9865 O O . ASN G 1 177 ? -10.59531 -15.44942 -61.65363 1.000 26.53940 177 ASN G O 1
ATOM 9870 N N . TYR G 1 178 ? -8.47913 -14.83386 -61.21784 1.000 31.94868 178 TYR G N 1
ATOM 9871 C CA . TYR G 1 178 ? -8.38926 -13.93833 -62.36436 1.000 38.17396 178 TYR G CA 1
ATOM 9872 C C . TYR G 1 178 ? -6.93248 -13.67414 -62.73089 1.000 39.41281 178 TYR G C 1
ATOM 9873 O O . TYR G 1 178 ? -6.05061 -13.71881 -61.87343 1.000 36.67895 178 TYR G O 1
ATOM 9882 N N . LEU H 1 3 ? -43.01459 -29.48406 -80.43875 1.000 45.04371 3 LEU H N 1
ATOM 9883 C CA . LEU H 1 3 ? -43.85327 -30.67471 -80.50854 1.000 58.09285 3 LEU H CA 1
ATOM 9884 C C . LEU H 1 3 ? -44.71900 -30.81504 -79.25860 1.000 62.94308 3 LEU H C 1
ATOM 9885 O O . LEU H 1 3 ? -44.39280 -30.26931 -78.20536 1.000 70.10163 3 LEU H O 1
ATOM 9890 N N . LYS H 1 4 ? -45.82423 -31.55607 -79.38167 1.000 62.41570 4 LYS H N 1
ATOM 9891 C CA . LYS H 1 4 ? -46.84622 -31.60285 -78.34581 1.000 53.54259 4 LYS H CA 1
ATOM 9892 C C . LYS H 1 4 ? -47.17140 -33.00448 -77.84102 1.000 53.89187 4 LYS H C 1
ATOM 9893 O O . LYS H 1 4 ? -47.70267 -33.13015 -76.73302 1.000 57.68947 4 LYS H O 1
ATOM 9899 N N . GLY H 1 5 ? -46.86336 -34.05392 -78.59643 1.000 47.43263 5 GLY H N 1
ATOM 9900 C CA . GLY H 1 5 ? -47.23624 -35.39048 -78.17275 1.000 52.47256 5 GLY H CA 1
ATOM 9901 C C . GLY H 1 5 ? -46.06923 -36.30111 -77.85235 1.000 50.87613 5 GLY H C 1
ATOM 9902 O O . GLY H 1 5 ? -46.21159 -37.52740 -77.86650 1.000 45.55942 5 GLY H O 1
ATOM 9903 N N . THR H 1 6 ? -44.91482 -35.71947 -77.55130 1.000 49.14225 6 THR H N 1
ATOM 9904 C CA . THR H 1 6 ? -43.71473 -36.49759 -77.29066 1.000 49.76711 6 THR H CA 1
ATOM 9905 C C . THR H 1 6 ? -43.54913 -36.76748 -75.79832 1.000 48.27268 6 THR H C 1
ATOM 9906 O O . THR H 1 6 ? -44.10447 -36.07062 -74.94549 1.000 48.50854 6 THR H O 1
ATOM 9910 N N . LYS H 1 7 ? -42.76705 -37.80514 -75.49241 1.000 51.77457 7 LYS H N 1
ATOM 9911 C CA . LYS H 1 7 ? -42.43178 -38.10224 -74.10600 1.000 42.32062 7 LYS H CA 1
ATOM 9912 C C . LYS H 1 7 ? -41.49165 -37.06337 -73.51063 1.000 35.36021 7 LYS H C 1
ATOM 9913 O O . LYS H 1 7 ? -41.39613 -36.96037 -72.28270 1.000 25.16302 7 LYS H O 1
ATOM 9919 N N . THR H 1 8 ? -40.79924 -36.29145 -74.35096 1.000 29.75435 8 THR H N 1
ATOM 9920 C CA . THR H 1 8 ? -39.89120 -35.27272 -73.83738 1.000 38.30311 8 THR H CA 1
ATOM 9921 C C . THR H 1 8 ? -40.64822 -34.11764 -73.19214 1.000 36.76536 8 THR H C 1
ATOM 9922 O O . THR H 1 8 ? -40.12649 -33.47680 -72.27249 1.000 36.33673 8 THR H O 1
ATOM 9926 N N . GLU H 1 9 ? -41.87511 -33.84251 -73.64487 1.000 38.70330 9 GLU H N 1
ATOM 9927 C CA . GLU H 1 9 ? -42.66108 -32.77602 -73.03113 1.000 40.19408 9 GLU H CA 1
ATOM 9928 C C . GLU H 1 9 ? -43.01944 -33.12061 -71.59118 1.000 35.19292 9 GLU H C 1
ATOM 9929 O O . GLU H 1 9 ? -42.80963 -32.31222 -70.67922 1.000 25.02423 9 GLU H O 1
ATOM 9935 N N . LYS H 1 10 ? -43.57712 -34.31532 -71.36930 1.000 41.21348 10 LYS H N 1
ATOM 9936 C CA . LYS H 1 10 ? -43.80665 -34.77586 -70.00382 1.000 38.01796 10 LYS H CA 1
ATOM 9937 C C . LYS H 1 10 ? -42.50946 -34.80872 -69.21021 1.000 34.82007 10 LYS H C 1
ATOM 9938 O O . LYS H 1 10 ? -42.51214 -34.54135 -68.00311 1.000 34.44769 10 LYS H O 1
ATOM 9944 N N . ASN H 1 11 ? -41.39535 -35.13277 -69.87062 1.000 28.60122 11 ASN H N 1
ATOM 9945 C CA . ASN H 1 11 ? -40.09131 -35.04535 -69.22413 1.000 33.42801 11 ASN H CA 1
ATOM 9946 C C . ASN H 1 11 ? -39.75112 -33.59950 -68.88499 1.000 38.00206 11 ASN H C 1
ATOM 9947 O O . ASN H 1 11 ? -39.32568 -33.29697 -67.76395 1.000 32.57318 11 ASN H O 1
ATOM 9952 N N . LEU H 1 12 ? -39.94015 -32.69101 -69.84710 1.000 37.25116 12 LEU H N 1
ATOM 9953 C CA . LEU H 1 12 ? -39.66691 -31.27702 -69.60874 1.000 31.78003 12 LEU H CA 1
ATOM 9954 C C . LEU H 1 12 ? -40.50325 -30.73928 -68.45468 1.000 31.19667 12 LEU H C 1
ATOM 9955 O O . LEU H 1 12 ? -40.00174 -29.98378 -67.61392 1.000 38.90628 12 LEU H O 1
ATOM 9960 N N . ASN H 1 13 ? -41.78317 -31.11536 -68.39953 1.000 30.14833 13 ASN H N 1
ATOM 9961 C CA . ASN H 1 13 ? -42.62091 -30.71998 -67.27218 1.000 31.08564 13 ASN H CA 1
ATOM 9962 C C . ASN H 1 13 ? -42.12800 -31.35090 -65.97717 1.000 28.53257 13 ASN H C 1
ATOM 9963 O O . ASN H 1 13 ? -42.18648 -30.72476 -64.91272 1.000 35.47864 13 ASN H O 1
ATOM 9968 N N . GLU H 1 14 ? -41.63659 -32.59021 -66.04837 1.000 36.29702 14 GLU H N 1
ATOM 9969 C CA . GLU H 1 14 ? -41.02947 -33.21023 -64.87652 1.000 34.31805 14 GLU H CA 1
ATOM 9970 C C . GLU H 1 14 ? -39.70663 -32.54507 -64.51900 1.000 31.71192 14 GLU H C 1
ATOM 9971 O O . GLU H 1 14 ? -39.33551 -32.50006 -63.34109 1.000 30.07253 14 GLU H O 1
ATOM 9977 N N . ALA H 1 15 ? -38.98707 -32.02141 -65.51417 1.000 31.88662 15 ALA H N 1
ATOM 9978 C CA . ALA H 1 15 ? -37.73956 -31.31785 -65.24134 1.000 37.19958 15 ALA H CA 1
ATOM 9979 C C . ALA H 1 15 ? -37.98035 -29.92944 -64.66708 1.000 35.43904 15 ALA H C 1
ATOM 9980 O O . ALA H 1 15 ? -37.14526 -29.42762 -63.90596 1.000 30.08053 15 ALA H O 1
ATOM 9982 N N . PHE H 1 16 ? -39.09743 -29.29219 -65.02721 1.000 28.11589 16 PHE H N 1
ATOM 9983 C CA . PHE H 1 16 ? -39.42137 -27.98937 -64.45574 1.000 29.86224 16 PHE H CA 1
ATOM 9984 C C . PHE H 1 16 ? -39.64136 -28.09794 -62.95317 1.000 30.72713 16 PHE H C 1
ATOM 9985 O O . PHE H 1 16 ? -39.08131 -27.31947 -62.17262 1.000 31.63361 16 PHE H O 1
ATOM 9993 N N . ALA H 1 17 ? -40.45884 -29.05756 -62.52996 1.000 31.78803 17 ALA H N 1
ATOM 9994 C CA . ALA H 1 17 ? -40.51682 -29.40843 -61.12239 1.000 32.31946 17 ALA H CA 1
ATOM 9995 C C . ALA H 1 17 ? -39.21566 -30.08976 -60.70773 1.000 33.39501 17 ALA H C 1
ATOM 9996 O O . ALA H 1 17 ? -38.44567 -30.58193 -61.53785 1.000 27.56364 17 ALA H O 1
ATOM 9998 N N . GLY H 1 18 ? -38.96770 -30.11000 -59.40398 1.000 35.80453 18 GLY H N 1
ATOM 9999 C CA . GLY H 1 18 ? -37.70163 -30.61706 -58.91490 1.000 32.25902 18 GLY H CA 1
ATOM 10000 C C . GLY H 1 18 ? -36.61374 -29.57280 -59.03837 1.000 28.99102 18 GLY H C 1
ATOM 10001 O O . GLY H 1 18 ? -36.00543 -29.17948 -58.03971 1.000 34.24579 18 GLY H O 1
ATOM 10002 N N . GLU H 1 19 ? -36.36190 -29.11263 -60.26634 1.000 24.32460 19 GLU H N 1
ATOM 10003 C CA . GLU H 1 19 ? -35.44723 -27.99297 -60.45749 1.000 22.86679 19 GLU H CA 1
ATOM 10004 C C . GLU H 1 19 ? -36.00211 -26.72436 -59.82071 1.000 26.89147 19 GLU H C 1
ATOM 10005 O O . GLU H 1 19 ? -35.25174 -25.93007 -59.24108 1.000 19.60486 19 GLU H O 1
ATOM 10011 N N . SER H 1 20 ? -37.31912 -26.51915 -59.91703 1.000 26.11517 20 SER H N 1
ATOM 10012 C CA . SER H 1 20 ? -37.95301 -25.41978 -59.19944 1.000 21.33530 20 SER H CA 1
ATOM 10013 C C . SER H 1 20 ? -38.04992 -25.71620 -57.71007 1.000 26.69009 20 SER H C 1
ATOM 10014 O O . SER H 1 20 ? -38.02911 -24.79043 -56.89045 1.000 20.10224 20 SER H O 1
ATOM 10017 N N . MET H 1 21 ? -38.16450 -26.99545 -57.34313 1.000 32.29256 21 MET H N 1
ATOM 10018 C CA . MET H 1 21 ? -38.15179 -27.36255 -55.93252 1.000 29.46272 21 MET H CA 1
ATOM 10019 C C . MET H 1 21 ? -36.75201 -27.25753 -55.34380 1.000 26.70465 21 MET H C 1
ATOM 10020 O O . MET H 1 21 ? -36.60166 -26.92469 -54.16258 1.000 30.23743 21 MET H O 1
ATOM 10025 N N . ALA H 1 22 ? -35.72078 -27.53692 -56.14535 1.000 22.57883 22 ALA H N 1
ATOM 10026 C CA . ALA H 1 22 ? -34.35216 -27.38371 -55.66560 1.000 30.12388 22 ALA H CA 1
ATOM 10027 C C . ALA H 1 22 ? -34.01200 -25.92270 -55.40904 1.000 30.13925 22 ALA H C 1
ATOM 10028 O O . ALA H 1 22 ? -33.21387 -25.62190 -54.51409 1.000 25.43837 22 ALA H O 1
ATOM 10030 N N . ARG H 1 23 ? -34.60742 -25.00617 -56.17606 1.000 33.92742 23 ARG H N 1
ATOM 10031 C CA . ARG H 1 23 ? -34.36265 -23.58380 -55.96188 1.000 23.38016 23 ARG H CA 1
ATOM 10032 C C . ARG H 1 23 ? -34.83888 -23.14898 -54.58178 1.000 24.47220 23 ARG H C 1
ATOM 10033 O O . ARG H 1 23 ? -34.12720 -22.43920 -53.86218 1.000 23.71324 23 ARG H O 1
ATOM 10041 N N . ASN H 1 24 ? -36.04458 -23.57166 -54.19251 1.000 26.78802 24 ASN H N 1
ATOM 10042 C CA . ASN H 1 24 ? -36.56132 -23.21687 -52.87401 1.000 26.44673 24 ASN H CA 1
ATOM 10043 C C . ASN H 1 24 ? -35.75411 -23.87922 -51.76517 1.000 29.08859 24 ASN H C 1
ATOM 10044 O O . ASN H 1 24 ? -35.43786 -23.23833 -50.75578 1.000 36.14106 24 ASN H O 1
ATOM 10049 N N . LYS H 1 25 ? -35.41316 -25.15994 -51.93814 1.000 31.88942 25 LYS H N 1
ATOM 10050 C CA . LYS H 1 25 ? -34.65349 -25.89002 -50.92593 1.000 28.16792 25 LYS H CA 1
ATOM 10051 C C . LYS H 1 25 ? -33.37348 -25.15535 -50.55306 1.000 23.93572 25 LYS H C 1
ATOM 10052 O O . LYS H 1 25 ? -33.05101 -25.00011 -49.36962 1.000 24.78745 25 LYS H O 1
ATOM 10058 N N . TYR H 1 26 ? -32.63047 -24.69211 -51.55743 1.000 21.30551 26 TYR H N 1
ATOM 10059 C CA . TYR H 1 26 ? -31.34029 -24.06664 -51.30434 1.000 19.94396 26 TYR H CA 1
ATOM 10060 C C . TYR H 1 26 ? -31.47127 -22.64120 -50.79013 1.000 23.78538 26 TYR H C 1
ATOM 10061 O O . TYR H 1 26 ? -30.49788 -22.10007 -50.25443 1.000 19.65479 26 TYR H O 1
ATOM 10070 N N . THR H 1 27 ? -32.64528 -22.02352 -50.93755 1.000 25.90844 27 THR H N 1
ATOM 10071 C CA . THR H 1 27 ? -32.87757 -20.73033 -50.30469 1.000 20.45343 27 THR H CA 1
ATOM 10072 C C . THR H 1 27 ? -33.06962 -20.89336 -48.80282 1.000 20.82854 27 THR H C 1
ATOM 10073 O O . THR H 1 27 ? -32.48824 -20.14524 -48.00764 1.000 22.53220 27 THR H O 1
ATOM 10077 N N . TYR H 1 28 ? -33.88586 -21.86924 -48.39329 1.000 25.58993 28 TYR H N 1
ATOM 10078 C CA . TYR H 1 28 ? -34.01823 -22.15887 -46.96883 1.000 30.08854 28 TYR H CA 1
ATOM 10079 C C . TYR H 1 28 ? -32.69850 -22.64763 -46.38752 1.000 20.55068 28 TYR H C 1
ATOM 10080 O O . TYR H 1 28 ? -32.33616 -22.28743 -45.26178 1.000 31.92925 28 TYR H O 1
ATOM 10089 N N . TYR H 1 29 ? -31.96613 -23.47245 -47.14117 1.000 22.73281 29 TYR H N 1
ATOM 10090 C CA . TYR H 1 29 ? -30.68189 -23.97082 -46.65776 1.000 28.15064 29 TYR H CA 1
ATOM 10091 C C . TYR H 1 29 ? -29.67354 -22.84328 -46.48407 1.000 28.41193 29 TYR H C 1
ATOM 10092 O O . TYR H 1 29 ? -28.81738 -22.91020 -45.59500 1.000 28.42459 29 TYR H O 1
ATOM 10101 N N . ALA H 1 30 ? -29.76020 -21.80424 -47.31743 1.000 23.26345 30 ALA H N 1
ATOM 10102 C CA . ALA H 1 30 ? -28.83499 -20.68287 -47.20408 1.000 25.41214 30 ALA H CA 1
ATOM 10103 C C . ALA H 1 30 ? -29.09384 -19.87570 -45.93900 1.000 27.54356 30 ALA H C 1
ATOM 10104 O O . ALA H 1 30 ? -28.14873 -19.46652 -45.25440 1.000 28.08138 30 ALA H O 1
ATOM 10106 N N . SER H 1 31 ? -30.36762 -19.63405 -45.61522 1.000 22.97238 31 SER H N 1
ATOM 10107 C CA . SER H 1 31 ? -30.69753 -18.85816 -44.42378 1.000 27.02431 31 SER H CA 1
ATOM 10108 C C . SER H 1 31 ? -30.34930 -19.62173 -43.15346 1.000 26.81708 31 SER H C 1
ATOM 10109 O O . SER H 1 31 ? -29.90143 -19.02592 -42.16676 1.000 30.70195 31 SER H O 1
ATOM 10112 N N . LYS H 1 32 ? -30.55537 -20.93933 -43.15512 1.000 23.14670 32 LYS H N 1
ATOM 10113 C CA . LYS H 1 32 ? -30.19789 -21.73798 -41.98884 1.000 24.76601 32 LYS H CA 1
ATOM 10114 C C . LYS H 1 32 ? -28.68538 -21.82696 -41.82869 1.000 32.08093 32 LYS H C 1
ATOM 10115 O O . LYS H 1 32 ? -28.17465 -21.83661 -40.70244 1.000 34.22325 32 LYS H O 1
ATOM 10121 N N . ALA H 1 33 ? -27.95199 -21.88575 -42.94368 1.000 24.77762 33 ALA H N 1
ATOM 10122 C CA . ALA H 1 33 ? -26.49563 -21.93818 -42.86557 1.000 32.19444 33 ALA H CA 1
ATOM 10123 C C . ALA H 1 33 ? -25.92586 -20.63754 -42.31273 1.000 33.70488 33 ALA H C 1
ATOM 10124 O O . ALA H 1 33 ? -24.94831 -20.65426 -41.55491 1.000 28.80913 33 ALA H O 1
ATOM 10126 N N . LYS H 1 34 ? -26.52344 -19.50024 -42.68083 1.000 28.59431 34 LYS H N 1
ATOM 10127 C CA . LYS H 1 34 ? -26.08076 -18.22133 -42.13613 1.000 32.94576 34 LYS H CA 1
ATOM 10128 C C . LYS H 1 34 ? -26.38550 -18.11332 -40.64836 1.000 31.92029 34 LYS H C 1
ATOM 10129 O O . LYS H 1 34 ? -25.62618 -17.48093 -39.90427 1.000 23.61832 34 LYS H O 1
ATOM 10135 N N . LYS H 1 35 ? -27.48737 -18.71702 -40.19839 1.000 25.47303 35 LYS H N 1
ATOM 10136 C CA . LYS H 1 35 ? -27.78610 -18.73301 -38.77068 1.000 33.11719 35 LYS H CA 1
ATOM 10137 C C . LYS H 1 35 ? -26.85278 -19.67879 -38.02727 1.000 33.03737 35 LYS H C 1
ATOM 10138 O O . LYS H 1 35 ? -26.46216 -19.40607 -36.88647 1.000 42.77030 35 LYS H O 1
ATOM 10144 N N . ASP H 1 36 ? -26.48368 -20.79412 -38.65897 1.000 33.95352 36 ASP H N 1
ATOM 10145 C CA . ASP H 1 36 ? -25.57108 -21.76104 -38.06157 1.000 31.87265 36 ASP H CA 1
ATOM 10146 C C . ASP H 1 36 ? -24.12449 -21.28338 -38.04521 1.000 35.78941 36 ASP H C 1
ATOM 10147 O O . ASP H 1 36 ? -23.26662 -21.99293 -37.50692 1.000 42.50149 36 ASP H O 1
ATOM 10152 N N . GLY H 1 37 ? -23.83032 -20.11947 -38.62039 1.000 27.60650 37 GLY H N 1
ATOM 10153 C CA . GLY H 1 37 ? -22.48799 -19.57371 -38.58861 1.000 25.68991 37 GLY H CA 1
ATOM 10154 C C . GLY H 1 37 ? -21.60961 -20.00191 -39.74703 1.000 34.05135 37 GLY H C 1
ATOM 10155 O O . GLY H 1 37 ? -20.41356 -20.24833 -39.56544 1.000 35.90226 37 GLY H O 1
ATOM 10156 N N . TYR H 1 38 ? -22.18870 -20.08640 -40.95368 1.000 29.73660 38 TYR H N 1
ATOM 10157 C CA . TYR H 1 38 ? -21.45587 -20.48758 -42.15801 1.000 26.86613 38 TYR H CA 1
ATOM 10158 C C . TYR H 1 38 ? -21.86909 -19.54556 -43.29228 1.000 32.01328 38 TYR H C 1
ATOM 10159 O O . TYR H 1 38 ? -22.73378 -19.86367 -44.11190 1.000 27.34501 38 TYR H O 1
ATOM 10168 N N . VAL H 1 39 ? -21.23229 -18.37278 -43.33720 1.000 30.92694 39 VAL H N 1
ATOM 10169 C CA . VAL H 1 39 ? -21.59020 -17.37130 -44.33714 1.000 33.71317 39 VAL H CA 1
ATOM 10170 C C . VAL H 1 39 ? -21.20117 -17.84172 -45.73314 1.000 27.72951 39 VAL H C 1
ATOM 10171 O O . VAL H 1 39 ? -21.98268 -17.71602 -46.68350 1.000 28.82414 39 VAL H O 1
ATOM 10175 N N . GLN H 1 40 ? -19.99378 -18.39147 -45.88221 1.000 30.68320 40 GLN H N 1
ATOM 10176 C CA . GLN H 1 40 ? -19.55696 -18.86870 -47.19086 1.000 30.19634 40 GLN H CA 1
ATOM 10177 C C . GLN H 1 40 ? -20.44540 -20.00421 -47.68415 1.000 28.26660 40 GLN H C 1
ATOM 10178 O O . GLN H 1 40 ? -20.87052 -20.01553 -48.84531 1.000 25.11855 40 GLN H O 1
ATOM 10184 N N . ILE H 1 41 ? -20.73706 -20.97181 -46.81105 1.000 29.79309 41 ILE H N 1
ATOM 10185 C CA . ILE H 1 41 ? -21.64804 -22.05384 -47.17726 1.000 30.10299 41 ILE H CA 1
ATOM 10186 C C . ILE H 1 41 ? -23.02140 -21.49301 -47.52514 1.000 28.02308 41 ILE H C 1
ATOM 10187 O O . ILE H 1 41 ? -23.69612 -21.98087 -48.44114 1.000 19.00323 41 ILE H O 1
ATOM 10192 N N . SER H 1 42 ? -23.44987 -20.44921 -46.81020 1.000 19.06244 42 SER H N 1
ATOM 10193 C CA . SER H 1 42 ? -24.70872 -19.79187 -47.14276 1.000 23.07471 42 SER H CA 1
ATOM 10194 C C . SER H 1 42 ? -24.66029 -19.19095 -48.54155 1.000 27.07580 42 SER H C 1
ATOM 10195 O O . SER H 1 42 ? -25.60094 -19.35300 -49.32836 1.000 20.34316 42 SER H O 1
ATOM 10198 N N . ASN H 1 43 ? -23.56320 -18.50326 -48.87305 1.000 25.56862 43 ASN H N 1
ATOM 10199 C CA . ASN H 1 43 ? -23.42075 -17.91996 -50.20306 1.000 22.42361 43 ASN H CA 1
ATOM 10200 C C . ASN H 1 43 ? -23.33988 -18.99146 -51.28120 1.000 26.49598 43 ASN H C 1
ATOM 10201 O O . ASN H 1 43 ? -23.75480 -18.75429 -52.42130 1.000 22.34927 43 ASN H O 1
ATOM 10206 N N . ILE H 1 44 ? -22.80655 -20.16750 -50.94473 1.000 25.55897 44 ILE H N 1
ATOM 10207 C CA . ILE H 1 44 ? -22.72081 -21.25092 -51.91730 1.000 17.75418 44 ILE H CA 1
ATOM 10208 C C . ILE H 1 44 ? -24.09439 -21.86648 -52.15065 1.000 24.11566 44 ILE H C 1
ATOM 10209 O O . ILE H 1 44 ? -24.43949 -22.24065 -53.27855 1.000 25.84046 44 ILE H O 1
ATOM 10214 N N . PHE H 1 45 ? -24.89996 -21.97730 -51.09165 1.000 28.00888 45 PHE H N 1
ATOM 10215 C CA . PHE H 1 45 ? -26.27953 -22.42718 -51.24695 1.000 26.96955 45 PHE H CA 1
ATOM 10216 C C . PHE H 1 45 ? -27.04135 -21.51973 -52.20487 1.000 27.14732 45 PHE H C 1
ATOM 10217 O O . PHE H 1 45 ? -27.75835 -21.99543 -53.09351 1.000 25.36584 45 PHE H O 1
ATOM 10225 N N . GLU H 1 46 ? -26.89404 -20.20189 -52.03665 1.000 29.55226 46 GLU H N 1
ATOM 10226 C CA . GLU H 1 46 ? -27.54001 -19.25659 -52.94227 1.000 28.66635 46 GLU H CA 1
ATOM 10227 C C . GLU H 1 46 ? -26.94278 -19.33610 -54.34074 1.000 26.04665 46 GLU H C 1
ATOM 10228 O O . GLU H 1 46 ? -27.65942 -19.18622 -55.33654 1.000 30.89904 46 GLU H O 1
ATOM 10234 N N . GLN H 1 47 ? -25.62952 -19.55984 -54.43287 1.000 32.92312 47 GLN H N 1
ATOM 10235 C CA . GLN H 1 47 ? -24.98403 -19.68189 -55.73577 1.000 31.02014 47 GLN H CA 1
ATOM 10236 C C . GLN H 1 47 ? -25.57579 -20.83717 -56.53381 1.000 32.71720 47 GLN H C 1
ATOM 10237 O O . GLN H 1 47 ? -25.81220 -20.71352 -57.74132 1.000 33.29856 47 GLN H O 1
ATOM 10243 N N . THR H 1 48 ? -25.83876 -21.96486 -55.87104 1.000 32.91978 48 THR H N 1
ATOM 10244 C CA . THR H 1 48 ? -26.43468 -23.10543 -56.55855 1.000 35.45874 48 THR H CA 1
ATOM 10245 C C . THR H 1 48 ? -27.91661 -22.87428 -56.82983 1.000 25.92227 48 THR H C 1
ATOM 10246 O O . THR H 1 48 ? -28.43775 -23.30197 -57.86691 1.000 19.34111 48 THR H O 1
ATOM 10250 N N . ALA H 1 49 ? -28.61074 -22.20095 -55.90824 1.000 26.50889 49 ALA H N 1
ATOM 10251 C CA . ALA H 1 49 ? -30.02980 -21.91757 -56.10669 1.000 31.79358 49 ALA H CA 1
ATOM 10252 C C . ALA H 1 49 ? -30.26135 -21.10357 -57.37400 1.000 30.28683 49 ALA H C 1
ATOM 10253 O O . ALA H 1 49 ? -31.26092 -21.30199 -58.07531 1.000 28.81301 49 ALA H O 1
ATOM 10255 N N . ASN H 1 50 ? -29.34595 -20.18368 -57.68720 1.000 28.41298 50 ASN H N 1
ATOM 10256 C CA . ASN H 1 50 ? -29.46536 -19.42416 -58.92630 1.000 24.69992 50 ASN H CA 1
ATOM 10257 C C . ASN H 1 50 ? -29.15088 -20.28540 -60.14271 1.000 22.40691 50 ASN H C 1
ATOM 10258 O O . ASN H 1 50 ? -29.71766 -20.06552 -61.21901 1.000 33.37182 50 ASN H O 1
ATOM 10263 N N . ASN H 1 51 ? -28.25640 -21.26459 -59.99532 1.000 25.11559 51 ASN H N 1
ATOM 10264 C CA . ASN H 1 51 ? -27.97588 -22.18084 -61.09552 1.000 24.16471 51 ASN H CA 1
ATOM 10265 C C . ASN H 1 51 ? -29.21051 -22.99909 -61.44707 1.000 23.73471 51 ASN H C 1
ATOM 10266 O O . ASN H 1 51 ? -29.56109 -23.14601 -62.62351 1.000 25.81219 51 ASN H O 1
ATOM 10271 N N . GLU H 1 52 ? -29.88657 -23.53866 -60.43145 1.000 21.53613 52 GLU H N 1
ATOM 10272 C CA . GLU H 1 52 ? -31.09816 -24.30878 -60.67837 1.000 25.20007 52 GLU H CA 1
ATOM 10273 C C . GLU H 1 52 ? -32.21898 -23.42771 -61.21594 1.000 27.64615 52 GLU H C 1
ATOM 10274 O O . GLU H 1 52 ? -33.09308 -23.91189 -61.94417 1.000 26.57070 52 GLU H O 1
ATOM 10280 N N . LYS H 1 53 ? -32.21148 -22.13846 -60.87195 1.000 31.21807 53 LYS H N 1
ATOM 10281 C CA . LYS H 1 53 ? -33.20325 -21.22090 -61.42271 1.000 29.58225 53 LYS H CA 1
ATOM 10282 C C . LYS H 1 53 ? -33.02840 -21.06272 -62.92849 1.000 32.03078 53 LYS H C 1
ATOM 10283 O O . LYS H 1 53 ? -34.01539 -20.98301 -63.66972 1.000 29.32878 53 LYS H O 1
ATOM 10289 N N . GLU H 1 54 ? -31.77995 -21.02484 -63.39988 1.000 27.63262 54 GLU H N 1
ATOM 10290 C CA . GLU H 1 54 ? -31.52529 -20.92597 -64.83200 1.000 28.94451 54 GLU H CA 1
ATOM 10291 C C . GLU H 1 54 ? -31.71597 -22.26031 -65.54107 1.000 31.25250 54 GLU H C 1
ATOM 10292 O O . GLU H 1 54 ? -32.01048 -22.27958 -66.74161 1.000 24.20154 54 GLU H O 1
ATOM 10298 N N . HIS H 1 55 ? -31.54719 -23.37664 -64.82655 1.000 28.56441 55 HIS H N 1
ATOM 10299 C CA . HIS H 1 55 ? -31.79322 -24.68534 -65.42556 1.000 31.78728 55 HIS H CA 1
ATOM 10300 C C . HIS H 1 55 ? -33.26692 -24.86813 -65.75065 1.000 26.34680 55 HIS H C 1
ATOM 10301 O O . HIS H 1 55 ? -33.62376 -25.27371 -66.86381 1.000 21.08396 55 HIS H O 1
ATOM 10308 N N . ALA H 1 56 ? -34.13801 -24.59958 -64.77529 1.000 27.05665 56 ALA H N 1
ATOM 10309 C CA . ALA H 1 56 ? -35.56807 -24.66376 -65.03614 1.000 29.85492 56 ALA H CA 1
ATOM 10310 C C . ALA H 1 56 ? -35.96543 -23.69531 -66.13002 1.000 33.52378 56 ALA H C 1
ATOM 10311 O O . ALA H 1 56 ? -36.94895 -23.92984 -66.83849 1.000 31.30791 56 ALA H O 1
ATOM 10313 N N . LYS H 1 57 ? -35.22656 -22.59743 -66.28490 1.000 31.24436 57 LYS H N 1
ATOM 10314 C CA . LYS H 1 57 ? -35.69911 -21.59737 -67.22583 1.000 28.62078 57 LYS H CA 1
ATOM 10315 C C . LYS H 1 57 ? -35.49824 -22.05842 -68.66190 1.000 28.13356 57 LYS H C 1
ATOM 10316 O O . LYS H 1 57 ? -36.28488 -21.68344 -69.53272 1.000 28.42509 57 LYS H O 1
ATOM 10322 N N . LEU H 1 58 ? -34.47662 -22.87948 -68.92870 1.000 27.68021 58 LEU H N 1
ATOM 10323 C CA . LEU H 1 58 ? -34.36127 -23.51984 -70.23973 1.000 27.09527 58 LEU H CA 1
ATOM 10324 C C . LEU H 1 58 ? -35.56525 -24.41815 -70.53879 1.000 25.32518 58 LEU H C 1
ATOM 10325 O O . LEU H 1 58 ? -36.04246 -24.47567 -71.68007 1.000 21.23820 58 LEU H O 1
ATOM 10330 N N . TRP H 1 59 ? -36.04959 -25.15567 -69.53465 1.000 20.96913 59 TRP H N 1
ATOM 10331 C CA . TRP H 1 59 ? -37.19998 -26.02683 -69.75491 1.000 23.76327 59 TRP H CA 1
ATOM 10332 C C . TRP H 1 59 ? -38.48830 -25.22875 -69.92712 1.000 28.34191 59 TRP H C 1
ATOM 10333 O O . TRP H 1 59 ? -39.42572 -25.69962 -70.58178 1.000 27.05590 59 TRP H O 1
ATOM 10344 N N . PHE H 1 60 ? -38.55490 -24.02456 -69.35664 1.000 29.55315 60 PHE H N 1
ATOM 10345 C CA . PHE H 1 60 ? -39.74393 -23.19558 -69.52492 1.000 31.35589 60 PHE H CA 1
ATOM 10346 C C . PHE H 1 60 ? -39.85998 -22.69084 -70.95727 1.000 28.17514 60 PHE H C 1
ATOM 10347 O O . PHE H 1 60 ? -40.92095 -22.80361 -71.58195 1.000 31.88565 60 PHE H O 1
ATOM 10355 N N . LYS H 1 61 ? -38.77444 -22.12962 -71.49565 1.000 29.77372 61 LYS H N 1
ATOM 10356 C CA . LYS H 1 61 ? -38.80686 -21.62649 -72.86451 1.000 35.17080 61 LYS H CA 1
ATOM 10357 C C . LYS H 1 61 ? -38.97788 -22.75352 -73.87419 1.000 30.08908 61 LYS H C 1
ATOM 10358 O O . LYS H 1 61 ? -39.54045 -22.53562 -74.95282 1.000 33.89898 61 LYS H O 1
ATOM 10364 N N . LEU H 1 62 ? -38.50680 -23.95911 -73.54707 1.000 32.05999 62 LEU H N 1
ATOM 10365 C CA . LEU H 1 62 ? -38.72438 -25.09567 -74.43498 1.000 29.86911 62 LEU H CA 1
ATOM 10366 C C . LEU H 1 62 ? -40.17424 -25.55958 -74.39900 1.000 24.06576 62 LEU H C 1
ATOM 10367 O O . LEU H 1 62 ? -40.69503 -26.04394 -75.40988 1.000 25.90403 62 LEU H O 1
ATOM 10372 N N . LEU H 1 63 ? -40.83917 -25.41737 -73.25182 1.000 28.01781 63 LEU H N 1
ATOM 10373 C CA . LEU H 1 63 ? -42.24013 -25.79843 -73.13221 1.000 29.38732 63 LEU H CA 1
ATOM 10374 C C . LEU H 1 63 ? -43.18659 -24.72278 -73.64469 1.000 36.51830 63 LEU H C 1
ATOM 10375 O O . LEU H 1 63 ? -44.34697 -25.02865 -73.93996 1.000 38.29121 63 LEU H O 1
ATOM 10380 N N . HIS H 1 64 ? -42.72112 -23.47821 -73.75920 1.000 30.18908 64 HIS H N 1
ATOM 10381 C CA . HIS H 1 64 ? -43.55825 -22.36798 -74.19658 1.000 33.18531 64 HIS H CA 1
ATOM 10382 C C . HIS H 1 64 ? -43.06647 -21.73302 -75.49081 1.000 33.04129 64 HIS H C 1
ATOM 10383 O O . HIS H 1 64 ? -43.54798 -20.65380 -75.85665 1.000 42.81566 64 HIS H O 1
ATOM 10390 N N . ASP H 1 65 ? -42.12593 -22.37096 -76.18972 1.000 30.46368 65 ASP H N 1
ATOM 10391 C CA . ASP H 1 65 ? -41.57041 -21.84299 -77.43734 1.000 29.89485 65 ASP H CA 1
ATOM 10392 C C . ASP H 1 65 ? -41.03648 -20.42596 -77.24105 1.000 40.38489 65 ASP H C 1
ATOM 10393 O O . ASP H 1 65 ? -41.26385 -19.52974 -78.05634 1.000 39.95102 65 ASP H O 1
ATOM 10398 N N . GLY H 1 66 ? -40.32111 -20.22263 -76.13914 1.000 33.79472 66 GLY H N 1
ATOM 10399 C CA . GLY H 1 66 ? -39.77856 -18.91821 -75.82309 1.000 38.10588 66 GLY H CA 1
ATOM 10400 C C . GLY H 1 66 ? -40.39754 -18.30897 -74.58461 1.000 33.49462 66 GLY H C 1
ATOM 10401 O O . GLY H 1 66 ? -40.78184 -19.02607 -73.65641 1.000 35.35718 66 GLY H O 1
ATOM 10402 N N . MET H 1 67 ? -40.49733 -16.98647 -74.55717 1.000 35.83675 67 MET H N 1
ATOM 10403 C CA . MET H 1 67 ? -41.07990 -16.26852 -73.42303 1.000 31.28960 67 MET H CA 1
ATOM 10404 C C . MET H 1 67 ? -42.29475 -15.48546 -73.88535 1.000 44.95200 67 MET H C 1
ATOM 10405 O O . MET H 1 67 ? -42.14586 -14.54033 -74.68553 1.000 35.20529 67 MET H O 1
ATOM 10410 N N . PRO H 1 68 ? -43.49493 -15.82745 -73.42049 1.000 39.13300 68 PRO H N 1
ATOM 10411 C CA . PRO H 1 68 ? -44.67823 -15.08462 -73.84076 1.000 39.15311 68 PRO H CA 1
ATOM 10412 C C . PRO H 1 68 ? -44.69726 -13.66839 -73.30054 1.000 42.50999 68 PRO H C 1
ATOM 10413 O O . PRO H 1 68 ? -44.15195 -13.32035 -72.25058 1.000 35.05090 68 PRO H O 1
ATOM 10417 N N . ASP H 1 69 ? -45.30818 -12.83455 -74.11064 1.000 41.12534 69 ASP H N 1
ATOM 10418 C CA . ASP H 1 69 ? -45.79433 -11.51382 -73.76410 1.000 33.46154 69 ASP H CA 1
ATOM 10419 C C . ASP H 1 69 ? -46.37211 -11.42152 -72.35609 1.000 34.06136 69 ASP H C 1
ATOM 10420 O O . ASP H 1 69 ? -46.93584 -12.37687 -71.83099 1.000 33.29437 69 ASP H O 1
ATOM 10425 N N . THR H 1 70 ? -46.22181 -10.23121 -71.75699 1.000 37.12118 70 THR H N 1
ATOM 10426 C CA . THR H 1 70 ? -46.75163 -9.97355 -70.41890 1.000 40.43179 70 THR H CA 1
ATOM 10427 C C . THR H 1 70 ? -48.26522 -10.17174 -70.35830 1.000 37.74255 70 THR H C 1
ATOM 10428 O O . THR H 1 70 ? -48.80809 -10.61415 -69.33232 1.000 35.58092 70 THR H O 1
ATOM 10432 N N . VAL H 1 71 ? -48.95530 -9.87663 -71.45742 1.000 34.65803 71 VAL H N 1
ATOM 10433 C CA . VAL H 1 71 ? -50.39940 -10.07103 -71.51192 1.000 35.86382 71 VAL H CA 1
ATOM 10434 C C . VAL H 1 71 ? -50.74204 -11.54471 -71.33723 1.000 29.81804 71 VAL H C 1
ATOM 10435 O O . VAL H 1 71 ? -51.64880 -11.90245 -70.57745 1.000 35.28518 71 VAL H O 1
ATOM 10439 N N . THR H 1 72 ? -50.01556 -12.42382 -72.03163 1.000 37.15362 72 THR H N 1
ATOM 10440 C CA . THR H 1 72 ? -50.25173 -13.85638 -71.87650 1.000 34.90482 72 THR H CA 1
ATOM 10441 C C . THR H 1 72 ? -49.79132 -14.34477 -70.50752 1.000 33.77396 72 THR H C 1
ATOM 10442 O O . THR H 1 72 ? -50.44569 -15.19518 -69.89183 1.000 29.31308 72 THR H O 1
ATOM 10446 N N . ASN H 1 73 ? -48.67516 -13.80753 -70.00827 1.000 34.40299 73 ASN H N 1
ATOM 10447 C CA . ASN H 1 73 ? -48.18063 -14.21565 -68.69761 1.000 30.21944 73 ASN H CA 1
ATOM 10448 C C . ASN H 1 73 ? -49.15159 -13.83471 -67.58746 1.000 32.26433 73 ASN H C 1
ATOM 10449 O O . ASN H 1 73 ? -49.22867 -14.52756 -66.56610 1.000 29.92552 73 ASN H O 1
ATOM 10454 N N . LEU H 1 74 ? -49.89880 -12.74304 -67.76532 1.000 32.20193 74 LEU H N 1
ATOM 10455 C CA . LEU H 1 74 ? -50.90167 -12.36234 -66.77594 1.000 36.46511 74 LEU H CA 1
ATOM 10456 C C . LEU H 1 74 ? -52.13074 -13.26019 -66.85494 1.000 29.82136 74 LEU H C 1
ATOM 10457 O O . LEU H 1 74 ? -52.74853 -13.56298 -65.82822 1.000 28.77288 74 LEU H O 1
ATOM 10462 N N . LYS H 1 75 ? -52.49915 -13.69454 -68.06187 1.000 26.29443 75 LYS H N 1
ATOM 10463 C CA . LYS H 1 75 ? -53.63452 -14.59997 -68.20223 1.000 33.90867 75 LYS H CA 1
ATOM 10464 C C . LYS H 1 75 ? -53.30896 -15.98195 -67.64991 1.000 31.03920 75 LYS H C 1
ATOM 10465 O O . LYS H 1 75 ? -54.18003 -16.64853 -67.07845 1.000 33.33351 75 LYS H O 1
ATOM 10471 N N . ASP H 1 76 ? -52.06061 -16.42961 -67.80991 1.000 29.37442 76 ASP H N 1
ATOM 10472 C CA . ASP H 1 76 ? -51.66915 -17.72835 -67.27139 1.000 26.97779 76 ASP H CA 1
ATOM 10473 C C . ASP H 1 76 ? -51.57685 -17.68808 -65.75184 1.000 31.37230 76 ASP H C 1
ATOM 10474 O O . ASP H 1 76 ? -52.02573 -18.61920 -65.07283 1.000 29.04935 76 ASP H O 1
ATOM 10479 N N . ALA H 1 77 ? -50.99853 -16.61751 -65.20055 1.000 28.27720 77 ALA H N 1
ATOM 10480 C CA . ALA H 1 77 ? -50.88400 -16.50422 -63.75040 1.000 26.27639 77 ALA H CA 1
ATOM 10481 C C . ALA H 1 77 ? -52.25402 -16.40173 -63.09388 1.000 29.21248 77 ALA H C 1
ATOM 10482 O O . ALA H 1 77 ? -52.48546 -16.99597 -62.03467 1.000 38.57861 77 ALA H O 1
ATOM 10484 N N . ALA H 1 78 ? -53.17379 -15.65079 -63.70519 1.000 27.93840 78 ALA H N 1
ATOM 10485 C CA . ALA H 1 78 ? -54.52331 -15.54729 -63.16010 1.000 26.05158 78 ALA H CA 1
ATOM 10486 C C . ALA H 1 78 ? -55.23924 -16.89133 -63.19956 1.000 28.44657 78 ALA H C 1
ATOM 10487 O O . ALA H 1 78 ? -55.89296 -17.28146 -62.22517 1.000 37.45975 78 ALA H O 1
ATOM 10489 N N . ALA H 1 79 ? -55.12745 -17.61340 -64.31766 1.000 26.29116 79 ALA H N 1
ATOM 10490 C CA . ALA H 1 79 ? -55.75770 -18.92497 -64.41711 1.000 30.26194 79 ALA H CA 1
ATOM 10491 C C . ALA H 1 79 ? -55.10689 -19.93236 -63.47946 1.000 35.92751 79 ALA H C 1
ATOM 10492 O O . ALA H 1 79 ? -55.78914 -20.82066 -62.95550 1.000 38.07611 79 ALA H O 1
ATOM 10494 N N . GLY H 1 80 ? -53.79705 -19.81397 -63.25752 1.000 33.45281 80 GLY H N 1
ATOM 10495 C CA . GLY H 1 80 ? -53.13449 -20.70981 -62.32576 1.000 29.15127 80 GLY H CA 1
ATOM 10496 C C . GLY H 1 80 ? -53.55930 -20.47309 -60.88972 1.000 36.00923 80 GLY H C 1
ATOM 10497 O O . GLY H 1 80 ? -53.78779 -21.42373 -60.13659 1.000 30.83536 80 GLY H O 1
ATOM 10498 N N . GLU H 1 81 ? -53.67704 -19.20326 -60.49133 1.000 36.03167 81 GLU H N 1
ATOM 10499 C CA . GLU H 1 81 ? -54.09324 -18.89106 -59.12831 1.000 34.76644 81 GLU H CA 1
ATOM 10500 C C . GLU H 1 81 ? -55.54421 -19.28116 -58.87874 1.000 31.32388 81 GLU H C 1
ATOM 10501 O O . GLU H 1 81 ? -55.89607 -19.66307 -57.75663 1.000 30.11008 81 GLU H O 1
ATOM 10507 N N . ASN H 1 82 ? -56.39788 -19.18988 -59.90142 1.000 41.83440 82 ASN H N 1
ATOM 10508 C CA . ASN H 1 82 ? -57.78086 -19.62918 -59.74419 1.000 40.31214 82 ASN H CA 1
ATOM 10509 C C . ASN H 1 82 ? -57.84769 -21.12102 -59.44753 1.000 34.46813 82 ASN H C 1
ATOM 10510 O O . ASN H 1 82 ? -58.63976 -21.56157 -58.60669 1.000 35.67166 82 ASN H O 1
ATOM 10515 N N . PHE H 1 83 ? -57.01690 -21.91459 -60.12531 1.000 30.40651 83 PHE H N 1
ATOM 10516 C CA . PHE H 1 83 ? -56.96288 -23.34236 -59.83789 1.000 37.49826 83 PHE H CA 1
ATOM 10517 C C . PHE H 1 83 ? -56.41929 -23.60883 -58.43890 1.000 38.66500 83 PHE H C 1
ATOM 10518 O O . PHE H 1 83 ? -56.75749 -24.62956 -57.82829 1.000 33.23892 83 PHE H O 1
ATOM 10526 N N . GLU H 1 84 ? -55.59496 -22.69930 -57.91132 1.000 37.24451 84 GLU H N 1
ATOM 10527 C CA . GLU H 1 84 ? -55.02784 -22.88813 -56.57947 1.000 33.89553 84 GLU H CA 1
ATOM 10528 C C . GLU H 1 84 ? -56.11128 -22.86156 -55.50701 1.000 29.41431 84 GLU H C 1
ATOM 10529 O O . GLU H 1 84 ? -56.14019 -23.72239 -54.61985 1.000 31.23935 84 GLU H O 1
ATOM 10535 N N . TRP H 1 85 ? -57.01676 -21.88311 -55.57272 1.000 35.92300 85 TRP H N 1
ATOM 10536 C CA . TRP H 1 85 ? -57.97705 -21.66854 -54.49702 1.000 30.64748 85 TRP H CA 1
ATOM 10537 C C . TRP H 1 85 ? -59.36281 -22.23939 -54.77509 1.000 27.38275 85 TRP H C 1
ATOM 10538 O O . TRP H 1 85 ? -60.13374 -22.42596 -53.82759 1.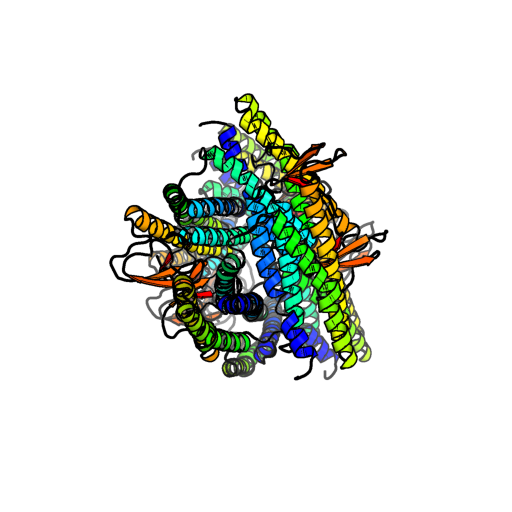000 33.38316 85 TRP H O 1
ATOM 10549 N N . THR H 1 86 ? -59.70316 -22.52333 -56.03140 1.000 28.44696 86 THR H N 1
ATOM 10550 C CA . THR H 1 86 ? -60.98093 -23.15682 -56.33360 1.000 34.70013 86 THR H CA 1
ATOM 10551 C C . THR H 1 86 ? -60.89188 -24.67298 -56.39150 1.000 36.85169 86 THR H C 1
ATOM 10552 O O . THR H 1 86 ? -61.90858 -25.34743 -56.18735 1.000 37.34845 86 THR H O 1
ATOM 10556 N N . ASP H 1 87 ? -59.70727 -25.22112 -56.65972 1.000 30.89861 87 ASP H N 1
ATOM 10557 C CA . ASP H 1 87 ? -59.56056 -26.65924 -56.83859 1.000 35.65325 87 ASP H CA 1
ATOM 10558 C C . ASP H 1 87 ? -58.50468 -27.24505 -55.90607 1.000 44.18759 87 ASP H C 1
ATOM 10559 O O . ASP H 1 87 ? -58.83745 -28.04078 -55.02320 1.000 51.79126 87 ASP H O 1
ATOM 10564 N N . MET H 1 88 ? -57.23815 -26.86556 -56.08921 1.000 40.24619 88 MET H N 1
ATOM 10565 C CA . MET H 1 88 ? -56.12595 -27.52302 -55.40783 1.000 43.21107 88 MET H CA 1
ATOM 10566 C C . MET H 1 88 ? -56.25502 -27.48426 -53.89444 1.000 39.37312 88 MET H C 1
ATOM 10567 O O . MET H 1 88 ? -56.48234 -28.51167 -53.25172 1.000 32.81183 88 MET H O 1
ATOM 10572 N N . TYR H 1 89 ? -56.11538 -26.29314 -53.32631 1.000 33.71672 89 TYR H N 1
ATOM 10573 C CA . TYR H 1 89 ? -56.06158 -26.16035 -51.87899 1.000 35.36556 89 TYR H CA 1
ATOM 10574 C C . TYR H 1 89 ? -57.38315 -26.54021 -51.22835 1.000 41.87388 89 TYR H C 1
ATOM 10575 O O . TYR H 1 89 ? -57.39765 -26.98665 -50.07631 1.000 51.33249 89 TYR H O 1
ATOM 10584 N N . ALA H 1 90 ? -58.49918 -26.36792 -51.93716 1.000 42.63040 90 ALA H N 1
ATOM 10585 C CA . ALA H 1 90 ? -59.77138 -26.83935 -51.40364 1.000 45.13277 90 ALA H CA 1
ATOM 10586 C C . ALA H 1 90 ? -59.82401 -28.36215 -51.39339 1.000 41.57997 90 ALA H C 1
ATOM 10587 O O . ALA H 1 90 ? -60.32151 -28.96769 -50.43610 1.000 41.69744 90 ALA H O 1
ATOM 10589 N N . ARG H 1 91 ? -59.31012 -28.99613 -52.45065 1.000 40.74934 91 ARG H N 1
ATOM 10590 C CA . ARG H 1 91 ? -59.19463 -30.45092 -52.46265 1.000 46.76969 91 ARG H CA 1
ATOM 10591 C C . ARG H 1 91 ? -58.27493 -30.93131 -51.34799 1.000 34.04137 91 ARG H C 1
ATOM 10592 O O . ARG H 1 91 ? -58.56714 -31.92475 -50.67348 1.000 33.57504 91 ARG H O 1
ATOM 10600 N N . MET H 1 92 ? -57.16557 -30.22457 -51.12805 1.000 38.69814 92 MET H N 1
ATOM 10601 C CA . MET H 1 92 ? -56.18349 -30.66718 -50.14497 1.000 39.29294 92 MET H CA 1
ATOM 10602 C C . MET H 1 92 ? -56.63840 -30.41272 -48.71517 1.000 42.10754 92 MET H C 1
ATOM 10603 O O . MET H 1 92 ? -56.19742 -31.11245 -47.79600 1.000 36.25666 92 MET H O 1
ATOM 10608 N N . ALA H 1 93 ? -57.51054 -29.42670 -48.50399 1.000 37.96778 93 ALA H N 1
ATOM 10609 C CA . ALA H 1 93 ? -57.95925 -29.11793 -47.15144 1.000 29.38739 93 ALA H CA 1
ATOM 10610 C C . ALA H 1 93 ? -58.94337 -30.15968 -46.63113 1.000 33.61315 93 ALA H C 1
ATOM 10611 O O . ALA H 1 93 ? -58.90277 -30.51789 -45.44859 1.000 32.25011 93 ALA H O 1
ATOM 10613 N N . LYS H 1 94 ? -59.83146 -30.65910 -47.49442 1.000 33.82176 94 LYS H N 1
ATOM 10614 C CA . LYS H 1 94 ? -60.81602 -31.63757 -47.04435 1.000 43.14746 94 LYS H CA 1
ATOM 10615 C C . LYS H 1 94 ? -60.18324 -32.99859 -46.78867 1.000 31.01782 94 LYS H C 1
ATOM 10616 O O . LYS H 1 94 ? -60.69185 -33.77145 -45.96888 1.000 35.66589 94 LYS H O 1
ATOM 10622 N N . GLU H 1 95 ? -59.07963 -33.30957 -47.47016 1.000 37.59208 95 GLU H N 1
ATOM 10623 C CA . GLU H 1 95 ? -58.41401 -34.58734 -47.24987 1.000 40.99495 95 GLU H CA 1
ATOM 10624 C C . GLU H 1 95 ? -57.64296 -34.60796 -45.93789 1.000 28.97645 95 GLU H C 1
ATOM 10625 O O . GLU H 1 95 ? -57.51675 -35.66819 -45.31681 1.000 44.38095 95 GLU H O 1
ATOM 10631 N N . ALA H 1 96 ? -57.12854 -33.45776 -45.49912 1.000 31.06460 96 ALA H N 1
ATOM 10632 C CA . ALA H 1 96 ? -56.44446 -33.40423 -44.21189 1.000 40.60395 96 ALA H CA 1
ATOM 10633 C C . ALA H 1 96 ? -57.42835 -33.56688 -43.06087 1.000 40.63371 96 ALA H C 1
ATOM 10634 O O . ALA H 1 96 ? -57.11270 -34.20801 -42.05108 1.000 40.41122 96 ALA H O 1
ATOM 10636 N N . ARG H 1 97 ? -58.62783 -32.99591 -43.19728 1.000 45.94977 97 ARG H N 1
ATOM 10637 C CA . ARG H 1 97 ? -59.63212 -33.11824 -42.14657 1.000 40.07947 97 ARG H CA 1
ATOM 10638 C C . ARG H 1 97 ? -60.17471 -34.53812 -42.04917 1.000 39.49986 97 ARG H C 1
ATOM 10639 O O . ARG H 1 97 ? -60.48124 -35.00794 -40.94707 1.000 36.72434 97 ARG H O 1
ATOM 10647 N N . GLU H 1 98 ? -60.29918 -35.23567 -43.18164 1.000 32.89505 98 GLU H N 1
ATOM 10648 C CA . GLU H 1 98 ? -60.73417 -36.62694 -43.15133 1.000 42.14261 98 GLU H CA 1
ATOM 10649 C C . GLU H 1 98 ? -59.70174 -37.53468 -42.49736 1.000 50.75798 98 GLU H C 1
ATOM 10650 O O . GLU H 1 98 ? -60.03988 -38.65597 -42.10288 1.000 52.60279 98 GLU H O 1
ATOM 10656 N N . GLU H 1 99 ? -58.45649 -37.07694 -42.37710 1.000 46.78463 99 GLU H N 1
ATOM 10657 C CA . GLU H 1 99 ? -57.40388 -37.82201 -41.70468 1.000 45.73156 99 GLU H CA 1
ATOM 10658 C C . GLU H 1 99 ? -57.07023 -37.25847 -40.33047 1.000 43.66640 99 GLU H C 1
ATOM 10659 O O . GLU H 1 99 ? -56.21986 -37.82316 -39.63388 1.000 46.36292 99 GLU H O 1
ATOM 10665 N N . GLY H 1 100 ? -57.71193 -36.16304 -39.92254 1.000 40.80072 100 GLY H N 1
ATOM 10666 C CA . GLY H 1 100 ? -57.52196 -35.59197 -38.60684 1.000 34.92079 100 GLY H CA 1
ATOM 10667 C C . GLY H 1 100 ? -56.58482 -34.40426 -38.54822 1.000 41.32878 100 GLY H C 1
ATOM 10668 O O . GLY H 1 100 ? -56.49281 -33.76356 -37.49306 1.000 37.27383 100 GLY H O 1
ATOM 10669 N N . PHE H 1 101 ? -55.88741 -34.09086 -39.64165 1.000 42.04555 101 PHE H N 1
ATOM 10670 C CA . PHE H 1 101 ? -54.95083 -32.96638 -39.67243 1.000 43.12985 101 PHE H CA 1
ATOM 10671 C C . PHE H 1 101 ? -55.73179 -31.66275 -39.84449 1.000 38.37082 101 PHE H C 1
ATOM 10672 O O . PHE H 1 101 ? -55.75381 -31.03684 -40.90645 1.000 38.33169 101 PHE H O 1
ATOM 10680 N N . ASP H 1 102 ? -56.38424 -31.25321 -38.75416 1.000 42.93818 102 ASP H N 1
ATOM 10681 C CA . ASP H 1 102 ? -57.19504 -30.04055 -38.79367 1.000 49.05021 102 ASP H CA 1
ATOM 10682 C C . ASP H 1 102 ? -56.32411 -28.79037 -38.80174 1.000 38.71747 102 ASP H C 1
ATOM 10683 O O . ASP H 1 102 ? -56.66069 -27.79803 -39.45837 1.000 35.15962 102 ASP H O 1
ATOM 10688 N N . ASP H 1 103 ? -55.20159 -28.81719 -38.07898 1.000 42.57172 103 ASP H N 1
ATOM 10689 C CA . ASP H 1 103 ? -54.31584 -27.65758 -38.05446 1.000 32.82386 103 ASP H CA 1
ATOM 10690 C C . ASP H 1 103 ? -53.67745 -27.42217 -39.41793 1.000 34.64275 103 ASP H C 1
ATOM 10691 O O . ASP H 1 103 ? -53.54192 -26.27369 -39.85608 1.000 25.75798 103 ASP H O 1
ATOM 10696 N N . ILE H 1 104 ? -53.27937 -28.49572 -40.10350 1.000 35.34835 104 ILE H N 1
ATOM 10697 C CA . ILE H 1 104 ? -52.74906 -28.35170 -41.45502 1.000 35.25946 104 ILE H CA 1
ATOM 10698 C C . ILE H 1 104 ? -53.84072 -27.87343 -42.40325 1.000 34.80589 104 ILE H C 1
ATOM 10699 O O . ILE H 1 104 ? -53.58972 -27.06461 -43.30531 1.000 26.46404 104 ILE H O 1
ATOM 10704 N N . ALA H 1 105 ? -55.06955 -28.36097 -42.21317 1.000 36.28482 105 ALA H N 1
ATOM 10705 C CA . ALA H 1 105 ? -56.18602 -27.88873 -43.02436 1.000 32.50352 105 ALA H CA 1
ATOM 10706 C C . ALA H 1 105 ? -56.46780 -26.41356 -42.76844 1.000 32.71646 105 ALA H C 1
ATOM 10707 O O . ALA H 1 105 ? -56.79683 -25.66938 -43.69915 1.000 38.28338 105 ALA H O 1
ATOM 10709 N N . ASP H 1 106 ? -56.34197 -25.97131 -41.51441 1.000 27.95809 106 ASP H N 1
ATOM 10710 C CA . ASP H 1 106 ? -56.52496 -24.55516 -41.21177 1.000 38.59516 106 ASP H CA 1
ATOM 10711 C C . ASP H 1 106 ? -55.45004 -23.70568 -41.87938 1.000 37.56071 106 ASP H C 1
ATOM 10712 O O . ASP H 1 106 ? -55.72369 -22.58397 -42.32300 1.000 31.03441 106 ASP H O 1
ATOM 10717 N N . THR H 1 107 ? -54.22170 -24.22382 -41.96262 1.000 30.57488 107 THR H N 1
ATOM 10718 C CA . THR H 1 107 ? -53.14916 -23.47716 -42.61317 1.000 31.47441 107 THR H CA 1
ATOM 10719 C C . THR H 1 107 ? -53.32590 -23.46364 -44.12634 1.000 27.81104 107 THR H C 1
ATOM 10720 O O . THR H 1 107 ? -53.00136 -22.46953 -44.78699 1.000 26.51348 107 THR H O 1
ATOM 10724 N N . MET H 1 108 ? -53.84178 -24.55656 -44.69310 1.000 28.92872 108 MET H N 1
ATOM 10725 C CA . MET H 1 108 ? -54.07112 -24.60044 -46.13240 1.000 30.87699 108 MET H CA 1
ATOM 10726 C C . MET H 1 108 ? -55.17218 -23.63616 -46.55705 1.000 33.14076 108 MET H C 1
ATOM 10727 O O . MET H 1 108 ? -55.11637 -23.08389 -47.66162 1.000 28.75202 108 MET H O 1
ATOM 10732 N N . GLU H 1 109 ? -56.17453 -23.41884 -45.70199 1.000 23.75936 109 GLU H N 1
ATOM 10733 C CA . GLU H 1 109 ? -57.23971 -22.47950 -46.03548 1.000 35.67695 109 GLU H CA 1
ATOM 10734 C C . GLU H 1 109 ? -56.79230 -21.03222 -45.87709 1.000 34.16280 109 GLU H C 1
ATOM 10735 O O . GLU H 1 109 ? -57.27387 -20.15678 -46.60565 1.000 36.12635 109 GLU H O 1
ATOM 10741 N N . GLY H 1 110 ? -55.88259 -20.76058 -44.93927 1.000 34.59345 110 GLY H N 1
ATOM 10742 C CA . GLY H 1 110 ? -55.30686 -19.42890 -44.85291 1.000 28.38665 110 GLY H CA 1
ATOM 10743 C C . GLY H 1 110 ? -54.48556 -19.07841 -46.07819 1.000 28.95751 110 GLY H C 1
ATOM 10744 O O . GLY H 1 110 ? -54.56500 -17.96031 -46.59354 1.000 29.24540 110 GLY H O 1
ATOM 10745 N N . VAL H 1 111 ? -53.68711 -20.03122 -46.56389 1.000 24.86463 111 VAL H N 1
ATOM 10746 C CA . VAL H 1 111 ? -52.96367 -19.82632 -47.81438 1.000 32.81138 111 VAL H CA 1
ATOM 10747 C C . VAL H 1 111 ? -53.93715 -19.77205 -48.98498 1.000 29.15481 111 VAL H C 1
ATOM 10748 O O . VAL H 1 111 ? -53.73616 -19.01484 -49.94234 1.000 19.78851 111 VAL H O 1
ATOM 10752 N N . LEU H 1 112 ? -55.01024 -20.56776 -48.92052 1.000 32.63151 112 LEU H N 1
ATOM 10753 C CA . LEU H 1 112 ? -56.03590 -20.54801 -49.96059 1.000 29.74884 112 LEU H CA 1
ATOM 10754 C C . LEU H 1 112 ? -56.61003 -19.14822 -50.14653 1.000 27.00934 112 LEU H C 1
ATOM 10755 O O . LEU H 1 112 ? -56.84799 -18.71128 -51.27894 1.000 20.31823 112 LEU H O 1
ATOM 10760 N N . ALA H 1 113 ? -56.84098 -18.43016 -49.04555 1.000 26.24520 113 ALA H N 1
ATOM 10761 C CA . ALA H 1 113 ? -57.32263 -17.05750 -49.15208 1.000 35.38335 113 ALA H CA 1
ATOM 10762 C C . ALA H 1 113 ? -56.27586 -16.14297 -49.77512 1.000 29.89943 113 ALA H C 1
ATOM 10763 O O . ALA H 1 113 ? -56.62836 -15.18549 -50.47283 1.000 26.83251 113 ALA H O 1
ATOM 10765 N N . ILE H 1 114 ? -54.99135 -16.42003 -49.53988 1.000 33.31815 114 ILE H N 1
ATOM 10766 C CA . ILE H 1 114 ? -53.93698 -15.60989 -50.14123 1.000 25.32347 114 ILE H CA 1
ATOM 10767 C C . ILE H 1 114 ? -53.85690 -15.86604 -51.64095 1.000 29.30955 114 ILE H C 1
ATOM 10768 O O . ILE H 1 114 ? -53.71503 -14.92891 -52.43658 1.000 33.29394 114 ILE H O 1
ATOM 10773 N N . GLU H 1 115 ? -53.94564 -17.13537 -52.05328 1.000 33.77153 115 GLU H N 1
ATOM 10774 C CA . GLU H 1 115 ? -53.96295 -17.44587 -53.47923 1.000 28.23418 115 GLU H CA 1
ATOM 10775 C C . GLU H 1 115 ? -55.13661 -16.77660 -54.17516 1.000 36.03289 115 GLU H C 1
ATOM 10776 O O . GLU H 1 115 ? -55.02760 -16.39058 -55.34495 1.000 35.41698 115 GLU H O 1
ATOM 10782 N N . LYS H 1 116 ? -56.26366 -16.63393 -53.47575 1.000 35.58759 116 LYS H N 1
ATOM 10783 C CA . LYS H 1 116 ? -57.37604 -15.86063 -54.01211 1.000 29.33994 116 LYS H CA 1
ATOM 10784 C C . LYS H 1 116 ? -56.94604 -14.42803 -54.29389 1.000 31.96181 116 LYS H C 1
ATOM 10785 O O . LYS H 1 116 ? -56.93360 -13.99065 -55.44829 1.000 31.39063 116 LYS H O 1
ATOM 10791 N N . THR H 1 117 ? -56.54080 -13.69680 -53.24577 1.000 35.53352 117 THR H N 1
ATOM 10792 C CA . THR H 1 117 ? -56.18147 -12.28500 -53.37935 1.000 29.10216 117 THR H CA 1
ATOM 10793 C C . THR H 1 117 ? -55.19602 -12.03473 -54.51477 1.000 31.35071 117 THR H C 1
ATOM 10794 O O . THR H 1 117 ? -55.18834 -10.94668 -55.10151 1.000 31.10293 117 THR H O 1
ATOM 10798 N N . HIS H 1 118 ? -54.35990 -13.02206 -54.84021 1.000 29.20483 118 HIS H N 1
ATOM 10799 C CA . HIS H 1 118 ? -53.45941 -12.88436 -55.97691 1.000 26.85969 118 HIS H CA 1
ATOM 10800 C C . HIS H 1 118 ? -54.20239 -12.87746 -57.30695 1.000 30.88896 118 HIS H C 1
ATOM 10801 O O . HIS H 1 118 ? -53.65654 -12.38971 -58.30259 1.000 25.81820 118 HIS H O 1
ATOM 10808 N N . GLU H 1 119 ? -55.43388 -13.39331 -57.34545 1.000 29.79637 119 GLU H N 1
ATOM 10809 C CA . GLU H 1 119 ? -56.17188 -13.46482 -58.60218 1.000 32.15793 119 GLU H CA 1
ATOM 10810 C C . GLU H 1 119 ? -56.74862 -12.10901 -58.99490 1.000 28.17811 119 GLU H C 1
ATOM 10811 O O . GLU H 1 119 ? -56.61046 -11.68712 -60.14795 1.000 35.00297 119 GLU H O 1
ATOM 10817 N N . GLN H 1 120 ? -57.40814 -11.41426 -58.05855 1.000 35.63403 120 GLN H N 1
ATOM 10818 C CA . GLN H 1 120 ? -57.94120 -10.09101 -58.37956 1.000 35.14090 120 GLN H CA 1
ATOM 10819 C C . GLN H 1 120 ? -56.83275 -9.14783 -58.81920 1.000 30.31538 120 GLN H C 1
ATOM 10820 O O . GLN H 1 120 ? -56.99903 -8.38978 -59.78129 1.000 40.10492 120 GLN H O 1
ATOM 10826 N N . ARG H 1 121 ? -55.69397 -9.17817 -58.12417 1.000 28.87176 121 ARG H N 1
ATOM 10827 C CA . ARG H 1 121 ? -54.57630 -8.32392 -58.50820 1.000 34.21567 121 ARG H CA 1
ATOM 10828 C C . ARG H 1 121 ? -54.12158 -8.62402 -59.93091 1.000 29.96943 121 ARG H C 1
ATOM 10829 O O . ARG H 1 121 ? -53.90181 -7.70440 -60.72716 1.000 19.70500 121 ARG H O 1
ATOM 10837 N N . TYR H 1 122 ? -54.00447 -9.90784 -60.27740 1.000 32.05013 122 TYR H N 1
ATOM 10838 C CA . TYR H 1 122 ? -53.55513 -10.27482 -61.61622 1.000 27.08929 122 TYR H CA 1
ATOM 10839 C C . TYR H 1 122 ? -54.58421 -9.89746 -62.67763 1.000 28.51881 122 TYR H C 1
ATOM 10840 O O . TYR H 1 122 ? -54.22009 -9.40135 -63.75046 1.000 26.84383 122 TYR H O 1
ATOM 10849 N N . VAL H 1 123 ? -55.87248 -10.12041 -62.40491 1.000 28.40670 123 VAL H N 1
ATOM 10850 C CA . VAL H 1 123 ? -56.88844 -9.76844 -63.39337 1.000 35.67636 123 VAL H CA 1
ATOM 10851 C C . VAL H 1 123 ? -57.14308 -8.26693 -63.44259 1.000 26.81385 123 VAL H C 1
ATOM 10852 O O . VAL H 1 123 ? -57.61044 -7.76228 -64.47037 1.000 27.58030 123 VAL H O 1
ATOM 10856 N N . ALA H 1 124 ? -56.84697 -7.53415 -62.36559 1.000 31.52330 124 ALA H N 1
ATOM 10857 C CA . ALA H 1 124 ? -56.96169 -6.08022 -62.41900 1.000 20.28905 124 ALA H CA 1
ATOM 10858 C C . ALA H 1 124 ? -55.83305 -5.47379 -63.24155 1.000 34.47528 124 ALA H C 1
ATOM 10859 O O . ALA H 1 124 ? -56.04538 -4.50361 -63.97850 1.000 38.94178 124 ALA H O 1
ATOM 10861 N N . LEU H 1 125 ? -54.62514 -6.03175 -63.12889 1.000 35.84248 125 LEU H N 1
ATOM 10862 C CA . LEU H 1 125 ? -53.51902 -5.56371 -63.95640 1.000 30.61364 125 LEU H CA 1
ATOM 10863 C C . LEU H 1 125 ? -53.74330 -5.91774 -65.42091 1.000 32.85350 125 LEU H C 1
ATOM 10864 O O . LEU H 1 125 ? -53.40458 -5.13245 -66.31423 1.000 40.67231 125 LEU H O 1
ATOM 10869 N N . LEU H 1 126 ? -54.31580 -7.09485 -65.68591 1.000 25.45998 126 LEU H N 1
ATOM 10870 C CA . LEU H 1 126 ? -54.66451 -7.45581 -67.05603 1.000 29.64393 126 LEU H CA 1
ATOM 10871 C C . LEU H 1 126 ? -55.74912 -6.53740 -67.60423 1.000 37.02424 126 LEU H C 1
ATOM 10872 O O . LEU H 1 126 ? -55.68728 -6.11599 -68.76544 1.000 33.19740 126 LEU H O 1
ATOM 10877 N N . ASN H 1 127 ? -56.75354 -6.22056 -66.78394 1.000 22.64929 127 ASN H N 1
ATOM 10878 C CA . ASN H 1 127 ? -57.76768 -5.25964 -67.19963 1.000 31.06020 127 ASN H CA 1
ATOM 10879 C C . ASN H 1 127 ? -57.15799 -3.89255 -67.47658 1.000 37.49362 127 ASN H C 1
ATOM 10880 O O . ASN H 1 127 ? -57.63342 -3.16967 -68.35868 1.000 36.57163 127 ASN H O 1
ATOM 10885 N N . ASN H 1 128 ? -56.10235 -3.52605 -66.74502 1.000 35.37929 128 ASN H N 1
ATOM 10886 C CA . ASN H 1 128 ? -55.46253 -2.23330 -66.96554 1.000 34.19347 128 ASN H CA 1
ATOM 10887 C C . ASN H 1 128 ? -54.83386 -2.15554 -68.35118 1.000 34.44250 128 ASN H C 1
ATOM 10888 O O . ASN H 1 128 ? -54.90390 -1.11367 -69.01285 1.000 37.00451 128 ASN H O 1
ATOM 10893 N N . ILE H 1 129 ? -54.21593 -3.24542 -68.80810 1.000 34.28505 129 ILE H N 1
ATOM 10894 C CA . ILE H 1 129 ? -53.61605 -3.24581 -70.13785 1.000 37.44554 129 ILE H CA 1
ATOM 10895 C C . ILE H 1 129 ? -54.69650 -3.28291 -71.21168 1.000 40.86032 129 ILE H C 1
ATOM 10896 O O . ILE H 1 129 ? -54.62914 -2.54665 -72.20345 1.000 39.62609 129 ILE H O 1
ATOM 10901 N N . GLU H 1 130 ? -55.71253 -4.13231 -71.02991 1.000 42.70957 130 GLU H N 1
ATOM 10902 C CA . GLU H 1 130 ? -56.77463 -4.24609 -72.02621 1.000 44.38912 130 GLU H CA 1
ATOM 10903 C C . GLU H 1 130 ? -57.57775 -2.95540 -72.13649 1.000 35.56976 130 GLU H C 1
ATOM 10904 O O . GLU H 1 130 ? -57.97759 -2.55943 -73.23769 1.000 28.35785 130 GLU H O 1
ATOM 10910 N N . ASP H 1 131 ? -57.83069 -2.28987 -71.00990 1.000 27.98114 131 ASP H N 1
ATOM 10911 C CA . ASP H 1 131 ? -58.50306 -0.99792 -71.03304 1.000 37.41230 131 ASP H CA 1
ATOM 10912 C C . ASP H 1 131 ? -57.56504 0.14683 -71.38677 1.000 39.71277 131 ASP H C 1
ATOM 10913 O O . ASP H 1 131 ? -58.03597 1.27222 -71.58333 1.000 41.19236 131 ASP H O 1
ATOM 10918 N N . GLY H 1 132 ? -56.26236 -0.10993 -71.47497 1.000 40.84251 132 GLY H N 1
ATOM 10919 C CA . GLY H 1 132 ? -55.30654 0.95675 -71.69678 1.000 38.18548 132 GLY H CA 1
ATOM 10920 C C . GLY H 1 132 ? -55.21856 1.93842 -70.55239 1.000 38.85304 132 GLY H C 1
ATOM 10921 O O . GLY H 1 132 ? -54.93196 3.11861 -70.77635 1.000 51.44005 132 GLY H O 1
ATOM 10922 N N . THR H 1 133 ? -55.46267 1.48141 -69.32359 1.000 33.15855 133 THR H N 1
ATOM 10923 C CA . THR H 1 133 ? -55.48305 2.34790 -68.15294 1.000 35.45689 133 THR H CA 1
ATOM 10924 C C . THR H 1 133 ? -54.26627 2.14727 -67.25874 1.000 31.76297 133 THR H C 1
ATOM 10925 O O . THR H 1 133 ? -54.29858 2.52511 -66.08338 1.000 30.26968 133 THR H O 1
ATOM 10929 N N . VAL H 1 134 ? -53.19404 1.55788 -67.79061 1.000 41.33813 134 VAL H N 1
ATOM 10930 C CA . VAL H 1 134 ? -51.98119 1.37088 -67.00014 1.000 26.92795 134 VAL H CA 1
ATOM 10931 C C . VAL H 1 134 ? -51.34759 2.71800 -66.67630 1.000 27.41511 134 VAL H C 1
ATOM 10932 O O . VAL H 1 134 ? -51.08934 3.03938 -65.51024 1.000 25.11032 134 VAL H O 1
ATOM 10936 N N . PHE H 1 135 ? -51.09237 3.52814 -67.70413 1.000 32.74504 135 PHE H N 1
ATOM 10937 C CA . PHE H 1 135 ? -50.47072 4.83539 -67.54151 1.000 30.81458 135 PHE H CA 1
ATOM 10938 C C . PHE H 1 135 ? -51.44240 5.97609 -67.82238 1.000 32.28691 135 PHE H C 1
ATOM 10939 O O . PHE H 1 135 ? -51.01390 7.07768 -68.18071 1.000 31.23890 135 PHE H O 1
ATOM 10947 N N . GLU H 1 136 ? -52.74180 5.73475 -67.66552 1.000 31.50542 136 GLU H N 1
ATOM 10948 C CA . GLU H 1 136 ? -53.75290 6.74774 -67.93755 1.000 33.94541 136 GLU H CA 1
ATOM 10949 C C . GLU H 1 136 ? -54.98686 6.44628 -67.10269 1.000 34.85501 136 GLU H C 1
ATOM 10950 O O . GLU H 1 136 ? -55.48720 5.31869 -67.12070 1.000 29.56822 136 GLU H O 1
ATOM 10956 N N . LYS H 1 137 ? -55.46913 7.44988 -66.37569 1.000 39.17906 137 LYS H N 1
ATOM 10957 C CA . LYS H 1 137 ? -56.65348 7.31952 -65.54335 1.000 30.17369 137 LYS H CA 1
ATOM 10958 C C . LYS H 1 137 ? -57.72745 8.28931 -66.01849 1.000 41.86252 137 LYS H C 1
ATOM 10959 O O . LYS H 1 137 ? -57.44902 9.26211 -66.72525 1.000 44.87094 137 LYS H O 1
ATOM 10965 N N . ALA H 1 138 ? -58.97005 8.00915 -65.61937 1.000 42.78940 138 ALA H N 1
ATOM 10966 C CA . ALA H 1 138 ? -60.08127 8.88682 -65.96828 1.000 44.90462 138 ALA H CA 1
ATOM 10967 C C . ALA H 1 138 ? -60.09550 10.15296 -65.12269 1.000 37.84734 138 ALA H C 1
ATOM 10968 O O . ALA H 1 138 ? -60.54239 11.20404 -65.59489 1.000 46.42322 138 ALA H O 1
ATOM 10970 N N . GLU H 1 139 ? -59.61586 10.07298 -63.88618 1.000 35.75494 139 GLU H N 1
ATOM 10971 C CA . GLU H 1 139 ? -59.54926 11.20531 -62.97748 1.000 37.12180 139 GLU H CA 1
ATOM 10972 C C . GLU H 1 139 ? -58.09515 11.61472 -62.77401 1.000 43.69053 139 GLU H C 1
ATOM 10973 O O . GLU H 1 139 ? -57.17854 10.80168 -62.92470 1.000 45.17186 139 GLU H O 1
ATOM 10979 N N . GLU H 1 140 ? -57.89136 12.88965 -62.44736 1.000 41.27830 140 GLU H N 1
ATOM 10980 C CA . GLU H 1 140 ? -56.55625 13.39045 -62.14571 1.000 46.77073 140 GLU H CA 1
ATOM 10981 C C . GLU H 1 140 ? -55.96759 12.63776 -60.95851 1.000 50.30358 140 GLU H C 1
ATOM 10982 O O . GLU H 1 140 ? -56.51521 12.67696 -59.85222 1.000 48.46624 140 GLU H O 1
ATOM 10988 N N . THR H 1 141 ? -54.85760 11.94748 -61.19020 1.000 50.13513 141 THR H N 1
ATOM 10989 C CA . THR H 1 141 ? -54.20060 11.13563 -60.17507 1.000 52.22377 141 THR H CA 1
ATOM 10990 C C . THR H 1 141 ? -52.80140 11.67966 -59.90016 1.000 47.31738 141 THR H C 1
ATOM 10991 O O . THR H 1 141 ? -52.35261 12.65256 -60.51041 1.000 51.62124 141 THR H O 1
ATOM 10995 N N . LEU H 1 142 ? -52.11135 11.03412 -58.96362 1.000 48.48746 142 LEU H N 1
ATOM 10996 C CA . LEU H 1 142 ? -50.75163 11.39912 -58.58009 1.000 36.79664 142 LEU H CA 1
ATOM 10997 C C . LEU H 1 142 ? -49.83148 10.24325 -58.94909 1.000 36.05886 142 LEU H C 1
ATOM 10998 O O . LEU H 1 142 ? -49.93955 9.15127 -58.38051 1.000 34.18491 142 LEU H O 1
ATOM 11003 N N . TRP H 1 143 ? -48.93684 10.48068 -59.90087 1.000 34.92550 143 TRP H N 1
ATOM 11004 C CA . TRP H 1 143 ? -48.01136 9.46786 -60.38189 1.000 29.39565 143 TRP H CA 1
ATOM 11005 C C . TRP H 1 143 ? -46.64836 9.63400 -59.72028 1.000 41.11664 143 TRP H C 1
ATOM 11006 O O . TRP H 1 143 ? -46.27612 10.71968 -59.26776 1.000 34.84942 143 TRP H O 1
ATOM 11017 N N . GLU H 1 144 ? -45.90342 8.53152 -59.66859 1.000 34.14365 144 GLU H N 1
ATOM 11018 C CA . GLU H 1 144 ? -44.60913 8.50044 -59.00249 1.000 33.19041 144 GLU H CA 1
ATOM 11019 C C . GLU H 1 144 ? -43.62187 7.72126 -59.85520 1.000 35.97833 144 GLU H C 1
ATOM 11020 O O . GLU H 1 144 ? -43.94989 6.64376 -60.36026 1.000 32.78546 144 GLU H O 1
ATOM 11026 N N . CYS H 1 145 ? -42.41944 8.26911 -60.01361 1.000 38.91530 145 CYS H N 1
ATOM 11027 C CA . CYS H 1 145 ? -41.35761 7.59176 -60.74706 1.000 36.08694 145 CYS H CA 1
ATOM 11028 C C . CYS H 1 145 ? -40.62192 6.64488 -59.80683 1.000 29.73795 145 CYS H C 1
ATOM 11029 O O . CYS H 1 145 ? -39.98452 7.08635 -58.84453 1.000 24.75255 145 CYS H O 1
ATOM 11032 N N . LEU H 1 146 ? -40.70474 5.34345 -60.08612 1.000 28.19478 146 LEU H N 1
ATOM 11033 C CA . LEU H 1 146 ? -40.07834 4.34982 -59.22270 1.000 21.99627 146 LEU H CA 1
ATOM 11034 C C . LEU H 1 146 ? -38.55602 4.41421 -59.24473 1.000 25.15744 146 LEU H C 1
ATOM 11035 O O . LEU H 1 146 ? -37.91737 3.77075 -58.40570 1.000 33.74824 146 LEU H O 1
ATOM 11040 N N . ASN H 1 147 ? -37.96113 5.16924 -60.16832 1.000 20.83283 147 ASN H N 1
ATOM 11041 C CA . ASN H 1 147 ? -36.50739 5.27339 -60.24945 1.000 32.18775 147 ASN H CA 1
ATOM 11042 C C . ASN H 1 147 ? -35.96329 6.35513 -59.31757 1.000 30.40730 147 ASN H C 1
ATOM 11043 O O . ASN H 1 147 ? -35.12461 6.07608 -58.45497 1.000 24.55342 147 ASN H O 1
ATOM 11048 N N . CYS H 1 148 ? -36.43310 7.59431 -59.47980 1.000 28.89654 148 CYS H N 1
ATOM 11049 C CA . CYS H 1 148 ? -35.93206 8.71530 -58.69733 1.000 23.50280 148 CYS H CA 1
ATOM 11050 C C . CYS H 1 148 ? -36.91430 9.23762 -57.65959 1.000 23.93276 148 CYS H C 1
ATOM 11051 O O . CYS H 1 148 ? -36.49125 9.94045 -56.73707 1.000 23.68236 148 CYS H O 1
ATOM 11054 N N . GLY H 1 149 ? -38.19955 8.92189 -57.78278 1.000 19.98450 149 GLY H N 1
ATOM 11055 C CA . GLY H 1 149 ? -39.18626 9.39298 -56.83256 1.000 24.90633 149 GLY H CA 1
ATOM 11056 C C . GLY H 1 149 ? -39.90516 10.66272 -57.22194 1.000 29.94020 149 GLY H C 1
ATOM 11057 O O . GLY H 1 149 ? -40.53081 11.28944 -56.35906 1.000 36.41368 149 GLY H O 1
ATOM 11058 N N . HIS H 1 150 ? -39.83916 11.06513 -58.48893 1.000 30.44740 150 HIS H N 1
ATOM 11059 C CA . HIS H 1 150 ? -40.49842 12.28966 -58.92118 1.000 27.78411 150 HIS H CA 1
ATOM 11060 C C . HIS H 1 150 ? -42.01067 12.10526 -58.93957 1.000 26.76760 150 HIS H C 1
ATOM 11061 O O . HIS H 1 150 ? -42.52335 11.07492 -59.38562 1.000 30.69228 150 HIS H O 1
ATOM 11068 N N . LEU H 1 151 ? -42.72544 13.11267 -58.44922 1.000 29.61742 151 LEU H N 1
ATOM 11069 C CA . LEU H 1 151 ? -44.18042 13.09908 -58.42554 1.000 38.95085 151 LEU H CA 1
ATOM 11070 C C . LEU H 1 151 ? -44.73121 13.94697 -59.56372 1.000 43.47628 151 LEU H C 1
ATOM 11071 O O . LEU H 1 151 ? -44.24364 15.05109 -59.82455 1.000 34.08244 151 LEU H O 1
ATOM 11076 N N . HIS H 1 152 ? -45.75208 13.42152 -60.23777 1.000 44.90965 152 HIS H N 1
ATOM 11077 C CA . HIS H 1 152 ? -46.42857 14.11890 -61.32647 1.000 29.90315 152 HIS H CA 1
ATOM 11078 C C . HIS H 1 152 ? -47.92873 13.98855 -61.10786 1.000 39.05009 152 HIS H C 1
ATOM 11079 O O . HIS H 1 152 ? -48.49411 12.90560 -61.29149 1.000 40.22793 152 HIS H O 1
ATOM 11086 N N . THR H 1 153 ? -48.56806 15.08628 -60.71136 1.000 46.21180 153 THR H N 1
ATOM 11087 C CA . THR H 1 153 ? -50.00426 15.10951 -60.45434 1.000 42.11233 153 THR H CA 1
ATOM 11088 C C . THR H 1 153 ? -50.72352 15.39277 -61.76800 1.000 36.67799 153 THR H C 1
ATOM 11089 O O . THR H 1 153 ? -50.62847 16.50044 -62.30588 1.000 41.28267 153 THR H O 1
ATOM 11093 N N . GLY H 1 154 ? -51.44169 14.40494 -62.28538 1.000 37.23118 154 GLY H N 1
ATOM 11094 C CA . GLY H 1 154 ? -52.13009 14.60168 -63.54466 1.000 40.59796 154 GLY H CA 1
ATOM 11095 C C . GLY H 1 154 ? -52.97408 13.41394 -63.94376 1.000 44.16719 154 GLY H C 1
ATOM 11096 O O . GLY H 1 154 ? -53.34507 12.57904 -63.11666 1.000 46.46886 154 GLY H O 1
ATOM 11097 N N . LYS H 1 155 ? -53.27122 13.35884 -65.24068 1.000 39.92753 155 LYS H N 1
ATOM 11098 C CA . LYS H 1 155 ? -54.16533 12.36835 -65.82462 1.000 44.66412 155 LYS H CA 1
ATOM 11099 C C . LYS H 1 155 ? -53.43716 11.16666 -66.40486 1.000 36.56159 155 LYS H C 1
ATOM 11100 O O . LYS H 1 155 ? -53.96634 10.05135 -66.35763 1.000 32.24488 155 LYS H O 1
ATOM 11106 N N . THR H 1 156 ? -52.24575 11.36954 -66.95747 1.000 39.28423 156 THR H N 1
ATOM 11107 C CA . THR H 1 156 ? -51.47305 10.30929 -67.58061 1.000 40.66576 156 THR H CA 1
ATOM 11108 C C . THR H 1 156 ? -50.05711 10.33271 -67.02928 1.000 38.69414 156 THR H C 1
ATOM 11109 O O . THR H 1 156 ? -49.55127 11.38109 -66.61908 1.000 33.28644 156 THR H O 1
ATOM 11113 N N . ALA H 1 157 ? -49.42657 9.16516 -67.01392 1.000 40.00279 157 ALA H N 1
ATOM 11114 C CA . ALA H 1 157 ? -48.03028 9.09577 -66.62117 1.000 39.42323 157 ALA H CA 1
ATOM 11115 C C . ALA H 1 157 ? -47.17181 9.82558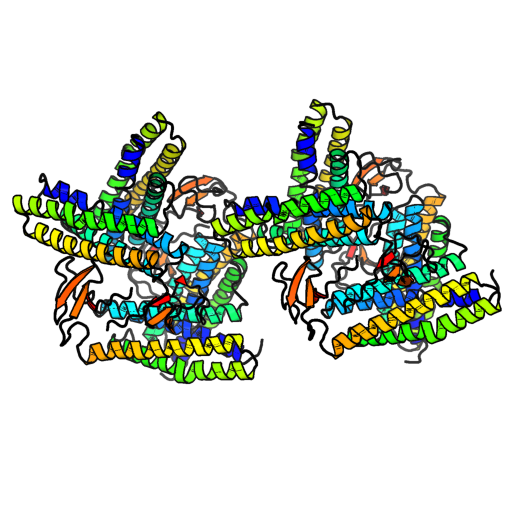 -67.65132 1.000 39.28188 157 ALA H C 1
ATOM 11116 O O . ALA H 1 157 ? -47.46050 9.76879 -68.85128 1.000 42.40385 157 ALA H O 1
ATOM 11118 N N . PRO H 1 158 ? -46.13000 10.53294 -67.21774 1.000 40.09688 158 PRO H N 1
ATOM 11119 C CA . PRO H 1 158 ? -45.26519 11.22791 -68.17838 1.000 35.29115 158 PRO H CA 1
ATOM 11120 C C . PRO H 1 158 ? -44.61492 10.24819 -69.14264 1.000 28.58786 158 PRO H C 1
ATOM 11121 O O . PRO H 1 158 ? -44.27927 9.11957 -68.77856 1.000 42.91573 158 PRO H O 1
ATOM 11125 N N . GLU H 1 159 ? -44.45584 10.68970 -70.39247 1.000 29.58046 159 GLU H N 1
ATOM 11126 C CA . GLU H 1 159 ? -43.78627 9.86181 -71.39023 1.000 32.31875 159 GLU H CA 1
ATOM 11127 C C . GLU H 1 159 ? -42.35161 9.56015 -70.97558 1.000 31.45052 159 GLU H C 1
ATOM 11128 O O . GLU H 1 159 ? -41.85779 8.44479 -71.17879 1.000 37.43347 159 GLU H O 1
ATOM 11134 N N . VAL H 1 160 ? -41.67089 10.54249 -70.39053 1.000 30.89897 160 VAL H N 1
ATOM 11135 C CA . VAL H 1 160 ? -40.32351 10.38112 -69.85574 1.000 28.51970 160 VAL H CA 1
ATOM 11136 C C . VAL H 1 160 ? -40.23965 11.18910 -68.56876 1.000 35.61335 160 VAL H C 1
ATOM 11137 O O . VAL H 1 160 ? -40.69471 12.33700 -68.52422 1.000 41.76769 160 VAL H O 1
ATOM 11141 N N . CYS H 1 161 ? -39.68193 10.58973 -67.52201 1.000 32.25973 161 CYS H N 1
ATOM 11142 C CA . CYS H 1 161 ? -39.50728 11.29060 -66.25660 1.000 34.30503 161 CYS H CA 1
ATOM 11143 C C . CYS H 1 161 ? -38.61965 12.51369 -66.45967 1.000 30.91704 161 CYS H C 1
ATOM 11144 O O . CYS H 1 161 ? -37.46184 12.36539 -66.87669 1.000 36.03011 161 CYS H O 1
ATOM 11147 N N . PRO H 1 162 ? -39.10768 13.72620 -66.18200 1.000 35.47913 162 PRO H N 1
ATOM 11148 C CA . PRO H 1 162 ? -38.29609 14.92537 -66.44487 1.000 36.88689 162 PRO H CA 1
ATOM 11149 C C . PRO H 1 162 ? -37.10123 15.07622 -65.52024 1.000 31.98298 162 PRO H C 1
ATOM 11150 O O . PRO H 1 162 ? -36.25362 15.94080 -65.77659 1.000 36.33605 162 PRO H O 1
ATOM 11154 N N . VAL H 1 163 ? -36.99999 14.27081 -64.46494 1.000 40.18625 163 VAL H N 1
ATOM 11155 C CA . VAL H 1 163 ? -35.90707 14.39108 -63.50741 1.000 33.31140 163 VAL H CA 1
ATOM 11156 C C . VAL H 1 163 ? -34.77518 13.44776 -63.88975 1.000 32.56929 163 VAL H C 1
ATOM 11157 O O . VAL H 1 163 ? -33.65292 13.88745 -64.16425 1.000 39.45388 163 VAL H O 1
ATOM 11161 N N . CYS H 1 164 ? -35.06143 12.14702 -63.91409 1.000 30.85802 164 CYS H N 1
ATOM 11162 C CA . CYS H 1 164 ? -34.04521 11.12353 -64.11895 1.000 26.55618 164 CYS H CA 1
ATOM 11163 C C . CYS H 1 164 ? -34.04776 10.54869 -65.53094 1.000 29.58006 164 CYS H C 1
ATOM 11164 O O . CYS H 1 164 ? -33.34122 9.56869 -65.78766 1.000 33.93125 164 CYS H O 1
ATOM 11167 N N . ASN H 1 165 ? -34.83295 11.11991 -66.44190 1.000 31.35680 165 ASN H N 1
ATOM 11168 C CA . ASN H 1 165 ? -34.86250 10.75370 -67.85600 1.000 33.83016 165 ASN H CA 1
ATOM 11169 C C . ASN H 1 165 ? -35.29559 9.30999 -68.09515 1.000 38.51327 165 ASN H C 1
ATOM 11170 O O . ASN H 1 165 ? -35.11987 8.79159 -69.20485 1.000 28.06466 165 ASN H O 1
ATOM 11175 N N . HIS H 1 166 ? -35.86315 8.64464 -67.09194 1.000 34.45541 166 HIS H N 1
ATOM 11176 C CA . HIS H 1 166 ? -36.31057 7.27647 -67.29078 1.000 30.09599 166 HIS H CA 1
ATOM 11177 C C . HIS H 1 166 ? -37.66100 7.25636 -68.00765 1.000 40.60077 166 HIS H C 1
ATOM 11178 O O . HIS H 1 166 ? -38.45049 8.19783 -67.88605 1.000 34.42153 166 HIS H O 1
ATOM 11185 N N . PRO H 1 167 ? -37.94770 6.19008 -68.76965 1.000 31.46222 167 PRO H N 1
ATOM 11186 C CA . PRO H 1 167 ? -39.16500 6.17787 -69.59537 1.000 33.08020 167 PRO H CA 1
ATOM 11187 C C . PRO H 1 167 ? -40.45656 6.07063 -68.79872 1.000 30.54323 167 PRO H C 1
ATOM 11188 O O . PRO H 1 167 ? -40.45042 6.04735 -67.56400 1.000 29.49667 167 PRO H O 1
ATOM 11192 N N . ARG H 1 168 ? -41.57718 6.00042 -69.52118 1.000 35.93298 168 ARG H N 1
ATOM 11193 C CA . ARG H 1 168 ? -42.89412 5.95189 -68.89626 1.000 37.05291 168 ARG H CA 1
ATOM 11194 C C . ARG H 1 168 ? -43.09287 4.69232 -68.06090 1.000 33.05778 168 ARG H C 1
ATOM 11195 O O . ARG H 1 168 ? -43.91904 4.69389 -67.14046 1.000 26.46263 168 ARG H O 1
ATOM 11203 N N . SER H 1 169 ? -42.33005 3.63142 -68.33994 1.000 26.63590 169 SER H N 1
ATOM 11204 C CA . SER H 1 169 ? -42.55695 2.34643 -67.68546 1.000 27.48728 169 SER H CA 1
ATOM 11205 C C . SER H 1 169 ? -42.33726 2.41578 -66.17957 1.000 29.89118 169 SER H C 1
ATOM 11206 O O . SER H 1 169 ? -42.91979 1.62051 -65.43387 1.000 31.36976 169 SER H O 1
ATOM 11209 N N . TYR H 1 170 ? -41.51126 3.34823 -65.71206 1.000 29.94136 170 TYR H N 1
ATOM 11210 C CA . TYR H 1 170 ? -41.15017 3.42861 -64.30363 1.000 25.93548 170 TYR H CA 1
ATOM 11211 C C . TYR H 1 170 ? -42.15237 4.21797 -63.46898 1.000 25.01540 170 TYR H C 1
ATOM 11212 O O . TYR H 1 170 ? -41.86646 4.51707 -62.30573 1.000 28.22605 170 TYR H O 1
ATOM 11221 N N . PHE H 1 171 ? -43.31532 4.55001 -64.02107 1.000 35.80565 171 PHE H N 1
ATOM 11222 C CA . PHE H 1 171 ? -44.30253 5.36165 -63.32320 1.000 35.67370 171 PHE H CA 1
ATOM 11223 C C . PHE H 1 171 ? -45.44242 4.49487 -62.80421 1.000 25.07644 171 PHE H C 1
ATOM 11224 O O . PHE H 1 171 ? -45.94743 3.62065 -63.51404 1.000 25.52156 171 PHE H O 1
ATOM 11232 N N . GLU H 1 172 ? -45.84177 4.74551 -61.55878 1.000 27.45097 172 GLU H N 1
ATOM 11233 C CA . GLU H 1 172 ? -46.93700 4.02525 -60.92791 1.000 34.79300 172 GLU H CA 1
ATOM 11234 C C . GLU H 1 172 ? -47.77450 5.00198 -60.11483 1.000 34.00595 172 GLU H C 1
ATOM 11235 O O . GLU H 1 172 ? -47.31672 6.08521 -59.74165 1.000 29.65527 172 GLU H O 1
ATOM 11241 N N . VAL H 1 173 ? -49.01886 4.60557 -59.84784 1.000 26.42511 173 VAL H N 1
ATOM 11242 C CA . VAL H 1 173 ? -49.89163 5.40259 -58.99500 1.000 26.92419 173 VAL H CA 1
ATOM 11243 C C . VAL H 1 173 ? -49.33203 5.41250 -57.57945 1.000 27.89263 173 VAL H C 1
ATOM 11244 O O . VAL H 1 173 ? -49.01206 4.35922 -57.01287 1.000 31.99228 173 VAL H O 1
ATOM 11248 N N . ARG H 1 174 ? -49.20376 6.60366 -57.00220 1.000 23.93597 174 ARG H N 1
ATOM 11249 C CA . ARG H 1 174 ? -48.63358 6.75262 -55.67075 1.000 26.43007 174 ARG H CA 1
ATOM 11250 C C . ARG H 1 174 ? -49.71741 6.59858 -54.61176 1.000 36.29935 174 ARG H C 1
ATOM 11251 O O . ARG H 1 174 ? -50.77298 7.23573 -54.69439 1.000 42.59637 174 ARG H O 1
ATOM 11259 N N . LYS H 1 175 ? -49.45119 5.75203 -53.62024 1.000 24.13116 175 LYS H N 1
ATOM 11260 C CA . LYS H 1 175 ? -50.31993 5.59162 -52.46410 1.000 35.08202 175 LYS H CA 1
ATOM 11261 C C . LYS H 1 175 ? -49.47149 5.60210 -51.20236 1.000 25.51232 175 LYS H C 1
ATOM 11262 O O . LYS H 1 175 ? -48.41364 4.96836 -51.14927 1.000 41.54624 175 LYS H O 1
ATOM 11268 N N . GLU H 1 176 ? -49.93537 6.32973 -50.19365 1.000 26.77791 176 GLU H N 1
ATOM 11269 C CA . GLU H 1 176 ? -49.21150 6.50513 -48.93763 1.000 32.12623 176 GLU H CA 1
ATOM 11270 C C . GLU H 1 176 ? -49.95690 5.73015 -47.85343 1.000 37.49890 176 GLU H C 1
ATOM 11271 O O . GLU H 1 176 ? -50.78633 6.28346 -47.12981 1.000 48.76718 176 GLU H O 1
ATOM 11277 N N . ASN H 1 177 ? -49.64621 4.43844 -47.74308 1.000 30.87694 177 ASN H N 1
ATOM 11278 C CA . ASN H 1 177 ? -50.33277 3.54835 -46.80586 1.000 30.45623 177 ASN H CA 1
ATOM 11279 C C . ASN H 1 177 ? -49.62029 3.56803 -45.45179 1.000 35.60243 177 ASN H C 1
ATOM 11280 O O . ASN H 1 177 ? -49.03845 2.58301 -44.99116 1.000 29.43460 177 ASN H O 1
ATOM 11285 N N . TYR H 1 178 ? -49.68601 4.72947 -44.80865 1.000 33.29818 178 TYR H N 1
ATOM 11286 C CA . TYR H 1 178 ? -49.11024 4.90634 -43.48008 1.000 40.23061 178 TYR H CA 1
ATOM 11287 C C . TYR H 1 178 ? -49.68993 6.14408 -42.80133 1.000 37.94705 178 TYR H C 1
ATOM 11288 O O . TYR H 1 178 ? -49.75191 6.21964 -41.57397 1.000 40.65491 178 TYR H O 1
#

Radius of gyration: 39.69 Å; Cα contacts (8 Å, |Δi|>4): 2191; chains: 8; bounding box: 88×90×102 Å

Foldseek 3Di:
DPDVVLVVLVVLLPPLLVLLVVLQVVLVVCVVVPHNVSSVVSNVVSVVSVVVSVVSVCVNVVHDDDLLVVLVVLLVVLCCLQVPNLVVVLVVCVVVPNPVCSVVSNVVSVVSVVVNVVSVVVSVCVVVVNFFAAPDFFWKFQQPPGDIDTDRGADQADPPPGHGCVRIGGDDDDD/DDDVVLVVLVVLLVVLQVLLVVLQVVLVVCVVVPHNPSSVVSNVVSVVSVVVSVVSVCVNVVHDDDPLVVLVVLLVVLCCQLVPPLVVVLVVCVVVVNPVCSVVSNVVSVVSVVVNVVSVVVSVCVVVVPFFFAPDWFWKFQQPPGDIDTGGGADQAPPPPRHGSVRIHGDDPPD/DPPDVVCVVLVPLLPPLLVLLVVLQVVLVVCVVVPHNVSSVVSNVVSVVSVVVSQVSVCVVVVHDDDPLVVLVVLLVVLVCQQVPPLVVVLVVCVVPPNPVVSVVSNVVSVVSVVVNVVSVVVSVCVVVVNFFFAPDWFWKFQQPPGDIDTGGGADQADPPPRHGSVRIGGDDDDD/DPDPVLVVLVVLLPPLLVLLVVLQVVLVVCVVVPHNPSSVVSNVVSVVSVVSSVVSVCVNVVGDDDPLVVLVVLLVVLCCLQPPPLVVVLVVCVVVPNPVVSVVSVVVSVVSVVVNVVSVVCSVCVVVVVQFAAPDWAWKAFQPPGDIDTGRGFDQADPPPRHGRVRIDGDDDPD/DDDPPHPVLVVLVVLLPPLLVLLVVLQVVLVVCVVVPHNVSSVVSNVVSVVSVVVSQVSVCVNVVHDDDLLVVLVVLLVVLVCQQPPPLVVVLVVCVVVPNPVVSVVSNVVSVVSVVVNVVSVVVSVCVVVVNFFFAPDFAWKAQQPPGDIDTGRGADQADPPPRHGSVRIGGDDDPD/DPDPVVVVLVVLLPPLLVLLVVLQVVLVVCVVVPHNPSSVVSNVVSVVSVVSSVVSVCVNVVHDDDVLVVLVVQLVVLCCQLVPVLVVVLVVCVVVPNNVVSVVSVVVSVVSVVSNVVSVVVNVCVVVVNQFFAPDWAWKFQQPPTDIDTGRGADQADPPPRHGSVRIGGDDDPD/DPDPVLVVLVVLLPPLLVLLVVLQVVLVVQVVVPHNVSSVVSNVVSVVSVVVSVVSVCVNVVHDDDLLVVLVVLLVVLVCQLPPPLVVVLVVCVVVPNPVVSVVSNVVSVVSVVVNVVSVVVSCCVVVVNFFFAPDQFWKAQQPPGDIDTGRGFDQADPPPRHGSVRIHGDDDPD/DPPDPVLVVLVVLLPPLLVLLVVLQVVLVVCVVVPHNPSSVVSNVVSVVSVVVSVVSVCVNVVHDDDPLVVLVVLLVVLCCLQVPPLVVVLVVCVVVPNNVVSVVSVVVSVVSVVVNCVSVVVSVCVVVVNFFFAPDFFWKFFQPPTDIDTGGGQDQADPPPRHGSVRIGGDDDPD

InterPro domains:
  IPR003251 Rubrerythrin, diiron-binding domain [PF02915] (10-125)
  IPR003251 Rubrerythrin, diiron-binding domain [cd01041] (7-130)
  IPR009040 Ferritin-like diiron domain [PS50905] (2-133)
  IPR009078 Ferritin-like superfamily [SSF47240] (3-134)
  IPR012347 Ferritin-like [G3DSA:1.20.1260.10] (1-133)
  IPR024934 Rubredoxin-like domain [PS50903] (140-174)
  IPR048574 Rubrerythrin, rubredoxin-like domain [PF21349] (143-172)
  IPR052364 Rubrerythrin [NF045767] (2-178)
  IPR052364 Rubrerythrin [PTHR43865] (1-178)

Sequence (1405 aa):
KGTKTEKNLNEAFAGESMARNKYTYYASKAKKDGYVQISNIFEQTANNEKEHAKLWFKLLHDGMPDTVTNLKDAAAGENFEWTDMYARMAKEAREEGFDDIADTMEGVLAIEKTHEQRYVALLNNIEDGTVFEKAEETLWECLNCGHLHTGKTAPEVCPVCNHPRSYFEVRKENYKGTKTEKNLNEAFAGESMARNKYTYYASKAKKDGYVQISNIFEQTANNEKEHAKLWFKLLHDGMPDTVTNLKDAAAGENFEWTDMYARMAKEAREEGFDDIADTMEGVLAIEKTHEQRYVALLNNIEDGTVFEKAEETLWECLNCGHLHTGKTAPEVCPVCNHPRSYFEVRKENYLKGTKTEKNLNEAFAGESMARNKYTYYASKAKKDGYVQISNIFEQTANNEKEHAKLWFKLLHDGMPDTVTNLKDAAAGENFEWTDMYARMAKEAREEGFDDIADTMEGVLAIEKTHEQRYVALLNNIEDGTVFEKAEETLWECLNCGHLHTGKTAPEVCPVCNHPRSYFEVRKENYKGTKTEKNLNEAFAGESMARNKYTYYASKAKKDGYVQISNIFEQTANNEKEHAKLWFKLLHDGMPDTVTNLKDAAAGENFEWTDMYARMAKEAREEGFDDIADTMEGVLAIEKTHEQRYVALLNNIEDGTVFEKAEETLWECLNCGHLHTGKTAPEVCPVCNHPRSYFEVRKENYMNLKGTKTEKNLNEAFAGESMARNKYTYYASKAKKDGYVQISNIFEQTANNEKEHAKLWFKLLHDGMPDTVTNLKDAAAGENFEWTDMYARMAKEAREEGFDDIADTMEGVLAIEKTHEQRYVALLNNIEDGTVFEKAEETLWECLNCGHLHTGKTAPEVCPVCNHPRSYFEVRKENYKGTKTEKNLNEAFAGESMARNKYTYYASKAKKDGYVQISNIFEQTANNEKEHAKLWFKLLHDGMPDTVTNLKDAAAGENFEWTDMYARMAKEAREEGFDDIADTMEGVLAIEKTHEQRYVALLNNIEDGTVFEKAEETLWECLNCGHLHTGKTAPEVCPVCNHPRSYFEVRKENYKGTKTEKNLNEAFAGESMARNKYTYYASKAKKDGYVQISNIFEQTANNEKEHAKLWFKLLHDGMPDTVTNLKDAAAGENFEWTDMYARMAKEAREEGFDDIADTMEGVLAIEKTHEQRYVALLNNIEDGTVFEKAEETLWECLNCGHLHTGKTAPEVCPVCNHPRSYFEVRKENYLKGTKTEKNLNEAFAGESMARNKYTYYASKAKKDGYVQISNIFEQTANNEKEHAKLWFKLLHDGMPDTVTNLKDAAAGENFEWTDMYARMAKEAREEGFDDIADTMEGVLAIEKTHEQRYVALLNNIEDGTVFEKAEETLWECLNCGHLHTGKTAPEVCPVCNHPRSYFEVRKENY

Organism: Clostridium innocuum (NCBI:txid1522)

Secondary structure (DSSP, 8-state):
--SHHHHHHHHHHHHHHHHHHHHHHHHHHHHHHT-HHHHHHHHHHHHHHHHHHHHHHHHHTTS---HHHHHHHHHHHHHHIIIIIHHHHHHHHHHTT-HHHHHHHHHHHHHHHHHHHHHHHHHHHHHTT-SSEEEEEEEEEETTT--EEEEEE--SB-TTT--BGGGEEE-----/---HHHHHHHHHHHHHHHHHHHHHHHHHHHHHHT-HHHHHHHHHHHHHHHHHHHHHHHHHTTS---HHHHHHHHHHHHHHIIIIIHHHHHHHHHTTT-HHHHHHHHHHHHHHHHHHHHHHHHHHHHHHT-SSEEEEEEEEEETTT--EEEEEE--SB-TTT--BGGGEEE-----/-TTSHHHHHHHHTHHHHHHHHHHHHHHHHHHHHHT-HHHHHHHHHHHHHHHHHHHHHHHHHTTS---HHHHHHHHHHHHHHIIIIIHHHHHHHHHTTT-HHHHHHHHHHHHHHHHHHHHHHHHHHHHHHT-SSEEEEEEEEEETTT--EEEEEE--SB-TTT--BGGGEEE-----/---HHHHHHHHHHHHHHHHHHHHHHHHHHHHHTT-HHHHHHHHHHHHHHHHHHHHHHHHHTTS---HHHHHHHHHHHHHHIIIIIHHHHHHHHHTTT-HHHHHHHHH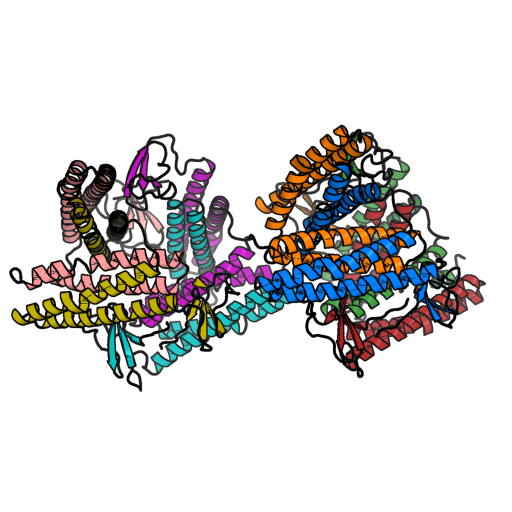HHHHHHHHHHHHHHHHHHHHTT-SSEEEEEEEEEETTT--EEEEEE--SS-TTT---GGGEEE-----/---TTSHHHHHHHHHHHHHHHHHHHHHHHHHHHHHHT-HHHHHHHHHHHHHHHHHHHHHHHHHTTS---HHHHHHHHHHHHHHIIIIIHHHHHHHHHTTT-HHHHHHHHHHHHHHHHHHHHHHHHHHHHHTT-SSEEEEEEEEEETTT--EEEEEE--SB-TTT--BGGGEEE-----/---HHHHHHHHHHHHHHHHHHHHHHHHHHHHHHT-HHHHHHHHHHHHHHHHHHHHHHHHHHTS---HHHHHHHHHHHHHHIIIIIHHHHHHHHHHTT-HHHHHHHHHHHHHHHHHHHHHHHHHHHHHTT-SSEEEEEEEEEETTT--EEEEEE--SB-TTT--BGGGEEE-----/--SHHHHHHHHHHHHHHHHHHHHHHHHHHHHHTT-SHHHHHHHHHHHHHHHHHHHHHHHHTTS---HHHHHHHHHHHHHHIIIIIHHHHHHHHHHHT-HHHHHHHHHHHHHHHHHHHHHHHHHHHHHTT-SSEEEEEEEEEETTT--EEEEEE--SB-TTT--BGGGEEE-----/--SSHHHHHHHHHHHHHHHHHHHHHHHHHHHHHTT-HHHHHHHHHHHHHHHHHHHHHHHHHHTS---HHHHHHHHHHHHHHIIIIIHHHHHHHHHHTT-HHHHHHHHHHHHHHHHHHHHHHHHHHHHHTT-SSEEEEEEEEEETTT--EEEEEE--SB-TTT--BGGGEEE-----

Nearest PDB structures (foldseek):
  1b71-assembly1_A  TM=6.412E-01  e=9.018E-18  Nitratidesulfovibrio vulgaris str. Hildenborough
  2hr5-assembly1_A  TM=7.181E-01  e=2.287E-11  Pyrococcus furiosus
  7o91-assembly1_A  TM=9.389E-01  e=2.184E-08  Sulfurisphaera tokodaii str. 7
  7o91-assembly2_B  TM=9.376E-01  e=1.251E-07  Sulfurisphaera tokodaii str. 7
  6s1a-assembly1_B  TM=4.359E-01  e=5.372E+00  Pseudomonas putida KT2440

Solvent-accessible surface area: 59080 Å² total; per-residue (Å²): 207,76,38,86,5,53,136,1,12,83,84,4,10,13,27,8,1,43,6,21,0,40,5,14,4,1,7,52,47,0,100,150,8,5,16,6,25,5,6,66,19,0,75,56,1,2,64,1,0,38,22,0,0,54,33,0,3,69,76,48,70,137,27,43,30,76,1,45,64,1,0,110,49,1,10,70,26,1,54,102,17,69,63,76,16,0,41,66,0,10,127,26,0,112,134,74,56,85,76,132,25,0,79,21,0,73,17,0,35,51,2,0,76,22,2,31,98,12,1,53,27,1,16,76,20,33,104,105,43,45,29,28,81,36,89,115,113,27,67,0,14,0,36,22,0,4,28,48,54,89,9,110,64,0,18,115,71,1,91,11,9,117,37,68,66,14,48,3,18,28,34,111,68,12,66,216,76,51,78,4,68,121,1,10,85,54,0,10,14,23,3,1,43,4,22,0,45,1,21,9,2,4,67,52,0,91,180,45,23,47,7,27,6,10,70,13,0,80,71,0,2,65,9,0,47,20,0,0,53,18,0,2,81,67,53,66,136,32,48,30,57,1,35,62,1,0,114,50,0,14,61,29,0,59,105,16,62,66,68,22,3,43,65,1,2,114,31,0,98,127,96,59,72,74,108,16,0,82,25,3,75,18,0,32,51,2,0,88,18,2,32,92,15,0,57,34,2,17,65,20,25,111,109,40,50,32,8,84,45,98,130,108,28,69,1,18,1,34,17,0,3,27,43,55,82,17,117,50,1,16,115,51,0,89,11,6,116,41,40,24,10,50,3,15,29,30,90,88,3,52,77,117,77,39,89,1,47,135,2,0,76,81,1,3,20,29,2,1,46,7,19,0,35,2,33,3,1,6,41,49,0,99,151,53,22,41,6,28,7,5,60,19,0,94,71,0,3,62,6,0,44,18,0,0,58,30,0,0,82,54,22,60,136,21,47,28,75,1,48,62,1,0,98,57,3,9,63,34,0,57,109,16,59,69,66,21,1,35,76,0,9,122,42,0,105,134,68,62,54,78,112,21,0,66,25,0,82,17,0,36,50,3,0,81,22,4,31,97,26,0,53,30,3,21,75,20,32,103,106,47,44,33,30,89,35,104,117,125,16,76,0,12,0,39,17,0,3,31,48,58,94,13,114,60,1,18,136,73,0,93,10,10,120,40,72,92,15,57,2,21,10,25,105,82,18,52,143,72,27,128,0,52,147,9,0,68,95,0,11,20,26,5,1,43,12,23,0,48,7,14,8,1,7,66,40,0,97,167,55,23,42,8,22,4,7,62,12,0,64,88,0,1,52,11,0,41,14,0,0,45,20,0,4,68,75,50,82,146,28,46,29,67,1,45,66,0,0,107,53,0,10,65,25,0,53,104,12,67,66,69,18,0,18,85,1,0,113,32,0,103,144,72,50,50,79,120,20,0,93,34,1,66,17,0,32,51,3,0,73,20,4,33,97,18,0,59,32,3,18,68,24,32,98,103,40,43,41,24,90,36,90,100,116,32,60,2,18,0,52,15,0,4,27,48,54,87,12,106,63,3,20,135,80,0,83,2,6,101,49,72,104,14,45,4,25,32,28,72,105,13,58,44,13,8,69,16,14,89,0,44,117,5,0,74,101,0,14,12,25,1,0,55,14,23,0,42,5,26,6,1,3,55,29,0,99,144,62,21,50,6,20,2,2,73,16,0,91,49,1,4,69,1,0,35,27,0,0,50,24,0,1,74,51,53,66,61,24,45,34,87,3,47,68,1,0,102,44,0,8,66,24,0,56,102,16,64,69,69,16,0,42,78,0,6,131,31,0,107,125,73,59,48,75,120,24,0,82,29,0,84,18,0,35,50,2,0,84,22,4,29,93,18,0,53,32,3,17,76,20,30,100,102,43,41,32,38,94,34,88,116,112,28,75,0,14,0,52,20,0,3,26,46,61,86,13,119,62,1,20,122,63,1,91,12,8,117,42,66,86,13,59,3,21,32,25,74,91,10,51,176,96,22,86,3,63,132,10,10,79,84,0,13,15,32,4,1,52,9,19,0,36,3,20,5,1,3,42,46,0,91,165,54,22,43,6,28,7,4,65,13,0,92,70,0,3,70,5,0,47,20,0,0,52,31,1,6,75,79,49,72,135,33,31,33,70,2,49,33,0,0,111,45,1,19,60,33,1,59,118,15,62,54,46,26,0,21,106,6,1,130,51,0,98,141,66,51,29,82,116,14,0,88,31,0,74,18,0,33,51,2,0,75,22,2,37,92,23,1,58,30,2,30,75,25,28,123,113,46,42,23,32,94,40,93,125,126,30,70,1,13,1,36,19,0,6,26,43,54,83,17,116,60,1,15,142,77,0,89,9,8,119,51,70,77,15,53,2,18,21,26,65,103,13,63,215,75,43,80,4,67,117,1,10,76,104,1,7,14,22,4,0,55,6,21,0,49,4,15,5,3,6,53,43,0,106,165,54,30,43,7,25,4,6,67,14,0,72,88,1,1,58,7,0,49,20,0,0,60,29,0,2,92,77,54,68,142,20,46,29,68,2,45,59,1,0,102,51,2,10,64,33,1,54,108,16,61,67,62,31,2,41,81,0,4,122,37,0,120,124,66,51,35,82,104,21,0,77,20,0,89,16,0,32,52,3,0,83,24,2,32,95,19,0,56,32,2,23,77,25,30,105,103,51,45,26,37,95,34,93,110,131,23,63,0,13,0,44,18,0,3,27,44,63,89,13,122,63,1,18,123,81,0,94,10,10,120,49,71,76,18,58,3,19,29,32,78,90,8,54,173,161,79,22,123,3,46,132,6,8,80,73,1,9,19,22,6,1,42,9,22,0,54,5,16,8,1,3,64,34,0,124,164,51,22,45,12,25,4,5,72,19,0,71,57,0,4,72,4,0,42,23,0,0,50,29,0,4,95,80,45,78,143,23,44,28,86,2,51,70,0,0,103,57,0,9,66,23,0,56,101,17,65,65,73,21,2,44,76,1,3,107,28,0,99,135,74,54,77,70,115,28,0,82,35,2,82,20,0,29,54,2,0,90,26,4,35,91,11,1,53,33,2,20,72,18,34,104,101,49,44,31,18,89,43,122,130,124,32,53,1,12,0,50,17,0,4,27,48,61,93,9,143,45,6,20,149,72,1,92,12,8,120,50,67,108,13,54,3,18,25,29,98,97,16,49

B-factor: mean 34.81, std 8.71, range [15.37, 88.23]